Protein 2AAF (pdb70)

Solvent-accessible surface area: 59653 Å² total

InterPro domains:
  IPR003876 Arginine deiminase [MF_00242] (5-416)
  IPR003876 Arginine deiminase [PIRSF006356] (2-416)
  IPR003876 Arginine deiminase [PR01466] (6-26)
  IPR003876 Arginine deiminase [PR01466] (157-175)
  IPR003876 Arginine deiminase [PR01466] (185-200)
  IPR003876 Arginine deiminase [PR01466] (352-369)
  IPR003876 Arginine deiminase [PR01466] (372-386)
  IPR003876 Arginine deiminase [PR01466] (395-413)
  IPR003876 Arginine deiminase [TIGR01078] (10-416)

CATH classification: 3.75.10.10 (+1 more: 1.10.3930.10)

Foldseek 3Di:
DFKFAAAQFFAFAEWEFEAQALLLVPDDQVCCVVLPFLHRFDRVVSNVLVVVVVVVLVVVPHHYHYLLVLLLVLVVPVVLVCQLLVPQQDCVQLNPLPSVQVVVVLVPDHSSVSSRCLQRFAFLVRTDDDPRSVVLVVCCVPVVDGRTSTHHNRCVRQVLWQKAGAGFAMEGWDWDPPSNNSSSSSVVSSLCGGPVRVPYGGYHLYDDSVDHLPQAGATRLQWTNHHQQEIEGEDANTHHVSNVVSSQLSCVVVVRGFKYKYWAWDDVRRVDHCQQQWHDQALQEMEGAVVTQQPIWIKIWGADPPDPSGIDIDTDPDGPQCVVQVVSVHPGGDYQYACVPDHDRFGQWGHNHGQETETAPVRVPSVVVSVVVRHDYHYTHCRGVVSRVHIPVSIHRTHGDHDD/DFWFAQAQFAAFAEWEFEQQALQLVPFDQVCCVVLPFLHRFPRVVSRVLVVVVVCVLVVVNHHYHYLLVLQLQLCVPVVLVCLLLVVQQDCVQQNPVPSVQVVVVLVVDRSSVSSRCLARFDFLVNGDDDPSSVVLVVCCVPVVDDRTSGHHNSVLLQVQWQKAGAGQAMERWDWPPVSNNSSSSSVVSSLCGPPVRVPYGGDHQYDDSVDNCPPAGATRLQWTNRHLQEIEGEDARGHHPVNVLSSQLSCVVVSSGFKYKYWYWDHVCRVAHNLQAWHDQANFEIEGAVVGQQPIWIKIKGAAPVDPSRIDIDTDPPGPQCVVCVSSVHPGGHYQYAQDDPDPDHDRFGQWGHNRGQETEWAPPRVVSCVVSVVVRHHYHYTHCNGVVSRSHIPVSIHGTHGDHDDD/DWFAAAQFFAFAEWEFEFFAQQLVPDDQVCCVVLVFQHRFDRVVSRVLVVVVQVVLVVVVHHYHYLLVLLLVLVVPVVLVVQLLVLQQDCVLQNVVCSVQVVVVLVPDRSSVSSRCLQRFDFLVNGDDDPSSVVLVVCCVPVVDGGTSGHHNRCVNQVLWQKAGQGQAMERWDWPDNSCLSSSSSVVSSLCGPPVHPVDGGYHQYDDSPDDLDPAGATRLQWTNHHLQEIEGEDASGHHCSNVVSSVLSCVVVSSGFKYKYFDWDHVCRVPRNQQAWHDQAPFEIEGAVVGQQPTWIKIKGAACPDPSRIDIDTDPDGPQCVVQVSSVHHHGHYHYACCDPDHDRFGQWGHNHGQETEWAPPPVNSVVVSVVVRHDYHHTHCSGVVSSVHINVSIHGTDGDHDDD/DFWFAFAFFAAFAEWEFEFFALQLVPDDQVPCVQLQFLHRFDRVVRRVLVVVVVVVLVVVNHHYHYLLNLLLVLCVPVVLVCQLLVPCQDCVQQHDLCSVQVVVVLVVDHSSVSSRCLQNFDFLVVTDDDPSSVVLVVCCVPVVDGRTSTHHQRCVRLVLWQKAGAGQAMERWCWDHDSHNSSSSSVVSSQCGPPVRVPGDGDHQYYDSVDDCPPAGATRLQWTNRHLLEIEGEAARRHHPVNVVSSVLSCQVVVVHFKYKYFYWDDDNPDDGVQQAWHDQAPQEIEGAVVTQQRTWIKMWGADVVDPSGIDIDTDDDGPQCVVCVSSVHPGGDYQYALPPDHARFGQWGHNRGQETEWAPVRVPSVVVSVVVVHDYHHTHCSGVVSSPHINVSIHRTDGDHPVD

Nearest PDB structures (foldseek):
  2aaf-assembly2_C  TM=1.000E+00  e=3.277E-83  Pseudomonas aeruginosa
  2aci-assembly3_B  TM=9.999E-01  e=5.330E-83  Pseudomonas aeruginosa
  2aaf-assembly1_D  TM=9.947E-01  e=6.397E-83  Pseudomonas aeruginosa
  2a9g-assembly3_A  TM=9.928E-01  e=2.590E-82  Pseudomonas aeruginosa
  2aci-assembly2_D  TM=9.957E-01  e=2.329E-80  Pseudomonas aeruginosa

Sequence (1622 aa):
TKLGVHSEAGKLRKVMVCSPGLAHQRLTPSNCDELLFDDVIWVNQAKRDHFDFVTKMRERGIDVLEMHNLLTETIQNPEALKWILDRKITADSVGLGLTSELRSWLESLEPRKLAEYLIGGVAADDLPASEGANILKMYREYLGHSSFLLPPLPNTQFTRDTTCWIYGGVTLNPMYWPARRQETLLTTAIYKFHPEFANAEFEIWYGDPDKDHGSSTLEGGDVMPIGNGVVLIGMGERSSRQAIGQVAQSLFAKGAAERVIVAGLPKSRAAMALDTVFSFCDRDLVTVFPEVVKEIVPFSLRPDPSSPYGMNIRREEKTFLEVVAESLGLKKLRVVETGREQWDDGNNVVCLEPGVVVGYDRNTYTNTLLRKAGVEVITISASELGRGRGGGHMTCPIVRDPIDTKLGVHSEAGKLRKVMVCSPGLAHQRLTPSNCDELLFDDVIWVNQAKRDHFDFVTKMRERGIDVLEMHNLLTETIQNPEALKWILDRKITADSVGLGLTSELRSWLESLEPRKLAEYLIGGVAADDLPASEGANILKMYREYLGHSSFLLPPLPNTQFTRDTTCWIYGGVTLNPMYWPARRQETLLTTAIYKFHPEFANAEFEIWYGDPDKDHGSSTLEGGDVMPIGNGVVLIGMGERSSRQAIGQVAQSLFAKGAAERVIVAGLPKSRAAMALDTVFSFCDRDLVTVFPEVVKEIVPFSLRPDPSSPYGMNIRREEKTFLEVVAESLGLKKLRVVETGAAEREQWDDGNNVVCLEPGVVVGYDRNTYTNTLLRKAGVEVITISASELGRGRGGGHMTCPIVRDPIDYKLGVHSEAGKLRKVMVCSPGLAHQRLTPSNCDELLFDDVIWVNQAKRDHFDFVTKMRERGIDVLEMHNLLTETIQNPEALKWILDRKITADSVGLGLTSELRSWLESLEPRKLAEYLIGGVAADDLPASEGANILKMYREYLGHSSFLLPPLPNTQFTRDTTCWIYGGVTLNPMYWPARRQETLLTTAIYKFHPEFANAEFEIWYGDPDKDHGSSTLEGGDVMPIGNGVVLIGMGERSSRQAIGQVAQSLFAKGAAERVIVAGLPKSRAAMALDTVFSFCDRDLVTVFPEVVKEIVPFSLRPDPSSPYGMNIRREEKTFLEVVAESLGLKKLRVVETGEREQWDDGNNVVCLEPGVVVGYDRNTYTNTLLRKAGVEVITISASELGRGRGGGHMTCPIVRDPIDYTKLGVHSEAGKLRKVMVCSPGLAHQRLTPSNCDELLFDDVIWVNQAKRDHFDFVTKMRERGIDVLEMHNLLTETIQNPEALKWILDRKITADSVGLGLTSELRSWLESLEPRKLAEYLIGGVAADDLPASEGANILKMYREYLGHSSFLLPPLPNTQFTRDTTCWIYGGVTLNPMYWPARRQETLLTTAIYKFHPEFANAEFEIWYGDPDKDHGSSTLEGGDVMPIGNGVVLIGMGERSSRQAIGQVAQSLFAKGAAERVIVAGLPKSRAAMALDTVFSFCDRDLVTVFPEVVKEIVPFSLRPDPSSPYGMNIRREEKTFLEVVAESLGLKKLRVVETGREQWDDGNNVVCLEPGVVVGYDRNTYTNTLLRKAGVEVITISASELGRGRGGGHMTCPIVRDPIDY

Organism: Pseudomonas aeruginosa (strain ATCC 15692 / DSM 22644 / CIP 104116 / JCM 14847 / LMG 12228 / 1C / PRS 101 / PAO1) (NCBI:txid208964)

Secondary structure (DSSP, 8-state):
-B-EE--SSS-EEEEEE----HHHHT--TTTTTTTT-SS---HHHHHHHHHHHHHHHHTTT-EEEEHHHHHHHHTTSHHHHHHHHHHHSSTTTT-TTTHHHHHHHHHHS-HHHHHHHHHH-EEGGGS-S-HHHHHHHHHHHHH----EEE---GGGG-TTTTEEE-SSEEEE---SSSTTHHHHHHHHHHHHHSHHHHSSB-EEEE--TTS--TT----GGGEE--SSSEEEEEESSSS-HHHHHHHHHHHHHTTS-SEEEEEE--TTTTTS-HHHHEEEEETTEEEE-HHHHHH-EEEEEEE-TTSTTSEEEEE--S-HHHHHHHHTT-S--EEEE----S-------EEEETTEEEEETT-HHHHHHHHHTT-EEEEE--TTGGGGS------EEEEE----/-B-EE--SSSPEEEEEE----HHHHT--TTTTGGGT-SS---HHHHHHHHHHHHHHHHTTT-EEEEHHHHHHHHHTSHHHHHHHHHHHS-HHHH-TTTHHHHHHHHTTS-HHHHHHHHHH-EEGGGS-S-HHHHHHHHHHHHH----EEE---GGGG-HHHHEEEEBTEEEE---SSGGGHHHHHHHHHHHHHSHHHHSSB-EEEE--SSS--TT----GGGEEEEETTEEEEEESSSS-HHHHHHHHHHHHTTTS-SEEEEEEPPGGGTTS-HHHHEEEEETTEEEE-HHHHTT-EEEEEEE-TTSTTSEEEEE--S-HHHHHHHHTT-S--EEEE----S-SS-------EEEETTEEEEETT-HHHHHHHHHTT-EEEEE-TTTTGGGT------EEEEE-----/--EE--SSSPEEEEEE----HHHHT--TTTTTTTT-SS---HHHHHHHHHHHHHHHHTTT-EEEEHHHHHHHHTTSHHHHHHHHHHHSSHHHH-TTTHHHHHHHHHHS-HHHHHHHHHH-EETTTSPS-HHHHHHHHHHHHH----EEE---GGGG-TTTTEEE-BSEEEEPPPSSGGGHHHHHHHHHHHHHSHHHHTS--EEEE--TTS--TT----GGGEEEEETTEEEEEESSSS-HHHHHHHHHHHHHTTS-SEEEEEE--GGGTTS-GGGTEEEEETTEEEE-HHHHTT-EEEEEEE-SSSTTSEEEEE-SS-HHHHHHHHTT-SS-EEEE----SS-------EEEETTEEEEETT-HHHHHHHHHTT-EEEEE--TTTTTTT------EEEEE-----/--SEE--SSS-EEEEEE----HHHHS--TTTTTTTT-SS---HHHHHHHHHHHHHHHHTTT-EEEEHHHHHHHHHTSHHHHHHHHHHHS-TTTT-TTTHHHHHHHHTTS-HHHHHHHHHH--BSTTSPS-HHHHHHHHHHHHT----BSS---GGGG-TTTTEEEEBTEEEE---SSSTTHHHHHHHHHHHHHSHHHHTS--EEEEE-TTS--TT----GGGEEE-STTEEEEEESSSS-HHHHHHHHHHHHHTTS-SEEEEEEPPP-SS---GGGTEEEEETTEEEE-HHHHTT-EEEEEE--SSSTTS-EEEE-SS-HHHHHHHHTT-S--EEEE----S-------EEEETTEEEEETT-HHHHHHHHHTT-EEEEE--TTGGGGS------EEEEE--S--

GO terms:
  GO:0016990 arginine deiminase activity (F, IMP)

B-factor: mean 35.54, std 15.45, range [10.13, 89.8]

Radius of gyration: 34.73 Å; Cα contacts (8 Å, |Δi|>4): 3661; chains: 4; bounding box: 97×95×81 Å

Structure (mmCIF, N/CA/C/O backbone):
data_2AAF
#
_entry.id   2AAF
#
_cell.length_a   90.8
_cell.length_b   121.2
_cell.length_c   151.3
_cell.angle_alpha   90
_cell.angle_beta   90
_cell.angle_gamma   90
#
_symmetry.space_group_name_H-M   'P 21 21 21'
#
loop_
_entity.id
_entity.type
_entity.pdbx_description
1 polymer 'Arginine deiminase'
2 water water
#
loop_
_atom_site.group_PDB
_atom_site.id
_atom_site.type_symbol
_atom_site.label_atom_id
_atom_site.label_alt_id
_atom_site.label_comp_id
_atom_site.label_asym_id
_atom_site.label_entity_id
_atom_site.label_seq_id
_atom_site.pdbx_PDB_ins_code
_atom_site.Cartn_x
_atom_site.Cartn_y
_atom_site.Cartn_z
_atom_site.occupancy
_atom_site.B_iso_or_equiv
_atom_site.auth_seq_id
_atom_site.auth_comp_id
_atom_site.auth_asym_id
_atom_site.auth_atom_id
_atom_site.pdbx_PDB_model_num
ATOM 1 N N . THR A 1 6 ? 43.818 29.884 17.626 1.00 77.24 6 THR A N 1
ATOM 2 C CA . THR A 1 6 ? 43.597 28.413 17.622 1.00 75.12 6 THR A CA 1
ATOM 3 C C . THR A 1 6 ? 43.131 27.925 16.228 1.00 71.19 6 THR A C 1
ATOM 4 O O . THR A 1 6 ? 43.901 27.854 15.270 1.00 69.47 6 THR A O 1
ATOM 8 N N . LYS A 1 7 ? 41.855 27.548 16.186 1.00 67.71 7 LYS A N 1
ATOM 9 C CA . LYS A 1 7 ? 41.193 27.136 14.963 1.00 60.14 7 LYS A CA 1
ATOM 10 C C . LYS A 1 7 ? 40.045 28.124 14.845 1.00 52.31 7 LYS A C 1
ATOM 11 O O . LYS A 1 7 ? 39.184 28.231 15.717 1.00 45.13 7 LYS A O 1
ATOM 17 N N . LEU A 1 8 ? 40.090 28.866 13.765 1.00 44.97 8 LEU A N 1
ATOM 18 C CA . LEU A 1 8 ? 39.114 29.871 13.467 1.00 39.16 8 LEU A CA 1
ATOM 19 C C . LEU A 1 8 ? 38.041 29.292 12.532 1.00 35.98 8 LEU A C 1
ATOM 20 O O . LEU A 1 8 ? 38.251 28.255 11.906 1.00 40.16 8 LEU A O 1
ATOM 25 N N . GLY A 1 9 ? 36.879 29.924 12.441 1.00 24.29 9 GLY A N 1
ATOM 26 C CA . GLY A 1 9 ? 35.906 29.399 11.521 1.00 25.17 9 GLY A CA 1
ATOM 27 C C . GLY A 1 9 ? 34.495 29.786 11.857 1.00 25.52 9 GLY A C 1
ATOM 28 O O . GLY A 1 9 ? 34.106 29.855 13.021 1.00 26.65 9 GLY A O 1
ATOM 29 N N . VAL A 1 10 ? 33.712 30.027 10.831 1.00 21.08 10 VAL A N 1
ATOM 30 C CA . VAL A 1 10 ? 32.319 30.394 11.021 1.00 24.72 10 VAL A CA 1
ATOM 31 C C . VAL A 1 10 ? 31.516 29.208 10.550 1.00 16.06 10 VAL A C 1
ATOM 32 O O . VAL A 1 10 ? 31.660 28.764 9.413 1.00 19.79 10 VAL A O 1
ATOM 36 N N . HIS A 1 11 ? 30.631 28.728 11.438 1.00 16.87 11 HIS A N 1
ATOM 37 C CA . HIS A 1 11 ? 29.877 27.476 11.142 1.00 24.69 11 HIS A CA 1
ATOM 38 C C . HIS A 1 11 ? 28.359 27.552 11.037 1.00 25.17 11 HIS A C 1
ATOM 39 O O . HIS A 1 11 ? 27.713 26.511 10.923 1.00 21.39 11 HIS A O 1
ATOM 46 N N . SER A 1 12 ? 27.802 28.758 11.056 1.00 27.34 12 SER A N 1
ATOM 47 C CA . SER A 1 12 ? 26.358 29.020 10.968 1.00 25.05 12 SER A CA 1
ATOM 48 C C . SER A 1 12 ? 26.159 30.498 11.016 1.00 31.60 12 SER A C 1
ATOM 49 O O . SER A 1 12 ? 27.135 31.245 11.029 1.00 30.31 12 SER A O 1
ATOM 52 N N . GLU A 1 13 ? 24.894 30.934 11.067 1.00 33.60 13 GLU A N 1
ATOM 53 C CA . GLU A 1 13 ? 24.532 32.371 11.140 1.00 27.39 13 GLU A CA 1
ATOM 54 C C . GLU A 1 13 ? 23.881 32.661 12.518 1.00 24.62 13 GLU A C 1
ATOM 55 O O . GLU A 1 13 ? 23.885 33.805 12.969 1.00 26.72 13 GLU A O 1
ATOM 61 N N . ALA A 1 14 ? 23.344 31.640 13.192 1.00 22.32 14 ALA A N 1
ATOM 62 C CA . ALA A 1 14 ? 22.681 31.896 14.465 1.00 18.29 14 ALA A CA 1
ATOM 63 C C . ALA A 1 14 ? 23.386 31.349 15.706 1.00 20.38 14 ALA A C 1
ATOM 64 O O . ALA A 1 14 ? 23.012 31.680 16.831 1.00 21.23 14 ALA A O 1
ATOM 66 N N . GLY A 1 15 ? 24.414 30.516 15.494 1.00 21.20 15 GLY A N 1
ATOM 67 C CA . GLY A 1 15 ? 25.163 29.907 16.589 1.00 17.28 15 GLY A CA 1
ATOM 68 C C . GLY A 1 15 ? 25.948 30.872 17.466 1.00 23.77 15 GLY A C 1
ATOM 69 O O . GLY A 1 15 ? 26.320 31.965 17.040 1.00 35.06 15 GLY A O 1
ATOM 70 N N . LYS A 1 16 ? 26.196 30.482 18.702 1.00 17.20 16 LYS A N 1
ATOM 71 C CA . LYS A 1 16 ? 26.937 31.319 19.614 1.00 21.81 16 LYS A CA 1
ATOM 72 C C . LYS A 1 16 ? 28.121 31.968 18.903 1.00 23.08 16 LYS A C 1
ATOM 73 O O . LYS A 1 16 ? 28.894 31.288 18.228 1.00 22.58 16 LYS A O 1
ATOM 79 N N . LEU A 1 17 ? 28.271 33.283 19.074 1.00 19.96 17 LEU A N 1
ATOM 80 C CA . LEU A 1 17 ? 29.305 34.062 18.363 1.00 24.15 17 LEU A CA 1
ATOM 81 C C . LEU A 1 17 ? 30.395 34.257 19.397 1.00 25.45 17 LEU A C 1
ATOM 82 O O . LEU A 1 17 ? 30.115 34.734 20.495 1.00 28.05 17 LEU A O 1
ATOM 87 N N . ARG A 1 18 ? 31.634 33.937 19.040 1.00 21.88 18 ARG A N 1
ATOM 88 C CA . ARG A 1 18 ? 32.757 34.033 19.980 1.00 24.01 18 ARG A CA 1
ATOM 89 C C . ARG A 1 18 ? 33.790 35.074 19.580 1.00 24.67 18 ARG A C 1
ATOM 90 O O . ARG A 1 18 ? 34.372 35.720 20.449 1.00 19.88 18 ARG A O 1
ATOM 98 N N . LYS A 1 19 ? 34.020 35.208 18.263 1.00 25.44 19 LYS A N 1
ATOM 99 C CA . LYS A 1 19 ? 34.985 36.160 17.705 1.00 23.49 19 LYS A CA 1
ATOM 100 C C . LYS A 1 19 ? 34.468 36.875 16.460 1.00 18.96 19 LYS A C 1
ATOM 101 O O . LYS A 1 19 ? 34.165 36.215 15.468 1.00 25.12 19 LYS A O 1
ATOM 107 N N . VAL A 1 20 ? 34.345 38.218 16.509 1.00 14.19 20 VAL A N 1
ATOM 108 C CA . VAL A 1 20 ? 33.868 39.049 15.372 1.00 17.43 20 VAL A CA 1
ATOM 109 C C . VAL A 1 20 ? 34.808 40.168 15.150 1.00 16.46 20 VAL A C 1
ATOM 110 O O . VAL A 1 20 ? 35.341 40.689 16.126 1.00 10.40 20 VAL A O 1
ATOM 114 N N . MET A 1 21 ? 35.003 40.579 13.895 1.00 17.27 21 MET A N 1
ATOM 115 C CA . MET A 1 21 ? 35.864 41.730 13.645 1.00 20.27 21 MET A CA 1
ATOM 116 C C . MET A 1 21 ? 34.995 42.898 13.197 1.00 21.10 21 MET A C 1
ATOM 117 O O . MET A 1 21 ? 34.047 42.721 12.436 1.00 32.58 21 MET A O 1
ATOM 122 N N . VAL A 1 22 ? 35.286 44.090 13.707 1.00 23.23 22 VAL A N 1
ATOM 123 C CA . VAL A 1 22 ? 34.537 45.290 13.392 1.00 17.76 22 VAL A CA 1
ATOM 124 C C . VAL A 1 22 ? 35.516 46.380 13.114 1.00 22.03 22 VAL A C 1
ATOM 125 O O . VAL A 1 22 ? 36.720 46.236 13.319 1.00 26.27 22 VAL A O 1
ATOM 129 N N . CYS A 1 23 ? 35.006 47.506 12.651 1.00 29.42 23 CYS A N 1
ATOM 130 C CA . CYS A 1 23 ? 35.875 48.652 12.410 1.00 23.67 23 CYS A CA 1
ATOM 131 C C . CYS A 1 23 ? 35.104 49.884 12.828 1.00 27.43 23 CYS A C 1
ATOM 132 O O . CYS A 1 23 ? 33.941 50.057 12.466 1.00 26.89 23 CYS A O 1
ATOM 135 N N . SER A 1 24 ? 35.733 50.726 13.632 1.00 27.23 24 SER A N 1
ATOM 136 C CA . SER A 1 24 ? 35.099 51.958 14.069 1.00 30.97 24 SER A CA 1
ATOM 137 C C . SER A 1 24 ? 35.264 53.098 13.040 1.00 28.29 24 SER A C 1
ATOM 138 O O . SER A 1 24 ? 36.264 53.153 12.325 1.00 24.86 24 SER A O 1
ATOM 141 N N . PRO A 1 25 ? 34.265 53.996 12.923 1.00 23.13 25 PRO A N 1
ATOM 142 C CA . PRO A 1 25 ? 34.300 55.147 12.014 1.00 23.80 25 PRO A CA 1
ATOM 143 C C . PRO A 1 25 ? 35.549 55.873 12.489 1.00 21.57 25 PRO A C 1
ATOM 144 O O . PRO A 1 25 ? 35.825 55.850 13.686 1.00 18.16 25 PRO A O 1
ATOM 148 N N . GLY A 1 26 ? 36.311 56.518 11.603 1.00 20.06 26 GLY A N 1
ATOM 149 C CA . GLY A 1 26 ? 37.520 57.174 12.078 1.00 20.71 26 GLY A CA 1
ATOM 150 C C . GLY A 1 26 ? 37.925 58.325 11.194 1.00 27.22 26 GLY A C 1
ATOM 151 O O . GLY A 1 26 ? 37.050 59.031 10.695 1.00 26.88 26 GLY A O 1
ATOM 152 N N . LEU A 1 27 ? 39.229 58.525 11.001 1.00 16.06 27 LEU A N 1
ATOM 153 C CA . LEU A 1 27 ? 39.700 59.615 10.159 1.00 20.20 27 LEU A CA 1
ATOM 154 C C . LEU A 1 27 ? 39.092 59.511 8.750 1.00 22.91 27 LEU A C 1
ATOM 155 O O . LEU A 1 27 ? 38.892 60.524 8.084 1.00 24.05 27 LEU A O 1
ATOM 160 N N . ALA A 1 28 ? 38.748 58.307 8.306 1.00 23.84 28 ALA A N 1
ATOM 161 C CA . ALA A 1 28 ? 38.141 58.157 6.976 1.00 28.27 28 ALA A CA 1
ATOM 162 C C . ALA A 1 28 ? 36.928 59.050 6.818 1.00 25.28 28 ALA A C 1
ATOM 163 O O . ALA A 1 28 ? 36.786 59.766 5.827 1.00 29.42 28 ALA A O 1
ATOM 165 N N . HIS A 1 29 ? 36.061 58.994 7.811 1.00 24.94 29 HIS A N 1
ATOM 166 C CA . HIS A 1 29 ? 34.815 59.749 7.823 1.00 15.05 29 HIS A CA 1
ATOM 167 C C . HIS A 1 29 ? 34.997 61.214 8.157 1.00 17.67 29 HIS A C 1
ATOM 168 O O . HIS A 1 29 ? 34.109 62.031 7.912 1.00 20.00 29 HIS A O 1
ATOM 175 N N . GLN A 1 30 ? 36.157 61.549 8.713 1.00 24.40 30 GLN A N 1
ATOM 176 C CA . GLN A 1 30 ? 36.435 62.937 9.047 1.00 23.75 30 GLN A CA 1
ATOM 177 C C . GLN A 1 30 ? 36.651 63.680 7.756 1.00 27.19 30 GLN A C 1
ATOM 178 O O . GLN A 1 30 ? 36.511 64.901 7.701 1.00 37.57 30 GLN A O 1
ATOM 184 N N . ARG A 1 31 ? 36.981 62.921 6.716 1.00 25.24 31 ARG A N 1
ATOM 185 C CA . ARG A 1 31 ? 37.258 63.437 5.374 1.00 18.44 31 ARG A CA 1
ATOM 186 C C . ARG A 1 31 ? 36.024 63.486 4.436 1.00 23.99 31 ARG A C 1
ATOM 187 O O . ARG A 1 31 ? 36.119 63.893 3.280 1.00 29.76 31 ARG A O 1
ATOM 195 N N . LEU A 1 32 ? 34.865 63.064 4.908 1.00 23.28 32 LEU A N 1
ATOM 196 C CA . LEU A 1 32 ? 33.684 63.129 4.072 1.00 15.58 32 LEU A CA 1
ATOM 197 C C . LEU A 1 32 ? 33.135 64.555 3.890 1.00 19.82 32 LEU A C 1
ATOM 198 O O . LEU A 1 32 ? 32.925 65.289 4.854 1.00 21.29 32 LEU A O 1
ATOM 203 N N . THR A 1 33 ? 32.928 64.939 2.635 1.00 26.30 33 THR A N 1
ATOM 204 C CA . THR A 1 33 ? 32.371 66.226 2.280 1.00 28.73 33 THR A CA 1
ATOM 205 C C . THR A 1 33 ? 31.177 65.884 1.382 1.00 30.26 33 THR A C 1
ATOM 206 O O . THR A 1 33 ? 31.157 64.816 0.770 1.00 30.04 33 THR A O 1
ATOM 210 N N . PRO A 1 34 ? 30.152 66.763 1.313 1.00 22.99 34 PRO A N 1
ATOM 211 C CA . PRO A 1 34 ? 29.000 66.455 0.453 1.00 33.04 34 PRO A CA 1
ATOM 212 C C . PRO A 1 34 ? 29.413 66.383 -1.009 1.00 39.37 34 PRO A C 1
ATOM 213 O O . PRO A 1 34 ? 28.788 65.694 -1.814 1.00 43.04 34 PRO A O 1
ATOM 217 N N . SER A 1 35 ? 30.472 67.089 -1.376 1.00 39.57 35 SER A N 1
ATOM 218 C CA . SER A 1 35 ? 30.878 67.012 -2.773 1.00 44.92 35 SER A CA 1
ATOM 219 C C . SER A 1 35 ? 31.788 65.832 -3.107 1.00 42.71 35 SER A C 1
ATOM 220 O O . SER A 1 35 ? 32.216 65.704 -4.253 1.00 38.53 35 SER A O 1
ATOM 223 N N . ASN A 1 36 ? 32.059 64.958 -2.126 1.00 41.96 36 ASN A N 1
ATOM 224 C CA . ASN A 1 36 ? 32.905 63.776 -2.353 1.00 36.31 36 ASN A CA 1
ATOM 225 C C . ASN A 1 36 ? 32.397 62.490 -1.742 1.00 41.23 36 ASN A C 1
ATOM 226 O O . ASN A 1 36 ? 32.973 61.426 -1.962 1.00 42.30 36 ASN A O 1
ATOM 231 N N . CYS A 1 37 ? 31.323 62.549 -0.972 1.00 45.02 37 CYS A N 1
ATOM 232 C CA . CYS A 1 37 ? 30.948 61.322 -0.313 1.00 44.09 37 CYS A CA 1
ATOM 233 C C . CYS A 1 37 ? 30.202 60.403 -1.259 1.00 53.29 37 CYS A C 1
ATOM 234 O O . CYS A 1 37 ? 29.623 59.387 -0.835 1.00 60.10 37 CYS A O 1
ATOM 237 N N . ASP A 1 38 ? 30.206 60.736 -2.539 1.00 58.59 38 ASP A N 1
ATOM 238 C CA . ASP A 1 38 ? 29.562 59.857 -3.506 1.00 61.58 38 ASP A CA 1
ATOM 239 C C . ASP A 1 38 ? 30.682 59.227 -4.280 1.00 59.02 38 ASP A C 1
ATOM 240 O O . ASP A 1 38 ? 30.667 58.022 -4.528 1.00 55.89 38 ASP A O 1
ATOM 245 N N . GLU A 1 39 ? 31.673 60.043 -4.634 1.00 54.12 39 GLU A N 1
ATOM 246 C CA . GLU A 1 39 ? 32.822 59.535 -5.366 1.00 56.75 39 GLU A CA 1
ATOM 247 C C . GLU A 1 39 ? 33.707 58.749 -4.406 1.00 62.41 39 GLU A C 1
ATOM 248 O O . GLU A 1 39 ? 34.722 58.183 -4.808 1.00 66.68 39 GLU A O 1
ATOM 254 N N . LEU A 1 40 ? 33.307 58.706 -3.134 1.00 62.94 40 LEU A N 1
ATOM 255 C CA . LEU A 1 40 ? 34.060 57.988 -2.102 1.00 57.25 40 LEU A CA 1
ATOM 256 C C . LEU A 1 40 ? 33.177 56.862 -1.570 1.00 57.59 40 LEU A C 1
ATOM 257 O O . LEU A 1 40 ? 33.578 56.102 -0.690 1.00 58.11 40 LEU A O 1
ATOM 262 N N . LEU A 1 41 ? 31.982 56.777 -2.152 1.00 53.21 41 LEU A N 1
ATOM 263 C CA . LEU A 1 41 ? 30.925 55.820 -1.828 1.00 50.16 41 LEU A CA 1
ATOM 264 C C . LEU A 1 41 ? 30.494 55.795 -0.383 1.00 45.71 41 LEU A C 1
ATOM 265 O O . LEU A 1 41 ? 31.073 55.103 0.452 1.00 47.92 41 LEU A O 1
ATOM 270 N N . PHE A 1 42 ? 29.429 56.517 -0.094 1.00 50.08 42 PHE A N 1
ATOM 271 C CA . PHE A 1 42 ? 28.923 56.600 1.268 1.00 49.74 42 PHE A CA 1
ATOM 272 C C . PHE A 1 42 ? 27.655 57.451 1.199 1.00 45.73 42 PHE A C 1
ATOM 273 O O . PHE A 1 42 ? 27.687 58.583 0.719 1.00 41.53 42 PHE A O 1
ATOM 281 N N . ASP A 1 43 ? 26.542 56.903 1.673 1.00 47.33 43 ASP A N 1
ATOM 282 C CA . ASP A 1 43 ? 25.263 57.609 1.618 1.00 49.79 43 ASP A CA 1
ATOM 283 C C . ASP A 1 43 ? 25.317 59.114 1.913 1.00 55.22 43 ASP A C 1
ATOM 284 O O . ASP A 1 43 ? 24.708 59.910 1.200 1.00 59.03 43 ASP A O 1
ATOM 289 N N . ASP A 1 44 ? 26.037 59.517 2.959 1.00 54.32 44 ASP A N 1
ATOM 290 C CA . ASP A 1 44 ? 26.096 60.942 3.309 1.00 47.22 44 ASP A CA 1
ATOM 291 C C . ASP A 1 44 ? 27.164 61.253 4.367 1.00 35.52 44 ASP A C 1
ATOM 292 O O . ASP A 1 44 ? 27.813 60.364 4.915 1.00 41.39 44 ASP A O 1
ATOM 297 N N . VAL A 1 45 ? 27.383 62.530 4.609 1.00 33.87 45 VAL A N 1
ATOM 298 C CA . VAL A 1 45 ? 28.353 62.957 5.601 1.00 33.68 45 VAL A CA 1
ATOM 299 C C . VAL A 1 45 ? 27.726 62.668 6.949 1.00 26.32 45 VAL A C 1
ATOM 300 O O . VAL A 1 45 ? 26.564 63.006 7.166 1.00 26.97 45 VAL A O 1
ATOM 304 N N . ILE A 1 46 ? 28.470 62.034 7.856 1.00 25.44 46 ILE A N 1
ATOM 305 C CA . ILE A 1 46 ? 27.893 61.739 9.172 1.00 25.76 46 ILE A CA 1
ATOM 306 C C . ILE A 1 46 ? 28.572 62.524 10.279 1.00 25.95 46 ILE A C 1
ATOM 307 O O . ILE A 1 46 ? 29.596 63.169 10.064 1.00 22.29 46 ILE A O 1
ATOM 312 N N . TRP A 1 47 ? 27.963 62.505 11.456 1.00 28.13 47 TRP A N 1
ATOM 313 C CA . TRP A 1 47 ? 28.575 63.136 12.615 1.00 23.56 47 TRP A CA 1
ATOM 314 C C . TRP A 1 47 ? 29.629 62.092 13.136 1.00 21.32 47 TRP A C 1
ATOM 315 O O . TRP A 1 47 ? 29.274 61.109 13.783 1.00 14.37 47 TRP A O 1
ATOM 326 N N . VAL A 1 48 ? 30.915 62.299 12.822 1.00 21.46 48 VAL A N 1
ATOM 327 C CA . VAL A 1 48 ? 31.955 61.310 13.133 1.00 22.38 48 VAL A CA 1
ATOM 328 C C . VAL A 1 48 ? 32.045 60.941 14.603 1.00 30.20 48 VAL A C 1
ATOM 329 O O . VAL A 1 48 ? 31.928 59.767 14.955 1.00 32.60 48 VAL A O 1
ATOM 333 N N . ASN A 1 49 ? 32.239 61.932 15.470 1.00 27.62 49 ASN A N 1
ATOM 334 C CA . ASN A 1 49 ? 32.412 61.653 16.883 1.00 20.16 49 ASN A CA 1
ATOM 335 C C . ASN A 1 49 ? 31.211 60.962 17.531 1.00 25.58 49 ASN A C 1
ATOM 336 O O . ASN A 1 49 ? 31.352 60.173 18.465 1.00 21.33 49 ASN A O 1
ATOM 341 N N . GLN A 1 50 ? 30.027 61.251 17.006 1.00 21.86 50 GLN A N 1
ATOM 342 C CA . GLN A 1 50 ? 28.838 60.655 17.559 1.00 17.53 50 GLN A CA 1
ATOM 343 C C . GLN A 1 50 ? 28.679 59.259 17.020 1.00 16.47 50 GLN A C 1
ATOM 344 O O . GLN A 1 50 ? 28.047 58.418 17.656 1.00 25.55 50 GLN A O 1
ATOM 350 N N . ALA A 1 51 ? 29.252 58.998 15.846 1.00 21.44 51 ALA A N 1
ATOM 351 C CA . ALA A 1 51 ? 29.197 57.665 15.236 1.00 20.72 51 ALA A CA 1
ATOM 352 C C . ALA A 1 51 ? 30.215 56.818 15.954 1.00 19.98 51 ALA A C 1
ATOM 353 O O . ALA A 1 51 ? 30.062 55.602 16.034 1.00 29.98 51 ALA A O 1
ATOM 355 N N . LYS A 1 52 ? 31.272 57.435 16.476 1.00 18.56 52 LYS A N 1
ATOM 356 C CA . LYS A 1 52 ? 32.276 56.641 17.183 1.00 23.80 52 LYS A CA 1
ATOM 357 C C . LYS A 1 52 ? 31.682 56.136 18.482 1.00 21.86 52 LYS A C 1
ATOM 358 O O . LYS A 1 52 ? 31.885 54.984 18.867 1.00 22.47 52 LYS A O 1
ATOM 364 N N . ARG A 1 53 ? 30.920 57.012 19.142 1.00 18.25 53 ARG A N 1
ATOM 365 C CA . ARG A 1 53 ? 30.270 56.653 20.388 1.00 16.17 53 ARG A CA 1
ATOM 366 C C . ARG A 1 53 ? 29.202 55.546 20.180 1.00 22.73 53 ARG A C 1
ATOM 367 O O . ARG A 1 53 ? 29.113 54.621 20.987 1.00 21.81 53 ARG A O 1
ATOM 375 N N . ASP A 1 54 ? 28.396 55.658 19.103 1.00 22.46 54 ASP A N 1
ATOM 376 C CA . ASP A 1 54 ? 27.337 54.665 18.804 1.00 19.79 54 ASP A CA 1
ATOM 377 C C . ASP A 1 54 ? 27.910 53.329 18.389 1.00 21.06 54 ASP A C 1
ATOM 378 O O . ASP A 1 54 ? 27.251 52.294 18.478 1.00 23.29 54 ASP A O 1
ATOM 383 N N . HIS A 1 55 ? 29.150 53.361 17.928 1.00 25.02 55 HIS A N 1
ATOM 384 C CA . HIS A 1 55 ? 29.858 52.165 17.503 1.00 27.50 55 HIS A CA 1
ATOM 385 C C . HIS A 1 55 ? 30.504 51.552 18.712 1.00 23.82 55 HIS A C 1
ATOM 386 O O . HIS A 1 55 ? 30.617 50.334 18.840 1.00 19.66 55 HIS A O 1
ATOM 393 N N . PHE A 1 56 ? 30.949 52.413 19.613 1.00 26.85 56 PHE A N 1
ATOM 394 C CA . PHE A 1 56 ? 31.556 51.902 20.818 1.00 24.67 56 PHE A CA 1
ATOM 395 C C . PHE A 1 56 ? 30.415 51.292 21.638 1.00 23.18 56 PHE A C 1
ATOM 396 O O . PHE A 1 56 ? 30.560 50.226 22.237 1.00 17.41 56 PHE A O 1
ATOM 404 N N . ASP A 1 57 ? 29.259 51.954 21.630 1.00 15.89 57 ASP A N 1
ATOM 405 C CA . ASP A 1 57 ? 28.178 51.377 22.376 1.00 14.52 57 ASP A CA 1
ATOM 406 C C . ASP A 1 57 ? 27.928 49.988 21.772 1.00 13.07 57 ASP A C 1
ATOM 407 O O . ASP A 1 57 ? 27.661 49.022 22.483 1.00 21.71 57 ASP A O 1
ATOM 412 N N . PHE A 1 58 ? 28.060 49.880 20.467 1.00 22.25 58 PHE A N 1
ATOM 413 C CA . PHE A 1 58 ? 27.839 48.612 19.775 1.00 28.55 58 PHE A CA 1
ATOM 414 C C . PHE A 1 58 ? 28.872 47.581 20.282 1.00 28.47 58 PHE A C 1
ATOM 415 O O . PHE A 1 58 ? 28.514 46.514 20.777 1.00 31.31 58 PHE A O 1
ATOM 423 N N . VAL A 1 59 ? 30.151 47.912 20.203 1.00 26.39 59 VAL A N 1
ATOM 424 C CA . VAL A 1 59 ? 31.169 47.004 20.688 1.00 18.84 59 VAL A CA 1
ATOM 425 C C . VAL A 1 59 ? 30.864 46.577 22.109 1.00 26.17 59 VAL A C 1
ATOM 426 O O . VAL A 1 59 ? 30.999 45.411 22.477 1.00 26.83 59 VAL A O 1
ATOM 430 N N . THR A 1 60 ? 30.422 47.531 22.907 1.00 27.22 60 THR A N 1
ATOM 431 C CA . THR A 1 60 ? 30.165 47.240 24.302 1.00 27.71 60 THR A CA 1
ATOM 432 C C . THR A 1 60 ? 29.061 46.223 24.485 1.00 23.82 60 THR A C 1
ATOM 433 O O . THR A 1 60 ? 29.242 45.250 25.215 1.00 22.81 60 THR A O 1
ATOM 437 N N . LYS A 1 61 ? 27.928 46.422 23.822 1.00 22.96 61 LYS A N 1
ATOM 438 C CA . LYS A 1 61 ? 26.856 45.455 23.965 1.00 28.65 61 LYS A CA 1
ATOM 439 C C . LYS A 1 61 ? 27.229 44.046 23.545 1.00 32.16 61 LYS A C 1
ATOM 440 O O . LYS A 1 61 ? 26.557 43.087 23.923 1.00 33.22 61 LYS A O 1
ATOM 446 N N . MET A 1 62 ? 28.302 43.934 22.755 1.00 31.07 62 MET A N 1
ATOM 447 C CA . MET A 1 62 ? 28.786 42.650 22.286 1.00 22.47 62 MET A CA 1
ATOM 448 C C . MET A 1 62 ? 29.763 42.071 23.264 1.00 24.10 62 MET A C 1
ATOM 449 O O . MET A 1 62 ? 29.664 40.894 23.607 1.00 28.82 62 MET A O 1
ATOM 454 N N . ARG A 1 63 ? 30.704 42.884 23.725 1.00 16.39 63 ARG A N 1
ATOM 455 C CA . ARG A 1 63 ? 31.687 42.453 24.715 1.00 20.69 63 ARG A CA 1
ATOM 456 C C . ARG A 1 63 ? 31.107 41.947 26.042 1.00 36.60 63 ARG A C 1
ATOM 457 O O . ARG A 1 63 ? 31.548 40.935 26.589 1.00 35.20 63 ARG A O 1
ATOM 465 N N . GLU A 1 64 ? 30.117 42.681 26.550 1.00 29.85 64 GLU A N 1
ATOM 466 C CA . GLU A 1 64 ? 29.497 42.305 27.788 1.00 26.44 64 GLU A CA 1
ATOM 467 C C . GLU A 1 64 ? 28.750 40.978 27.726 1.00 25.80 64 GLU A C 1
ATOM 468 O O . GLU A 1 64 ? 28.496 40.386 28.774 1.00 30.81 64 GLU A O 1
ATOM 474 N N . ARG A 1 65 ? 28.380 40.509 26.536 1.00 22.65 65 ARG A N 1
ATOM 475 C CA . ARG A 1 65 ? 27.704 39.215 26.439 1.00 25.24 65 ARG A CA 1
ATOM 476 C C . ARG A 1 65 ? 28.797 38.161 26.348 1.00 25.62 65 ARG A C 1
ATOM 477 O O . ARG A 1 65 ? 28.521 36.976 26.170 1.00 29.79 65 ARG A O 1
ATOM 485 N N . GLY A 1 66 ? 30.046 38.606 26.457 1.00 26.08 66 GLY A N 1
ATOM 486 C CA . GLY A 1 66 ? 31.184 37.696 26.420 1.00 22.58 66 GLY A CA 1
ATOM 487 C C . GLY A 1 66 ? 31.894 37.448 25.095 1.00 29.12 66 GLY A C 1
ATOM 488 O O . GLY A 1 66 ? 32.823 36.646 25.013 1.00 27.67 66 GLY A O 1
ATOM 489 N N . ILE A 1 67 ? 31.475 38.154 24.048 1.00 31.51 67 ILE A N 1
ATOM 490 C CA . ILE A 1 67 ? 32.058 37.985 22.728 1.00 23.37 67 ILE A CA 1
ATOM 491 C C . ILE A 1 67 ? 33.394 38.707 22.606 1.00 28.48 67 ILE A C 1
ATOM 492 O O . ILE A 1 67 ? 33.563 39.793 23.157 1.00 35.44 67 ILE A O 1
ATOM 497 N N . ASP A 1 68 ? 34.359 38.094 21.921 1.00 26.01 68 ASP A N 1
ATOM 498 C CA . ASP A 1 68 ? 35.669 38.709 21.717 1.00 25.61 68 ASP A CA 1
ATOM 499 C C . ASP A 1 68 ? 35.544 39.550 20.431 1.00 29.37 68 ASP A C 1
ATOM 500 O O . ASP A 1 68 ? 35.484 39.020 19.323 1.00 30.84 68 ASP A O 1
ATOM 505 N N . VAL A 1 69 ? 35.490 40.859 20.610 1.00 25.30 69 VAL A N 1
ATOM 506 C CA . VAL A 1 69 ? 35.333 41.830 19.539 1.00 19.81 69 VAL A CA 1
ATOM 507 C C . VAL A 1 69 ? 36.710 42.419 19.178 1.00 21.50 69 VAL A C 1
ATOM 508 O O . VAL A 1 69 ? 37.338 43.078 20.003 1.00 20.04 69 VAL A O 1
ATOM 512 N N . LEU A 1 70 ? 37.186 42.157 17.961 1.00 29.95 70 LEU A N 1
ATOM 513 C CA . LEU A 1 70 ? 38.486 42.641 17.489 1.00 26.42 70 LEU A CA 1
ATOM 514 C C . LEU A 1 70 ? 38.130 43.859 16.677 1.00 27.20 70 LEU A C 1
ATOM 515 O O . LEU A 1 70 ? 37.092 43.847 16.018 1.00 22.18 70 LEU A O 1
ATOM 520 N N . GLU A 1 71 ? 38.987 44.885 16.733 1.00 20.43 71 GLU A N 1
ATOM 521 C CA . GLU A 1 71 ? 38.818 46.196 16.063 1.00 17.72 71 GLU A CA 1
ATOM 522 C C . GLU A 1 71 ? 39.883 46.395 14.998 1.00 19.93 71 GLU A C 1
ATOM 523 O O . GLU A 1 71 ? 41.080 46.311 15.276 1.00 13.66 71 GLU A O 1
ATOM 529 N N . MET A 1 72 ? 39.438 46.718 13.790 1.00 20.56 72 MET A N 1
ATOM 530 C CA . MET A 1 72 ? 40.412 46.852 12.705 1.00 21.90 72 MET A CA 1
ATOM 531 C C . MET A 1 72 ? 41.625 47.790 12.941 1.00 24.23 72 MET A C 1
ATOM 532 O O . MET A 1 72 ? 42.766 47.438 12.642 1.00 22.58 72 MET A O 1
ATOM 537 N N . HIS A 1 73 ? 41.374 48.991 13.454 1.00 20.04 73 HIS A N 1
ATOM 538 C CA . HIS A 1 73 ? 42.473 49.918 13.732 1.00 19.26 73 HIS A CA 1
ATOM 539 C C . HIS A 1 73 ? 43.427 49.294 14.744 1.00 23.44 73 HIS A C 1
ATOM 540 O O . HIS A 1 73 ? 44.640 49.327 14.549 1.00 25.94 73 HIS A O 1
ATOM 547 N N . ASN A 1 74 ? 42.886 48.743 15.840 1.00 29.40 74 ASN A N 1
ATOM 548 C CA . ASN A 1 74 ? 43.748 48.128 16.856 1.00 27.71 74 ASN A CA 1
ATOM 549 C C . ASN A 1 74 ? 44.528 47.010 16.229 1.00 26.59 74 ASN A C 1
ATOM 550 O O . ASN A 1 74 ? 45.754 46.984 16.336 1.00 23.76 74 ASN A O 1
ATOM 555 N N . LEU A 1 75 ? 43.797 46.095 15.580 1.00 28.24 75 LEU A N 1
ATOM 556 C CA . LEU A 1 75 ? 44.385 44.952 14.896 1.00 27.95 75 LEU A CA 1
ATOM 557 C C . LEU A 1 75 ? 45.427 45.443 13.875 1.00 27.98 75 LEU A C 1
ATOM 558 O O . LEU A 1 75 ? 46.544 44.933 13.820 1.00 32.43 75 LEU A O 1
ATOM 563 N N . LEU A 1 76 ? 45.083 46.430 13.061 1.00 23.23 76 LEU A N 1
ATOM 564 C CA . LEU A 1 76 ? 46.054 46.937 12.090 1.00 25.15 76 LEU A CA 1
ATOM 565 C C . LEU A 1 76 ? 47.326 47.457 12.781 1.00 22.59 76 LEU A C 1
ATOM 566 O O . LEU A 1 76 ? 48.443 47.226 12.322 1.00 25.09 76 LEU A O 1
ATOM 571 N N . THR A 1 77 ? 47.127 48.190 13.869 1.00 25.92 77 THR A N 1
ATOM 572 C CA . THR A 1 77 ? 48.188 48.777 14.657 1.00 26.28 77 THR A CA 1
ATOM 573 C C . THR A 1 77 ? 49.145 47.764 15.256 1.00 23.58 77 THR A C 1
ATOM 574 O O . THR A 1 77 ? 50.358 47.963 15.241 1.00 25.24 77 THR A O 1
ATOM 578 N N . GLU A 1 78 ? 48.622 46.653 15.744 1.00 24.69 78 GLU A N 1
ATOM 579 C CA . GLU A 1 78 ? 49.506 45.676 16.331 1.00 22.14 78 GLU A CA 1
ATOM 580 C C . GLU A 1 78 ? 50.287 45.076 15.190 1.00 25.02 78 GLU A C 1
ATOM 581 O O . GLU A 1 78 ? 51.485 44.813 15.290 1.00 28.34 78 GLU A O 1
ATOM 587 N N . THR A 1 79 ? 49.584 44.922 14.079 1.00 27.14 79 THR A N 1
ATOM 588 C CA . THR A 1 79 ? 50.148 44.341 12.890 1.00 20.08 79 THR A CA 1
ATOM 589 C C . THR A 1 79 ? 51.353 45.043 12.290 1.00 26.33 79 THR A C 1
ATOM 590 O O . THR A 1 79 ? 52.379 44.402 12.066 1.00 25.12 79 THR A O 1
ATOM 594 N N . ILE A 1 80 ? 51.223 46.342 11.998 1.00 31.27 80 ILE A N 1
ATOM 595 C CA . ILE A 1 80 ? 52.318 47.120 11.368 1.00 33.41 80 ILE A CA 1
ATOM 596 C C . ILE A 1 80 ? 53.494 47.417 12.267 1.00 31.62 80 ILE A C 1
ATOM 597 O O . ILE A 1 80 ? 54.405 48.150 11.885 1.00 25.84 80 ILE A O 1
ATOM 602 N N . GLN A 1 81 ? 53.449 46.871 13.472 1.00 32.29 81 GLN A N 1
ATOM 603 C CA . GLN A 1 81 ? 54.535 47.077 14.394 1.00 38.67 81 GLN A CA 1
ATOM 604 C C . GLN A 1 81 ? 55.569 46.097 13.947 1.00 39.73 81 GLN A C 1
ATOM 605 O O . GLN A 1 81 ? 56.747 46.234 14.275 1.00 41.35 81 GLN A O 1
ATOM 611 N N . ASN A 1 82 ? 55.099 45.101 13.192 1.00 32.70 82 ASN A N 1
ATOM 612 C CA . ASN A 1 82 ? 55.969 44.078 12.643 1.00 31.93 82 ASN A CA 1
ATOM 613 C C . ASN A 1 82 ? 56.394 44.687 11.314 1.00 32.86 82 ASN A C 1
ATOM 614 O O . ASN A 1 82 ? 55.604 44.776 10.376 1.00 32.05 82 ASN A O 1
ATOM 619 N N . PRO A 1 83 ? 57.661 45.119 11.222 1.00 30.13 83 PRO A N 1
ATOM 620 C CA . PRO A 1 83 ? 58.276 45.751 10.055 1.00 25.07 83 PRO A CA 1
ATOM 621 C C . PRO A 1 83 ? 58.056 44.986 8.779 1.00 26.18 83 PRO A C 1
ATOM 622 O O . PRO A 1 83 ? 57.967 45.575 7.703 1.00 28.95 83 PRO A O 1
ATOM 626 N N . GLU A 1 84 ? 58.015 43.664 8.907 1.00 27.75 84 GLU A N 1
ATOM 627 C CA . GLU A 1 84 ? 57.820 42.778 7.770 1.00 27.21 84 GLU A CA 1
ATOM 628 C C . GLU A 1 84 ? 56.395 43.049 7.276 1.00 30.07 84 GLU A C 1
ATOM 629 O O . GLU A 1 84 ? 56.189 43.415 6.120 1.00 31.02 84 GLU A O 1
ATOM 635 N N . ALA A 1 85 ? 55.415 42.875 8.165 1.00 29.88 85 ALA A N 1
ATOM 636 C CA . ALA A 1 85 ? 54.025 43.131 7.846 1.00 23.20 85 ALA A CA 1
ATOM 637 C C . ALA A 1 85 ? 53.927 44.513 7.213 1.00 25.15 85 ALA A C 1
ATOM 638 O O . ALA A 1 85 ? 53.370 44.657 6.127 1.00 34.24 85 ALA A O 1
ATOM 640 N N . LEU A 1 86 ? 54.458 45.547 7.857 1.00 24.95 86 LEU A N 1
ATOM 641 C CA . LEU A 1 86 ? 54.353 46.887 7.266 1.00 22.50 86 LEU A CA 1
ATOM 642 C C . LEU A 1 86 ? 55.036 47.004 5.900 1.00 24.56 86 LEU A C 1
ATOM 643 O O . LEU A 1 86 ? 54.528 47.667 4.997 1.00 27.28 86 LEU A O 1
ATOM 648 N N . LYS A 1 87 ? 56.196 46.375 5.724 1.00 21.61 87 LYS A N 1
ATOM 649 C CA . LYS A 1 87 ? 56.857 46.461 4.424 1.00 24.66 87 LYS A CA 1
ATOM 650 C C . LYS A 1 87 ? 56.015 45.764 3.342 1.00 24.46 87 LYS A C 1
ATOM 651 O O . LYS A 1 87 ? 56.044 46.154 2.177 1.00 34.26 87 LYS A O 1
ATOM 657 N N . TRP A 1 88 ? 55.273 44.727 3.716 1.00 21.76 88 TRP A N 1
ATOM 658 C CA . TRP A 1 88 ? 54.428 44.015 2.777 1.00 20.12 88 TRP A CA 1
ATOM 659 C C . TRP A 1 88 ? 53.273 44.959 2.342 1.00 16.93 88 TRP A C 1
ATOM 660 O O . TRP A 1 88 ? 53.058 45.154 1.149 1.00 22.60 88 TRP A O 1
ATOM 671 N N . ILE A 1 89 ? 52.533 45.541 3.273 1.00 22.80 89 ILE A N 1
ATOM 672 C CA . ILE A 1 89 ? 51.465 46.480 2.927 1.00 17.60 89 ILE A CA 1
ATOM 673 C C . ILE A 1 89 ? 52.056 47.625 2.098 1.00 15.65 89 ILE A C 1
ATOM 674 O O . ILE A 1 89 ? 51.646 47.869 0.966 1.00 24.56 89 ILE A O 1
ATOM 679 N N . LEU A 1 90 ? 53.031 48.353 2.628 1.00 19.38 90 LEU A N 1
ATOM 680 C CA . LEU A 1 90 ? 53.589 49.477 1.871 1.00 21.56 90 LEU A CA 1
ATOM 681 C C . LEU A 1 90 ? 54.088 49.203 0.448 1.00 21.75 90 LEU A C 1
ATOM 682 O O . LEU A 1 90 ? 53.791 49.950 -0.484 1.00 24.84 90 LEU A O 1
ATOM 687 N N . ASP A 1 91 ? 54.852 48.138 0.271 1.00 24.02 91 ASP A N 1
ATOM 688 C CA . ASP A 1 91 ? 55.381 47.762 -1.050 1.00 19.10 91 ASP A CA 1
ATOM 689 C C . ASP A 1 91 ? 54.249 47.712 -2.097 1.00 26.34 91 ASP A C 1
ATOM 690 O O . ASP A 1 91 ? 54.459 47.856 -3.302 1.00 28.23 91 ASP A O 1
ATOM 695 N N . ARG A 1 92 ? 53.042 47.471 -1.597 1.00 25.21 92 ARG A N 1
ATOM 696 C CA . ARG A 1 92 ? 51.875 47.322 -2.439 1.00 25.16 92 ARG A CA 1
ATOM 697 C C . ARG A 1 92 ? 50.957 48.534 -2.512 1.00 17.78 92 ARG A C 1
ATOM 698 O O . ARG A 1 92 ? 50.321 48.757 -3.540 1.00 19.92 92 ARG A O 1
ATOM 706 N N . LYS A 1 93 ? 50.895 49.325 -1.452 1.00 15.08 93 LYS A N 1
ATOM 707 C CA . LYS A 1 93 ? 50.038 50.526 -1.421 1.00 22.20 93 LYS A CA 1
ATOM 708 C C . LYS A 1 93 ? 50.723 51.815 -1.940 1.00 21.57 93 LYS A C 1
ATOM 709 O O . LYS A 1 93 ? 50.074 52.686 -2.515 1.00 24.61 93 LYS A O 1
ATOM 715 N N . ILE A 1 94 ? 52.033 51.936 -1.770 1.00 27.12 94 ILE A N 1
ATOM 716 C CA . ILE A 1 94 ? 52.771 53.128 -2.223 1.00 25.43 94 ILE A CA 1
ATOM 717 C C . ILE A 1 94 ? 53.714 52.857 -3.417 1.00 35.82 94 ILE A C 1
ATOM 718 O O . ILE A 1 94 ? 54.881 52.503 -3.254 1.00 42.50 94 ILE A O 1
ATOM 723 N N . THR A 1 95 ? 53.173 53.068 -4.617 1.00 37.19 95 THR A N 1
ATOM 724 C CA . THR A 1 95 ? 53.832 52.833 -5.890 1.00 30.06 95 THR A CA 1
ATOM 725 C C . THR A 1 95 ? 53.616 54.044 -6.783 1.00 35.63 95 THR A C 1
ATOM 726 O O . THR A 1 95 ? 52.836 54.940 -6.463 1.00 38.21 95 THR A O 1
ATOM 730 N N . ALA A 1 96 ? 54.290 54.061 -7.923 1.00 29.79 96 ALA A N 1
ATOM 731 C CA . ALA A 1 96 ? 54.133 55.201 -8.791 1.00 30.01 96 ALA A CA 1
ATOM 732 C C . ALA A 1 96 ? 52.785 55.197 -9.457 1.00 31.83 96 ALA A C 1
ATOM 733 O O . ALA A 1 96 ? 52.331 56.231 -9.942 1.00 30.57 96 ALA A O 1
ATOM 735 N N . ASP A 1 97 ? 52.125 54.050 -9.491 1.00 36.05 97 ASP A N 1
ATOM 736 C CA . ASP A 1 97 ? 50.804 54.001 -10.093 1.00 30.05 97 ASP A CA 1
ATOM 737 C C . ASP A 1 97 ? 49.708 54.413 -9.135 1.00 30.48 97 ASP A C 1
ATOM 738 O O . ASP A 1 97 ? 48.548 54.553 -9.520 1.00 37.30 97 ASP A O 1
ATOM 743 N N . SER A 1 98 ? 50.036 54.568 -7.864 1.00 37.03 98 SER A N 1
ATOM 744 C CA . SER A 1 98 ? 48.996 54.985 -6.932 1.00 38.16 98 SER A CA 1
ATOM 745 C C . SER A 1 98 ? 49.325 56.356 -6.315 1.00 42.33 98 SER A C 1
ATOM 746 O O . SER A 1 98 ? 48.524 57.290 -6.353 1.00 42.79 98 SER A O 1
ATOM 749 N N . VAL A 1 99 ? 50.526 56.481 -5.770 1.00 44.69 99 VAL A N 1
ATOM 750 C CA . VAL A 1 99 ? 50.925 57.735 -5.167 1.00 49.17 99 VAL A CA 1
ATOM 751 C C . VAL A 1 99 ? 51.468 58.671 -6.241 1.00 49.02 99 VAL A C 1
ATOM 752 O O . VAL A 1 99 ? 51.173 59.865 -6.242 1.00 47.98 99 VAL A O 1
ATOM 756 N N . GLY A 1 100 ? 52.248 58.102 -7.165 1.00 44.61 100 GLY A N 1
ATOM 757 C CA . GLY A 1 100 ? 52.849 58.884 -8.241 1.00 40.31 100 GLY A CA 1
ATOM 758 C C . GLY A 1 100 ? 54.346 58.948 -8.009 1.00 37.15 100 GLY A C 1
ATOM 759 O O . GLY A 1 100 ? 54.798 58.928 -6.865 1.00 40.29 100 GLY A O 1
ATOM 760 N N . LEU A 1 101 ? 55.126 59.032 -9.078 1.00 33.19 101 LEU A N 1
ATOM 761 C CA . LEU A 1 101 ? 56.571 59.039 -8.895 1.00 41.27 101 LEU A CA 1
ATOM 762 C C . LEU A 1 101 ? 57.156 60.273 -8.173 1.00 43.55 101 LEU A C 1
ATOM 763 O O . LEU A 1 101 ? 58.297 60.247 -7.711 1.00 44.91 101 LEU A O 1
ATOM 768 N N . GLY A 1 102 ? 56.353 61.335 -8.051 1.00 41.39 102 GLY A N 1
ATOM 769 C CA . GLY A 1 102 ? 56.828 62.519 -7.356 1.00 48.57 102 GLY A CA 1
ATOM 770 C C . GLY A 1 102 ? 56.604 62.497 -5.836 1.00 49.95 102 GLY A C 1
ATOM 771 O O . GLY A 1 102 ? 56.807 63.502 -5.155 1.00 47.23 102 GLY A O 1
ATOM 772 N N . LEU A 1 103 ? 56.244 61.340 -5.288 1.00 48.92 103 LEU A N 1
ATOM 773 C CA . LEU A 1 103 ? 55.920 61.265 -3.870 1.00 42.42 103 LEU A CA 1
ATOM 774 C C . LEU A 1 103 ? 56.229 59.970 -3.144 1.00 41.48 103 LEU A C 1
ATOM 775 O O . LEU A 1 103 ? 56.354 59.959 -1.921 1.00 45.14 103 LEU A O 1
ATOM 780 N N . THR A 1 104 ? 56.328 58.870 -3.883 1.00 40.01 104 THR A N 1
ATOM 781 C CA . THR A 1 104 ? 56.570 57.569 -3.273 1.00 38.49 104 THR A CA 1
ATOM 782 C C . THR A 1 104 ? 57.633 57.484 -2.179 1.00 42.40 104 THR A C 1
ATOM 783 O O . THR A 1 104 ? 57.436 56.822 -1.161 1.00 41.56 104 THR A O 1
ATOM 787 N N . SER A 1 105 ? 58.769 58.140 -2.350 1.00 43.60 105 SER A N 1
ATOM 788 C CA . SER A 1 105 ? 59.763 58.060 -1.294 1.00 37.17 105 SER A CA 1
ATOM 789 C C . SER A 1 105 ? 59.408 58.938 -0.088 1.00 41.93 105 SER A C 1
ATOM 790 O O . SER A 1 105 ? 59.706 58.567 1.046 1.00 49.07 105 SER A O 1
ATOM 793 N N . GLU A 1 106 ? 58.741 60.078 -0.291 1.00 37.74 106 GLU A N 1
ATOM 794 C CA . GLU A 1 106 ? 58.399 60.935 0.850 1.00 32.73 106 GLU A CA 1
ATOM 795 C C . GLU A 1 106 ? 57.217 60.348 1.636 1.00 33.98 106 GLU A C 1
ATOM 796 O O . GLU A 1 106 ? 57.314 60.026 2.819 1.00 37.27 106 GLU A O 1
ATOM 802 N N . LEU A 1 107 ? 56.105 60.210 0.951 1.00 32.14 107 LEU A N 1
ATOM 803 C CA . LEU A 1 107 ? 54.929 59.651 1.545 1.00 31.11 107 LEU A CA 1
ATOM 804 C C . LEU A 1 107 ? 55.344 58.382 2.292 1.00 35.84 107 LEU A C 1
ATOM 805 O O . LEU A 1 107 ? 54.908 58.166 3.422 1.00 44.68 107 LEU A O 1
ATOM 810 N N . ARG A 1 108 ? 56.189 57.533 1.709 1.00 37.16 108 ARG A N 1
ATOM 811 C CA . ARG A 1 108 ? 56.643 56.308 2.443 1.00 39.85 108 ARG A CA 1
ATOM 812 C C . ARG A 1 108 ? 57.535 56.666 3.662 1.00 35.67 108 ARG A C 1
ATOM 813 O O . ARG A 1 108 ? 57.199 56.352 4.804 1.00 35.14 108 ARG A O 1
ATOM 821 N N . SER A 1 109 ? 58.647 57.361 3.418 1.00 36.94 109 SER A N 1
ATOM 822 C CA . SER A 1 109 ? 59.574 57.735 4.500 1.00 36.86 109 SER A CA 1
ATOM 823 C C . SER A 1 109 ? 58.849 58.289 5.714 1.00 36.55 109 SER A C 1
ATOM 824 O O . SER A 1 109 ? 59.212 58.029 6.861 1.00 35.75 109 SER A O 1
ATOM 827 N N . TRP A 1 110 ? 57.823 59.071 5.426 1.00 34.90 110 TRP A N 1
ATOM 828 C CA . TRP A 1 110 ? 57.038 59.693 6.460 1.00 33.35 110 TRP A CA 1
ATOM 829 C C . TRP A 1 110 ? 56.171 58.740 7.266 1.00 33.98 110 TRP A C 1
ATOM 830 O O . TRP A 1 110 ? 56.254 58.682 8.491 1.00 34.50 110 TRP A O 1
ATOM 841 N N . LEU A 1 111 ? 55.311 58.017 6.571 1.00 30.81 111 LEU A N 1
ATOM 842 C CA . LEU A 1 111 ? 54.454 57.055 7.226 1.00 31.91 111 LEU A CA 1
ATOM 843 C C . LEU A 1 111 ? 55.276 56.167 8.154 1.00 35.07 111 LEU A C 1
ATOM 844 O O . LEU A 1 111 ? 54.855 55.830 9.260 1.00 34.92 111 LEU A O 1
ATOM 849 N N . GLU A 1 112 ? 56.459 55.807 7.686 1.00 36.76 112 GLU A N 1
ATOM 850 C CA . GLU A 1 112 ? 57.361 54.936 8.439 1.00 36.99 112 GLU A CA 1
ATOM 851 C C . GLU A 1 112 ? 57.893 55.556 9.743 1.00 38.89 112 GLU A C 1
ATOM 852 O O . GLU A 1 112 ? 58.239 54.831 10.676 1.00 39.05 112 GLU A O 1
ATOM 858 N N . SER A 1 113 ? 57.940 56.898 9.785 1.00 29.66 113 SER A N 1
ATOM 859 C CA . SER A 1 113 ? 58.450 57.653 10.933 1.00 23.34 113 SER A CA 1
ATOM 860 C C . SER A 1 113 ? 57.407 57.914 11.998 1.00 31.00 113 SER A C 1
ATOM 861 O O . SER A 1 113 ? 57.737 58.462 13.047 1.00 40.98 113 SER A O 1
ATOM 864 N N . LEU A 1 114 ? 56.152 57.547 11.737 1.00 25.62 114 LEU A N 1
ATOM 865 C CA . LEU A 1 114 ? 55.072 57.727 12.685 1.00 25.33 114 LEU A CA 1
ATOM 866 C C . LEU A 1 114 ? 54.924 56.515 13.634 1.00 29.13 114 LEU A C 1
ATOM 867 O O . LEU A 1 114 ? 55.462 55.433 13.401 1.00 32.23 114 LEU A O 1
ATOM 872 N N . GLU A 1 115 ? 54.182 56.721 14.709 1.00 26.37 115 GLU A N 1
ATOM 873 C CA . GLU A 1 115 ? 53.936 55.682 15.687 1.00 34.87 115 GLU A CA 1
ATOM 874 C C . GLU A 1 115 ? 52.821 54.854 15.078 1.00 38.12 115 GLU A C 1
ATOM 875 O O . GLU A 1 115 ? 51.915 55.391 14.439 1.00 35.94 115 GLU A O 1
ATOM 881 N N . PRO A 1 116 ? 52.872 53.526 15.293 1.00 36.97 116 PRO A N 1
ATOM 882 C CA . PRO A 1 116 ? 51.917 52.531 14.793 1.00 33.16 116 PRO A CA 1
ATOM 883 C C . PRO A 1 116 ? 50.443 52.924 14.784 1.00 35.25 116 PRO A C 1
ATOM 884 O O . PRO A 1 116 ? 49.774 52.778 13.763 1.00 40.38 116 PRO A O 1
ATOM 888 N N . ARG A 1 117 ? 49.936 53.413 15.914 1.00 31.46 117 ARG A N 1
ATOM 889 C CA . ARG A 1 117 ? 48.519 53.809 16.055 1.00 34.80 117 ARG A CA 1
ATOM 890 C C . ARG A 1 117 ? 48.104 54.937 15.122 1.00 36.91 117 ARG A C 1
ATOM 891 O O . ARG A 1 117 ? 46.934 55.050 14.758 1.00 39.16 117 ARG A O 1
ATOM 899 N N . LYS A 1 118 ? 49.066 55.785 14.759 1.00 34.68 118 LYS A N 1
ATOM 900 C CA . LYS A 1 118 ? 48.785 56.882 13.854 1.00 34.14 118 LYS A CA 1
ATOM 901 C C . LYS A 1 118 ? 48.959 56.431 12.406 1.00 34.50 118 LYS A C 1
ATOM 902 O O . LYS A 1 118 ? 48.145 56.745 11.539 1.00 29.36 118 LYS A O 1
ATOM 908 N N . LEU A 1 119 ? 50.033 55.704 12.145 1.00 34.63 119 LEU A N 1
ATOM 909 C CA . LEU A 1 119 ? 50.268 55.180 10.821 1.00 28.43 119 LEU A CA 1
ATOM 910 C C . LEU A 1 119 ? 48.965 54.441 10.430 1.00 30.59 119 LEU A C 1
ATOM 911 O O . LEU A 1 119 ? 48.395 54.683 9.368 1.00 39.43 119 LEU A O 1
ATOM 916 N N . ALA A 1 120 ? 48.471 53.566 11.298 1.00 21.45 120 ALA A N 1
ATOM 917 C CA . ALA A 1 120 ? 47.269 52.786 11.025 1.00 24.64 120 ALA A CA 1
ATOM 918 C C . ALA A 1 120 ? 45.996 53.614 10.714 1.00 31.00 120 ALA A C 1
ATOM 919 O O . ALA A 1 120 ? 45.138 53.195 9.940 1.00 30.97 120 ALA A O 1
ATOM 921 N N . GLU A 1 121 ? 45.885 54.780 11.325 1.00 30.80 121 GLU A N 1
ATOM 922 C CA . GLU A 1 121 ? 44.759 55.649 11.153 1.00 23.28 121 GLU A CA 1
ATOM 923 C C . GLU A 1 121 ? 44.859 56.265 9.778 1.00 27.30 121 GLU A C 1
ATOM 924 O O . GLU A 1 121 ? 43.843 56.516 9.132 1.00 26.78 121 GLU A O 1
ATOM 930 N N . TYR A 1 122 ? 46.088 56.523 9.328 1.00 29.66 122 TYR A N 1
ATOM 931 C CA . TYR A 1 122 ? 46.305 57.101 7.993 1.00 27.56 122 TYR A CA 1
ATOM 932 C C . TYR A 1 122 ? 46.080 56.042 6.940 1.00 21.82 122 TYR A C 1
ATOM 933 O O . TYR A 1 122 ? 45.586 56.337 5.853 1.00 18.52 122 TYR A O 1
ATOM 942 N N . LEU A 1 123 ? 46.433 54.792 7.232 1.00 22.25 123 LEU A N 1
ATOM 943 C CA . LEU A 1 123 ? 46.166 53.767 6.229 1.00 26.71 123 LEU A CA 1
ATOM 944 C C . LEU A 1 123 ? 44.641 53.636 6.079 1.00 19.47 123 LEU A C 1
ATOM 945 O O . LEU A 1 123 ? 44.128 53.549 4.966 1.00 18.19 123 LEU A O 1
ATOM 950 N N . ILE A 1 124 ? 43.878 53.594 7.159 1.00 19.47 124 ILE A N 1
ATOM 951 C CA . ILE A 1 124 ? 42.430 53.502 6.911 1.00 25.81 124 ILE A CA 1
ATOM 952 C C . ILE A 1 124 ? 41.853 54.882 6.509 1.00 28.93 124 ILE A C 1
ATOM 953 O O . ILE A 1 124 ? 41.002 54.974 5.627 1.00 33.58 124 ILE A O 1
ATOM 958 N N . GLY A 1 125 ? 42.383 55.957 7.093 1.00 30.29 125 GLY A N 1
ATOM 959 C CA . GLY A 1 125 ? 41.879 57.303 6.817 1.00 19.54 125 GLY A CA 1
ATOM 960 C C . GLY A 1 125 ? 42.328 58.019 5.557 1.00 17.24 125 GLY A C 1
ATOM 961 O O . GLY A 1 125 ? 41.741 59.023 5.163 1.00 20.73 125 GLY A O 1
ATOM 962 N N . GLY A 1 126 ? 43.331 57.513 4.870 1.00 18.59 126 GLY A N 1
ATOM 963 C CA . GLY A 1 126 ? 43.752 58.218 3.693 1.00 19.48 126 GLY A CA 1
ATOM 964 C C . GLY A 1 126 ? 44.751 59.241 4.181 1.00 23.80 126 GLY A C 1
ATOM 965 O O . GLY A 1 126 ? 44.879 59.446 5.385 1.00 22.03 126 GLY A O 1
ATOM 966 N N . VAL A 1 127 ? 45.455 59.872 3.260 1.00 30.00 127 VAL A N 1
ATOM 967 C CA . VAL A 1 127 ? 46.480 60.868 3.542 1.00 32.36 127 VAL A CA 1
ATOM 968 C C . VAL A 1 127 ? 46.382 61.996 2.519 1.00 36.46 127 VAL A C 1
ATOM 969 O O . VAL A 1 127 ? 46.444 61.734 1.319 1.00 36.39 127 VAL A O 1
ATOM 973 N N . ALA A 1 128 ? 46.268 63.244 2.977 1.00 41.85 128 ALA A N 1
ATOM 974 C CA . ALA A 1 128 ? 46.153 64.395 2.059 1.00 40.35 128 ALA A CA 1
ATOM 975 C C . ALA A 1 128 ? 47.473 65.071 1.888 1.00 39.25 128 ALA A C 1
ATOM 976 O O . ALA A 1 128 ? 48.398 64.831 2.664 1.00 37.07 128 ALA A O 1
ATOM 978 N N . ALA A 1 129 ? 47.539 65.951 0.883 1.00 38.08 129 ALA A N 1
ATOM 979 C CA . ALA A 1 129 ? 48.780 66.647 0.609 1.00 28.22 129 ALA A CA 1
ATOM 980 C C . ALA A 1 129 ? 49.211 67.493 1.792 1.00 30.27 129 ALA A C 1
ATOM 981 O O . ALA A 1 129 ? 50.406 67.574 2.069 1.00 34.80 129 ALA A O 1
ATOM 983 N N . ASP A 1 130 ? 48.273 68.091 2.527 1.00 32.44 130 ASP A N 1
ATOM 984 C CA . ASP A 1 130 ? 48.625 68.927 3.693 1.00 35.74 130 ASP A CA 1
ATOM 985 C C . ASP A 1 130 ? 49.296 68.125 4.784 1.00 38.82 130 ASP A C 1
ATOM 986 O O . ASP A 1 130 ? 50.116 68.633 5.548 1.00 42.12 130 ASP A O 1
ATOM 991 N N . ASP A 1 131 ? 48.922 66.860 4.871 1.00 41.05 131 ASP A N 1
ATOM 992 C CA . ASP A 1 131 ? 49.465 65.988 5.902 1.00 39.03 131 ASP A CA 1
ATOM 993 C C . ASP A 1 131 ? 50.923 65.727 5.740 1.00 30.73 131 ASP A C 1
ATOM 994 O O . ASP A 1 131 ? 51.634 65.501 6.718 1.00 32.80 131 ASP A O 1
ATOM 999 N N . LEU A 1 132 ? 51.372 65.706 4.498 1.00 33.14 132 LEU A N 1
ATOM 1000 C CA . LEU A 1 132 ? 52.767 65.377 4.258 1.00 36.34 132 LEU A CA 1
ATOM 1001 C C . LEU A 1 132 ? 53.669 66.535 4.629 1.00 43.95 132 LEU A C 1
ATOM 1002 O O . LEU A 1 132 ? 53.270 67.696 4.548 1.00 45.41 132 LEU A O 1
ATOM 1007 N N . PRO A 1 133 ? 54.883 66.225 5.099 1.00 46.05 133 PRO A N 1
ATOM 1008 C CA . PRO A 1 133 ? 55.867 67.233 5.482 1.00 56.14 133 PRO A CA 1
ATOM 1009 C C . PRO A 1 133 ? 56.151 68.119 4.276 1.00 57.35 133 PRO A C 1
ATOM 1010 O O . PRO A 1 133 ? 56.333 67.613 3.169 1.00 60.09 133 PRO A O 1
ATOM 1014 N N . ALA A 1 134 ? 56.173 69.435 4.488 1.00 56.22 134 ALA A N 1
ATOM 1015 C CA . ALA A 1 134 ? 56.429 70.394 3.411 1.00 57.02 134 ALA A CA 1
ATOM 1016 C C . ALA A 1 134 ? 57.443 69.884 2.389 1.00 57.32 134 ALA A C 1
ATOM 1017 O O . ALA A 1 134 ? 58.592 69.607 2.733 1.00 58.05 134 ALA A O 1
ATOM 1019 N N . SER A 1 135 ? 57.014 69.778 1.130 1.00 53.85 135 SER A N 1
ATOM 1020 C CA . SER A 1 135 ? 57.868 69.286 0.045 1.00 50.69 135 SER A CA 1
ATOM 1021 C C . SER A 1 135 ? 57.386 69.763 -1.325 1.00 48.17 135 SER A C 1
ATOM 1022 O O . SER A 1 135 ? 56.209 70.061 -1.525 1.00 44.43 135 SER A O 1
ATOM 1025 N N . GLU A 1 136 ? 58.306 69.818 -2.276 1.00 48.17 136 GLU A N 1
ATOM 1026 C CA . GLU A 1 136 ? 57.950 70.256 -3.611 1.00 51.46 136 GLU A CA 1
ATOM 1027 C C . GLU A 1 136 ? 56.876 69.352 -4.166 1.00 47.40 136 GLU A C 1
ATOM 1028 O O . GLU A 1 136 ? 56.071 69.784 -4.988 1.00 51.95 136 GLU A O 1
ATOM 1034 N N . GLY A 1 137 ? 56.847 68.099 -3.715 1.00 41.34 137 GLY A N 1
ATOM 1035 C CA . GLY A 1 137 ? 55.845 67.166 -4.197 1.00 42.76 137 GLY A CA 1
ATOM 1036 C C . GLY A 1 137 ? 54.411 67.408 -3.709 1.00 45.71 137 GLY A C 1
ATOM 1037 O O . GLY A 1 137 ? 53.477 67.577 -4.492 1.00 45.42 137 GLY A O 1
ATOM 1038 N N . ALA A 1 138 ? 54.240 67.413 -2.389 1.00 44.57 138 ALA A N 1
ATOM 1039 C CA . ALA A 1 138 ? 52.937 67.622 -1.796 1.00 39.10 138 ALA A CA 1
ATOM 1040 C C . ALA A 1 138 ? 52.430 68.971 -2.220 1.00 37.80 138 ALA A C 1
ATOM 1041 O O . ALA A 1 138 ? 51.230 69.157 -2.414 1.00 33.91 138 ALA A O 1
ATOM 1043 N N . ASN A 1 139 ? 53.331 69.932 -2.386 1.00 41.65 139 ASN A N 1
ATOM 1044 C CA . ASN A 1 139 ? 52.855 71.249 -2.798 1.00 44.27 139 ASN A CA 1
ATOM 1045 C C . ASN A 1 139 ? 52.260 71.353 -4.202 1.00 39.18 139 ASN A C 1
ATOM 1046 O O . ASN A 1 139 ? 51.219 71.982 -4.378 1.00 41.39 139 ASN A O 1
ATOM 1051 N N . ILE A 1 140 ? 52.857 70.734 -5.207 1.00 40.78 140 ILE A N 1
ATOM 1052 C CA . ILE A 1 140 ? 52.195 70.792 -6.506 1.00 43.30 140 ILE A CA 1
ATOM 1053 C C . ILE A 1 140 ? 50.822 70.112 -6.413 1.00 37.33 140 ILE A C 1
ATOM 1054 O O . ILE A 1 140 ? 49.926 70.407 -7.201 1.00 35.82 140 ILE A O 1
ATOM 1059 N N . LEU A 1 141 ? 50.632 69.206 -5.465 1.00 30.29 141 LEU A N 1
ATOM 1060 C CA . LEU A 1 141 ? 49.320 68.586 -5.357 1.00 38.85 141 LEU A CA 1
ATOM 1061 C C . LEU A 1 141 ? 48.335 69.566 -4.711 1.00 39.84 141 LEU A C 1
ATOM 1062 O O . LEU A 1 141 ? 47.172 69.632 -5.107 1.00 39.34 141 LEU A O 1
ATOM 1067 N N . LYS A 1 142 ? 48.805 70.305 -3.691 1.00 44.79 142 LYS A N 1
ATOM 1068 C CA . LYS A 1 142 ? 47.988 71.344 -3.062 1.00 45.19 142 LYS A CA 1
ATOM 1069 C C . LYS A 1 142 ? 47.592 72.259 -4.189 1.00 45.60 142 LYS A C 1
ATOM 1070 O O . LYS A 1 142 ? 46.467 72.750 -4.269 1.00 54.12 142 LYS A O 1
ATOM 1076 N N . MET A 1 143 ? 48.574 72.466 -5.071 1.00 46.91 143 MET A N 1
ATOM 1077 C CA . MET A 1 143 ? 48.440 73.311 -6.257 1.00 43.48 143 MET A CA 1
ATOM 1078 C C . MET A 1 143 ? 47.299 72.794 -7.124 1.00 43.84 143 MET A C 1
ATOM 1079 O O . MET A 1 143 ? 46.393 73.552 -7.466 1.00 47.17 143 MET A O 1
ATOM 1084 N N . TYR A 1 144 ? 47.325 71.506 -7.471 1.00 38.99 144 TYR A N 1
ATOM 1085 C CA . TYR A 1 144 ? 46.246 70.939 -8.293 1.00 40.61 144 TYR A CA 1
ATOM 1086 C C . TYR A 1 144 ? 44.861 71.038 -7.581 1.00 40.03 144 TYR A C 1
ATOM 1087 O O . TYR A 1 144 ? 43.843 71.131 -8.251 1.00 41.80 144 TYR A O 1
ATOM 1096 N N . ARG A 1 145 ? 44.862 71.029 -6.256 1.00 37.67 145 ARG A N 1
ATOM 1097 C CA . ARG A 1 145 ? 43.632 71.111 -5.500 1.00 38.95 145 ARG A CA 1
ATOM 1098 C C . ARG A 1 145 ? 43.119 72.529 -5.576 1.00 46.81 145 ARG A C 1
ATOM 1099 O O . ARG A 1 145 ? 41.962 72.765 -5.923 1.00 45.14 145 ARG A O 1
ATOM 1107 N N . GLU A 1 146 ? 43.993 73.481 -5.243 1.00 47.72 146 GLU A N 1
ATOM 1108 C CA . GLU A 1 146 ? 43.619 74.888 -5.281 1.00 53.89 146 GLU A CA 1
ATOM 1109 C C . GLU A 1 146 ? 43.155 75.402 -6.640 1.00 52.41 146 GLU A C 1
ATOM 1110 O O . GLU A 1 146 ? 42.087 76.002 -6.750 1.00 49.09 146 GLU A O 1
ATOM 1116 N N . TYR A 1 147 ? 43.958 75.162 -7.669 1.00 50.99 147 TYR A N 1
ATOM 1117 C CA . TYR A 1 147 ? 43.642 75.612 -9.006 1.00 52.27 147 TYR A CA 1
ATOM 1118 C C . TYR A 1 147 ? 42.707 74.712 -9.839 1.00 53.66 147 TYR A C 1
ATOM 1119 O O . TYR A 1 147 ? 41.882 75.220 -10.597 1.00 55.16 147 TYR A O 1
ATOM 1128 N N . LEU A 1 148 ? 42.815 73.388 -9.700 1.00 49.34 148 LEU A N 1
ATOM 1129 C CA . LEU A 1 148 ? 42.014 72.468 -10.535 1.00 48.89 148 LEU A CA 1
ATOM 1130 C C . LEU A 1 148 ? 40.829 71.788 -9.875 1.00 45.03 148 LEU A C 1
ATOM 1131 O O . LEU A 1 148 ? 39.999 71.177 -10.544 1.00 49.12 148 LEU A O 1
ATOM 1136 N N . GLY A 1 149 ? 40.748 71.901 -8.559 1.00 43.01 149 GLY A N 1
ATOM 1137 C CA . GLY A 1 149 ? 39.641 71.300 -7.855 1.00 42.90 149 GLY A CA 1
ATOM 1138 C C . GLY A 1 149 ? 39.846 69.821 -7.890 1.00 45.61 149 GLY A C 1
ATOM 1139 O O . GLY A 1 149 ? 38.893 69.046 -7.868 1.00 44.80 149 GLY A O 1
ATOM 1140 N N . HIS A 1 150 ? 41.108 69.415 -7.952 1.00 55.86 150 HIS A N 1
ATOM 1141 C CA . HIS A 1 150 ? 41.425 67.985 -7.999 1.00 57.05 150 HIS A CA 1
ATOM 1142 C C . HIS A 1 150 ? 41.600 67.387 -6.613 1.00 57.12 150 HIS A C 1
ATOM 1143 O O . HIS A 1 150 ? 41.949 68.071 -5.651 1.00 53.78 150 HIS A O 1
ATOM 1150 N N . SER A 1 151 ? 41.330 66.094 -6.524 1.00 57.48 151 SER A N 1
ATOM 1151 C CA . SER A 1 151 ? 41.522 65.377 -5.283 1.00 51.66 151 SER A CA 1
ATOM 1152 C C . SER A 1 151 ? 43.012 65.596 -4.925 1.00 50.49 151 SER A C 1
ATOM 1153 O O . SER A 1 151 ? 43.900 65.511 -5.773 1.00 43.41 151 SER A O 1
ATOM 1156 N N . SER A 1 152 ? 43.276 65.909 -3.669 1.00 46.07 152 SER A N 1
ATOM 1157 C CA . SER A 1 152 ? 44.652 66.140 -3.255 1.00 47.96 152 SER A CA 1
ATOM 1158 C C . SER A 1 152 ? 45.125 65.012 -2.292 1.00 48.24 152 SER A C 1
ATOM 1159 O O . SER A 1 152 ? 45.949 65.241 -1.405 1.00 36.62 152 SER A O 1
ATOM 1162 N N . PHE A 1 153 ? 44.570 63.805 -2.530 1.00 39.10 153 PHE A N 1
ATOM 1163 C CA . PHE A 1 153 ? 44.820 62.597 -1.743 1.00 35.99 153 PHE A CA 1
ATOM 1164 C C . PHE A 1 153 ? 45.910 61.655 -2.178 1.00 37.86 153 PHE A C 1
ATOM 1165 O O . PHE A 1 153 ? 45.730 60.912 -3.141 1.00 43.57 153 PHE A O 1
ATOM 1173 N N . LEU A 1 154 ? 47.034 61.657 -1.474 1.00 34.22 154 LEU A N 1
ATOM 1174 C CA . LEU A 1 154 ? 48.093 60.703 -1.773 1.00 32.06 154 LEU A CA 1
ATOM 1175 C C . LEU A 1 154 ? 47.428 59.307 -1.598 1.00 37.82 154 LEU A C 1
ATOM 1176 O O . LEU A 1 154 ? 47.398 58.507 -2.532 1.00 40.90 154 LEU A O 1
ATOM 1181 N N . LEU A 1 155 ? 46.901 59.016 -0.400 1.00 42.62 155 LEU A N 1
ATOM 1182 C CA . LEU A 1 155 ? 46.188 57.748 -0.118 1.00 35.35 155 LEU A CA 1
ATOM 1183 C C . LEU A 1 155 ? 44.717 58.133 0.082 1.00 32.34 155 LEU A C 1
ATOM 1184 O O . LEU A 1 155 ? 44.385 59.055 0.825 1.00 30.96 155 LEU A O 1
ATOM 1189 N N . PRO A 1 156 ? 43.794 57.212 -0.383 1.00 33.08 156 PRO A N 1
ATOM 1190 C CA . PRO A 1 156 ? 42.356 57.422 -0.189 1.00 29.89 156 PRO A CA 1
ATOM 1191 C C . PRO A 1 156 ? 41.964 57.331 1.282 1.00 34.02 156 PRO A C 1
ATOM 1192 O O . PRO A 1 156 ? 42.710 56.705 2.033 1.00 49.57 156 PRO A O 1
ATOM 1196 N N . PRO A 1 157 ? 40.735 57.911 1.476 1.00 34.43 157 PRO A N 1
ATOM 1197 C CA . PRO A 1 157 ? 39.881 57.666 2.639 1.00 32.45 157 PRO A CA 1
ATOM 1198 C C . PRO A 1 157 ? 39.263 56.301 2.406 1.00 27.58 157 PRO A C 1
ATOM 1199 O O . PRO A 1 157 ? 38.866 56.067 1.276 1.00 33.25 157 PRO A O 1
ATOM 1203 N N . LEU A 1 158 ? 39.140 55.387 3.334 1.00 22.38 158 LEU A N 1
ATOM 1204 C CA . LEU A 1 158 ? 38.266 54.224 3.015 1.00 24.88 158 LEU A CA 1
ATOM 1205 C C . LEU A 1 158 ? 37.105 54.106 4.048 1.00 24.18 158 LEU A C 1
ATOM 1206 O O . LEU A 1 158 ? 37.112 53.221 4.902 1.00 20.94 158 LEU A O 1
ATOM 1211 N N . PRO A 1 159 ? 36.090 54.992 3.953 1.00 17.66 159 PRO A N 1
ATOM 1212 C CA . PRO A 1 159 ? 34.953 54.987 4.894 1.00 16.23 159 PRO A CA 1
ATOM 1213 C C . PRO A 1 159 ? 34.189 53.698 5.078 1.00 10.20 159 PRO A C 1
ATOM 1214 O O . PRO A 1 159 ? 33.620 53.467 6.143 1.00 10.13 159 PRO A O 1
ATOM 1218 N N . ASN A 1 160 ? 34.208 52.835 4.075 1.00 18.76 160 ASN A N 1
ATOM 1219 C CA . ASN A 1 160 ? 33.476 51.562 4.150 1.00 23.86 160 ASN A CA 1
ATOM 1220 C C . ASN A 1 160 ? 34.115 50.472 4.951 1.00 19.40 160 ASN A C 1
ATOM 1221 O O . ASN A 1 160 ? 33.517 49.404 5.080 1.00 19.23 160 ASN A O 1
ATOM 1226 N N . THR A 1 161 ? 35.332 50.712 5.470 1.00 22.74 161 THR A N 1
ATOM 1227 C CA . THR A 1 161 ? 35.999 49.707 6.338 1.00 22.59 161 THR A CA 1
ATOM 1228 C C . THR A 1 161 ? 35.026 49.483 7.520 1.00 22.17 161 THR A C 1
ATOM 1229 O O . THR A 1 161 ? 34.997 48.434 8.162 1.00 25.30 161 THR A O 1
ATOM 1233 N N . GLN A 1 162 ? 34.222 50.492 7.810 1.00 22.51 162 GLN A N 1
ATOM 1234 C CA . GLN A 1 162 ? 33.228 50.364 8.850 1.00 21.97 162 GLN A CA 1
ATOM 1235 C C . GLN A 1 162 ? 32.385 49.088 8.631 1.00 10.13 162 GLN A C 1
ATOM 1236 O O . GLN A 1 162 ? 32.017 48.412 9.588 1.00 15.90 162 GLN A O 1
ATOM 1242 N N . PHE A 1 163 ? 32.061 48.764 7.383 1.00 10.13 163 PHE A N 1
ATOM 1243 C CA . PHE A 1 163 ? 31.268 47.583 7.113 1.00 13.80 163 PHE A CA 1
ATOM 1244 C C . PHE A 1 163 ? 32.233 46.409 6.839 1.00 13.58 163 PHE A C 1
ATOM 1245 O O . PHE A 1 163 ? 32.666 46.175 5.712 1.00 11.38 163 PHE A O 1
ATOM 1253 N N . THR A 1 164 ? 32.588 45.673 7.877 1.00 12.63 164 THR A N 1
ATOM 1254 C CA . THR A 1 164 ? 33.641 44.650 7.747 1.00 19.64 164 THR A CA 1
ATOM 1255 C C . THR A 1 164 ? 33.119 43.406 7.107 1.00 13.37 164 THR A C 1
ATOM 1256 O O . THR A 1 164 ? 33.883 42.539 6.688 1.00 11.67 164 THR A O 1
ATOM 1260 N N . ARG A 1 165 ? 31.809 43.304 7.048 1.00 19.53 165 ARG A N 1
ATOM 1261 C CA . ARG A 1 165 ? 31.140 42.117 6.483 1.00 27.57 165 ARG A CA 1
ATOM 1262 C C . ARG A 1 165 ? 31.501 41.886 5.003 1.00 25.76 165 ARG A C 1
ATOM 1263 O O . ARG A 1 165 ? 31.570 40.754 4.526 1.00 26.30 165 ARG A O 1
ATOM 1271 N N . ASP A 1 166 ? 31.786 43.006 4.337 1.00 25.11 166 ASP A N 1
ATOM 1272 C CA . ASP A 1 166 ? 32.085 43.146 2.921 1.00 21.22 166 ASP A CA 1
ATOM 1273 C C . ASP A 1 166 ? 33.352 42.568 2.304 1.00 20.23 166 ASP A C 1
ATOM 1274 O O . ASP A 1 166 ? 33.264 41.832 1.321 1.00 17.64 166 ASP A O 1
ATOM 1279 N N . THR A 1 167 ? 34.519 42.873 2.880 1.00 13.89 167 THR A N 1
ATOM 1280 C CA . THR A 1 167 ? 35.784 42.496 2.239 1.00 14.07 167 THR A CA 1
ATOM 1281 C C . THR A 1 167 ? 36.346 41.117 2.411 1.00 18.97 167 THR A C 1
ATOM 1282 O O . THR A 1 167 ? 37.218 40.716 1.642 1.00 19.56 167 THR A O 1
ATOM 1286 N N . THR A 1 168 ? 35.840 40.376 3.388 1.00 23.26 168 THR A N 1
ATOM 1287 C CA . THR A 1 168 ? 36.270 39.007 3.622 1.00 22.41 168 THR A CA 1
ATOM 1288 C C . THR A 1 168 ? 35.153 38.206 4.266 1.00 23.66 168 THR A C 1
ATOM 1289 O O . THR A 1 168 ? 34.447 38.713 5.136 1.00 22.80 168 THR A O 1
ATOM 1293 N N . CYS A 1 169 ? 35.103 36.939 3.880 1.00 20.60 169 CYS A N 1
ATOM 1294 C CA . CYS A 1 169 ? 34.099 36.013 4.367 1.00 21.60 169 CYS A CA 1
ATOM 1295 C C . CYS A 1 169 ? 34.665 34.754 5.043 1.00 26.13 169 CYS A C 1
ATOM 1296 O O . CYS A 1 169 ? 35.477 34.041 4.454 1.00 27.18 169 CYS A O 1
ATOM 1299 N N . TRP A 1 170 ? 34.217 34.479 6.269 1.00 22.98 170 TRP A N 1
ATOM 1300 C CA . TRP A 1 170 ? 34.686 33.264 6.941 1.00 21.78 170 TRP A CA 1
ATOM 1301 C C . TRP A 1 170 ? 33.651 32.211 6.676 1.00 26.83 170 TRP A C 1
ATOM 1302 O O . TRP A 1 170 ? 32.469 32.418 6.950 1.00 31.23 170 TRP A O 1
ATOM 1313 N N . ILE A 1 171 ? 34.105 31.095 6.094 1.00 32.19 171 ILE A N 1
ATOM 1314 C CA . ILE A 1 171 ? 33.224 29.952 5.769 1.00 33.03 171 ILE A CA 1
ATOM 1315 C C . ILE A 1 171 ? 33.831 28.636 6.229 1.00 29.97 171 ILE A C 1
ATOM 1316 O O . ILE A 1 171 ? 34.852 28.181 5.714 1.00 28.54 171 ILE A O 1
ATOM 1321 N N . TYR A 1 172 ? 33.190 28.016 7.200 1.00 27.22 172 TYR A N 1
ATOM 1322 C CA . TYR A 1 172 ? 33.702 26.755 7.661 1.00 32.89 172 TYR A CA 1
ATOM 1323 C C . TYR A 1 172 ? 35.201 26.629 7.683 1.00 41.07 172 TYR A C 1
ATOM 1324 O O . TYR A 1 172 ? 35.758 25.926 6.841 1.00 49.85 172 TYR A O 1
ATOM 1333 N N . GLY A 1 173 ? 35.928 27.282 8.594 1.00 40.42 173 GLY A N 1
ATOM 1334 C CA . GLY A 1 173 ? 37.390 27.075 8.725 1.00 35.47 173 GLY A CA 1
ATOM 1335 C C . GLY A 1 173 ? 38.327 27.515 7.572 1.00 35.44 173 GLY A C 1
ATOM 1336 O O . GLY A 1 173 ? 39.327 26.848 7.313 1.00 30.30 173 GLY A O 1
ATOM 1337 N N . GLY A 1 174 ? 37.980 28.609 6.910 1.00 31.44 174 GLY A N 1
ATOM 1338 C CA . GLY A 1 174 ? 38.803 29.212 5.886 1.00 25.18 174 GLY A CA 1
ATOM 1339 C C . GLY A 1 174 ? 38.133 30.535 5.596 1.00 26.86 174 GLY A C 1
ATOM 1340 O O . GLY A 1 174 ? 37.008 30.771 6.035 1.00 25.60 174 GLY A O 1
ATOM 1341 N N . VAL A 1 175 ? 38.795 31.378 4.819 1.00 25.66 175 VAL A N 1
ATOM 1342 C CA . VAL A 1 175 ? 38.255 32.700 4.527 1.00 24.83 175 VAL A CA 1
ATOM 1343 C C . VAL A 1 175 ? 38.353 33.076 3.057 1.00 17.32 175 VAL A C 1
ATOM 1344 O O . VAL A 1 175 ? 39.171 32.529 2.320 1.00 20.76 175 VAL A O 1
ATOM 1348 N N . THR A 1 176 ? 37.517 34.009 2.625 1.00 18.04 176 THR A N 1
ATOM 1349 C CA . THR A 1 176 ? 37.560 34.504 1.261 1.00 22.43 176 THR A CA 1
ATOM 1350 C C . THR A 1 176 ? 38.033 35.958 1.422 1.00 29.34 176 THR A C 1
ATOM 1351 O O . THR A 1 176 ? 37.587 36.674 2.317 1.00 31.46 176 THR A O 1
ATOM 1355 N N . LEU A 1 177 ? 39.010 36.310 0.613 1.00 31.76 177 LEU A N 1
ATOM 1356 C CA . LEU A 1 177 ? 39.567 37.624 0.584 1.00 25.66 177 LEU A CA 1
ATOM 1357 C C . LEU A 1 177 ? 38.919 38.210 -0.612 1.00 26.59 177 LEU A C 1
ATOM 1358 O O . LEU A 1 177 ? 39.346 37.952 -1.748 1.00 25.84 177 LEU A O 1
ATOM 1363 N N . ASN A 1 178 ? 37.916 39.021 -0.429 1.00 21.68 178 ASN A N 1
ATOM 1364 C CA . ASN A 1 178 ? 37.093 39.457 -1.585 1.00 18.65 178 ASN A CA 1
ATOM 1365 C C . ASN A 1 178 ? 37.627 40.421 -2.623 1.00 21.21 178 ASN A C 1
ATOM 1366 O O . ASN A 1 178 ? 38.173 41.472 -2.277 1.00 33.90 178 ASN A O 1
ATOM 1371 N N . PRO A 1 179 ? 37.434 39.926 -3.830 1.00 22.17 179 PRO A N 1
ATOM 1372 C CA . PRO A 1 179 ? 37.666 40.773 -5.040 1.00 10.13 179 PRO A CA 1
ATOM 1373 C C . PRO A 1 179 ? 36.631 41.857 -5.024 1.00 22.76 179 PRO A C 1
ATOM 1374 O O . PRO A 1 179 ? 35.489 41.521 -5.312 1.00 27.64 179 PRO A O 1
ATOM 1378 N N . MET A 1 180 ? 36.875 43.113 -4.725 1.00 15.25 180 MET A N 1
ATOM 1379 C CA . MET A 1 180 ? 35.721 44.023 -4.684 1.00 19.21 180 MET A CA 1
ATOM 1380 C C . MET A 1 180 ? 35.327 44.681 -5.988 1.00 21.58 180 MET A C 1
ATOM 1381 O O . MET A 1 180 ? 36.182 44.947 -6.851 1.00 25.11 180 MET A O 1
ATOM 1386 N N . TYR A 1 181 ? 34.030 44.933 -6.145 1.00 24.19 181 TYR A N 1
ATOM 1387 C CA . TYR A 1 181 ? 33.464 45.578 -7.336 1.00 21.18 181 TYR A CA 1
ATOM 1388 C C . TYR A 1 181 ? 34.191 46.900 -7.684 1.00 31.00 181 TYR A C 1
ATOM 1389 O O . TYR A 1 181 ? 34.862 47.023 -8.709 1.00 37.40 181 TYR A O 1
ATOM 1398 N N . TRP A 1 182 ? 34.041 47.901 -6.828 1.00 25.46 182 TRP A N 1
ATOM 1399 C CA . TRP A 1 182 ? 34.731 49.161 -7.108 1.00 30.82 182 TRP A CA 1
ATOM 1400 C C . TRP A 1 182 ? 36.221 48.981 -6.802 1.00 36.01 182 TRP A C 1
ATOM 1401 O O . TRP A 1 182 ? 36.585 48.633 -5.679 1.00 34.98 182 TRP A O 1
ATOM 1412 N N . PRO A 1 183 ? 37.110 49.221 -7.796 1.00 36.36 183 PRO A N 1
ATOM 1413 C CA . PRO A 1 183 ? 38.529 49.022 -7.447 1.00 38.28 183 PRO A CA 1
ATOM 1414 C C . PRO A 1 183 ? 38.955 49.854 -6.234 1.00 36.46 183 PRO A C 1
ATOM 1415 O O . PRO A 1 183 ? 39.788 49.427 -5.434 1.00 30.88 183 PRO A O 1
ATOM 1419 N N . ALA A 1 184 ? 38.336 51.025 -6.091 1.00 42.44 184 ALA A N 1
ATOM 1420 C CA . ALA A 1 184 ? 38.598 51.902 -4.958 1.00 41.47 184 ALA A CA 1
ATOM 1421 C C . ALA A 1 184 ? 37.989 51.344 -3.655 1.00 53.79 184 ALA A C 1
ATOM 1422 O O . ALA A 1 184 ? 37.368 52.085 -2.893 1.00 63.49 184 ALA A O 1
ATOM 1424 N N . ARG A 1 185 ? 38.142 50.030 -3.431 1.00 40.18 185 ARG A N 1
ATOM 1425 C CA . ARG A 1 185 ? 37.675 49.386 -2.207 1.00 30.48 185 ARG A CA 1
ATOM 1426 C C . ARG A 1 185 ? 38.497 48.158 -2.040 1.00 32.54 185 ARG A C 1
ATOM 1427 O O . ARG A 1 185 ? 38.415 47.461 -1.031 1.00 26.57 185 ARG A O 1
ATOM 1435 N N . ARG A 1 186 ? 39.353 47.909 -3.012 1.00 35.33 186 ARG A N 1
ATOM 1436 C CA . ARG A 1 186 ? 40.182 46.733 -2.914 1.00 37.98 186 ARG A CA 1
ATOM 1437 C C . ARG A 1 186 ? 41.337 47.086 -2.001 1.00 39.62 186 ARG A C 1
ATOM 1438 O O . ARG A 1 186 ? 42.084 46.214 -1.558 1.00 43.66 186 ARG A O 1
ATOM 1446 N N . GLN A 1 187 ? 41.459 48.387 -1.716 1.00 31.02 187 GLN A N 1
ATOM 1447 C CA . GLN A 1 187 ? 42.474 48.848 -0.818 1.00 26.13 187 GLN A CA 1
ATOM 1448 C C . GLN A 1 187 ? 42.072 48.271 0.528 1.00 27.73 187 GLN A C 1
ATOM 1449 O O . GLN A 1 187 ? 42.931 47.799 1.268 1.00 23.60 187 GLN A O 1
ATOM 1455 N N . GLU A 1 188 ? 40.769 48.256 0.850 1.00 30.81 188 GLU A N 1
ATOM 1456 C CA . GLU A 1 188 ? 40.321 47.673 2.129 1.00 31.43 188 GLU A CA 1
ATOM 1457 C C . GLU A 1 188 ? 40.822 46.219 2.229 1.00 34.96 188 GLU A C 1
ATOM 1458 O O . GLU A 1 188 ? 41.602 45.867 3.113 1.00 39.52 188 GLU A O 1
ATOM 1464 N N . THR A 1 189 ? 40.358 45.381 1.314 1.00 23.16 189 THR A N 1
ATOM 1465 C CA . THR A 1 189 ? 40.793 44.011 1.292 1.00 25.89 189 THR A CA 1
ATOM 1466 C C . THR A 1 189 ? 42.300 43.826 1.489 1.00 20.44 189 THR A C 1
ATOM 1467 O O . THR A 1 189 ? 42.695 42.841 2.109 1.00 21.86 189 THR A O 1
ATOM 1471 N N . LEU A 1 190 ? 43.145 44.733 0.990 1.00 20.93 190 LEU A N 1
ATOM 1472 C CA . LEU A 1 190 ? 44.597 44.590 1.187 1.00 21.13 190 LEU A CA 1
ATOM 1473 C C . LEU A 1 190 ? 44.849 44.562 2.712 1.00 29.50 190 LEU A C 1
ATOM 1474 O O . LEU A 1 190 ? 45.239 43.551 3.293 1.00 31.89 190 LEU A O 1
ATOM 1479 N N . LEU A 1 191 ? 44.615 45.687 3.357 1.00 22.36 191 LEU A N 1
ATOM 1480 C CA . LEU A 1 191 ? 44.770 45.782 4.782 1.00 17.09 191 LEU A CA 1
ATOM 1481 C C . LEU A 1 191 ? 44.280 44.586 5.616 1.00 15.41 191 LEU A C 1
ATOM 1482 O O . LEU A 1 191 ? 44.947 44.177 6.565 1.00 19.47 191 LEU A O 1
ATOM 1487 N N . THR A 1 192 ? 43.103 44.050 5.325 1.00 15.55 192 THR A N 1
ATOM 1488 C CA . THR A 1 192 ? 42.602 42.932 6.104 1.00 11.47 192 THR A CA 1
ATOM 1489 C C . THR A 1 192 ? 43.415 41.678 5.823 1.00 14.68 192 THR A C 1
ATOM 1490 O O . THR A 1 192 ? 43.642 40.871 6.720 1.00 21.71 192 THR A O 1
ATOM 1494 N N . THR A 1 193 ? 43.918 41.531 4.603 1.00 18.34 193 THR A N 1
ATOM 1495 C CA . THR A 1 193 ? 44.716 40.384 4.246 1.00 16.92 193 THR A CA 1
ATOM 1496 C C . THR A 1 193 ? 45.975 40.447 5.104 1.00 23.10 193 THR A C 1
ATOM 1497 O O . THR A 1 193 ? 46.399 39.434 5.655 1.00 19.63 193 THR A O 1
ATOM 1501 N N . ALA A 1 194 ? 46.548 41.644 5.256 1.00 25.82 194 ALA A N 1
ATOM 1502 C CA . ALA A 1 194 ? 47.771 41.847 6.031 1.00 26.75 194 ALA A CA 1
ATOM 1503 C C . ALA A 1 194 ? 47.574 41.367 7.444 1.00 31.49 194 ALA A C 1
ATOM 1504 O O . ALA A 1 194 ? 48.441 40.691 7.998 1.00 26.63 194 ALA A O 1
ATOM 1506 N N . ILE A 1 195 ? 46.426 41.757 8.014 1.00 26.40 195 ILE A N 1
ATOM 1507 C CA . ILE A 1 195 ? 46.053 41.385 9.375 1.00 24.39 195 ILE A CA 1
ATOM 1508 C C . ILE A 1 195 ? 45.983 39.868 9.527 1.00 21.77 195 ILE A C 1
ATOM 1509 O O . ILE A 1 195 ? 46.601 39.310 10.431 1.00 19.26 195 ILE A O 1
ATOM 1514 N N . TYR A 1 196 ? 45.234 39.204 8.639 1.00 23.21 196 TYR A N 1
ATOM 1515 C CA . TYR A 1 196 ? 45.068 37.749 8.677 1.00 14.87 196 TYR A CA 1
ATOM 1516 C C . TYR A 1 196 ? 46.381 37.040 8.404 1.00 19.56 196 TYR A C 1
ATOM 1517 O O . TYR A 1 196 ? 46.555 35.871 8.738 1.00 22.66 196 TYR A O 1
ATOM 1526 N N . LYS A 1 197 ? 47.321 37.751 7.807 1.00 25.35 197 LYS A N 1
ATOM 1527 C CA . LYS A 1 197 ? 48.602 37.177 7.471 1.00 25.33 197 LYS A CA 1
ATOM 1528 C C . LYS A 1 197 ? 49.662 37.274 8.546 1.00 31.39 197 LYS A C 1
ATOM 1529 O O . LYS A 1 197 ? 50.288 36.266 8.872 1.00 32.26 197 LYS A O 1
ATOM 1535 N N . PHE A 1 198 ? 49.875 38.493 9.064 1.00 31.44 198 PHE A N 1
ATOM 1536 C CA . PHE A 1 198 ? 50.883 38.793 10.105 1.00 27.36 198 PHE A CA 1
ATOM 1537 C C . PHE A 1 198 ? 50.423 38.935 11.586 1.00 31.72 198 PHE A C 1
ATOM 1538 O O . PHE A 1 198 ? 51.197 38.710 12.515 1.00 34.17 198 PHE A O 1
ATOM 1546 N N . HIS A 1 199 ? 49.176 39.296 11.839 1.00 31.96 199 HIS A N 1
ATOM 1547 C CA . HIS A 1 199 ? 48.786 39.485 13.229 1.00 34.90 199 HIS A CA 1
ATOM 1548 C C . HIS A 1 199 ? 48.950 38.163 13.952 1.00 43.49 199 HIS A C 1
ATOM 1549 O O . HIS A 1 199 ? 48.740 37.103 13.364 1.00 50.92 199 HIS A O 1
ATOM 1556 N N . PRO A 1 200 ? 49.348 38.202 15.234 1.00 41.80 200 PRO A N 1
ATOM 1557 C CA . PRO A 1 200 ? 49.535 36.982 16.037 1.00 41.46 200 PRO A CA 1
ATOM 1558 C C . PRO A 1 200 ? 48.287 36.071 16.135 1.00 45.28 200 PRO A C 1
ATOM 1559 O O . PRO A 1 200 ? 48.387 34.845 16.098 1.00 41.01 200 PRO A O 1
ATOM 1563 N N . GLU A 1 201 ? 47.107 36.682 16.254 1.00 42.78 201 GLU A N 1
ATOM 1564 C CA . GLU A 1 201 ? 45.878 35.903 16.335 1.00 43.26 201 GLU A CA 1
ATOM 1565 C C . GLU A 1 201 ? 45.490 35.174 15.049 1.00 44.27 201 GLU A C 1
ATOM 1566 O O . GLU A 1 201 ? 44.565 34.364 15.045 1.00 46.24 201 GLU A O 1
ATOM 1572 N N . PHE A 1 202 ? 46.192 35.453 13.957 1.00 40.92 202 PHE A N 1
ATOM 1573 C CA . PHE A 1 202 ? 45.872 34.814 12.706 1.00 31.27 202 PHE A CA 1
ATOM 1574 C C . PHE A 1 202 ? 47.031 34.042 12.128 1.00 29.16 202 PHE A C 1
ATOM 1575 O O . PHE A 1 202 ? 46.819 32.998 11.513 1.00 32.75 202 PHE A O 1
ATOM 1583 N N . ALA A 1 203 ? 48.245 34.553 12.344 1.00 27.38 203 ALA A N 1
ATOM 1584 C CA . ALA A 1 203 ? 49.478 33.969 11.816 1.00 25.21 203 ALA A CA 1
ATOM 1585 C C . ALA A 1 203 ? 49.567 32.513 12.081 1.00 30.19 203 ALA A C 1
ATOM 1586 O O . ALA A 1 203 ? 49.782 31.711 11.173 1.00 29.89 203 ALA A O 1
ATOM 1588 N N . ASN A 1 204 ? 49.382 32.193 13.346 1.00 29.59 204 ASN A N 1
ATOM 1589 C CA . ASN A 1 204 ? 49.498 30.840 13.835 1.00 42.39 204 ASN A CA 1
ATOM 1590 C C . ASN A 1 204 ? 48.237 29.967 13.841 1.00 41.96 204 ASN A C 1
ATOM 1591 O O . ASN A 1 204 ? 48.326 28.741 13.846 1.00 47.33 204 ASN A O 1
ATOM 1596 N N . ALA A 1 205 ? 47.068 30.582 13.815 1.00 39.21 205 ALA A N 1
ATOM 1597 C CA . ALA A 1 205 ? 45.837 29.817 13.819 1.00 37.84 205 ALA A CA 1
ATOM 1598 C C . ALA A 1 205 ? 45.702 28.978 12.566 1.00 41.62 205 ALA A C 1
ATOM 1599 O O . ALA A 1 205 ? 46.296 29.287 11.533 1.00 42.54 205 ALA A O 1
ATOM 1601 N N . GLU A 1 206 ? 44.892 27.919 12.673 1.00 46.23 206 GLU A N 1
ATOM 1602 C CA . GLU A 1 206 ? 44.637 27.024 11.553 1.00 43.07 206 GLU A CA 1
ATOM 1603 C C . GLU A 1 206 ? 43.417 27.400 10.717 1.00 44.27 206 GLU A C 1
ATOM 1604 O O . GLU A 1 206 ? 42.301 27.457 11.232 1.00 48.91 206 GLU A O 1
ATOM 1610 N N . PHE A 1 207 ? 43.625 27.668 9.425 1.00 35.38 207 PHE A N 1
ATOM 1611 C CA . PHE A 1 207 ? 42.496 28.013 8.556 1.00 35.91 207 PHE A CA 1
ATOM 1612 C C . PHE A 1 207 ? 42.852 28.155 7.096 1.00 34.06 207 PHE A C 1
ATOM 1613 O O . PHE A 1 207 ? 43.989 28.453 6.734 1.00 37.55 207 PHE A O 1
ATOM 1621 N N . GLU A 1 208 ? 41.872 28.004 6.237 1.00 27.95 208 GLU A N 1
ATOM 1622 C CA . GLU A 1 208 ? 42.195 28.076 4.833 1.00 25.96 208 GLU A CA 1
ATOM 1623 C C . GLU A 1 208 ? 41.826 29.338 4.081 1.00 27.42 208 GLU A C 1
ATOM 1624 O O . GLU A 1 208 ? 41.111 30.202 4.586 1.00 26.75 208 GLU A O 1
ATOM 1630 N N . ILE A 1 209 ? 42.322 29.438 2.855 1.00 28.91 209 ILE A N 1
ATOM 1631 C CA . ILE A 1 209 ? 42.013 30.581 2.044 1.00 26.99 209 ILE A CA 1
ATOM 1632 C C . ILE A 1 209 ? 41.341 30.157 0.763 1.00 27.49 209 ILE A C 1
ATOM 1633 O O . ILE A 1 209 ? 41.959 30.127 -0.300 1.00 34.54 209 ILE A O 1
ATOM 1638 N N . TRP A 1 210 ? 40.040 29.861 0.907 1.00 28.65 210 TRP A N 1
ATOM 1639 C CA . TRP A 1 210 ? 39.147 29.369 -0.141 1.00 29.46 210 TRP A CA 1
ATOM 1640 C C . TRP A 1 210 ? 39.265 30.023 -1.512 1.00 31.74 210 TRP A C 1
ATOM 1641 O O . TRP A 1 210 ? 39.200 29.358 -2.545 1.00 24.06 210 TRP A O 1
ATOM 1652 N N . TYR A 1 211 ? 39.429 31.343 -1.502 1.00 32.28 211 TYR A N 1
ATOM 1653 C CA . TYR A 1 211 ? 39.491 32.101 -2.745 1.00 31.33 211 TYR A CA 1
ATOM 1654 C C . TYR A 1 211 ? 40.041 33.500 -2.433 1.00 33.06 211 TYR A C 1
ATOM 1655 O O . TYR A 1 211 ? 40.005 33.954 -1.291 1.00 31.00 211 TYR A O 1
ATOM 1664 N N . GLY A 1 212 ? 40.590 34.170 -3.436 1.00 30.14 212 GLY A N 1
ATOM 1665 C CA . GLY A 1 212 ? 41.047 35.518 -3.200 1.00 29.08 212 GLY A CA 1
ATOM 1666 C C . GLY A 1 212 ? 42.529 35.721 -3.122 1.00 34.64 212 GLY A C 1
ATOM 1667 O O . GLY A 1 212 ? 43.274 34.843 -2.687 1.00 36.43 212 GLY A O 1
ATOM 1668 N N . ASP A 1 213 ? 42.958 36.892 -3.555 1.00 29.66 213 ASP A N 1
ATOM 1669 C CA . ASP A 1 213 ? 44.376 37.222 -3.513 1.00 32.16 213 ASP A CA 1
ATOM 1670 C C . ASP A 1 213 ? 44.556 38.670 -3.942 1.00 31.83 213 ASP A C 1
ATOM 1671 O O . ASP A 1 213 ? 44.204 39.055 -5.054 1.00 32.74 213 ASP A O 1
ATOM 1676 N N . PRO A 1 214 ? 45.140 39.489 -3.079 1.00 32.29 214 PRO A N 1
ATOM 1677 C CA . PRO A 1 214 ? 45.354 40.905 -3.370 1.00 33.05 214 PRO A CA 1
ATOM 1678 C C . PRO A 1 214 ? 46.389 41.248 -4.426 1.00 36.16 214 PRO A C 1
ATOM 1679 O O . PRO A 1 214 ? 46.473 42.392 -4.868 1.00 41.32 214 PRO A O 1
ATOM 1683 N N . ASP A 1 215 ? 47.197 40.270 -4.817 1.00 28.66 215 ASP A N 1
ATOM 1684 C CA . ASP A 1 215 ? 48.237 40.511 -5.817 1.00 38.62 215 ASP A CA 1
ATOM 1685 C C . ASP A 1 215 ? 47.755 40.295 -7.260 1.00 41.84 215 ASP A C 1
ATOM 1686 O O . ASP A 1 215 ? 48.428 40.662 -8.223 1.00 43.18 215 ASP A O 1
ATOM 1691 N N . LYS A 1 216 ? 46.581 39.707 -7.396 1.00 41.77 216 LYS A N 1
ATOM 1692 C CA . LYS A 1 216 ? 46.030 39.408 -8.694 1.00 37.44 216 LYS A CA 1
ATOM 1693 C C . LYS A 1 216 ? 44.946 40.420 -9.026 1.00 38.09 216 LYS A C 1
ATOM 1694 O O . LYS A 1 216 ? 44.418 41.072 -8.128 1.00 42.87 216 LYS A O 1
ATOM 1700 N N . ASP A 1 217 ? 44.646 40.550 -10.315 1.00 38.58 217 ASP A N 1
ATOM 1701 C CA . ASP A 1 217 ? 43.540 41.396 -10.788 1.00 36.44 217 ASP A CA 1
ATOM 1702 C C . ASP A 1 217 ? 42.519 40.346 -11.082 1.00 37.08 217 ASP A C 1
ATOM 1703 O O . ASP A 1 217 ? 42.832 39.388 -11.788 1.00 35.75 217 ASP A O 1
ATOM 1708 N N . HIS A 1 218 ? 41.304 40.478 -10.552 1.00 37.83 218 HIS A N 1
ATOM 1709 C CA . HIS A 1 218 ? 40.279 39.447 -10.733 1.00 37.90 218 HIS A CA 1
ATOM 1710 C C . HIS A 1 218 ? 39.283 39.629 -11.874 1.00 31.75 218 HIS A C 1
ATOM 1711 O O . HIS A 1 218 ? 38.313 38.884 -11.991 1.00 33.79 218 HIS A O 1
ATOM 1718 N N . GLY A 1 219 ? 39.563 40.599 -12.737 1.00 29.55 219 GLY A N 1
ATOM 1719 C CA . GLY A 1 219 ? 38.718 40.872 -13.873 1.00 29.29 219 GLY A CA 1
ATOM 1720 C C . GLY A 1 219 ? 37.241 41.055 -13.523 1.00 35.14 219 GLY A C 1
ATOM 1721 O O . GLY A 1 219 ? 36.880 41.988 -12.807 1.00 37.54 219 GLY A O 1
ATOM 1722 N N . SER A 1 220 ? 36.378 40.170 -14.022 1.00 24.63 220 SER A N 1
ATOM 1723 C CA . SER A 1 220 ? 34.960 40.317 -13.737 1.00 27.47 220 SER A CA 1
ATOM 1724 C C . SER A 1 220 ? 34.462 39.531 -12.528 1.00 31.57 220 SER A C 1
ATOM 1725 O O . SER A 1 220 ? 33.277 39.581 -12.201 1.00 30.38 220 SER A O 1
ATOM 1728 N N . SER A 1 221 ? 35.366 38.796 -11.881 1.00 28.17 221 SER A N 1
ATOM 1729 C CA . SER A 1 221 ? 35.007 38.025 -10.721 1.00 26.49 221 SER A CA 1
ATOM 1730 C C . SER A 1 221 ? 35.033 38.938 -9.509 1.00 31.09 221 SER A C 1
ATOM 1731 O O . SER A 1 221 ? 36.100 39.360 -9.066 1.00 27.51 221 SER A O 1
ATOM 1734 N N . THR A 1 222 ? 33.861 39.236 -8.969 1.00 27.52 222 THR A N 1
ATOM 1735 C CA . THR A 1 222 ? 33.789 40.056 -7.763 1.00 29.79 222 THR A CA 1
ATOM 1736 C C . THR A 1 222 ? 32.997 39.314 -6.718 1.00 32.70 222 THR A C 1
ATOM 1737 O O . THR A 1 222 ? 32.195 38.434 -7.023 1.00 33.24 222 THR A O 1
ATOM 1741 N N . LEU A 1 223 ? 33.203 39.683 -5.470 1.00 31.83 223 LEU A N 1
ATOM 1742 C CA . LEU A 1 223 ? 32.516 39.005 -4.390 1.00 32.11 223 LEU A CA 1
ATOM 1743 C C . LEU A 1 223 ? 32.296 39.952 -3.245 1.00 31.57 223 LEU A C 1
ATOM 1744 O O . LEU A 1 223 ? 33.215 40.656 -2.830 1.00 28.89 223 LEU A O 1
ATOM 1749 N N . GLU A 1 224 ? 31.090 39.956 -2.702 1.00 30.20 224 GLU A N 1
ATOM 1750 C CA . GLU A 1 224 ? 30.828 40.820 -1.568 1.00 32.67 224 GLU A CA 1
ATOM 1751 C C . GLU A 1 224 ? 30.270 40.010 -0.379 1.00 26.98 224 GLU A C 1
ATOM 1752 O O . GLU A 1 224 ? 29.349 39.209 -0.529 1.00 34.32 224 GLU A O 1
ATOM 1758 N N . GLY A 1 225 ? 30.852 40.196 0.799 1.00 22.03 225 GLY A N 1
ATOM 1759 C CA . GLY A 1 225 ? 30.423 39.467 1.998 1.00 13.84 225 GLY A CA 1
ATOM 1760 C C . GLY A 1 225 ? 28.955 39.423 2.440 1.00 24.22 225 GLY A C 1
ATOM 1761 O O . GLY A 1 225 ? 28.519 38.409 2.983 1.00 27.03 225 GLY A O 1
ATOM 1762 N N . GLY A 1 226 ? 28.188 40.496 2.265 1.00 22.56 226 GLY A N 1
ATOM 1763 C CA . GLY A 1 226 ? 26.798 40.442 2.670 1.00 26.68 226 GLY A CA 1
ATOM 1764 C C . GLY A 1 226 ? 26.034 39.442 1.820 1.00 27.68 226 GLY A C 1
ATOM 1765 O O . GLY A 1 226 ? 24.873 39.135 2.086 1.00 18.30 226 GLY A O 1
ATOM 1766 N N . ASP A 1 227 ? 26.710 38.917 0.796 1.00 30.27 227 ASP A N 1
ATOM 1767 C CA . ASP A 1 227 ? 26.109 37.945 -0.125 1.00 25.73 227 ASP A CA 1
ATOM 1768 C C . ASP A 1 227 ? 26.362 36.505 0.307 1.00 26.33 227 ASP A C 1
ATOM 1769 O O . ASP A 1 227 ? 25.671 35.595 -0.147 1.00 23.04 227 ASP A O 1
ATOM 1774 N N . VAL A 1 228 ? 27.339 36.320 1.203 1.00 28.88 228 VAL A N 1
ATOM 1775 C CA . VAL A 1 228 ? 27.823 35.015 1.695 1.00 17.77 228 VAL A CA 1
ATOM 1776 C C . VAL A 1 228 ? 27.398 34.720 3.088 1.00 16.00 228 VAL A C 1
ATOM 1777 O O . VAL A 1 228 ? 27.602 35.523 3.997 1.00 12.68 228 VAL A O 1
ATOM 1781 N N . MET A 1 229 ? 26.826 33.534 3.248 1.00 19.50 229 MET A N 1
ATOM 1782 C CA . MET A 1 229 ? 26.286 33.031 4.519 1.00 18.82 229 MET A CA 1
ATOM 1783 C C . MET A 1 229 ? 26.494 31.495 4.717 1.00 22.82 229 MET A C 1
ATOM 1784 O O . MET A 1 229 ? 25.913 30.670 4.015 1.00 21.36 229 MET A O 1
ATOM 1789 N N . PRO A 1 230 ? 27.403 31.092 5.678 1.00 24.19 230 PRO A N 1
ATOM 1790 C CA . PRO A 1 230 ? 27.525 29.636 6.081 1.00 23.41 230 PRO A CA 1
ATOM 1791 C C . PRO A 1 230 ? 26.281 29.104 6.754 1.00 25.80 230 PRO A C 1
ATOM 1792 O O . PRO A 1 230 ? 26.282 29.124 7.972 1.00 23.12 230 PRO A O 1
ATOM 1796 N N . ILE A 1 231 ? 25.241 28.597 6.171 1.00 32.01 231 ILE A N 1
ATOM 1797 C CA . ILE A 1 231 ? 24.201 28.332 7.156 1.00 35.37 231 ILE A CA 1
ATOM 1798 C C . ILE A 1 231 ? 24.290 27.021 7.934 1.00 41.56 231 ILE A C 1
ATOM 1799 O O . ILE A 1 231 ? 23.523 26.851 8.885 1.00 44.23 231 ILE A O 1
ATOM 1804 N N . GLY A 1 232 ? 25.193 26.082 7.606 1.00 42.41 232 GLY A N 1
ATOM 1805 C CA . GLY A 1 232 ? 25.195 24.866 8.402 1.00 46.12 232 GLY A CA 1
ATOM 1806 C C . GLY A 1 232 ? 25.776 23.553 7.911 1.00 48.77 232 GLY A C 1
ATOM 1807 O O . GLY A 1 232 ? 26.994 23.410 7.811 1.00 56.79 232 GLY A O 1
ATOM 1808 N N . ASN A 1 233 ? 24.933 22.565 7.648 1.00 41.91 233 ASN A N 1
ATOM 1809 C CA . ASN A 1 233 ? 25.484 21.300 7.195 1.00 41.07 233 ASN A CA 1
ATOM 1810 C C . ASN A 1 233 ? 25.988 21.364 5.773 1.00 36.82 233 ASN A C 1
ATOM 1811 O O . ASN A 1 233 ? 25.267 21.086 4.816 1.00 40.53 233 ASN A O 1
ATOM 1816 N N . GLY A 1 234 ? 27.248 21.734 5.636 1.00 34.25 234 GLY A N 1
ATOM 1817 C CA . GLY A 1 234 ? 27.845 21.803 4.326 1.00 36.50 234 GLY A CA 1
ATOM 1818 C C . GLY A 1 234 ? 27.173 22.695 3.310 1.00 31.44 234 GLY A C 1
ATOM 1819 O O . GLY A 1 234 ? 27.551 22.632 2.142 1.00 32.42 234 GLY A O 1
ATOM 1820 N N . VAL A 1 235 ? 26.190 23.498 3.721 1.00 36.64 235 VAL A N 1
ATOM 1821 C CA . VAL A 1 235 ? 25.485 24.421 2.810 1.00 37.85 235 VAL A CA 1
ATOM 1822 C C . VAL A 1 235 ? 26.038 25.843 2.930 1.00 36.44 235 VAL A C 1
ATOM 1823 O O . VAL A 1 235 ? 26.395 26.294 4.018 1.00 34.05 235 VAL A O 1
ATOM 1827 N N . VAL A 1 236 ? 26.141 26.536 1.802 1.00 37.79 236 VAL A N 1
ATOM 1828 C CA . VAL A 1 236 ? 26.556 27.946 1.793 1.00 29.68 236 VAL A CA 1
ATOM 1829 C C . VAL A 1 236 ? 25.573 28.709 0.873 1.00 22.04 236 VAL A C 1
ATOM 1830 O O . VAL A 1 236 ? 25.300 28.285 -0.248 1.00 24.92 236 VAL A O 1
ATOM 1834 N N . LEU A 1 237 ? 24.991 29.792 1.349 1.00 23.21 237 LEU A N 1
ATOM 1835 C CA . LEU A 1 237 ? 24.123 30.568 0.490 1.00 22.79 237 LEU A CA 1
ATOM 1836 C C . LEU A 1 237 ? 25.030 31.691 -0.037 1.00 24.90 237 LEU A C 1
ATOM 1837 O O . LEU A 1 237 ? 25.917 32.151 0.678 1.00 25.06 237 LEU A O 1
ATOM 1842 N N . ILE A 1 238 ? 24.842 32.101 -1.294 1.00 23.49 238 ILE A N 1
ATOM 1843 C CA . ILE A 1 238 ? 25.602 33.207 -1.864 1.00 24.26 238 ILE A CA 1
ATOM 1844 C C . ILE A 1 238 ? 24.709 33.962 -2.829 1.00 29.39 238 ILE A C 1
ATOM 1845 O O . ILE A 1 238 ? 24.169 33.370 -3.761 1.00 29.56 238 ILE A O 1
ATOM 1850 N N . GLY A 1 239 ? 24.576 35.268 -2.623 1.00 33.89 239 GLY A N 1
ATOM 1851 C CA . GLY A 1 239 ? 23.746 36.084 -3.494 1.00 25.10 239 GLY A CA 1
ATOM 1852 C C . GLY A 1 239 ? 24.461 36.401 -4.783 1.00 26.14 239 GLY A C 1
ATOM 1853 O O . GLY A 1 239 ? 25.682 36.556 -4.792 1.00 25.88 239 GLY A O 1
ATOM 1854 N N . MET A 1 240 ? 23.702 36.468 -5.846 1.00 28.53 240 MET A N 1
ATOM 1855 C CA . MET A 1 240 ? 24.225 36.793 -7.126 1.00 24.88 240 MET A CA 1
ATOM 1856 C C . MET A 1 240 ? 23.533 38.081 -7.617 1.00 29.34 240 MET A C 1
ATOM 1857 O O . MET A 1 240 ? 22.563 38.000 -8.371 1.00 32.21 240 MET A O 1
ATOM 1862 N N . GLY A 1 241 ? 24.033 39.247 -7.201 1.00 43.17 241 GLY A N 1
ATOM 1863 C CA . GLY A 1 241 ? 23.471 40.532 -7.625 1.00 44.45 241 GLY A CA 1
ATOM 1864 C C . GLY A 1 241 ? 24.275 41.202 -8.737 1.00 42.75 241 GLY A C 1
ATOM 1865 O O . GLY A 1 241 ? 24.395 40.679 -9.830 1.00 55.00 241 GLY A O 1
ATOM 1866 N N . GLU A 1 242 ? 24.828 42.366 -8.426 1.00 41.72 242 GLU A N 1
ATOM 1867 C CA . GLU A 1 242 ? 25.624 43.184 -9.303 1.00 37.98 242 GLU A CA 1
ATOM 1868 C C . GLU A 1 242 ? 27.020 43.292 -8.710 1.00 35.24 242 GLU A C 1
ATOM 1869 O O . GLU A 1 242 ? 27.965 43.737 -9.373 1.00 36.25 242 GLU A O 1
ATOM 1875 N N . ARG A 1 243 ? 27.113 42.878 -7.453 1.00 29.01 243 ARG A N 1
ATOM 1876 C CA . ARG A 1 243 ? 28.386 42.931 -6.779 1.00 24.82 243 ARG A CA 1
ATOM 1877 C C . ARG A 1 243 ? 29.018 41.544 -6.660 1.00 22.14 243 ARG A C 1
ATOM 1878 O O . ARG A 1 243 ? 30.242 41.428 -6.602 1.00 30.02 243 ARG A O 1
ATOM 1886 N N . SER A 1 244 ? 28.205 40.497 -6.640 1.00 26.37 244 SER A N 1
ATOM 1887 C CA . SER A 1 244 ? 28.745 39.123 -6.630 1.00 27.51 244 SER A CA 1
ATOM 1888 C C . SER A 1 244 ? 28.536 38.436 -8.003 1.00 23.70 244 SER A C 1
ATOM 1889 O O . SER A 1 244 ? 27.418 38.055 -8.348 1.00 26.50 244 SER A O 1
ATOM 1892 N N . SER A 1 245 ? 29.606 38.273 -8.785 1.00 24.69 245 SER A N 1
ATOM 1893 C CA . SER A 1 245 ? 29.485 37.680 -10.136 1.00 25.59 245 SER A CA 1
ATOM 1894 C C . SER A 1 245 ? 29.583 36.174 -10.161 1.00 26.07 245 SER A C 1
ATOM 1895 O O . SER A 1 245 ? 30.147 35.570 -9.250 1.00 34.57 245 SER A O 1
ATOM 1898 N N . ARG A 1 246 ? 29.073 35.567 -11.229 1.00 24.47 246 ARG A N 1
ATOM 1899 C CA . ARG A 1 246 ? 29.126 34.114 -11.328 1.00 20.60 246 ARG A CA 1
ATOM 1900 C C . ARG A 1 246 ? 30.571 33.720 -11.565 1.00 20.97 246 ARG A C 1
ATOM 1901 O O . ARG A 1 246 ? 31.021 32.675 -11.098 1.00 25.89 246 ARG A O 1
ATOM 1909 N N . GLN A 1 247 ? 31.346 34.542 -12.258 1.00 24.80 247 GLN A N 1
ATOM 1910 C CA . GLN A 1 247 ? 32.751 34.143 -12.432 1.00 26.84 247 GLN A CA 1
ATOM 1911 C C . GLN A 1 247 ? 33.456 33.964 -11.081 1.00 27.11 247 GLN A C 1
ATOM 1912 O O . GLN A 1 247 ? 34.391 33.175 -10.959 1.00 20.03 247 GLN A O 1
ATOM 1918 N N . ALA A 1 248 ? 32.994 34.676 -10.056 1.00 27.67 248 ALA A N 1
ATOM 1919 C CA . ALA A 1 248 ? 33.580 34.547 -8.727 1.00 29.94 248 ALA A CA 1
ATOM 1920 C C . ALA A 1 248 ? 32.843 33.450 -7.947 1.00 30.97 248 ALA A C 1
ATOM 1921 O O . ALA A 1 248 ? 33.473 32.610 -7.305 1.00 30.62 248 ALA A O 1
ATOM 1923 N N . ILE A 1 249 ? 31.504 33.450 -8.015 1.00 22.33 249 ILE A N 1
ATOM 1924 C CA . ILE A 1 249 ? 30.712 32.453 -7.297 1.00 19.52 249 ILE A CA 1
ATOM 1925 C C . ILE A 1 249 ? 31.076 31.044 -7.735 1.00 20.33 249 ILE A C 1
ATOM 1926 O O . ILE A 1 249 ? 31.092 30.123 -6.923 1.00 20.14 249 ILE A O 1
ATOM 1931 N N . GLY A 1 250 ? 31.421 30.872 -8.996 1.00 22.86 250 GLY A N 1
ATOM 1932 C CA . GLY A 1 250 ? 31.789 29.558 -9.468 1.00 21.68 250 GLY A CA 1
ATOM 1933 C C . GLY A 1 250 ? 33.133 29.082 -8.942 1.00 30.87 250 GLY A C 1
ATOM 1934 O O . GLY A 1 250 ? 33.276 27.896 -8.644 1.00 32.26 250 GLY A O 1
ATOM 1935 N N . GLN A 1 251 ? 34.107 29.988 -8.812 1.00 25.17 251 GLN A N 1
ATOM 1936 C CA . GLN A 1 251 ? 35.430 29.559 -8.369 1.00 26.88 251 GLN A CA 1
ATOM 1937 C C . GLN A 1 251 ? 35.431 29.322 -6.852 1.00 32.90 251 GLN A C 1
ATOM 1938 O O . GLN A 1 251 ? 36.209 28.518 -6.340 1.00 34.01 251 GLN A O 1
ATOM 1944 N N . VAL A 1 252 ? 34.526 29.989 -6.129 1.00 31.64 252 VAL A N 1
ATOM 1945 C CA . VAL A 1 252 ? 34.483 29.807 -4.674 1.00 28.31 252 VAL A CA 1
ATOM 1946 C C . VAL A 1 252 ? 33.848 28.448 -4.400 1.00 32.75 252 VAL A C 1
ATOM 1947 O O . VAL A 1 252 ? 34.306 27.689 -3.547 1.00 34.05 252 VAL A O 1
ATOM 1951 N N . ALA A 1 253 ? 32.795 28.153 -5.155 1.00 31.76 253 ALA A N 1
ATOM 1952 C CA . ALA A 1 253 ? 32.078 26.898 -5.053 1.00 34.46 253 ALA A CA 1
ATOM 1953 C C . ALA A 1 253 ? 32.998 25.689 -5.351 1.00 30.57 253 ALA A C 1
ATOM 1954 O O . ALA A 1 253 ? 32.988 24.691 -4.632 1.00 27.69 253 ALA A O 1
ATOM 1956 N N . GLN A 1 254 ? 33.788 25.807 -6.416 1.00 34.35 254 GLN A N 1
ATOM 1957 C CA . GLN A 1 254 ? 34.690 24.765 -6.857 1.00 35.05 254 GLN A CA 1
ATOM 1958 C C . GLN A 1 254 ? 35.758 24.491 -5.822 1.00 34.69 254 GLN A C 1
ATOM 1959 O O . GLN A 1 254 ? 36.046 23.342 -5.492 1.00 36.93 254 GLN A O 1
ATOM 1965 N N . SER A 1 255 ? 36.328 25.560 -5.293 1.00 34.51 255 SER A N 1
ATOM 1966 C CA . SER A 1 255 ? 37.367 25.462 -4.293 1.00 30.72 255 SER A CA 1
ATOM 1967 C C . SER A 1 255 ? 36.790 24.840 -3.040 1.00 35.78 255 SER A C 1
ATOM 1968 O O . SER A 1 255 ? 37.428 24.027 -2.374 1.00 32.16 255 SER A O 1
ATOM 1971 N N . LEU A 1 256 ? 35.579 25.245 -2.694 1.00 37.02 256 LEU A N 1
ATOM 1972 C CA . LEU A 1 256 ? 34.972 24.704 -1.496 1.00 38.83 256 LEU A CA 1
ATOM 1973 C C . LEU A 1 256 ? 34.752 23.207 -1.629 1.00 37.49 256 LEU A C 1
ATOM 1974 O O . LEU A 1 256 ? 35.097 22.433 -0.737 1.00 39.98 256 LEU A O 1
ATOM 1979 N N . PHE A 1 257 ? 34.176 22.805 -2.747 1.00 44.25 257 PHE A N 1
ATOM 1980 C CA . PHE A 1 257 ? 33.897 21.401 -2.987 1.00 38.68 257 PHE A CA 1
ATOM 1981 C C . PHE A 1 257 ? 35.233 20.655 -2.980 1.00 38.34 257 PHE A C 1
ATOM 1982 O O . PHE A 1 257 ? 35.435 19.720 -2.208 1.00 41.58 257 PHE A O 1
ATOM 1990 N N . ALA A 1 258 ? 36.156 21.079 -3.823 1.00 32.66 258 ALA A N 1
ATOM 1991 C CA . ALA A 1 258 ? 37.467 20.459 -3.912 1.00 35.51 258 ALA A CA 1
ATOM 1992 C C . ALA A 1 258 ? 38.136 20.109 -2.558 1.00 39.86 258 ALA A C 1
ATOM 1993 O O . ALA A 1 258 ? 38.765 19.062 -2.409 1.00 40.88 258 ALA A O 1
ATOM 1995 N N . LYS A 1 259 ? 37.966 20.996 -1.580 1.00 37.39 259 LYS A N 1
ATOM 1996 C CA . LYS A 1 259 ? 38.554 20.893 -0.251 1.00 28.77 259 LYS A CA 1
ATOM 1997 C C . LYS A 1 259 ? 37.702 20.249 0.838 1.00 36.37 259 LYS A C 1
ATOM 1998 O O . LYS A 1 259 ? 38.066 20.299 2.013 1.00 35.56 259 LYS A O 1
ATOM 2004 N N . GLY A 1 260 ? 36.562 19.675 0.464 1.00 37.52 260 GLY A N 1
ATOM 2005 C CA . GLY A 1 260 ? 35.678 19.027 1.434 1.00 37.27 260 GLY A CA 1
ATOM 2006 C C . GLY A 1 260 ? 34.885 20.032 2.250 1.00 35.51 260 GLY A C 1
ATOM 2007 O O . GLY A 1 260 ? 33.890 19.706 2.898 1.00 32.63 260 GLY A O 1
ATOM 2008 N N . ALA A 1 261 ? 35.344 21.275 2.164 1.00 31.69 261 ALA A N 1
ATOM 2009 C CA . ALA A 1 261 ? 34.790 22.402 2.883 1.00 33.67 261 ALA A CA 1
ATOM 2010 C C . ALA A 1 261 ? 33.282 22.579 2.814 1.00 33.23 261 ALA A C 1
ATOM 2011 O O . ALA A 1 261 ? 32.680 23.007 3.796 1.00 31.35 261 ALA A O 1
ATOM 2013 N N . ALA A 1 262 ? 32.650 22.252 1.686 1.00 37.81 262 ALA A N 1
ATOM 2014 C CA . ALA A 1 262 ? 31.185 22.409 1.577 1.00 40.18 262 ALA A CA 1
ATOM 2015 C C . ALA A 1 262 ? 30.546 21.357 0.664 1.00 38.62 262 ALA A C 1
ATOM 2016 O O . ALA A 1 262 ? 31.228 20.785 -0.184 1.00 36.36 262 ALA A O 1
ATOM 2018 N N . GLU A 1 263 ? 29.236 21.105 0.820 1.00 38.18 263 GLU A N 1
ATOM 2019 C CA . GLU A 1 263 ? 28.537 20.089 0.004 1.00 35.26 263 GLU A CA 1
ATOM 2020 C C . GLU A 1 263 ? 27.625 20.652 -1.067 1.00 34.02 263 GLU A C 1
ATOM 2021 O O . GLU A 1 263 ? 27.339 20.012 -2.078 1.00 33.01 263 GLU A O 1
ATOM 2027 N N . ARG A 1 264 ? 27.134 21.850 -0.819 1.00 34.95 264 ARG A N 1
ATOM 2028 C CA . ARG A 1 264 ? 26.277 22.514 -1.757 1.00 29.20 264 ARG A CA 1
ATOM 2029 C C . ARG A 1 264 ? 26.292 23.965 -1.485 1.00 24.93 264 ARG A C 1
ATOM 2030 O O . ARG A 1 264 ? 26.328 24.413 -0.340 1.00 26.19 264 ARG A O 1
ATOM 2038 N N . VAL A 1 265 ? 26.284 24.713 -2.563 1.00 29.68 265 VAL A N 1
ATOM 2039 C CA . VAL A 1 265 ? 26.232 26.142 -2.487 1.00 28.62 265 VAL A CA 1
ATOM 2040 C C . VAL A 1 265 ? 24.910 26.434 -3.158 1.00 29.31 265 VAL A C 1
ATOM 2041 O O . VAL A 1 265 ? 24.614 25.927 -4.239 1.00 34.61 265 VAL A O 1
ATOM 2045 N N . ILE A 1 266 ? 24.079 27.199 -2.475 1.00 28.09 266 ILE A N 1
ATOM 2046 C CA . ILE A 1 266 ? 22.781 27.574 -2.991 1.00 24.77 266 ILE A CA 1
ATOM 2047 C C . ILE A 1 266 ? 22.920 29.003 -3.510 1.00 27.24 266 ILE A C 1
ATOM 2048 O O . ILE A 1 266 ? 22.945 29.948 -2.722 1.00 32.51 266 ILE A O 1
ATOM 2053 N N . VAL A 1 267 ? 23.054 29.171 -4.827 1.00 20.20 267 VAL A N 1
ATOM 2054 C CA . VAL A 1 267 ? 23.155 30.511 -5.403 1.00 24.38 267 VAL A CA 1
ATOM 2055 C C . VAL A 1 267 ? 21.818 31.289 -5.293 1.00 22.85 267 VAL A C 1
ATOM 2056 O O . VAL A 1 267 ? 20.797 30.851 -5.819 1.00 23.12 267 VAL A O 1
ATOM 2060 N N . ALA A 1 268 ? 21.807 32.422 -4.592 1.00 24.67 268 ALA A N 1
ATOM 2061 C CA . ALA A 1 268 ? 20.592 33.245 -4.497 1.00 22.68 268 ALA A CA 1
ATOM 2062 C C . ALA A 1 268 ? 20.499 34.153 -5.711 1.00 28.88 268 ALA A C 1
ATOM 2063 O O . ALA A 1 268 ? 21.199 35.161 -5.811 1.00 31.27 268 ALA A O 1
ATOM 2065 N N . GLY A 1 269 ? 19.625 33.793 -6.642 1.00 31.15 269 GLY A N 1
ATOM 2066 C CA . GLY A 1 269 ? 19.470 34.626 -7.818 1.00 30.19 269 GLY A CA 1
ATOM 2067 C C . GLY A 1 269 ? 18.668 35.876 -7.508 1.00 29.92 269 GLY A C 1
ATOM 2068 O O . GLY A 1 269 ? 17.463 35.783 -7.278 1.00 24.28 269 GLY A O 1
ATOM 2069 N N . LEU A 1 270 ? 19.325 37.040 -7.489 1.00 24.84 270 LEU A N 1
ATOM 2070 C CA . LEU A 1 270 ? 18.603 38.291 -7.229 1.00 34.55 270 LEU A CA 1
ATOM 2071 C C . LEU A 1 270 ? 18.147 38.889 -8.541 1.00 38.79 270 LEU A C 1
ATOM 2072 O O . LEU A 1 270 ? 18.941 39.041 -9.467 1.00 41.98 270 LEU A O 1
ATOM 2077 N N . PRO A 1 271 ? 16.850 39.212 -8.649 1.00 41.10 271 PRO A N 1
ATOM 2078 C CA . PRO A 1 271 ? 16.239 39.796 -9.852 1.00 47.07 271 PRO A CA 1
ATOM 2079 C C . PRO A 1 271 ? 16.826 41.168 -10.246 1.00 48.23 271 PRO A C 1
ATOM 2080 O O . PRO A 1 271 ? 17.218 41.950 -9.381 1.00 46.22 271 PRO A O 1
ATOM 2084 N N . LYS A 1 272 ? 16.879 41.420 -11.557 1.00 49.30 272 LYS A N 1
ATOM 2085 C CA . LYS A 1 272 ? 17.392 42.640 -12.187 1.00 51.17 272 LYS A CA 1
ATOM 2086 C C . LYS A 1 272 ? 17.227 43.957 -11.403 1.00 51.52 272 LYS A C 1
ATOM 2087 O O . LYS A 1 272 ? 18.211 44.591 -11.027 1.00 56.80 272 LYS A O 1
ATOM 2093 N N . SER A 1 273 ? 15.993 44.394 -11.190 1.00 50.21 273 SER A N 1
ATOM 2094 C CA . SER A 1 273 ? 15.882 45.627 -10.322 1.00 53.64 273 SER A CA 1
ATOM 2095 C C . SER A 1 273 ? 16.583 45.548 -8.955 1.00 58.53 273 SER A C 1
ATOM 2096 O O . SER A 1 273 ? 17.293 46.466 -8.545 1.00 60.32 273 SER A O 1
ATOM 2099 N N . ARG A 1 274 ? 16.361 44.427 -8.269 1.00 59.09 274 ARG A N 1
ATOM 2100 C CA . ARG A 1 274 ? 16.903 44.168 -6.940 1.00 57.38 274 ARG A CA 1
ATOM 2101 C C . ARG A 1 274 ? 18.409 43.999 -6.902 1.00 55.16 274 ARG A C 1
ATOM 2102 O O . ARG A 1 274 ? 19.053 44.423 -5.946 1.00 57.58 274 ARG A O 1
ATOM 2110 N N . ALA A 1 275 ? 18.961 43.387 -7.940 1.00 55.01 275 ALA A N 1
ATOM 2111 C CA . ALA A 1 275 ? 20.415 43.145 -8.077 1.00 52.67 275 ALA A CA 1
ATOM 2112 C C . ALA A 1 275 ? 21.276 44.403 -7.889 1.00 53.88 275 ALA A C 1
ATOM 2113 O O . ALA A 1 275 ? 21.914 44.896 -8.827 1.00 65.61 275 ALA A O 1
ATOM 2115 N N . ALA A 1 276 ? 21.301 44.882 -6.635 1.00 45.96 276 ALA A N 1
ATOM 2116 C CA . ALA A 1 276 ? 22.025 46.064 -6.152 1.00 41.68 276 ALA A CA 1
ATOM 2117 C C . ALA A 1 276 ? 21.999 46.003 -4.627 1.00 39.60 276 ALA A C 1
ATOM 2118 O O . ALA A 1 276 ? 22.578 46.819 -3.928 1.00 39.71 276 ALA A O 1
ATOM 2120 N N . MET A 1 277 ? 21.271 44.997 -4.157 1.00 40.70 277 MET A N 1
ATOM 2121 C CA . MET A 1 277 ? 21.169 44.692 -2.759 1.00 38.10 277 MET A CA 1
ATOM 2122 C C . MET A 1 277 ? 21.932 43.388 -2.436 1.00 33.40 277 MET A C 1
ATOM 2123 O O . MET A 1 277 ? 21.821 42.399 -3.158 1.00 34.53 277 MET A O 1
ATOM 2128 N N . ALA A 1 278 ? 22.703 43.389 -1.357 1.00 29.17 278 ALA A N 1
ATOM 2129 C CA . ALA A 1 278 ? 23.391 42.183 -0.929 1.00 26.84 278 ALA A CA 1
ATOM 2130 C C . ALA A 1 278 ? 22.310 41.280 -0.309 1.00 31.53 278 ALA A C 1
ATOM 2131 O O . ALA A 1 278 ? 21.300 41.752 0.211 1.00 36.05 278 ALA A O 1
ATOM 2133 N N . LEU A 1 279 ? 22.543 39.980 -0.332 1.00 29.62 279 LEU A N 1
ATOM 2134 C CA . LEU A 1 279 ? 21.588 39.062 0.222 1.00 21.26 279 LEU A CA 1
ATOM 2135 C C . LEU A 1 279 ? 21.219 39.395 1.684 1.00 23.74 279 LEU A C 1
ATOM 2136 O O . LEU A 1 279 ? 20.048 39.516 2.036 1.00 26.83 279 LEU A O 1
ATOM 2141 N N . ASP A 1 280 ? 22.198 39.594 2.549 1.00 26.21 280 ASP A N 1
ATOM 2142 C CA . ASP A 1 280 ? 21.893 39.870 3.939 1.00 26.55 280 ASP A CA 1
ATOM 2143 C C . ASP A 1 280 ? 21.079 41.154 4.234 1.00 32.16 280 ASP A C 1
ATOM 2144 O O . ASP A 1 280 ? 20.729 41.440 5.378 1.00 30.22 280 ASP A O 1
ATOM 2149 N N . THR A 1 281 ? 20.770 41.908 3.185 1.00 36.75 281 THR A N 1
ATOM 2150 C CA . THR A 1 281 ? 20.020 43.165 3.256 1.00 31.67 281 THR A CA 1
ATOM 2151 C C . THR A 1 281 ? 18.503 42.884 3.092 1.00 31.86 281 THR A C 1
ATOM 2152 O O . THR A 1 281 ? 17.651 43.583 3.639 1.00 30.07 281 THR A O 1
ATOM 2156 N N . VAL A 1 282 ? 18.177 41.840 2.345 1.00 23.16 282 VAL A N 1
ATOM 2157 C CA . VAL A 1 282 ? 16.788 41.490 2.152 1.00 24.97 282 VAL A CA 1
ATOM 2158 C C . VAL A 1 282 ? 16.504 40.169 2.837 1.00 23.95 282 VAL A C 1
ATOM 2159 O O . VAL A 1 282 ? 15.407 39.623 2.735 1.00 23.41 282 VAL A O 1
ATOM 2163 N N . PHE A 1 283 ? 17.472 39.682 3.592 1.00 19.33 283 PHE A N 1
ATOM 2164 C CA . PHE A 1 283 ? 17.300 38.388 4.204 1.00 20.52 283 PHE A CA 1
ATOM 2165 C C . PHE A 1 283 ? 18.232 38.229 5.364 1.00 22.58 283 PHE A C 1
ATOM 2166 O O . PHE A 1 283 ? 19.440 38.402 5.212 1.00 29.18 283 PHE A O 1
ATOM 2174 N N . SER A 1 284 ? 17.678 37.897 6.529 1.00 23.25 284 SER A N 1
ATOM 2175 C CA . SER A 1 284 ? 18.691 37.620 7.626 1.00 24.53 284 SER A CA 1
ATOM 2176 C C . SER A 1 284 ? 18.074 36.618 8.583 1.00 24.20 284 SER A C 1
ATOM 2177 O O . SER A 1 284 ? 16.858 36.547 8.757 1.00 23.76 284 SER A O 1
ATOM 2180 N N . PHE A 1 285 ? 18.960 35.867 9.214 1.00 14.49 285 PHE A N 1
ATOM 2181 C CA . PHE A 1 285 ? 18.608 34.901 10.246 1.00 16.37 285 PHE A CA 1
ATOM 2182 C C . PHE A 1 285 ? 18.502 35.610 11.602 1.00 27.58 285 PHE A C 1
ATOM 2183 O O . PHE A 1 285 ? 19.176 36.609 11.846 1.00 33.24 285 PHE A O 1
ATOM 2191 N N . CYS A 1 286 ? 17.666 35.084 12.478 1.00 25.26 286 CYS A N 1
ATOM 2192 C CA . CYS A 1 286 ? 17.491 35.622 13.809 1.00 26.77 286 CYS A CA 1
ATOM 2193 C C . CYS A 1 286 ? 17.534 34.455 14.785 1.00 32.42 286 CYS A C 1
ATOM 2194 O O . CYS A 1 286 ? 17.874 34.641 15.952 1.00 35.74 286 CYS A O 1
ATOM 2197 N N . ASP A 1 287 ? 17.170 33.254 14.305 1.00 38.21 287 ASP A N 1
ATOM 2198 C CA . ASP A 1 287 ? 17.201 32.021 15.110 1.00 33.83 287 ASP A CA 1
ATOM 2199 C C . ASP A 1 287 ? 17.327 30.754 14.230 1.00 26.55 287 ASP A C 1
ATOM 2200 O O . ASP A 1 287 ? 17.375 30.818 13.002 1.00 24.30 287 ASP A O 1
ATOM 2205 N N . ARG A 1 288 ? 17.399 29.593 14.867 1.00 31.21 288 ARG A N 1
ATOM 2206 C CA . ARG A 1 288 ? 17.529 28.338 14.124 1.00 32.07 288 ARG A CA 1
ATOM 2207 C C . ARG A 1 288 ? 16.632 28.196 12.899 1.00 28.63 288 ARG A C 1
ATOM 2208 O O . ARG A 1 288 ? 17.067 27.640 11.892 1.00 29.61 288 ARG A O 1
ATOM 2216 N N . ASP A 1 289 ? 15.387 28.696 13.010 1.00 29.46 289 ASP A N 1
ATOM 2217 C CA . ASP A 1 289 ? 14.342 28.585 11.973 1.00 28.26 289 ASP A CA 1
ATOM 2218 C C . ASP A 1 289 ? 13.518 29.870 11.823 1.00 29.91 289 ASP A C 1
ATOM 2219 O O . ASP A 1 289 ? 12.321 29.838 11.535 1.00 31.27 289 ASP A O 1
ATOM 2224 N N . LEU A 1 290 ? 14.190 30.997 12.007 1.00 26.44 290 LEU A N 1
ATOM 2225 C CA . LEU A 1 290 ? 13.550 32.305 11.983 1.00 27.29 290 LEU A CA 1
ATOM 2226 C C . LEU A 1 290 ? 14.351 33.360 11.206 1.00 32.65 290 LEU A C 1
ATOM 2227 O O . LEU A 1 290 ? 15.482 33.680 11.568 1.00 38.24 290 LEU A O 1
ATOM 2232 N N . VAL A 1 291 ? 13.774 33.882 10.127 1.00 27.86 291 VAL A N 1
ATOM 2233 C CA . VAL A 1 291 ? 14.448 34.905 9.343 1.00 32.57 291 VAL A CA 1
ATOM 2234 C C . VAL A 1 291 ? 13.572 36.132 9.101 1.00 35.86 291 VAL A C 1
ATOM 2235 O O . VAL A 1 291 ? 12.352 36.059 9.241 1.00 41.13 291 VAL A O 1
ATOM 2239 N N . THR A 1 292 ? 14.199 37.262 8.769 1.00 34.07 292 THR A N 1
ATOM 2240 C CA . THR A 1 292 ? 13.453 38.479 8.395 1.00 30.58 292 THR A CA 1
ATOM 2241 C C . THR A 1 292 ? 13.647 38.607 6.890 1.00 23.73 292 THR A C 1
ATOM 2242 O O . THR A 1 292 ? 14.690 38.225 6.362 1.00 28.56 292 THR A O 1
ATOM 2246 N N . VAL A 1 293 ? 12.679 39.142 6.167 1.00 22.88 293 VAL A N 1
ATOM 2247 C CA . VAL A 1 293 ? 12.849 39.217 4.718 1.00 22.42 293 VAL A CA 1
ATOM 2248 C C . VAL A 1 293 ? 12.104 40.377 4.103 1.00 28.76 293 VAL A C 1
ATOM 2249 O O . VAL A 1 293 ? 11.076 40.817 4.614 1.00 27.73 293 VAL A O 1
ATOM 2253 N N . PHE A 1 294 ? 12.599 40.876 2.989 1.00 32.83 294 PHE A N 1
ATOM 2254 C CA . PHE A 1 294 ? 11.863 41.907 2.294 1.00 33.55 294 PHE A CA 1
ATOM 2255 C C . PHE A 1 294 ? 11.101 41.096 1.213 1.00 40.19 294 PHE A C 1
ATOM 2256 O O . PHE A 1 294 ? 11.671 40.796 0.164 1.00 39.17 294 PHE A O 1
ATOM 2264 N N . PRO A 1 295 ? 9.815 40.708 1.486 1.00 42.84 295 PRO A N 1
ATOM 2265 C CA . PRO A 1 295 ? 8.830 39.943 0.684 1.00 41.61 295 PRO A CA 1
ATOM 2266 C C . PRO A 1 295 ? 8.863 40.176 -0.841 1.00 41.60 295 PRO A C 1
ATOM 2267 O O . PRO A 1 295 ? 8.991 39.239 -1.628 1.00 43.61 295 PRO A O 1
ATOM 2271 N N . GLU A 1 296 ? 8.695 41.434 -1.238 1.00 38.65 296 GLU A N 1
ATOM 2272 C CA . GLU A 1 296 ? 8.774 41.792 -2.638 1.00 36.45 296 GLU A CA 1
ATOM 2273 C C . GLU A 1 296 ? 10.027 41.130 -3.223 1.00 35.40 296 GLU A C 1
ATOM 2274 O O . GLU A 1 296 ? 9.959 40.426 -4.228 1.00 41.53 296 GLU A O 1
ATOM 2280 N N . VAL A 1 297 ? 11.179 41.341 -2.603 1.00 33.49 297 VAL A N 1
ATOM 2281 C CA . VAL A 1 297 ? 12.400 40.762 -3.145 1.00 36.48 297 VAL A CA 1
ATOM 2282 C C . VAL A 1 297 ? 12.579 39.289 -2.965 1.00 34.41 297 VAL A C 1
ATOM 2283 O O . VAL A 1 297 ? 12.858 38.575 -3.926 1.00 40.59 297 VAL A O 1
ATOM 2287 N N . VAL A 1 298 ? 12.452 38.836 -1.727 1.00 34.70 298 VAL A N 1
ATOM 2288 C CA . VAL A 1 298 ? 12.665 37.428 -1.417 1.00 43.51 298 VAL A CA 1
ATOM 2289 C C . VAL A 1 298 ? 11.725 36.466 -2.122 1.00 45.88 298 VAL A C 1
ATOM 2290 O O . VAL A 1 298 ? 12.085 35.309 -2.336 1.00 44.21 298 VAL A O 1
ATOM 2294 N N . LYS A 1 299 ? 10.526 36.908 -2.497 1.00 43.05 299 LYS A N 1
ATOM 2295 C CA . LYS A 1 299 ? 9.653 35.963 -3.165 1.00 41.88 299 LYS A CA 1
ATOM 2296 C C . LYS A 1 299 ? 10.043 35.845 -4.618 1.00 39.75 299 LYS A C 1
ATOM 2297 O O . LYS A 1 299 ? 9.730 34.856 -5.278 1.00 42.10 299 LYS A O 1
ATOM 2303 N N . GLU A 1 300 ? 10.766 36.834 -5.119 1.00 40.57 300 GLU A N 1
ATOM 2304 C CA . GLU A 1 300 ? 11.164 36.800 -6.519 1.00 38.75 300 GLU A CA 1
ATOM 2305 C C . GLU A 1 300 ? 12.568 36.270 -6.787 1.00 33.58 300 GLU A C 1
ATOM 2306 O O . GLU A 1 300 ? 12.975 36.151 -7.942 1.00 36.68 300 GLU A O 1
ATOM 2312 N N . ILE A 1 301 ? 13.326 35.933 -5.748 1.00 31.40 301 ILE A N 1
ATOM 2313 C CA . ILE A 1 301 ? 14.666 35.428 -6.007 1.00 29.40 301 ILE A CA 1
ATOM 2314 C C . ILE A 1 301 ? 14.728 33.979 -6.512 1.00 23.46 301 ILE A C 1
ATOM 2315 O O . ILE A 1 301 ? 14.100 33.077 -5.961 1.00 36.16 301 ILE A O 1
ATOM 2320 N N . VAL A 1 302 ? 15.464 33.762 -7.596 1.00 24.64 302 VAL A N 1
ATOM 2321 C CA . VAL A 1 302 ? 15.601 32.426 -8.196 1.00 23.11 302 VAL A CA 1
ATOM 2322 C C . VAL A 1 302 ? 16.750 31.611 -7.593 1.00 26.11 302 VAL A C 1
ATOM 2323 O O . VAL A 1 302 ? 17.929 31.876 -7.834 1.00 28.77 302 VAL A O 1
ATOM 2327 N N . PRO A 1 303 ? 16.402 30.578 -6.801 1.00 22.89 303 PRO A N 1
ATOM 2328 C CA . PRO A 1 303 ? 17.426 29.733 -6.179 1.00 23.97 303 PRO A CA 1
ATOM 2329 C C . PRO A 1 303 ? 18.048 28.750 -7.186 1.00 25.57 303 PRO A C 1
ATOM 2330 O O . PRO A 1 303 ? 17.394 28.266 -8.109 1.00 17.88 303 PRO A O 1
ATOM 2334 N N . PHE A 1 304 ? 19.323 28.482 -7.016 1.00 26.78 304 PHE A N 1
ATOM 2335 C CA . PHE A 1 304 ? 20.026 27.571 -7.885 1.00 28.84 304 PHE A CA 1
ATOM 2336 C C . PHE A 1 304 ? 20.952 26.710 -7.005 1.00 31.47 304 PHE A C 1
ATOM 2337 O O . PHE A 1 304 ? 21.786 27.230 -6.266 1.00 31.48 304 PHE A O 1
ATOM 2345 N N . SER A 1 305 ? 20.838 25.395 -7.075 1.00 35.80 305 SER A N 1
ATOM 2346 C CA . SER A 1 305 ? 21.740 24.576 -6.293 1.00 33.97 305 SER A CA 1
ATOM 2347 C C . SER A 1 305 ? 22.943 24.205 -7.120 1.00 29.00 305 SER A C 1
ATOM 2348 O O . SER A 1 305 ? 22.801 23.685 -8.225 1.00 29.87 305 SER A O 1
ATOM 2351 N N . LEU A 1 306 ? 24.128 24.452 -6.593 1.00 26.04 306 LEU A N 1
ATOM 2352 C CA . LEU A 1 306 ? 25.386 24.133 -7.236 1.00 24.04 306 LEU A CA 1
ATOM 2353 C C . LEU A 1 306 ? 26.038 23.052 -6.384 1.00 23.53 306 LEU A C 1
ATOM 2354 O O . LEU A 1 306 ? 26.509 23.335 -5.282 1.00 31.02 306 LEU A O 1
ATOM 2359 N N . ARG A 1 307 ? 26.094 21.811 -6.896 1.00 32.98 307 ARG A N 1
ATOM 2360 C CA . ARG A 1 307 ? 26.693 20.695 -6.131 1.00 32.14 307 ARG A CA 1
ATOM 2361 C C . ARG A 1 307 ? 27.932 20.169 -6.817 1.00 35.29 307 ARG A C 1
ATOM 2362 O O . ARG A 1 307 ? 28.126 20.393 -8.010 1.00 38.13 307 ARG A O 1
ATOM 2370 N N . PRO A 1 308 ? 28.780 19.439 -6.076 1.00 33.53 308 PRO A N 1
ATOM 2371 C CA . PRO A 1 308 ? 29.985 18.877 -6.676 1.00 38.36 308 PRO A CA 1
ATOM 2372 C C . PRO A 1 308 ? 29.575 17.677 -7.556 1.00 42.32 308 PRO A C 1
ATOM 2373 O O . PRO A 1 308 ? 28.615 16.968 -7.256 1.00 39.39 308 PRO A O 1
ATOM 2377 N N . ASP A 1 309 ? 30.295 17.485 -8.657 1.00 46.48 309 ASP A N 1
ATOM 2378 C CA . ASP A 1 309 ? 29.993 16.395 -9.583 1.00 54.92 309 ASP A CA 1
ATOM 2379 C C . ASP A 1 309 ? 31.304 15.827 -10.099 1.00 57.14 309 ASP A C 1
ATOM 2380 O O . ASP A 1 309 ? 32.066 16.534 -10.755 1.00 61.70 309 ASP A O 1
ATOM 2385 N N . PRO A 1 310 ? 31.592 14.549 -9.804 1.00 53.22 310 PRO A N 1
ATOM 2386 C CA . PRO A 1 310 ? 32.849 13.980 -10.298 1.00 54.62 310 PRO A CA 1
ATOM 2387 C C . PRO A 1 310 ? 32.827 13.942 -11.832 1.00 60.13 310 PRO A C 1
ATOM 2388 O O . PRO A 1 310 ? 33.779 14.349 -12.496 1.00 61.43 310 PRO A O 1
ATOM 2392 N N . SER A 1 311 ? 31.705 13.493 -12.383 1.00 61.51 311 SER A N 1
ATOM 2393 C CA . SER A 1 311 ? 31.517 13.392 -13.826 1.00 66.22 311 SER A CA 1
ATOM 2394 C C . SER A 1 311 ? 31.371 14.733 -14.552 1.00 69.90 311 SER A C 1
ATOM 2395 O O . SER A 1 311 ? 31.033 14.775 -15.734 1.00 70.06 311 SER A O 1
ATOM 2398 N N . SER A 1 312 ? 31.592 15.835 -13.853 1.00 68.28 312 SER A N 1
ATOM 2399 C CA . SER A 1 312 ? 31.645 17.104 -14.555 1.00 69.14 312 SER A CA 1
ATOM 2400 C C . SER A 1 312 ? 33.061 17.539 -14.921 1.00 67.86 312 SER A C 1
ATOM 2401 O O . SER A 1 312 ? 33.999 17.344 -14.148 1.00 65.31 312 SER A O 1
ATOM 2404 N N . PRO A 1 313 ? 33.237 18.087 -16.136 1.00 64.79 313 PRO A N 1
ATOM 2405 C CA . PRO A 1 313 ? 34.566 18.530 -16.550 1.00 64.53 313 PRO A CA 1
ATOM 2406 C C . PRO A 1 313 ? 35.126 19.523 -15.525 1.00 68.45 313 PRO A C 1
ATOM 2407 O O . PRO A 1 313 ? 36.296 19.451 -15.151 1.00 66.49 313 PRO A O 1
ATOM 2411 N N . TYR A 1 314 ? 34.271 20.450 -15.074 1.00 69.92 314 TYR A N 1
ATOM 2412 C CA . TYR A 1 314 ? 34.679 21.443 -14.070 1.00 64.72 314 TYR A CA 1
ATOM 2413 C C . TYR A 1 314 ? 34.259 21.093 -12.625 1.00 59.16 314 TYR A C 1
ATOM 2414 O O . TYR A 1 314 ? 34.254 21.949 -11.741 1.00 56.99 314 TYR A O 1
ATOM 2423 N N . GLY A 1 315 ? 33.915 19.822 -12.407 1.00 55.61 315 GLY A N 1
ATOM 2424 C CA . GLY A 1 315 ? 33.554 19.303 -11.091 1.00 53.04 315 GLY A CA 1
ATOM 2425 C C . GLY A 1 315 ? 32.235 19.663 -10.420 1.00 47.67 315 GLY A C 1
ATOM 2426 O O . GLY A 1 315 ? 31.996 19.318 -9.263 1.00 38.30 315 GLY A O 1
ATOM 2427 N N . MET A 1 316 ? 31.366 20.324 -11.173 1.00 41.11 316 MET A N 1
ATOM 2428 C CA . MET A 1 316 ? 30.127 20.766 -10.591 1.00 40.51 316 MET A CA 1
ATOM 2429 C C . MET A 1 316 ? 28.890 20.561 -11.421 1.00 35.91 316 MET A C 1
ATOM 2430 O O . MET A 1 316 ? 28.959 20.330 -12.626 1.00 39.01 316 MET A O 1
ATOM 2435 N N . ASN A 1 317 ? 27.742 20.659 -10.771 1.00 40.23 317 ASN A N 1
ATOM 2436 C CA . ASN A 1 317 ? 26.459 20.533 -11.445 1.00 42.28 317 ASN A CA 1
ATOM 2437 C C . ASN A 1 317 ? 25.500 21.614 -10.905 1.00 45.48 317 ASN A C 1
ATOM 2438 O O . ASN A 1 317 ? 25.514 21.910 -9.712 1.00 45.24 317 ASN A O 1
ATOM 2443 N N . ILE A 1 318 ? 24.674 22.200 -11.781 1.00 47.48 318 ILE A N 1
ATOM 2444 C CA . ILE A 1 318 ? 23.724 23.268 -11.414 1.00 45.90 318 ILE A CA 1
ATOM 2445 C C . ILE A 1 318 ? 22.273 22.898 -11.792 1.00 47.69 318 ILE A C 1
ATOM 2446 O O . ILE A 1 318 ? 21.999 22.497 -12.922 1.00 48.66 318 ILE A O 1
ATOM 2451 N N . ARG A 1 319 ? 21.347 23.072 -10.851 1.00 42.65 319 ARG A N 1
ATOM 2452 C CA . ARG A 1 319 ? 19.922 22.792 -11.069 1.00 34.20 319 ARG A CA 1
ATOM 2453 C C . ARG A 1 319 ? 19.049 23.975 -10.567 1.00 31.86 319 ARG A C 1
ATOM 2454 O O . ARG A 1 319 ? 19.111 24.372 -9.403 1.00 35.56 319 ARG A O 1
ATOM 2462 N N . ARG A 1 320 ? 18.264 24.562 -11.451 1.00 21.64 320 ARG A N 1
ATOM 2463 C CA . ARG A 1 320 ? 17.433 25.660 -11.026 1.00 25.17 320 ARG A CA 1
ATOM 2464 C C . ARG A 1 320 ? 16.313 25.032 -10.204 1.00 38.17 320 ARG A C 1
ATOM 2465 O O . ARG A 1 320 ? 15.642 24.116 -10.677 1.00 45.57 320 ARG A O 1
ATOM 2473 N N . GLU A 1 321 ? 16.097 25.522 -8.983 1.00 38.60 321 GLU A N 1
ATOM 2474 C CA . GLU A 1 321 ? 15.081 24.948 -8.118 1.00 37.69 321 GLU A CA 1
ATOM 2475 C C . GLU A 1 321 ? 13.744 25.597 -8.388 1.00 38.16 321 GLU A C 1
ATOM 2476 O O . GLU A 1 321 ? 13.683 26.769 -8.753 1.00 39.57 321 GLU A O 1
ATOM 2482 N N . GLU A 1 322 ? 12.666 24.835 -8.222 1.00 40.50 322 GLU A N 1
ATOM 2483 C CA . GLU A 1 322 ? 11.329 25.378 -8.440 1.00 39.54 322 GLU A CA 1
ATOM 2484 C C . GLU A 1 322 ? 10.650 25.849 -7.168 1.00 38.11 322 GLU A C 1
ATOM 2485 O O . GLU A 1 322 ? 9.752 26.690 -7.221 1.00 40.25 322 GLU A O 1
ATOM 2491 N N . LYS A 1 323 ? 11.101 25.307 -6.027 1.00 34.05 323 LYS A N 1
ATOM 2492 C CA . LYS A 1 323 ? 10.635 25.727 -4.696 1.00 36.01 323 LYS A CA 1
ATOM 2493 C C . LYS A 1 323 ? 11.107 27.183 -4.465 1.00 36.86 323 LYS A C 1
ATOM 2494 O O . LYS A 1 323 ? 12.094 27.641 -5.041 1.00 41.09 323 LYS A O 1
ATOM 2500 N N . THR A 1 324 ? 10.393 27.915 -3.636 1.00 31.43 324 THR A N 1
ATOM 2501 C CA . THR A 1 324 ? 10.806 29.283 -3.424 1.00 32.73 324 THR A CA 1
ATOM 2502 C C . THR A 1 324 ? 12.074 29.229 -2.612 1.00 33.67 324 THR A C 1
ATOM 2503 O O . THR A 1 324 ? 12.440 28.165 -2.114 1.00 31.02 324 THR A O 1
ATOM 2507 N N . PHE A 1 325 ? 12.737 30.384 -2.534 1.00 31.18 325 PHE A N 1
ATOM 2508 C CA . PHE A 1 325 ? 14.087 30.557 -2.041 1.00 31.97 325 PHE A CA 1
ATOM 2509 C C . PHE A 1 325 ? 13.988 30.056 -0.640 1.00 34.11 325 PHE A C 1
ATOM 2510 O O . PHE A 1 325 ? 14.791 29.236 -0.198 1.00 36.19 325 PHE A O 1
ATOM 2518 N N . LEU A 1 326 ? 12.989 30.538 0.080 1.00 32.83 326 LEU A N 1
ATOM 2519 C CA . LEU A 1 326 ? 12.851 30.107 1.464 1.00 38.29 326 LEU A CA 1
ATOM 2520 C C . LEU A 1 326 ? 12.593 28.605 1.711 1.00 40.17 326 LEU A C 1
ATOM 2521 O O . LEU A 1 326 ? 13.111 28.064 2.687 1.00 33.17 326 LEU A O 1
ATOM 2526 N N . GLU A 1 327 ? 11.797 27.947 0.842 1.00 40.73 327 GLU A N 1
ATOM 2527 C CA . GLU A 1 327 ? 11.494 26.486 0.953 1.00 41.70 327 GLU A CA 1
ATOM 2528 C C . GLU A 1 327 ? 12.780 25.692 0.732 1.00 40.66 327 GLU A C 1
ATOM 2529 O O . GLU A 1 327 ? 13.059 24.718 1.430 1.00 38.71 327 GLU A O 1
ATOM 2535 N N . VAL A 1 328 ? 13.558 26.162 -0.246 1.00 39.53 328 VAL A N 1
ATOM 2536 C CA . VAL A 1 328 ? 14.860 25.613 -0.637 1.00 34.32 328 VAL A CA 1
ATOM 2537 C C . VAL A 1 328 ? 15.857 25.688 0.505 1.00 31.94 328 VAL A C 1
ATOM 2538 O O . VAL A 1 328 ? 16.505 24.693 0.825 1.00 32.59 328 VAL A O 1
ATOM 2542 N N . VAL A 1 329 ? 15.991 26.879 1.094 1.00 32.45 329 VAL A N 1
ATOM 2543 C CA . VAL A 1 329 ? 16.851 27.118 2.244 1.00 29.64 329 VAL A CA 1
ATOM 2544 C C . VAL A 1 329 ? 16.304 26.344 3.419 1.00 30.03 329 VAL A C 1
ATOM 2545 O O . VAL A 1 329 ? 17.059 25.882 4.274 1.00 27.92 329 VAL A O 1
ATOM 2549 N N . ALA A 1 330 ? 14.979 26.229 3.478 1.00 26.56 330 ALA A N 1
ATOM 2550 C CA . ALA A 1 330 ? 14.362 25.488 4.570 1.00 30.98 330 ALA A CA 1
ATOM 2551 C C . ALA A 1 330 ? 14.751 24.041 4.434 1.00 32.81 330 ALA A C 1
ATOM 2552 O O . ALA A 1 330 ? 15.263 23.426 5.367 1.00 39.56 330 ALA A O 1
ATOM 2554 N N . GLU A 1 331 ? 14.524 23.478 3.262 1.00 31.77 331 GLU A N 1
ATOM 2555 C CA . GLU A 1 331 ? 14.863 22.081 3.077 1.00 30.99 331 GLU A CA 1
ATOM 2556 C C . GLU A 1 331 ? 16.355 21.866 3.238 1.00 29.46 331 GLU A C 1
ATOM 2557 O O . GLU A 1 331 ? 16.789 20.799 3.666 1.00 32.18 331 GLU A O 1
ATOM 2563 N N . SER A 1 332 ? 17.159 22.871 2.936 1.00 31.87 332 SER A N 1
ATOM 2564 C CA . SER A 1 332 ? 18.593 22.652 2.978 1.00 35.53 332 SER A CA 1
ATOM 2565 C C . SER A 1 332 ? 19.081 22.435 4.369 1.00 34.28 332 SER A C 1
ATOM 2566 O O . SER A 1 332 ? 20.061 21.722 4.580 1.00 25.87 332 SER A O 1
ATOM 2569 N N . LEU A 1 333 ? 18.352 23.029 5.309 1.00 36.71 333 LEU A N 1
ATOM 2570 C CA . LEU A 1 333 ? 18.630 22.950 6.745 1.00 34.51 333 LEU A CA 1
ATOM 2571 C C . LEU A 1 333 ? 17.940 21.798 7.455 1.00 40.82 333 LEU A C 1
ATOM 2572 O O . LEU A 1 333 ? 18.001 21.718 8.682 1.00 41.13 333 LEU A O 1
ATOM 2577 N N . GLY A 1 334 ? 17.265 20.926 6.706 1.00 41.37 334 GLY A N 1
ATOM 2578 C CA . GLY A 1 334 ? 16.552 19.824 7.332 1.00 41.20 334 GLY A CA 1
ATOM 2579 C C . GLY A 1 334 ? 15.237 20.258 7.976 1.00 39.59 334 GLY A C 1
ATOM 2580 O O . GLY A 1 334 ? 14.639 19.484 8.719 1.00 40.48 334 GLY A O 1
ATOM 2581 N N . LEU A 1 335 ? 14.757 21.461 7.686 1.00 36.72 335 LEU A N 1
ATOM 2582 C CA . LEU A 1 335 ? 13.518 21.973 8.279 1.00 39.30 335 LEU A CA 1
ATOM 2583 C C . LEU A 1 335 ? 12.294 21.826 7.392 1.00 45.72 335 LEU A C 1
ATOM 2584 O O . LEU A 1 335 ? 12.400 21.759 6.167 1.00 40.80 335 LEU A O 1
ATOM 2589 N N . LYS A 1 336 ? 11.130 21.819 8.049 1.00 49.61 336 LYS A N 1
ATOM 2590 C CA . LYS A 1 336 ? 9.857 21.691 7.366 1.00 53.79 336 LYS A CA 1
ATOM 2591 C C . LYS A 1 336 ? 9.503 23.054 6.799 1.00 52.63 336 LYS A C 1
ATOM 2592 O O . LYS A 1 336 ? 9.114 23.164 5.638 1.00 59.39 336 LYS A O 1
ATOM 2598 N N . LYS A 1 337 ? 9.637 24.098 7.609 1.00 50.91 337 LYS A N 1
ATOM 2599 C CA . LYS A 1 337 ? 9.370 25.473 7.144 1.00 54.85 337 LYS A CA 1
ATOM 2600 C C . LYS A 1 337 ? 10.062 26.504 8.039 1.00 49.21 337 LYS A C 1
ATOM 2601 O O . LYS A 1 337 ? 10.083 26.317 9.263 1.00 50.88 337 LYS A O 1
ATOM 2607 N N . LEU A 1 338 ? 10.617 27.556 7.484 1.00 37.21 338 LEU A N 1
ATOM 2608 C CA . LEU A 1 338 ? 11.197 28.597 8.370 1.00 23.54 338 LEU A CA 1
ATOM 2609 C C . LEU A 1 338 ? 10.160 29.632 8.747 1.00 25.51 338 LEU A C 1
ATOM 2610 O O . LEU A 1 338 ? 9.328 29.984 7.898 1.00 36.95 338 LEU A O 1
ATOM 2615 N N . ARG A 1 339 ? 10.170 30.119 9.976 1.00 32.57 339 ARG A N 1
ATOM 2616 C CA . ARG A 1 339 ? 9.253 31.186 10.306 1.00 28.64 339 ARG A CA 1
ATOM 2617 C C . ARG A 1 339 ? 9.817 32.465 9.689 1.00 26.96 339 ARG A C 1
ATOM 2618 O O . ARG A 1 339 ? 11.012 32.590 9.428 1.00 19.69 339 ARG A O 1
ATOM 2626 N N . VAL A 1 340 ? 8.935 33.412 9.463 1.00 23.42 340 VAL A N 1
ATOM 2627 C CA . VAL A 1 340 ? 9.324 34.590 8.798 1.00 28.15 340 VAL A CA 1
ATOM 2628 C C . VAL A 1 340 ? 8.611 35.809 9.314 1.00 34.45 340 VAL A C 1
ATOM 2629 O O . VAL A 1 340 ? 7.397 35.800 9.514 1.00 40.30 340 VAL A O 1
ATOM 2633 N N . VAL A 1 341 ? 9.399 36.846 9.565 1.00 37.63 341 VAL A N 1
ATOM 2634 C CA . VAL A 1 341 ? 8.914 38.161 9.980 1.00 33.09 341 VAL A CA 1
ATOM 2635 C C . VAL A 1 341 ? 9.238 38.967 8.704 1.00 35.10 341 VAL A C 1
ATOM 2636 O O . VAL A 1 341 ? 10.398 39.117 8.326 1.00 38.14 341 VAL A O 1
ATOM 2640 N N . GLU A 1 342 ? 8.215 39.401 7.988 1.00 28.14 342 GLU A N 1
ATOM 2641 C CA . GLU A 1 342 ? 8.416 40.170 6.783 1.00 34.70 342 GLU A CA 1
ATOM 2642 C C . GLU A 1 342 ? 8.504 41.667 7.139 1.00 42.21 342 GLU A C 1
ATOM 2643 O O . GLU A 1 342 ? 7.605 42.199 7.789 1.00 43.89 342 GLU A O 1
ATOM 2649 N N . THR A 1 343 ? 9.568 42.350 6.686 1.00 43.90 343 THR A N 1
ATOM 2650 C CA . THR A 1 343 ? 9.779 43.776 6.980 1.00 46.81 343 THR A CA 1
ATOM 2651 C C . THR A 1 343 ? 10.345 44.525 5.805 1.00 47.27 343 THR A C 1
ATOM 2652 O O . THR A 1 343 ? 11.146 43.980 5.047 1.00 48.40 343 THR A O 1
ATOM 2656 N N . GLY A 1 344 ? 9.966 45.797 5.697 1.00 49.42 344 GLY A N 1
ATOM 2657 C CA . GLY A 1 344 ? 10.438 46.647 4.616 1.00 53.91 344 GLY A CA 1
ATOM 2658 C C . GLY A 1 344 ? 9.375 47.608 4.100 1.00 59.73 344 GLY A C 1
ATOM 2659 O O . GLY A 1 344 ? 8.463 48.024 4.814 1.00 57.72 344 GLY A O 1
ATOM 2660 N N . ARG A 1 352 ? 3.167 49.122 10.19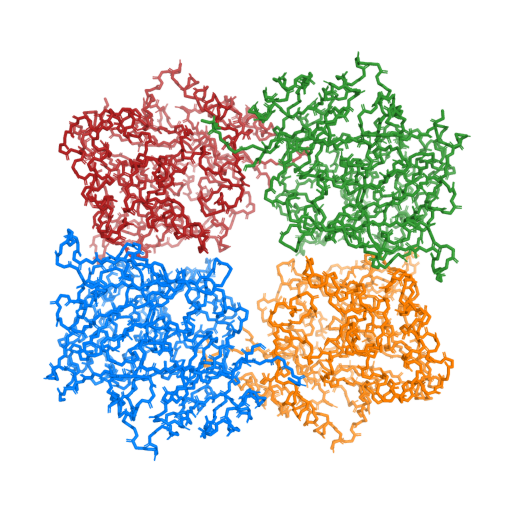2 1.00 53.50 352 ARG A N 1
ATOM 2661 C CA . ARG A 1 352 ? 1.882 49.410 10.842 1.00 62.49 352 ARG A CA 1
ATOM 2662 C C . ARG A 1 352 ? 1.835 50.877 11.238 1.00 63.25 352 ARG A C 1
ATOM 2663 O O . ARG A 1 352 ? 0.768 51.451 11.480 1.00 72.99 352 ARG A O 1
ATOM 2671 N N . GLU A 1 353 ? 3.007 51.474 11.309 1.00 57.44 353 GLU A N 1
ATOM 2672 C CA . GLU A 1 353 ? 3.203 52.861 11.695 1.00 58.93 353 GLU A CA 1
ATOM 2673 C C . GLU A 1 353 ? 3.781 53.646 10.549 1.00 54.13 353 GLU A C 1
ATOM 2674 O O . GLU A 1 353 ? 3.243 54.665 10.085 1.00 59.51 353 GLU A O 1
ATOM 2680 N N . GLN A 1 354 ? 4.905 53.118 10.113 1.00 44.37 354 GLN A N 1
ATOM 2681 C CA . GLN A 1 354 ? 5.642 53.670 9.025 1.00 42.28 354 GLN A CA 1
ATOM 2682 C C . GLN A 1 354 ? 6.497 52.617 8.355 1.00 43.78 354 GLN A C 1
ATOM 2683 O O . GLN A 1 354 ? 6.497 51.453 8.751 1.00 37.43 354 GLN A O 1
ATOM 2689 N N . TRP A 1 355 ? 7.208 53.042 7.330 1.00 42.65 355 TRP A N 1
ATOM 2690 C CA . TRP A 1 355 ? 8.101 52.117 6.676 1.00 45.90 355 TRP A CA 1
ATOM 2691 C C . TRP A 1 355 ? 9.290 51.842 7.576 1.00 44.90 355 TRP A C 1
ATOM 2692 O O . TRP A 1 355 ? 9.669 52.686 8.387 1.00 49.94 355 TRP A O 1
ATOM 2703 N N . ASP A 1 356 ? 9.848 50.641 7.472 1.00 46.31 356 ASP A N 1
ATOM 2704 C CA . ASP A 1 356 ? 11.048 50.306 8.227 1.00 48.88 356 ASP A CA 1
ATOM 2705 C C . ASP A 1 356 ? 11.706 49.068 7.679 1.00 47.33 356 ASP A C 1
ATOM 2706 O O . ASP A 1 356 ? 11.053 48.212 7.085 1.00 49.91 356 ASP A O 1
ATOM 2711 N N . ASP A 1 357 ? 13.018 49.005 7.843 1.00 42.00 357 ASP A N 1
ATOM 2712 C CA . ASP A 1 357 ? 13.764 47.907 7.275 1.00 46.09 357 ASP A CA 1
ATOM 2713 C C . ASP A 1 357 ? 14.592 47.267 8.401 1.00 44.78 357 ASP A C 1
ATOM 2714 O O . ASP A 1 357 ? 15.747 47.624 8.634 1.00 34.50 357 ASP A O 1
ATOM 2719 N N . GLY A 1 358 ? 13.935 46.302 9.074 1.00 41.39 358 GLY A N 1
ATOM 2720 C CA . GLY A 1 358 ? 14.488 45.557 10.203 1.00 32.96 358 GLY A CA 1
ATOM 2721 C C . GLY A 1 358 ? 15.459 44.452 9.851 1.00 20.03 358 GLY A C 1
ATOM 2722 O O . GLY A 1 358 ? 16.005 43.761 10.709 1.00 29.08 358 GLY A O 1
ATOM 2723 N N . ASN A 1 359 ? 15.648 44.229 8.577 1.00 14.22 359 ASN A N 1
ATOM 2724 C CA . ASN A 1 359 ? 16.617 43.257 8.156 1.00 18.50 359 ASN A CA 1
ATOM 2725 C C . ASN A 1 359 ? 18.016 43.759 8.490 1.00 28.68 359 ASN A C 1
ATOM 2726 O O . ASN A 1 359 ? 18.226 44.930 8.814 1.00 27.94 359 ASN A O 1
ATOM 2731 N N . ASN A 1 360 ? 18.971 42.849 8.361 1.00 22.42 360 ASN A N 1
ATOM 2732 C CA . ASN A 1 360 ? 20.363 43.158 8.643 1.00 15.10 360 ASN A CA 1
ATOM 2733 C C . ASN A 1 360 ? 20.768 43.141 10.119 1.00 10.13 360 ASN A C 1
ATOM 2734 O O . ASN A 1 360 ? 21.741 43.777 10.521 1.00 17.81 360 ASN A O 1
ATOM 2739 N N . VAL A 1 361 ? 20.041 42.408 10.941 1.00 14.17 361 VAL A N 1
ATOM 2740 C CA . VAL A 1 361 ? 20.438 42.263 12.328 1.00 13.55 361 VAL A CA 1
ATOM 2741 C C . VAL A 1 361 ? 21.483 41.111 12.317 1.00 18.05 361 VAL A C 1
ATOM 2742 O O . VAL A 1 361 ? 21.581 40.349 11.355 1.00 13.42 361 VAL A O 1
ATOM 2746 N N . VAL A 1 362 ? 22.313 41.045 13.352 1.00 15.74 362 VAL A N 1
ATOM 2747 C CA . VAL A 1 362 ? 23.362 40.040 13.505 1.00 17.24 362 VAL A CA 1
ATOM 2748 C C . VAL A 1 362 ? 22.980 39.320 14.772 1.00 24.11 362 VAL A C 1
ATOM 2749 O O . VAL A 1 362 ? 22.675 39.959 15.779 1.00 20.37 362 VAL A O 1
ATOM 2753 N N . CYS A 1 363 ? 22.950 37.981 14.673 1.00 23.97 363 CYS A N 1
ATOM 2754 C CA . CYS A 1 363 ? 22.656 37.076 15.778 1.00 18.36 363 CYS A CA 1
ATOM 2755 C C . CYS A 1 363 ? 23.845 37.085 16.668 1.00 22.82 363 CYS A C 1
ATOM 2756 O O . CYS A 1 363 ? 24.963 37.120 16.156 1.00 23.56 363 CYS A O 1
ATOM 2759 N N . LEU A 1 364 ? 23.651 37.119 17.992 1.00 20.00 364 LEU A N 1
ATOM 2760 C CA . LEU A 1 364 ? 24.811 37.005 18.856 1.00 24.17 364 LEU A CA 1
ATOM 2761 C C . LEU A 1 364 ? 24.904 35.502 19.208 1.00 26.85 364 LEU A C 1
ATOM 2762 O O . LEU A 1 364 ? 25.997 34.958 19.351 1.00 23.55 364 LEU A O 1
ATOM 2767 N N . GLU A 1 365 ? 23.731 34.862 19.312 1.00 21.91 365 GLU A N 1
ATOM 2768 C CA . GLU A 1 365 ? 23.533 33.452 19.633 1.00 20.65 365 GLU A CA 1
ATOM 2769 C C . GLU A 1 365 ? 22.075 33.166 19.293 1.00 23.43 365 GLU A C 1
ATOM 2770 O O . GLU A 1 365 ? 21.256 34.076 19.189 1.00 21.67 365 GLU A O 1
ATOM 2776 N N . PRO A 1 366 ? 21.703 31.906 19.137 1.00 26.65 366 PRO A N 1
ATOM 2777 C CA . PRO A 1 366 ? 20.282 31.640 18.802 1.00 24.21 366 PRO A CA 1
ATOM 2778 C C . PRO A 1 366 ? 19.243 32.454 19.605 1.00 25.27 366 PRO A C 1
ATOM 2779 O O . PRO A 1 366 ? 19.164 32.352 20.828 1.00 27.92 366 PRO A O 1
ATOM 2783 N N . GLY A 1 367 ? 18.444 33.274 18.935 1.00 29.20 367 GLY A N 1
ATOM 2784 C CA . GLY A 1 367 ? 17.438 34.019 19.683 1.00 30.60 367 GLY A CA 1
ATOM 2785 C C . GLY A 1 367 ? 17.792 35.388 20.226 1.00 31.47 367 GLY A C 1
ATOM 2786 O O . GLY A 1 367 ? 16.925 36.103 20.725 1.00 30.63 367 GLY A O 1
ATOM 2787 N N . VAL A 1 368 ? 19.066 35.741 20.156 1.00 27.13 368 VAL A N 1
ATOM 2788 C CA . VAL A 1 368 ? 19.516 37.047 20.587 1.00 19.15 368 VAL A CA 1
ATOM 2789 C C . VAL A 1 368 ? 20.135 37.686 19.341 1.00 18.52 368 VAL A C 1
ATOM 2790 O O . VAL A 1 368 ? 20.970 37.083 18.670 1.00 10.13 368 VAL A O 1
ATOM 2794 N N . VAL A 1 369 ? 19.706 38.905 19.030 1.00 20.46 369 VAL A N 1
ATOM 2795 C CA . VAL A 1 369 ? 20.178 39.598 17.852 1.00 19.80 369 VAL A CA 1
ATOM 2796 C C . VAL A 1 369 ? 20.354 41.095 18.184 1.00 18.89 369 VAL A C 1
ATOM 2797 O O . VAL A 1 369 ? 19.716 41.606 19.101 1.00 25.95 369 VAL A O 1
ATOM 2801 N N . VAL A 1 370 ? 21.220 41.798 17.469 1.00 22.12 370 VAL A N 1
ATOM 2802 C CA . VAL A 1 370 ? 21.485 43.221 17.705 1.00 18.34 370 VAL A CA 1
ATOM 2803 C C . VAL A 1 370 ? 20.983 43.905 16.450 1.00 23.80 370 VAL A C 1
ATOM 2804 O O . VAL A 1 370 ? 21.390 43.553 15.343 1.00 16.92 370 VAL A O 1
ATOM 2808 N N . GLY A 1 371 ? 20.099 44.879 16.653 1.00 20.29 371 GLY A N 1
ATOM 2809 C CA . GLY A 1 371 ? 19.513 45.643 15.576 1.00 20.59 371 GLY A CA 1
ATOM 2810 C C . GLY A 1 371 ? 19.456 47.144 15.843 1.00 23.92 371 GLY A C 1
ATOM 2811 O O . GLY A 1 371 ? 20.087 47.659 16.764 1.00 30.58 371 GLY A O 1
ATOM 2812 N N . TYR A 1 372 ? 18.706 47.862 15.028 1.00 23.82 372 TYR A N 1
ATOM 2813 C CA . TYR A 1 372 ? 18.587 49.310 15.193 1.00 19.24 372 TYR A CA 1
ATOM 2814 C C . TYR A 1 372 ? 17.350 49.737 15.947 1.00 21.47 372 TYR A C 1
ATOM 2815 O O . TYR A 1 372 ? 16.264 49.155 15.806 1.00 27.22 372 TYR A O 1
ATOM 2824 N N . ASP A 1 373 ? 17.509 50.758 16.726 1.00 29.48 373 ASP A N 1
ATOM 2825 C CA . ASP A 1 373 ? 16.408 51.239 17.535 1.00 28.20 373 ASP A CA 1
ATOM 2826 C C . ASP A 1 373 ? 15.235 51.792 16.741 1.00 32.03 373 ASP A C 1
ATOM 2827 O O . ASP A 1 373 ? 14.095 51.686 17.179 1.00 38.53 373 ASP A O 1
ATOM 2832 N N . ARG A 1 374 ? 15.477 52.385 15.571 1.00 37.10 374 ARG A N 1
ATOM 2833 C CA . ARG A 1 374 ? 14.384 52.990 14.789 1.00 35.09 374 ARG A CA 1
ATOM 2834 C C . ARG A 1 374 ? 13.305 52.034 14.297 1.00 35.83 374 ARG A C 1
ATOM 2835 O O . ARG A 1 374 ? 12.145 52.420 14.151 1.00 34.58 374 ARG A O 1
ATOM 2843 N N . ASN A 1 375 ? 13.699 50.786 14.057 1.00 27.61 375 ASN A N 1
ATOM 2844 C CA . ASN A 1 375 ? 12.797 49.787 13.522 1.00 24.90 375 ASN A CA 1
ATOM 2845 C C . ASN A 1 375 ? 11.849 49.144 14.553 1.00 28.59 375 ASN A C 1
ATOM 2846 O O . ASN A 1 375 ? 11.712 47.922 14.629 1.00 29.03 375 ASN A O 1
ATOM 2851 N N . THR A 1 376 ? 11.160 50.012 15.293 1.00 20.88 376 THR A N 1
ATOM 2852 C CA . THR A 1 376 ? 10.254 49.579 16.355 1.00 24.80 376 THR A CA 1
ATOM 2853 C C . THR A 1 376 ? 9.360 48.428 15.940 1.00 27.59 376 THR A C 1
ATOM 2854 O O . THR A 1 376 ? 9.460 47.335 16.494 1.00 30.62 376 THR A O 1
ATOM 2858 N N . TYR A 1 377 ? 8.511 48.673 14.948 1.00 25.46 377 TYR A N 1
ATOM 2859 C CA . TYR A 1 377 ? 7.597 47.682 14.432 1.00 25.31 377 TYR A CA 1
ATOM 2860 C C . TYR A 1 377 ? 8.288 46.321 14.328 1.00 30.95 377 TYR A C 1
ATOM 2861 O O . TYR A 1 377 ? 8.038 45.420 15.129 1.00 34.43 377 TYR A O 1
ATOM 2870 N N . THR A 1 378 ? 9.166 46.196 13.334 1.00 31.13 378 THR A N 1
ATOM 2871 C CA . THR A 1 378 ? 9.907 44.958 13.057 1.00 26.37 378 THR A CA 1
ATOM 2872 C C . THR A 1 378 ? 10.499 44.311 14.282 1.00 27.57 378 THR A C 1
ATOM 2873 O O . THR A 1 378 ? 10.515 43.086 14.380 1.00 34.81 378 THR A O 1
ATOM 2877 N N . ASN A 1 379 ? 10.995 45.099 15.227 1.00 29.28 379 ASN A N 1
ATOM 2878 C CA . ASN A 1 379 ? 11.588 44.504 16.423 1.00 24.43 379 ASN A CA 1
ATOM 2879 C C . ASN A 1 379 ? 10.502 44.021 17.354 1.00 27.81 379 ASN A C 1
ATOM 2880 O O . ASN A 1 379 ? 10.668 43.069 18.114 1.00 28.21 379 ASN A O 1
ATOM 2885 N N . THR A 1 380 ? 9.379 44.707 17.314 1.00 31.04 380 THR A N 1
ATOM 2886 C CA . THR A 1 380 ? 8.311 44.347 18.204 1.00 26.77 380 THR A CA 1
ATOM 2887 C C . THR A 1 380 ? 7.873 42.969 17.758 1.00 24.88 380 THR A C 1
ATOM 2888 O O . THR A 1 380 ? 7.682 42.088 18.592 1.00 24.03 380 THR A O 1
ATOM 2892 N N . LEU A 1 381 ? 7.776 42.773 16.444 1.00 22.98 381 LEU A N 1
ATOM 2893 C CA . LEU A 1 381 ? 7.365 41.497 15.894 1.00 27.62 381 LEU A CA 1
ATOM 2894 C C . LEU A 1 381 ? 8.367 40.409 16.209 1.00 33.79 381 LEU A C 1
ATOM 2895 O O . LEU A 1 381 ? 7.984 39.300 16.581 1.00 33.47 381 LEU A O 1
ATOM 2900 N N . LEU A 1 382 ? 9.653 40.745 16.048 1.00 34.39 382 LEU A N 1
ATOM 2901 C CA . LEU A 1 382 ? 10.788 39.852 16.299 1.00 34.13 382 LEU A CA 1
ATOM 2902 C C . LEU A 1 382 ? 10.785 39.384 17.769 1.00 38.71 382 LEU A C 1
ATOM 2903 O O . LEU A 1 382 ? 11.178 38.262 18.084 1.00 41.26 382 LEU A O 1
ATOM 2908 N N . ARG A 1 383 ? 10.367 40.246 18.679 1.00 38.96 383 ARG A N 1
ATOM 2909 C CA . ARG A 1 383 ? 10.330 39.856 20.075 1.00 35.18 383 ARG A CA 1
ATOM 2910 C C . ARG A 1 383 ? 9.124 38.943 20.273 1.00 39.63 383 ARG A C 1
ATOM 2911 O O . ARG A 1 383 ? 9.183 38.003 21.064 1.00 46.28 383 ARG A O 1
ATOM 2919 N N . LYS A 1 384 ? 8.030 39.183 19.557 1.00 30.78 384 LYS A N 1
ATOM 2920 C CA . LYS A 1 384 ? 6.863 38.315 19.729 1.00 33.92 384 LYS A CA 1
ATOM 2921 C C . LYS A 1 384 ? 7.178 36.927 19.220 1.00 34.46 384 LYS A C 1
ATOM 2922 O O . LYS A 1 384 ? 6.506 35.954 19.556 1.00 34.58 384 LYS A O 1
ATOM 2928 N N . ALA A 1 385 ? 8.216 36.856 18.400 1.00 34.15 385 ALA A N 1
ATOM 2929 C CA . ALA A 1 385 ? 8.643 35.627 17.778 1.00 35.26 385 ALA A CA 1
ATOM 2930 C C . ALA A 1 385 ? 9.687 34.877 18.606 1.00 32.69 385 ALA A C 1
ATOM 2931 O O . ALA A 1 385 ? 10.272 33.891 18.158 1.00 28.49 385 ALA A O 1
ATOM 2933 N N . GLY A 1 386 ? 9.920 35.380 19.814 1.00 35.26 386 GLY A N 1
ATOM 2934 C CA . GLY A 1 386 ? 10.853 34.759 20.739 1.00 36.10 386 GLY A CA 1
ATOM 2935 C C . GLY A 1 386 ? 12.260 35.301 20.742 1.00 38.27 386 GLY A C 1
ATOM 2936 O O . GLY A 1 386 ? 13.138 34.752 21.404 1.00 40.31 386 GLY A O 1
ATOM 2937 N N . VAL A 1 387 ? 12.492 36.374 20.004 1.00 33.26 387 VAL A N 1
ATOM 2938 C CA . VAL A 1 387 ? 13.823 36.940 19.944 1.00 34.80 387 VAL A CA 1
ATOM 2939 C C . VAL A 1 387 ? 14.053 38.138 20.824 1.00 35.75 387 VAL A C 1
ATOM 2940 O O . VAL A 1 387 ? 13.236 39.055 20.889 1.00 40.81 387 VAL A O 1
ATOM 2944 N N . GLU A 1 388 ? 15.179 38.125 21.508 1.00 31.89 388 GLU A N 1
ATOM 2945 C CA . GLU A 1 388 ? 15.531 39.259 22.332 1.00 28.74 388 GLU A CA 1
ATOM 2946 C C . GLU A 1 388 ? 16.347 40.132 21.396 1.00 27.61 388 GLU A C 1
ATOM 2947 O O . GLU A 1 388 ? 17.356 39.702 20.841 1.00 22.29 388 GLU A O 1
ATOM 2953 N N . VAL A 1 389 ? 15.882 41.360 21.219 1.00 30.85 389 VAL A N 1
ATOM 2954 C CA . VAL A 1 389 ? 16.515 42.303 20.333 1.00 26.98 389 VAL A CA 1
ATOM 2955 C C . VAL A 1 389 ? 17.246 43.397 21.071 1.00 21.16 389 VAL A C 1
ATOM 2956 O O . VAL A 1 389 ? 16.629 44.190 21.777 1.00 23.30 389 VAL A O 1
ATOM 2960 N N . ILE A 1 390 ? 18.571 43.396 20.974 1.00 25.46 390 ILE A N 1
ATOM 2961 C CA . ILE A 1 390 ? 19.411 44.450 21.575 1.00 26.43 390 ILE A CA 1
ATOM 2962 C C . ILE A 1 390 ? 19.538 45.474 20.440 1.00 28.37 390 ILE A C 1
ATOM 2963 O O . ILE A 1 390 ? 19.807 45.116 19.294 1.00 34.83 390 ILE A O 1
ATOM 2968 N N . THR A 1 391 ? 19.322 46.751 20.730 1.00 21.12 391 THR A N 1
ATOM 2969 C CA . THR A 1 391 ? 19.352 47.752 19.662 1.00 21.18 391 THR A CA 1
ATOM 2970 C C . THR A 1 391 ? 20.389 48.790 19.930 1.00 18.80 391 THR A C 1
ATOM 2971 O O . THR A 1 391 ? 20.742 49.026 21.085 1.00 19.78 391 THR A O 1
ATOM 2975 N N . ILE A 1 392 ? 20.851 49.410 18.839 1.00 20.57 392 ILE A N 1
ATOM 2976 C CA . ILE A 1 392 ? 21.807 50.520 18.876 1.00 23.54 392 ILE A CA 1
ATOM 2977 C C . ILE A 1 392 ? 21.270 51.575 17.948 1.00 22.99 392 ILE A C 1
ATOM 2978 O O . ILE A 1 392 ? 20.343 51.308 17.185 1.00 21.69 392 ILE A O 1
ATOM 2983 N N . SER A 1 393 ? 21.831 52.777 18.003 1.00 26.77 393 SER A N 1
ATOM 2984 C CA . SER A 1 393 ? 21.338 53.863 17.163 1.00 26.77 393 SER A CA 1
ATOM 2985 C C . SER A 1 393 ? 21.763 53.901 15.732 1.00 26.79 393 SER A C 1
ATOM 2986 O O . SER A 1 393 ? 22.942 53.856 15.386 1.00 25.37 393 SER A O 1
ATOM 2989 N N . ALA A 1 394 ? 20.766 54.040 14.897 1.00 29.53 394 ALA A N 1
ATOM 2990 C CA . ALA A 1 394 ? 21.005 54.101 13.485 1.00 36.82 394 ALA A CA 1
ATOM 2991 C C . ALA A 1 394 ? 21.249 55.550 12.981 1.00 43.94 394 ALA A C 1
ATOM 2992 O O . ALA A 1 394 ? 21.571 55.749 11.810 1.00 45.82 394 ALA A O 1
ATOM 2994 N N . SER A 1 395 ? 21.123 56.537 13.885 1.00 38.84 395 SER A N 1
ATOM 2995 C CA . SER A 1 395 ? 21.278 57.963 13.563 1.00 33.20 395 SER A CA 1
ATOM 2996 C C . SER A 1 395 ? 22.413 58.325 12.636 1.00 32.44 395 SER A C 1
ATOM 2997 O O . SER A 1 395 ? 22.187 59.021 11.648 1.00 37.75 395 SER A O 1
ATOM 3000 N N . GLU A 1 396 ? 23.634 57.882 12.963 1.00 26.75 396 GLU A N 1
ATOM 3001 C CA . GLU A 1 396 ? 24.808 58.181 12.147 1.00 26.27 396 GLU A CA 1
ATOM 3002 C C . GLU A 1 396 ? 25.368 56.921 11.529 1.00 27.17 396 GLU A C 1
ATOM 3003 O O . GLU A 1 396 ? 25.686 56.897 10.342 1.00 29.89 396 GLU A O 1
ATOM 3009 N N . LEU A 1 397 ? 25.522 55.855 12.303 1.00 27.22 397 LEU A N 1
ATOM 3010 C CA . LEU A 1 397 ? 26.083 54.658 11.675 1.00 24.74 397 LEU A CA 1
ATOM 3011 C C . LEU A 1 397 ? 25.169 54.151 10.600 1.00 24.50 397 LEU A C 1
ATOM 3012 O O . LEU A 1 397 ? 25.627 53.487 9.673 1.00 23.67 397 LEU A O 1
ATOM 3017 N N . GLY A 1 398 ? 23.870 54.445 10.735 1.00 31.06 398 GLY A N 1
ATOM 3018 C CA . GLY A 1 398 ? 22.856 54.026 9.761 1.00 34.90 398 GLY A CA 1
ATOM 3019 C C . GLY A 1 398 ? 22.836 54.781 8.430 1.00 38.98 398 GLY A C 1
ATOM 3020 O O . GLY A 1 398 ? 22.291 54.320 7.429 1.00 33.27 398 GLY A O 1
ATOM 3021 N N . ARG A 1 399 ? 23.412 55.977 8.419 1.00 45.58 399 ARG A N 1
ATOM 3022 C CA . ARG A 1 399 ? 23.502 56.772 7.199 1.00 47.94 399 ARG A CA 1
ATOM 3023 C C . ARG A 1 399 ? 24.482 56.044 6.281 1.00 52.35 399 ARG A C 1
ATOM 3024 O O . ARG A 1 399 ? 24.897 56.565 5.248 1.00 54.38 399 ARG A O 1
ATOM 3032 N N . GLY A 1 400 ? 24.866 54.836 6.678 1.00 56.59 400 GLY A N 1
ATOM 3033 C CA . GLY A 1 400 ? 25.806 54.065 5.888 1.00 54.73 400 GLY A CA 1
ATOM 3034 C C . GLY A 1 400 ? 25.112 53.032 5.021 1.00 52.21 400 GLY A C 1
ATOM 3035 O O . GLY A 1 400 ? 25.754 52.398 4.185 1.00 53.69 400 GLY A O 1
ATOM 3036 N N . ARG A 1 401 ? 23.811 52.846 5.203 1.00 45.67 401 ARG A N 1
ATOM 3037 C CA . ARG A 1 401 ? 23.103 51.897 4.368 1.00 43.31 401 ARG A CA 1
ATOM 3038 C C . ARG A 1 401 ? 23.301 50.457 4.862 1.00 42.94 401 ARG A C 1
ATOM 3039 O O . ARG A 1 401 ? 22.947 49.496 4.182 1.00 47.23 401 ARG A O 1
ATOM 3047 N N . GLY A 1 402 ? 23.871 50.303 6.044 1.00 42.02 402 GLY A N 1
ATOM 3048 C CA . GLY A 1 402 ? 24.069 48.971 6.562 1.00 40.95 402 GLY A CA 1
ATOM 3049 C C . GLY A 1 402 ? 23.876 48.915 8.062 1.00 40.46 402 GLY A C 1
ATOM 3050 O O . GLY A 1 402 ? 24.102 49.895 8.769 1.00 44.58 402 GLY A O 1
ATOM 3051 N N . GLY A 1 403 ? 23.471 47.747 8.542 1.00 35.34 403 GLY A N 1
ATOM 3052 C CA . GLY A 1 403 ? 23.224 47.536 9.963 1.00 29.74 403 GLY A CA 1
ATOM 3053 C C . GLY A 1 403 ? 24.205 46.612 10.654 1.00 28.36 403 GLY A C 1
ATOM 3054 O O . GLY A 1 403 ? 25.331 46.425 10.195 1.00 23.88 403 GLY A O 1
ATOM 3055 N N . GLY A 1 404 ? 23.754 46.022 11.754 1.00 27.51 404 GLY A N 1
ATOM 3056 C CA . GLY A 1 404 ? 24.623 45.171 12.560 1.00 26.89 404 GLY A CA 1
ATOM 3057 C C . GLY A 1 404 ? 25.357 44.064 11.826 1.00 30.08 404 GLY A C 1
ATOM 3058 O O . GLY A 1 404 ? 26.506 43.742 12.135 1.00 20.84 404 GLY A O 1
ATOM 3059 N N . HIS A 1 405 ? 24.646 43.483 10.854 1.00 28.35 405 HIS A N 1
ATOM 3060 C CA . HIS A 1 405 ? 25.173 42.398 10.060 1.00 21.24 405 HIS A CA 1
ATOM 3061 C C . HIS A 1 405 ? 26.220 42.917 9.081 1.00 20.47 405 HIS A C 1
ATOM 3062 O O . HIS A 1 405 ? 27.192 42.220 8.791 1.00 29.49 405 HIS A O 1
ATOM 3086 N N . MET A 1 407 ? 28.168 45.516 9.596 1.00 17.27 407 MET A N 1
ATOM 3087 C CA . MET A 1 407 ? 29.237 45.999 10.461 1.00 20.81 407 MET A CA 1
ATOM 3088 C C . MET A 1 407 ? 30.030 44.945 11.238 1.00 21.71 407 MET A C 1
ATOM 3089 O O . MET A 1 407 ? 30.912 45.274 12.028 1.00 24.62 407 MET A O 1
ATOM 3094 N N . THR A 1 408 ? 29.729 43.684 11.016 1.00 15.05 408 THR A N 1
ATOM 3095 C CA . THR A 1 408 ? 30.440 42.595 11.653 1.00 24.66 408 THR A CA 1
ATOM 3096 C C . THR A 1 408 ? 30.981 41.566 10.663 1.00 27.99 408 THR A C 1
ATOM 3097 O O . THR A 1 408 ? 30.355 41.281 9.644 1.00 25.97 408 THR A O 1
ATOM 3101 N N . CYS A 1 409 ? 32.154 41.030 11.001 1.00 27.41 409 CYS A N 1
ATOM 3102 C CA . CYS A 1 409 ? 32.823 39.952 10.256 1.00 25.15 409 CYS A CA 1
ATOM 3103 C C . CYS A 1 409 ? 33.036 38.854 11.299 1.00 20.48 409 CYS A C 1
ATOM 3104 O O . CYS A 1 409 ? 33.931 38.924 12.142 1.00 21.90 409 CYS A O 1
ATOM 3107 N N . PRO A 1 410 ? 32.152 37.853 11.295 1.00 20.91 410 PRO A N 1
ATOM 3108 C CA . PRO A 1 410 ? 32.220 36.719 12.215 1.00 18.29 410 PRO A CA 1
ATOM 3109 C C . PRO A 1 410 ? 33.527 36.015 11.951 1.00 19.08 410 PRO A C 1
ATOM 3110 O O . PRO A 1 410 ? 33.903 35.821 10.798 1.00 28.47 410 PRO A O 1
ATOM 3114 N N . ILE A 1 411 ? 34.267 35.651 12.975 1.00 19.75 411 ILE A N 1
ATOM 3115 C CA . ILE A 1 411 ? 35.515 34.914 12.730 1.00 24.52 411 ILE A CA 1
ATOM 3116 C C . ILE A 1 411 ? 35.465 33.511 13.338 1.00 20.92 411 ILE A C 1
ATOM 3117 O O . ILE A 1 411 ? 36.102 32.583 12.840 1.00 22.50 411 ILE A O 1
ATOM 3122 N N . VAL A 1 412 ? 34.693 33.400 14.417 1.00 18.32 412 VAL A N 1
ATOM 3123 C CA . VAL A 1 412 ? 34.498 32.182 15.175 1.00 15.00 412 VAL A CA 1
ATOM 3124 C C . VAL A 1 412 ? 32.987 32.125 15.543 1.00 21.56 412 VAL A C 1
ATOM 3125 O O . VAL A 1 412 ? 32.471 32.975 16.267 1.00 17.87 412 VAL A O 1
ATOM 3129 N N . ARG A 1 413 ? 32.263 31.143 15.023 1.00 22.84 413 ARG A N 1
ATOM 3130 C CA . ARG A 1 413 ? 30.854 31.018 15.381 1.00 27.11 413 ARG A CA 1
ATOM 3131 C C . ARG A 1 413 ? 30.461 29.562 15.296 1.00 26.71 413 ARG A C 1
ATOM 3132 O O . ARG A 1 413 ? 30.615 28.948 14.244 1.00 34.25 413 ARG A O 1
ATOM 3140 N N . ASP A 1 414 ? 29.994 29.006 16.404 1.00 29.99 414 ASP A N 1
ATOM 3141 C CA . ASP A 1 414 ? 29.560 27.604 16.532 1.00 33.38 414 ASP A CA 1
ATOM 3142 C C . ASP A 1 414 ? 28.384 27.203 15.642 1.00 29.10 414 ASP A C 1
ATOM 3143 O O . ASP A 1 414 ? 27.555 28.033 15.271 1.00 28.38 414 ASP A O 1
ATOM 3148 N N . PRO A 1 415 ? 28.260 25.889 15.350 1.00 30.33 415 PRO A N 1
ATOM 3149 C CA . PRO A 1 415 ? 27.369 25.255 14.405 1.00 36.24 415 PRO A CA 1
ATOM 3150 C C . PRO A 1 415 ? 26.050 25.312 15.106 1.00 36.54 415 PRO A C 1
ATOM 3151 O O . PRO A 1 415 ? 25.867 26.119 16.013 1.00 45.23 415 PRO A O 1
ATOM 3155 N N . ILE A 1 416 ? 25.113 24.464 14.729 1.00 44.88 416 ILE A N 1
ATOM 3156 C CA . ILE A 1 416 ? 23.863 24.473 15.458 1.00 51.66 416 ILE A CA 1
ATOM 3157 C C . ILE A 1 416 ? 23.331 23.062 15.672 1.00 59.11 416 ILE A C 1
ATOM 3158 O O . ILE A 1 416 ? 23.043 22.662 16.800 1.00 60.15 416 ILE A O 1
ATOM 3163 N N . ASP A 1 417 ? 23.232 22.287 14.602 1.00 57.80 417 ASP A N 1
ATOM 3164 C CA . ASP A 1 417 ? 22.741 20.936 14.776 1.00 66.43 417 ASP A CA 1
ATOM 3165 C C . ASP A 1 417 ? 23.738 20.143 15.627 1.00 73.28 417 ASP A C 1
ATOM 3166 O O . ASP A 1 417 ? 23.349 19.673 16.726 1.00 76.48 417 ASP A O 1
ATOM 3171 N N . THR B 1 6 ? -4.693 93.703 16.665 1.00 48.48 6 THR B N 1
ATOM 3172 C CA . THR B 1 6 ? -3.293 93.377 17.068 1.00 50.14 6 THR B CA 1
ATOM 3173 C C . THR B 1 6 ? -2.257 93.486 15.937 1.00 50.33 6 THR B C 1
ATOM 3174 O O . THR B 1 6 ? -2.490 93.025 14.820 1.00 56.99 6 THR B O 1
ATOM 3178 N N . LYS B 1 7 ? -1.111 94.090 16.246 1.00 46.22 7 LYS B N 1
ATOM 3179 C CA . LYS B 1 7 ? -0.025 94.232 15.273 1.00 43.95 7 LYS B CA 1
ATOM 3180 C C . LYS B 1 7 ? 0.863 92.957 15.149 1.00 40.69 7 LYS B C 1
ATOM 3181 O O . LYS B 1 7 ? 1.547 92.569 16.095 1.00 33.84 7 LYS B O 1
ATOM 3187 N N . LEU B 1 8 ? 0.829 92.324 13.971 1.00 34.82 8 LEU B N 1
ATOM 3188 C CA . LEU B 1 8 ? 1.645 91.147 13.659 1.00 31.21 8 LEU B CA 1
ATOM 3189 C C . LEU B 1 8 ? 2.634 91.698 12.646 1.00 26.31 8 LEU B C 1
ATOM 3190 O O . LEU B 1 8 ? 2.264 92.535 11.826 1.00 34.02 8 LEU B O 1
ATOM 3195 N N . GLY B 1 9 ? 3.877 91.245 12.684 1.00 17.91 9 GLY B N 1
ATOM 3196 C CA . GLY B 1 9 ? 4.842 91.723 11.726 1.00 12.55 9 GLY B CA 1
ATOM 3197 C C . GLY B 1 9 ? 6.178 91.305 12.219 1.00 15.02 9 GLY B C 1
ATOM 3198 O O . GLY B 1 9 ? 6.295 91.013 13.408 1.00 20.06 9 GLY B O 1
ATOM 3199 N N . VAL B 1 10 ? 7.172 91.268 11.336 1.00 15.28 10 VAL B N 1
ATOM 3200 C CA . VAL B 1 10 ? 8.530 90.855 11.691 1.00 15.38 10 VAL B CA 1
ATOM 3201 C C . VAL B 1 10 ? 9.404 91.995 11.197 1.00 16.20 10 VAL B C 1
ATOM 3202 O O . VAL B 1 10 ? 9.346 92.384 10.032 1.00 22.35 10 VAL B O 1
ATOM 3206 N N . HIS B 1 11 ? 10.219 92.547 12.073 1.00 18.62 11 HIS B N 1
ATOM 3207 C CA . HIS B 1 11 ? 10.972 93.714 11.674 1.00 21.37 11 HIS B CA 1
ATOM 3208 C C . HIS B 1 11 ? 12.497 93.551 11.726 1.00 22.65 11 HIS B C 1
ATOM 3209 O O . HIS B 1 11 ? 13.244 94.528 11.746 1.00 20.07 11 HIS B O 1
ATOM 3216 N N . SER B 1 12 ? 12.947 92.302 11.732 1.00 19.82 12 SER B N 1
ATOM 3217 C CA . SER B 1 12 ? 14.371 91.991 11.737 1.00 19.59 12 SER B CA 1
ATOM 3218 C C . SER B 1 12 ? 14.591 90.493 11.617 1.00 19.96 12 SER B C 1
ATOM 3219 O O . SER B 1 12 ? 13.639 89.725 11.488 1.00 10.13 12 SER B O 1
ATOM 3222 N N . GLU B 1 13 ? 15.870 90.119 11.731 1.00 21.03 13 GLU B N 1
ATOM 3223 C CA . GLU B 1 13 ? 16.304 88.731 11.692 1.00 19.30 13 GLU B CA 1
ATOM 3224 C C . GLU B 1 13 ? 16.780 88.297 13.077 1.00 18.99 13 GLU B C 1
ATOM 3225 O O . GLU B 1 13 ? 16.593 87.143 13.459 1.00 22.85 13 GLU B O 1
ATOM 3231 N N . ALA B 1 14 ? 17.360 89.236 13.839 1.00 24.18 14 ALA B N 1
ATOM 3232 C CA . ALA B 1 14 ? 17.933 88.974 15.175 1.00 20.06 14 ALA B CA 1
ATOM 3233 C C . ALA B 1 14 ? 17.089 89.373 16.379 1.00 23.15 14 ALA B C 1
ATOM 3234 O O . ALA B 1 14 ? 17.189 88.762 17.442 1.00 28.10 14 ALA B O 1
ATOM 3236 N N . GLY B 1 15 ? 16.245 90.384 16.212 1.00 19.47 15 GLY B N 1
ATOM 3237 C CA . GLY B 1 15 ? 15.405 90.863 17.295 1.00 15.31 15 GLY B CA 1
ATOM 3238 C C . GLY B 1 15 ? 14.561 89.890 18.088 1.00 17.78 15 GLY B C 1
ATOM 3239 O O . GLY B 1 15 ? 14.300 88.773 17.646 1.00 22.32 15 GLY B O 1
ATOM 3240 N N . LYS B 1 16 ? 14.127 90.302 19.268 1.00 23.28 16 LYS B N 1
ATOM 3241 C CA . LYS B 1 16 ? 13.325 89.435 20.119 1.00 28.15 16 LYS B CA 1
ATOM 3242 C C . LYS B 1 16 ? 12.123 88.860 19.373 1.00 26.04 16 LYS B C 1
ATOM 3243 O O . LYS B 1 16 ? 11.344 89.601 18.777 1.00 16.32 16 LYS B O 1
ATOM 3249 N N . LEU B 1 17 ? 11.997 87.534 19.419 1.00 26.58 17 LEU B N 1
ATOM 3250 C CA . LEU B 1 17 ? 10.942 86.773 18.736 1.00 27.26 17 LEU B CA 1
ATOM 3251 C C . LEU B 1 17 ? 9.810 86.567 19.725 1.00 29.51 17 LEU B C 1
ATOM 3252 O O . LEU B 1 17 ? 10.037 86.078 20.831 1.00 27.09 17 LEU B O 1
ATOM 3257 N N . ARG B 1 18 ? 8.590 86.926 19.315 1.00 29.69 18 ARG B N 1
ATOM 3258 C CA . ARG B 1 18 ? 7.425 86.830 20.192 1.00 32.21 18 ARG B CA 1
ATOM 3259 C C . ARG B 1 18 ? 6.351 85.824 19.732 1.00 33.92 18 ARG B C 1
ATOM 3260 O O . ARG B 1 18 ? 5.654 85.237 20.559 1.00 27.25 18 ARG B O 1
ATOM 3268 N N . LYS B 1 19 ? 6.234 85.604 18.423 1.00 31.20 19 LYS B N 1
ATOM 3269 C CA . LYS B 1 19 ? 5.259 84.656 17.891 1.00 26.16 19 LYS B CA 1
ATOM 3270 C C . LYS B 1 19 ? 5.898 84.019 16.647 1.00 26.14 19 LYS B C 1
ATOM 3271 O O . LYS B 1 19 ? 6.394 84.722 15.768 1.00 32.43 19 LYS B O 1
ATOM 3277 N N . VAL B 1 20 ? 5.905 82.695 16.602 1.00 20.39 20 VAL B N 1
ATOM 3278 C CA . VAL B 1 20 ? 6.481 81.903 15.508 1.00 25.97 20 VAL B CA 1
ATOM 3279 C C . VAL B 1 20 ? 5.556 80.770 15.250 1.00 27.08 20 VAL B C 1
ATOM 3280 O O . VAL B 1 20 ? 5.068 80.150 16.193 1.00 18.54 20 VAL B O 1
ATOM 3284 N N . MET B 1 21 ? 5.364 80.460 14.008 1.00 23.21 21 MET B N 1
ATOM 3285 C CA . MET B 1 21 ? 4.553 79.340 13.669 1.00 19.69 21 MET B CA 1
ATOM 3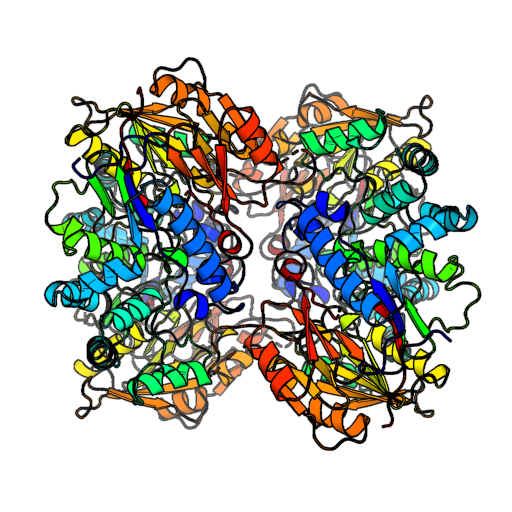286 C C . MET B 1 21 ? 5.475 78.172 13.193 1.00 19.98 21 MET B C 1
ATOM 3287 O O . MET B 1 21 ? 6.412 78.392 12.409 1.00 18.40 21 MET B O 1
ATOM 3292 N N . VAL B 1 22 ? 5.235 76.933 13.653 1.00 19.27 22 VAL B N 1
ATOM 3293 C CA . VAL B 1 22 ? 5.997 75.700 13.266 1.00 16.21 22 VAL B CA 1
ATOM 3294 C C . VAL B 1 22 ? 5.042 74.538 12.879 1.00 16.99 22 VAL B C 1
ATOM 3295 O O . VAL B 1 22 ? 3.834 74.635 13.083 1.00 17.39 22 VAL B O 1
ATOM 3299 N N . CYS B 1 23 ? 5.570 73.452 12.307 1.00 10.18 23 CYS B N 1
ATOM 3300 C CA . CYS B 1 23 ? 4.732 72.282 11.946 1.00 12.77 23 CYS B CA 1
ATOM 3301 C C . CYS B 1 23 ? 5.475 71.019 12.316 1.00 13.91 23 CYS B C 1
ATOM 3302 O O . CYS B 1 23 ? 6.586 70.773 11.852 1.00 20.67 23 CYS B O 1
ATOM 3305 N N . SER B 1 24 ? 4.894 70.178 13.146 1.00 15.17 24 SER B N 1
ATOM 3306 C CA . SER B 1 24 ? 5.627 68.989 13.511 1.00 24.95 24 SER B CA 1
ATOM 3307 C C . SER B 1 24 ? 5.447 67.898 12.485 1.00 24.72 24 SER B C 1
ATOM 3308 O O . SER B 1 24 ? 4.389 67.798 11.869 1.00 28.49 24 SER B O 1
ATOM 3311 N N . PRO B 1 25 ? 6.476 67.076 12.262 1.00 23.39 25 PRO B N 1
ATOM 3312 C CA . PRO B 1 25 ? 6.364 65.974 11.307 1.00 22.87 25 PRO B CA 1
ATOM 3313 C C . PRO B 1 25 ? 5.135 65.139 11.753 1.00 15.85 25 PRO B C 1
ATOM 3314 O O . PRO B 1 25 ? 4.847 65.053 12.945 1.00 16.96 25 PRO B O 1
ATOM 3318 N N . GLY B 1 26 ? 4.434 64.522 10.807 1.00 19.65 26 GLY B N 1
ATOM 3319 C CA . GLY B 1 26 ? 3.249 63.765 11.148 1.00 15.89 26 GLY B CA 1
ATOM 3320 C C . GLY B 1 26 ? 2.876 62.698 10.141 1.00 16.60 26 GLY B C 1
ATOM 3321 O O . GLY B 1 26 ? 3.767 62.090 9.550 1.00 17.34 26 GLY B O 1
ATOM 3322 N N . LEU B 1 27 ? 1.579 62.477 9.951 1.00 19.35 27 LEU B N 1
ATOM 3323 C CA . LEU B 1 27 ? 1.064 61.464 9.021 1.00 16.99 27 LEU B CA 1
ATOM 3324 C C . LEU B 1 27 ? 1.784 61.527 7.686 1.00 18.54 27 LEU B C 1
ATOM 3325 O O . LEU B 1 27 ? 2.055 60.502 7.062 1.00 16.73 27 LEU B O 1
ATOM 3330 N N . ALA B 1 28 ? 2.079 62.741 7.252 1.00 19.50 28 ALA B N 1
ATOM 3331 C CA . ALA B 1 28 ? 2.751 62.942 5.994 1.00 18.23 28 ALA B CA 1
ATOM 3332 C C . ALA B 1 28 ? 4.029 62.066 5.889 1.00 24.22 28 ALA B C 1
ATOM 3333 O O . ALA B 1 28 ? 4.254 61.335 4.924 1.00 22.63 28 ALA B O 1
ATOM 3335 N N . HIS B 1 29 ? 4.852 62.179 6.924 1.00 27.47 29 HIS B N 1
ATOM 3336 C CA . HIS B 1 29 ? 6.115 61.504 7.025 1.00 20.28 29 HIS B CA 1
ATOM 3337 C C . HIS B 1 29 ? 5.996 60.040 7.254 1.00 24.24 29 HIS B C 1
ATOM 3338 O O . HIS B 1 29 ? 6.913 59.272 6.971 1.00 26.50 29 HIS B O 1
ATOM 3345 N N . GLN B 1 30 ? 4.846 59.661 7.774 1.00 24.64 30 GLN B N 1
ATOM 3346 C CA . GLN B 1 30 ? 4.553 58.272 8.006 1.00 29.25 30 GLN B CA 1
ATOM 3347 C C . GLN B 1 30 ? 4.360 57.541 6.680 1.00 33.45 30 GLN B C 1
ATOM 3348 O O . GLN B 1 30 ? 4.461 56.317 6.623 1.00 32.29 30 GLN B O 1
ATOM 3354 N N . ARG B 1 31 ? 4.098 58.286 5.606 1.00 27.73 31 ARG B N 1
ATOM 3355 C CA . ARG B 1 31 ? 3.857 57.657 4.311 1.00 26.73 31 ARG B CA 1
ATOM 3356 C C . ARG B 1 31 ? 5.093 57.623 3.422 1.00 20.63 31 ARG B C 1
ATOM 3357 O O . ARG B 1 31 ? 5.073 57.084 2.316 1.00 26.60 31 ARG B O 1
ATOM 3365 N N . LEU B 1 32 ? 6.188 58.185 3.924 1.00 20.57 32 LEU B N 1
ATOM 3366 C CA . LEU B 1 32 ? 7.454 58.199 3.171 1.00 23.91 32 LEU B CA 1
ATOM 3367 C C . LEU B 1 32 ? 8.048 56.780 3.087 1.00 25.87 32 LEU B C 1
ATOM 3368 O O . LEU B 1 32 ? 8.209 56.094 4.094 1.00 29.46 32 LEU B O 1
ATOM 3373 N N . THR B 1 33 ? 8.337 56.330 1.877 1.00 33.88 33 THR B N 1
ATOM 3374 C CA . THR B 1 33 ? 8.951 55.019 1.634 1.00 29.67 33 THR B CA 1
ATOM 3375 C C . THR B 1 33 ? 10.177 55.420 0.842 1.00 29.40 33 THR B C 1
ATOM 3376 O O . THR B 1 33 ? 10.225 56.514 0.284 1.00 29.64 33 THR B O 1
ATOM 3380 N N . PRO B 1 34 ? 11.164 54.545 0.755 1.00 27.47 34 PRO B N 1
ATOM 3381 C CA . PRO B 1 34 ? 12.354 54.890 0.003 1.00 33.50 34 PRO B CA 1
ATOM 3382 C C . PRO B 1 34 ? 12.160 55.201 -1.454 1.00 40.12 34 PRO B C 1
ATOM 3383 O O . PRO B 1 34 ? 12.986 55.894 -2.045 1.00 45.31 34 PRO B O 1
ATOM 3387 N N . SER B 1 35 ? 11.084 54.719 -2.063 1.00 39.06 35 SER B N 1
ATOM 3388 C CA . SER B 1 35 ? 10.901 55.009 -3.493 1.00 41.38 35 SER B CA 1
ATOM 3389 C C . SER B 1 35 ? 10.144 56.297 -3.729 1.00 42.03 35 SER B C 1
ATOM 3390 O O . SER B 1 35 ? 10.415 57.037 -4.673 1.00 46.47 35 SER B O 1
ATOM 3393 N N . ASN B 1 36 ? 9.193 56.575 -2.857 1.00 39.13 36 ASN B N 1
ATOM 3394 C CA . ASN B 1 36 ? 8.390 57.755 -3.054 1.00 29.94 36 ASN B CA 1
ATOM 3395 C C . ASN B 1 36 ? 8.895 58.983 -2.352 1.00 29.96 36 ASN B C 1
ATOM 3396 O O . ASN B 1 36 ? 8.244 60.024 -2.409 1.00 24.21 36 ASN B O 1
ATOM 3401 N N . CYS B 1 37 ? 10.057 58.930 -1.719 1.00 27.67 37 CYS B N 1
ATOM 3402 C CA . CYS B 1 37 ? 10.403 60.161 -1.045 1.00 38.38 37 CYS B CA 1
ATOM 3403 C C . CYS B 1 37 ? 10.956 61.182 -2.032 1.00 46.55 37 CYS B C 1
ATOM 3404 O O . CYS B 1 37 ? 10.943 62.379 -1.732 1.00 54.13 37 CYS B O 1
ATOM 3407 N N . ASP B 1 38 ? 11.433 60.738 -3.186 1.00 55.63 38 ASP B N 1
ATOM 3408 C CA . ASP B 1 38 ? 11.975 61.693 -4.151 1.00 59.38 38 ASP B CA 1
ATOM 3409 C C . ASP B 1 38 ? 10.859 62.503 -4.840 1.00 55.87 38 ASP B C 1
ATOM 3410 O O . ASP B 1 38 ? 10.965 63.721 -4.983 1.00 51.94 38 ASP B O 1
ATOM 3415 N N . GLU B 1 39 ? 9.779 61.823 -5.224 1.00 52.51 39 GLU B N 1
ATOM 3416 C CA . GLU B 1 39 ? 8.645 62.489 -5.872 1.00 52.84 39 GLU B CA 1
ATOM 3417 C C . GLU B 1 39 ? 7.578 62.999 -4.894 1.00 55.96 39 GLU B C 1
ATOM 3418 O O . GLU B 1 39 ? 6.427 63.226 -5.267 1.00 58.84 39 GLU B O 1
ATOM 3424 N N . LEU B 1 40 ? 7.973 63.157 -3.636 1.00 57.26 40 LEU B N 1
ATOM 3425 C CA . LEU B 1 40 ? 7.115 63.719 -2.581 1.00 46.83 40 LEU B CA 1
ATOM 3426 C C . LEU B 1 40 ? 7.973 64.798 -1.983 1.00 41.02 40 LEU B C 1
ATOM 3427 O O . LEU B 1 40 ? 7.807 65.163 -0.822 1.00 44.18 40 LEU B O 1
ATOM 3432 N N . LEU B 1 41 ? 8.938 65.231 -2.790 1.00 39.86 41 LEU B N 1
ATOM 3433 C CA . LEU B 1 41 ? 9.894 66.286 -2.484 1.00 41.02 41 LEU B CA 1
ATOM 3434 C C . LEU B 1 41 ? 10.595 66.254 -1.102 1.00 39.97 41 LEU B C 1
ATOM 3435 O O . LEU B 1 41 ? 10.814 67.297 -0.487 1.00 41.25 41 LEU B O 1
ATOM 3440 N N . PHE B 1 42 ? 10.991 65.065 -0.639 1.00 44.81 42 PHE B N 1
ATOM 3441 C CA . PHE B 1 42 ? 11.649 64.919 0.676 1.00 51.14 42 PHE B CA 1
ATOM 3442 C C . PHE B 1 42 ? 12.949 64.041 0.659 1.00 50.77 42 PHE B C 1
ATOM 3443 O O . PHE B 1 42 ? 12.957 62.930 0.130 1.00 47.31 42 PHE B O 1
ATOM 3451 N N . ASP B 1 43 ? 14.024 64.586 1.256 1.00 51.36 43 ASP B N 1
ATOM 3452 C CA . ASP B 1 43 ? 15.388 64.001 1.336 1.00 51.88 43 ASP B CA 1
ATOM 3453 C C . ASP B 1 43 ? 15.454 62.500 1.562 1.00 54.26 43 ASP B C 1
ATOM 3454 O O . ASP B 1 43 ? 15.933 61.773 0.693 1.00 53.92 43 ASP B O 1
ATOM 3459 N N . ASP B 1 44 ? 14.998 62.055 2.745 1.00 55.65 44 ASP B N 1
ATOM 3460 C CA . ASP B 1 44 ? 14.955 60.626 3.112 1.00 48.33 44 ASP B CA 1
ATOM 3461 C C . ASP B 1 44 ? 13.715 60.233 3.976 1.00 37.95 44 ASP B C 1
ATOM 3462 O O . ASP B 1 44 ? 12.765 60.996 4.157 1.00 28.41 44 ASP B O 1
ATOM 3467 N N . VAL B 1 45 ? 13.724 58.983 4.425 1.00 27.50 45 VAL B N 1
ATOM 3468 C CA . VAL B 1 45 ? 12.661 58.455 5.259 1.00 29.94 45 VAL B CA 1
ATOM 3469 C C . VAL B 1 45 ? 13.136 58.736 6.669 1.00 28.42 45 VAL B C 1
ATOM 3470 O O . VAL B 1 45 ? 14.309 58.530 6.979 1.00 31.41 45 VAL B O 1
ATOM 3474 N N . ILE B 1 46 ? 12.261 59.230 7.536 1.00 25.70 46 ILE B N 1
ATOM 3475 C CA . ILE B 1 46 ? 12.737 59.504 8.888 1.00 24.51 46 ILE B CA 1
ATOM 3476 C C . ILE B 1 46 ? 12.020 58.657 9.918 1.00 15.79 46 ILE B C 1
ATOM 3477 O O . ILE B 1 46 ? 11.055 57.966 9.600 1.00 16.66 46 ILE B O 1
ATOM 3482 N N . TRP B 1 47 ? 12.570 58.588 11.120 1.00 14.96 47 TRP B N 1
ATOM 3483 C CA . TRP B 1 47 ? 11.918 57.892 12.216 1.00 16.10 47 TRP B CA 1
ATOM 3484 C C . TRP B 1 47 ? 10.906 58.920 12.805 1.00 17.94 47 TRP B C 1
ATOM 3485 O O . TRP B 1 47 ? 11.234 59.692 13.708 1.00 12.84 47 TRP B O 1
ATOM 3496 N N . VAL B 1 48 ? 9.678 58.878 12.273 1.00 15.46 48 VAL B N 1
ATOM 3497 C CA . VAL B 1 48 ? 8.559 59.814 12.630 1.00 19.49 48 VAL B CA 1
ATOM 3498 C C . VAL B 1 48 ? 8.318 59.994 14.098 1.00 20.05 48 VAL B C 1
ATOM 3499 O O . VAL B 1 48 ? 8.317 61.122 14.588 1.00 23.76 48 VAL B O 1
ATOM 3503 N N . ASN B 1 49 ? 8.141 58.913 14.844 1.00 21.34 49 ASN B N 1
ATOM 3504 C CA . ASN B 1 49 ? 7.932 59.129 16.269 1.00 19.88 49 ASN B CA 1
ATOM 3505 C C . ASN B 1 49 ? 9.107 59.799 16.967 1.00 21.78 49 ASN B C 1
ATOM 3506 O O . ASN B 1 49 ? 8.894 60.603 17.873 1.00 22.23 49 ASN B O 1
ATOM 3511 N N . GLN B 1 50 ? 10.348 59.508 16.562 1.00 16.02 50 GLN B N 1
ATOM 3512 C CA . GLN B 1 50 ? 11.482 60.176 17.208 1.00 21.48 50 GLN B CA 1
ATOM 3513 C C . GLN B 1 50 ? 11.604 61.634 16.688 1.00 27.78 50 GLN B C 1
ATOM 3514 O O . GLN B 1 50 ? 12.023 62.539 17.408 1.00 22.67 50 GLN B O 1
ATOM 3520 N N . ALA B 1 51 ? 11.205 61.847 15.438 1.00 24.38 51 ALA B N 1
ATOM 3521 C CA . ALA B 1 51 ? 11.307 63.161 14.860 1.00 15.43 51 ALA B CA 1
ATOM 3522 C C . ALA B 1 51 ? 10.341 64.069 15.546 1.00 22.64 51 ALA B C 1
ATOM 3523 O O . ALA B 1 51 ? 10.617 65.261 15.674 1.00 27.02 51 ALA B O 1
ATOM 3525 N N . LYS B 1 52 ? 9.211 63.529 16.011 1.00 19.87 52 LYS B N 1
ATOM 3526 C CA . LYS B 1 52 ? 8.214 64.347 16.700 1.00 18.18 52 LYS B CA 1
ATOM 3527 C C . LYS B 1 52 ? 8.747 64.724 18.067 1.00 19.68 52 LYS B C 1
ATOM 3528 O O . LYS B 1 52 ? 8.645 65.874 18.496 1.00 23.85 52 LYS B O 1
ATOM 3534 N N . ARG B 1 53 ? 9.322 63.732 18.743 1.00 13.92 53 ARG B N 1
ATOM 3535 C CA . ARG B 1 53 ? 9.903 63.969 20.061 1.00 17.06 53 ARG B CA 1
ATOM 3536 C C . ARG B 1 53 ? 10.955 65.061 19.979 1.00 22.27 53 ARG B C 1
ATOM 3537 O O . ARG B 1 53 ? 10.992 65.929 20.847 1.00 25.41 53 ARG B O 1
ATOM 3545 N N . ASP B 1 54 ? 11.842 65.052 18.979 1.00 22.05 54 ASP B N 1
ATOM 3546 C CA . ASP B 1 54 ? 12.858 66.136 18.946 1.00 25.09 54 ASP B CA 1
ATOM 3547 C C . ASP B 1 54 ? 12.294 67.489 18.530 1.00 20.55 54 ASP B C 1
ATOM 3548 O O . ASP B 1 54 ? 12.882 68.534 18.806 1.00 20.92 54 ASP B O 1
ATOM 3553 N N . HIS B 1 55 ? 11.179 67.455 17.813 1.00 18.13 55 HIS B N 1
ATOM 3554 C CA . HIS B 1 55 ? 10.594 68.681 17.354 1.00 20.98 55 HIS B CA 1
ATOM 3555 C C . HIS B 1 55 ? 9.942 69.255 18.590 1.00 20.18 55 HIS B C 1
ATOM 3556 O O . HIS B 1 55 ? 10.002 70.458 18.835 1.00 26.00 55 HIS B O 1
ATOM 3563 N N . PHE B 1 56 ? 9.328 68.400 19.381 1.00 18.87 56 PHE B N 1
ATOM 3564 C CA . PHE B 1 56 ? 8.668 68.888 20.573 1.00 20.24 56 PHE B CA 1
ATOM 3565 C C . PHE B 1 56 ? 9.686 69.459 21.551 1.00 20.37 56 PHE B C 1
ATOM 3566 O O . PHE B 1 56 ? 9.376 70.372 22.314 1.00 17.53 56 PHE B O 1
ATOM 3574 N N . ASP B 1 57 ? 10.904 68.906 21.514 1.00 16.40 57 ASP B N 1
ATOM 3575 C CA . ASP B 1 57 ? 11.988 69.408 22.332 1.00 18.48 57 ASP B CA 1
ATOM 3576 C C . ASP B 1 57 ? 12.323 70.817 21.817 1.00 16.00 57 ASP B C 1
ATOM 3577 O O . ASP B 1 57 ? 12.659 71.720 22.582 1.00 28.21 57 ASP B O 1
ATOM 3582 N N . PHE B 1 58 ? 12.241 71.001 20.502 1.00 18.78 58 PHE B N 1
ATOM 3583 C CA . PHE B 1 58 ? 12.565 72.280 19.867 1.00 19.49 58 PHE B CA 1
ATOM 3584 C C . PHE B 1 58 ? 11.512 73.278 20.224 1.00 16.58 58 PHE B C 1
ATOM 3585 O O . PHE B 1 58 ? 11.816 74.424 20.545 1.00 11.69 58 PHE B O 1
ATOM 3593 N N . VAL B 1 59 ? 10.259 72.853 20.149 1.00 20.50 59 VAL B N 1
ATOM 3594 C CA . VAL B 1 59 ? 9.156 73.716 20.466 1.00 17.05 59 VAL B CA 1
ATOM 3595 C C . VAL B 1 59 ? 9.201 74.170 21.931 1.00 30.49 59 VAL B C 1
ATOM 3596 O O . VAL B 1 59 ? 8.927 75.326 22.249 1.00 35.51 59 VAL B O 1
ATOM 3600 N N . THR B 1 60 ? 9.581 73.261 22.825 1.00 29.60 60 THR B N 1
ATOM 3601 C CA . THR B 1 60 ? 9.640 73.583 24.236 1.00 28.27 60 THR B CA 1
ATOM 3602 C C . THR B 1 60 ? 10.827 74.478 24.634 1.00 28.56 60 THR B C 1
ATOM 3603 O O . THR B 1 60 ? 10.669 75.310 25.526 1.00 34.26 60 THR B O 1
ATOM 3607 N N . LYS B 1 61 ? 11.995 74.339 23.997 1.00 18.86 61 LYS B N 1
ATOM 3608 C CA . LYS B 1 61 ? 13.140 75.198 24.337 1.00 19.46 61 LYS B CA 1
ATOM 3609 C C . LYS B 1 61 ? 12.854 76.637 23.905 1.00 28.81 61 LYS B C 1
ATOM 3610 O O . LYS B 1 61 ? 13.517 77.572 24.351 1.00 32.24 61 LYS B O 1
ATOM 3616 N N . MET B 1 62 ? 11.866 76.809 23.036 1.00 26.15 62 MET B N 1
ATOM 3617 C CA . MET B 1 62 ? 11.503 78.126 22.580 1.00 20.07 62 MET B CA 1
ATOM 3618 C C . MET B 1 62 ? 10.428 78.712 23.481 1.00 25.55 62 MET B C 1
ATOM 3619 O O . MET B 1 62 ? 10.487 79.884 23.848 1.00 22.44 62 MET B O 1
ATOM 3624 N N . ARG B 1 63 ? 9.448 77.880 23.828 1.00 25.01 63 ARG B N 1
ATOM 3625 C CA . ARG B 1 63 ? 8.340 78.279 24.685 1.00 28.36 63 ARG B CA 1
ATOM 3626 C C . ARG B 1 63 ? 8.802 78.598 26.113 1.00 28.55 63 ARG B C 1
ATOM 3627 O O . ARG B 1 63 ? 8.352 79.551 26.748 1.00 25.60 63 ARG B O 1
ATOM 3635 N N . GLU B 1 64 ? 9.696 77.768 26.606 1.00 28.23 64 GLU B N 1
ATOM 3636 C CA . GLU B 1 64 ? 10.262 77.925 27.932 1.00 24.49 64 GLU B CA 1
ATOM 3637 C C . GLU B 1 64 ? 10.831 79.353 28.009 1.00 20.66 64 GLU B C 1
ATOM 3638 O O . GLU B 1 64 ? 10.934 79.931 29.088 1.00 26.03 64 GLU B O 1
ATOM 3644 N N . ARG B 1 65 ? 11.153 79.970 26.880 1.00 25.81 65 ARG B N 1
ATOM 3645 C CA . ARG B 1 65 ? 11.690 81.320 26.954 1.00 24.93 65 ARG B CA 1
ATOM 3646 C C . ARG B 1 65 ? 10.702 82.439 26.733 1.00 26.61 65 ARG B C 1
ATOM 3647 O O . ARG B 1 65 ? 11.081 83.584 26.487 1.00 23.73 65 ARG B O 1
ATOM 3655 N N . GLY B 1 66 ? 9.422 82.103 26.846 1.00 27.41 66 GLY B N 1
ATOM 3656 C CA . GLY B 1 66 ? 8.391 83.120 26.684 1.00 33.07 66 GLY B CA 1
ATOM 3657 C C . GLY B 1 66 ? 7.837 83.297 25.278 1.00 33.56 66 GLY B C 1
ATOM 3658 O O . GLY B 1 66 ? 6.747 83.843 25.113 1.00 35.62 66 GLY B O 1
ATOM 3659 N N . ILE B 1 67 ? 8.577 82.834 24.271 1.00 29.25 67 ILE B N 1
ATOM 3660 C CA . ILE B 1 67 ? 8.133 82.926 22.882 1.00 27.38 67 ILE B CA 1
ATOM 3661 C C . ILE B 1 67 ? 6.804 82.192 22.712 1.00 21.77 67 ILE B C 1
ATOM 3662 O O . ILE B 1 67 ? 6.607 81.129 23.296 1.00 30.13 67 ILE B O 1
ATOM 3667 N N . ASP B 1 68 ? 5.877 82.754 21.943 1.00 26.18 68 ASP B N 1
ATOM 3668 C CA . ASP B 1 68 ? 4.592 82.098 21.664 1.00 22.40 68 ASP B CA 1
ATOM 3669 C C . ASP B 1 68 ? 4.911 81.240 20.401 1.00 24.43 68 ASP B C 1
ATOM 3670 O O . ASP B 1 68 ? 5.438 81.731 19.403 1.00 20.41 68 ASP B O 1
ATOM 3675 N N . VAL B 1 69 ? 4.644 79.949 20.505 1.00 24.36 69 VAL B N 1
ATOM 3676 C CA . VAL B 1 69 ? 4.916 78.991 19.447 1.00 16.02 69 VAL B CA 1
ATOM 3677 C C . VAL B 1 69 ? 3.574 78.350 19.048 1.00 17.87 69 VAL B C 1
ATOM 3678 O O . VAL B 1 69 ? 2.904 77.779 19.909 1.00 15.45 69 VAL B O 1
ATOM 3682 N N . LEU B 1 70 ? 3.242 78.412 17.748 1.00 18.73 70 LEU B N 1
ATOM 3683 C CA . LEU B 1 70 ? 2.001 77.915 17.160 1.00 22.29 70 LEU B CA 1
ATOM 3684 C C . LEU B 1 70 ? 2.298 76.776 16.243 1.00 23.14 70 LEU B C 1
ATOM 3685 O O . LEU B 1 70 ? 3.041 76.954 15.281 1.00 26.13 70 LEU B O 1
ATOM 3690 N N . GLU B 1 71 ? 1.678 75.621 16.497 1.00 23.07 71 GLU B N 1
ATOM 3691 C CA . GLU B 1 71 ? 1.910 74.439 15.689 1.00 10.96 71 GLU B CA 1
ATOM 3692 C C . GLU B 1 71 ? 0.872 74.421 14.651 1.00 10.13 71 GLU B C 1
ATOM 3693 O O . GLU B 1 71 ? -0.319 74.511 14.949 1.00 17.99 71 GLU B O 1
ATOM 3699 N N . MET B 1 72 ? 1.307 74.247 13.409 1.00 13.43 72 MET B N 1
ATOM 3700 C CA . MET B 1 72 ? 0.357 74.256 12.257 1.00 23.73 72 MET B CA 1
ATOM 3701 C C . MET B 1 72 ? -0.848 73.290 12.461 1.00 24.41 72 MET B C 1
ATOM 3702 O O . MET B 1 72 ? -1.977 73.656 12.168 1.00 24.24 72 MET B O 1
ATOM 3707 N N . HIS B 1 73 ? -0.611 72.062 12.960 1.00 23.91 73 HIS B N 1
ATOM 3708 C CA . HIS B 1 73 ? -1.718 71.100 13.142 1.00 18.29 73 HIS B CA 1
ATOM 3709 C C . HIS B 1 73 ? -2.773 71.664 14.135 1.00 21.15 73 HIS B C 1
ATOM 3710 O O . HIS B 1 73 ? -3.970 71.445 13.955 1.00 19.58 73 HIS B O 1
ATOM 3717 N N . ASN B 1 74 ? -2.348 72.394 15.168 1.00 26.98 74 ASN B N 1
ATOM 3718 C CA . ASN B 1 74 ? -3.323 72.949 16.128 1.00 29.01 74 ASN B CA 1
ATOM 3719 C C . ASN B 1 74 ? -4.155 74.022 15.451 1.00 27.43 74 ASN B C 1
ATOM 3720 O O . ASN B 1 74 ? -5.378 74.029 15.564 1.00 29.42 74 ASN B O 1
ATOM 3725 N N . LEU B 1 75 ? -3.481 74.952 14.775 1.00 23.39 75 LEU B N 1
ATOM 3726 C CA . LEU B 1 75 ? -4.158 76.011 14.056 1.00 24.71 75 LEU B CA 1
ATOM 3727 C C . LEU B 1 75 ? -5.088 75.443 13.007 1.00 31.58 75 LEU B C 1
ATOM 3728 O O . LEU B 1 75 ? -6.233 75.868 12.860 1.00 29.31 75 LEU B O 1
ATOM 3733 N N . LEU B 1 76 ? -4.589 74.473 12.268 1.00 28.70 76 LEU B N 1
ATOM 3734 C CA . LEU B 1 76 ? -5.441 73.931 11.255 1.00 20.66 76 LEU B CA 1
ATOM 3735 C C . LEU B 1 76 ? -6.653 73.288 11.937 1.00 22.07 76 LEU B C 1
ATOM 3736 O O . LEU B 1 76 ? -7.792 73.564 11.565 1.00 22.35 76 LEU B O 1
ATOM 3741 N N . THR B 1 77 ? -6.426 72.459 12.958 1.00 20.08 77 THR B N 1
ATOM 3742 C CA . THR B 1 77 ? -7.546 71.843 13.669 1.00 22.82 77 THR B CA 1
ATOM 3743 C C . THR B 1 77 ? -8.589 72.881 14.080 1.00 26.74 77 THR B C 1
ATOM 3744 O O . THR B 1 77 ? -9.780 72.728 13.814 1.00 27.53 77 THR B O 1
ATOM 3748 N N . GLU B 1 78 ? -8.134 73.953 14.714 1.00 34.72 78 GLU B N 1
ATOM 3749 C CA . GLU B 1 78 ? -9.017 75.033 15.143 1.00 29.35 78 GLU B CA 1
ATOM 3750 C C . GLU B 1 78 ? -9.725 75.726 14.000 1.00 24.33 78 GLU B C 1
ATOM 3751 O O . GLU B 1 78 ? -10.916 76.021 14.082 1.00 24.75 78 GLU B O 1
ATOM 3757 N N . THR B 1 79 ? -8.997 75.984 12.932 1.00 18.15 79 THR B N 1
ATOM 3758 C CA . THR B 1 79 ? -9.567 76.635 11.787 1.00 15.94 79 THR B CA 1
ATOM 3759 C C . THR B 1 79 ? -10.706 75.814 11.145 1.00 22.24 79 THR B C 1
ATOM 3760 O O . THR B 1 79 ? -11.757 76.348 10.795 1.00 24.47 79 THR B O 1
ATOM 3764 N N . ILE B 1 80 ? -10.487 74.510 11.005 1.00 24.73 80 ILE B N 1
ATOM 3765 C CA . ILE B 1 80 ? -11.434 73.556 10.396 1.00 26.90 80 ILE B CA 1
ATOM 3766 C C . ILE B 1 80 ? -12.829 73.449 11.077 1.00 23.78 80 ILE B C 1
ATOM 3767 O O . ILE B 1 80 ? -13.785 72.922 10.510 1.00 22.03 80 ILE B O 1
ATOM 3772 N N . GLN B 1 81 ? -12.936 73.923 12.299 1.00 22.64 81 GLN B N 1
ATOM 3773 C CA . GLN B 1 81 ? -14.197 73.807 13.012 1.00 33.02 81 GLN B CA 1
ATOM 3774 C C . GLN B 1 81 ? -15.198 74.834 12.559 1.00 33.86 81 GLN B C 1
ATOM 3775 O O . GLN B 1 81 ? -16.403 74.670 12.733 1.00 38.85 81 GLN B O 1
ATOM 3781 N N . ASN B 1 82 ? -14.685 75.896 11.968 1.00 34.78 82 ASN B N 1
ATOM 3782 C CA . ASN B 1 82 ? -15.509 76.955 11.431 1.00 31.61 82 ASN B CA 1
ATOM 3783 C C . ASN B 1 82 ? -15.894 76.428 10.068 1.00 31.39 82 ASN B C 1
ATOM 3784 O O . ASN B 1 82 ? -15.060 76.353 9.167 1.00 39.09 82 ASN B O 1
ATOM 3789 N N . PRO B 1 83 ? -17.153 76.029 9.904 1.00 30.25 83 PRO B N 1
ATOM 3790 C CA . PRO B 1 83 ? -17.674 75.493 8.651 1.00 28.30 83 PRO B CA 1
ATOM 3791 C C . PRO B 1 83 ? -17.190 76.284 7.441 1.00 32.30 83 PRO B C 1
ATOM 3792 O O . PRO B 1 83 ? -16.651 75.729 6.484 1.00 33.41 83 PRO B O 1
ATOM 3796 N N . GLU B 1 84 ? -17.373 77.592 7.468 1.00 23.53 84 GLU B N 1
ATOM 3797 C CA . GLU B 1 84 ? -16.936 78.343 6.329 1.00 21.24 84 GLU B CA 1
ATOM 3798 C C . GLU B 1 84 ? -15.478 78.025 5.934 1.00 19.78 84 GLU B C 1
ATOM 3799 O O . GLU B 1 84 ? -15.190 77.792 4.761 1.00 27.23 84 GLU B O 1
ATOM 3805 N N . ALA B 1 85 ? -14.573 77.979 6.904 1.00 18.67 85 ALA B N 1
ATOM 3806 C CA . ALA B 1 85 ? -13.139 77.709 6.674 1.00 23.68 85 ALA B CA 1
ATOM 3807 C C . ALA B 1 85 ? -12.911 76.358 5.997 1.00 28.06 85 ALA B C 1
ATOM 3808 O O . ALA B 1 85 ? -12.195 76.277 5.000 1.00 29.64 85 ALA B O 1
ATOM 3810 N N . LEU B 1 86 ? -13.509 75.303 6.545 1.00 24.60 86 LEU B N 1
ATOM 3811 C CA . LEU B 1 86 ? -13.351 73.966 5.984 1.00 21.11 86 LEU B CA 1
ATOM 3812 C C . LEU B 1 86 ? -13.832 73.934 4.516 1.00 24.09 86 LEU B C 1
ATOM 3813 O O . LEU B 1 86 ? -13.181 73.360 3.643 1.00 28.85 86 LEU B O 1
ATOM 3818 N N . LYS B 1 87 ? -14.977 74.560 4.255 1.00 20.53 87 LYS B N 1
ATOM 3819 C CA . LYS B 1 87 ? -15.558 74.605 2.907 1.00 22.09 87 LYS B CA 1
ATOM 3820 C C . LYS B 1 87 ? -14.648 75.345 1.923 1.00 24.65 87 LYS B C 1
ATOM 3821 O O . LYS B 1 87 ? -14.530 74.975 0.756 1.00 33.06 87 LYS B O 1
ATOM 3827 N N . TRP B 1 88 ? -14.015 76.397 2.401 1.00 21.61 88 TRP B N 1
ATOM 3828 C CA . TRP B 1 88 ? -13.098 77.194 1.564 1.00 31.62 88 TRP B CA 1
ATOM 3829 C C . TRP B 1 88 ? -11.895 76.362 1.098 1.00 26.94 88 TRP B C 1
ATOM 3830 O O . TRP B 1 88 ? -11.397 76.549 -0.010 1.00 32.11 88 TRP B O 1
ATOM 3841 N N . ILE B 1 89 ? -11.441 75.455 1.961 1.00 24.08 89 ILE B N 1
ATOM 3842 C CA . ILE B 1 89 ? -10.315 74.572 1.688 1.00 24.41 89 ILE B CA 1
ATOM 3843 C C . ILE B 1 89 ? -10.800 73.402 0.830 1.00 20.99 89 ILE B C 1
ATOM 3844 O O . ILE B 1 89 ? -10.227 73.103 -0.216 1.00 25.41 89 ILE B O 1
ATOM 3849 N N . LEU B 1 90 ? -11.874 72.742 1.234 1.00 27.67 90 LEU B N 1
ATOM 3850 C CA . LEU B 1 90 ? -12.325 71.612 0.436 1.00 29.63 90 LEU B CA 1
ATOM 3851 C C . LEU B 1 90 ? -12.759 72.002 -0.992 1.00 29.04 90 LEU B C 1
ATOM 3852 O O . LEU B 1 90 ? -12.530 71.246 -1.935 1.00 25.58 90 LEU B O 1
ATOM 3857 N N . ASP B 1 91 ? -13.308 73.207 -1.177 1.00 26.24 91 ASP B N 1
ATOM 3858 C CA . ASP B 1 91 ? -13.740 73.627 -2.510 1.00 17.31 91 ASP B CA 1
ATOM 3859 C C . ASP B 1 91 ? -12.559 73.755 -3.438 1.00 24.91 91 ASP B C 1
ATOM 3860 O O . ASP B 1 91 ? -12.696 73.611 -4.651 1.00 23.79 91 ASP B O 1
ATOM 3865 N N . ARG B 1 92 ? -11.396 74.066 -2.886 1.00 24.82 92 ARG B N 1
ATOM 3866 C CA . ARG B 1 92 ? -10.230 74.268 -3.727 1.00 20.64 92 ARG B CA 1
ATOM 3867 C C . ARG B 1 92 ? -9.305 73.061 -3.740 1.00 23.88 92 ARG B C 1
ATOM 3868 O O . ARG B 1 92 ? -8.501 72.918 -4.660 1.00 24.23 92 ARG B O 1
ATOM 3876 N N . LYS B 1 93 ? -9.420 72.202 -2.723 1.00 25.50 93 LYS B N 1
ATOM 3877 C CA . LYS B 1 93 ? -8.596 70.971 -2.589 1.00 30.06 93 LYS B CA 1
ATOM 3878 C C . LYS B 1 93 ? -9.216 69.671 -3.202 1.00 22.76 93 LYS B C 1
ATOM 3879 O O . LYS B 1 93 ? -8.505 68.756 -3.611 1.00 22.51 93 LYS B O 1
ATOM 3885 N N . ILE B 1 94 ? -10.541 69.587 -3.221 1.00 19.57 94 ILE B N 1
ATOM 3886 C CA . ILE B 1 94 ? -11.278 68.457 -3.766 1.00 10.62 94 ILE B CA 1
ATOM 3887 C C . ILE B 1 94 ? -12.120 68.900 -4.965 1.00 17.83 94 ILE B C 1
ATOM 3888 O O . ILE B 1 94 ? -13.191 69.489 -4.817 1.00 16.95 94 ILE B O 1
ATOM 3893 N N . THR B 1 95 ? -11.598 68.601 -6.155 1.00 17.49 95 THR B N 1
ATOM 3894 C CA . THR B 1 95 ? -12.182 68.992 -7.433 1.00 16.58 95 THR B CA 1
ATOM 3895 C C . THR B 1 95 ? -12.011 67.824 -8.399 1.00 24.90 95 THR B C 1
ATOM 3896 O O . THR B 1 95 ? -11.158 66.959 -8.207 1.00 30.09 95 THR B O 1
ATOM 3900 N N . ALA B 1 96 ? -12.805 67.809 -9.464 1.00 22.72 96 ALA B N 1
ATOM 3901 C CA . ALA B 1 96 ? -12.674 66.753 -10.474 1.00 21.82 96 ALA B CA 1
ATOM 3902 C C . ALA B 1 96 ? -11.226 66.712 -10.891 1.00 21.20 96 ALA B C 1
ATOM 3903 O O . ALA B 1 96 ? -10.597 65.656 -10.878 1.00 20.06 96 ALA B O 1
ATOM 3905 N N . ASP B 1 97 ? -10.705 67.891 -11.227 1.00 27.77 97 ASP B N 1
ATOM 3906 C CA . ASP B 1 97 ? -9.330 68.047 -11.701 1.00 29.39 97 ASP B CA 1
ATOM 3907 C C . ASP B 1 97 ? -8.326 67.610 -10.708 1.00 25.65 97 ASP B C 1
ATOM 3908 O O . ASP B 1 97 ? -7.192 67.307 -11.075 1.00 36.69 97 ASP B O 1
ATOM 3913 N N . SER B 1 98 ? -8.706 67.581 -9.427 1.00 28.02 98 SER B N 1
ATOM 3914 C CA . SER B 1 98 ? -7.693 67.221 -8.437 1.00 27.18 98 SER B CA 1
ATOM 3915 C C . SER B 1 98 ? -7.639 65.766 -8.040 1.00 25.21 98 SER B C 1
ATOM 3916 O O . SER B 1 98 ? -6.554 65.192 -7.960 1.00 21.33 98 SER B O 1
ATOM 3919 N N . VAL B 1 99 ? -8.816 65.164 -7.858 1.00 22.95 99 VAL B N 1
ATOM 3920 C CA . VAL B 1 99 ? -8.941 63.782 -7.434 1.00 24.40 99 VAL B CA 1
ATOM 3921 C C . VAL B 1 99 ? -9.630 62.853 -8.416 1.00 25.76 99 VAL B C 1
ATOM 3922 O O . VAL B 1 99 ? -9.551 61.636 -8.263 1.00 30.09 99 VAL B O 1
ATOM 3926 N N . GLY B 1 100 ? -10.315 63.389 -9.425 1.00 26.60 100 GLY B N 1
ATOM 3927 C CA . GLY B 1 100 ? -11.028 62.527 -10.368 1.00 20.34 100 GLY B CA 1
ATOM 3928 C C . GLY B 1 100 ? -12.518 62.652 -10.076 1.00 26.66 100 GLY B C 1
ATOM 3929 O O . GLY B 1 100 ? -12.955 62.697 -8.924 1.00 20.00 100 GLY B O 1
ATOM 3930 N N . LEU B 1 101 ? -13.311 62.727 -11.137 1.00 29.99 101 LEU B N 1
ATOM 3931 C CA . LEU B 1 101 ? -14.751 62.891 -10.960 1.00 37.03 101 LEU B CA 1
ATOM 3932 C C . LEU B 1 101 ? -15.482 61.716 -10.269 1.00 38.60 101 LEU B C 1
ATOM 3933 O O . LEU B 1 101 ? -16.625 61.850 -9.838 1.00 34.57 101 LEU B O 1
ATOM 3938 N N . GLY B 1 102 ? -14.830 60.567 -10.145 1.00 36.89 102 GLY B N 1
ATOM 3939 C CA . GLY B 1 102 ? -15.518 59.467 -9.492 1.00 44.01 102 GLY B CA 1
ATOM 3940 C C . GLY B 1 102 ? -15.208 59.372 -8.011 1.00 45.02 102 GLY B C 1
ATOM 3941 O O . GLY B 1 102 ? -15.606 58.431 -7.326 1.00 46.61 102 GLY B O 1
ATOM 3942 N N . LEU B 1 103 ? -14.527 60.385 -7.503 1.00 48.76 103 LEU B N 1
ATOM 3943 C CA . LEU B 1 103 ? -14.101 60.392 -6.120 1.00 40.06 103 LEU B CA 1
ATOM 3944 C C . LEU B 1 103 ? -14.398 61.636 -5.338 1.00 34.21 103 LEU B C 1
ATOM 3945 O O . LEU B 1 103 ? -14.484 61.582 -4.114 1.00 37.68 103 LEU B O 1
ATOM 3950 N N . THR B 1 104 ? -14.555 62.769 -5.998 1.00 34.79 104 THR B N 1
ATOM 3951 C CA . THR B 1 104 ? -14.836 63.988 -5.253 1.00 31.62 104 THR B CA 1
ATOM 3952 C C . THR B 1 104 ? -15.952 63.799 -4.231 1.00 33.57 104 THR B C 1
ATOM 3953 O O . THR B 1 104 ? -15.760 64.068 -3.046 1.00 34.93 104 THR B O 1
ATOM 3957 N N . SER B 1 105 ? -17.126 63.356 -4.682 1.00 29.84 105 SER B N 1
ATOM 3958 C CA . SER B 1 105 ? -18.284 63.175 -3.789 1.00 27.76 105 SER B CA 1
ATOM 3959 C C . SER B 1 105 ? -17.969 62.356 -2.517 1.00 24.16 105 SER B C 1
ATOM 3960 O O . SER B 1 105 ? -18.137 62.793 -1.380 1.00 30.73 105 SER B O 1
ATOM 3963 N N . GLU B 1 106 ? -17.485 61.161 -2.729 1.00 24.95 106 GLU B N 1
ATOM 3964 C CA . GLU B 1 106 ? -17.152 60.256 -1.667 1.00 28.80 106 GLU B CA 1
ATOM 3965 C C . GLU B 1 106 ? -16.063 60.774 -0.728 1.00 30.87 106 GLU B C 1
ATOM 3966 O O . GLU B 1 106 ? -16.216 60.727 0.493 1.00 33.02 106 GLU B O 1
ATOM 3972 N N . LEU B 1 107 ? -14.975 61.267 -1.334 1.00 26.04 107 LEU B N 1
ATOM 3973 C CA . LEU B 1 107 ? -13.811 61.795 -0.630 1.00 27.05 107 LEU B CA 1
ATOM 3974 C C . LEU B 1 107 ? -14.223 62.888 0.296 1.00 29.17 107 LEU B C 1
ATOM 3975 O O . LEU B 1 107 ? -13.847 62.886 1.466 1.00 32.37 107 LEU B O 1
ATOM 3980 N N . ARG B 1 108 ? -15.025 63.815 -0.221 1.00 28.24 108 ARG B N 1
ATOM 3981 C CA . ARG B 1 108 ? -15.487 64.956 0.568 1.00 27.92 108 ARG B CA 1
ATOM 3982 C C . ARG B 1 108 ? -16.414 64.623 1.690 1.00 25.18 108 ARG B C 1
ATOM 3983 O O . ARG B 1 108 ? -16.288 65.157 2.790 1.00 33.26 108 ARG B O 1
ATOM 3991 N N . SER B 1 109 ? -17.360 63.741 1.445 1.00 32.11 109 SER B N 1
ATOM 3992 C CA . SER B 1 109 ? -18.278 63.423 2.511 1.00 24.86 109 SER B CA 1
ATOM 3993 C C . SER B 1 109 ? -17.559 62.755 3.685 1.00 22.98 109 SER B C 1
ATOM 3994 O O . SER B 1 109 ? -17.888 62.991 4.845 1.00 28.71 109 SER B O 1
ATOM 3997 N N . TRP B 1 110 ? -16.579 61.915 3.393 1.00 24.30 110 TRP B N 1
ATOM 3998 C CA . TRP B 1 110 ? -15.869 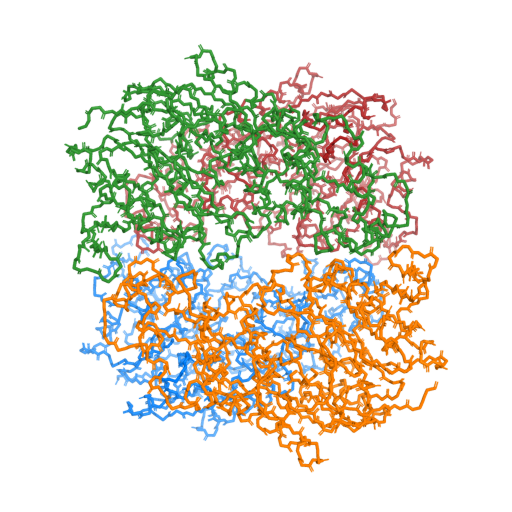61.213 4.459 1.00 26.58 110 TRP B CA 1
ATOM 3999 C C . TRP B 1 110 ? -14.969 62.156 5.263 1.00 29.23 110 TRP B C 1
ATOM 4000 O O . TRP B 1 110 ? -14.919 62.090 6.489 1.00 40.46 110 TRP B O 1
ATOM 4011 N N . LEU B 1 111 ? -14.251 63.042 4.603 1.00 30.40 111 LEU B N 1
ATOM 4012 C CA . LEU B 1 111 ? -13.393 63.948 5.350 1.00 29.90 111 LEU B CA 1
ATOM 4013 C C . LEU B 1 111 ? -14.267 64.790 6.263 1.00 29.02 111 LEU B C 1
ATOM 4014 O O . LEU B 1 111 ? -13.897 65.077 7.402 1.00 27.92 111 LEU B O 1
ATOM 4019 N N . GLU B 1 112 ? -15.445 65.159 5.764 1.00 30.41 112 GLU B N 1
ATOM 4020 C CA . GLU B 1 112 ? -16.397 65.977 6.534 1.00 29.23 112 GLU B CA 1
ATOM 4021 C C . GLU B 1 112 ? -17.022 65.145 7.652 1.00 30.64 112 GLU B C 1
ATOM 4022 O O . GLU B 1 112 ? -17.652 65.680 8.562 1.00 29.42 112 GLU B O 1
ATOM 4028 N N . SER B 1 113 ? -16.821 63.836 7.598 1.00 31.89 113 SER B N 1
ATOM 4029 C CA . SER B 1 113 ? -17.406 62.967 8.612 1.00 28.74 113 SER B CA 1
ATOM 4030 C C . SER B 1 113 ? -16.457 62.739 9.770 1.00 31.23 113 SER B C 1
ATOM 4031 O O . SER B 1 113 ? -16.802 62.063 10.737 1.00 35.40 113 SER B O 1
ATOM 4034 N N . LEU B 1 114 ? -15.273 63.326 9.692 1.00 30.68 114 LEU B N 1
ATOM 4035 C CA . LEU B 1 114 ? -14.249 63.149 10.699 1.00 22.16 114 LEU B CA 1
ATOM 4036 C C . LEU B 1 114 ? -14.115 64.232 11.756 1.00 29.37 114 LEU B C 1
ATOM 4037 O O . LEU B 1 114 ? -14.521 65.373 11.543 1.00 34.79 114 LEU B O 1
ATOM 4042 N N . GLU B 1 115 ? -13.520 63.864 12.899 1.00 32.56 115 GLU B N 1
ATOM 4043 C CA . GLU B 1 115 ? -13.270 64.778 14.027 1.00 29.90 115 GLU B CA 1
ATOM 4044 C C . GLU B 1 115 ? -12.188 65.812 13.619 1.00 35.85 115 GLU B C 1
ATOM 4045 O O . GLU B 1 115 ? -11.119 65.446 13.132 1.00 32.36 115 GLU B O 1
ATOM 4051 N N . PRO B 1 116 ? -12.439 67.119 13.847 1.00 40.93 116 PRO B N 1
ATOM 4052 C CA . PRO B 1 116 ? -11.490 68.194 13.484 1.00 38.18 116 PRO B CA 1
ATOM 4053 C C . PRO B 1 116 ? -9.997 67.827 13.381 1.00 37.00 116 PRO B C 1
ATOM 4054 O O . PRO B 1 116 ? -9.414 67.869 12.299 1.00 40.83 116 PRO B O 1
ATOM 4058 N N . ARG B 1 117 ? -9.396 67.515 14.529 1.00 31.18 117 ARG B N 1
ATOM 4059 C CA . ARG B 1 117 ? -7.991 67.142 14.656 1.00 31.32 117 ARG B CA 1
ATOM 4060 C C . ARG B 1 117 ? -7.627 66.125 13.600 1.00 37.51 117 ARG B C 1
ATOM 4061 O O . ARG B 1 117 ? -6.737 66.354 12.782 1.00 41.52 117 ARG B O 1
ATOM 4069 N N . LYS B 1 118 ? -8.336 65.000 13.622 1.00 34.39 118 LYS B N 1
ATOM 4070 C CA . LYS B 1 118 ? -8.111 63.920 12.681 1.00 25.06 118 LYS B CA 1
ATOM 4071 C C . LYS B 1 118 ? -8.114 64.441 11.258 1.00 28.18 118 LYS B C 1
ATOM 4072 O O . LYS B 1 118 ? -7.315 64.004 10.433 1.00 37.18 118 LYS B O 1
ATOM 4078 N N . LEU B 1 119 ? -9.012 65.369 10.950 1.00 17.81 119 LEU B N 1
ATOM 4079 C CA . LEU B 1 119 ? -9.073 65.940 9.613 1.00 18.61 119 LEU B CA 1
ATOM 4080 C C . LEU B 1 119 ? -7.796 66.734 9.269 1.00 27.64 119 LEU B C 1
ATOM 4081 O O . LEU B 1 119 ? -7.198 66.553 8.208 1.00 27.65 119 LEU B O 1
ATOM 4086 N N . ALA B 1 120 ? -7.376 67.610 10.170 1.00 29.34 120 ALA B N 1
ATOM 4087 C CA . ALA B 1 120 ? -6.137 68.356 9.972 1.00 27.08 120 ALA B CA 1
ATOM 4088 C C . ALA B 1 120 ? -4.994 67.411 9.599 1.00 27.87 120 ALA B C 1
ATOM 4089 O O . ALA B 1 120 ? -4.224 67.669 8.677 1.00 30.44 120 ALA B O 1
ATOM 4091 N N . GLU B 1 121 ? -4.859 66.326 10.350 1.00 31.62 121 GLU B N 1
ATOM 4092 C CA . GLU B 1 121 ? -3.829 65.358 10.076 1.00 24.89 121 GLU B CA 1
ATOM 4093 C C . GLU B 1 121 ? -3.923 64.898 8.662 1.00 23.08 121 GLU B C 1
ATOM 4094 O O . GLU B 1 121 ? -2.895 64.686 8.023 1.00 26.11 121 GLU B O 1
ATOM 4100 N N . TYR B 1 122 ? -5.139 64.734 8.142 1.00 23.95 122 TYR B N 1
ATOM 4101 C CA . TYR B 1 122 ? -5.271 64.248 6.761 1.00 26.05 122 TYR B CA 1
ATOM 4102 C C . TYR B 1 122 ? -5.054 65.324 5.732 1.00 29.22 122 TYR B C 1
ATOM 4103 O O . TYR B 1 122 ? -4.519 65.094 4.648 1.00 36.12 122 TYR B O 1
ATOM 4112 N N . LEU B 1 123 ? -5.471 66.523 6.065 1.00 28.86 123 LEU B N 1
ATOM 4113 C CA . LEU B 1 123 ? -5.270 67.592 5.118 1.00 22.36 123 LEU B CA 1
ATOM 4114 C C . LEU B 1 123 ? -3.784 67.806 5.011 1.00 26.85 123 LEU B C 1
ATOM 4115 O O . LEU B 1 123 ? -3.303 68.264 3.976 1.00 24.86 123 LEU B O 1
ATOM 4120 N N . ILE B 1 124 ? -3.025 67.445 6.052 1.00 26.62 124 ILE B N 1
ATOM 4121 C CA . ILE B 1 124 ? -1.586 67.678 5.954 1.00 29.14 124 ILE B CA 1
ATOM 4122 C C . ILE B 1 124 ? -0.792 66.479 5.500 1.00 22.04 124 ILE B C 1
ATOM 4123 O O . ILE B 1 124 ? 0.180 66.624 4.761 1.00 29.37 124 ILE B O 1
ATOM 4128 N N . GLY B 1 125 ? -1.214 65.294 5.915 1.00 22.87 125 GLY B N 1
ATOM 4129 C CA . GLY B 1 125 ? -0.481 64.084 5.560 1.00 26.86 125 GLY B CA 1
ATOM 4130 C C . GLY B 1 125 ? -1.023 63.257 4.395 1.00 21.09 125 GLY B C 1
ATOM 4131 O O . GLY B 1 125 ? -0.647 62.104 4.192 1.00 16.06 125 GLY B O 1
ATOM 4132 N N . GLY B 1 126 ? -1.905 63.844 3.613 1.00 17.46 126 GLY B N 1
ATOM 4133 C CA . GLY B 1 126 ? -2.428 63.102 2.494 1.00 20.95 126 GLY B CA 1
ATOM 4134 C C . GLY B 1 126 ? -3.391 62.052 2.971 1.00 23.01 126 GLY B C 1
ATOM 4135 O O . GLY B 1 126 ? -3.379 61.696 4.148 1.00 18.01 126 GLY B O 1
ATOM 4136 N N . VAL B 1 127 ? -4.186 61.571 2.014 1.00 24.52 127 VAL B N 1
ATOM 4137 C CA . VAL B 1 127 ? -5.256 60.589 2.169 1.00 25.47 127 VAL B CA 1
ATOM 4138 C C . VAL B 1 127 ? -5.110 59.492 1.117 1.00 25.17 127 VAL B C 1
ATOM 4139 O O . VAL B 1 127 ? -5.133 59.803 -0.071 1.00 25.85 127 VAL B O 1
ATOM 4143 N N . ALA B 1 128 ? -4.977 58.223 1.526 1.00 31.80 128 ALA B N 1
ATOM 4144 C CA . ALA B 1 128 ? -4.817 57.084 0.596 1.00 30.88 128 ALA B CA 1
ATOM 4145 C C . ALA B 1 128 ? -6.108 56.349 0.250 1.00 32.49 128 ALA B C 1
ATOM 4146 O O . ALA B 1 128 ? -7.112 56.438 0.955 1.00 37.90 128 ALA B O 1
ATOM 4148 N N . ALA B 1 129 ? -6.073 55.604 -0.845 1.00 39.16 129 ALA B N 1
ATOM 4149 C CA . ALA B 1 129 ? -7.241 54.879 -1.340 1.00 32.65 129 ALA B CA 1
ATOM 4150 C C . ALA B 1 129 ? -7.824 54.060 -0.235 1.00 35.70 129 ALA B C 1
ATOM 4151 O O . ALA B 1 129 ? -9.039 54.017 -0.051 1.00 28.54 129 ALA B O 1
ATOM 4153 N N . ASP B 1 130 ? -6.920 53.428 0.506 1.00 34.29 130 ASP B N 1
ATOM 4154 C CA . ASP B 1 130 ? -7.271 52.577 1.627 1.00 27.56 130 ASP B CA 1
ATOM 4155 C C . ASP B 1 130 ? -7.915 53.268 2.808 1.00 27.66 130 ASP B C 1
ATOM 4156 O O . ASP B 1 130 ? -8.593 52.612 3.594 1.00 27.33 130 ASP B O 1
ATOM 4161 N N . ASP B 1 131 ? -7.697 54.568 2.973 1.00 24.56 131 ASP B N 1
ATOM 4162 C CA . ASP B 1 131 ? -8.277 55.273 4.090 1.00 29.96 131 ASP B CA 1
ATOM 4163 C C . ASP B 1 131 ? -9.784 55.486 3.916 1.00 38.01 131 ASP B C 1
ATOM 4164 O O . ASP B 1 131 ? -10.499 55.796 4.868 1.00 40.52 131 ASP B O 1
ATOM 4169 N N . LEU B 1 132 ? -10.269 55.336 2.695 1.00 38.90 132 LEU B N 1
ATOM 4170 C CA . LEU B 1 132 ? -11.690 55.526 2.449 1.00 46.29 132 LEU B CA 1
ATOM 4171 C C . LEU B 1 132 ? -12.489 54.267 2.797 1.00 50.67 132 LEU B C 1
ATOM 4172 O O . LEU B 1 132 ? -11.934 53.184 2.980 1.00 51.28 132 LEU B O 1
ATOM 4177 N N . PRO B 1 133 ? -13.806 54.414 2.964 1.00 53.13 133 PRO B N 1
ATOM 4178 C CA . PRO B 1 133 ? -14.557 53.205 3.275 1.00 48.52 133 PRO B CA 1
ATOM 4179 C C . PRO B 1 133 ? -14.724 52.566 1.911 1.00 52.05 133 PRO B C 1
ATOM 4180 O O . PRO B 1 133 ? -14.586 53.227 0.883 1.00 54.78 133 PRO B O 1
ATOM 4184 N N . ALA B 1 134 ? -14.989 51.267 1.915 1.00 55.11 134 ALA B N 1
ATOM 4185 C CA . ALA B 1 134 ? -15.158 50.488 0.699 1.00 41.59 134 ALA B CA 1
ATOM 4186 C C . ALA B 1 134 ? -16.055 51.214 -0.292 1.00 45.38 134 ALA B C 1
ATOM 4187 O O . ALA B 1 134 ? -17.057 51.821 0.087 1.00 33.82 134 ALA B O 1
ATOM 4189 N N . SER B 1 135 ? -15.645 51.155 -1.562 1.00 49.95 135 SER B N 1
ATOM 4190 C CA . SER B 1 135 ? -16.380 51.751 -2.692 1.00 47.92 135 SER B CA 1
ATOM 4191 C C . SER B 1 135 ? -15.835 51.334 -4.064 1.00 49.19 135 SER B C 1
ATOM 4192 O O . SER B 1 135 ? -14.838 50.622 -4.181 1.00 49.48 135 SER B O 1
ATOM 4195 N N . GLU B 1 136 ? -16.524 51.798 -5.099 1.00 48.74 136 GLU B N 1
ATOM 4196 C CA . GLU B 1 136 ? -16.140 51.514 -6.471 1.00 51.02 136 GLU B CA 1
ATOM 4197 C C . GLU B 1 136 ? -15.025 52.511 -6.772 1.00 41.81 136 GLU B C 1
ATOM 4198 O O . GLU B 1 136 ? -14.004 52.141 -7.348 1.00 40.27 136 GLU B O 1
ATOM 4204 N N . GLY B 1 137 ? -15.242 53.766 -6.348 1.00 38.85 137 GLY B N 1
ATOM 4205 C CA . GLY B 1 137 ? -14.284 54.850 -6.550 1.00 38.21 137 GLY B CA 1
ATOM 4206 C C . GLY B 1 137 ? -12.908 54.412 -6.072 1.00 44.80 137 GLY B C 1
ATOM 4207 O O . GLY B 1 137 ? -11.933 54.386 -6.822 1.00 43.93 137 GLY B O 1
ATOM 4208 N N . ALA B 1 138 ? -12.866 54.049 -4.796 1.00 44.07 138 ALA B N 1
ATOM 4209 C CA . ALA B 1 138 ? -11.683 53.569 -4.118 1.00 39.80 138 ALA B CA 1
ATOM 4210 C C . ALA B 1 138 ? -11.108 52.307 -4.811 1.00 42.90 138 ALA B C 1
ATOM 4211 O O . ALA B 1 138 ? -9.929 52.257 -5.158 1.00 44.71 138 ALA B O 1
ATOM 4213 N N . ASN B 1 139 ? -11.935 51.286 -5.002 1.00 39.65 139 ASN B N 1
ATOM 4214 C CA . ASN B 1 139 ? -11.492 50.061 -5.665 1.00 32.28 139 ASN B CA 1
ATOM 4215 C C . ASN B 1 139 ? -10.870 50.315 -7.023 1.00 28.34 139 ASN B C 1
ATOM 4216 O O . ASN B 1 139 ? -9.893 49.664 -7.392 1.00 27.54 139 ASN B O 1
ATOM 4221 N N . ILE B 1 140 ? -11.444 51.241 -7.801 1.00 28.14 140 ILE B N 1
ATOM 4222 C CA . ILE B 1 140 ? -10.833 51.519 -9.103 1.00 37.40 140 ILE B CA 1
ATOM 4223 C C . ILE B 1 140 ? -9.385 51.985 -8.910 1.00 40.65 140 ILE B C 1
ATOM 4224 O O . ILE B 1 140 ? -8.495 51.626 -9.677 1.00 44.42 140 ILE B O 1
ATOM 4229 N N . LEU B 1 141 ? -9.156 52.816 -7.899 1.00 37.74 141 LEU B N 1
ATOM 4230 C CA . LEU B 1 141 ? -7.816 53.273 -7.639 1.00 38.01 141 LEU B CA 1
ATOM 4231 C C . LEU B 1 141 ? -6.912 52.171 -7.134 1.00 37.84 141 LEU B C 1
ATOM 4232 O O . LEU B 1 141 ? -5.718 52.140 -7.432 1.00 28.11 141 LEU B O 1
ATOM 4237 N N . LYS B 1 142 ? -7.514 51.287 -6.375 1.00 40.29 142 LYS B N 1
ATOM 4238 C CA . LYS B 1 142 ? -6.786 50.168 -5.811 1.00 38.19 142 LYS B CA 1
ATOM 4239 C C . LYS B 1 142 ? -6.247 49.316 -6.936 1.00 40.85 142 LYS B C 1
ATOM 4240 O O . LYS B 1 142 ? -5.153 48.769 -6.815 1.00 41.65 142 LYS B O 1
ATOM 4246 N N . MET B 1 143 ? -6.970 49.223 -8.054 1.00 37.14 143 MET B N 1
ATOM 4247 C CA . MET B 1 143 ? -6.454 48.365 -9.102 1.00 36.23 143 MET B CA 1
ATOM 4248 C C . MET B 1 143 ? -5.470 49.048 -9.982 1.00 34.35 143 MET B C 1
ATOM 4249 O O . MET B 1 143 ? -4.665 48.376 -10.625 1.00 38.16 143 MET B O 1
ATOM 4254 N N . TYR B 1 144 ? -5.508 50.370 -10.046 1.00 34.39 144 TYR B N 1
ATOM 4255 C CA . TYR B 1 144 ? -4.540 51.091 -10.867 1.00 26.98 144 TYR B CA 1
ATOM 4256 C C . TYR B 1 144 ? -3.145 50.936 -10.212 1.00 27.61 144 TYR B C 1
ATOM 4257 O O . TYR B 1 144 ? -2.105 51.005 -10.862 1.00 30.32 144 TYR B O 1
ATOM 4266 N N . ARG B 1 145 ? -3.135 50.699 -8.916 1.00 30.90 145 ARG B N 1
ATOM 4267 C CA . ARG B 1 145 ? -1.913 50.543 -8.150 1.00 32.66 145 ARG B CA 1
ATOM 4268 C C . ARG B 1 145 ? -1.550 49.083 -8.289 1.00 34.30 145 ARG B C 1
ATOM 4269 O O . ARG B 1 145 ? -0.414 48.718 -8.591 1.00 30.40 145 ARG B O 1
ATOM 4277 N N . GLU B 1 146 ? -2.545 48.242 -8.081 1.00 32.16 146 GLU B N 1
ATOM 4278 C CA . GLU B 1 146 ? -2.322 46.831 -8.184 1.00 34.87 146 GLU B CA 1
ATOM 4279 C C . GLU B 1 146 ? -1.697 46.568 -9.557 1.00 42.67 146 GLU B C 1
ATOM 4280 O O . GLU B 1 146 ? -0.504 46.289 -9.651 1.00 45.94 146 GLU B O 1
ATOM 4286 N N . TYR B 1 147 ? -2.497 46.746 -10.620 1.00 47.41 147 TYR B N 1
ATOM 4287 C CA . TYR B 1 147 ? -2.132 46.346 -12.019 1.00 41.37 147 TYR B CA 1
ATOM 4288 C C . TYR B 1 147 ? -1.219 47.314 -12.838 1.00 42.87 147 TYR B C 1
ATOM 4289 O O . TYR B 1 147 ? -0.630 46.873 -13.822 1.00 46.84 147 TYR B O 1
ATOM 4298 N N . LEU B 1 148 ? -1.086 48.593 -12.490 1.00 43.85 148 LEU B N 1
ATOM 4299 C CA . LEU B 1 148 ? -0.228 49.497 -13.282 1.00 40.18 148 LEU B CA 1
ATOM 4300 C C . LEU B 1 148 ? 0.909 50.155 -12.499 1.00 41.96 148 LEU B C 1
ATOM 4301 O O . LEU B 1 148 ? 1.721 50.886 -13.066 1.00 39.85 148 LEU B O 1
ATOM 4306 N N . GLY B 1 149 ? 0.954 49.942 -11.191 1.00 38.37 149 GLY B N 1
ATOM 4307 C CA . GLY B 1 149 ? 1.980 50.533 -10.375 1.00 33.65 149 GLY B CA 1
ATOM 4308 C C . GLY B 1 149 ? 1.677 51.956 -9.920 1.00 36.83 149 GLY B C 1
ATOM 4309 O O . GLY B 1 149 ? 2.521 52.607 -9.319 1.00 38.31 149 GLY B O 1
ATOM 4310 N N . HIS B 1 150 ? 0.465 52.459 -10.186 1.00 37.17 150 HIS B N 1
ATOM 4311 C CA . HIS B 1 150 ? 0.019 53.829 -9.823 1.00 41.74 150 HIS B CA 1
ATOM 4312 C C . HIS B 1 150 ? -0.021 54.180 -8.324 1.00 39.35 150 HIS B C 1
ATOM 4313 O O . HIS B 1 150 ? -0.063 53.300 -7.466 1.00 35.59 150 HIS B O 1
ATOM 4320 N N . SER B 1 151 ? 0.107 55.512 -8.054 1.00 42.55 151 SER B N 1
ATOM 4321 C CA . SER B 1 151 ? 0.133 56.045 -6.698 1.00 41.94 151 SER B CA 1
ATOM 4322 C C . SER B 1 151 ? -1.212 55.752 -6.084 1.00 44.94 151 SER B C 1
ATOM 4323 O O . SER B 1 151 ? -2.222 55.730 -6.786 1.00 45.32 151 SER B O 1
ATOM 4326 N N . SER B 1 152 ? -1.241 55.533 -4.780 1.00 45.80 152 SER B N 1
ATOM 4327 C CA . SER B 1 152 ? -2.518 55.261 -4.148 1.00 48.56 152 SER B CA 1
ATOM 4328 C C . SER B 1 152 ? -2.993 56.426 -3.285 1.00 44.84 152 SER B C 1
ATOM 4329 O O . SER B 1 152 ? -3.843 56.251 -2.413 1.00 43.56 152 SER B O 1
ATOM 4332 N N . PHE B 1 153 ? -2.438 57.615 -3.549 1.00 42.53 153 PHE B N 1
ATOM 4333 C CA . PHE B 1 153 ? -2.795 58.822 -2.813 1.00 35.22 153 PHE B CA 1
ATOM 4334 C C . PHE B 1 153 ? -3.799 59.621 -3.626 1.00 35.72 153 PHE B C 1
ATOM 4335 O O . PHE B 1 153 ? -3.563 59.904 -4.799 1.00 35.26 153 PHE B O 1
ATOM 4343 N N . LEU B 1 154 ? -4.936 59.944 -3.023 1.00 37.42 154 LEU B N 1
ATOM 4344 C CA . LEU B 1 154 ? -5.931 60.765 -3.682 1.00 33.94 154 LEU B CA 1
ATOM 4345 C C . LEU B 1 154 ? -5.412 62.166 -3.388 1.00 33.88 154 LEU B C 1
ATOM 4346 O O . LEU B 1 154 ? -5.301 63.017 -4.269 1.00 46.11 154 LEU B O 1
ATOM 4351 N N . LEU B 1 155 ? -5.096 62.387 -2.123 1.00 34.87 155 LEU B N 1
ATOM 4352 C CA . LEU B 1 155 ? -4.583 63.657 -1.620 1.00 31.21 155 LEU B CA 1
ATOM 4353 C C . LEU B 1 155 ? -3.147 63.382 -1.146 1.00 27.45 155 LEU B C 1
ATOM 4354 O O . LEU B 1 155 ? -2.917 62.782 -0.098 1.00 22.92 155 LEU B O 1
ATOM 4359 N N . PRO B 1 156 ? -2.162 63.847 -1.895 1.00 28.86 156 PRO B N 1
ATOM 4360 C CA . PRO B 1 156 ? -0.780 63.613 -1.512 1.00 24.34 156 PRO B CA 1
ATOM 4361 C C . PRO B 1 156 ? -0.313 64.192 -0.200 1.00 22.65 156 PRO B C 1
ATOM 4362 O O . PRO B 1 156 ? -0.777 65.240 0.247 1.00 22.44 156 PRO B O 1
ATOM 4366 N N . PRO B 1 157 ? 0.604 63.492 0.461 1.00 24.37 157 PRO B N 1
ATOM 4367 C CA . PRO B 1 157 ? 1.141 63.997 1.727 1.00 26.79 157 PRO B CA 1
ATOM 4368 C C . PRO B 1 157 ? 1.936 65.265 1.448 1.00 23.01 157 PRO B C 1
ATOM 4369 O O . PRO B 1 157 ? 2.270 65.554 0.300 1.00 25.91 157 PRO B O 1
ATOM 4373 N N . LEU B 1 158 ? 2.244 66.012 2.504 1.00 20.07 158 LEU B N 1
ATOM 4374 C CA . LEU B 1 158 ? 2.994 67.246 2.405 1.00 20.63 158 LEU B CA 1
ATOM 4375 C C . LEU B 1 158 ? 4.012 67.274 3.554 1.00 25.19 158 LEU B C 1
ATOM 4376 O O . LEU B 1 158 ? 3.956 68.136 4.427 1.00 26.61 158 LEU B O 1
ATOM 4381 N N . PRO B 1 159 ? 4.965 66.353 3.573 1.00 26.45 159 PRO B N 1
ATOM 4382 C CA . PRO B 1 159 ? 5.977 66.316 4.645 1.00 16.70 159 PRO B CA 1
ATOM 4383 C C . PRO B 1 159 ? 6.754 67.627 4.800 1.00 11.19 159 PRO B C 1
ATOM 4384 O O . PRO B 1 159 ? 7.323 67.901 5.853 1.00 11.01 159 PRO B O 1
ATOM 4388 N N . ASN B 1 160 ? 6.801 68.417 3.752 1.00 10.13 160 ASN B N 1
ATOM 4389 C CA . ASN B 1 160 ? 7.524 69.681 3.818 1.00 10.81 160 ASN B CA 1
ATOM 4390 C C . ASN B 1 160 ? 6.822 70.756 4.598 1.00 15.48 160 ASN B C 1
ATOM 4391 O O . ASN B 1 160 ? 7.345 71.861 4.727 1.00 23.39 160 ASN B O 1
ATOM 4396 N N . THR B 1 161 ? 5.641 70.445 5.136 1.00 19.61 161 THR B N 1
ATOM 4397 C CA . THR B 1 161 ? 4.929 71.412 5.952 1.00 22.58 161 THR B CA 1
ATOM 4398 C C . THR B 1 161 ? 5.882 71.728 7.101 1.00 22.49 161 THR B C 1
ATOM 4399 O O . THR B 1 161 ? 5.961 72.847 7.607 1.00 14.82 161 THR B O 1
ATOM 4403 N N . GLN B 1 162 ? 6.655 70.721 7.461 1.00 18.65 162 GLN B N 1
ATOM 4404 C CA . GLN B 1 162 ? 7.644 70.866 8.518 1.00 25.00 162 GLN B CA 1
ATOM 4405 C C . GLN B 1 162 ? 8.457 72.178 8.406 1.00 25.82 162 GLN B C 1
ATOM 4406 O O . GLN B 1 162 ? 8.847 72.787 9.404 1.00 30.17 162 GLN B O 1
ATOM 4412 N N . PHE B 1 163 ? 8.727 72.615 7.186 1.00 20.46 163 PHE B N 1
ATOM 4413 C CA . PHE B 1 163 ? 9.505 73.837 7.048 1.00 17.06 163 PHE B CA 1
ATOM 4414 C C . PHE B 1 163 ? 8.558 74.981 6.779 1.00 20.03 163 PHE B C 1
ATOM 4415 O O . PHE B 1 163 ? 8.387 75.436 5.652 1.00 21.68 163 PHE B O 1
ATOM 4423 N N . THR B 1 164 ? 7.929 75.443 7.832 1.00 23.78 164 THR B N 1
ATOM 4424 C CA . THR B 1 164 ? 6.983 76.532 7.767 1.00 25.43 164 THR B CA 1
ATOM 4425 C C . THR B 1 164 ? 7.641 77.774 7.160 1.00 25.44 164 THR B C 1
ATOM 4426 O O . THR B 1 164 ? 6.976 78.705 6.704 1.00 17.87 164 THR B O 1
ATOM 4430 N N . ARG B 1 165 ? 8.961 77.790 7.143 1.00 17.04 165 ARG B N 1
ATOM 4431 C CA . ARG B 1 165 ? 9.603 78.965 6.566 1.00 14.85 165 ARG B CA 1
ATOM 4432 C C . ARG B 1 165 ? 9.362 79.144 5.082 1.00 20.63 165 ARG B C 1
ATOM 4433 O O . ARG B 1 165 ? 9.342 80.267 4.583 1.00 18.94 165 ARG B O 1
ATOM 4441 N N . ASP B 1 166 ? 9.190 78.046 4.353 1.00 21.25 166 ASP B N 1
ATOM 4442 C CA . ASP B 1 166 ? 9.033 78.092 2.904 1.00 16.19 166 ASP B CA 1
ATOM 4443 C C . ASP B 1 166 ? 7.805 78.779 2.338 1.00 20.28 166 ASP B C 1
ATOM 4444 O O . ASP B 1 166 ? 7.884 79.661 1.482 1.00 18.15 166 ASP B O 1
ATOM 4449 N N . THR B 1 167 ? 6.666 78.283 2.801 1.00 17.26 167 THR B N 1
ATOM 4450 C CA . THR B 1 167 ? 5.348 78.676 2.352 1.00 16.49 167 THR B CA 1
ATOM 4451 C C . THR B 1 167 ? 4.911 80.134 2.423 1.00 13.19 167 THR B C 1
ATOM 4452 O O . THR B 1 167 ? 4.304 80.619 1.472 1.00 14.92 167 THR B O 1
ATOM 4456 N N . THR B 1 168 ? 5.202 80.827 3.528 1.00 19.77 168 THR B N 1
ATOM 4457 C CA . THR B 1 168 ? 4.816 82.232 3.740 1.00 19.70 168 THR B CA 1
ATOM 4458 C C . THR B 1 168 ? 5.913 83.103 4.378 1.00 23.98 168 THR B C 1
ATOM 4459 O O . THR B 1 168 ? 6.869 82.596 4.961 1.00 22.94 168 THR B O 1
ATOM 4463 N N . CYS B 1 169 ? 5.785 84.416 4.322 1.00 21.58 169 CYS B N 1
ATOM 4464 C CA . CYS B 1 169 ? 6.863 85.228 4.888 1.00 21.27 169 CYS B CA 1
ATOM 4465 C C . CYS B 1 169 ? 6.325 86.489 5.455 1.00 25.81 169 CYS B C 1
ATOM 4466 O O . CYS B 1 169 ? 5.662 87.232 4.731 1.00 28.00 169 CYS B O 1
ATOM 4469 N N . TRP B 1 170 ? 6.627 86.776 6.718 1.00 21.33 170 TRP B N 1
ATOM 4470 C CA . TRP B 1 170 ? 6.152 88.054 7.255 1.00 23.30 170 TRP B CA 1
ATOM 4471 C C . TRP B 1 170 ? 7.274 89.073 7.001 1.00 22.27 170 TRP B C 1
ATOM 4472 O O . TRP B 1 170 ? 8.413 88.858 7.413 1.00 20.09 170 TRP B O 1
ATOM 4483 N N . ILE B 1 171 ? 6.946 90.141 6.263 1.00 19.90 171 ILE B N 1
ATOM 4484 C CA . ILE B 1 171 ? 7.905 91.186 5.983 1.00 20.13 171 ILE B CA 1
ATOM 4485 C C . ILE B 1 171 ? 7.305 92.444 6.547 1.00 25.09 171 ILE B C 1
ATOM 4486 O O . ILE B 1 171 ? 6.439 93.056 5.925 1.00 26.55 171 ILE B O 1
ATOM 4491 N N . TYR B 1 172 ? 7.779 92.827 7.725 1.00 25.66 172 TYR B N 1
ATOM 4492 C CA . TYR B 1 172 ? 7.226 93.969 8.441 1.00 25.12 172 TYR B CA 1
ATOM 4493 C C . TYR B 1 172 ? 5.715 93.791 8.650 1.00 33.40 172 TYR B C 1
ATOM 4494 O O . TYR B 1 172 ? 5.252 92.691 8.930 1.00 28.63 172 TYR B O 1
ATOM 4503 N N . GLY B 1 173 ? 4.960 94.871 8.527 1.00 25.58 173 GLY B N 1
ATOM 4504 C CA . GLY B 1 173 ? 3.528 94.753 8.663 1.00 27.66 173 GLY B CA 1
ATOM 4505 C C . GLY B 1 173 ? 2.676 93.859 7.782 1.00 28.55 173 GLY B C 1
ATOM 4506 O O . GLY B 1 173 ? 1.456 94.016 7.775 1.00 36.54 173 GLY B O 1
ATOM 4507 N N . GLY B 1 174 ? 3.278 92.925 7.053 1.00 25.84 174 GLY B N 1
ATOM 4508 C CA . GLY B 1 174 ? 2.496 92.059 6.188 1.00 23.54 174 GLY B CA 1
ATOM 4509 C C . GLY B 1 174 ? 3.092 90.684 5.907 1.00 24.07 174 GLY B C 1
ATOM 4510 O O . GLY B 1 174 ? 4.138 90.323 6.444 1.00 23.76 174 GLY B O 1
ATOM 4511 N N . VAL B 1 175 ? 2.460 89.925 5.030 1.00 21.85 175 VAL B N 1
ATOM 4512 C CA . VAL B 1 175 ? 2.920 88.579 4.781 1.00 17.78 175 VAL B CA 1
ATOM 4513 C C . VAL B 1 175 ? 2.799 88.290 3.323 1.00 14.21 175 VAL B C 1
ATOM 4514 O O . VAL B 1 175 ? 2.016 88.938 2.632 1.00 19.50 175 VAL B O 1
ATOM 4518 N N . THR B 1 176 ? 3.607 87.372 2.805 1.00 18.62 176 THR B N 1
ATOM 4519 C CA . THR B 1 176 ? 3.433 86.976 1.401 1.00 13.76 176 THR B CA 1
ATOM 4520 C C . THR B 1 176 ? 2.824 85.580 1.478 1.00 22.88 176 THR B C 1
ATOM 4521 O O . THR B 1 176 ? 3.038 84.850 2.446 1.00 21.55 176 THR B O 1
ATOM 4525 N N . LEU B 1 177 ? 2.000 85.289 0.496 1.00 22.63 177 LEU B N 1
ATOM 4526 C CA . LEU B 1 177 ? 1.358 84.002 0.380 1.00 20.72 177 LEU B CA 1
ATOM 4527 C C . LEU B 1 177 ? 2.130 83.406 -0.784 1.00 25.10 177 LEU B C 1
ATOM 4528 O O . LEU B 1 177 ? 1.708 83.535 -1.923 1.00 26.37 177 LEU B O 1
ATOM 4533 N N . ASN B 1 178 ? 3.261 82.757 -0.533 1.00 26.02 178 ASN B N 1
ATOM 4534 C CA . ASN B 1 178 ? 4.149 82.315 -1.613 1.00 19.57 178 ASN B CA 1
ATOM 4535 C C . ASN B 1 178 ? 3.712 81.316 -2.666 1.00 18.17 178 ASN B C 1
ATOM 4536 O O . ASN B 1 178 ? 3.194 80.240 -2.374 1.00 21.69 178 ASN B O 1
ATOM 4541 N N . PRO B 1 179 ? 3.918 81.677 -3.921 1.00 18.15 179 PRO B N 1
ATOM 4542 C CA . PRO B 1 179 ? 3.563 80.816 -5.048 1.00 22.09 179 PRO B CA 1
ATOM 4543 C C . PRO B 1 179 ? 4.702 79.767 -5.086 1.00 28.80 179 PRO B C 1
ATOM 4544 O O . PRO B 1 179 ? 5.835 80.084 -5.442 1.00 19.78 179 PRO B O 1
ATOM 4548 N N . MET B 1 180 ? 4.439 78.521 -4.725 1.00 30.88 180 MET B N 1
ATOM 4549 C CA . MET B 1 180 ? 5.548 77.584 -4.709 1.00 28.10 180 MET B CA 1
ATOM 4550 C C . MET B 1 180 ? 6.049 77.034 -6.064 1.00 27.96 180 MET B C 1
ATOM 4551 O O . MET B 1 180 ? 5.263 76.683 -6.943 1.00 24.27 180 MET B O 1
ATOM 4556 N N . TYR B 1 181 ? 7.385 77.004 -6.220 1.00 21.39 181 TYR B N 1
ATOM 4557 C CA . TYR B 1 181 ? 8.071 76.484 -7.407 1.00 26.41 181 TYR B CA 1
ATOM 4558 C C . TYR B 1 181 ? 7.528 75.112 -7.846 1.00 31.68 181 TYR B C 1
ATOM 4559 O O . TYR B 1 181 ? 7.059 74.959 -8.972 1.00 33.41 181 TYR B O 1
ATOM 4568 N N . TRP B 1 182 ? 7.638 74.080 -7.005 1.00 29.14 182 TRP B N 1
ATOM 4569 C CA . TRP B 1 182 ? 7.095 72.757 -7.354 1.00 38.72 182 TRP B CA 1
ATOM 4570 C C . TRP B 1 182 ? 5.570 72.800 -7.100 1.00 42.76 182 TRP B C 1
ATOM 4571 O O . TRP B 1 182 ? 5.148 72.897 -5.952 1.00 49.57 182 TRP B O 1
ATOM 4582 N N . PRO B 1 183 ? 4.745 72.723 -8.142 1.00 47.39 183 PRO B N 1
ATOM 4583 C CA . PRO B 1 183 ? 3.265 72.770 -8.012 1.00 50.58 183 PRO B CA 1
ATOM 4584 C C . PRO B 1 183 ? 2.598 72.002 -6.901 1.00 47.40 183 PRO B C 1
ATOM 4585 O O . PRO B 1 183 ? 1.574 72.444 -6.384 1.00 44.81 183 PRO B O 1
ATOM 4589 N N . ALA B 1 184 ? 3.137 70.840 -6.545 1.00 39.84 184 ALA B N 1
ATOM 4590 C CA . ALA B 1 184 ? 2.513 70.048 -5.496 1.00 38.77 184 ALA B CA 1
ATOM 4591 C C . ALA B 1 184 ? 2.638 70.727 -4.141 1.00 42.16 184 ALA B C 1
ATOM 4592 O O . ALA B 1 184 ? 1.901 70.397 -3.214 1.00 47.21 184 ALA B O 1
ATOM 4594 N N . ARG B 1 185 ? 3.581 71.660 -4.004 1.00 35.81 185 ARG B N 1
ATOM 4595 C CA . ARG B 1 185 ? 3.755 72.325 -2.726 1.00 26.73 185 ARG B CA 1
ATOM 4596 C C . ARG B 1 185 ? 2.836 73.504 -2.560 1.00 28.45 185 ARG B C 1
ATOM 4597 O O . ARG B 1 185 ? 2.804 74.129 -1.502 1.00 24.86 185 ARG B O 1
ATOM 4605 N N . ARG B 1 186 ? 2.053 73.824 -3.581 1.00 33.69 186 ARG B N 1
ATOM 4606 C CA . ARG B 1 186 ? 1.145 74.939 -3.437 1.00 37.39 186 ARG B CA 1
ATOM 4607 C C . ARG B 1 186 ? 0.008 74.488 -2.552 1.00 37.80 186 ARG B C 1
ATOM 4608 O O . ARG B 1 186 ? -0.789 75.309 -2.098 1.00 39.61 186 ARG B O 1
ATOM 4616 N N . GLN B 1 187 ? -0.058 73.185 -2.261 1.00 31.85 187 GLN B N 1
ATOM 4617 C CA . GLN B 1 187 ? -1.150 72.742 -1.389 1.00 30.15 187 GLN B CA 1
ATOM 4618 C C . GLN B 1 187 ? -0.870 73.215 0.059 1.00 28.59 187 GLN B C 1
ATOM 4619 O O . GLN B 1 187 ? -1.796 73.472 0.829 1.00 34.25 187 GLN B O 1
ATOM 4625 N N . GLU B 1 188 ? 0.415 73.332 0.409 1.00 15.69 188 GLU B N 1
ATOM 4626 C CA . GLU B 1 188 ? 0.803 73.809 1.725 1.00 22.43 188 GLU B CA 1
ATOM 4627 C C . GLU B 1 188 ? 0.346 75.282 1.875 1.00 22.58 188 GLU B C 1
ATOM 4628 O O . GLU B 1 188 ? -0.272 75.644 2.874 1.00 30.32 188 GLU B O 1
ATOM 4634 N N . THR B 1 189 ? 0.663 76.126 0.900 1.00 21.71 189 THR B N 1
ATOM 4635 C CA . THR B 1 189 ? 0.210 77.510 0.932 1.00 18.62 189 THR B CA 1
ATOM 4636 C C . THR B 1 189 ? -1.324 77.577 1.048 1.00 24.71 189 THR B C 1
ATOM 4637 O O . THR B 1 189 ? -1.857 78.452 1.729 1.00 26.37 189 THR B O 1
ATOM 4641 N N . LEU B 1 190 ? -2.032 76.646 0.393 1.00 22.93 190 LEU B N 1
ATOM 4642 C CA . LEU B 1 190 ? -3.489 76.638 0.486 1.00 18.38 190 LEU B CA 1
ATOM 4643 C C . LEU B 1 190 ? -3.850 76.637 1.957 1.00 21.38 190 LEU B C 1
ATOM 4644 O O . LEU B 1 190 ? -4.524 77.547 2.438 1.00 29.39 190 LEU B O 1
ATOM 4649 N N . LEU B 1 191 ? -3.346 75.662 2.699 1.00 11.08 191 LEU B N 1
ATOM 4650 C CA . LEU B 1 191 ? -3.615 75.586 4.144 1.00 10.13 191 LEU B CA 1
ATOM 4651 C C . LEU B 1 191 ? -3.097 76.721 5.042 1.00 11.80 191 LEU B C 1
ATOM 4652 O O . LEU B 1 191 ? -3.797 77.169 5.947 1.00 12.42 191 LEU B O 1
ATOM 4657 N N . THR B 1 192 ? -1.873 77.185 4.875 1.00 12.88 192 THR B N 1
ATOM 4658 C CA . THR B 1 192 ? -1.459 78.270 5.741 1.00 10.13 192 THR B CA 1
ATOM 4659 C C . THR B 1 192 ? -2.292 79.523 5.392 1.00 10.78 192 THR B C 1
ATOM 4660 O O . THR B 1 192 ? -2.483 80.406 6.224 1.00 11.94 192 THR B O 1
ATOM 4664 N N . THR B 1 193 ? -2.783 79.616 4.171 1.00 11.82 193 THR B N 1
ATOM 4665 C CA . THR B 1 193 ? -3.581 80.776 3.816 1.00 12.04 193 THR B CA 1
ATOM 4666 C C . THR B 1 193 ? -4.937 80.647 4.533 1.00 22.55 193 THR B C 1
ATOM 4667 O O . THR B 1 193 ? -5.501 81.643 4.983 1.00 23.30 193 THR B O 1
ATOM 4671 N N . ALA B 1 194 ? -5.453 79.416 4.646 1.00 22.11 194 ALA B N 1
ATOM 4672 C CA . ALA B 1 194 ? -6.743 79.179 5.293 1.00 19.53 194 ALA B CA 1
ATOM 4673 C C . ALA B 1 194 ? -6.697 79.642 6.741 1.00 26.10 194 ALA B C 1
ATOM 4674 O O . ALA B 1 194 ? -7.628 80.267 7.248 1.00 30.59 194 ALA B O 1
ATOM 4676 N N . ILE B 1 195 ? -5.588 79.333 7.385 1.00 14.24 195 ILE B N 1
ATOM 4677 C CA . ILE B 1 195 ? -5.342 79.689 8.754 1.00 18.79 195 ILE B CA 1
ATOM 4678 C C . ILE B 1 195 ? -5.313 81.194 8.952 1.00 26.48 195 ILE B C 1
ATOM 4679 O O . ILE B 1 195 ? -5.996 81.735 9.820 1.00 34.34 195 ILE B O 1
ATOM 4684 N N . TYR B 1 196 ? -4.495 81.854 8.149 1.00 26.68 196 TYR B N 1
ATOM 4685 C CA . TYR B 1 196 ? -4.326 83.299 8.194 1.00 27.50 196 TYR B CA 1
ATOM 4686 C C . TYR B 1 196 ? -5.629 84.013 7.812 1.00 28.19 196 TYR B C 1
ATOM 4687 O O . TYR B 1 196 ? -5.863 85.164 8.179 1.00 29.01 196 TYR B O 1
ATOM 4696 N N . LYS B 1 197 ? -6.466 83.344 7.037 1.00 25.54 197 LYS B N 1
ATOM 4697 C CA . LYS B 1 197 ? -7.680 83.994 6.619 1.00 29.61 197 LYS B CA 1
ATOM 4698 C C . LYS B 1 197 ? -8.832 83.781 7.572 1.00 26.15 197 LYS B C 1
ATOM 4699 O O . LYS B 1 197 ? -9.640 84.684 7.780 1.00 18.49 197 LYS B O 1
ATOM 4705 N N . PHE B 1 198 ? -8.865 82.614 8.195 1.00 21.20 198 PHE B N 1
ATOM 4706 C CA . PHE B 1 198 ? -9.957 82.257 9.085 1.00 19.65 198 PHE B CA 1
ATOM 4707 C C . PHE B 1 198 ? -9.725 82.158 10.572 1.00 27.02 198 PHE B C 1
ATOM 4708 O O . PHE B 1 198 ? -10.611 82.474 11.365 1.00 35.44 198 PHE B O 1
ATOM 4716 N N . HIS B 1 199 ? -8.547 81.697 10.960 1.00 26.52 199 HIS B N 1
ATOM 4717 C CA . HIS B 1 199 ? -8.298 81.517 12.373 1.00 23.79 199 HIS B CA 1
ATOM 4718 C C . HIS B 1 199 ? -8.371 82.833 13.103 1.00 25.19 199 HIS B C 1
ATOM 4719 O O . HIS B 1 199 ? -7.926 83.857 12.588 1.00 30.46 199 HIS B O 1
ATOM 4726 N N . PRO B 1 200 ? -8.954 82.824 14.314 1.00 30.77 200 PRO B N 1
ATOM 4727 C CA . PRO B 1 200 ? -9.155 83.978 15.198 1.00 33.61 200 PRO B CA 1
ATOM 4728 C C . PRO B 1 200 ? -7.908 84.802 15.517 1.00 40.75 200 PRO B C 1
ATOM 4729 O O . PRO B 1 200 ? -7.943 86.025 15.654 1.00 36.49 200 PRO B O 1
ATOM 4733 N N . GLU B 1 201 ? -6.787 84.125 15.606 1.00 39.61 201 GLU B N 1
ATOM 4734 C CA . GLU B 1 201 ? -5.593 84.839 15.893 1.00 39.53 201 GLU B CA 1
ATOM 4735 C C . GLU B 1 201 ? -5.143 85.711 14.734 1.00 40.00 201 GLU B C 1
ATOM 4736 O O . GLU B 1 201 ? -4.302 86.590 14.917 1.00 45.54 201 GLU B O 1
ATOM 4742 N N . PHE B 1 202 ? -5.675 85.471 13.539 1.00 28.93 202 PHE B N 1
ATOM 4743 C CA . PHE B 1 202 ? -5.310 86.263 12.362 1.00 27.72 202 PHE B CA 1
ATOM 4744 C C . PHE B 1 202 ? -6.504 87.060 11.812 1.00 24.82 202 PHE B C 1
ATOM 4745 O O . PHE B 1 202 ? -6.401 88.264 11.579 1.00 24.22 202 PHE B O 1
ATOM 4753 N N . ALA B 1 203 ? -7.632 86.380 11.624 1.00 23.79 203 ALA B N 1
ATOM 4754 C CA . ALA B 1 203 ? -8.857 86.984 11.117 1.00 32.90 203 ALA B CA 1
ATOM 4755 C C . ALA B 1 203 ? -9.150 88.364 11.697 1.00 41.95 203 ALA B C 1
ATOM 4756 O O . ALA B 1 203 ? -9.633 89.240 10.983 1.00 44.01 203 ALA B O 1
ATOM 4758 N N . ASN B 1 204 ? -8.867 88.556 12.985 1.00 44.17 204 ASN B N 1
ATOM 4759 C CA . ASN B 1 204 ? -8.985 89.953 13.520 1.00 53.44 204 ASN B CA 1
ATOM 4760 C C . ASN B 1 204 ? -7.732 90.825 13.478 1.00 56.63 204 ASN B C 1
ATOM 4761 O O . ASN B 1 204 ? -7.811 92.021 13.200 1.00 60.50 204 ASN B O 1
ATOM 4766 N N . ALA B 1 205 ? -6.585 90.223 13.767 1.00 53.46 205 ALA B N 1
ATOM 4767 C CA . ALA B 1 205 ? -5.291 90.914 13.764 1.00 46.80 205 ALA B CA 1
ATOM 4768 C C . ALA B 1 205 ? -5.129 91.864 12.595 1.00 44.00 205 ALA B C 1
ATOM 4769 O O . ALA B 1 205 ? -5.812 91.729 11.582 1.00 42.90 205 ALA B O 1
ATOM 4771 N N . GLU B 1 206 ? -4.224 92.832 12.702 1.00 46.39 206 GLU B N 1
ATOM 4772 C CA . GLU B 1 206 ? -4.002 93.729 11.563 1.00 40.31 206 GLU B CA 1
ATOM 4773 C C . GLU B 1 206 ? -2.672 93.461 10.854 1.00 31.26 206 GLU B C 1
ATOM 4774 O O . GLU B 1 206 ? -1.628 93.336 11.491 1.00 39.07 206 GLU B O 1
ATOM 4780 N N . PHE B 1 207 ? -2.709 93.352 9.535 1.00 27.37 207 PHE B N 1
ATOM 4781 C CA . PHE B 1 207 ? -1.491 93.082 8.774 1.00 26.55 207 PHE B CA 1
ATOM 4782 C C . PHE B 1 207 ? -1.812 93.122 7.312 1.00 20.55 207 PHE B C 1
ATOM 4783 O O . PHE B 1 207 ? -2.946 92.885 6.898 1.00 26.08 207 PHE B O 1
ATOM 4791 N N . GLU B 1 208 ? -0.802 93.370 6.513 1.00 23.54 208 GLU B N 1
ATOM 4792 C CA . GLU B 1 208 ? -1.040 93.516 5.089 1.00 22.83 208 GLU B CA 1
ATOM 4793 C C . GLU B 1 208 ? -0.712 92.282 4.314 1.00 30.01 208 GLU B C 1
ATOM 4794 O O . GLU B 1 208 ? 0.144 91.496 4.718 1.00 41.23 208 GLU B O 1
ATOM 4800 N N . ILE B 1 209 ? -1.381 92.091 3.188 1.00 32.25 209 ILE B N 1
ATOM 4801 C CA . ILE B 1 209 ? -1.046 90.967 2.331 1.00 33.10 209 ILE B CA 1
ATOM 4802 C C . ILE B 1 209 ? -0.321 91.540 1.127 1.00 27.02 209 ILE B C 1
ATOM 4803 O O . ILE B 1 209 ? -0.939 92.078 0.211 1.00 34.49 209 ILE B O 1
ATOM 4808 N N . TRP B 1 210 ? 1.006 91.422 1.147 1.00 28.01 210 TRP B N 1
ATOM 4809 C CA . TRP B 1 210 ? 1.886 92.038 0.149 1.00 28.11 210 TRP B CA 1
ATOM 4810 C C . TRP B 1 210 ? 1.912 91.357 -1.208 1.00 31.20 210 TRP B C 1
ATOM 4811 O O . TRP B 1 210 ? 2.123 92.016 -2.225 1.00 32.94 210 TRP B O 1
ATOM 4822 N N . TYR B 1 211 ? 1.764 90.037 -1.235 1.00 26.94 211 TYR B N 1
ATOM 4823 C CA . TYR B 1 211 ? 1.832 89.309 -2.493 1.00 19.09 211 TYR B CA 1
ATOM 4824 C C . TYR B 1 211 ? 1.339 87.884 -2.277 1.00 22.59 211 TYR B C 1
ATOM 4825 O O . TYR B 1 211 ? 1.383 87.346 -1.170 1.00 20.09 211 TYR B O 1
ATOM 4834 N N . GLY B 1 212 ? 0.800 87.312 -3.350 1.00 27.12 212 GLY B N 1
ATOM 4835 C CA . GLY B 1 212 ? 0.202 85.996 -3.282 1.00 25.38 212 GLY B CA 1
ATOM 4836 C C . GLY B 1 212 ? -1.294 85.828 -3.273 1.00 23.30 212 GLY B C 1
ATOM 4837 O O . GLY B 1 212 ? -2.029 86.690 -2.797 1.00 20.11 212 GLY B O 1
ATOM 4838 N N . ASP B 1 213 ? -1.760 84.702 -3.782 1.00 23.07 213 ASP B N 1
ATOM 4839 C CA . ASP B 1 213 ? -3.197 84.437 -3.821 1.00 29.60 213 ASP B CA 1
ATOM 4840 C C . ASP B 1 213 ? -3.340 82.983 -4.226 1.00 22.32 213 ASP B C 1
ATOM 4841 O O . ASP B 1 213 ? -3.059 82.623 -5.366 1.00 20.21 213 ASP B O 1
ATOM 4846 N N . PRO B 1 214 ? -3.736 82.118 -3.299 1.00 23.96 214 PRO B N 1
ATOM 4847 C CA . PRO B 1 214 ? -3.868 80.721 -3.704 1.00 32.31 214 PRO B CA 1
ATOM 4848 C C . PRO B 1 214 ? -4.941 80.463 -4.799 1.00 32.65 214 PRO B C 1
ATOM 4849 O O . PRO B 1 214 ? -5.137 79.333 -5.243 1.00 36.15 214 PRO B O 1
ATOM 4853 N N . ASP B 1 215 ? -5.612 81.520 -5.249 1.00 35.45 215 ASP B N 1
ATOM 4854 C CA . ASP B 1 215 ? -6.580 81.393 -6.344 1.00 39.54 215 ASP B CA 1
ATOM 4855 C C . ASP B 1 215 ? -5.960 81.579 -7.765 1.00 41.39 215 ASP B C 1
ATOM 4856 O O . ASP B 1 215 ? -6.235 80.801 -8.678 1.00 40.85 215 ASP B O 1
ATOM 4861 N N . LYS B 1 216 ? -5.125 82.607 -7.930 1.00 41.07 216 LYS B N 1
ATOM 4862 C CA . LYS B 1 216 ? -4.449 82.926 -9.194 1.00 39.19 216 LYS B CA 1
ATOM 4863 C C . LYS B 1 216 ? -3.490 81.758 -9.581 1.00 38.04 216 LYS B C 1
ATOM 4864 O O . LYS B 1 216 ? -3.368 80.786 -8.838 1.00 32.35 216 LYS B O 1
ATOM 4870 N N . ASP B 1 217 ? -2.822 81.842 -10.735 1.00 42.00 217 ASP B N 1
ATOM 4871 C CA . ASP B 1 217 ? -1.860 80.807 -11.148 1.00 44.72 217 ASP B CA 1
ATOM 4872 C C . ASP B 1 217 ? -0.378 81.275 -10.985 1.00 47.00 217 ASP B C 1
ATOM 4873 O O . ASP B 1 217 ? 0.501 80.487 -10.633 1.00 54.30 217 ASP B O 1
ATOM 4878 N N . HIS B 1 218 ? -0.093 82.547 -11.249 1.00 31.22 218 HIS B N 1
ATOM 4879 C CA . HIS B 1 218 ? 1.277 83.071 -11.037 1.00 24.69 218 HIS B CA 1
ATOM 4880 C C . HIS B 1 218 ? 2.372 82.687 -12.074 1.00 24.35 218 HIS B C 1
ATOM 4881 O O . HIS B 1 218 ? 3.405 83.344 -12.207 1.00 20.69 218 HIS B O 1
ATOM 4888 N N . GLY B 1 219 ? 2.136 81.610 -12.797 1.00 19.99 219 GLY B N 1
ATOM 4889 C CA . GLY B 1 219 ? 3.081 81.219 -13.803 1.00 21.05 219 GLY B CA 1
ATOM 4890 C C . GLY B 1 219 ? 4.506 81.092 -13.355 1.00 21.46 219 GLY B C 1
ATOM 4891 O O . GLY B 1 219 ? 4.781 80.263 -12.491 1.00 24.64 219 GLY B O 1
ATOM 4892 N N . SER B 1 220 ? 5.408 81.877 -13.942 1.00 21.22 220 SER B N 1
ATOM 4893 C CA . SER B 1 220 ? 6.850 81.815 -13.606 1.00 19.52 220 SER B CA 1
ATOM 4894 C C . SER B 1 220 ? 7.190 82.653 -12.370 1.00 24.51 220 SER B C 1
ATOM 4895 O O . SER B 1 220 ? 8.363 82.856 -12.063 1.00 20.48 220 SER B O 1
ATOM 4898 N N . SER B 1 221 ? 6.179 83.188 -11.701 1.00 22.20 221 SER B N 1
ATOM 4899 C CA . SER B 1 221 ? 6.425 83.947 -10.485 1.00 21.43 221 SER B CA 1
ATOM 4900 C C . SER B 1 221 ? 6.399 82.970 -9.352 1.00 18.72 221 SER B C 1
ATOM 4901 O O . SER B 1 221 ? 5.348 82.448 -8.983 1.00 25.79 221 SER B O 1
ATOM 4904 N N . THR B 1 222 ? 7.572 82.669 -8.829 1.00 22.38 222 THR B N 1
ATOM 4905 C CA . THR B 1 222 ? 7.661 81.764 -7.715 1.00 23.57 222 THR B CA 1
ATOM 4906 C C . THR B 1 222 ? 8.470 82.475 -6.675 1.00 25.11 222 THR B C 1
ATOM 4907 O O . THR B 1 222 ? 9.250 83.368 -6.997 1.00 22.71 222 THR B O 1
ATOM 4911 N N . LEU B 1 223 ? 8.269 82.117 -5.418 1.00 26.21 223 LEU B N 1
ATOM 4912 C CA . LEU B 1 223 ? 8.963 82.751 -4.330 1.00 25.27 223 LEU B CA 1
ATOM 4913 C C . LEU B 1 223 ? 9.014 81.765 -3.173 1.00 27.75 223 LEU B C 1
ATOM 4914 O O . LEU B 1 223 ? 8.024 81.080 -2.923 1.00 21.68 223 LEU B O 1
ATOM 4919 N N . GLU B 1 224 ? 10.166 81.644 -2.488 1.00 24.01 224 GLU B N 1
ATOM 4920 C CA . GLU B 1 224 ? 10.251 80.730 -1.355 1.00 28.87 224 GLU B CA 1
ATOM 4921 C C . GLU B 1 224 ? 10.782 81.454 -0.156 1.00 27.12 224 GLU B C 1
ATOM 4922 O O . GLU B 1 224 ? 11.696 82.266 -0.281 1.00 25.92 224 GLU B O 1
ATOM 4928 N N . GLY B 1 225 ? 10.174 81.167 0.998 1.00 21.82 225 GLY B N 1
ATOM 4929 C CA . GLY B 1 225 ? 10.524 81.775 2.276 1.00 13.31 225 GLY B CA 1
ATOM 4930 C C . GLY B 1 225 ? 11.986 81.884 2.657 1.00 16.72 225 GLY B C 1
ATOM 4931 O O . GLY B 1 225 ? 12.445 82.951 3.067 1.00 21.23 225 GLY B O 1
ATOM 4932 N N . GLY B 1 226 ? 12.690 80.760 2.572 1.00 14.88 226 GLY B N 1
ATOM 4933 C CA . GLY B 1 226 ? 14.095 80.712 2.889 1.00 15.58 226 GLY B CA 1
ATOM 4934 C C . GLY B 1 226 ? 14.874 81.818 2.188 1.00 19.36 226 GLY B C 1
ATOM 4935 O O . GLY B 1 226 ? 15.972 82.160 2.624 1.00 18.92 226 GLY B O 1
ATOM 4936 N N . ASP B 1 227 ? 14.325 82.369 1.106 1.00 21.47 227 ASP B N 1
ATOM 4937 C CA . ASP B 1 227 ? 14.997 83.464 0.395 1.00 27.00 227 ASP B CA 1
ATOM 4938 C C . ASP B 1 227 ? 14.772 84.880 0.936 1.00 24.69 227 ASP B C 1
ATOM 4939 O O . ASP B 1 227 ? 15.609 85.755 0.720 1.00 22.70 227 ASP B O 1
ATOM 4944 N N . VAL B 1 228 ? 13.672 85.090 1.656 1.00 24.32 228 VAL B N 1
ATOM 4945 C CA . VAL B 1 228 ? 13.290 86.396 2.198 1.00 24.66 228 VAL B CA 1
ATOM 4946 C C . VAL B 1 228 ? 13.755 86.711 3.602 1.00 28.72 228 VAL B C 1
ATOM 4947 O O . VAL B 1 228 ? 13.699 85.867 4.495 1.00 28.16 228 VAL B O 1
ATOM 4951 N N . MET B 1 229 ? 14.223 87.933 3.806 1.00 27.39 229 MET B N 1
ATOM 4952 C CA . MET B 1 229 ? 14.634 88.329 5.147 1.00 23.92 229 MET B CA 1
ATOM 4953 C C . MET B 1 229 ? 14.410 89.818 5.458 1.00 25.19 229 MET B C 1
ATOM 4954 O O . MET B 1 229 ? 14.969 90.704 4.815 1.00 31.51 229 MET B O 1
ATOM 4959 N N . PRO B 1 230 ? 13.622 90.152 6.518 1.00 23.86 230 PRO B N 1
ATOM 4960 C CA . PRO B 1 230 ? 13.511 91.534 7.056 1.00 16.07 230 PRO B CA 1
ATOM 4961 C C . PRO B 1 230 ? 14.741 91.870 7.815 1.00 15.28 230 PRO B C 1
ATOM 4962 O O . PRO B 1 230 ? 14.710 91.619 9.030 1.00 15.53 230 PRO B O 1
ATOM 4966 N N . ILE B 1 231 ? 15.817 92.384 7.320 1.00 22.97 231 ILE B N 1
ATOM 4967 C CA . ILE B 1 231 ? 16.847 92.652 8.336 1.00 25.11 231 ILE B CA 1
ATOM 4968 C C . ILE B 1 231 ? 16.599 93.946 9.144 1.00 29.55 231 ILE B C 1
ATOM 4969 O O . ILE B 1 231 ? 17.383 94.253 10.045 1.00 35.54 231 ILE B O 1
ATOM 4974 N N . GLY B 1 232 ? 15.534 94.717 8.877 1.00 30.77 232 GLY B N 1
ATOM 4975 C CA . GLY B 1 232 ? 15.312 96.001 9.573 1.00 24.48 232 GLY B CA 1
ATOM 4976 C C . GLY B 1 232 ? 15.896 97.171 8.770 1.00 24.66 232 GLY B C 1
ATOM 4977 O O . GLY B 1 232 ? 16.404 96.958 7.671 1.00 25.86 232 GLY B O 1
ATOM 4978 N N . ASN B 1 233 ? 15.816 98.399 9.278 1.00 29.51 233 ASN B N 1
ATOM 4979 C CA . ASN B 1 233 ? 16.393 99.567 8.589 1.00 22.01 233 ASN B CA 1
ATOM 4980 C C . ASN B 1 233 ? 15.764 99.698 7.176 1.00 24.75 233 ASN B C 1
ATOM 4981 O O . ASN B 1 233 ? 16.403 100.066 6.191 1.00 27.13 233 ASN B O 1
ATOM 4986 N N . GLY B 1 234 ? 14.472 99.417 7.112 1.00 25.78 234 GLY B N 1
ATOM 4987 C CA . GLY B 1 234 ? 13.780 99.495 5.849 1.00 27.94 234 GLY B CA 1
ATOM 4988 C C . GLY B 1 234 ? 14.193 98.474 4.790 1.00 35.38 234 GLY B C 1
ATOM 4989 O O . GLY B 1 234 ? 13.523 98.406 3.761 1.00 39.65 234 GLY B O 1
ATOM 4990 N N . VAL B 1 235 ? 15.231 97.663 5.052 1.00 28.85 235 VAL B N 1
ATOM 4991 C CA . VAL B 1 235 ? 15.765 96.676 4.095 1.00 28.45 235 VAL B CA 1
ATOM 4992 C C . VAL B 1 235 ? 15.178 95.252 4.174 1.00 28.14 235 VAL B C 1
ATOM 4993 O O . VAL B 1 235 ? 14.769 94.785 5.236 1.00 22.54 235 VAL B O 1
ATOM 4997 N N . VAL B 1 236 ? 15.146 94.588 3.016 1.00 24.31 236 VAL B N 1
ATOM 4998 C CA . VAL B 1 236 ? 14.670 93.226 2.867 1.00 21.60 236 VAL B CA 1
ATOM 4999 C C . VAL B 1 236 ? 15.636 92.495 1.934 1.00 24.00 236 VAL B C 1
ATOM 5000 O O . VAL B 1 236 ? 15.996 93.004 0.875 1.00 27.36 236 VAL B O 1
ATOM 5004 N N . LEU B 1 237 ? 16.129 91.336 2.346 1.00 20.90 237 LEU B N 1
ATOM 5005 C CA . LEU B 1 237 ? 17.065 90.626 1.502 1.00 14.46 237 LEU B CA 1
ATOM 5006 C C . LEU B 1 237 ? 16.294 89.544 0.858 1.00 11.80 237 LEU B C 1
ATOM 5007 O O . LEU B 1 237 ? 15.731 88.707 1.563 1.00 13.10 237 LEU B O 1
ATOM 5012 N N . ILE B 1 238 ? 16.250 89.536 -0.472 1.00 10.91 238 ILE B N 1
ATOM 5013 C CA . ILE B 1 238 ? 15.590 88.445 -1.161 1.00 15.88 238 ILE B CA 1
ATOM 5014 C C . ILE B 1 238 ? 16.521 87.669 -2.109 1.00 21.79 238 ILE B C 1
ATOM 5015 O O . ILE B 1 238 ? 16.988 88.196 -3.118 1.00 22.25 238 ILE B O 1
ATOM 5020 N N . GLY B 1 239 ? 16.814 86.415 -1.778 1.00 12.90 239 GLY B N 1
ATOM 5021 C CA . GLY B 1 239 ? 17.673 85.636 -2.657 1.00 12.34 239 GLY B CA 1
ATOM 5022 C C . GLY B 1 239 ? 16.955 85.231 -3.935 1.00 13.35 239 GLY B C 1
ATOM 5023 O O . GLY B 1 239 ? 15.817 84.766 -3.895 1.00 23.84 239 GLY B O 1
ATOM 5024 N N . MET B 1 240 ? 17.620 85.416 -5.069 1.00 14.97 240 MET B N 1
ATOM 5025 C CA . MET B 1 240 ? 17.086 85.091 -6.388 1.00 20.29 240 MET B CA 1
ATOM 5026 C C . MET B 1 240 ? 17.939 83.971 -7.027 1.00 27.17 240 MET B C 1
ATOM 5027 O O . MET B 1 240 ? 19.068 84.201 -7.462 1.00 24.67 240 MET B O 1
ATOM 5032 N N . GLY B 1 241 ? 17.391 82.749 -7.024 1.00 25.32 241 GLY B N 1
ATOM 5033 C CA . GLY B 1 241 ? 18.066 81.593 -7.602 1.00 27.22 241 GLY B CA 1
ATOM 5034 C C . GLY B 1 241 ? 17.013 80.692 -8.212 1.00 27.66 241 GLY B C 1
ATOM 5035 O O . GLY B 1 241 ? 16.115 81.223 -8.860 1.00 29.02 241 GLY B O 1
ATOM 5036 N N . GLU B 1 242 ? 17.061 79.377 -7.986 1.00 26.48 242 GLU B N 1
ATOM 5037 C CA . GLU B 1 242 ? 16.076 78.447 -8.565 1.00 18.42 242 GLU B CA 1
ATOM 5038 C C . GLU B 1 242 ? 14.631 78.628 -8.138 1.00 24.50 242 GLU B C 1
ATOM 5039 O O . GLU B 1 242 ? 13.733 78.636 -8.980 1.00 29.69 242 GLU B O 1
ATOM 5045 N N . ARG B 1 243 ? 14.380 78.791 -6.844 1.00 26.75 243 ARG B N 1
ATOM 5046 C CA . ARG B 1 243 ? 12.988 78.910 -6.390 1.00 25.82 243 ARG B CA 1
ATOM 5047 C C . ARG B 1 243 ? 12.377 80.316 -6.343 1.00 20.84 243 ARG B C 1
ATOM 5048 O O . ARG B 1 243 ? 11.161 80.480 -6.425 1.00 27.16 243 ARG B O 1
ATOM 5056 N N . SER B 1 244 ? 13.178 81.352 -6.206 1.00 22.39 244 SER B N 1
ATOM 5057 C CA . SER B 1 244 ? 12.560 82.673 -6.205 1.00 14.34 244 SER B CA 1
ATOM 5058 C C . SER B 1 244 ? 12.910 83.370 -7.492 1.00 20.55 244 SER B C 1
ATOM 5059 O O . SER B 1 244 ? 14.048 83.790 -7.709 1.00 27.58 244 SER B O 1
ATOM 5062 N N . SER B 1 245 ? 11.919 83.439 -8.365 1.00 14.69 245 SER B N 1
ATOM 5063 C CA . SER B 1 245 ? 12.067 84.095 -9.648 1.00 16.41 245 SER B CA 1
ATOM 5064 C C . SER B 1 245 ? 12.071 85.625 -9.505 1.00 27.35 245 SER B C 1
ATOM 5065 O O . SER B 1 245 ? 11.632 86.198 -8.507 1.00 22.41 245 SER B O 1
ATOM 5068 N N . ARG B 1 246 ? 12.542 86.280 -10.559 1.00 25.74 246 ARG B N 1
ATOM 5069 C CA . ARG B 1 246 ? 12.600 87.702 -10.549 1.00 21.00 246 ARG B CA 1
ATOM 5070 C C . ARG B 1 246 ? 11.224 88.327 -10.769 1.00 26.44 246 ARG B C 1
ATOM 5071 O O . ARG B 1 246 ? 10.985 89.441 -10.305 1.00 33.45 246 ARG B O 1
ATOM 5079 N N . GLN B 1 247 ? 10.306 87.630 -11.449 1.00 22.54 247 GLN B N 1
ATOM 5080 C CA . GLN B 1 247 ? 9.024 88.262 -11.675 1.00 26.47 247 GLN B CA 1
ATOM 5081 C C . GLN B 1 247 ? 8.236 88.342 -10.429 1.00 27.14 247 GLN B C 1
ATOM 5082 O O . GLN B 1 247 ? 7.277 89.105 -10.341 1.00 34.42 247 GLN B O 1
ATOM 5088 N N . ALA B 1 248 ? 8.635 87.557 -9.447 1.00 26.52 248 ALA B N 1
ATOM 5089 C CA . ALA B 1 248 ? 7.961 87.594 -8.179 1.00 22.75 248 ALA B CA 1
ATOM 5090 C C . ALA B 1 248 ? 8.661 88.693 -7.383 1.00 28.26 248 ALA B C 1
ATOM 5091 O O . ALA B 1 248 ? 8.049 89.678 -6.966 1.00 25.22 248 ALA B O 1
ATOM 5093 N N . ILE B 1 249 ? 9.965 88.494 -7.194 1.00 27.60 249 ILE B N 1
ATOM 5094 C CA . ILE B 1 249 ? 10.745 89.418 -6.417 1.00 24.74 249 ILE B CA 1
ATOM 5095 C C . ILE B 1 249 ? 10.391 90.850 -6.843 1.00 29.85 249 ILE B C 1
ATOM 5096 O O . ILE B 1 249 ? 10.298 91.746 -6.007 1.00 25.48 249 ILE B O 1
ATOM 5101 N N . GLY B 1 250 ? 10.147 91.049 -8.131 1.00 25.94 250 GLY B N 1
ATOM 5102 C CA . GLY B 1 250 ? 9.822 92.370 -8.621 1.00 23.92 250 GLY B CA 1
ATOM 5103 C C . GLY B 1 250 ? 8.508 92.925 -8.109 1.00 26.26 250 GLY B C 1
ATOM 5104 O O . GLY B 1 250 ? 8.421 94.108 -7.780 1.00 21.91 250 GLY B O 1
ATOM 5105 N N . GLN B 1 251 ? 7.502 92.070 -8.024 1.00 20.57 251 GLN B N 1
ATOM 5106 C CA . GLN B 1 251 ? 6.181 92.464 -7.555 1.00 19.69 251 GLN B CA 1
ATOM 5107 C C . GLN B 1 251 ? 6.104 92.696 -6.040 1.00 24.51 251 GLN B C 1
ATOM 5108 O O . GLN B 1 251 ? 5.377 93.560 -5.551 1.00 32.54 251 GLN B O 1
ATOM 5114 N N . VAL B 1 252 ? 6.852 91.894 -5.316 1.00 21.75 252 VAL B N 1
ATOM 5115 C CA . VAL B 1 252 ? 6.925 91.983 -3.873 1.00 21.54 252 VAL B CA 1
ATOM 5116 C C . VAL B 1 252 ? 7.518 93.337 -3.541 1.00 23.91 252 VAL B C 1
ATOM 5117 O O . VAL B 1 252 ? 7.114 93.968 -2.568 1.00 21.81 252 VAL B O 1
ATOM 5121 N N . ALA B 1 253 ? 8.498 93.772 -4.328 1.00 19.15 253 ALA B N 1
ATOM 5122 C CA . ALA B 1 253 ? 9.158 95.058 -4.104 1.00 21.24 253 ALA B CA 1
ATOM 5123 C C . ALA B 1 253 ? 8.200 96.225 -4.349 1.00 28.85 253 ALA B C 1
ATOM 5124 O O . ALA B 1 253 ? 8.042 97.108 -3.507 1.00 34.39 253 ALA B O 1
ATOM 5126 N N . GLN B 1 254 ? 7.560 96.223 -5.515 1.00 34.07 254 GLN B N 1
ATOM 5127 C CA . GLN B 1 254 ? 6.619 97.268 -5.879 1.00 28.88 254 GLN B CA 1
ATOM 5128 C C . GLN B 1 254 ? 5.538 97.332 -4.833 1.00 25.69 254 GLN B C 1
ATOM 5129 O O . GLN B 1 254 ? 5.199 98.397 -4.323 1.00 31.48 254 GLN B O 1
ATOM 5135 N N . SER B 1 255 ? 5.007 96.185 -4.483 1.00 25.78 255 SER B N 1
ATOM 5136 C CA . SER B 1 255 ? 3.953 96.172 -3.529 1.00 21.83 255 SER B CA 1
ATOM 5137 C C . SER B 1 255 ? 4.366 96.774 -2.216 1.00 29.20 255 SER B C 1
ATOM 5138 O O . SER B 1 255 ? 3.559 97.422 -1.549 1.00 33.37 255 SER B O 1
ATOM 5141 N N . LEU B 1 256 ? 5.628 96.551 -1.839 1.00 30.92 256 LEU B N 1
ATOM 5142 C CA . LEU B 1 256 ? 6.123 97.013 -0.541 1.00 27.71 256 LEU B CA 1
ATOM 5143 C C . LEU B 1 256 ? 6.443 98.472 -0.585 1.00 31.91 256 LEU B C 1
ATOM 5144 O O . LEU B 1 256 ? 6.146 99.210 0.352 1.00 35.55 256 LEU B O 1
ATOM 5149 N N . PHE B 1 257 ? 7.100 98.885 -1.653 1.00 29.10 257 PHE B N 1
ATOM 5150 C CA . PHE B 1 257 ? 7.432 100.279 -1.817 1.00 30.02 257 PHE B CA 1
ATOM 5151 C C . PHE B 1 257 ? 6.135 101.104 -1.814 1.00 37.90 257 PHE B C 1
ATOM 5152 O O . PHE B 1 257 ? 6.053 102.166 -1.199 1.00 44.16 257 PHE B O 1
ATOM 5160 N N . ALA B 1 258 ? 5.121 100.576 -2.492 1.00 36.47 258 ALA B N 1
ATOM 5161 C CA . ALA B 1 258 ? 3.822 101.220 -2.621 1.00 32.11 258 ALA B CA 1
ATOM 5162 C C . ALA B 1 258 ? 3.119 101.539 -1.305 1.00 37.07 258 ALA B C 1
ATOM 5163 O O . ALA B 1 258 ? 2.297 102.453 -1.249 1.00 42.40 258 ALA B O 1
ATOM 5165 N N . LYS B 1 259 ? 3.410 100.787 -0.249 1.00 30.53 259 LYS B N 1
ATOM 5166 C CA . LYS B 1 259 ? 2.798 101.057 1.046 1.00 29.74 259 LYS B CA 1
ATOM 5167 C C . LYS B 1 259 ? 3.844 101.512 2.042 1.00 32.64 259 LYS B C 1
ATOM 5168 O O . LYS B 1 259 ? 3.601 101.474 3.247 1.00 32.92 259 LYS B O 1
ATOM 5174 N N . GLY B 1 260 ? 5.012 101.921 1.526 1.00 35.68 260 GLY B N 1
ATOM 5175 C CA . GLY B 1 260 ? 6.137 102.366 2.349 1.00 24.62 260 GLY B CA 1
ATOM 5176 C C . GLY B 1 260 ? 6.635 101.322 3.339 1.00 26.20 260 GLY B C 1
ATOM 5177 O O . GLY B 1 260 ? 7.178 101.687 4.380 1.00 19.25 260 GLY B O 1
ATOM 5178 N N . ALA B 1 261 ? 6.462 100.027 3.052 1.00 23.84 261 ALA B N 1
ATOM 5179 C CA . ALA B 1 261 ? 6.919 98.983 3.988 1.00 19.40 261 ALA B CA 1
ATOM 5180 C C . ALA B 1 261 ? 8.426 98.947 4.078 1.00 22.63 261 ALA B C 1
ATOM 5181 O O . ALA B 1 261 ? 8.999 98.668 5.130 1.00 30.47 261 ALA B O 1
ATOM 5183 N N . ALA B 1 262 ? 9.056 99.242 2.949 1.00 20.07 262 ALA B N 1
ATOM 5184 C CA . ALA B 1 262 ? 10.498 99.193 2.839 1.00 27.81 262 ALA B CA 1
ATOM 5185 C C . ALA B 1 262 ? 11.099 100.252 1.916 1.00 30.95 262 ALA B C 1
ATOM 5186 O O . ALA B 1 262 ? 10.449 100.756 1.002 1.00 35.66 262 ALA B O 1
ATOM 5188 N N . GLU B 1 263 ? 12.355 100.575 2.153 1.00 24.68 263 GLU B N 1
ATOM 5189 C CA . GLU B 1 263 ? 13.003 101.573 1.339 1.00 29.82 263 GLU B CA 1
ATOM 5190 C C . GLU B 1 263 ? 13.946 100.889 0.368 1.00 26.71 263 GLU B C 1
ATOM 5191 O O . GLU B 1 263 ? 14.385 101.507 -0.600 1.00 25.00 263 GLU B O 1
ATOM 5197 N N . ARG B 1 264 ? 14.283 99.626 0.605 1.00 24.17 264 ARG B N 1
ATOM 5198 C CA . ARG B 1 264 ? 15.172 98.985 -0.326 1.00 23.66 264 ARG B CA 1
ATOM 5199 C C . ARG B 1 264 ? 15.093 97.498 -0.318 1.00 29.20 264 ARG B C 1
ATOM 5200 O O . ARG B 1 264 ? 15.093 96.892 0.750 1.00 33.33 264 ARG B O 1
ATOM 5208 N N . VAL B 1 265 ? 15.016 96.890 -1.495 1.00 32.07 265 VAL B N 1
ATOM 5209 C CA . VAL B 1 265 ? 15.023 95.432 -1.559 1.00 29.97 265 VAL B CA 1
ATOM 5210 C C . VAL B 1 265 ? 16.382 95.069 -2.118 1.00 30.97 265 VAL B C 1
ATOM 5211 O O . VAL B 1 265 ? 16.784 95.536 -3.183 1.00 35.37 265 VAL B O 1
ATOM 5215 N N . ILE B 1 266 ? 17.126 94.271 -1.373 1.00 24.36 266 ILE B N 1
ATOM 5216 C CA . ILE B 1 266 ? 18.419 93.860 -1.866 1.00 25.63 266 ILE B CA 1
ATOM 5217 C C . ILE B 1 266 ? 18.291 92.437 -2.384 1.00 33.40 266 ILE B C 1
ATOM 5218 O O . ILE B 1 266 ? 18.179 91.494 -1.602 1.00 28.11 266 ILE B O 1
ATOM 5223 N N . VAL B 1 267 ? 18.295 92.322 -3.717 1.00 39.21 267 VAL B N 1
ATOM 5224 C CA . VAL B 1 267 ? 18.208 91.063 -4.453 1.00 30.14 267 VAL B CA 1
ATOM 5225 C C . VAL B 1 267 ? 19.600 90.408 -4.437 1.00 28.67 267 VAL B C 1
ATOM 5226 O O . VAL B 1 267 ? 20.578 90.998 -4.889 1.00 28.62 267 VAL B O 1
ATOM 5230 N N . ALA B 1 268 ? 19.679 89.211 -3.877 1.00 24.58 268 ALA B N 1
ATOM 5231 C CA . ALA B 1 268 ? 20.920 88.469 -3.762 1.00 28.77 268 ALA B CA 1
ATOM 5232 C C . ALA B 1 268 ? 20.901 87.375 -4.832 1.00 31.61 268 ALA B C 1
ATOM 5233 O O . ALA B 1 268 ? 20.266 86.334 -4.665 1.00 30.77 268 ALA B O 1
ATOM 5235 N N . GLY B 1 269 ? 21.600 87.628 -5.939 1.00 32.22 269 GLY B N 1
ATOM 5236 C CA . GLY B 1 269 ? 21.603 86.696 -7.049 1.00 20.86 269 GLY B CA 1
ATOM 5237 C C . GLY B 1 269 ? 22.570 85.575 -6.880 1.00 16.39 269 GLY B C 1
ATOM 5238 O O . GLY B 1 269 ? 23.770 85.825 -6.793 1.00 20.21 269 GLY B O 1
ATOM 5239 N N . LEU B 1 270 ? 22.080 84.344 -6.809 1.00 27.15 270 LEU B N 1
ATOM 5240 C CA . LEU B 1 270 ? 22.957 83.182 -6.679 1.00 20.62 270 LEU B CA 1
ATOM 5241 C C . LEU B 1 270 ? 23.272 82.709 -8.076 1.00 26.15 270 LEU B C 1
ATOM 5242 O O . LEU B 1 270 ? 22.404 82.651 -8.946 1.00 24.83 270 LEU B O 1
ATOM 5247 N N . PRO B 1 271 ? 24.553 82.394 -8.307 1.00 30.22 271 PRO B N 1
ATOM 5248 C CA . PRO B 1 271 ? 25.068 81.906 -9.589 1.00 32.68 271 PRO B CA 1
ATOM 5249 C C . PRO B 1 271 ? 24.397 80.571 -9.892 1.00 33.96 271 PRO B C 1
ATOM 5250 O O . PRO B 1 271 ? 24.154 79.778 -8.985 1.00 34.97 271 PRO B O 1
ATOM 5254 N N . LYS B 1 272 ? 24.088 80.340 -11.159 1.00 35.80 272 LYS B N 1
ATOM 5255 C CA . LYS B 1 272 ? 23.428 79.118 -11.601 1.00 38.15 272 LYS B CA 1
ATOM 5256 C C . LYS B 1 272 ? 23.801 77.869 -10.782 1.00 39.06 272 LYS B C 1
ATOM 5257 O O . LYS B 1 272 ? 22.947 77.151 -10.263 1.00 40.82 272 LYS B O 1
ATOM 5263 N N . SER B 1 273 ? 25.099 77.629 -10.709 1.00 40.93 273 SER B N 1
ATOM 5264 C CA . SER B 1 273 ? 25.699 76.527 -9.979 1.00 42.53 273 SER B CA 1
ATOM 5265 C C . SER B 1 273 ? 25.106 76.303 -8.570 1.00 51.33 273 SER B C 1
ATOM 5266 O O . SER B 1 273 ? 24.649 75.211 -8.237 1.00 52.42 273 SER B O 1
ATOM 5269 N N . ARG B 1 274 ? 25.124 77.354 -7.745 1.00 57.79 274 ARG B N 1
ATOM 5270 C CA . ARG B 1 274 ? 24.636 77.290 -6.361 1.00 54.71 274 ARG B CA 1
ATOM 5271 C C . ARG B 1 274 ? 23.202 77.787 -6.187 1.00 48.60 274 ARG B C 1
ATOM 5272 O O . ARG B 1 274 ? 22.755 77.998 -5.062 1.00 46.59 274 ARG B O 1
ATOM 5280 N N . ALA B 1 275 ? 22.484 77.937 -7.294 1.00 42.30 275 ALA B N 1
ATOM 5281 C CA . ALA B 1 275 ? 21.128 78.457 -7.306 1.00 38.19 275 ALA B CA 1
ATOM 5282 C C . ALA B 1 275 ? 19.970 77.623 -6.755 1.00 38.34 275 ALA B C 1
ATOM 5283 O O . ALA B 1 275 ? 18.842 78.115 -6.715 1.00 40.12 275 ALA B O 1
ATOM 5285 N N . ALA B 1 276 ? 20.230 76.371 -6.348 1.00 36.94 276 ALA B N 1
ATOM 5286 C CA . ALA B 1 276 ? 19.180 75.470 -5.805 1.00 33.56 276 ALA B CA 1
ATOM 5287 C C . ALA B 1 276 ? 19.123 75.590 -4.288 1.00 36.59 276 ALA B C 1
ATOM 5288 O O . ALA B 1 276 ? 18.224 75.069 -3.627 1.00 42.28 276 ALA B O 1
ATOM 5290 N N . MET B 1 277 ? 20.106 76.318 -3.771 1.00 33.99 277 MET B N 1
ATOM 5291 C CA . MET B 1 277 ? 20.234 76.634 -2.356 1.00 31.26 277 MET B CA 1
ATOM 5292 C C . MET B 1 277 ? 19.451 77.943 -2.035 1.00 27.51 277 MET B C 1
ATOM 5293 O O . MET B 1 277 ? 19.569 78.940 -2.745 1.00 23.92 277 MET B O 1
ATOM 5298 N N . ALA B 1 278 ? 18.630 77.915 -0.983 1.00 24.75 278 ALA B N 1
ATOM 5299 C CA . ALA B 1 278 ? 17.864 79.087 -0.545 1.00 25.36 278 ALA B CA 1
ATOM 5300 C C . ALA B 1 278 ? 18.862 79.956 0.177 1.00 23.45 278 ALA B C 1
ATOM 5301 O O . ALA B 1 278 ? 19.809 79.449 0.776 1.00 21.16 278 ALA B O 1
ATOM 5303 N N . LEU B 1 279 ? 18.642 81.255 0.154 1.00 20.71 279 LEU B N 1
ATOM 5304 C CA . LEU B 1 279 ? 19.548 82.185 0.823 1.00 10.20 279 LEU B CA 1
ATOM 5305 C C . LEU B 1 279 ? 19.824 81.887 2.289 1.00 10.54 279 LEU B C 1
ATOM 5306 O O . LEU B 1 279 ? 20.978 81.941 2.708 1.00 17.68 279 LEU B O 1
ATOM 5311 N N . ASP B 1 280 ? 18.809 81.551 3.094 1.00 14.48 280 ASP B N 1
ATOM 5312 C CA . ASP B 1 280 ? 19.070 81.238 4.506 1.00 10.13 280 ASP B CA 1
ATOM 5313 C C . ASP B 1 280 ? 19.793 79.932 4.716 1.00 13.11 280 ASP B C 1
ATOM 5314 O O . ASP B 1 280 ? 20.050 79.525 5.847 1.00 18.53 280 ASP B O 1
ATOM 5319 N N . THR B 1 281 ? 20.128 79.258 3.639 1.00 17.04 281 THR B N 1
ATOM 5320 C CA . THR B 1 281 ? 20.907 78.022 3.683 1.00 20.28 281 THR B CA 1
ATOM 5321 C C . THR B 1 281 ? 22.433 78.335 3.599 1.00 18.96 281 THR B C 1
ATOM 5322 O O . THR B 1 281 ? 23.281 77.561 4.039 1.00 23.72 281 THR B O 1
ATOM 5326 N N . VAL B 1 282 ? 22.794 79.481 3.053 1.00 18.99 282 VAL B N 1
ATOM 5327 C CA . VAL B 1 282 ? 24.198 79.853 2.932 1.00 24.23 282 VAL B CA 1
ATOM 5328 C C . VAL B 1 282 ? 24.548 81.129 3.698 1.00 25.78 282 VAL B C 1
ATOM 5329 O O . VAL B 1 282 ? 25.723 81.476 3.808 1.00 29.34 282 VAL B O 1
ATOM 5333 N N . PHE B 1 283 ? 23.529 81.814 4.230 1.00 24.53 283 PHE B N 1
ATOM 5334 C CA . PHE B 1 283 ? 23.692 83.076 4.956 1.00 22.89 283 PHE B CA 1
ATOM 5335 C C . PHE B 1 283 ? 22.708 83.310 6.089 1.00 25.54 283 PHE B C 1
ATOM 5336 O O . PHE B 1 283 ? 21.522 83.520 5.841 1.00 29.50 283 PHE B O 1
ATOM 5344 N N . SER B 1 284 ? 23.191 83.384 7.322 1.00 25.77 284 SER B N 1
ATOM 5345 C CA . SER B 1 284 ? 22.277 83.568 8.445 1.00 28.08 284 SER B CA 1
ATOM 5346 C C . SER B 1 284 ? 22.725 84.557 9.489 1.00 32.54 284 SER B C 1
ATOM 5347 O O . SER B 1 284 ? 23.917 84.712 9.746 1.00 40.71 284 SER B O 1
ATOM 5350 N N . PHE B 1 285 ? 21.776 85.221 10.129 1.00 29.27 285 PHE B N 1
ATOM 5351 C CA . PHE B 1 285 ? 22.157 86.171 11.161 1.00 26.42 285 PHE B CA 1
ATOM 5352 C C . PHE B 1 285 ? 22.156 85.455 12.483 1.00 27.65 285 PHE B C 1
ATOM 5353 O O . PHE B 1 285 ? 21.421 84.487 12.672 1.00 24.81 285 PHE B O 1
ATOM 5361 N N . CYS B 1 286 ? 22.979 85.952 13.399 1.00 25.32 286 CYS B N 1
ATOM 5362 C CA . CYS B 1 286 ? 23.080 85.423 14.749 1.00 23.70 286 CYS B CA 1
ATOM 5363 C C . CYS B 1 286 ? 22.967 86.553 15.785 1.00 26.50 286 CYS B C 1
ATOM 5364 O O . CYS B 1 286 ? 22.547 86.316 16.916 1.00 28.95 286 CYS B O 1
ATOM 5367 N N . ASP B 1 287 ? 23.347 87.773 15.385 1.00 27.45 287 ASP B N 1
ATOM 5368 C CA . ASP B 1 287 ? 23.316 88.993 16.217 1.00 29.76 287 ASP B CA 1
ATOM 5369 C C . ASP B 1 287 ? 23.292 90.276 15.334 1.00 32.75 287 ASP B C 1
ATOM 5370 O O . ASP B 1 287 ? 23.514 90.233 14.125 1.00 32.77 287 ASP B O 1
ATOM 5375 N N . ARG B 1 288 ? 23.015 91.415 15.952 1.00 37.03 288 ARG B N 1
ATOM 5376 C CA . ARG B 1 288 ? 22.929 92.683 15.239 1.00 34.14 288 ARG B CA 1
ATOM 5377 C C . ARG B 1 288 ? 23.896 92.765 14.090 1.00 39.69 288 ARG B C 1
ATOM 5378 O O . ARG B 1 288 ? 23.526 93.220 13.008 1.00 44.47 288 ARG B O 1
ATOM 5386 N N . ASP B 1 289 ? 25.128 92.302 14.301 1.00 38.12 289 ASP B N 1
ATOM 5387 C CA . ASP B 1 289 ? 26.153 92.393 13.257 1.00 31.54 289 ASP B CA 1
ATOM 5388 C C . ASP B 1 289 ? 26.954 91.127 13.019 1.00 26.12 289 ASP B C 1
ATOM 5389 O O . ASP B 1 289 ? 28.110 91.196 12.605 1.00 35.39 289 ASP B O 1
ATOM 5394 N N . LEU B 1 290 ? 26.381 89.967 13.283 1.00 24.42 290 LEU B N 1
ATOM 5395 C CA . LEU B 1 290 ? 27.140 88.732 13.135 1.00 21.97 290 LEU B CA 1
ATOM 5396 C C . LEU B 1 290 ? 26.383 87.759 12.275 1.00 23.22 290 LEU B C 1
ATOM 5397 O O . LEU B 1 290 ? 25.189 87.552 12.486 1.00 23.48 290 LEU B O 1
ATOM 5402 N N . VAL B 1 291 ? 27.080 87.175 11.295 1.00 24.57 291 VAL B N 1
ATOM 5403 C CA . VAL B 1 291 ? 26.508 86.190 10.370 1.00 25.13 291 VAL B CA 1
ATOM 5404 C C . VAL B 1 291 ? 27.390 84.934 10.134 1.00 30.68 291 VAL B C 1
ATOM 5405 O O . VAL B 1 291 ? 28.611 84.959 10.299 1.00 29.40 291 VAL B O 1
ATOM 5409 N N . THR B 1 292 ? 26.720 83.836 9.780 1.00 24.86 292 THR B N 1
ATOM 5410 C CA . THR B 1 292 ? 27.376 82.589 9.414 1.00 18.29 292 THR B CA 1
ATOM 5411 C C . THR B 1 292 ? 27.210 82.582 7.883 1.00 22.03 292 THR B C 1
ATOM 5412 O O . THR B 1 292 ? 26.225 83.063 7.323 1.00 17.00 292 THR B O 1
ATOM 5416 N N . VAL B 1 293 ? 28.167 81.976 7.217 1.00 23.37 293 VAL B N 1
ATOM 5417 C CA . VAL B 1 293 ? 28.230 82.066 5.780 1.00 21.58 293 VAL B CA 1
ATOM 5418 C C . VAL B 1 293 ? 28.872 80.841 5.127 1.00 24.85 293 VAL B C 1
ATOM 5419 O O . VAL B 1 293 ? 29.784 80.252 5.704 1.00 30.64 293 VAL B O 1
ATOM 5423 N N . PHE B 1 294 ? 28.413 80.445 3.963 1.00 26.20 294 PHE B N 1
ATOM 5424 C CA . PHE B 1 294 ? 29.128 79.370 3.243 1.00 26.27 294 PHE B CA 1
ATOM 5425 C C . PHE B 1 294 ? 30.028 80.196 2.330 1.00 30.68 294 PHE B C 1
ATOM 5426 O O . PHE B 1 294 ? 29.585 80.642 1.273 1.00 34.51 294 PHE B O 1
ATOM 5434 N N . PRO B 1 295 ? 31.286 80.388 2.715 1.00 36.26 295 PRO B N 1
ATOM 5435 C CA . PRO B 1 295 ? 32.213 81.201 1.926 1.00 38.15 295 PRO B CA 1
ATOM 5436 C C . PRO B 1 295 ? 32.171 81.118 0.409 1.00 39.86 295 PRO B C 1
ATOM 5437 O O . PRO B 1 295 ? 31.859 82.098 -0.266 1.00 44.19 295 PRO B O 1
ATOM 5441 N N . GLU B 1 296 ? 32.491 79.943 -0.116 1.00 45.44 296 GLU B N 1
ATOM 5442 C CA . GLU B 1 296 ? 32.543 79.660 -1.550 1.00 38.60 296 GLU B CA 1
ATOM 5443 C C . GLU B 1 296 ? 31.334 80.144 -2.320 1.00 35.19 296 GLU B C 1
ATOM 5444 O O . GLU B 1 296 ? 31.424 80.475 -3.500 1.00 36.16 296 GLU B O 1
ATOM 5450 N N . VAL B 1 297 ? 30.185 80.160 -1.663 1.00 32.69 297 VAL B N 1
ATOM 5451 C CA . VAL B 1 297 ? 28.971 80.615 -2.317 1.00 29.18 297 VAL B CA 1
ATOM 5452 C C . VAL B 1 297 ? 28.735 82.085 -2.081 1.00 30.48 297 VAL B C 1
ATOM 5453 O O . VAL B 1 297 ? 28.462 82.838 -3.012 1.00 28.98 297 VAL B O 1
ATOM 5457 N N . VAL B 1 298 ? 28.811 82.504 -0.829 1.00 31.24 298 VAL B N 1
ATOM 5458 C CA . VAL B 1 298 ? 28.486 83.869 -0.501 1.00 25.94 298 VAL B CA 1
ATOM 5459 C C . VAL B 1 298 ? 29.404 84.846 -1.201 1.00 27.74 298 VAL B C 1
ATOM 5460 O O . VAL B 1 298 ? 28.946 85.927 -1.566 1.00 28.12 298 VAL B O 1
ATOM 5464 N N . LYS B 1 299 ? 30.662 84.480 -1.458 1.00 22.87 299 LYS B N 1
ATOM 5465 C CA . LYS B 1 299 ? 31.568 85.401 -2.153 1.00 28.13 299 LYS B CA 1
ATOM 5466 C C . LYS B 1 299 ? 31.242 85.570 -3.634 1.00 31.99 299 LYS B C 1
ATOM 5467 O O . LYS B 1 299 ? 31.742 86.503 -4.259 1.00 35.68 299 LYS B O 1
ATOM 5473 N N . GLU B 1 300 ? 30.400 84.677 -4.179 1.00 37.23 300 GLU B N 1
ATOM 5474 C CA . GLU B 1 300 ? 29.950 84.678 -5.593 1.00 32.80 300 GLU B CA 1
ATOM 5475 C C . GLU B 1 300 ? 28.532 85.252 -5.811 1.00 26.80 300 GLU B C 1
ATOM 5476 O O . GLU B 1 300 ? 27.990 85.211 -6.914 1.00 28.85 300 GLU B O 1
ATOM 5482 N N . ILE B 1 301 ? 27.913 85.764 -4.770 1.00 21.08 301 ILE B N 1
ATOM 5483 C CA . ILE B 1 301 ? 26.597 86.326 -4.951 1.00 31.27 301 ILE B CA 1
ATOM 5484 C C . ILE B 1 301 ? 26.692 87.738 -5.572 1.00 35.73 301 ILE B C 1
ATOM 5485 O O . ILE B 1 301 ? 27.529 88.550 -5.178 1.00 35.53 301 ILE B O 1
ATOM 5490 N N . VAL B 1 302 ? 25.846 88.010 -6.561 1.00 27.42 302 VAL B N 1
ATOM 5491 C CA . VAL B 1 302 ? 25.820 89.327 -7.163 1.00 29.43 302 VAL B CA 1
ATOM 5492 C C . VAL B 1 302 ? 24.643 90.080 -6.534 1.00 29.66 302 VAL B C 1
ATOM 5493 O O . VAL B 1 302 ? 23.485 89.725 -6.746 1.00 29.95 302 VAL B O 1
ATOM 5497 N N . PRO B 1 303 ? 24.938 91.133 -5.738 1.00 25.85 303 PRO B N 1
ATOM 5498 C CA . PRO B 1 303 ? 23.910 91.934 -5.072 1.00 25.42 303 PRO B CA 1
ATOM 5499 C C . PRO B 1 303 ? 23.360 92.989 -5.986 1.00 28.26 303 PRO B C 1
ATOM 5500 O O . PRO B 1 303 ? 24.108 93.607 -6.742 1.00 24.80 303 PRO B O 1
ATOM 5504 N N . PHE B 1 304 ? 22.049 93.192 -5.928 1.00 30.56 304 PHE B N 1
ATOM 5505 C CA . PHE B 1 304 ? 21.386 94.221 -6.732 1.00 25.28 304 PHE B CA 1
ATOM 5506 C C . PHE B 1 304 ? 20.397 95.015 -5.857 1.00 30.26 304 PHE B C 1
ATOM 5507 O O . PHE B 1 304 ? 19.484 94.443 -5.262 1.00 32.06 304 PHE B O 1
ATOM 5515 N N . SER B 1 305 ? 20.577 96.338 -5.800 1.00 31.64 305 SER B N 1
ATOM 5516 C CA . SER B 1 305 ? 19.715 97.182 -4.999 1.00 25.12 305 SER B CA 1
ATOM 5517 C C . SER B 1 305 ? 18.522 97.611 -5.767 1.00 23.32 305 SER B C 1
ATOM 5518 O O . SER B 1 305 ? 18.642 98.240 -6.817 1.00 26.42 305 SER B O 1
ATOM 5521 N N . LEU B 1 306 ? 17.350 97.302 -5.248 1.00 28.62 306 LEU B N 1
ATOM 5522 C CA . LEU B 1 306 ? 16.117 97.713 -5.916 1.00 28.79 306 LEU B CA 1
ATOM 5523 C C . LEU B 1 306 ? 15.403 98.662 -4.943 1.00 29.95 306 LEU B C 1
ATOM 5524 O O . LEU B 1 306 ? 15.147 98.309 -3.792 1.00 29.95 306 LEU B O 1
ATOM 5529 N N . ARG B 1 307 ? 15.148 99.893 -5.402 1.00 33.82 307 ARG B N 1
ATOM 5530 C CA . ARG B 1 307 ? 14.518 100.944 -4.588 1.00 28.62 307 ARG B CA 1
ATOM 5531 C C . ARG B 1 307 ? 13.494 101.740 -5.397 1.00 29.55 307 ARG B C 1
ATOM 5532 O O . ARG B 1 307 ? 13.591 101.774 -6.623 1.00 26.68 307 ARG B O 1
ATOM 5540 N N . PRO B 1 308 ? 12.564 102.422 -4.648 1.00 32.47 308 PRO B N 1
ATOM 5541 C CA . PRO B 1 308 ? 11.488 103.310 -5.179 1.00 40.19 308 PRO B CA 1
ATOM 5542 C C . PRO B 1 308 ? 11.927 104.366 -6.178 1.00 45.87 308 PRO B C 1
ATOM 5543 O O . PRO B 1 308 ? 13.002 104.946 -6.016 1.00 51.07 308 PRO B O 1
ATOM 5547 N N . ASP B 1 309 ? 11.133 104.632 -7.208 1.00 48.09 309 ASP B N 1
ATOM 5548 C CA . ASP B 1 309 ? 11.555 105.638 -8.178 1.00 51.44 309 ASP B CA 1
ATOM 5549 C C . ASP B 1 309 ? 10.365 106.134 -8.980 1.00 55.16 309 ASP B C 1
ATOM 5550 O O . ASP B 1 309 ? 9.769 105.378 -9.744 1.00 55.73 309 ASP B O 1
ATOM 5555 N N . PRO B 1 310 ? 9.989 107.408 -8.809 1.00 58.41 310 PRO B N 1
ATOM 5556 C CA . PRO B 1 310 ? 8.830 107.890 -9.584 1.00 61.06 310 PRO B CA 1
ATOM 5557 C C . PRO B 1 310 ? 9.163 108.299 -11.018 1.00 58.34 310 PRO B C 1
ATOM 5558 O O . PRO B 1 310 ? 8.280 108.484 -11.854 1.00 61.18 310 PRO B O 1
ATOM 5562 N N . SER B 1 311 ? 10.442 108.424 -11.312 1.00 55.27 311 SER B N 1
ATOM 5563 C CA . SER B 1 311 ? 10.859 108.785 -12.654 1.00 50.98 311 SER B CA 1
ATOM 5564 C C . SER B 1 311 ? 10.745 107.579 -13.596 1.00 45.58 311 SER B C 1
ATOM 5565 O O . SER B 1 311 ? 11.021 107.664 -14.791 1.00 40.36 311 SER B O 1
ATOM 5568 N N . SER B 1 312 ? 10.344 106.441 -13.058 1.00 52.54 312 SER B N 1
ATOM 5569 C CA . SER B 1 312 ? 10.164 105.244 -13.870 1.00 50.33 312 SER B CA 1
ATOM 5570 C C . SER B 1 312 ? 8.681 104.910 -13.949 1.00 52.23 312 SER B C 1
ATOM 5571 O O . SER B 1 312 ? 7.933 105.142 -12.999 1.00 51.52 312 SER B O 1
ATOM 5574 N N . PRO B 1 313 ? 8.242 104.329 -15.079 1.00 52.57 313 PRO B N 1
ATOM 5575 C CA . PRO B 1 313 ? 6.822 103.973 -15.217 1.00 48.22 313 PRO B CA 1
ATOM 5576 C C . PRO B 1 313 ? 6.523 102.929 -14.183 1.00 53.43 313 PRO B C 1
ATOM 5577 O O . PRO B 1 313 ? 5.561 103.069 -13.429 1.00 53.73 313 PRO B O 1
ATOM 5581 N N . TYR B 1 314 ? 7.362 101.882 -14.137 1.00 54.20 314 TYR B N 1
ATOM 5582 C CA . TYR B 1 314 ? 7.176 100.810 -13.149 1.00 51.96 314 TYR B CA 1
ATOM 5583 C C . TYR B 1 314 ? 7.739 101.154 -11.769 1.00 48.38 314 TYR B C 1
ATOM 5584 O O . TYR B 1 314 ? 7.966 100.283 -10.932 1.00 49.65 314 TYR B O 1
ATOM 5593 N N . GLY B 1 315 ? 7.943 102.453 -11.546 1.00 52.24 315 GLY B N 1
ATOM 5594 C CA . GLY B 1 315 ? 8.136 103.055 -10.230 1.00 46.47 315 GLY B CA 1
ATOM 5595 C C . GLY B 1 315 ? 9.310 102.448 -9.493 1.00 42.18 315 GLY B C 1
ATOM 5596 O O . GLY B 1 315 ? 9.300 102.500 -8.264 1.00 42.14 315 GLY B O 1
ATOM 5597 N N . MET B 1 316 ? 10.318 101.915 -10.198 1.00 33.31 316 MET B N 1
ATOM 5598 C CA . MET B 1 316 ? 11.480 101.303 -9.528 1.00 30.38 316 MET B CA 1
ATOM 5599 C C . MET B 1 316 ? 12.819 101.420 -10.229 1.00 23.84 316 MET B C 1
ATOM 5600 O O . MET B 1 316 ? 12.927 101.461 -11.455 1.00 17.20 316 MET B O 1
ATOM 5605 N N . ASN B 1 317 ? 13.853 101.383 -9.413 1.00 26.38 317 ASN B N 1
ATOM 5606 C CA . ASN B 1 317 ? 15.211 101.459 -9.926 1.00 27.13 317 ASN B CA 1
ATOM 5607 C C . ASN B 1 317 ? 16.063 100.311 -9.369 1.00 25.38 317 ASN B C 1
ATOM 5608 O O . ASN B 1 317 ? 16.029 100.021 -8.174 1.00 27.26 317 ASN B O 1
ATOM 5613 N N . ILE B 1 318 ? 16.857 99.676 -10.224 1.00 29.89 318 ILE B N 1
ATOM 5614 C CA . ILE B 1 318 ? 17.723 98.576 -9.793 1.00 28.84 318 ILE B CA 1
ATOM 5615 C C . ILE B 1 318 ? 19.112 98.794 -10.396 1.00 34.72 318 ILE B C 1
ATOM 5616 O O . ILE B 1 318 ? 19.231 99.009 -11.600 1.00 44.91 318 ILE B O 1
ATOM 5621 N N . ARG B 1 319 ? 20.150 98.748 -9.566 1.00 33.75 319 ARG B N 1
ATOM 5622 C CA . ARG B 1 319 ? 21.531 98.957 -9.970 1.00 26.05 319 ARG B CA 1
ATOM 5623 C C . ARG B 1 319 ? 22.349 97.765 -9.508 1.00 29.14 319 ARG B C 1
ATOM 5624 O O . ARG B 1 319 ? 22.236 97.346 -8.357 1.00 27.47 319 ARG B O 1
ATOM 5632 N N . ARG B 1 320 ? 23.167 97.210 -10.389 1.00 24.92 320 ARG B N 1
ATOM 5633 C CA . ARG B 1 320 ? 24.047 96.126 -9.986 1.00 26.31 320 ARG B CA 1
ATOM 5634 C C . ARG B 1 320 ? 25.017 96.698 -8.963 1.00 27.49 320 ARG B C 1
ATOM 5635 O O . ARG B 1 320 ? 25.293 97.896 -8.987 1.00 33.47 320 ARG B O 1
ATOM 5643 N N . GLU B 1 321 ? 25.531 95.866 -8.062 1.00 27.81 321 GLU B N 1
ATOM 5644 C CA . GLU B 1 321 ? 26.471 96.312 -7.037 1.00 29.05 321 GLU B CA 1
ATOM 5645 C C . GLU B 1 321 ? 27.795 95.607 -7.206 1.00 30.98 321 GLU B C 1
ATOM 5646 O O . GLU B 1 321 ? 27.815 94.382 -7.307 1.00 31.57 321 GLU B O 1
ATOM 5652 N N . GLU B 1 322 ? 28.904 96.364 -7.220 1.00 26.09 322 GLU B N 1
ATOM 5653 C CA . GLU B 1 322 ? 30.242 95.763 -7.332 1.00 23.14 322 GLU B CA 1
ATOM 5654 C C . GLU B 1 322 ? 30.832 95.430 -5.951 1.00 27.77 322 GLU B C 1
ATOM 5655 O O . GLU B 1 322 ? 31.739 94.607 -5.838 1.00 38.85 322 GLU B O 1
ATOM 5661 N N . LYS B 1 323 ? 30.385 96.103 -4.896 1.00 25.60 323 LYS B N 1
ATOM 5662 C CA . LYS B 1 323 ? 30.862 95.735 -3.565 1.00 27.32 323 LYS B CA 1
ATOM 5663 C C . LYS B 1 323 ? 30.319 94.308 -3.315 1.00 29.46 323 LYS B C 1
ATOM 5664 O O . LYS B 1 323 ? 29.285 93.942 -3.870 1.00 31.49 323 LYS B O 1
ATOM 5670 N N . THR B 1 324 ? 30.975 93.524 -2.457 1.00 22.94 324 THR B N 1
ATOM 5671 C CA . THR B 1 324 ? 30.514 92.140 -2.157 1.00 21.68 324 THR B CA 1
ATOM 5672 C C . THR B 1 324 ? 29.218 92.123 -1.414 1.00 17.85 324 THR B C 1
ATOM 5673 O O . THR B 1 324 ? 28.844 93.109 -0.783 1.00 24.74 324 THR B O 1
ATOM 5677 N N . PHE B 1 325 ? 28.543 90.987 -1.452 1.00 19.16 325 PHE B N 1
ATOM 5678 C CA . PHE B 1 325 ? 27.253 90.881 -0.781 1.00 24.42 325 PHE B CA 1
ATOM 5679 C C . PHE B 1 325 ? 27.267 91.233 0.719 1.00 26.44 325 PHE B C 1
ATOM 5680 O O . PHE B 1 325 ? 26.365 91.897 1.229 1.00 28.16 325 PHE B O 1
ATOM 5688 N N . LEU B 1 326 ? 28.298 90.806 1.426 1.00 30.45 326 LEU B N 1
ATOM 5689 C CA . LEU B 1 326 ? 28.368 91.101 2.849 1.00 25.42 326 LEU B CA 1
ATOM 5690 C C . LEU B 1 326 ? 28.634 92.562 3.057 1.00 20.27 326 LEU B C 1
ATOM 5691 O O . LEU B 1 326 ? 28.328 93.117 4.113 1.00 22.98 326 LEU B O 1
ATOM 5696 N N . GLU B 1 327 ? 29.224 93.194 2.048 1.00 22.82 327 GLU B N 1
ATOM 5697 C CA . GLU B 1 327 ? 29.525 94.627 2.195 1.00 23.96 327 GLU B CA 1
ATOM 5698 C C . GLU B 1 327 ? 28.280 95.419 1.995 1.00 22.54 327 GLU B C 1
ATOM 5699 O O . GLU B 1 327 ? 28.044 96.410 2.684 1.00 28.78 327 GLU B O 1
ATOM 5705 N N . VAL B 1 328 ? 27.486 94.995 1.029 1.00 24.14 328 VAL B N 1
ATOM 5706 C CA . VAL B 1 328 ? 26.225 95.645 0.765 1.00 17.62 328 VAL B CA 1
ATOM 5707 C C . VAL B 1 328 ? 25.337 95.433 1.960 1.00 19.48 328 VAL B C 1
ATOM 5708 O O . VAL B 1 328 ? 24.640 96.354 2.378 1.00 32.45 328 VAL B O 1
ATOM 5712 N N . VAL B 1 329 ? 25.354 94.224 2.530 1.00 21.39 329 VAL B N 1
ATOM 5713 C CA . VAL B 1 329 ? 24.485 93.951 3.662 1.00 25.76 329 VAL B CA 1
ATOM 5714 C C . VAL B 1 329 ? 24.922 94.840 4.778 1.00 26.76 329 VAL B C 1
ATOM 5715 O O . VAL B 1 329 ? 24.125 95.619 5.296 1.00 26.76 329 VAL B O 1
ATOM 5719 N N . ALA B 1 330 ? 26.208 94.764 5.107 1.00 26.57 330 ALA B N 1
ATOM 5720 C CA . ALA B 1 330 ? 26.779 95.626 6.129 1.00 23.15 330 ALA B CA 1
ATOM 5721 C C . ALA B 1 330 ? 26.333 97.091 5.977 1.00 21.65 330 ALA B C 1
ATOM 5722 O O . ALA B 1 330 ? 25.757 97.666 6.899 1.00 22.17 330 ALA B O 1
ATOM 5724 N N . GLU B 1 331 ? 26.574 97.687 4.812 1.00 18.36 331 GLU B N 1
ATOM 5725 C CA . GLU B 1 331 ? 26.249 99.094 4.614 1.00 23.40 331 GLU B CA 1
ATOM 5726 C C . GLU B 1 331 ? 24.795 99.410 4.664 1.00 31.64 331 GLU B C 1
ATOM 5727 O O . GLU B 1 331 ? 24.428 100.524 5.031 1.00 38.40 331 GLU B O 1
ATOM 5733 N N . SER B 1 332 ? 23.948 98.457 4.301 1.00 31.73 332 SER B N 1
ATOM 5734 C CA . SER B 1 332 ? 22.517 98.710 4.360 1.00 34.29 332 SER B CA 1
ATOM 5735 C C . SER B 1 332 ? 22.053 98.686 5.822 1.00 35.71 332 SER B C 1
ATOM 5736 O O . SER B 1 332 ? 20.899 98.993 6.118 1.00 39.43 332 SER B O 1
ATOM 5739 N N . LEU B 1 333 ? 22.924 98.310 6.751 1.00 29.03 333 LEU B N 1
ATOM 5740 C CA . LEU B 1 333 ? 22.520 98.346 8.155 1.00 29.21 333 LEU B CA 1
ATOM 5741 C C . LEU B 1 333 ? 23.250 99.427 8.911 1.00 32.92 333 LEU B C 1
ATOM 5742 O O . LEU B 1 333 ? 23.167 99.490 10.137 1.00 28.67 333 LEU B O 1
ATOM 5747 N N . GLY B 1 334 ? 24.009 100.249 8.188 1.00 33.24 334 GLY B N 1
ATOM 5748 C CA . GLY B 1 334 ? 24.746 101.318 8.837 1.00 37.12 334 GLY B CA 1
ATOM 5749 C C . GLY B 1 334 ? 26.059 100.938 9.488 1.00 42.72 334 GLY B C 1
ATOM 5750 O O . GLY B 1 334 ? 26.775 101.799 9.996 1.00 37.31 334 GLY B O 1
ATOM 5751 N N . LEU B 1 335 ? 26.386 99.646 9.458 1.00 46.81 335 LEU B N 1
ATOM 5752 C CA . LEU B 1 335 ? 27.615 99.121 10.056 1.00 38.34 335 LEU B CA 1
ATOM 5753 C C . LEU B 1 335 ? 28.799 99.222 9.146 1.00 32.71 335 LEU B C 1
ATOM 5754 O O . LEU B 1 335 ? 28.681 99.120 7.926 1.00 31.44 335 LEU B O 1
ATOM 5759 N N . LYS B 1 336 ? 29.964 99.364 9.758 1.00 36.99 336 LYS B N 1
ATOM 5760 C CA . LYS B 1 336 ? 31.215 99.442 9.030 1.00 40.76 336 LYS B CA 1
ATOM 5761 C C . LYS B 1 336 ? 31.439 98.106 8.276 1.00 42.45 336 LYS B C 1
ATOM 5762 O O . LYS B 1 336 ? 31.940 98.079 7.152 1.00 36.72 336 LYS B O 1
ATOM 5768 N N . LYS B 1 337 ? 31.069 97.003 8.926 1.00 41.40 337 LYS B N 1
ATOM 5769 C CA . LYS B 1 337 ? 31.168 95.663 8.352 1.00 39.20 337 LYS B CA 1
ATOM 5770 C C . LYS B 1 337 ? 30.592 94.669 9.355 1.00 39.45 337 LYS B C 1
ATOM 5771 O O . LYS B 1 337 ? 30.421 95.007 10.524 1.00 45.10 337 LYS B O 1
ATOM 5777 N N . LEU B 1 338 ? 30.258 93.462 8.903 1.00 39.02 338 LEU B N 1
ATOM 5778 C CA . LEU B 1 338 ? 29.668 92.436 9.777 1.00 33.99 338 LEU B CA 1
ATOM 5779 C C . LEU B 1 338 ? 30.753 91.460 10.148 1.00 30.81 338 LEU B C 1
ATOM 5780 O O . LEU B 1 338 ? 31.690 91.238 9.383 1.00 34.55 338 LEU B O 1
ATOM 5785 N N . ARG B 1 339 ? 30.638 90.863 11.320 1.00 30.49 339 ARG B N 1
ATOM 5786 C CA . ARG B 1 339 ? 31.608 89.851 11.694 1.00 32.96 339 ARG B CA 1
ATOM 5787 C C . ARG B 1 339 ? 31.140 88.539 11.065 1.00 31.17 339 ARG B C 1
ATOM 5788 O O . ARG B 1 339 ? 29.947 88.261 10.952 1.00 29.02 339 ARG B O 1
ATOM 5796 N N . VAL B 1 340 ? 32.078 87.703 10.681 1.00 33.64 340 VAL B N 1
ATOM 5797 C CA . VAL B 1 340 ? 31.693 86.486 10.020 1.00 29.58 340 VAL B CA 1
ATOM 5798 C C . VAL B 1 340 ? 32.289 85.189 10.518 1.00 34.83 340 VAL B C 1
ATOM 5799 O O . VAL B 1 340 ? 33.481 85.074 10.800 1.00 35.99 340 VAL B O 1
ATOM 5803 N N . VAL B 1 341 ? 31.417 84.207 10.604 1.00 35.66 341 VAL B N 1
ATOM 5804 C CA . VAL B 1 341 ? 31.791 82.879 10.987 1.00 33.83 341 VAL B CA 1
ATOM 5805 C C . VAL B 1 341 ? 31.573 82.092 9.696 1.00 35.10 341 VAL B C 1
ATOM 5806 O O . VAL B 1 341 ? 30.520 82.194 9.070 1.00 38.20 341 VAL B O 1
ATOM 5810 N N . GLU B 1 342 ? 32.573 81.326 9.287 1.00 36.72 342 GLU B N 1
ATOM 5811 C CA . GLU B 1 342 ? 32.508 80.553 8.057 1.00 36.98 342 GLU B CA 1
ATOM 5812 C C . GLU B 1 342 ? 32.243 79.077 8.336 1.00 39.95 342 GLU B C 1
ATOM 5813 O O . GLU B 1 342 ? 32.929 78.476 9.159 1.00 44.94 342 GLU B O 1
ATOM 5819 N N . THR B 1 343 ? 31.274 78.475 7.649 1.00 46.31 343 THR B N 1
ATOM 5820 C CA . THR B 1 343 ? 30.938 77.059 7.861 1.00 51.27 343 THR B CA 1
ATOM 5821 C C . THR B 1 343 ? 31.564 76.155 6.787 1.00 57.50 343 THR B C 1
ATOM 5822 O O . THR B 1 343 ? 32.785 76.013 6.725 1.00 66.12 343 THR B O 1
ATOM 5826 N N . GLY B 1 344 ? 30.723 75.536 5.947 1.00 55.63 344 GLY B N 1
ATOM 5827 C CA . GLY B 1 344 ? 31.162 74.618 4.899 1.00 54.67 344 GLY B CA 1
ATOM 5828 C C . GLY B 1 344 ? 32.593 74.876 4.401 1.00 57.32 344 GLY B C 1
ATOM 5829 O O . GLY B 1 344 ? 33.047 74.256 3.447 1.00 56.86 344 GLY B O 1
ATOM 5830 N N . ALA B 1 349 ? 39.207 72.780 7.436 1.00 79.03 349 ALA B N 1
ATOM 5831 C CA . ALA B 1 349 ? 40.426 72.845 6.637 1.00 77.54 349 ALA B CA 1
ATOM 5832 C C . ALA B 1 349 ? 41.587 73.520 7.351 1.00 77.97 349 ALA B C 1
ATOM 5833 O O . ALA B 1 349 ? 42.714 73.498 6.863 1.00 79.03 349 ALA B O 1
ATOM 5835 N N . ALA B 1 350 ? 41.357 74.127 8.501 1.00 77.39 350 ALA B N 1
ATOM 5836 C CA . ALA B 1 350 ? 42.462 74.729 9.238 1.00 77.71 350 ALA B CA 1
ATOM 5837 C C . ALA B 1 350 ? 42.661 73.735 10.353 1.00 73.75 350 ALA B C 1
ATOM 5838 O O . ALA B 1 350 ? 43.585 72.923 10.333 1.00 75.08 350 ALA B O 1
ATOM 5840 N N . GLU B 1 351 ? 41.749 73.822 11.319 1.00 67.78 351 GLU B N 1
ATOM 5841 C CA . GLU B 1 351 ? 41.695 72.921 12.458 1.00 66.66 351 GLU B CA 1
ATOM 5842 C C . GLU B 1 351 ? 40.275 72.402 12.602 1.00 70.77 351 GLU B C 1
ATOM 5843 O O . GLU B 1 351 ? 39.830 72.077 13.703 1.00 73.04 351 GLU B O 1
ATOM 5849 N N . ARG B 1 352 ? 39.545 72.360 11.481 1.00 68.72 352 ARG B N 1
ATOM 5850 C CA . ARG B 1 352 ? 38.196 71.801 11.502 1.00 64.08 352 ARG B CA 1
ATOM 5851 C C . ARG B 1 352 ? 38.478 70.314 11.700 1.00 58.99 352 ARG B C 1
ATOM 5852 O O . ARG B 1 352 ? 39.404 69.772 11.099 1.00 58.63 352 ARG B O 1
ATOM 5860 N N . GLU B 1 353 ? 37.713 69.642 12.546 1.00 55.38 353 GLU B N 1
ATOM 5861 C CA . GLU B 1 353 ? 37.952 68.215 12.719 1.00 49.77 353 GLU B CA 1
ATOM 5862 C C . GLU B 1 353 ? 37.192 67.478 11.622 1.00 42.75 353 GLU B C 1
ATOM 5863 O O . GLU B 1 353 ? 37.548 66.365 11.243 1.00 44.47 353 GLU B O 1
ATOM 5869 N N . GLN B 1 354 ? 36.154 68.096 11.086 1.00 38.54 354 GLN B N 1
ATOM 5870 C CA . GLN B 1 354 ? 35.386 67.464 10.041 1.00 40.67 354 GLN B CA 1
ATOM 5871 C C . GLN B 1 354 ? 34.452 68.515 9.476 1.00 40.12 354 GLN B C 1
ATOM 5872 O O . GLN B 1 354 ? 34.222 69.555 10.089 1.00 44.12 354 GLN B O 1
ATOM 5878 N N . TRP B 1 355 ? 33.892 68.218 8.310 1.00 34.09 355 TRP B N 1
ATOM 5879 C CA . TRP B 1 355 ? 32.910 69.100 7.677 1.00 33.41 355 TRP B CA 1
ATOM 5880 C C . TRP B 1 355 ? 31.533 69.221 8.387 1.00 36.96 355 TRP B C 1
ATOM 5881 O O . TRP B 1 355 ? 30.878 68.229 8.706 1.00 37.71 355 TRP B O 1
ATOM 5892 N N . ASP B 1 356 ? 31.130 70.462 8.665 1.00 38.52 356 ASP B N 1
ATOM 5893 C CA . ASP B 1 356 ? 29.806 70.708 9.231 1.00 32.54 356 ASP B CA 1
ATOM 5894 C C . ASP B 1 356 ? 29.254 71.915 8.550 1.00 29.88 356 ASP B C 1
ATOM 5895 O O . ASP B 1 356 ? 30.005 72.695 7.967 1.00 31.72 356 ASP B O 1
ATOM 5900 N N . ASP B 1 357 ? 27.930 72.027 8.558 1.00 30.27 357 ASP B N 1
ATOM 5901 C CA . ASP B 1 357 ? 27.244 73.163 7.955 1.00 39.23 357 ASP B CA 1
ATOM 5902 C C . ASP B 1 357 ? 26.254 73.761 8.949 1.00 44.99 357 ASP B C 1
ATOM 5903 O O . ASP B 1 357 ? 25.091 73.362 9.007 1.00 43.00 357 ASP B O 1
ATOM 5908 N N . GLY B 1 358 ? 26.769 74.746 9.702 1.00 40.87 358 GLY B N 1
ATOM 5909 C CA . GLY B 1 358 ? 26.029 75.364 10.791 1.00 30.46 358 GLY B CA 1
ATOM 5910 C C . GLY B 1 358 ? 25.307 76.637 10.409 1.00 22.65 358 GLY B C 1
ATOM 5911 O O . GLY B 1 358 ? 25.121 77.498 11.267 1.00 25.18 358 GLY B O 1
ATOM 5912 N N . ASN B 1 359 ? 24.930 76.774 9.137 1.00 18.79 359 ASN B N 1
ATOM 5913 C CA . ASN B 1 359 ? 24.148 77.914 8.699 1.00 26.51 359 ASN B CA 1
ATOM 5914 C C . ASN B 1 359 ? 22.739 77.421 9.003 1.00 30.29 359 ASN B C 1
ATOM 5915 O O . ASN B 1 359 ? 22.529 76.229 9.218 1.00 35.18 359 ASN B O 1
ATOM 5920 N N . ASN B 1 360 ? 21.790 78.343 9.017 1.00 22.94 360 ASN B N 1
ATOM 5921 C CA . ASN B 1 360 ? 20.406 78.026 9.282 1.00 22.51 360 ASN B CA 1
ATOM 5922 C C . ASN B 1 360 ? 19.949 77.940 10.727 1.00 19.37 360 ASN B C 1
ATOM 5923 O O . ASN B 1 360 ? 18.988 77.232 11.025 1.00 21.66 360 ASN B O 1
ATOM 5928 N N . VAL B 1 361 ? 20.633 78.656 11.623 1.00 24.01 361 VAL B N 1
ATOM 5929 C CA . VAL B 1 361 ? 20.244 78.726 13.053 1.00 21.97 361 VAL B CA 1
ATOM 5930 C C . VAL B 1 361 ? 19.136 79.816 13.065 1.00 21.19 361 VAL B C 1
ATOM 5931 O O . VAL B 1 361 ? 19.053 80.624 12.143 1.00 21.07 361 VAL B O 1
ATOM 5935 N N . VAL B 1 362 ? 18.235 79.804 14.028 1.00 18.46 362 VAL B N 1
ATOM 5936 C CA . VAL B 1 362 ? 17.225 80.845 14.084 1.00 16.94 362 VAL B CA 1
ATOM 5937 C C . VAL B 1 362 ? 17.569 81.650 15.364 1.00 19.19 362 VAL B C 1
ATOM 5938 O O . VAL B 1 362 ? 17.984 81.074 16.369 1.00 17.93 362 VAL B O 1
ATOM 5942 N N . CYS B 1 363 ? 17.479 82.981 15.309 1.00 12.50 363 CYS B N 1
ATOM 5943 C CA . CYS B 1 363 ? 17.748 83.841 16.459 1.00 10.13 363 CYS B CA 1
ATOM 5944 C C . CYS B 1 363 ? 16.486 83.877 17.280 1.00 13.28 363 CYS B C 1
ATOM 5945 O O . CYS B 1 363 ? 15.392 83.920 16.718 1.00 20.80 363 CYS B O 1
ATOM 5948 N N . LEU B 1 364 ? 16.617 83.812 18.613 1.00 21.08 364 LEU B N 1
ATOM 5949 C CA . LEU B 1 364 ? 15.438 83.918 19.479 1.00 22.29 364 LEU B CA 1
ATOM 5950 C C . LEU B 1 364 ? 15.321 85.377 19.937 1.00 19.19 364 LEU B C 1
ATOM 5951 O O . LEU B 1 364 ? 14.243 85.836 20.308 1.00 25.23 364 LEU B O 1
ATOM 5956 N N . GLU B 1 365 ? 16.462 86.067 19.900 1.00 17.67 365 GLU B N 1
ATOM 5957 C CA . GLU B 1 365 ? 16.662 87.451 20.301 1.00 21.36 365 GLU B CA 1
ATOM 5958 C C . GLU B 1 365 ? 18.165 87.729 19.986 1.00 16.49 365 GLU B C 1
ATOM 5959 O O . GLU B 1 365 ? 18.909 86.801 19.675 1.00 20.03 365 GLU B O 1
ATOM 5965 N N . PRO B 1 366 ? 18.634 88.994 20.043 1.00 24.44 366 PRO B N 1
ATOM 5966 C CA . PRO B 1 366 ? 20.048 89.210 19.736 1.00 25.34 366 PRO B CA 1
ATOM 5967 C C . PRO B 1 366 ? 20.983 88.389 20.573 1.00 29.92 366 PRO B C 1
ATOM 5968 O O . PRO B 1 366 ? 20.969 88.476 21.801 1.00 34.22 366 PRO B O 1
ATOM 5972 N N . GLY B 1 367 ? 21.815 87.600 19.907 1.00 31.96 367 GLY B N 1
ATOM 5973 C CA . GLY B 1 367 ? 22.794 86.788 20.614 1.00 25.15 367 GLY B CA 1
ATOM 5974 C C . GLY B 1 367 ? 22.355 85.452 21.177 1.00 27.24 367 GLY B C 1
ATOM 5975 O O . GLY B 1 367 ? 23.135 84.819 21.886 1.00 31.90 367 GLY B O 1
ATOM 5976 N N . VAL B 1 368 ? 21.133 85.007 20.891 1.00 22.67 368 VAL B N 1
ATOM 5977 C CA . VAL B 1 368 ? 20.641 83.702 21.383 1.00 20.85 368 VAL B CA 1
ATOM 5978 C C . VAL B 1 368 ? 20.136 82.970 20.125 1.00 29.08 368 VAL B C 1
ATOM 5979 O O . VAL B 1 368 ? 19.359 83.489 19.322 1.00 25.24 368 VAL B O 1
ATOM 5983 N N . VAL B 1 369 ? 20.562 81.733 20.001 1.00 25.09 369 VAL B N 1
ATOM 5984 C CA . VAL B 1 369 ? 20.272 81.042 18.794 1.00 25.00 369 VAL B CA 1
ATOM 5985 C C . VAL B 1 369 ? 20.014 79.590 19.039 1.00 23.55 369 VAL B C 1
ATOM 5986 O O . VAL B 1 369 ? 20.458 79.027 20.037 1.00 25.53 369 VAL B O 1
ATOM 5990 N N . VAL B 1 370 ? 19.274 78.996 18.122 1.00 21.65 370 VAL B N 1
ATOM 5991 C CA . VAL B 1 370 ? 18.969 77.590 18.191 1.00 20.04 370 VAL B CA 1
ATOM 5992 C C . VAL B 1 370 ? 19.582 76.981 16.953 1.00 17.21 370 VAL B C 1
ATOM 5993 O O . VAL B 1 370 ? 19.375 77.472 15.845 1.00 18.92 370 VAL B O 1
ATOM 5997 N N . GLY B 1 371 ? 20.412 75.967 17.169 1.00 17.55 371 GLY B N 1
ATOM 5998 C CA . GLY B 1 371 ? 21.044 75.238 16.075 1.00 13.12 371 GLY B CA 1
ATOM 5999 C C . GLY B 1 371 ? 21.102 73.711 16.308 1.00 12.01 371 GLY B C 1
ATOM 6000 O O . GLY B 1 371 ? 20.555 73.187 17.278 1.00 16.92 371 GLY B O 1
ATOM 6001 N N . TYR B 1 372 ? 21.797 72.995 15.441 1.00 10.13 372 TYR B N 1
ATOM 6002 C CA . TYR B 1 372 ? 21.864 71.533 15.579 1.00 14.16 372 TYR B CA 1
ATOM 6003 C C . TYR B 1 372 ? 23.044 71.056 16.429 1.00 19.12 372 TYR B C 1
ATOM 6004 O O . TYR B 1 372 ? 24.141 71.610 16.344 1.00 18.52 372 TYR B O 1
ATOM 6013 N N . ASP B 1 373 ? 22.815 70.005 17.221 1.00 24.13 373 ASP B N 1
ATOM 6014 C CA . ASP B 1 373 ? 23.868 69.409 18.065 1.00 32.97 373 ASP B CA 1
ATOM 6015 C C . ASP B 1 373 ? 25.140 69.037 17.277 1.00 28.30 373 ASP B C 1
ATOM 6016 O O . ASP B 1 373 ? 26.252 69.310 17.725 1.00 25.21 373 ASP B O 1
ATOM 6021 N N . ARG B 1 374 ? 24.954 68.456 16.089 1.00 22.50 374 ARG B N 1
ATOM 6022 C CA . ARG B 1 374 ? 26.071 68.003 15.240 1.00 25.93 374 ARG B CA 1
ATOM 6023 C C . ARG B 1 374 ? 27.057 68.999 14.715 1.00 26.79 374 ARG B C 1
ATOM 6024 O O . ARG B 1 374 ? 28.125 68.608 14.248 1.00 26.34 374 ARG B O 1
ATOM 6032 N N . ASN B 1 375 ? 26.715 70.281 14.753 1.00 24.53 375 ASN B N 1
ATOM 6033 C CA . ASN B 1 375 ? 27.624 71.261 14.196 1.00 14.15 375 ASN B CA 1
ATOM 6034 C C . ASN B 1 375 ? 28.413 71.862 15.324 1.00 15.83 375 ASN B C 1
ATOM 6035 O O . ASN B 1 375 ? 28.406 73.067 15.570 1.00 22.77 375 ASN B O 1
ATOM 6040 N N . THR B 1 376 ? 29.088 70.957 16.016 1.00 22.00 376 THR B N 1
ATOM 6041 C CA . THR B 1 376 ? 29.920 71.291 17.145 1.00 23.04 376 THR B CA 1
ATOM 6042 C C . THR B 1 376 ? 30.969 72.341 16.784 1.00 18.08 376 THR B C 1
ATOM 6043 O O . THR B 1 376 ? 30.979 73.420 17.372 1.00 18.35 376 THR B O 1
ATOM 6047 N N . TYR B 1 377 ? 31.816 72.064 15.795 1.00 22.92 377 TYR B N 1
ATOM 6048 C CA . TYR B 1 377 ? 32.833 73.036 15.417 1.00 25.14 377 TYR B CA 1
ATOM 6049 C C . TYR B 1 377 ? 32.299 74.461 15.120 1.00 28.14 377 TYR B C 1
ATOM 6050 O O . TYR B 1 377 ? 32.823 75.444 15.642 1.00 32.37 377 TYR B O 1
ATOM 6059 N N . THR B 1 378 ? 31.289 74.582 14.260 1.00 28.09 378 THR B N 1
ATOM 6060 C CA . THR B 1 378 ? 30.664 75.899 13.961 1.00 32.12 378 THR B CA 1
ATOM 6061 C C . THR B 1 378 ? 30.032 76.496 15.256 1.00 32.33 378 THR B C 1
ATOM 6062 O O . THR B 1 378 ? 30.248 77.655 15.605 1.00 34.86 378 THR B O 1
ATOM 6066 N N . ASN B 1 379 ? 29.246 75.703 15.966 1.00 33.83 379 ASN B N 1
ATOM 6067 C CA . ASN B 1 379 ? 28.633 76.149 17.202 1.00 27.41 379 ASN B CA 1
ATOM 6068 C C . ASN B 1 379 ? 29.639 76.722 18.178 1.00 27.48 379 ASN B C 1
ATOM 6069 O O . ASN B 1 379 ? 29.338 77.692 18.870 1.00 30.26 379 ASN B O 1
ATOM 6074 N N . THR B 1 380 ? 30.837 76.137 18.226 1.00 32.57 380 THR B N 1
ATOM 6075 C CA . THR B 1 380 ? 31.929 76.612 19.090 1.00 35.81 380 THR B CA 1
ATOM 6076 C C . THR B 1 380 ? 32.392 78.019 18.665 1.00 36.40 380 THR B C 1
ATOM 6077 O O . THR B 1 380 ? 32.702 78.869 19.498 1.00 33.31 380 THR B O 1
ATOM 6081 N N . LEU B 1 381 ? 32.464 78.238 17.357 1.00 29.59 381 LEU B N 1
ATOM 6082 C CA . LEU B 1 381 ? 32.837 79.540 16.858 1.00 32.54 381 LEU B CA 1
ATOM 6083 C C . LEU B 1 381 ? 31.748 80.589 17.159 1.00 35.75 381 LEU B C 1
ATOM 6084 O O . LEU B 1 381 ? 32.057 81.770 17.307 1.00 40.32 381 LEU B O 1
ATOM 6089 N N . LEU B 1 382 ? 30.470 80.188 17.235 1.00 29.93 382 LEU B N 1
ATOM 6090 C CA . LEU B 1 382 ? 29.430 81.172 17.572 1.00 32.87 382 LEU B CA 1
ATOM 6091 C C . LEU B 1 382 ? 29.545 81.629 19.042 1.00 31.18 382 LEU B C 1
ATOM 6092 O O . LEU B 1 382 ? 29.280 82.780 19.389 1.00 27.56 382 LEU B O 1
ATOM 6097 N N . ARG B 1 383 ? 29.955 80.709 19.899 1.00 29.08 383 ARG B N 1
ATOM 6098 C CA . ARG B 1 383 ? 30.063 81.050 21.285 1.00 28.50 383 ARG B CA 1
ATOM 6099 C C . ARG B 1 383 ? 31.288 81.884 21.606 1.00 29.91 383 ARG B C 1
ATOM 6100 O O . ARG B 1 383 ? 31.231 82.730 22.496 1.00 29.13 383 ARG B O 1
ATOM 6108 N N . LYS B 1 384 ? 32.387 81.665 20.888 1.00 24.16 384 LYS B N 1
ATOM 6109 C CA . LYS B 1 384 ? 33.590 82.436 21.150 1.00 28.49 384 LYS B CA 1
ATOM 6110 C C . LYS B 1 384 ? 33.294 83.878 20.677 1.00 38.38 384 LYS B C 1
ATOM 6111 O O . LYS B 1 384 ? 33.787 84.864 21.225 1.00 38.71 384 LYS B O 1
ATOM 6117 N N . ALA B 1 385 ? 32.453 83.986 19.655 1.00 42.79 385 ALA B N 1
ATOM 6118 C CA . ALA B 1 385 ? 32.073 85.294 19.146 1.00 38.34 385 ALA B CA 1
ATOM 6119 C C . ALA B 1 385 ? 30.859 85.857 19.904 1.00 33.05 385 ALA B C 1
ATOM 6120 O O . ALA B 1 385 ? 30.226 86.808 19.446 1.00 32.25 385 ALA B O 1
ATOM 6122 N N . GLY B 1 386 ? 30.534 85.250 21.053 1.00 21.33 386 GLY B N 1
ATOM 6123 C CA . GLY B 1 386 ? 29.459 85.799 21.874 1.00 16.12 386 GLY B CA 1
ATOM 6124 C C . GLY B 1 386 ? 28.025 85.335 21.788 1.00 26.52 386 GLY B C 1
ATOM 6125 O O . GLY B 1 386 ? 27.173 85.905 22.466 1.00 34.64 386 GLY B O 1
ATOM 6126 N N . VAL B 1 387 ? 27.720 84.308 21.015 1.00 28.74 387 VAL B N 1
ATOM 6127 C CA . VAL B 1 387 ? 26.328 83.834 20.898 1.00 25.82 387 VAL B CA 1
ATOM 6128 C C . VAL B 1 387 ? 26.058 82.631 21.841 1.00 31.91 387 VAL B C 1
ATOM 6129 O O . VAL B 1 387 ? 26.891 81.737 21.990 1.00 25.56 387 VAL B O 1
ATOM 6133 N N . GLU B 1 388 ? 24.895 82.622 22.485 1.00 31.20 388 GLU B N 1
ATOM 6134 C CA . GLU B 1 388 ? 24.490 81.477 23.316 1.00 29.43 388 GLU B CA 1
ATOM 6135 C C . GLU B 1 388 ? 23.897 80.535 22.250 1.00 24.36 388 GLU B C 1
ATOM 6136 O O . GLU B 1 388 ? 23.048 80.940 21.458 1.00 27.58 388 GLU B O 1
ATOM 6142 N N . VAL B 1 389 ? 24.350 79.291 22.177 1.00 25.93 389 VAL B N 1
ATOM 6143 C CA . VAL B 1 389 ? 23.805 78.412 21.166 1.00 19.37 389 VAL B CA 1
ATOM 6144 C C . VAL B 1 389 ? 23.010 77.332 21.848 1.00 19.48 389 VAL B C 1
ATOM 6145 O O . VAL B 1 389 ? 23.581 76.502 22.554 1.00 20.00 389 VAL B O 1
ATOM 6149 N N . ILE B 1 390 ? 21.677 77.397 21.726 1.00 21.81 390 ILE B N 1
ATOM 6150 C CA . ILE B 1 390 ? 20.784 76.342 22.255 1.00 24.21 390 ILE B CA 1
ATOM 6151 C C . ILE B 1 390 ? 20.688 75.301 21.124 1.00 23.95 390 ILE B C 1
ATOM 6152 O O . ILE B 1 390 ? 20.362 75.655 19.992 1.00 21.89 390 ILE B O 1
ATOM 6157 N N . THR B 1 391 ? 20.925 74.018 21.401 1.00 24.92 391 THR B N 1
ATOM 6158 C CA . THR B 1 391 ? 20.905 73.024 20.301 1.00 22.28 391 THR B CA 1
ATOM 6159 C C . THR B 1 391 ? 19.762 72.028 20.348 1.00 19.64 391 THR B C 1
ATOM 6160 O O . THR B 1 391 ? 19.231 71.754 21.423 1.00 14.71 391 THR B O 1
ATOM 6164 N N . ILE B 1 392 ? 19.406 71.456 19.189 1.00 14.99 392 ILE B N 1
ATOM 6165 C CA . ILE B 1 392 ? 18.364 70.409 19.165 1.00 20.67 392 ILE B CA 1
ATOM 6166 C C . ILE B 1 392 ? 18.930 69.234 18.369 1.00 16.15 392 ILE B C 1
ATOM 6167 O O . ILE B 1 392 ? 19.928 69.394 17.673 1.00 20.42 392 ILE B O 1
ATOM 6172 N N . SER B 1 393 ? 18.358 68.051 18.425 1.00 12.94 393 SER B N 1
ATOM 6173 C CA . SER B 1 393 ? 18.916 66.967 17.599 1.00 20.31 393 SER B CA 1
ATOM 6174 C C . SER B 1 393 ? 18.566 66.987 16.109 1.00 18.28 393 SER B C 1
ATOM 6175 O O . SER B 1 393 ? 17.392 66.970 15.740 1.00 15.00 393 SER B O 1
ATOM 6178 N N . ALA B 1 394 ? 19.604 66.959 15.264 1.00 20.50 394 ALA B N 1
ATOM 6179 C CA . ALA B 1 394 ? 19.499 66.926 13.774 1.00 18.17 394 ALA B CA 1
ATOM 6180 C C . ALA B 1 394 ? 19.275 65.494 13.245 1.00 22.44 394 ALA B C 1
ATOM 6181 O O . ALA B 1 394 ? 18.946 65.296 12.076 1.00 22.19 394 ALA B O 1
ATOM 6183 N N . SER B 1 395 ? 19.456 64.500 14.111 1.00 23.59 395 SER B N 1
ATOM 6184 C CA . SER B 1 395 ? 19.261 63.106 13.735 1.00 26.36 395 SER B CA 1
ATOM 6185 C C . SER B 1 395 ? 18.103 62.857 12.740 1.00 26.29 395 SER B C 1
ATOM 6186 O O . SER B 1 395 ? 18.325 62.273 11.680 1.00 27.44 395 SER B O 1
ATOM 6189 N N . GLU B 1 396 ? 16.872 63.288 13.064 1.00 20.52 396 GLU B N 1
ATOM 6190 C CA . GLU B 1 396 ? 15.728 63.066 12.162 1.00 22.65 396 GLU B CA 1
ATOM 6191 C C . GLU B 1 396 ? 15.249 64.344 11.451 1.00 29.04 396 GLU B C 1
ATOM 6192 O O . GLU B 1 396 ? 14.957 64.323 10.257 1.00 31.43 396 GLU B O 1
ATOM 6198 N N . LEU B 1 397 ? 15.128 65.441 12.190 1.00 31.91 397 LEU B N 1
ATOM 6199 C CA . LEU B 1 397 ? 14.743 66.705 11.584 1.00 22.87 397 LEU B CA 1
ATOM 6200 C C . LEU B 1 397 ? 15.811 67.003 10.519 1.00 23.13 397 LEU B C 1
ATOM 6201 O O . LEU B 1 397 ? 15.475 67.280 9.372 1.00 21.22 397 LEU B O 1
ATOM 6206 N N . GLY B 1 398 ? 17.096 66.899 10.864 1.00 31.53 398 GLY B N 1
ATOM 6207 C CA . GLY B 1 398 ? 18.181 67.173 9.919 1.00 32.44 398 GLY B CA 1
ATOM 6208 C C . GLY B 1 398 ? 18.109 66.510 8.553 1.00 39.83 398 GLY B C 1
ATOM 6209 O O . GLY B 1 398 ? 18.370 67.142 7.529 1.00 45.00 398 GLY B O 1
ATOM 6210 N N . ARG B 1 399 ? 17.781 65.223 8.520 1.00 42.82 399 ARG B N 1
ATOM 6211 C CA . ARG B 1 399 ? 17.650 64.493 7.252 1.00 48.85 399 ARG B CA 1
ATOM 6212 C C . ARG B 1 399 ? 16.650 65.193 6.324 1.00 51.74 399 ARG B C 1
ATOM 6213 O O . ARG B 1 399 ? 16.275 64.651 5.286 1.00 49.03 399 ARG B O 1
ATOM 6221 N N . GLY B 1 400 ? 16.195 66.378 6.716 1.00 59.20 400 GLY B N 1
ATOM 6222 C CA . GLY B 1 400 ? 15.229 67.105 5.914 1.00 57.91 400 GLY B CA 1
ATOM 6223 C C . GLY B 1 400 ? 15.836 68.192 5.057 1.00 59.94 400 GLY B C 1
ATOM 6224 O O . GLY B 1 400 ? 15.131 68.818 4.267 1.00 63.92 400 GLY B O 1
ATOM 6225 N N . ARG B 1 401 ? 17.148 68.390 5.185 1.00 58.89 401 ARG B N 1
ATOM 6226 C CA . ARG B 1 401 ? 17.852 69.424 4.426 1.00 52.28 401 ARG B CA 1
ATOM 6227 C C . ARG B 1 401 ? 17.419 70.779 4.995 1.00 46.31 401 ARG B C 1
ATOM 6228 O O . ARG B 1 401 ? 17.443 71.792 4.300 1.00 51.99 401 ARG B O 1
ATOM 6236 N N . GLY B 1 402 ? 17.028 70.793 6.263 1.00 39.96 402 GLY B N 1
ATOM 6237 C CA . GLY B 1 402 ? 16.606 72.041 6.863 1.00 38.38 402 GLY B CA 1
ATOM 6238 C C . GLY B 1 402 ? 16.927 72.173 8.341 1.00 34.57 402 GLY B C 1
ATOM 6239 O O . GLY B 1 402 ? 16.812 71.208 9.095 1.00 39.17 402 GLY B O 1
ATOM 6240 N N . GLY B 1 403 ? 17.301 73.378 8.754 1.00 33.70 403 GLY B N 1
ATOM 6241 C CA . GLY B 1 403 ? 17.656 73.638 10.134 1.00 18.05 403 GLY B CA 1
ATOM 6242 C C . GLY B 1 403 ? 16.650 74.433 10.924 1.00 16.67 403 GLY B C 1
ATOM 6243 O O . GLY B 1 403 ? 15.483 74.537 10.554 1.00 19.98 403 GLY B O 1
ATOM 6244 N N . GLY B 1 404 ? 17.086 74.990 12.039 1.00 13.82 404 GLY B N 1
ATOM 6245 C CA . GLY B 1 404 ? 16.195 75.768 12.847 1.00 16.80 404 GLY B CA 1
ATOM 6246 C C . GLY B 1 404 ? 15.524 76.860 12.036 1.00 26.07 404 GLY B C 1
ATOM 6247 O O . GLY B 1 404 ? 14.301 76.987 12.084 1.00 18.16 404 GLY B O 1
ATOM 6248 N N . HIS B 1 405 ? 16.309 77.645 11.288 1.00 19.44 405 HIS B N 1
ATOM 6249 C CA . HIS B 1 405 ? 15.732 78.722 10.514 1.00 17.61 405 HIS B CA 1
ATOM 6250 C C . HIS B 1 405 ? 14.656 78.213 9.577 1.00 27.41 405 HIS B C 1
ATOM 6251 O O . HIS B 1 405 ? 13.581 78.806 9.499 1.00 24.04 405 HIS B O 1
ATOM 6275 N N . MET B 1 407 ? 12.777 75.696 9.803 1.00 18.30 407 MET B N 1
ATOM 6276 C CA . MET B 1 407 ? 11.666 75.091 10.529 1.00 23.67 407 MET B CA 1
ATOM 6277 C C . MET B 1 407 ? 10.781 76.050 11.307 1.00 23.31 407 MET B C 1
ATOM 6278 O O . MET B 1 407 ? 9.799 75.629 11.916 1.00 24.26 407 MET B O 1
ATOM 6283 N N . THR B 1 408 ? 11.136 77.334 11.278 1.00 18.91 408 THR B N 1
ATOM 6284 C CA . THR B 1 408 ? 10.384 78.391 11.928 1.00 16.72 408 THR B CA 1
ATOM 6285 C C . THR B 1 408 ? 9.839 79.444 10.945 1.00 20.01 408 THR B C 1
ATOM 6286 O O . THR B 1 408 ? 10.451 79.762 9.926 1.00 27.79 408 THR B O 1
ATOM 6290 N N . CYS B 1 409 ? 8.671 79.982 11.249 1.00 20.62 409 CYS B N 1
ATOM 6291 C CA . CYS B 1 409 ? 8.038 81.043 10.436 1.00 17.55 409 CYS B CA 1
ATOM 6292 C C . CYS B 1 409 ? 7.654 82.138 11.409 1.00 18.82 409 CYS B C 1
ATOM 6293 O O . CYS B 1 409 ? 6.636 82.058 12.093 1.00 23.28 409 CYS B O 1
ATOM 6296 N N . PRO B 1 410 ? 8.507 83.155 11.540 1.00 13.44 410 PRO B N 1
ATOM 6297 C CA . PRO B 1 410 ? 8.266 84.287 12.441 1.00 16.70 410 PRO B CA 1
ATOM 6298 C C . PRO B 1 410 ? 7.043 85.026 12.035 1.00 17.53 410 PRO B C 1
ATOM 6299 O O . PRO B 1 410 ? 6.866 85.308 10.852 1.00 18.72 410 PRO B O 1
ATOM 6303 N N . ILE B 1 411 ? 6.182 85.312 12.997 1.00 17.41 411 ILE B N 1
ATOM 6304 C CA . ILE B 1 411 ? 4.980 86.098 12.766 1.00 21.39 411 ILE B CA 1
ATOM 6305 C C . ILE B 1 411 ? 5.095 87.443 13.534 1.00 26.29 411 ILE B C 1
ATOM 6306 O O . ILE B 1 411 ? 4.680 88.494 13.047 1.00 19.35 411 ILE B O 1
ATOM 6311 N N . VAL B 1 412 ? 5.642 87.385 14.747 1.00 19.91 412 VAL B N 1
ATOM 6312 C CA . VAL B 1 412 ? 5.881 88.575 15.513 1.00 14.33 412 VAL B CA 1
ATOM 6313 C C . VAL B 1 412 ? 7.293 88.599 16.031 1.00 18.89 412 VAL B C 1
ATOM 6314 O O . VAL B 1 412 ? 7.683 87.791 16.871 1.00 17.54 412 VAL B O 1
ATOM 6318 N N . ARG B 1 413 ? 8.044 89.576 15.548 1.00 26.19 413 ARG B N 1
ATOM 6319 C CA . ARG B 1 413 ? 9.437 89.799 15.930 1.00 25.59 413 ARG B CA 1
ATOM 6320 C C . ARG B 1 413 ? 9.732 91.303 15.972 1.00 26.11 413 ARG B C 1
ATOM 6321 O O . ARG B 1 413 ? 9.398 92.042 15.047 1.00 30.12 413 ARG B O 1
ATOM 6329 N N . ASP B 1 414 ? 10.401 91.739 17.034 1.00 25.67 414 ASP B N 1
ATOM 6330 C CA . ASP B 1 414 ? 10.748 93.139 17.188 1.00 26.90 414 ASP B CA 1
ATOM 6331 C C . ASP B 1 414 ? 12.014 93.437 16.417 1.00 30.03 414 ASP B C 1
ATOM 6332 O O . ASP B 1 414 ? 12.735 92.528 16.011 1.00 33.72 414 ASP B O 1
ATOM 6337 N N . PRO B 1 415 ? 12.310 94.724 16.211 1.00 31.51 415 PRO B N 1
ATOM 6338 C CA . PRO B 1 415 ? 13.477 95.222 15.488 1.00 30.55 415 PRO B CA 1
ATOM 6339 C C . PRO B 1 415 ? 14.561 95.621 16.423 1.00 29.02 415 PRO B C 1
ATOM 6340 O O . PRO B 1 415 ? 14.436 95.470 17.636 1.00 32.16 415 PRO B O 1
ATOM 6344 N N . ILE B 1 416 ? 15.624 96.161 15.844 1.00 37.95 416 ILE B N 1
ATOM 6345 C CA . ILE B 1 416 ? 16.749 96.685 16.596 1.00 50.16 416 ILE B CA 1
ATOM 6346 C C . ILE B 1 416 ? 17.213 98.031 15.997 1.00 60.67 416 ILE B C 1
ATOM 6347 O O . ILE B 1 416 ? 16.934 98.357 14.843 1.00 63.67 416 ILE B O 1
ATOM 6352 N N . ASP B 1 417 ? 17.906 98.815 16.816 1.00 66.66 417 ASP B N 1
ATOM 6353 C CA . ASP B 1 417 ? 18.408 100.136 16.437 1.00 68.60 417 ASP B CA 1
ATOM 6354 C C . ASP B 1 417 ? 19.627 100.045 15.499 1.00 72.71 417 ASP B C 1
ATOM 6355 O O . ASP B 1 417 ? 20.645 99.457 15.865 1.00 74.28 417 ASP B O 1
ATOM 6360 N N . TYR B 1 418 ? 19.522 100.619 14.289 1.00 76.09 418 TYR B N 1
ATOM 6361 C CA . TYR B 1 418 ? 20.641 100.604 13.308 1.00 76.60 418 TYR B CA 1
ATOM 6362 C C . TYR B 1 418 ? 21.185 102.010 12.969 1.00 77.71 418 TYR B C 1
ATOM 6363 O O . TYR B 1 418 ? 21.437 102.309 11.770 1.00 78.53 418 TYR B O 1
ATOM 6373 N N . LYS C 1 7 ? -16.431 68.889 -43.484 1.00 39.09 7 LYS C N 1
ATOM 6374 C CA . LYS C 1 7 ? -16.553 69.110 -41.995 1.00 46.08 7 LYS C CA 1
ATOM 6375 C C . LYS C 1 7 ? -15.290 68.628 -41.284 1.00 45.29 7 LYS C C 1
ATOM 6376 O O . LYS C 1 7 ? -14.798 67.539 -41.579 1.00 46.91 7 LYS C O 1
ATOM 6382 N N . LEU C 1 8 ? -14.767 69.422 -40.343 1.00 40.15 8 LEU C N 1
ATOM 6383 C CA . LEU C 1 8 ? -13.522 69.045 -39.630 1.00 28.99 8 LEU C CA 1
ATOM 6384 C C . LEU C 1 8 ? -13.795 67.836 -38.794 1.00 23.60 8 LEU C C 1
ATOM 6385 O O . LEU C 1 8 ? -14.868 67.731 -38.201 1.00 19.97 8 LEU C O 1
ATOM 6390 N N . GLY C 1 9 ? -12.824 66.919 -38.719 1.00 19.84 9 GLY C N 1
ATOM 6391 C CA . GLY C 1 9 ? -13.044 65.710 -37.929 1.00 30.57 9 GLY C CA 1
ATOM 6392 C C . GLY C 1 9 ? -12.177 64.548 -38.342 1.00 30.35 9 GLY C C 1
ATOM 6393 O O . GLY C 1 9 ? -11.986 64.329 -39.536 1.00 35.16 9 GLY C O 1
ATOM 6394 N N . VAL C 1 10 ? -11.652 63.812 -37.369 1.00 30.83 10 VAL C N 1
ATOM 6395 C CA . VAL C 1 10 ? -10.774 62.690 -37.620 1.00 25.73 10 VAL C CA 1
ATOM 6396 C C . VAL C 1 10 ? -11.525 61.442 -37.196 1.00 31.03 10 VAL C C 1
ATOM 6397 O O . VAL C 1 10 ? -11.679 61.161 -36.009 1.00 27.39 10 VAL C O 1
ATOM 6401 N N . HIS C 1 11 ? -11.932 60.655 -38.180 1.00 27.21 11 HIS C N 1
ATOM 6402 C CA . HIS C 1 11 ? -12.761 59.523 -37.923 1.00 20.83 11 HIS C CA 1
ATOM 6403 C C . HIS C 1 11 ? -12.183 58.124 -37.901 1.00 22.67 11 HIS C C 1
ATOM 6404 O O . HIS C 1 11 ? -12.931 57.148 -37.863 1.00 18.65 11 HIS C O 1
ATOM 6411 N N . SER C 1 12 ? -10.860 58.038 -37.879 1.00 23.47 12 SER C N 1
ATOM 6412 C CA . SER C 1 12 ? -10.101 56.777 -37.828 1.00 21.76 12 SER C CA 1
ATOM 6413 C C . SER C 1 12 ? -8.606 57.144 -37.735 1.00 21.52 12 SER C C 1
ATOM 6414 O O . SER C 1 12 ? -8.236 58.316 -37.666 1.00 16.25 12 SER C O 1
ATOM 6417 N N . GLU C 1 13 ? -7.746 56.135 -37.758 1.00 21.43 13 GLU C N 1
ATOM 6418 C CA . GLU C 1 13 ? -6.303 56.336 -37.776 1.00 25.10 13 GLU C CA 1
ATOM 6419 C C . GLU C 1 13 ? -5.764 56.048 -39.200 1.00 32.11 13 GLU C C 1
ATOM 6420 O O . GLU C 1 13 ? -4.829 56.700 -39.664 1.00 34.59 13 GLU C O 1
ATOM 6426 N N . ALA C 1 14 ? -6.381 55.083 -39.886 1.00 35.37 14 ALA C N 1
ATOM 6427 C CA . ALA C 1 14 ? -5.973 54.653 -41.218 1.00 34.59 14 ALA C CA 1
ATOM 6428 C C . ALA C 1 14 ? -6.703 55.339 -42.329 1.00 37.33 14 ALA C C 1
ATOM 6429 O O . ALA C 1 14 ? -6.241 55.333 -43.469 1.00 42.68 14 ALA C O 1
ATOM 6431 N N . GLY C 1 15 ? -7.846 55.942 -42.028 1.00 42.06 15 GLY C N 1
ATOM 6432 C CA . GLY C 1 15 ? -8.595 56.614 -43.076 1.00 36.21 15 GLY C CA 1
ATOM 6433 C C . GLY C 1 15 ? -7.814 57.625 -43.906 1.00 37.18 15 GLY C C 1
ATOM 6434 O O . GLY C 1 15 ? -6.776 58.144 -43.498 1.00 39.21 15 GLY C O 1
ATOM 6435 N N . LYS C 1 16 ? -8.334 57.914 -45.089 1.00 27.18 16 LYS C N 1
ATOM 6436 C CA . LYS C 1 16 ? -7.719 58.863 -45.978 1.00 22.82 16 LYS C CA 1
ATOM 6437 C C . LYS C 1 16 ? -7.662 60.205 -45.276 1.00 28.33 16 LYS C C 1
ATOM 6438 O O . LYS C 1 16 ? -8.693 60.737 -44.872 1.00 26.22 16 LYS C O 1
ATOM 6444 N N . LEU C 1 17 ? -6.453 60.730 -45.134 1.00 29.54 17 LEU C N 1
ATOM 6445 C CA . LEU C 1 17 ? -6.150 62.022 -44.525 1.00 26.07 17 LEU C CA 1
ATOM 6446 C C . LEU C 1 17 ? -6.234 63.149 -45.579 1.00 29.89 17 LEU C C 1
ATOM 6447 O O . LEU C 1 17 ? -5.658 63.047 -46.661 1.00 32.77 17 LEU C O 1
ATOM 6452 N N . ARG C 1 18 ? -6.921 64.237 -45.242 1.00 31.09 18 ARG C N 1
ATOM 6453 C CA . ARG C 1 18 ? -7.125 65.340 -46.172 1.00 31.28 18 ARG C CA 1
ATOM 6454 C C . ARG C 1 18 ? -6.555 66.676 -45.690 1.00 28.24 18 ARG C C 1
ATOM 6455 O O . ARG C 1 18 ? -6.244 67.552 -46.496 1.00 32.63 18 ARG C O 1
ATOM 6463 N N . LYS C 1 19 ? -6.454 66.852 -44.374 1.00 28.98 19 LYS C N 1
ATOM 6464 C CA . LYS C 1 19 ? -6.028 68.088 -43.757 1.00 24.45 19 LYS C CA 1
ATOM 6465 C C . LYS C 1 19 ? -5.214 67.741 -42.503 1.00 22.32 19 LYS C C 1
ATOM 6466 O O . LYS C 1 19 ? -5.702 67.004 -41.649 1.00 16.54 19 LYS C O 1
ATOM 6472 N N . VAL C 1 20 ? -3.977 68.257 -42.399 1.00 20.60 20 VAL C N 1
ATOM 6473 C CA . VAL C 1 20 ? -3.124 68.012 -41.216 1.00 20.15 20 VAL C CA 1
ATOM 6474 C C . VAL C 1 20 ? -2.294 69.209 -40.926 1.00 22.83 20 VAL C C 1
ATOM 6475 O O . VAL C 1 20 ? -1.872 69.886 -41.861 1.00 23.37 20 VAL C O 1
ATOM 6479 N N . MET C 1 21 ? -2.010 69.438 -39.635 1.00 24.41 21 MET C N 1
ATOM 6480 C CA . MET C 1 21 ? -1.205 70.568 -39.181 1.00 24.76 21 MET C CA 1
ATOM 6481 C C . MET C 1 21 ? 0.161 70.124 -38.729 1.00 28.64 21 MET C C 1
ATOM 6482 O O . MET C 1 21 ? 0.293 69.181 -37.952 1.00 31.39 21 MET C O 1
ATOM 6487 N N . VAL C 1 22 ? 1.199 70.786 -39.202 1.00 29.71 22 VAL C N 1
ATOM 6488 C CA . VAL C 1 22 ? 2.516 70.388 -38.805 1.00 25.70 22 VAL C CA 1
ATOM 6489 C C . VAL C 1 22 ? 3.193 71.666 -38.420 1.00 29.35 22 VAL C C 1
ATOM 6490 O O . VAL C 1 22 ? 2.584 72.731 -38.513 1.00 28.48 22 VAL C O 1
ATOM 6494 N N . CYS C 1 23 ? 4.434 71.569 -37.956 1.00 29.93 23 CYS C N 1
ATOM 6495 C CA . CYS C 1 23 ? 5.206 72.744 -37.553 1.00 32.99 23 CYS C CA 1
ATOM 6496 C C . CYS C 1 23 ? 6.679 72.449 -37.731 1.00 36.68 23 CYS C C 1
ATOM 6497 O O . CYS C 1 23 ? 7.225 71.521 -37.137 1.00 35.00 23 CYS C O 1
ATOM 6500 N N . SER C 1 24 ? 7.324 73.248 -38.558 1.00 38.17 24 SER C N 1
ATOM 6501 C CA . SER C 1 24 ? 8.706 72.997 -38.844 1.00 31.71 24 SER C CA 1
ATOM 6502 C C . SER C 1 24 ? 9.600 73.517 -37.798 1.00 30.17 24 SER C C 1
ATOM 6503 O O . SER C 1 24 ? 9.217 74.337 -36.964 1.00 33.97 24 SER C O 1
ATOM 6506 N N . PRO C 1 25 ? 10.787 72.962 -37.752 1.00 27.27 25 PRO C N 1
ATOM 6507 C CA . PRO C 1 25 ? 11.644 73.545 -36.738 1.00 28.21 25 PRO C CA 1
ATOM 6508 C C . PRO C 1 25 ? 11.906 75.003 -37.172 1.00 21.40 25 PRO C C 1
ATOM 6509 O O . PRO C 1 25 ? 11.641 75.393 -38.308 1.00 17.18 25 PRO C O 1
ATOM 6513 N N . GLY C 1 26 ? 12.391 75.824 -36.267 1.00 22.30 26 GLY C N 1
ATOM 6514 C CA . GLY C 1 26 ? 12.650 77.191 -36.638 1.00 17.41 26 GLY C CA 1
ATOM 6515 C C . GLY C 1 26 ? 13.529 77.746 -35.553 1.00 26.74 26 GLY C C 1
ATOM 6516 O O . GLY C 1 26 ? 14.384 77.053 -35.006 1.00 24.97 26 GLY C O 1
ATOM 6517 N N . LEU C 1 27 ? 13.297 79.012 -35.249 1.00 28.51 27 LEU C N 1
ATOM 6518 C CA . LEU C 1 27 ? 14.010 79.763 -34.242 1.00 27.75 27 LEU C CA 1
ATOM 6519 C C . LEU C 1 27 ? 14.127 79.097 -32.871 1.00 31.03 27 LEU C C 1
ATOM 6520 O O . LEU C 1 27 ? 15.172 79.128 -32.221 1.00 29.03 27 LEU C O 1
ATOM 6525 N N . ALA C 1 28 ? 13.041 78.488 -32.435 1.00 31.61 28 ALA C N 1
ATOM 6526 C CA . ALA C 1 28 ? 13.073 77.860 -31.143 1.00 29.82 28 ALA C CA 1
ATOM 6527 C C . ALA C 1 28 ? 14.253 76.886 -31.125 1.00 27.22 28 ALA C C 1
ATOM 6528 O O . ALA C 1 28 ? 15.010 76.809 -30.158 1.00 30.01 28 ALA C O 1
ATOM 6530 N N . HIS C 1 29 ? 14.424 76.156 -32.214 1.00 24.63 29 HIS C N 1
ATOM 6531 C CA . HIS C 1 29 ? 15.512 75.207 -32.262 1.00 28.28 29 HIS C CA 1
ATOM 6532 C C . HIS C 1 29 ? 16.869 75.868 -32.497 1.00 29.01 29 HIS C C 1
ATOM 6533 O O . HIS C 1 29 ? 17.905 75.255 -32.280 1.00 30.24 29 HIS C O 1
ATOM 6540 N N . GLN C 1 30 ? 16.884 77.117 -32.943 1.00 32.39 30 GLN C N 1
ATOM 6541 C CA . GLN C 1 30 ? 18.157 77.802 -33.143 1.00 30.88 30 GLN C CA 1
ATOM 6542 C C . GLN C 1 30 ? 18.716 78.196 -31.791 1.00 31.58 30 GLN C C 1
ATOM 6543 O O . GLN C 1 30 ? 19.923 78.364 -31.622 1.00 29.79 30 GLN C O 1
ATOM 6549 N N . ARG C 1 31 ? 17.798 78.350 -30.839 1.00 31.70 31 ARG C N 1
ATOM 6550 C CA . ARG C 1 31 ? 18.137 78.725 -29.486 1.00 34.06 31 ARG C CA 1
ATOM 6551 C C . ARG C 1 31 ? 18.539 77.536 -28.588 1.00 34.72 31 ARG C C 1
ATOM 6552 O O . ARG C 1 31 ? 18.807 77.717 -27.401 1.00 37.66 31 ARG C O 1
ATOM 6560 N N . LEU C 1 32 ? 18.602 76.320 -29.133 1.00 29.46 32 LEU C N 1
ATOM 6561 C CA . LEU C 1 32 ? 18.995 75.176 -28.307 1.00 29.34 32 LEU C CA 1
ATOM 6562 C C . LEU C 1 32 ? 20.494 75.152 -28.009 1.00 28.37 32 LEU C C 1
ATOM 6563 O O . LEU C 1 32 ? 21.328 75.464 -28.858 1.00 28.81 32 LEU C O 1
ATOM 6568 N N . THR C 1 33 ? 20.817 74.787 -26.776 1.00 27.46 33 THR C N 1
ATOM 6569 C CA . THR C 1 33 ? 22.187 74.705 -26.329 1.00 23.37 33 THR C CA 1
ATOM 6570 C C . THR C 1 33 ? 22.366 73.386 -25.661 1.00 24.36 33 THR C C 1
ATOM 6571 O O . THR C 1 33 ? 21.394 72.771 -25.224 1.00 32.55 33 THR C O 1
ATOM 6575 N N . PRO C 1 34 ? 23.598 72.896 -25.579 1.00 27.95 34 PRO C N 1
ATOM 6576 C CA . PRO C 1 34 ? 23.621 71.605 -24.891 1.00 32.52 34 PRO C CA 1
ATOM 6577 C C . PRO C 1 34 ? 23.391 71.833 -23.374 1.00 32.48 34 PRO C C 1
ATOM 6578 O O . PRO C 1 34 ? 23.085 70.907 -22.625 1.00 39.11 34 PRO C O 1
ATOM 6582 N N . SER C 1 35 ? 23.514 73.075 -22.921 1.00 36.96 35 SER C N 1
ATOM 6583 C CA . SER C 1 35 ? 23.281 73.372 -21.510 1.00 41.77 35 SER C CA 1
ATOM 6584 C C . SER C 1 35 ? 21.795 73.557 -21.258 1.00 42.96 35 SER C C 1
ATOM 6585 O O . SER C 1 35 ? 21.324 73.285 -20.156 1.00 49.56 35 SER C O 1
ATOM 6588 N N . ASN C 1 36 ? 21.043 74.025 -22.255 1.00 33.22 36 ASN C N 1
ATOM 6589 C CA . ASN C 1 36 ? 19.621 74.216 -22.003 1.00 33.06 36 ASN C CA 1
ATOM 6590 C C . ASN C 1 36 ? 18.710 73.197 -22.602 1.00 33.37 36 ASN C C 1
ATOM 6591 O O . ASN C 1 36 ? 17.495 73.381 -22.591 1.00 31.34 36 ASN C O 1
ATOM 6596 N N . CYS C 1 37 ? 19.249 72.138 -23.163 1.00 31.15 37 CYS C N 1
ATOM 6597 C CA . CYS C 1 37 ? 18.360 71.132 -23.706 1.00 39.07 37 CYS C CA 1
ATOM 6598 C C . CYS C 1 37 ? 17.234 70.754 -22.760 1.00 43.05 37 CYS C C 1
ATOM 6599 O O . CYS C 1 37 ? 16.054 70.905 -23.078 1.00 40.44 37 CYS C O 1
ATOM 6602 N N . ASP C 1 38 ? 17.624 70.247 -21.590 1.00 45.53 38 ASP C N 1
ATOM 6603 C CA . ASP C 1 38 ? 16.678 69.780 -20.577 1.00 45.49 38 ASP C CA 1
ATOM 6604 C C . ASP C 1 38 ? 15.757 70.888 -19.985 1.00 43.93 38 ASP C C 1
ATOM 6605 O O . ASP C 1 38 ? 14.576 70.671 -19.716 1.00 46.28 38 ASP C O 1
ATOM 6610 N N . GLU C 1 39 ? 16.289 72.088 -19.829 1.00 39.85 39 GLU C N 1
ATOM 6611 C CA . GLU C 1 39 ? 15.487 73.177 -19.294 1.00 49.07 39 GLU C CA 1
ATOM 6612 C C . GLU C 1 39 ? 14.289 73.439 -20.220 1.00 53.22 39 GLU C C 1
ATOM 6613 O O . GLU C 1 39 ? 13.184 73.732 -19.764 1.00 54.87 39 GLU C O 1
ATOM 6619 N N . LEU C 1 40 ? 14.555 73.297 -21.526 1.00 50.81 40 LEU C N 1
ATOM 6620 C CA . LEU C 1 40 ? 13.610 73.497 -22.635 1.00 43.87 40 LEU C CA 1
ATOM 6621 C C . LEU C 1 40 ? 12.932 72.195 -23.034 1.00 43.86 40 LEU C C 1
ATOM 6622 O O . LEU C 1 40 ? 12.091 72.164 -23.931 1.00 41.73 40 LEU C O 1
ATOM 6627 N N . LEU C 1 41 ? 13.320 71.111 -22.375 1.00 38.73 41 LEU C N 1
ATOM 6628 C CA . LEU C 1 41 ? 12.710 69.822 -22.659 1.00 40.79 41 LEU C CA 1
ATOM 6629 C C . LEU C 1 41 ? 12.886 69.395 -24.133 1.00 39.81 41 LEU C C 1
ATOM 6630 O O . LEU C 1 41 ? 11.933 69.130 -24.863 1.00 42.15 41 LEU C O 1
ATOM 6635 N N . PHE C 1 42 ? 14.125 69.353 -24.573 1.00 40.47 42 PHE C N 1
ATOM 6636 C CA . PHE C 1 42 ? 14.423 68.895 -25.912 1.00 41.87 42 PHE C CA 1
ATOM 6637 C C . PHE C 1 42 ? 15.701 67.987 -25.830 1.00 42.47 42 PHE C C 1
ATOM 6638 O O . PHE C 1 42 ? 16.758 68.428 -25.380 1.00 46.49 42 PHE C O 1
ATOM 6646 N N . ASP C 1 43 ? 15.591 66.721 -26.279 1.00 41.99 43 ASP C N 1
ATOM 6647 C CA . ASP C 1 43 ? 16.709 65.758 -26.164 1.00 42.90 43 ASP C CA 1
ATOM 6648 C C . ASP C 1 43 ? 18.065 66.361 -26.443 1.00 38.64 43 ASP C C 1
ATOM 6649 O O . ASP C 1 43 ? 18.899 66.509 -25.546 1.00 46.67 43 ASP C O 1
ATOM 6654 N N . ASP C 1 44 ? 18.318 66.704 -27.680 1.00 44.15 44 ASP C N 1
ATOM 6655 C CA . ASP C 1 44 ? 19.635 67.179 -28.109 1.00 44.76 44 ASP C CA 1
ATOM 6656 C C . ASP C 1 44 ? 19.531 68.429 -29.053 1.00 42.66 44 ASP C C 1
ATOM 6657 O O . ASP C 1 44 ? 18.438 68.823 -29.460 1.00 39.57 44 ASP C O 1
ATOM 6662 N N . VAL C 1 45 ? 20.673 69.035 -29.395 1.00 40.61 45 VAL C N 1
ATOM 6663 C CA . VAL C 1 45 ? 20.702 70.195 -30.292 1.00 33.73 45 VAL C CA 1
ATOM 6664 C C . VAL C 1 45 ? 20.792 69.669 -31.713 1.00 33.13 45 VAL C C 1
ATOM 6665 O O . VAL C 1 45 ? 21.779 69.042 -32.094 1.00 34.87 45 VAL C O 1
ATOM 6669 N N . ILE C 1 46 ? 19.767 69.939 -32.509 1.00 23.59 46 ILE C N 1
ATOM 6670 C CA . ILE C 1 46 ? 19.707 69.433 -33.889 1.00 26.22 46 ILE C CA 1
ATOM 6671 C C . ILE C 1 46 ? 20.440 70.343 -34.845 1.00 20.14 46 ILE C C 1
ATOM 6672 O O . ILE C 1 46 ? 20.988 71.360 -34.431 1.00 30.98 46 ILE C O 1
ATOM 6677 N N . TRP C 1 47 ? 20.474 70.003 -36.120 1.00 22.97 47 TRP C N 1
ATOM 6678 C CA . TRP C 1 47 ? 21.016 70.926 -37.118 1.00 25.93 47 TRP C CA 1
ATOM 6679 C C . TRP C 1 47 ? 19.820 71.689 -37.757 1.00 26.28 47 TRP C C 1
ATOM 6680 O O . TRP C 1 47 ? 19.128 71.151 -38.620 1.00 26.47 47 TRP C O 1
ATOM 6691 N N . VAL C 1 48 ? 19.567 72.936 -37.349 1.00 25.96 48 VAL C N 1
ATOM 6692 C CA . VAL C 1 48 ? 18.316 73.594 -37.790 1.00 23.28 48 VAL C CA 1
ATOM 6693 C C . VAL C 1 48 ? 18.034 73.732 -39.288 1.00 27.39 48 VAL C C 1
ATOM 6694 O O . VAL C 1 48 ? 17.016 73.240 -39.772 1.00 25.36 48 VAL C O 1
ATOM 6698 N N . ASN C 1 49 ? 18.913 74.400 -40.029 1.00 27.42 49 ASN C N 1
ATOM 6699 C CA . ASN C 1 49 ? 18.721 74.524 -41.476 1.00 22.37 49 ASN C CA 1
ATOM 6700 C C . ASN C 1 49 ? 18.489 73.164 -42.099 1.00 22.88 49 ASN C C 1
ATOM 6701 O O . ASN C 1 49 ? 17.617 73.012 -42.951 1.00 32.39 49 ASN C O 1
ATOM 6706 N N . GLN C 1 50 ? 19.246 72.158 -41.695 1.00 18.59 50 GLN C N 1
ATOM 6707 C CA . GLN C 1 50 ? 19.036 70.820 -42.271 1.00 20.35 50 GLN C CA 1
ATOM 6708 C C . GLN C 1 50 ? 17.712 70.175 -41.815 1.00 25.57 50 GLN C C 1
ATOM 6709 O O . GLN C 1 50 ? 17.107 69.384 -42.537 1.00 24.86 50 GLN C O 1
ATOM 6715 N N . ALA C 1 51 ? 17.292 70.512 -40.591 1.00 28.10 51 ALA C N 1
ATOM 6716 C CA . ALA C 1 51 ? 16.042 70.016 -40.014 1.00 25.45 51 ALA C CA 1
ATOM 6717 C C . ALA C 1 51 ? 14.880 70.623 -40.782 1.00 22.82 51 ALA C C 1
ATOM 6718 O O . ALA C 1 51 ? 13.880 69.954 -41.034 1.00 18.62 51 ALA C O 1
ATOM 6720 N N . LYS C 1 52 ? 14.999 71.893 -41.151 1.00 21.61 52 LYS C N 1
ATOM 6721 C CA . LYS C 1 52 ? 13.942 72.571 -41.894 1.00 22.85 52 LYS C CA 1
ATOM 6722 C C . LYS C 1 52 ? 13.783 72.005 -43.304 1.00 27.95 52 LYS C C 1
ATOM 6723 O O . LYS C 1 52 ? 12.678 71.958 -43.843 1.00 24.55 52 LYS C O 1
ATOM 6729 N N . ARG C 1 53 ? 14.894 71.580 -43.910 1.00 29.12 53 ARG C N 1
ATOM 6730 C CA . ARG C 1 53 ? 14.816 71.001 -45.243 1.00 33.05 53 ARG C CA 1
ATOM 6731 C C . ARG C 1 53 ? 14.125 69.618 -45.155 1.00 33.74 53 ARG C C 1
ATOM 6732 O O . ARG C 1 53 ? 13.211 69.319 -45.923 1.00 33.43 53 ARG C O 1
ATOM 6740 N N . ASP C 1 54 ? 14.572 68.788 -44.213 1.00 36.22 54 ASP C N 1
ATOM 6741 C CA . ASP C 1 54 ? 14.017 67.442 -44.024 1.00 34.81 54 ASP C CA 1
ATOM 6742 C C . ASP C 1 54 ? 12.535 67.554 -43.703 1.00 33.90 54 ASP C C 1
ATOM 6743 O O . ASP C 1 54 ? 11.728 66.712 -44.095 1.00 29.59 54 ASP C O 1
ATOM 6748 N N . HIS C 1 55 ? 12.185 68.623 -42.999 1.00 26.22 55 HIS C N 1
ATOM 6749 C CA . HIS C 1 55 ? 10.818 68.774 -42.585 1.00 28.02 55 HIS C CA 1
ATOM 6750 C C . HIS C 1 55 ? 10.015 69.129 -43.805 1.00 27.68 55 HIS C C 1
ATOM 6751 O O . HIS C 1 55 ? 8.933 68.588 -44.027 1.00 27.63 55 HIS C O 1
ATOM 6758 N N . PHE C 1 56 ? 10.559 70.051 -44.587 1.00 30.74 56 PHE C N 1
ATOM 6759 C CA . PHE C 1 56 ? 9.911 70.507 -45.800 1.00 29.05 56 PHE C CA 1
ATOM 6760 C C . PHE C 1 56 ? 9.697 69.391 -46.783 1.00 27.31 56 PHE C C 1
ATOM 6761 O O . PHE C 1 56 ? 8.721 69.411 -47.530 1.00 29.72 56 PHE C O 1
ATOM 6769 N N . ASP C 1 57 ? 10.615 68.420 -46.782 1.00 23.76 57 ASP C N 1
ATOM 6770 C CA . ASP C 1 57 ? 10.537 67.272 -47.674 1.00 18.25 57 ASP C CA 1
ATOM 6771 C C . ASP C 1 57 ? 9.332 66.405 -47.223 1.00 18.81 57 ASP C C 1
ATOM 6772 O O . ASP C 1 57 ? 8.509 65.964 -48.025 1.00 17.75 57 ASP C O 1
ATOM 6777 N N . PHE C 1 58 ? 9.249 66.175 -45.921 1.00 18.29 58 PHE C N 1
ATOM 6778 C CA . PHE C 1 58 ? 8.141 65.427 -45.311 1.00 22.83 58 PHE C CA 1
ATOM 6779 C C . PHE C 1 58 ? 6.824 66.116 -45.742 1.00 32.64 58 PHE C C 1
ATOM 6780 O O . PHE C 1 58 ? 5.902 65.475 -46.246 1.00 21.03 58 PHE C O 1
ATOM 6788 N N . VAL C 1 59 ? 6.780 67.445 -45.552 1.00 31.90 59 VAL C N 1
ATOM 6789 C CA . VAL C 1 59 ? 5.618 68.258 -45.891 1.00 31.72 59 VAL C CA 1
ATOM 6790 C C . VAL C 1 59 ? 5.224 68.111 -47.346 1.00 33.93 59 VAL C C 1
ATOM 6791 O O . VAL C 1 59 ? 4.060 67.854 -47.644 1.00 38.67 59 VAL C O 1
ATOM 6795 N N . THR C 1 60 ? 6.202 68.266 -48.239 1.00 30.57 60 THR C N 1
ATOM 6796 C CA . THR C 1 60 ? 6.023 68.157 -49.688 1.00 27.45 60 THR C CA 1
ATOM 6797 C C . THR C 1 60 ? 5.510 66.787 -50.155 1.00 25.58 60 THR C C 1
ATOM 6798 O O . THR C 1 60 ? 4.702 66.713 -51.078 1.00 26.59 60 THR C O 1
ATOM 6802 N N . LYS C 1 61 ? 6.006 65.707 -49.551 1.00 25.04 61 LYS C N 1
ATOM 6803 C CA . LYS C 1 61 ? 5.570 64.372 -49.885 1.00 27.34 61 LYS C CA 1
ATOM 6804 C C . LYS C 1 61 ? 4.097 64.199 -49.557 1.00 30.18 61 LYS C C 1
ATOM 6805 O O . LYS C 1 61 ? 3.392 63.463 -50.244 1.00 38.03 61 LYS C O 1
ATOM 6811 N N . MET C 1 62 ? 3.588 64.869 -48.529 1.00 34.43 62 MET C N 1
ATOM 6812 C CA . MET C 1 62 ? 2.165 64.709 -48.222 1.00 37.98 62 MET C CA 1
ATOM 6813 C C . MET C 1 62 ? 1.320 65.523 -49.190 1.00 36.87 62 MET C C 1
ATOM 6814 O O . MET C 1 62 ? 0.309 65.055 -49.708 1.00 38.56 62 MET C O 1
ATOM 6819 N N . ARG C 1 63 ? 1.732 66.747 -49.436 1.00 27.70 63 ARG C N 1
ATOM 6820 C CA . ARG C 1 63 ? 1.046 67.589 -50.374 1.00 33.88 63 ARG C CA 1
ATOM 6821 C C . ARG C 1 63 ? 0.935 66.966 -51.783 1.00 41.63 63 ARG C C 1
ATOM 6822 O O . ARG C 1 63 ? -0.032 67.188 -52.513 1.00 35.44 63 ARG C O 1
ATOM 6830 N N . GLU C 1 64 ? 1.946 66.185 -52.159 1.00 40.66 64 GLU C N 1
ATOM 6831 C CA . GLU C 1 64 ? 1.945 65.573 -53.471 1.00 33.62 64 GLU C CA 1
ATOM 6832 C C . GLU C 1 64 ? 0.913 64.489 -53.574 1.00 31.62 64 GLU C C 1
ATOM 6833 O O . GLU C 1 64 ? 0.590 64.050 -54.676 1.00 35.04 64 GLU C O 1
ATOM 6839 N N . ARG C 1 65 ? 0.387 64.061 -52.435 1.00 23.06 65 ARG C N 1
ATOM 6840 C CA . ARG C 1 65 ? -0.616 63.005 -52.400 1.00 28.89 65 ARG C CA 1
ATOM 6841 C C . ARG C 1 65 ? -1.936 63.739 -52.279 1.00 27.98 65 ARG C C 1
ATOM 6842 O O . ARG C 1 65 ? -2.985 63.153 -52.020 1.00 28.87 65 ARG C O 1
ATOM 6850 N N . GLY C 1 66 ? -1.850 65.054 -52.427 1.00 27.82 66 GLY C N 1
ATOM 6851 C CA . GLY C 1 66 ? -3.025 65.896 -52.392 1.00 31.25 66 GLY C CA 1
ATOM 6852 C C . GLY C 1 66 ? -3.604 66.224 -51.042 1.00 33.20 66 GLY C C 1
ATOM 6853 O O . GLY C 1 66 ? -4.729 66.713 -50.944 1.00 26.94 66 GLY C O 1
ATOM 6854 N N . ILE C 1 67 ? -2.835 65.940 -50.002 1.00 37.33 67 ILE C N 1
ATOM 6855 C CA . ILE C 1 67 ? -3.245 66.201 -48.627 1.00 34.83 67 ILE C CA 1
ATOM 6856 C C . ILE C 1 67 ? -3.093 67.719 -48.462 1.00 29.94 67 ILE C C 1
ATOM 6857 O O . ILE C 1 67 ? -2.199 68.317 -49.060 1.00 29.14 67 ILE C O 1
ATOM 6862 N N . ASP C 1 68 ? -3.976 68.362 -47.698 1.00 24.02 68 ASP C N 1
ATOM 6863 C CA . ASP C 1 68 ? -3.866 69.830 -47.510 1.00 28.77 68 ASP C CA 1
ATOM 6864 C C . ASP C 1 68 ? -3.080 70.102 -46.224 1.00 33.02 68 ASP C C 1
ATOM 6865 O O . ASP C 1 68 ? -3.650 70.165 -45.136 1.00 40.42 68 ASP C O 1
ATOM 6870 N N . VAL C 1 69 ? -1.767 70.231 -46.366 1.00 29.05 69 VAL C N 1
ATOM 6871 C CA . VAL C 1 69 ? -0.829 70.352 -45.260 1.00 27.04 69 VAL C CA 1
ATOM 6872 C C . VAL C 1 69 ? -0.733 71.818 -44.790 1.00 28.60 69 VAL C C 1
ATOM 6873 O O . VAL C 1 69 ? -0.349 72.696 -45.560 1.00 34.23 69 VAL C O 1
ATOM 6877 N N . LEU C 1 70 ? -1.070 72.071 -43.517 1.00 27.77 70 LEU C N 1
ATOM 6878 C CA . LEU C 1 70 ? -1.002 73.397 -42.903 1.00 27.31 70 LEU C CA 1
ATOM 6879 C C . LEU C 1 70 ? 0.151 73.514 -41.878 1.00 31.46 70 LEU C C 1
ATOM 6880 O O . LEU C 1 70 ? 0.220 72.798 -40.881 1.00 32.44 70 LEU C O 1
ATOM 6885 N N . GLU C 1 71 ? 1.050 74.434 -42.162 1.00 36.17 71 GLU C N 1
ATOM 6886 C CA . GLU C 1 71 ? 2.181 74.748 -41.325 1.00 31.39 71 GLU C CA 1
ATOM 6887 C C . GLU C 1 71 ? 1.728 75.740 -40.203 1.00 31.62 71 GLU C C 1
ATOM 6888 O O . GLU C 1 71 ? 1.208 76.824 -40.472 1.00 19.04 71 GLU C O 1
ATOM 6894 N N . MET C 1 72 ? 1.984 75.341 -38.949 1.00 28.62 72 MET C N 1
ATOM 6895 C CA . MET C 1 72 ? 1.641 76.147 -37.788 1.00 25.95 72 MET C CA 1
ATOM 6896 C C . MET C 1 72 ? 2.082 77.625 -37.881 1.00 22.91 72 MET C C 1
ATOM 6897 O O . MET C 1 72 ? 1.377 78.522 -37.422 1.00 21.20 72 MET C O 1
ATOM 6902 N N . HIS C 1 73 ? 3.255 77.884 -38.455 1.00 17.60 73 HIS C N 1
ATOM 6903 C CA . HIS C 1 73 ? 3.718 79.275 -38.583 1.00 20.54 73 HIS C CA 1
ATOM 6904 C C . HIS C 1 73 ? 2.899 80.134 -39.533 1.00 36.32 73 HIS C C 1
ATOM 6905 O O . HIS C 1 73 ? 2.774 81.341 -39.327 1.00 40.63 73 HIS C O 1
ATOM 6912 N N . ASN C 1 74 ? 2.407 79.501 -40.611 1.00 36.59 74 ASN C N 1
ATOM 6913 C CA . ASN C 1 74 ? 1.591 80.155 -41.647 1.00 29.91 74 ASN C CA 1
ATOM 6914 C C . ASN C 1 74 ? 0.279 80.561 -40.982 1.00 33.80 74 ASN C C 1
ATOM 6915 O O . ASN C 1 74 ? -0.144 81.714 -41.070 1.00 30.28 74 ASN C O 1
ATOM 6920 N N . LEU C 1 75 ? -0.360 79.570 -40.354 1.00 28.41 75 LEU C N 1
ATOM 6921 C CA . LEU C 1 75 ? -1.605 79.728 -39.619 1.00 28.92 75 LEU C CA 1
ATOM 6922 C C . LEU C 1 75 ? -1.584 80.822 -38.592 1.00 34.89 75 LEU C C 1
ATOM 6923 O O . LEU C 1 75 ? -2.533 81.601 -38.514 1.00 36.16 75 LEU C O 1
ATOM 6928 N N . LEU C 1 76 ? -0.544 80.859 -37.782 1.00 32.50 76 LEU C N 1
ATOM 6929 C CA . LEU C 1 76 ? -0.332 81.868 -36.720 1.00 26.21 76 LEU C CA 1
ATOM 6930 C C . LEU C 1 76 ? -0.164 83.258 -37.343 1.00 22.99 76 LEU C C 1
ATOM 6931 O O . LEU C 1 76 ? -0.831 84.210 -36.940 1.00 22.85 76 LEU C O 1
ATOM 6936 N N . THR C 1 77 ? 0.741 83.353 -38.325 1.00 23.68 77 THR C N 1
ATOM 6937 C CA . THR C 1 77 ? 1.045 84.594 -39.064 1.00 26.32 77 THR C CA 1
ATOM 6938 C C . THR C 1 77 ? -0.254 85.211 -39.593 1.00 24.07 77 THR C C 1
ATOM 6939 O O . THR C 1 77 ? -0.483 86.410 -39.454 1.00 28.47 77 THR C O 1
ATOM 6943 N N . GLU C 1 78 ? -1.111 84.381 -40.169 1.00 29.95 78 GLU C N 1
ATOM 6944 C CA . GLU C 1 78 ? -2.384 84.831 -40.727 1.00 29.13 78 GLU C CA 1
ATOM 6945 C C . GLU C 1 78 ? -3.371 85.167 -39.608 1.00 34.20 78 GLU C C 1
ATOM 6946 O O . GLU C 1 78 ? -4.136 86.125 -39.702 1.00 34.87 78 GLU C O 1
ATOM 6952 N N . THR C 1 79 ? -3.328 84.411 -38.517 1.00 36.79 79 THR C N 1
ATOM 6953 C CA . THR C 1 79 ? -4.220 84.691 -37.398 1.00 31.35 79 THR C CA 1
ATOM 6954 C C . THR C 1 79 ? -3.924 86.064 -36.758 1.00 30.72 79 THR C C 1
ATOM 6955 O O . THR C 1 79 ? -4.833 86.872 -36.562 1.00 20.97 79 THR C O 1
ATOM 6959 N N . ILE C 1 80 ? -2.635 86.313 -36.462 1.00 25.14 80 ILE C N 1
ATOM 6960 C CA . ILE C 1 80 ? -2.241 87.574 -35.868 1.00 29.51 80 ILE C CA 1
ATOM 6961 C C . ILE C 1 80 ? -2.354 88.810 -36.740 1.00 34.62 80 ILE C C 1
ATOM 6962 O O . ILE C 1 80 ? -1.951 89.893 -36.322 1.00 40.27 80 ILE C O 1
ATOM 6967 N N . GLN C 1 81 ? -2.870 88.685 -37.951 1.00 38.49 81 GLN C N 1
ATOM 6968 C CA . GLN C 1 81 ? -3.062 89.885 -38.756 1.00 39.29 81 GLN C CA 1
ATOM 6969 C C . GLN C 1 81 ? -4.383 90.459 -38.269 1.00 40.08 81 GLN C C 1
ATOM 6970 O O . GLN C 1 81 ? -4.699 91.623 -38.511 1.00 48.14 81 GLN C O 1
ATOM 6976 N N . ASN C 1 82 ? -5.159 89.626 -37.576 1.00 37.24 82 ASN C N 1
ATOM 6977 C CA . ASN C 1 82 ? -6.436 90.055 -37.015 1.00 35.66 82 ASN C CA 1
ATOM 6978 C C . ASN C 1 82 ? -6.120 90.645 -35.655 1.00 32.84 82 ASN C C 1
ATOM 6979 O O . ASN C 1 82 ? -5.852 89.921 -34.698 1.00 33.66 82 ASN C O 1
ATOM 6984 N N . PRO C 1 83 ? -6.178 91.980 -35.553 1.00 31.31 83 PRO C N 1
ATOM 6985 C CA . PRO C 1 83 ? -5.887 92.685 -34.306 1.00 26.11 83 PRO C CA 1
ATOM 6986 C C . PRO C 1 83 ? -6.497 92.009 -33.106 1.00 25.31 83 PRO C C 1
ATOM 6987 O O . PRO C 1 83 ? -5.801 91.730 -32.131 1.00 22.72 83 PRO C O 1
ATOM 6991 N N . GLU C 1 84 ? -7.790 91.719 -33.194 1.00 26.16 84 GLU C N 1
ATOM 6992 C CA . GLU C 1 84 ? -8.481 91.002 -32.132 1.00 29.93 84 GLU C CA 1
ATOM 6993 C C . GLU C 1 84 ? -7.719 89.692 -31.806 1.00 31.34 84 GLU C C 1
ATOM 6994 O O . GLU C 1 84 ? -7.471 89.378 -30.643 1.00 33.99 84 GLU C O 1
ATOM 7000 N N . ALA C 1 85 ? -7.337 88.930 -32.827 1.00 32.01 85 ALA C N 1
ATOM 7001 C CA . ALA C 1 85 ? -6.627 87.665 -32.585 1.00 30.58 85 ALA C CA 1
ATOM 7002 C C . ALA C 1 85 ? -5.421 87.928 -31.736 1.00 32.37 85 ALA C C 1
ATOM 7003 O O . ALA C 1 85 ? -5.227 87.252 -30.728 1.00 38.93 85 ALA C O 1
ATOM 7005 N N . LEU C 1 86 ? -4.631 88.933 -32.113 1.00 30.72 86 LEU C N 1
ATOM 7006 C CA . LEU C 1 86 ? -3.395 89.282 -31.401 1.00 35.88 86 LEU C CA 1
ATOM 7007 C C . LEU C 1 86 ? -3.608 89.796 -29.966 1.00 37.11 86 LEU C C 1
ATOM 7008 O O . LEU C 1 86 ? -2.832 89.511 -29.055 1.00 39.23 86 LEU C O 1
ATOM 7013 N N . LYS C 1 87 ? -4.651 90.572 -29.751 1.00 35.29 87 LYS C N 1
ATOM 7014 C CA . LYS C 1 87 ? -4.854 91.074 -28.411 1.00 31.15 87 LYS C CA 1
ATOM 7015 C C . LYS C 1 87 ? -5.114 89.870 -27.485 1.00 29.56 87 LYS C C 1
ATOM 7016 O O . LYS C 1 87 ? -4.584 89.801 -26.379 1.00 38.48 87 LYS C O 1
ATOM 7022 N N . TRP C 1 88 ? -5.894 88.899 -27.942 1.00 35.21 88 TRP C N 1
ATOM 7023 C CA . TRP C 1 88 ? -6.233 87.699 -27.169 1.00 25.81 88 TRP C CA 1
ATOM 7024 C C . TRP C 1 88 ? -5.028 86.952 -26.646 1.00 27.90 88 TRP C C 1
ATOM 7025 O O . TRP C 1 88 ? -5.025 86.500 -25.502 1.00 33.06 88 TRP C O 1
ATOM 7036 N N . ILE C 1 89 ? -4.027 86.804 -27.522 1.00 28.49 89 ILE C N 1
ATOM 7037 C CA . ILE C 1 89 ? -2.758 86.133 -27.239 1.00 23.74 89 ILE C CA 1
ATOM 7038 C C . ILE C 1 89 ? -1.786 86.883 -26.305 1.00 24.43 89 ILE C C 1
ATOM 7039 O O . ILE C 1 89 ? -1.331 86.334 -25.304 1.00 27.54 89 ILE C O 1
ATOM 7044 N N . LEU C 1 90 ? -1.420 88.117 -26.655 1.00 29.45 90 LEU C N 1
ATOM 7045 C CA . LEU C 1 90 ? -0.491 88.906 -25.839 1.00 30.66 90 LEU C CA 1
ATOM 7046 C C . LEU C 1 90 ? -1.038 89.197 -24.441 1.00 33.71 90 LEU C C 1
ATOM 7047 O O . LEU C 1 90 ? -0.278 89.298 -23.478 1.00 31.93 90 LEU C O 1
ATOM 7052 N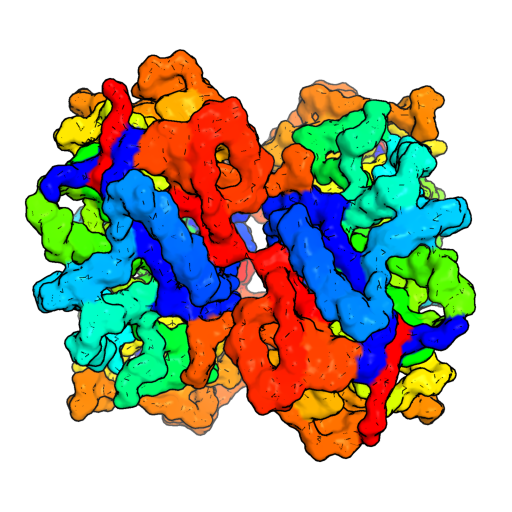 N . ASP C 1 91 ? -2.364 89.330 -24.341 1.00 30.20 91 ASP C N 1
ATOM 7053 C CA . ASP C 1 91 ? -3.012 89.558 -23.042 1.00 24.36 91 ASP C CA 1
ATOM 7054 C C . ASP C 1 91 ? -2.796 88.387 -22.102 1.00 24.73 91 ASP C C 1
ATOM 7055 O O . ASP C 1 91 ? -2.893 88.542 -20.886 1.00 37.47 91 ASP C O 1
ATOM 7060 N N . ARG C 1 92 ? -2.546 87.206 -22.667 1.00 27.55 92 ARG C N 1
ATOM 7061 C CA . ARG C 1 92 ? -2.316 85.991 -21.894 1.00 30.24 92 ARG C CA 1
ATOM 7062 C C . ARG C 1 92 ? -0.842 85.615 -21.826 1.00 26.61 92 ARG C C 1
ATOM 7063 O O . ARG C 1 92 ? -0.389 85.035 -20.841 1.00 31.92 92 ARG C O 1
ATOM 7071 N N . LYS C 1 93 ? -0.089 85.991 -22.847 1.00 23.76 93 LYS C N 1
ATOM 7072 C CA . LYS C 1 93 ? 1.335 85.665 -22.912 1.00 28.94 93 LYS C CA 1
ATOM 7073 C C . LYS C 1 93 ? 2.276 86.693 -22.323 1.00 26.52 93 LYS C C 1
ATOM 7074 O O . LYS C 1 93 ? 3.384 86.353 -21.913 1.00 36.39 93 LYS C O 1
ATOM 7080 N N . ILE C 1 94 ? 1.864 87.950 -22.292 1.00 26.80 94 ILE C N 1
ATOM 7081 C CA . ILE C 1 94 ? 2.728 88.996 -21.763 1.00 28.40 94 ILE C CA 1
ATOM 7082 C C . ILE C 1 94 ? 2.200 89.675 -20.530 1.00 31.24 94 ILE C C 1
ATOM 7083 O O . ILE C 1 94 ? 1.609 90.749 -20.619 1.00 38.96 94 ILE C O 1
ATOM 7088 N N . THR C 1 95 ? 2.463 89.085 -19.376 1.00 31.33 95 THR C N 1
ATOM 7089 C CA . THR C 1 95 ? 1.984 89.628 -18.130 1.00 25.48 95 THR C CA 1
ATOM 7090 C C . THR C 1 95 ? 3.138 89.866 -17.177 1.00 33.18 95 THR C C 1
ATOM 7091 O O . THR C 1 95 ? 4.288 89.526 -17.456 1.00 29.81 95 THR C O 1
ATOM 7095 N N . ALA C 1 96 ? 2.805 90.438 -16.028 1.00 35.27 96 ALA C N 1
ATOM 7096 C CA . ALA C 1 96 ? 3.825 90.723 -15.033 1.00 40.27 96 ALA C CA 1
ATOM 7097 C C . ALA C 1 96 ? 4.414 89.417 -14.623 1.00 39.42 96 ALA C C 1
ATOM 7098 O O . ALA C 1 96 ? 5.626 89.312 -14.437 1.00 42.65 96 ALA C O 1
ATOM 7100 N N . ASP C 1 97 ? 3.548 88.414 -14.513 1.00 43.53 97 ASP C N 1
ATOM 7101 C CA . ASP C 1 97 ? 3.955 87.073 -14.104 1.00 39.68 97 ASP C CA 1
ATOM 7102 C C . ASP C 1 97 ? 4.861 86.308 -15.061 1.00 34.99 97 ASP C C 1
ATOM 7103 O O . ASP C 1 97 ? 5.695 85.529 -14.604 1.00 43.58 97 ASP C O 1
ATOM 7108 N N . SER C 1 98 ? 4.730 86.514 -16.373 1.00 31.47 98 SER C N 1
ATOM 7109 C CA . SER C 1 98 ? 5.572 85.776 -17.336 1.00 35.56 98 SER C CA 1
ATOM 7110 C C . SER C 1 98 ? 6.845 86.521 -17.802 1.00 39.71 98 SER C C 1
ATOM 7111 O O . SER C 1 98 ? 7.880 85.907 -18.056 1.00 35.36 98 SER C O 1
ATOM 7114 N N . VAL C 1 99 ? 6.738 87.846 -17.898 1.00 40.48 99 VAL C N 1
ATOM 7115 C CA . VAL C 1 99 ? 7.834 88.686 -18.361 1.00 33.20 99 VAL C CA 1
ATOM 7116 C C . VAL C 1 99 ? 8.445 89.552 -17.278 1.00 28.80 99 VAL C C 1
ATOM 7117 O O . VAL C 1 99 ? 9.592 89.981 -17.387 1.00 33.48 99 VAL C O 1
ATOM 7121 N N . GLY C 1 100 ? 7.717 89.794 -16.201 1.00 29.38 100 GLY C N 1
ATOM 7122 C CA . GLY C 1 100 ? 8.271 90.635 -15.155 1.00 30.03 100 GLY C CA 1
ATOM 7123 C C . GLY C 1 100 ? 7.724 92.010 -15.436 1.00 26.42 100 GLY C C 1
ATOM 7124 O O . GLY C 1 100 ? 7.690 92.431 -16.590 1.00 27.41 100 GLY C O 1
ATOM 7125 N N . LEU C 1 101 ? 7.284 92.716 -14.409 1.00 29.06 101 LEU C N 1
ATOM 7126 C CA . LEU C 1 101 ? 6.673 94.019 -14.622 1.00 43.80 101 LEU C CA 1
ATOM 7127 C C . LEU C 1 101 ? 7.529 95.081 -15.325 1.00 48.48 101 LEU C C 1
ATOM 7128 O O . LEU C 1 101 ? 7.011 96.042 -15.895 1.00 48.25 101 LEU C O 1
ATOM 7133 N N . GLY C 1 102 ? 8.838 94.876 -15.345 1.00 49.68 102 GLY C N 1
ATOM 7134 C CA . GLY C 1 102 ? 9.675 95.857 -16.010 1.00 47.01 102 GLY C CA 1
ATOM 7135 C C . GLY C 1 102 ? 9.768 95.810 -17.530 1.00 44.07 102 GLY C C 1
ATOM 7136 O O . GLY C 1 102 ? 10.341 96.715 -18.135 1.00 46.49 102 GLY C O 1
ATOM 7137 N N . LEU C 1 103 ? 9.208 94.788 -18.164 1.00 40.81 103 LEU C N 1
ATOM 7138 C CA . LEU C 1 103 ? 9.340 94.700 -19.598 1.00 35.22 103 LEU C CA 1
ATOM 7139 C C . LEU C 1 103 ? 8.079 94.414 -20.371 1.00 34.39 103 LEU C C 1
ATOM 7140 O O . LEU C 1 103 ? 8.128 94.201 -21.581 1.00 32.44 103 LEU C O 1
ATOM 7145 N N . THR C 1 104 ? 6.939 94.431 -19.695 1.00 39.05 104 THR C N 1
ATOM 7146 C CA . THR C 1 104 ? 5.667 94.181 -20.357 1.00 37.73 104 THR C CA 1
ATOM 7147 C C . THR C 1 104 ? 5.403 95.173 -21.493 1.00 34.28 104 THR C C 1
ATOM 7148 O O . THR C 1 104 ? 5.120 94.762 -22.616 1.00 39.00 104 THR C O 1
ATOM 7152 N N . SER C 1 105 ? 5.522 96.464 -21.231 1.00 31.76 105 SER C N 1
ATOM 7153 C CA . SER C 1 105 ? 5.317 97.480 -22.274 1.00 33.51 105 SER C CA 1
ATOM 7154 C C . SER C 1 105 ? 6.345 97.395 -23.406 1.00 35.64 105 SER C C 1
ATOM 7155 O O . SER C 1 105 ? 5.994 97.409 -24.585 1.00 35.62 105 SER C O 1
ATOM 7158 N N . GLU C 1 106 ? 7.628 97.339 -23.070 1.00 31.82 106 GLU C N 1
ATOM 7159 C CA . GLU C 1 106 ? 8.606 97.252 -24.136 1.00 39.13 106 GLU C CA 1
ATOM 7160 C C . GLU C 1 106 ? 8.618 95.978 -24.969 1.00 45.47 106 GLU C C 1
ATOM 7161 O O . GLU C 1 106 ? 9.005 96.026 -26.135 1.00 54.51 106 GLU C O 1
ATOM 7167 N N . LEU C 1 107 ? 8.214 94.839 -24.405 1.00 39.36 107 LEU C N 1
ATOM 7168 C CA . LEU C 1 107 ? 8.183 93.598 -25.178 1.00 29.12 107 LEU C CA 1
ATOM 7169 C C . LEU C 1 107 ? 6.954 93.711 -26.079 1.00 27.74 107 LEU C C 1
ATOM 7170 O O . LEU C 1 107 ? 7.057 93.606 -27.301 1.00 19.29 107 LEU C O 1
ATOM 7175 N N . ARG C 1 108 ? 5.799 94.030 -25.473 1.00 30.80 108 ARG C N 1
ATOM 7176 C CA . ARG C 1 108 ? 4.535 94.099 -26.215 1.00 28.19 108 ARG C CA 1
ATOM 7177 C C . ARG C 1 108 ? 4.563 94.975 -27.433 1.00 32.52 108 ARG C C 1
ATOM 7178 O O . ARG C 1 108 ? 4.372 94.502 -28.554 1.00 32.50 108 ARG C O 1
ATOM 7186 N N . SER C 1 109 ? 4.801 96.258 -27.186 1.00 34.64 109 SER C N 1
ATOM 7187 C CA . SER C 1 109 ? 4.861 97.259 -28.239 1.00 34.69 109 SER C CA 1
ATOM 7188 C C . SER C 1 109 ? 5.850 96.754 -29.294 1.00 35.22 109 SER C C 1
ATOM 7189 O O . SER C 1 109 ? 5.461 96.533 -30.440 1.00 38.02 109 SER C O 1
ATOM 7192 N N . TRP C 1 110 ? 7.115 96.552 -28.923 1.00 34.44 110 TRP C N 1
ATOM 7193 C CA . TRP C 1 110 ? 8.095 96.004 -29.875 1.00 38.63 110 TRP C CA 1
ATOM 7194 C C . TRP C 1 110 ? 7.537 94.844 -30.698 1.00 43.58 110 TRP C C 1
ATOM 7195 O O . TRP C 1 110 ? 7.728 94.782 -31.911 1.00 48.14 110 TRP C O 1
ATOM 7206 N N . LEU C 1 111 ? 6.880 93.894 -30.051 1.00 42.51 111 LEU C N 1
ATOM 7207 C CA . LEU C 1 111 ? 6.315 92.804 -30.837 1.00 44.95 111 LEU C CA 1
ATOM 7208 C C . LEU C 1 111 ? 5.256 93.371 -31.780 1.00 41.86 111 LEU C C 1
ATOM 7209 O O . LEU C 1 111 ? 5.217 93.040 -32.965 1.00 38.76 111 LEU C O 1
ATOM 7214 N N . GLU C 1 112 ? 4.404 94.245 -31.248 1.00 37.29 112 GLU C N 1
ATOM 7215 C CA . GLU C 1 112 ? 3.342 94.814 -32.073 1.00 40.49 112 GLU C CA 1
ATOM 7216 C C . GLU C 1 112 ? 3.869 95.587 -33.309 1.00 44.65 112 GLU C C 1
ATOM 7217 O O . GLU C 1 112 ? 3.167 95.707 -34.313 1.00 47.11 112 GLU C O 1
ATOM 7223 N N . SER C 1 113 ? 5.131 96.025 -33.254 1.00 36.95 113 SER C N 1
ATOM 7224 C CA . SER C 1 113 ? 5.767 96.767 -34.329 1.00 36.12 113 SER C CA 1
ATOM 7225 C C . SER C 1 113 ? 6.333 95.930 -35.484 1.00 36.11 113 SER C C 1
ATOM 7226 O O . SER C 1 113 ? 6.609 96.451 -36.563 1.00 42.06 113 SER C O 1
ATOM 7229 N N . LEU C 1 114 ? 6.548 94.646 -35.256 1.00 32.97 114 LEU C N 1
ATOM 7230 C CA . LEU C 1 114 ? 7.094 93.776 -36.295 1.00 28.26 114 LEU C CA 1
ATOM 7231 C C . LEU C 1 114 ? 6.131 93.342 -37.399 1.00 29.06 114 LEU C C 1
ATOM 7232 O O . LEU C 1 114 ? 4.910 93.446 -37.285 1.00 34.24 114 LEU C O 1
ATOM 7237 N N . GLU C 1 115 ? 6.699 92.819 -38.464 1.00 32.11 115 GLU C N 1
ATOM 7238 C CA . GLU C 1 115 ? 5.937 92.350 -39.591 1.00 33.05 115 GLU C CA 1
ATOM 7239 C C . GLU C 1 115 ? 5.447 90.984 -39.161 1.00 39.02 115 GLU C C 1
ATOM 7240 O O . GLU C 1 115 ? 6.242 90.151 -38.726 1.00 44.55 115 GLU C O 1
ATOM 7246 N N . PRO C 1 116 ? 4.140 90.723 -39.306 1.00 28.71 116 PRO C N 1
ATOM 7247 C CA . PRO C 1 116 ? 3.406 89.492 -38.966 1.00 30.61 116 PRO C CA 1
ATOM 7248 C C . PRO C 1 116 ? 4.155 88.153 -38.970 1.00 29.41 116 PRO C C 1
ATOM 7249 O O . PRO C 1 116 ? 4.136 87.403 -37.996 1.00 35.53 116 PRO C O 1
ATOM 7253 N N . ARG C 1 117 ? 4.791 87.820 -40.072 1.00 40.13 117 ARG C N 1
ATOM 7254 C CA . ARG C 1 117 ? 5.517 86.555 -40.122 1.00 43.49 117 ARG C CA 1
ATOM 7255 C C . ARG C 1 117 ? 6.615 86.537 -39.051 1.00 36.89 117 ARG C C 1
ATOM 7256 O O . ARG C 1 117 ? 6.769 85.533 -38.359 1.00 41.52 117 ARG C O 1
ATOM 7264 N N . LYS C 1 118 ? 7.347 87.644 -38.889 1.00 31.68 118 LYS C N 1
ATOM 7265 C CA . LYS C 1 118 ? 8.425 87.698 -37.900 1.00 37.03 118 LYS C CA 1
ATOM 7266 C C . LYS C 1 118 ? 7.870 87.570 -36.504 1.00 36.07 118 LYS C C 1
ATOM 7267 O O . LYS C 1 118 ? 8.526 87.053 -35.603 1.00 39.90 118 LYS C O 1
ATOM 7273 N N . LEU C 1 119 ? 6.647 88.041 -36.329 1.00 33.15 119 LEU C N 1
ATOM 7274 C CA . LEU C 1 119 ? 5.975 87.980 -35.052 1.00 32.55 119 LEU C CA 1
ATOM 7275 C C . LEU C 1 119 ? 5.688 86.507 -34.673 1.00 29.51 119 LEU C C 1
ATOM 7276 O O . LEU C 1 119 ? 5.991 86.062 -33.567 1.00 28.80 119 LEU C O 1
ATOM 7281 N N . ALA C 1 120 ? 5.124 85.747 -35.596 1.00 28.67 120 ALA C N 1
ATOM 7282 C CA . ALA C 1 120 ? 4.835 84.341 -35.350 1.00 33.21 120 ALA C CA 1
ATOM 7283 C C . ALA C 1 120 ? 6.110 83.511 -35.105 1.00 37.37 120 ALA C C 1
ATOM 7284 O O . ALA C 1 120 ? 6.074 82.490 -34.421 1.00 37.45 120 ALA C O 1
ATOM 7286 N N . GLU C 1 121 ? 7.224 83.925 -35.703 1.00 34.47 121 GLU C N 1
ATOM 7287 C CA . GLU C 1 121 ? 8.481 83.223 -35.525 1.00 37.12 121 GLU C CA 1
ATOM 7288 C C . GLU C 1 121 ? 8.964 83.425 -34.084 1.00 32.55 121 GLU C C 1
ATOM 7289 O O . GLU C 1 121 ? 9.529 82.527 -33.461 1.00 31.27 121 GLU C O 1
ATOM 7295 N N . TYR C 1 122 ? 8.762 84.632 -33.586 1.00 27.17 122 TYR C N 1
ATOM 7296 C CA . TYR C 1 122 ? 9.158 84.961 -32.242 1.00 28.43 122 TYR C CA 1
ATOM 7297 C C . TYR C 1 122 ? 8.232 84.308 -31.205 1.00 29.20 122 TYR C C 1
ATOM 7298 O O . TYR C 1 122 ? 8.710 83.739 -30.224 1.00 26.81 122 TYR C O 1
ATOM 7307 N N . LEU C 1 123 ? 6.911 84.379 -31.422 1.00 25.14 123 LEU C N 1
ATOM 7308 C CA . LEU C 1 123 ? 5.972 83.762 -30.477 1.00 29.44 123 LEU C CA 1
ATOM 7309 C C . LEU C 1 123 ? 6.319 82.278 -30.263 1.00 24.48 123 LEU C C 1
ATOM 7310 O O . LEU C 1 123 ? 6.298 81.786 -29.136 1.00 27.76 123 LEU C O 1
ATOM 7315 N N . ILE C 1 124 ? 6.660 81.571 -31.337 1.00 25.30 124 ILE C N 1
ATOM 7316 C CA . ILE C 1 124 ? 7.016 80.154 -31.254 1.00 24.34 124 ILE C CA 1
ATOM 7317 C C . ILE C 1 124 ? 8.488 79.945 -30.869 1.00 26.29 124 ILE C C 1
ATOM 7318 O O . ILE C 1 124 ? 8.841 78.976 -30.219 1.00 30.32 124 ILE C O 1
ATOM 7323 N N . GLY C 1 125 ? 9.351 80.892 -31.288 1.00 21.95 125 GLY C N 1
ATOM 7324 C CA . GLY C 1 125 ? 10.769 80.702 -31.000 1.00 19.85 125 GLY C CA 1
ATOM 7325 C C . GLY C 1 125 ? 11.352 81.401 -29.798 1.00 26.34 125 GLY C C 1
ATOM 7326 O O . GLY C 1 125 ? 12.550 81.319 -29.532 1.00 27.07 125 GLY C O 1
ATOM 7327 N N . GLY C 1 126 ? 10.524 82.095 -29.039 1.00 29.86 126 GLY C N 1
ATOM 7328 C CA . GLY C 1 126 ? 11.100 82.789 -27.899 1.00 29.75 126 GLY C CA 1
ATOM 7329 C C . GLY C 1 126 ? 11.732 84.092 -28.360 1.00 25.72 126 GLY C C 1
ATOM 7330 O O . GLY C 1 126 ? 11.917 84.331 -29.551 1.00 20.98 126 GLY C O 1
ATOM 7331 N N . VAL C 1 127 ? 12.068 84.934 -27.405 1.00 31.09 127 VAL C N 1
ATOM 7332 C CA . VAL C 1 127 ? 12.650 86.250 -27.630 1.00 29.90 127 VAL C CA 1
ATOM 7333 C C . VAL C 1 127 ? 13.640 86.406 -26.509 1.00 27.31 127 VAL C C 1
ATOM 7334 O O . VAL C 1 127 ? 13.293 86.220 -25.344 1.00 23.95 127 VAL C O 1
ATOM 7338 N N . ALA C 1 128 ? 14.875 86.732 -26.842 1.00 27.48 128 ALA C N 1
ATOM 7339 C CA . ALA C 1 128 ? 15.860 86.928 -25.788 1.00 31.81 128 ALA C CA 1
ATOM 7340 C C . ALA C 1 128 ? 16.037 88.412 -25.557 1.00 35.54 128 ALA C C 1
ATOM 7341 O O . ALA C 1 128 ? 15.467 89.237 -26.271 1.00 33.45 128 ALA C O 1
ATOM 7343 N N . ALA C 1 129 ? 16.880 88.721 -24.572 1.00 40.21 129 ALA C N 1
ATOM 7344 C CA . ALA C 1 129 ? 17.233 90.079 -24.159 1.00 37.72 129 ALA C CA 1
ATOM 7345 C C . ALA C 1 129 ? 17.869 90.893 -25.278 1.00 40.94 129 ALA C C 1
ATOM 7346 O O . ALA C 1 129 ? 17.644 92.098 -25.395 1.00 43.90 129 ALA C O 1
ATOM 7348 N N . ASP C 1 130 ? 18.678 90.216 -26.088 1.00 38.78 130 ASP C N 1
ATOM 7349 C CA . ASP C 1 130 ? 19.352 90.867 -27.190 1.00 39.95 130 ASP C CA 1
ATOM 7350 C C . ASP C 1 130 ? 18.475 91.189 -28.383 1.00 41.59 130 ASP C C 1
ATOM 7351 O O . ASP C 1 130 ? 18.768 92.121 -29.128 1.00 51.79 130 ASP C O 1
ATOM 7356 N N . ASP C 1 131 ? 17.399 90.447 -28.595 1.00 46.66 131 ASP C N 1
ATOM 7357 C CA . ASP C 1 131 ? 16.498 90.766 -29.715 1.00 47.32 131 ASP C CA 1
ATOM 7358 C C . ASP C 1 131 ? 15.869 92.154 -29.544 1.00 42.08 131 ASP C C 1
ATOM 7359 O O . ASP C 1 131 ? 15.653 92.864 -30.523 1.00 44.09 131 ASP C O 1
ATOM 7364 N N . LEU C 1 132 ? 15.558 92.519 -28.304 1.00 50.61 132 LEU C N 1
ATOM 7365 C CA . LEU C 1 132 ? 14.966 93.821 -27.941 1.00 56.81 132 LEU C CA 1
ATOM 7366 C C . LEU C 1 132 ? 15.931 95.022 -28.019 1.00 59.86 132 LEU C C 1
ATOM 7367 O O . LEU C 1 132 ? 17.129 94.889 -27.770 1.00 61.12 132 LEU C O 1
ATOM 7372 N N . PRO C 1 133 ? 15.401 96.218 -28.356 1.00 59.89 133 PRO C N 1
ATOM 7373 C CA . PRO C 1 133 ? 16.205 97.445 -28.443 1.00 54.86 133 PRO C CA 1
ATOM 7374 C C . PRO C 1 133 ? 16.821 97.685 -27.071 1.00 52.44 133 PRO C C 1
ATOM 7375 O O . PRO C 1 133 ? 16.268 97.263 -26.057 1.00 48.68 133 PRO C O 1
ATOM 7379 N N . ALA C 1 134 ? 17.955 98.371 -27.031 1.00 55.96 134 ALA C N 1
ATOM 7380 C CA . ALA C 1 134 ? 18.641 98.623 -25.765 1.00 55.94 134 ALA C CA 1
ATOM 7381 C C . ALA C 1 134 ? 17.816 99.402 -24.751 1.00 57.01 134 ALA C C 1
ATOM 7382 O O . ALA C 1 134 ? 17.296 100.477 -25.048 1.00 61.48 134 ALA C O 1
ATOM 7384 N N . SER C 1 135 ? 17.704 98.850 -23.542 1.00 55.71 135 SER C N 1
ATOM 7385 C CA . SER C 1 135 ? 16.954 99.515 -22.470 1.00 52.96 135 SER C CA 1
ATOM 7386 C C . SER C 1 135 ? 17.399 99.029 -21.113 1.00 53.50 135 SER C C 1
ATOM 7387 O O . SER C 1 135 ? 18.199 98.101 -20.998 1.00 52.37 135 SER C O 1
ATOM 7390 N N . GLU C 1 136 ? 16.843 99.674 -20.089 1.00 56.07 136 GLU C N 1
ATOM 7391 C CA . GLU C 1 136 ? 17.106 99.331 -18.697 1.00 59.05 136 GLU C CA 1
ATOM 7392 C C . GLU C 1 136 ? 16.763 97.860 -18.494 1.00 59.02 136 GLU C C 1
ATOM 7393 O O . GLU C 1 136 ? 17.625 97.051 -18.154 1.00 61.79 136 GLU C O 1
ATOM 7399 N N . GLY C 1 137 ? 15.489 97.531 -18.700 1.00 55.51 137 GLY C N 1
ATOM 7400 C CA . GLY C 1 137 ? 15.040 96.149 -18.571 1.00 58.68 137 GLY C CA 1
ATOM 7401 C C . GLY C 1 137 ? 15.932 95.149 -19.305 1.00 56.38 137 GLY C C 1
ATOM 7402 O O . GLY C 1 137 ? 16.537 94.280 -18.677 1.00 54.94 137 GLY C O 1
ATOM 7403 N N . ALA C 1 138 ? 15.998 95.290 -20.636 1.00 51.12 138 ALA C N 1
ATOM 7404 C CA . ALA C 1 138 ? 16.821 94.442 -21.481 1.00 43.36 138 ALA C CA 1
ATOM 7405 C C . ALA C 1 138 ? 18.152 94.230 -20.803 1.00 40.22 138 ALA C C 1
ATOM 7406 O O . ALA C 1 138 ? 18.576 93.098 -20.576 1.00 34.60 138 ALA C O 1
ATOM 7408 N N . ASN C 1 139 ? 18.811 95.339 -20.476 1.00 45.07 139 ASN C N 1
ATOM 7409 C CA . ASN C 1 139 ? 20.123 95.306 -19.845 1.00 43.86 139 ASN C CA 1
ATOM 7410 C C . ASN C 1 139 ? 20.291 94.552 -18.537 1.00 44.49 139 ASN C C 1
ATOM 7411 O O . ASN C 1 139 ? 21.334 93.942 -18.303 1.00 42.39 139 ASN C O 1
ATOM 7416 N N . ILE C 1 140 ? 19.295 94.617 -17.666 1.00 42.25 140 ILE C N 1
ATOM 7417 C CA . ILE C 1 140 ? 19.393 93.887 -16.421 1.00 45.59 140 ILE C CA 1
ATOM 7418 C C . ILE C 1 140 ? 19.191 92.397 -16.682 1.00 45.69 140 ILE C C 1
ATOM 7419 O O . ILE C 1 140 ? 19.820 91.558 -16.038 1.00 42.09 140 ILE C O 1
ATOM 7424 N N . LEU C 1 141 ? 18.291 92.075 -17.626 1.00 47.11 141 LEU C N 1
ATOM 7425 C CA . LEU C 1 141 ? 18.018 90.676 -18.010 1.00 41.04 141 LEU C CA 1
ATOM 7426 C C . LEU C 1 141 ? 19.292 90.065 -18.547 1.00 39.97 141 LEU C C 1
ATOM 7427 O O . LEU C 1 141 ? 19.554 88.876 -18.367 1.00 33.47 141 LEU C O 1
ATOM 7432 N N . LYS C 1 142 ? 20.068 90.914 -19.225 1.00 36.69 142 LYS C N 1
ATOM 7433 C CA . LYS C 1 142 ? 21.340 90.523 -19.798 1.00 38.48 142 LYS C CA 1
ATOM 7434 C C . LYS C 1 142 ? 22.356 90.351 -18.674 1.00 38.58 142 LYS C C 1
ATOM 7435 O O . LYS C 1 142 ? 23.142 89.405 -18.663 1.00 39.53 142 LYS C O 1
ATOM 7441 N N . MET C 1 143 ? 22.311 91.282 -17.730 1.00 36.45 143 MET C N 1
ATOM 7442 C CA . MET C 1 143 ? 23.194 91.320 -16.560 1.00 36.21 143 MET C CA 1
ATOM 7443 C C . MET C 1 143 ? 23.056 90.052 -15.720 1.00 36.43 143 MET C C 1
ATOM 7444 O O . MET C 1 143 ? 24.009 89.581 -15.099 1.00 30.79 143 MET C O 1
ATOM 7449 N N . TYR C 1 144 ? 21.830 89.535 -15.710 1.00 32.94 144 TYR C N 1
ATOM 7450 C CA . TYR C 1 144 ? 21.497 88.355 -14.975 1.00 24.60 144 TYR C CA 1
ATOM 7451 C C . TYR C 1 144 ? 22.094 87.208 -15.714 1.00 26.89 144 TYR C C 1
ATOM 7452 O O . TYR C 1 144 ? 22.541 86.242 -15.099 1.00 31.95 144 TYR C O 1
ATOM 7461 N N . ARG C 1 145 ? 22.101 87.291 -17.042 1.00 21.65 145 ARG C N 1
ATOM 7462 C CA . ARG C 1 145 ? 22.689 86.195 -17.803 1.00 29.46 145 ARG C CA 1
ATOM 7463 C C . ARG C 1 145 ? 24.229 86.139 -17.673 1.00 28.16 145 ARG C C 1
ATOM 7464 O O . ARG C 1 145 ? 24.840 85.092 -17.462 1.00 23.04 145 ARG C O 1
ATOM 7472 N N . GLU C 1 146 ? 24.830 87.301 -17.831 1.00 30.89 146 GLU C N 1
ATOM 7473 C CA . GLU C 1 146 ? 26.254 87.418 -17.774 1.00 34.47 146 GLU C CA 1
ATOM 7474 C C . GLU C 1 146 ? 26.809 86.902 -16.476 1.00 32.23 146 GLU C C 1
ATOM 7475 O O . GLU C 1 146 ? 27.618 85.977 -16.458 1.00 36.35 146 GLU C O 1
ATOM 7481 N N . TYR C 1 147 ? 26.325 87.486 -15.385 1.00 38.97 147 TYR C N 1
ATOM 7482 C CA . TYR C 1 147 ? 26.862 87.223 -14.037 1.00 33.72 147 TYR C CA 1
ATOM 7483 C C . TYR C 1 147 ? 26.291 86.095 -13.174 1.00 33.63 147 TYR C C 1
ATOM 7484 O O . TYR C 1 147 ? 26.997 85.578 -12.291 1.00 33.48 147 TYR C O 1
ATOM 7493 N N . LEU C 1 148 ? 25.041 85.699 -13.390 1.00 31.90 148 LEU C N 1
ATOM 7494 C CA . LEU C 1 148 ? 24.424 84.625 -12.606 1.00 28.00 148 LEU C CA 1
ATOM 7495 C C . LEU C 1 148 ? 24.149 83.406 -13.449 1.00 34.03 148 LEU C C 1
ATOM 7496 O O . LEU C 1 148 ? 23.658 82.393 -12.953 1.00 36.91 148 LEU C O 1
ATOM 7501 N N . GLY C 1 149 ? 24.460 83.528 -14.736 1.00 37.16 149 GLY C N 1
ATOM 7502 C CA . GLY C 1 149 ? 24.242 82.459 -15.680 1.00 33.08 149 GLY C CA 1
ATOM 7503 C C . GLY C 1 149 ? 22.766 82.257 -15.934 1.00 36.58 149 GLY C C 1
ATOM 7504 O O . GLY C 1 149 ? 22.387 81.308 -16.617 1.00 40.92 149 GLY C O 1
ATOM 7505 N N . HIS C 1 150 ? 21.923 83.138 -15.415 1.00 35.22 150 HIS C N 1
ATOM 7506 C CA . HIS C 1 150 ? 20.475 83.001 -15.589 1.00 40.02 150 HIS C CA 1
ATOM 7507 C C . HIS C 1 150 ? 19.949 82.950 -17.009 1.00 42.17 150 HIS C C 1
ATOM 7508 O O . HIS C 1 150 ? 20.527 83.531 -17.926 1.00 38.28 150 HIS C O 1
ATOM 7515 N N . SER C 1 151 ? 18.832 82.276 -17.215 1.00 48.65 151 SER C N 1
ATOM 7516 C CA . SER C 1 151 ? 18.314 82.272 -18.580 1.00 60.58 151 SER C CA 1
ATOM 7517 C C . SER C 1 151 ? 17.950 83.753 -18.881 1.00 65.47 151 SER C C 1
ATOM 7518 O O . SER C 1 151 ? 17.675 84.521 -17.960 1.00 73.20 151 SER C O 1
ATOM 7521 N N . SER C 1 152 ? 17.985 84.181 -20.144 1.00 61.19 152 SER C N 1
ATOM 7522 C CA . SER C 1 152 ? 17.626 85.575 -20.429 1.00 58.31 152 SER C CA 1
ATOM 7523 C C . SER C 1 152 ? 16.444 85.720 -21.419 1.00 56.30 152 SER C C 1
ATOM 7524 O O . SER C 1 152 ? 16.328 86.722 -22.123 1.00 51.65 152 SER C O 1
ATOM 7527 N N . PHE C 1 153 ? 15.562 84.713 -21.458 1.00 52.66 153 PHE C N 1
ATOM 7528 C CA . PHE C 1 153 ? 14.405 84.741 -22.350 1.00 47.31 153 PHE C CA 1
ATOM 7529 C C . PHE C 1 153 ? 13.248 85.494 -21.720 1.00 41.49 153 PHE C C 1
ATOM 7530 O O . PHE C 1 153 ? 12.777 85.121 -20.647 1.00 38.62 153 PHE C O 1
ATOM 7538 N N . LEU C 1 154 ? 12.793 86.560 -22.365 1.00 36.14 154 LEU C N 1
ATOM 7539 C CA . LEU C 1 154 ? 11.654 87.265 -21.833 1.00 42.32 154 LEU C CA 1
ATOM 7540 C C . LEU C 1 154 ? 10.535 86.308 -22.162 1.00 42.07 154 LEU C C 1
ATOM 7541 O O . LEU C 1 154 ? 9.646 86.051 -21.352 1.00 47.42 154 LEU C O 1
ATOM 7546 N N . LEU C 1 155 ? 10.631 85.762 -23.368 1.00 45.30 155 LEU C N 1
ATOM 7547 C CA . LEU C 1 155 ? 9.664 84.816 -23.935 1.00 41.21 155 LEU C CA 1
ATOM 7548 C C . LEU C 1 155 ? 10.448 83.560 -24.327 1.00 35.00 155 LEU C C 1
ATOM 7549 O O . LEU C 1 155 ? 11.245 83.568 -25.262 1.00 35.64 155 LEU C O 1
ATOM 7554 N N . PRO C 1 156 ? 10.218 82.448 -23.640 1.00 42.76 156 PRO C N 1
ATOM 7555 C CA . PRO C 1 156 ? 10.936 81.207 -23.924 1.00 36.06 156 PRO C CA 1
ATOM 7556 C C . PRO C 1 156 ? 10.504 80.474 -25.176 1.00 31.42 156 PRO C C 1
ATOM 7557 O O . PRO C 1 156 ? 9.331 80.475 -25.547 1.00 32.75 156 PRO C O 1
ATOM 7561 N N . PRO C 1 157 ? 11.458 79.818 -25.831 1.00 26.43 157 PRO C N 1
ATOM 7562 C CA . PRO C 1 157 ? 11.224 79.058 -27.051 1.00 22.74 157 PRO C CA 1
ATOM 7563 C C . PRO C 1 157 ? 10.440 77.790 -26.796 1.00 28.32 157 PRO C C 1
ATOM 7564 O O . PRO C 1 157 ? 10.483 77.225 -25.705 1.00 30.36 157 PRO C O 1
ATOM 7568 N N . LEU C 1 158 ? 9.727 77.348 -27.816 1.00 26.11 158 LEU C N 1
ATOM 7569 C CA . LEU C 1 158 ? 8.881 76.185 -27.745 1.00 23.35 158 LEU C CA 1
ATOM 7570 C C . LEU C 1 158 ? 9.357 75.265 -28.892 1.00 26.87 158 LEU C C 1
ATOM 7571 O O . LEU C 1 158 ? 8.721 75.168 -29.940 1.00 26.53 158 LEU C O 1
ATOM 7576 N N . PRO C 1 159 ? 10.494 74.578 -28.709 1.00 27.40 159 PRO C N 1
ATOM 7577 C CA . PRO C 1 159 ? 10.896 73.731 -29.835 1.00 32.78 159 PRO C CA 1
ATOM 7578 C C . PRO C 1 159 ? 9.988 72.528 -30.027 1.00 31.89 159 PRO C C 1
ATOM 7579 O O . PRO C 1 159 ? 10.000 71.894 -31.081 1.00 37.19 159 PRO C O 1
ATOM 7583 N N . ASN C 1 160 ? 9.188 72.198 -29.024 1.00 26.81 160 ASN C N 1
ATOM 7584 C CA . ASN C 1 160 ? 8.316 71.047 -29.166 1.00 26.83 160 ASN C CA 1
ATOM 7585 C C . ASN C 1 160 ? 7.074 71.276 -30.035 1.00 27.13 160 ASN C C 1
ATOM 7586 O O . ASN C 1 160 ? 6.327 70.334 -30.301 1.00 26.70 160 ASN C O 1
ATOM 7591 N N . THR C 1 161 ? 6.859 72.525 -30.476 1.00 19.83 161 THR C N 1
ATOM 7592 C CA . THR C 1 161 ? 5.730 72.849 -31.367 1.00 22.37 161 THR C CA 1
ATOM 7593 C C . THR C 1 161 ? 5.892 72.004 -32.607 1.00 21.86 161 THR C C 1
ATOM 7594 O O . THR C 1 161 ? 4.944 71.703 -33.331 1.00 22.35 161 THR C O 1
ATOM 7598 N N . GLN C 1 162 ? 7.130 71.645 -32.873 1.00 15.89 162 GLN C N 1
ATOM 7599 C CA . GLN C 1 162 ? 7.407 70.780 -33.994 1.00 19.64 162 GLN C CA 1
ATOM 7600 C C . GLN C 1 162 ? 6.539 69.500 -33.879 1.00 15.23 162 GLN C C 1
ATOM 7601 O O . GLN C 1 162 ? 6.226 68.859 -34.880 1.00 14.96 162 GLN C O 1
ATOM 7607 N N . PHE C 1 163 ? 6.152 69.112 -32.674 1.00 17.92 163 PHE C N 1
ATOM 7608 C CA . PHE C 1 163 ? 5.332 67.919 -32.540 1.00 28.90 163 PHE C CA 1
ATOM 7609 C C . PHE C 1 163 ? 3.868 68.286 -32.341 1.00 21.09 163 PHE C C 1
ATOM 7610 O O . PHE C 1 163 ? 3.321 68.221 -31.244 1.00 23.40 163 PHE C O 1
ATOM 7618 N N . THR C 1 164 ? 3.225 68.668 -33.415 1.00 21.78 164 THR C N 1
ATOM 7619 C CA . THR C 1 164 ? 1.842 69.079 -33.369 1.00 21.75 164 THR C CA 1
ATOM 7620 C C . THR C 1 164 ? 0.868 68.048 -32.803 1.00 20.22 164 THR C C 1
ATOM 7621 O O . THR C 1 164 ? -0.213 68.420 -32.350 1.00 18.83 164 THR C O 1
ATOM 7625 N N . ARG C 1 165 ? 1.230 66.768 -32.761 1.00 14.08 165 ARG C N 1
ATOM 7626 C CA . ARG C 1 165 ? 0.293 65.733 -32.213 1.00 11.64 165 ARG C CA 1
ATOM 7627 C C . ARG C 1 165 ? 0.003 65.856 -30.712 1.00 18.90 165 ARG C C 1
ATOM 7628 O O . ARG C 1 165 ? -1.046 65.423 -30.239 1.00 30.25 165 ARG C O 1
ATOM 7636 N N . ASP C 1 166 ? 0.947 66.442 -29.980 1.00 18.84 166 ASP C N 1
ATOM 7637 C CA . ASP C 1 166 ? 0.900 66.639 -28.529 1.00 19.83 166 ASP C CA 1
ATOM 7638 C C . ASP C 1 166 ? -0.168 67.481 -27.865 1.00 18.38 166 ASP C C 1
ATOM 7639 O O . ASP C 1 166 ? -0.842 67.028 -26.944 1.00 24.69 166 ASP C O 1
ATOM 7644 N N . THR C 1 167 ? -0.285 68.716 -28.292 1.00 17.11 167 THR C N 1
ATOM 7645 C CA . THR C 1 167 ? -1.144 69.720 -27.675 1.00 16.15 167 THR C CA 1
ATOM 7646 C C . THR C 1 167 ? -2.663 69.767 -28.020 1.00 19.04 167 THR C C 1
ATOM 7647 O O . THR C 1 167 ? -3.471 70.363 -27.309 1.00 21.38 167 THR C O 1
ATOM 7651 N N . THR C 1 168 ? -3.068 69.166 -29.126 1.00 23.59 168 THR C N 1
ATOM 7652 C CA . THR C 1 168 ? -4.483 69.142 -29.471 1.00 23.59 168 THR C CA 1
ATOM 7653 C C . THR C 1 168 ? -4.807 67.854 -30.196 1.00 25.80 168 THR C C 1
ATOM 7654 O O . THR C 1 168 ? -3.974 67.278 -30.896 1.00 21.42 168 THR C O 1
ATOM 7658 N N . CYS C 1 169 ? -6.045 67.414 -30.034 1.00 27.95 169 CYS C N 1
ATOM 7659 C CA . CYS C 1 169 ? -6.492 66.174 -30.658 1.00 29.88 169 CYS C CA 1
ATOM 7660 C C . CYS C 1 169 ? -7.825 66.326 -31.356 1.00 28.02 169 CYS C C 1
ATOM 7661 O O . CYS C 1 169 ? -8.795 66.820 -30.782 1.00 31.18 169 CYS C O 1
ATOM 7664 N N . TRP C 1 170 ? -7.885 65.878 -32.594 1.00 31.85 170 TRP C N 1
ATOM 7665 C CA . TRP C 1 170 ? -9.154 65.897 -33.290 1.00 26.75 170 TRP C CA 1
ATOM 7666 C C . TRP C 1 170 ? -9.726 64.476 -33.058 1.00 25.01 170 TRP C C 1
ATOM 7667 O O . TRP C 1 170 ? -9.091 63.454 -33.317 1.00 20.29 170 TRP C O 1
ATOM 7678 N N . ILE C 1 171 ? -10.905 64.475 -32.450 1.00 27.28 171 ILE C N 1
ATOM 7679 C CA . ILE C 1 171 ? -11.608 63.247 -32.107 1.00 28.46 171 ILE C CA 1
ATOM 7680 C C . ILE C 1 171 ? -13.005 63.313 -32.696 1.00 33.23 171 ILE C C 1
ATOM 7681 O O . ILE C 1 171 ? -13.925 63.862 -32.093 1.00 37.80 171 ILE C O 1
ATOM 7686 N N . TYR C 1 172 ? -13.169 62.755 -33.885 1.00 34.33 172 TYR C N 1
ATOM 7687 C CA . TYR C 1 172 ? -14.462 62.776 -34.552 1.00 30.71 172 TYR C CA 1
ATOM 7688 C C . TYR C 1 172 ? -14.860 64.241 -34.756 1.00 30.47 172 TYR C C 1
ATOM 7689 O O . TYR C 1 172 ? -14.013 65.081 -35.059 1.00 31.37 172 TYR C O 1
ATOM 7698 N N . GLY C 1 173 ? -16.129 64.573 -34.619 1.00 21.73 173 GLY C N 1
ATOM 7699 C CA . GLY C 1 173 ? -16.433 65.983 -34.907 1.00 22.09 173 GLY C CA 1
ATOM 7700 C C . GLY C 1 173 ? -15.989 66.956 -33.844 1.00 26.72 173 GLY C C 1
ATOM 7701 O O . GLY C 1 173 ? -16.723 67.886 -33.514 1.00 27.29 173 GLY C O 1
ATOM 7702 N N . GLY C 1 174 ? -14.788 66.765 -33.313 1.00 25.03 174 GLY C N 1
ATOM 7703 C CA . GLY C 1 174 ? -14.310 67.658 -32.272 1.00 31.31 174 GLY C CA 1
ATOM 7704 C C . GLY C 1 174 ? -12.826 67.618 -31.983 1.00 29.68 174 GLY C C 1
ATOM 7705 O O . GLY C 1 174 ? -12.104 66.790 -32.536 1.00 26.12 174 GLY C O 1
ATOM 7706 N N . VAL C 1 175 ? -12.389 68.498 -31.073 1.00 34.25 175 VAL C N 1
ATOM 7707 C CA . VAL C 1 175 ? -10.969 68.648 -30.700 1.00 27.56 175 VAL C CA 1
ATOM 7708 C C . VAL C 1 175 ? -10.708 68.934 -29.231 1.00 26.84 175 VAL C C 1
ATOM 7709 O O . VAL C 1 175 ? -11.443 69.696 -28.607 1.00 24.27 175 VAL C O 1
ATOM 7713 N N . THR C 1 176 ? -9.668 68.309 -28.675 1.00 19.55 176 THR C N 1
ATOM 7714 C CA . THR C 1 176 ? -9.288 68.578 -27.301 1.00 14.49 176 THR C CA 1
ATOM 7715 C C . THR C 1 176 ? -8.180 69.638 -27.295 1.00 18.07 176 THR C C 1
ATOM 7716 O O . THR C 1 176 ? -7.356 69.715 -28.206 1.00 12.62 176 THR C O 1
ATOM 7720 N N . LEU C 1 177 ? -8.223 70.480 -26.272 1.00 22.88 177 LEU C N 1
ATOM 7721 C CA . LEU C 1 177 ? -7.244 71.546 -26.053 1.00 22.90 177 LEU C CA 1
ATOM 7722 C C . LEU C 1 177 ? -6.524 71.037 -24.819 1.00 24.84 177 LEU C C 1
ATOM 7723 O O . LEU C 1 177 ? -6.862 71.392 -23.691 1.00 27.51 177 LEU C O 1
ATOM 7728 N N . ASN C 1 178 ? -5.512 70.213 -25.071 1.00 31.16 178 ASN C N 1
ATOM 7729 C CA . ASN C 1 178 ? -4.758 69.459 -24.059 1.00 26.17 178 ASN C CA 1
ATOM 7730 C C . ASN C 1 178 ? -3.971 70.187 -22.972 1.00 25.94 178 ASN C C 1
ATOM 7731 O O . ASN C 1 178 ? -3.063 70.956 -23.293 1.00 25.28 178 ASN C O 1
ATOM 7736 N N . PRO C 1 179 ? -4.280 69.949 -21.665 1.00 23.16 179 PRO C N 1
ATOM 7737 C CA . PRO C 1 179 ? -3.550 70.581 -20.558 1.00 17.24 179 PRO C CA 1
ATOM 7738 C C . PRO C 1 179 ? -2.252 69.738 -20.483 1.00 20.63 179 PRO C C 1
ATOM 7739 O O . PRO C 1 179 ? -2.319 68.541 -20.216 1.00 10.13 179 PRO C O 1
ATOM 7743 N N . MET C 1 180 ? -1.086 70.357 -20.726 1.00 25.16 180 MET C N 1
ATOM 7744 C CA . MET C 1 180 ? 0.209 69.656 -20.802 1.00 22.97 180 MET C CA 1
ATOM 7745 C C . MET C 1 180 ? 0.834 69.316 -19.448 1.00 27.22 180 MET C C 1
ATOM 7746 O O . MET C 1 180 ? 0.721 70.088 -18.495 1.00 33.21 180 MET C O 1
ATOM 7751 N N . TYR C 1 181 ? 1.495 68.168 -19.379 1.00 32.29 181 TYR C N 1
ATOM 7752 C CA . TYR C 1 181 ? 2.122 67.748 -18.121 1.00 33.21 181 TYR C CA 1
ATOM 7753 C C . TYR C 1 181 ? 3.065 68.851 -17.641 1.00 26.24 181 TYR C C 1
ATOM 7754 O O . TYR C 1 181 ? 2.965 69.329 -16.514 1.00 25.97 181 TYR C O 1
ATOM 7763 N N . TRP C 1 182 ? 3.992 69.253 -18.498 1.00 28.63 182 TRP C N 1
ATOM 7764 C CA . TRP C 1 182 ? 4.928 70.335 -18.187 1.00 34.86 182 TRP C CA 1
ATOM 7765 C C . TRP C 1 182 ? 4.264 71.705 -18.304 1.00 34.05 182 TRP C C 1
ATOM 7766 O O . TRP C 1 182 ? 3.658 72.049 -19.317 1.00 31.12 182 TRP C O 1
ATOM 7777 N N . PRO C 1 183 ? 4.352 72.526 -17.259 1.00 43.04 183 PRO C N 1
ATOM 7778 C CA . PRO C 1 183 ? 3.715 73.843 -17.393 1.00 41.56 183 PRO C CA 1
ATOM 7779 C C . PRO C 1 183 ? 4.247 74.640 -18.575 1.00 39.51 183 PRO C C 1
ATOM 7780 O O . PRO C 1 183 ? 3.493 75.335 -19.252 1.00 43.20 183 PRO C O 1
ATOM 7784 N N . ALA C 1 184 ? 5.551 74.524 -18.825 1.00 38.21 184 ALA C N 1
ATOM 7785 C CA . ALA C 1 184 ? 6.232 75.225 -19.915 1.00 31.28 184 ALA C CA 1
ATOM 7786 C C . ALA C 1 184 ? 5.520 75.097 -21.273 1.00 36.43 184 ALA C C 1
ATOM 7787 O O . ALA C 1 184 ? 5.335 76.070 -22.001 1.00 33.38 184 ALA C O 1
ATOM 7789 N N . ARG C 1 185 ? 5.106 73.882 -21.592 1.00 39.02 185 ARG C N 1
ATOM 7790 C CA . ARG C 1 185 ? 4.459 73.584 -22.829 1.00 26.23 185 ARG C CA 1
ATOM 7791 C C . ARG C 1 185 ? 3.003 73.975 -22.933 1.00 29.44 185 ARG C C 1
ATOM 7792 O O . ARG C 1 185 ? 2.375 73.754 -23.966 1.00 28.36 185 ARG C O 1
ATOM 7800 N N . ARG C 1 186 ? 2.426 74.557 -21.896 1.00 33.52 186 ARG C N 1
ATOM 7801 C CA . ARG C 1 186 ? 1.021 74.944 -22.003 1.00 30.10 186 ARG C CA 1
ATOM 7802 C C . ARG C 1 186 ? 1.008 76.209 -22.852 1.00 33.14 186 ARG C C 1
ATOM 7803 O O . ARG C 1 186 ? -0.044 76.674 -23.289 1.00 30.48 186 ARG C O 1
ATOM 7811 N N . GLN C 1 187 ? 2.210 76.761 -23.058 1.00 27.57 187 GLN C N 1
ATOM 7812 C CA . GLN C 1 187 ? 2.390 77.947 -23.866 1.00 26.88 187 GLN C CA 1
ATOM 7813 C C . GLN C 1 187 ? 2.098 77.630 -25.351 1.00 27.57 187 GLN C C 1
ATOM 7814 O O . GLN C 1 187 ? 1.660 78.490 -26.113 1.00 27.00 187 GLN C O 1
ATOM 7820 N N . GLU C 1 188 ? 2.341 76.385 -25.751 1.00 31.11 188 GLU C N 1
ATOM 7821 C CA . GLU C 1 188 ? 2.079 75.924 -27.110 1.00 22.04 188 GLU C CA 1
ATOM 7822 C C . GLU C 1 188 ? 0.566 75.790 -27.287 1.00 18.61 188 GLU C C 1
ATOM 7823 O O . GLU C 1 188 ? 0.011 76.148 -28.325 1.00 27.79 188 GLU C O 1
ATOM 7829 N N . THR C 1 189 ? -0.107 75.230 -26.298 1.00 18.89 189 THR C N 1
ATOM 7830 C CA . THR C 1 189 ? -1.569 75.060 -26.385 1.00 21.15 189 THR C CA 1
ATOM 7831 C C . THR C 1 189 ? -2.225 76.423 -26.605 1.00 20.94 189 THR C C 1
ATOM 7832 O O . THR C 1 189 ? -3.197 76.542 -27.349 1.00 15.88 189 THR C O 1
ATOM 7836 N N . LEU C 1 190 ? -1.674 77.460 -25.960 1.00 22.17 190 LEU C N 1
ATOM 7837 C CA . LEU C 1 190 ? -2.210 78.826 -26.085 1.00 22.20 190 LEU C CA 1
ATOM 7838 C C . LEU C 1 190 ? -2.176 79.332 -27.521 1.00 21.67 190 LEU C C 1
ATOM 7839 O O . LEU C 1 190 ? -3.079 80.052 -27.939 1.00 20.42 190 LEU C O 1
ATOM 7844 N N . LEU C 1 191 ? -1.144 78.965 -28.281 1.00 22.41 191 LEU C N 1
ATOM 7845 C CA . LEU C 1 191 ? -0.982 79.380 -29.667 1.00 19.66 191 LEU C CA 1
ATOM 7846 C C . LEU C 1 191 ? -1.930 78.642 -30.622 1.00 23.84 191 LEU C C 1
ATOM 7847 O O . LEU C 1 191 ? -2.544 79.232 -31.508 1.00 26.01 191 LEU C O 1
ATOM 7852 N N . THR C 1 192 ? -2.067 77.354 -30.445 1.00 21.89 192 THR C N 1
ATOM 7853 C CA . THR C 1 192 ? -2.921 76.589 -31.318 1.00 20.42 192 THR C CA 1
ATOM 7854 C C . THR C 1 192 ? -4.381 76.941 -31.038 1.00 19.22 192 THR C C 1
ATOM 7855 O O . THR C 1 192 ? -5.258 76.805 -31.889 1.00 24.35 192 THR C O 1
ATOM 7859 N N . THR C 1 193 ? -4.653 77.329 -29.806 1.00 23.02 193 THR C N 1
ATOM 7860 C CA . THR C 1 193 ? -6.000 77.669 -29.426 1.00 20.61 193 THR C CA 1
ATOM 7861 C C . THR C 1 193 ? -6.375 78.956 -30.165 1.00 26.93 193 THR C C 1
ATOM 7862 O O . THR C 1 193 ? -7.473 79.077 -30.708 1.00 17.57 193 THR C O 1
ATOM 7866 N N . ALA C 1 194 ? -5.431 79.906 -30.195 1.00 22.71 194 ALA C N 1
ATOM 7867 C CA . ALA C 1 194 ? -5.692 81.191 -30.842 1.00 26.45 194 ALA C CA 1
ATOM 7868 C C . ALA C 1 194 ? -6.021 80.910 -32.288 1.00 25.70 194 ALA C C 1
ATOM 7869 O O . ALA C 1 194 ? -6.962 81.471 -32.846 1.00 27.15 194 ALA C O 1
ATOM 7871 N N . ILE C 1 195 ? -5.243 80.022 -32.886 1.00 20.14 195 ILE C N 1
ATOM 7872 C CA . ILE C 1 195 ? -5.437 79.637 -34.259 1.00 21.74 195 ILE C CA 1
ATOM 7873 C C . ILE C 1 195 ? -6.844 79.024 -34.466 1.00 24.99 195 ILE C C 1
ATOM 7874 O O . ILE C 1 195 ? -7.599 79.486 -35.319 1.00 30.40 195 ILE C O 1
ATOM 7879 N N . TYR C 1 196 ? -7.216 77.990 -33.726 1.00 22.64 196 TYR C N 1
ATOM 7880 C CA . TYR C 1 196 ? -8.555 77.412 -33.911 1.00 30.32 196 TYR C CA 1
ATOM 7881 C C . TYR C 1 196 ? -9.651 78.403 -33.574 1.00 36.78 196 TYR C C 1
ATOM 7882 O O . TYR C 1 196 ? -10.794 78.232 -33.995 1.00 42.82 196 TYR C O 1
ATOM 7891 N N . LYS C 1 197 ? -9.334 79.417 -32.781 1.00 30.32 197 LYS C N 1
ATOM 7892 C CA . LYS C 1 197 ? -10.364 80.385 -32.409 1.00 40.72 197 LYS C CA 1
ATOM 7893 C C . LYS C 1 197 ? -10.703 81.413 -33.500 1.00 43.45 197 LYS C C 1
ATOM 7894 O O . LYS C 1 197 ? -11.855 81.569 -33.905 1.00 40.49 197 LYS C O 1
ATOM 7900 N N . PHE C 1 198 ? -9.647 82.076 -33.959 1.00 43.66 198 PHE C N 1
ATOM 7901 C CA . PHE C 1 198 ? -9.683 83.151 -34.934 1.00 41.91 198 PHE C CA 1
ATOM 7902 C C . PHE C 1 198 ? -9.484 82.833 -36.398 1.00 40.16 198 PHE C C 1
ATOM 7903 O O . PHE C 1 198 ? -10.195 83.352 -37.257 1.00 41.93 198 PHE C O 1
ATOM 7911 N N . HIS C 1 199 ? -8.495 82.011 -36.704 1.00 39.67 199 HIS C N 1
ATOM 7912 C CA . HIS C 1 199 ? -8.271 81.690 -38.094 1.00 37.36 199 HIS C CA 1
ATOM 7913 C C . HIS C 1 199 ? -9.589 81.279 -38.791 1.00 39.85 199 HIS C C 1
ATOM 7914 O O . HIS C 1 199 ? -10.426 80.591 -38.207 1.00 36.81 199 HIS C O 1
ATOM 7921 N N . PRO C 1 200 ? -9.776 81.736 -40.050 1.00 42.02 200 PRO C N 1
ATOM 7922 C CA . PRO C 1 200 ? -10.934 81.444 -40.904 1.00 38.39 200 PRO C CA 1
ATOM 7923 C C . PRO C 1 200 ? -11.116 79.945 -41.099 1.00 33.42 200 PRO C C 1
ATOM 7924 O O . PRO C 1 200 ? -12.230 79.422 -41.071 1.00 30.82 200 PRO C O 1
ATOM 7928 N N . GLU C 1 201 ? -9.995 79.258 -41.292 1.00 34.99 201 GLU C N 1
ATOM 7929 C CA . GLU C 1 201 ? -10.042 77.805 -41.481 1.00 39.09 201 GLU C CA 1
ATOM 7930 C C . GLU C 1 201 ? -10.824 77.129 -40.348 1.00 36.73 201 GLU C C 1
ATOM 7931 O O . GLU C 1 201 ? -11.401 76.059 -40.534 1.00 35.65 201 GLU C O 1
ATOM 7937 N N . PHE C 1 202 ? -10.884 77.794 -39.192 1.00 37.41 202 PHE C N 1
ATOM 7938 C CA . PHE C 1 202 ? -11.574 77.253 -38.024 1.00 33.02 202 PHE C CA 1
ATOM 7939 C C . PHE C 1 202 ? -12.772 78.034 -37.523 1.00 31.42 202 PHE C C 1
ATOM 7940 O O . PHE C 1 202 ? -13.816 77.452 -37.236 1.00 29.79 202 PHE C O 1
ATOM 7948 N N . ALA C 1 203 ? -12.628 79.348 -37.401 1.00 34.84 203 ALA C N 1
ATOM 7949 C CA . ALA C 1 203 ? -13.712 80.168 -36.885 1.00 38.71 203 ALA C CA 1
ATOM 7950 C C . ALA C 1 203 ? -15.097 79.774 -37.397 1.00 39.46 203 ALA C C 1
ATOM 7951 O O . ALA C 1 203 ? -15.968 79.395 -36.615 1.00 44.77 203 ALA C O 1
ATOM 7953 N N . ASN C 1 204 ? -15.301 79.831 -38.706 1.00 43.67 204 ASN C N 1
ATOM 7954 C CA . ASN C 1 204 ? -16.611 79.522 -39.296 1.00 51.92 204 ASN C CA 1
ATOM 7955 C C . ASN C 1 204 ? -16.997 78.049 -39.247 1.00 55.80 204 ASN C C 1
ATOM 7956 O O . ASN C 1 204 ? -18.172 77.707 -39.119 1.00 56.52 204 ASN C O 1
ATOM 7961 N N . ALA C 1 205 ? -15.983 77.197 -39.371 1.00 52.87 205 ALA C N 1
ATOM 7962 C CA . ALA C 1 205 ? -16.135 75.755 -39.360 1.00 47.80 205 ALA C CA 1
ATOM 7963 C C . ALA C 1 205 ? -16.906 75.253 -38.150 1.00 45.71 205 ALA C C 1
ATOM 7964 O O . ALA C 1 205 ? -16.853 75.853 -37.078 1.00 50.48 205 ALA C O 1
ATOM 7966 N N . GLU C 1 206 ? -17.616 74.144 -38.339 1.00 41.16 206 GLU C N 1
ATOM 7967 C CA . GLU C 1 206 ? -18.317 73.456 -37.258 1.00 39.70 206 GLU C CA 1
ATOM 7968 C C . GLU C 1 206 ? -17.523 72.333 -36.675 1.00 36.67 206 GLU C C 1
ATOM 7969 O O . GLU C 1 206 ? -17.070 71.442 -37.393 1.00 33.94 206 GLU C O 1
ATOM 7975 N N . PHE C 1 207 ? -17.363 72.382 -35.365 1.00 36.66 207 PHE C N 1
ATOM 7976 C CA . PHE C 1 207 ? -16.655 71.340 -34.638 1.00 34.18 207 PHE C CA 1
ATOM 7977 C C . PHE C 1 207 ? -16.844 71.609 -33.159 1.00 29.70 207 PHE C C 1
ATOM 7978 O O . PHE C 1 207 ? -16.953 72.752 -32.718 1.00 32.84 207 PHE C O 1
ATOM 7986 N N . GLU C 1 208 ? -16.908 70.546 -32.397 1.00 23.03 208 GLU C N 1
ATOM 7987 C CA . GLU C 1 208 ? -17.071 70.655 -30.964 1.00 27.06 208 GLU C CA 1
ATOM 7988 C C . GLU C 1 208 ? -15.685 70.821 -30.283 1.00 27.83 208 GLU C C 1
ATOM 7989 O O . GLU C 1 208 ? -14.656 70.441 -30.840 1.00 27.82 208 GLU C O 1
ATOM 7995 N N . ILE C 1 209 ? -15.650 71.431 -29.105 1.00 30.11 209 ILE C N 1
ATOM 7996 C CA . ILE C 1 209 ? -14.404 71.508 -28.314 1.00 33.97 209 ILE C CA 1
ATOM 7997 C C . ILE C 1 209 ? -14.726 70.551 -27.170 1.00 28.15 209 ILE C C 1
ATOM 7998 O O . ILE C 1 209 ? -15.510 70.877 -26.280 1.00 35.53 209 ILE C O 1
ATOM 8003 N N . TRP C 1 210 ? -14.154 69.357 -27.187 1.00 26.06 210 TRP C N 1
ATOM 8004 C CA . TRP C 1 210 ? -14.481 68.359 -26.183 1.00 27.28 210 TRP C CA 1
ATOM 8005 C C . TRP C 1 210 ? -14.008 68.593 -24.733 1.00 31.49 210 TRP C C 1
ATOM 8006 O O . TRP C 1 210 ? -14.773 68.375 -23.793 1.00 23.44 210 TRP C O 1
ATOM 8017 N N . TYR C 1 211 ? -12.742 69.035 -24.585 1.00 20.77 211 TYR C N 1
ATOM 8018 C CA . TYR C 1 211 ? -12.118 69.280 -23.277 1.00 19.86 211 TYR C CA 1
ATOM 8019 C C . TYR C 1 211 ? -10.874 70.211 -23.378 1.00 24.70 211 TYR C C 1
ATOM 8020 O O . TYR C 1 211 ? -10.232 70.293 -24.425 1.00 22.97 211 TYR C O 1
ATOM 8029 N N . GLY C 1 212 ? -10.566 70.910 -22.282 1.00 25.85 212 GLY C N 1
ATOM 8030 C CA . GLY C 1 212 ? -9.415 71.812 -22.215 1.00 21.56 212 GLY C CA 1
ATOM 8031 C C . GLY C 1 212 ? -9.783 73.277 -22.358 1.00 27.92 212 GLY C C 1
ATOM 8032 O O . GLY C 1 212 ? -10.855 73.601 -22.867 1.00 37.10 212 GLY C O 1
ATOM 8033 N N . ASP C 1 213 ? -8.902 74.169 -21.920 1.00 23.86 213 ASP C N 1
ATOM 8034 C CA . ASP C 1 213 ? -9.141 75.613 -21.987 1.00 21.15 213 ASP C CA 1
ATOM 8035 C C . ASP C 1 213 ? -7.859 76.235 -21.519 1.00 25.23 213 ASP C C 1
ATOM 8036 O O . ASP C 1 213 ? -7.498 76.094 -20.352 1.00 28.90 213 ASP C O 1
ATOM 8041 N N . PRO C 1 214 ? -7.159 76.957 -22.398 1.00 34.31 214 PRO C N 1
ATOM 8042 C CA . PRO C 1 214 ? -5.886 77.611 -22.070 1.00 42.45 214 PRO C CA 1
ATOM 8043 C C . PRO C 1 214 ? -5.901 78.648 -20.920 1.00 44.75 214 PRO C C 1
ATOM 8044 O O . PRO C 1 214 ? -4.840 79.038 -20.434 1.00 48.78 214 PRO C O 1
ATOM 8048 N N . ASP C 1 215 ? -7.114 79.063 -20.507 1.00 39.97 215 ASP C N 1
ATOM 8049 C CA . ASP C 1 215 ? -7.370 80.055 -19.451 1.00 28.47 215 ASP C CA 1
ATOM 8050 C C . ASP C 1 215 ? -7.571 79.511 -18.026 1.00 29.45 215 ASP C C 1
ATOM 8051 O O . ASP C 1 215 ? -7.583 80.260 -17.050 1.00 24.47 215 ASP C O 1
ATOM 8056 N N . LYS C 1 216 ? -7.740 78.201 -17.922 1.00 35.78 216 LYS C N 1
ATOM 8057 C CA . LYS C 1 216 ? -7.977 77.546 -16.650 1.00 33.61 216 LYS C CA 1
ATOM 8058 C C . LYS C 1 216 ? -6.762 76.760 -16.115 1.00 38.03 216 LYS C C 1
ATOM 8059 O O . LYS C 1 216 ? -5.824 76.483 -16.863 1.00 36.42 216 LYS C O 1
ATOM 8065 N N . ASP C 1 217 ? -6.779 76.454 -14.806 1.00 38.97 217 ASP C N 1
ATOM 8066 C CA . ASP C 1 217 ? -5.737 75.629 -14.178 1.00 39.10 217 ASP C CA 1
ATOM 8067 C C . ASP C 1 217 ? -6.436 74.295 -13.979 1.00 41.33 217 ASP C C 1
ATOM 8068 O O . ASP C 1 217 ? -7.417 74.213 -13.241 1.00 44.42 217 ASP C O 1
ATOM 8073 N N . HIS C 1 218 ? -5.938 73.258 -14.653 1.00 39.61 218 HIS C N 1
ATOM 8074 C CA . HIS C 1 218 ? -6.548 71.934 -14.622 1.00 24.48 218 HIS C CA 1
ATOM 8075 C C . HIS C 1 218 ? -5.905 71.079 -13.546 1.00 29.14 218 HIS C C 1
ATOM 8076 O O . HIS C 1 218 ? -6.263 69.925 -13.308 1.00 24.48 218 HIS C O 1
ATOM 8083 N N . GLY C 1 219 ? -4.960 71.693 -12.863 1.00 29.28 219 GLY C N 1
ATOM 8084 C CA . GLY C 1 219 ? -4.292 70.992 -11.798 1.00 22.37 219 GLY C CA 1
ATOM 8085 C C . GLY C 1 219 ? -3.686 69.760 -12.386 1.00 22.50 219 GLY C C 1
ATOM 8086 O O . GLY C 1 219 ? -3.009 69.841 -13.410 1.00 22.67 219 GLY C O 1
ATOM 8087 N N . SER C 1 220 ? -4.013 68.636 -11.749 1.00 23.18 220 SER C N 1
ATOM 8088 C CA . SER C 1 220 ? -3.543 67.292 -12.074 1.00 22.60 220 SER C CA 1
ATOM 8089 C C . SER C 1 220 ? -4.098 66.644 -13.315 1.00 29.01 220 SER C C 1
ATOM 8090 O O . SER C 1 220 ? -3.706 65.517 -13.616 1.00 24.70 220 SER C O 1
ATOM 8093 N N . SER C 1 221 ? -5.052 67.314 -13.994 1.00 26.67 221 SER C N 1
ATOM 8094 C CA . SER C 1 221 ? -5.577 66.781 -15.264 1.00 27.80 221 SER C CA 1
ATOM 8095 C C . SER C 1 221 ? -4.503 67.079 -16.359 1.00 29.33 221 SER C C 1
ATOM 8096 O O . SER C 1 221 ? -4.072 68.213 -16.563 1.00 25.43 221 SER C O 1
ATOM 8099 N N . THR C 1 222 ? -4.021 66.065 -17.040 1.00 27.83 222 THR C N 1
ATOM 8100 C CA . THR C 1 222 ? -3.061 66.329 -18.101 1.00 24.88 222 THR C CA 1
ATOM 8101 C C . THR C 1 222 ? -3.283 65.302 -19.169 1.00 22.98 222 THR C C 1
ATOM 8102 O O . THR C 1 222 ? -3.708 64.179 -18.897 1.00 20.03 222 THR C O 1
ATOM 8106 N N . LEU C 1 223 ? -2.942 65.709 -20.386 1.00 20.02 223 LEU C N 1
ATOM 8107 C CA . LEU C 1 223 ? -3.210 64.930 -21.580 1.00 25.91 223 LEU C CA 1
ATOM 8108 C C . LEU C 1 223 ? -2.205 65.228 -22.647 1.00 23.69 223 LEU C C 1
ATOM 8109 O O . LEU C 1 223 ? -1.879 66.391 -22.871 1.00 32.73 223 LEU C O 1
ATOM 8114 N N . GLU C 1 224 ? -1.744 64.204 -23.341 1.00 26.87 224 GLU C N 1
ATOM 8115 C CA . GLU C 1 224 ? -0.811 64.408 -24.420 1.00 30.46 224 GLU C CA 1
ATOM 8116 C C . GLU C 1 224 ? -1.327 63.693 -25.648 1.00 32.46 224 GLU C C 1
ATOM 8117 O O . GLU C 1 224 ? -1.719 62.530 -25.569 1.00 33.25 224 GLU C O 1
ATOM 8123 N N . GLY C 1 225 ? -1.284 64.393 -26.788 1.00 32.17 225 GLY C N 1
ATOM 8124 C CA . GLY C 1 225 ? -1.773 63.860 -28.047 1.00 35.27 225 GLY C CA 1
ATOM 8125 C C . GLY C 1 225 ? -1.422 62.438 -28.443 1.00 35.27 225 GLY C C 1
ATOM 8126 O O . GLY C 1 225 ? -2.274 61.702 -28.939 1.00 31.01 225 GLY C O 1
ATOM 8127 N N . GLY C 1 226 ? -0.170 62.057 -28.231 1.00 34.94 226 GLY C N 1
ATOM 8128 C CA . GLY C 1 226 ? 0.247 60.730 -28.599 1.00 26.73 226 GLY C CA 1
ATOM 8129 C C . GLY C 1 226 ? -0.625 59.691 -27.961 1.00 24.69 226 GLY C C 1
ATOM 8130 O O . GLY C 1 226 ? -0.775 58.599 -28.505 1.00 31.02 226 GLY C O 1
ATOM 8131 N N . ASP C 1 227 ? -1.230 59.991 -26.828 1.00 27.55 227 ASP C N 1
ATOM 8132 C CA . ASP C 1 227 ? -2.041 58.969 -26.179 1.00 32.35 227 ASP C CA 1
ATOM 8133 C C . ASP C 1 227 ? -3.421 58.757 -26.793 1.00 33.83 227 ASP C C 1
ATOM 8134 O O . ASP C 1 227 ? -4.037 57.711 -26.594 1.00 31.60 227 ASP C O 1
ATOM 8139 N N . VAL C 1 228 ? -3.902 59.735 -27.554 1.00 29.74 228 VAL C N 1
ATOM 8140 C CA . VAL C 1 228 ? -5.248 59.659 -28.130 1.00 25.87 228 VAL C CA 1
ATOM 8141 C C . VAL C 1 228 ? -5.309 59.146 -29.560 1.00 26.08 228 VAL C C 1
ATOM 8142 O O . VAL C 1 228 ? -4.468 59.498 -30.385 1.00 29.75 228 VAL C O 1
ATOM 8146 N N . MET C 1 229 ? -6.298 58.314 -29.859 1.00 27.48 229 MET C N 1
ATOM 8147 C CA . MET C 1 229 ? -6.481 57.765 -31.206 1.00 20.82 229 MET C CA 1
ATOM 8148 C C . MET C 1 229 ? -7.963 57.472 -31.530 1.00 21.78 229 MET C C 1
ATOM 8149 O O . MET C 1 229 ? -8.541 56.510 -31.030 1.00 23.36 229 MET C O 1
ATOM 8154 N N . PRO C 1 230 ? -8.610 58.319 -32.332 1.00 27.01 230 PRO C N 1
ATOM 8155 C CA . PRO C 1 230 ? -10.005 57.988 -32.627 1.00 24.26 230 PRO C CA 1
ATOM 8156 C C . PRO C 1 230 ? -9.875 56.932 -33.754 1.00 27.15 230 PRO C C 1
ATOM 8157 O O . PRO C 1 230 ? -9.680 57.284 -34.915 1.00 29.89 230 PRO C O 1
ATOM 8161 N N . ILE C 1 231 ? -9.965 55.647 -33.445 1.00 29.64 231 ILE C N 1
ATOM 8162 C CA . ILE C 1 231 ? -9.778 54.613 -34.467 1.00 32.84 231 ILE C CA 1
ATOM 8163 C C . ILE C 1 231 ? -11.012 54.199 -35.279 1.00 38.54 231 ILE C C 1
ATOM 8164 O O . ILE C 1 231 ? -10.908 53.398 -36.206 1.00 39.91 231 ILE C O 1
ATOM 8169 N N . GLY C 1 232 ? -12.179 54.704 -34.903 1.00 42.12 232 GLY C N 1
ATOM 8170 C CA . GLY C 1 232 ? -13.419 54.388 -35.607 1.00 42.03 232 GLY C CA 1
ATOM 8171 C C . GLY C 1 232 ? -14.330 53.456 -34.821 1.00 45.93 232 GLY C C 1
ATOM 8172 O O . GLY C 1 232 ? -13.889 52.880 -33.829 1.00 46.61 232 GLY C O 1
ATOM 8173 N N . ASN C 1 233 ? -15.590 53.329 -35.257 1.00 43.42 233 ASN C N 1
ATOM 8174 C CA . ASN C 1 233 ? -16.581 52.449 -34.621 1.00 40.63 233 ASN C CA 1
ATOM 8175 C C . ASN C 1 233 ? -16.977 53.018 -33.245 1.00 42.10 233 ASN C C 1
ATOM 8176 O O . ASN C 1 233 ? -17.328 52.279 -32.326 1.00 45.68 233 ASN C O 1
ATOM 8181 N N . GLY C 1 234 ? -16.950 54.348 -33.116 1.00 36.38 234 GLY C N 1
ATOM 8182 C CA . GLY C 1 234 ? -17.381 55.080 -31.956 1.00 34.43 234 GLY C CA 1
ATOM 8183 C C . GLY C 1 234 ? -16.425 54.814 -30.769 1.00 31.78 234 GLY C C 1
ATOM 8184 O O . GLY C 1 234 ? -16.784 54.978 -29.604 1.00 28.69 234 GLY C O 1
ATOM 8185 N N . VAL C 1 235 ? -15.193 54.421 -31.074 1.00 31.55 235 VAL C N 1
ATOM 8186 C CA . VAL C 1 235 ? -14.201 54.080 -30.060 1.00 34.06 235 VAL C CA 1
ATOM 8187 C C . VAL C 1 235 ? -12.985 55.007 -30.027 1.00 29.93 235 VAL C C 1
ATOM 8188 O O . VAL C 1 235 ? -12.489 55.465 -31.055 1.00 34.44 235 VAL C O 1
ATOM 8192 N N . VAL C 1 236 ? -12.507 55.281 -28.831 1.00 25.33 236 VAL C N 1
ATOM 8193 C CA . VAL C 1 236 ? -11.341 56.123 -28.691 1.00 31.62 236 VAL C CA 1
ATOM 8194 C C . VAL C 1 236 ? -10.330 55.464 -27.771 1.00 30.80 236 VAL C C 1
ATOM 8195 O O . VAL C 1 236 ? -10.652 55.068 -26.651 1.00 31.69 236 VAL C O 1
ATOM 8199 N N . LEU C 1 237 ? -9.107 55.305 -28.249 1.00 32.36 237 LEU C N 1
ATOM 8200 C CA . LEU C 1 237 ? -8.094 54.715 -27.382 1.00 32.44 237 LEU C CA 1
ATOM 8201 C C . LEU C 1 237 ? -7.370 55.872 -26.732 1.00 27.72 237 LEU C C 1
ATOM 8202 O O . LEU C 1 237 ? -7.110 56.905 -27.346 1.00 32.18 237 LEU C O 1
ATOM 8207 N N . ILE C 1 238 ? -7.059 55.723 -25.467 1.00 30.74 238 ILE C N 1
ATOM 8208 C CA . ILE C 1 238 ? -6.330 56.762 -24.803 1.00 27.85 238 ILE C CA 1
ATOM 8209 C C . ILE C 1 238 ? -5.301 56.085 -23.908 1.00 29.31 238 ILE C C 1
ATOM 8210 O O . ILE C 1 238 ? -5.654 55.297 -23.032 1.00 25.47 238 ILE C O 1
ATOM 8215 N N . GLY C 1 239 ? -4.025 56.353 -24.191 1.00 30.03 239 GLY C N 1
ATOM 8216 C CA . GLY C 1 239 ? -2.966 55.799 -23.387 1.00 22.69 239 GLY C CA 1
ATOM 8217 C C . GLY C 1 239 ? -2.963 56.534 -22.045 1.00 26.38 239 GLY C C 1
ATOM 8218 O O . GLY C 1 239 ? -3.146 57.750 -22.014 1.00 21.70 239 GLY C O 1
ATOM 8219 N N . MET C 1 240 ? -2.753 55.806 -20.946 1.00 21.06 240 MET C N 1
ATOM 8220 C CA . MET C 1 240 ? -2.741 56.407 -19.624 1.00 28.56 240 MET C CA 1
ATOM 8221 C C . MET C 1 240 ? -1.386 56.115 -18.999 1.00 31.38 240 MET C C 1
ATOM 8222 O O . MET C 1 240 ? -1.071 54.960 -18.723 1.00 32.83 240 MET C O 1
ATOM 8227 N N . GLY C 1 241 ? -0.570 57.147 -18.786 1.00 34.84 241 GLY C N 1
ATOM 8228 C CA . GLY C 1 241 ? 0.734 56.932 -18.182 1.00 27.84 241 GLY C CA 1
ATOM 8229 C C . GLY C 1 241 ? 1.147 58.133 -17.360 1.00 26.73 241 GLY C C 1
ATOM 8230 O O . GLY C 1 241 ? 0.334 58.717 -16.644 1.00 27.69 241 GLY C O 1
ATOM 8231 N N . GLU C 1 242 ? 2.407 58.516 -17.509 1.00 27.59 242 GLU C N 1
ATOM 8232 C CA . GLU C 1 242 ? 3.012 59.663 -16.841 1.00 33.90 242 GLU C CA 1
ATOM 8233 C C . GLU C 1 242 ? 2.355 61.022 -17.264 1.00 31.13 242 GLU C C 1
ATOM 8234 O O . GLU C 1 242 ? 2.132 61.892 -16.424 1.00 29.86 242 GLU C O 1
ATOM 8240 N N . ARG C 1 243 ? 2.022 61.196 -18.548 1.00 29.95 243 ARG C N 1
ATOM 8241 C CA . ARG C 1 243 ? 1.458 62.479 -19.011 1.00 35.12 243 ARG C CA 1
ATOM 8242 C C . ARG C 1 243 ? -0.051 62.634 -19.273 1.00 31.10 243 ARG C C 1
ATOM 8243 O O . ARG C 1 243 ? -0.520 63.738 -19.542 1.00 26.11 243 ARG C O 1
ATOM 8251 N N . SER C 1 244 ? -0.801 61.543 -19.235 1.00 32.16 244 SER C N 1
ATOM 8252 C CA . SER C 1 244 ? -2.256 61.566 -19.416 1.00 24.98 244 SER C CA 1
ATOM 8253 C C . SER C 1 244 ? -2.807 60.882 -18.142 1.00 25.45 244 SER C C 1
ATOM 8254 O O . SER C 1 244 ? -2.674 59.673 -17.963 1.00 26.58 244 SER C O 1
ATOM 8257 N N . SER C 1 245 ? -3.380 61.678 -17.250 1.00 22.44 245 SER C N 1
ATOM 8258 C CA . SER C 1 245 ? -3.921 61.186 -15.979 1.00 24.39 245 SER C CA 1
ATOM 8259 C C . SER C 1 245 ? -5.382 60.715 -16.079 1.00 20.52 245 SER C C 1
ATOM 8260 O O . SER C 1 245 ? -6.055 60.986 -17.073 1.00 19.06 245 SER C O 1
ATOM 8263 N N . ARG C 1 246 ? -5.854 59.998 -15.057 1.00 26.00 246 ARG C N 1
ATOM 8264 C CA . ARG C 1 246 ? -7.259 59.532 -15.019 1.00 33.26 246 ARG C CA 1
ATOM 8265 C C . ARG C 1 246 ? -8.175 60.723 -14.713 1.00 32.36 246 ARG C C 1
ATOM 8266 O O . ARG C 1 246 ? -9.360 60.702 -15.045 1.00 32.54 246 ARG C O 1
ATOM 8274 N N . GLN C 1 247 ? -7.605 61.749 -14.060 1.00 32.86 247 GLN C N 1
ATOM 8275 C CA . GLN C 1 247 ? -8.336 62.975 -13.740 1.00 30.30 247 GLN C CA 1
ATOM 8276 C C . GLN C 1 247 ? -8.729 63.617 -15.058 1.00 31.28 247 GLN C C 1
ATOM 8277 O O . GLN C 1 247 ? -9.843 64.116 -15.209 1.00 35.65 247 GLN C O 1
ATOM 8283 N N . ALA C 1 248 ? -7.832 63.531 -16.033 1.00 24.99 248 ALA C N 1
ATOM 8284 C CA . ALA C 1 248 ? -8.018 64.087 -17.354 1.00 22.77 248 ALA C CA 1
ATOM 8285 C C . ALA C 1 248 ? -8.803 63.207 -18.277 1.00 24.10 248 ALA C C 1
ATOM 8286 O O . ALA C 1 248 ? -9.669 63.694 -19.001 1.00 24.51 248 ALA C O 1
ATOM 8288 N N . ILE C 1 249 ? -8.454 61.922 -18.280 1.00 21.25 249 ILE C N 1
ATOM 8289 C CA . ILE C 1 249 ? -9.036 60.923 -19.163 1.00 16.59 249 ILE C CA 1
ATOM 8290 C C . ILE C 1 249 ? -10.456 60.685 -18.793 1.00 19.37 249 ILE C C 1
ATOM 8291 O O . ILE C 1 249 ? -11.347 60.653 -19.640 1.00 19.30 249 ILE C O 1
ATOM 8296 N N . GLY C 1 250 ? -10.691 60.535 -17.512 1.00 26.01 250 GLY C N 1
ATOM 8297 C CA . GLY C 1 250 ? -12.065 60.357 -17.092 1.00 25.68 250 GLY C CA 1
ATOM 8298 C C . GLY C 1 250 ? -12.889 61.479 -17.680 1.00 30.04 250 GLY C C 1
ATOM 8299 O O . GLY C 1 250 ? -13.931 61.236 -18.285 1.00 29.99 250 GLY C O 1
ATOM 8300 N N . GLN C 1 251 ? -12.406 62.719 -17.568 1.00 31.01 251 GLN C N 1
ATOM 8301 C CA . GLN C 1 251 ? -13.218 63.838 -18.055 1.00 31.72 251 GLN C CA 1
ATOM 8302 C C . GLN C 1 251 ? -13.397 63.878 -19.542 1.00 33.54 251 GLN C C 1
ATOM 8303 O O . GLN C 1 251 ? -14.429 64.323 -20.041 1.00 34.81 251 GLN C O 1
ATOM 8309 N N . VAL C 1 252 ? -12.403 63.410 -20.276 1.00 36.46 252 VAL C N 1
ATOM 8310 C CA . VAL C 1 252 ? -12.561 63.434 -21.707 1.00 34.80 252 VAL C CA 1
ATOM 8311 C C . VAL C 1 252 ? -13.691 62.489 -22.097 1.00 30.18 252 VAL C C 1
ATOM 8312 O O . VAL C 1 252 ? -14.569 62.845 -22.879 1.00 25.83 252 VAL C O 1
ATOM 8316 N N . ALA C 1 253 ? -13.669 61.302 -21.508 1.00 34.46 253 ALA C N 1
ATOM 8317 C CA . ALA C 1 253 ? -14.661 60.286 -21.768 1.00 28.20 253 ALA C CA 1
ATOM 8318 C C . ALA C 1 253 ? -16.032 60.857 -21.503 1.00 25.00 253 ALA C C 1
ATOM 8319 O O . ALA C 1 253 ? -16.853 60.904 -22.415 1.00 35.63 253 ALA C O 1
ATOM 8321 N N . GLN C 1 254 ? -16.296 61.319 -20.292 1.00 21.71 254 GLN C N 1
ATOM 8322 C CA . GLN C 1 254 ? -17.612 61.882 -19.951 1.00 31.91 254 GLN C CA 1
ATOM 8323 C C . GLN C 1 254 ? -18.203 62.883 -20.980 1.00 34.81 254 GLN C C 1
ATOM 8324 O O . GLN C 1 254 ? -19.382 62.815 -21.328 1.00 30.31 254 GLN C O 1
ATOM 8330 N N . SER C 1 255 ? -17.372 63.812 -21.439 1.00 32.38 255 SER C N 1
ATOM 8331 C CA . SER C 1 255 ? -17.768 64.790 -22.449 1.00 30.25 255 SER C CA 1
ATOM 8332 C C . SER C 1 255 ? -18.048 64.053 -23.792 1.00 32.10 255 SER C C 1
ATOM 8333 O O . SER C 1 255 ? -19.113 64.175 -24.395 1.00 32.39 255 SER C O 1
ATOM 8336 N N . LEU C 1 256 ? -17.078 63.299 -24.273 1.00 30.63 256 LEU C N 1
ATOM 8337 C CA . LEU C 1 256 ? -17.303 62.570 -25.506 1.00 27.14 256 LEU C CA 1
ATOM 8338 C C . LEU C 1 256 ? -18.657 61.865 -25.381 1.00 22.88 256 LEU C C 1
ATOM 8339 O O . LEU C 1 256 ? -19.556 62.100 -26.186 1.00 27.49 256 LEU C O 1
ATOM 8344 N N . PHE C 1 257 ? -18.849 61.037 -24.368 1.00 25.81 257 PHE C N 1
ATOM 8345 C CA . PHE C 1 257 ? -20.135 60.360 -24.223 1.00 23.04 257 PHE C CA 1
ATOM 8346 C C . PHE C 1 257 ? -21.328 61.306 -24.097 1.00 29.25 257 PHE C C 1
ATOM 8347 O O . PHE C 1 257 ? -22.453 60.899 -24.380 1.00 24.43 257 PHE C O 1
ATOM 8355 N N . ALA C 1 258 ? -21.125 62.555 -23.659 1.00 34.04 258 ALA C N 1
ATOM 8356 C CA . ALA C 1 258 ? -22.265 63.466 -23.497 1.00 30.28 258 ALA C CA 1
ATOM 8357 C C . ALA C 1 258 ? -22.806 64.086 -24.761 1.00 33.13 258 ALA C C 1
ATOM 8358 O O . ALA C 1 258 ? -23.821 64.778 -24.729 1.00 35.94 258 ALA C O 1
ATOM 8360 N N . LYS C 1 259 ? -22.112 63.861 -25.874 1.00 39.55 259 LYS C N 1
ATOM 8361 C CA . LYS C 1 259 ? -22.539 64.329 -27.195 1.00 35.23 259 LYS C CA 1
ATOM 8362 C C . LYS C 1 259 ? -22.628 63.143 -28.176 1.00 33.94 259 LYS C C 1
ATOM 8363 O O . LYS C 1 259 ? -22.636 63.305 -29.394 1.00 41.08 259 LYS C O 1
ATOM 8369 N N . GLY C 1 260 ? -22.712 61.931 -27.656 1.00 34.97 260 GLY C N 1
ATOM 8370 C CA . GLY C 1 260 ? -22.812 60.806 -28.560 1.00 37.64 260 GLY C CA 1
ATOM 8371 C C . GLY C 1 260 ? -21.634 60.719 -29.516 1.00 43.29 260 GLY C C 1
ATOM 8372 O O . GLY C 1 260 ? -21.650 59.873 -30.409 1.00 43.05 260 GLY C O 1
ATOM 8373 N N . ALA C 1 261 ? -20.630 61.588 -29.325 1.00 40.01 261 ALA C N 1
ATOM 8374 C CA . ALA C 1 261 ? -19.397 61.579 -30.124 1.00 30.93 261 ALA C CA 1
ATOM 8375 C C . ALA C 1 261 ? -18.642 60.250 -29.997 1.00 29.76 261 ALA C C 1
ATOM 8376 O O . ALA C 1 261 ? -17.733 59.971 -30.776 1.00 31.06 261 ALA C O 1
ATOM 8378 N N . ALA C 1 262 ? -18.986 59.429 -29.009 1.00 28.71 262 ALA C N 1
ATOM 8379 C CA . ALA C 1 262 ? -18.330 58.139 -28.859 1.00 27.90 262 ALA C CA 1
ATOM 8380 C C . ALA C 1 262 ? -19.134 57.145 -28.007 1.00 29.05 262 ALA C C 1
ATOM 8381 O O . ALA C 1 262 ? -19.896 57.529 -27.122 1.00 32.09 262 ALA C O 1
ATOM 8383 N N . GLU C 1 263 ? -18.974 55.856 -28.266 1.00 34.72 263 GLU C N 1
ATOM 8384 C CA . GLU C 1 263 ? -19.726 54.841 -27.528 1.00 32.51 263 GLU C CA 1
ATOM 8385 C C . GLU C 1 263 ? -18.898 54.255 -26.423 1.00 30.76 263 GLU C C 1
ATOM 8386 O O . GLU C 1 263 ? -19.432 53.857 -25.390 1.00 32.08 263 GLU C O 1
ATOM 8392 N N . ARG C 1 264 ? -17.587 54.211 -26.640 1.00 29.47 264 ARG C N 1
ATOM 8393 C CA . ARG C 1 264 ? -16.674 53.661 -25.659 1.00 28.66 264 ARG C CA 1
ATOM 8394 C C . ARG C 1 264 ? -15.191 54.068 -25.785 1.00 22.78 264 ARG C C 1
ATOM 8395 O O . ARG C 1 264 ? -14.636 54.105 -26.881 1.00 22.52 264 ARG C O 1
ATOM 8403 N N . VAL C 1 265 ? -14.550 54.367 -24.662 1.00 23.55 265 VAL C N 1
ATOM 8404 C CA . VAL C 1 265 ? -13.145 54.754 -24.664 1.00 25.88 265 VAL C CA 1
ATOM 8405 C C . VAL C 1 265 ? -12.391 53.595 -24.035 1.00 24.06 265 VAL C C 1
ATOM 8406 O O . VAL C 1 265 ? -12.801 53.082 -22.997 1.00 25.15 265 VAL C O 1
ATOM 8410 N N . ILE C 1 266 ? -11.321 53.137 -24.652 1.00 23.46 266 ILE C N 1
ATOM 8411 C CA . ILE C 1 266 ? -10.573 52.047 -24.041 1.00 29.03 266 ILE C CA 1
ATOM 8412 C C . ILE C 1 266 ? -9.309 52.669 -23.460 1.00 32.41 266 ILE C C 1
ATOM 8413 O O . ILE C 1 266 ? -8.475 53.216 -24.179 1.00 25.95 266 ILE C O 1
ATOM 8418 N N . VAL C 1 267 ? -9.192 52.602 -22.142 1.00 30.67 267 VAL C N 1
ATOM 8419 C CA . VAL C 1 267 ? -8.065 53.185 -21.434 1.00 24.71 267 VAL C CA 1
ATOM 8420 C C . VAL C 1 267 ? -6.887 52.205 -21.483 1.00 26.18 267 VAL C C 1
ATOM 8421 O O . VAL C 1 267 ? -6.951 51.102 -20.943 1.00 24.22 267 VAL C O 1
ATOM 8425 N N . ALA C 1 268 ? -5.838 52.589 -22.185 1.00 23.55 268 ALA C N 1
ATOM 8426 C CA . ALA C 1 268 ? -4.668 51.739 -22.292 1.00 22.93 268 ALA C CA 1
ATOM 8427 C C . ALA C 1 268 ? -3.783 51.934 -21.068 1.00 25.94 268 ALA C C 1
ATOM 8428 O O . ALA C 1 268 ? -2.950 52.839 -21.046 1.00 36.42 268 ALA C O 1
ATOM 8430 N N . GLY C 1 269 ? -3.949 51.123 -20.035 1.00 23.30 269 GLY C N 1
ATOM 8431 C CA . GLY C 1 269 ? -3.072 51.280 -18.876 1.00 23.98 269 GLY C CA 1
ATOM 8432 C C . GLY C 1 269 ? -1.586 50.945 -19.105 1.00 25.01 269 GLY C C 1
ATOM 8433 O O . GLY C 1 269 ? -1.218 49.774 -19.186 1.00 29.91 269 GLY C O 1
ATOM 8434 N N . LEU C 1 270 ? -0.712 51.939 -19.229 1.00 27.13 270 LEU C N 1
ATOM 8435 C CA . LEU C 1 270 ? 0.717 51.662 -19.409 1.00 25.84 270 LEU C CA 1
ATOM 8436 C C . LEU C 1 270 ? 1.315 51.343 -18.035 1.00 35.05 270 LEU C C 1
ATOM 8437 O O . LEU C 1 270 ? 1.018 52.014 -17.046 1.00 33.84 270 LEU C O 1
ATOM 8442 N N . PRO C 1 271 ? 2.155 50.288 -17.959 1.00 37.21 271 PRO C N 1
ATOM 8443 C CA . PRO C 1 271 ? 2.829 49.835 -16.732 1.00 37.76 271 PRO C CA 1
ATOM 8444 C C . PRO C 1 271 ? 3.821 50.895 -16.290 1.00 34.81 271 PRO C C 1
ATOM 8445 O O . PRO C 1 271 ? 4.354 51.625 -17.123 1.00 31.61 271 PRO C O 1
ATOM 8449 N N . LYS C 1 272 ? 4.096 50.975 -15.001 1.00 41.85 272 LYS C N 1
ATOM 8450 C CA . LYS C 1 272 ? 5.017 51.997 -14.490 1.00 47.92 272 LYS C CA 1
ATOM 8451 C C . LYS C 1 272 ? 6.400 52.103 -15.148 1.00 46.33 272 LYS C C 1
ATOM 8452 O O . LYS C 1 272 ? 6.967 53.191 -15.238 1.00 51.03 272 LYS C O 1
ATOM 8458 N N . SER C 1 273 ? 6.944 50.988 -15.608 1.00 45.42 273 SER C N 1
ATOM 8459 C CA . SER C 1 273 ? 8.253 50.991 -16.236 1.00 53.70 273 SER C CA 1
ATOM 8460 C C . SER C 1 273 ? 8.172 51.771 -17.544 1.00 59.97 273 SER C C 1
ATOM 8461 O O . SER C 1 273 ? 9.118 52.440 -17.956 1.00 63.10 273 SER C O 1
ATOM 8464 N N . ARG C 1 274 ? 7.027 51.670 -18.202 1.00 61.63 274 ARG C N 1
ATOM 8465 C CA . ARG C 1 274 ? 6.837 52.333 -19.480 1.00 63.79 274 ARG C CA 1
ATOM 8466 C C . ARG C 1 274 ? 5.875 53.525 -19.508 1.00 62.21 274 ARG C C 1
ATOM 8467 O O . ARG C 1 274 ? 5.457 53.949 -20.584 1.00 62.63 274 ARG C O 1
ATOM 8475 N N . ALA C 1 275 ? 5.544 54.081 -18.342 1.00 61.65 275 ALA C N 1
ATOM 8476 C CA . ALA C 1 275 ? 4.605 55.205 -18.240 1.00 58.56 275 ALA C CA 1
ATOM 8477 C C . ALA C 1 275 ? 5.078 56.497 -18.898 1.00 56.59 275 ALA C C 1
ATOM 8478 O O . ALA C 1 275 ? 4.281 57.396 -19.161 1.00 56.82 275 ALA C O 1
ATOM 8480 N N . ALA C 1 276 ? 6.384 56.572 -19.155 1.00 55.02 276 ALA C N 1
ATOM 8481 C CA . ALA C 1 276 ? 7.035 57.728 -19.781 1.00 42.03 276 ALA C CA 1
ATOM 8482 C C . ALA C 1 276 ? 6.823 57.732 -21.297 1.00 38.62 276 ALA C C 1
ATOM 8483 O O . ALA C 1 276 ? 7.033 58.742 -21.967 1.00 40.88 276 ALA C O 1
ATOM 8485 N N . MET C 1 277 ? 6.411 56.579 -21.819 1.00 34.36 277 MET C N 1
ATOM 8486 C CA . MET C 1 277 ? 6.141 56.344 -23.235 1.00 32.87 277 MET C CA 1
ATOM 8487 C C . MET C 1 277 ? 4.706 56.685 -23.634 1.00 36.96 277 MET C C 1
ATOM 8488 O O . MET C 1 277 ? 3.757 56.296 -22.941 1.00 41.64 277 MET C O 1
ATOM 8493 N N . ALA C 1 278 ? 4.549 57.416 -24.736 1.00 39.00 278 ALA C N 1
ATOM 8494 C CA . ALA C 1 278 ? 3.227 57.776 -25.249 1.00 34.76 278 ALA C CA 1
ATOM 8495 C C . ALA C 1 278 ? 2.716 56.590 -26.082 1.00 27.78 278 ALA C C 1
ATOM 8496 O O . ALA C 1 278 ? 3.505 55.933 -26.757 1.00 23.05 278 ALA C O 1
ATOM 8498 N N . LEU C 1 279 ? 1.427 56.276 -26.002 1.00 27.08 279 LEU C N 1
ATOM 8499 C CA . LEU C 1 279 ? 0.797 55.178 -26.774 1.00 33.54 279 LEU C CA 1
ATOM 8500 C C . LEU C 1 279 ? 1.282 55.127 -28.216 1.00 37.11 279 LEU C C 1
ATOM 8501 O O . LEU C 1 279 ? 1.688 54.076 -28.711 1.00 43.28 279 LEU C O 1
ATOM 8506 N N . ASP C 1 280 ? 1.231 56.264 -28.904 1.00 30.80 280 ASP C N 1
ATOM 8507 C CA . ASP C 1 280 ? 1.659 56.274 -30.290 1.00 31.52 280 ASP C CA 1
ATOM 8508 C C . ASP C 1 280 ? 3.127 55.962 -30.482 1.00 36.80 280 ASP C C 1
ATOM 8509 O O . ASP C 1 280 ? 3.575 55.817 -31.618 1.00 41.48 280 ASP C O 1
ATOM 8514 N N . THR C 1 281 ? 3.885 55.835 -29.389 1.00 33.08 281 THR C N 1
ATOM 8515 C CA . THR C 1 281 ? 5.287 55.470 -29.554 1.00 36.98 281 THR C CA 1
ATOM 8516 C C . THR C 1 281 ? 5.627 54.004 -29.296 1.00 34.92 281 THR C C 1
ATOM 8517 O O . THR C 1 281 ? 6.794 53.620 -29.331 1.00 35.15 281 THR C O 1
ATOM 8521 N N . VAL C 1 282 ? 4.614 53.182 -29.045 1.00 38.43 282 VAL C N 1
ATOM 8522 C CA . VAL C 1 282 ? 4.808 51.747 -28.812 1.00 34.22 282 VAL C CA 1
ATOM 8523 C C . VAL C 1 282 ? 3.763 50.962 -29.582 1.00 32.32 282 VAL C C 1
ATOM 8524 O O . VAL C 1 282 ? 3.881 49.747 -29.729 1.00 32.86 282 VAL C O 1
ATOM 8528 N N . PHE C 1 283 ? 2.744 51.667 -30.078 1.00 35.43 283 PHE C N 1
ATOM 8529 C CA . PHE C 1 283 ? 1.620 51.080 -30.823 1.00 40.28 283 PHE C CA 1
ATOM 8530 C C . PHE C 1 283 ? 1.161 52.024 -31.957 1.00 35.88 283 PHE C C 1
ATOM 8531 O O . PHE C 1 283 ? 0.718 53.140 -31.694 1.00 40.51 283 PHE C O 1
ATOM 8539 N N . SER C 1 284 ? 1.242 51.594 -33.210 1.00 33.34 284 SER C N 1
ATOM 8540 C CA . SER C 1 284 ? 0.809 52.440 -34.329 1.00 32.71 284 SER C CA 1
ATOM 8541 C C . SER C 1 284 ? 0.156 51.698 -35.486 1.00 38.17 284 SER C C 1
ATOM 8542 O O . SER C 1 284 ? 0.710 50.715 -35.974 1.00 44.44 284 SER C O 1
ATOM 8545 N N . PHE C 1 285 ? -1.002 52.178 -35.947 1.00 35.59 285 PHE C N 1
ATOM 8546 C CA . PHE C 1 285 ? -1.714 51.595 -37.104 1.00 33.43 285 PHE C CA 1
ATOM 8547 C C . PHE C 1 285 ? -1.026 51.966 -38.432 1.00 33.80 285 PHE C C 1
ATOM 8548 O O . PHE C 1 285 ? -0.527 53.081 -38.578 1.00 37.21 285 PHE C O 1
ATOM 8556 N N . CYS C 1 286 ? -1.053 51.052 -39.406 1.00 30.33 286 CYS C N 1
ATOM 8557 C CA . CYS C 1 286 ? -0.482 51.248 -40.740 1.00 22.14 286 CYS C CA 1
ATOM 8558 C C . CYS C 1 286 ? -1.531 50.935 -41.820 1.00 28.94 286 CYS C C 1
ATOM 8559 O O . CYS C 1 286 ? -1.463 51.432 -42.943 1.00 26.89 286 CYS C O 1
ATOM 8562 N N . ASP C 1 287 ? -2.482 50.075 -41.477 1.00 33.27 287 ASP C N 1
ATOM 8563 C CA . ASP C 1 287 ? -3.564 49.674 -42.371 1.00 29.47 287 ASP C CA 1
ATOM 8564 C C . ASP C 1 287 ? -4.799 49.305 -41.581 1.00 28.99 287 ASP C C 1
ATOM 8565 O O . ASP C 1 287 ? -4.774 49.192 -40.357 1.00 32.54 287 ASP C O 1
ATOM 8570 N N . ARG C 1 288 ? -5.885 49.110 -42.298 1.00 35.46 288 ARG C N 1
ATOM 8571 C CA . ARG C 1 288 ? -7.164 48.700 -41.748 1.00 34.80 288 ARG C CA 1
ATOM 8572 C C . ARG C 1 288 ? -7.044 47.625 -40.656 1.00 32.60 288 ARG C C 1
ATOM 8573 O O . ARG C 1 288 ? -7.800 47.630 -39.687 1.00 37.30 288 ARG C O 1
ATOM 8581 N N . ASP C 1 289 ? -6.030 46.815 -40.675 1.00 32.92 289 ASP C N 1
ATOM 8582 C CA . ASP C 1 289 ? -5.871 45.864 -39.562 1.00 37.76 289 ASP C CA 1
ATOM 8583 C C . ASP C 1 289 ? -4.389 45.607 -39.270 1.00 40.80 289 ASP C C 1
ATOM 8584 O O . ASP C 1 289 ? -4.043 44.497 -38.871 1.00 42.71 289 ASP C O 1
ATOM 8589 N N . LEU C 1 290 ? -3.504 46.579 -39.431 1.00 40.40 290 LEU C N 1
ATOM 8590 C CA . LEU C 1 290 ? -2.086 46.283 -39.287 1.00 39.15 290 LEU C CA 1
ATOM 8591 C C . LEU C 1 290 ? -1.459 47.243 -38.314 1.00 38.88 290 LEU C C 1
ATOM 8592 O O . LEU C 1 290 ? -1.618 48.453 -38.453 1.00 38.33 290 LEU C O 1
ATOM 8597 N N . VAL C 1 291 ? -0.733 46.744 -37.326 1.00 35.18 291 VAL C N 1
ATOM 8598 C CA . VAL C 1 291 ? -0.105 47.663 -36.387 1.00 33.38 291 VAL C CA 1
ATOM 8599 C C . VAL C 1 291 ? 1.330 47.275 -36.073 1.00 36.85 291 VAL C C 1
ATOM 8600 O O . VAL C 1 291 ? 1.620 46.100 -35.853 1.00 45.43 291 VAL C O 1
ATOM 8604 N N . THR C 1 292 ? 2.242 48.252 -36.106 1.00 36.09 292 THR C N 1
ATOM 8605 C CA . THR C 1 292 ? 3.644 48.016 -35.744 1.00 33.99 292 THR C CA 1
ATOM 8606 C C . THR C 1 292 ? 3.506 47.969 -34.230 1.00 36.29 292 THR C C 1
ATOM 8607 O O . THR C 1 292 ? 2.552 48.511 -33.674 1.00 36.54 292 THR C O 1
ATOM 8611 N N . VAL C 1 293 ? 4.471 47.378 -33.548 1.00 31.89 293 VAL C N 1
ATOM 8612 C CA . VAL C 1 293 ? 4.354 47.275 -32.120 1.00 29.92 293 VAL C CA 1
ATOM 8613 C C . VAL C 1 293 ? 5.683 47.132 -31.391 1.00 34.31 293 VAL C C 1
ATOM 8614 O O . VAL C 1 293 ? 6.689 46.738 -31.980 1.00 36.84 293 VAL C O 1
ATOM 8618 N N . PHE C 1 294 ? 5.674 47.472 -30.102 1.00 38.85 294 PHE C N 1
ATOM 8619 C CA . PHE C 1 294 ? 6.840 47.350 -29.213 1.00 36.94 294 PHE C CA 1
ATOM 8620 C C . PHE C 1 294 ? 6.373 46.278 -28.224 1.00 34.38 294 PHE C C 1
ATOM 8621 O O . PHE C 1 294 ? 5.890 46.587 -27.136 1.00 35.17 294 PHE C O 1
ATOM 8629 N N . PRO C 1 295 ? 6.479 44.997 -28.620 1.00 37.70 295 PRO C N 1
ATOM 8630 C CA . PRO C 1 295 ? 6.109 43.792 -27.882 1.00 39.08 295 PRO C CA 1
ATOM 8631 C C . PRO C 1 295 ? 6.182 43.921 -26.368 1.00 38.01 295 PRO C C 1
ATOM 8632 O O . PRO C 1 295 ? 5.176 43.855 -25.664 1.00 38.22 295 PRO C O 1
ATOM 8636 N N . GLU C 1 296 ? 7.398 44.098 -25.887 1.00 41.80 296 GLU C N 1
ATOM 8637 C CA . GLU C 1 296 ? 7.644 44.249 -24.474 1.00 47.23 296 GLU C CA 1
ATOM 8638 C C . GLU C 1 296 ? 6.552 45.078 -23.835 1.00 43.00 296 GLU C C 1
ATOM 8639 O O . GLU C 1 296 ? 5.782 44.583 -23.014 1.00 35.10 296 GLU C O 1
ATOM 8645 N N . VAL C 1 297 ? 6.458 46.339 -24.239 1.00 41.20 297 VAL C N 1
ATOM 8646 C CA . VAL C 1 297 ? 5.450 47.211 -23.635 1.00 41.34 297 VAL C CA 1
ATOM 8647 C C . VAL C 1 297 ? 3.981 46.870 -23.935 1.00 40.06 297 VAL C C 1
ATOM 8648 O O . VAL C 1 297 ? 3.142 46.819 -23.038 1.00 36.69 297 VAL C O 1
ATOM 8652 N N . VAL C 1 298 ? 3.671 46.623 -25.197 1.00 38.43 298 VAL C N 1
ATOM 8653 C CA . VAL C 1 298 ? 2.299 46.370 -25.594 1.00 38.50 298 VAL C CA 1
ATOM 8654 C C . VAL C 1 298 ? 1.642 45.161 -24.949 1.00 43.26 298 VAL C C 1
ATOM 8655 O O . VAL C 1 298 ? 0.423 45.109 -24.792 1.00 47.95 298 VAL C O 1
ATOM 8659 N N . LYS C 1 299 ? 2.440 44.171 -24.576 1.00 44.88 299 LYS C N 1
ATOM 8660 C CA . LYS C 1 299 ? 1.854 42.979 -23.999 1.00 41.30 299 LYS C CA 1
ATOM 8661 C C . LYS C 1 299 ? 1.517 43.214 -22.524 1.00 43.12 299 LYS C C 1
ATOM 8662 O O . LYS C 1 299 ? 0.774 42.443 -21.917 1.00 43.48 299 LYS C O 1
ATOM 8668 N N . GLU C 1 300 ? 2.055 44.300 -21.961 1.00 37.79 300 GLU C N 1
ATOM 8669 C CA . GLU C 1 300 ? 1.817 44.623 -20.566 1.00 30.90 300 GLU C CA 1
ATOM 8670 C C . GLU C 1 300 ? 0.765 45.703 -20.360 1.00 30.89 300 GLU C C 1
ATOM 8671 O O . GLU C 1 300 ? 0.455 46.071 -19.229 1.00 33.80 300 GLU C O 1
ATOM 8677 N N . ILE C 1 301 ? 0.215 46.234 -21.436 1.00 29.88 301 ILE C N 1
ATOM 8678 C CA . ILE C 1 301 ? -0.790 47.262 -21.283 1.00 34.78 301 ILE C CA 1
ATOM 8679 C C . ILE C 1 301 ? -2.016 46.623 -20.628 1.00 37.35 301 ILE C C 1
ATOM 8680 O O . ILE C 1 301 ? -2.420 45.525 -21.005 1.00 44.59 301 ILE C O 1
ATOM 8685 N N . VAL C 1 302 ? -2.590 47.280 -19.625 1.00 30.08 302 VAL C N 1
ATOM 8686 C CA . VAL C 1 302 ? -3.786 46.745 -18.985 1.00 28.63 302 VAL C CA 1
ATOM 8687 C C . VAL C 1 302 ? -4.937 47.498 -19.615 1.00 33.82 302 VAL C C 1
ATOM 8688 O O . VAL C 1 302 ? -5.056 48.713 -19.462 1.00 31.63 302 VAL C O 1
ATOM 8692 N N . PRO C 1 303 ? -5.805 46.792 -20.346 1.00 35.60 303 PRO C N 1
ATOM 8693 C CA . PRO C 1 303 ? -6.897 47.580 -20.947 1.00 33.47 303 PRO C CA 1
ATOM 8694 C C . PRO C 1 303 ? -8.159 47.810 -20.102 1.00 33.38 303 PRO C C 1
ATOM 8695 O O . PRO C 1 303 ? -8.588 46.921 -19.368 1.00 34.22 303 PRO C O 1
ATOM 8699 N N . PHE C 1 304 ? -8.740 49.009 -20.192 1.00 30.37 304 PHE C N 1
ATOM 8700 C CA . PHE C 1 304 ? -9.954 49.318 -19.433 1.00 29.93 304 PHE C CA 1
ATOM 8701 C C . PHE C 1 304 ? -11.051 49.831 -20.338 1.00 34.45 304 PHE C C 1
ATOM 8702 O O . PHE C 1 304 ? -10.844 50.824 -21.033 1.00 45.12 304 PHE C O 1
ATOM 8710 N N . SER C 1 305 ? -12.216 49.179 -20.343 1.00 29.23 305 SER C N 1
ATOM 8711 C CA . SER C 1 305 ? -13.325 49.609 -21.175 1.00 28.08 305 SER C CA 1
ATOM 8712 C C . SER C 1 305 ? -14.170 50.586 -20.449 1.00 32.55 305 SER C C 1
ATOM 8713 O O . SER C 1 305 ? -14.631 50.297 -19.345 1.00 41.60 305 SER C O 1
ATOM 8716 N N . LEU C 1 306 ? -14.394 51.742 -21.078 1.00 26.03 306 LEU C N 1
ATOM 8717 C CA . LEU C 1 306 ? -15.229 52.797 -20.509 1.00 25.19 306 LEU C CA 1
ATOM 8718 C C . LEU C 1 306 ? -16.497 52.941 -21.339 1.00 31.77 306 LEU C C 1
ATOM 8719 O O . LEU C 1 306 ? -16.445 53.112 -22.555 1.00 40.48 306 LEU C O 1
ATOM 8724 N N . ARG C 1 307 ? -17.646 52.874 -20.701 1.00 32.83 307 ARG C N 1
ATOM 8725 C CA . ARG C 1 307 ? -18.899 52.976 -21.427 1.00 38.00 307 ARG C CA 1
ATOM 8726 C C . ARG C 1 307 ? -19.943 53.868 -20.771 1.00 38.48 307 ARG C C 1
ATOM 8727 O O . ARG C 1 307 ? -19.851 54.192 -19.589 1.00 40.83 307 ARG C O 1
ATOM 8735 N N . PRO C 1 308 ? -20.922 54.345 -21.543 1.00 44.64 308 PRO C N 1
ATOM 8736 C CA . PRO C 1 308 ? -21.923 55.175 -20.856 1.00 43.60 308 PRO C CA 1
ATOM 8737 C C . PRO C 1 308 ? -22.850 54.258 -20.029 1.00 38.01 308 PRO C C 1
ATOM 8738 O O . PRO C 1 308 ? -23.194 53.156 -20.453 1.00 43.80 308 PRO C O 1
ATOM 8742 N N . ASP C 1 309 ? -23.253 54.718 -18.853 1.00 33.96 309 ASP C N 1
ATOM 8743 C CA . ASP C 1 309 ? -24.130 53.943 -17.972 1.00 38.27 309 ASP C CA 1
ATOM 8744 C C . ASP C 1 309 ? -24.990 54.918 -17.168 1.00 36.94 309 ASP C C 1
ATOM 8745 O O . ASP C 1 309 ? -24.494 55.650 -16.313 1.00 38.99 309 ASP C O 1
ATOM 8750 N N . PRO C 1 310 ? -26.290 54.951 -17.437 1.00 35.53 310 PRO C N 1
ATOM 8751 C CA . PRO C 1 310 ? -27.213 55.867 -16.759 1.00 38.49 310 PRO C CA 1
ATOM 8752 C C . PRO C 1 310 ? -27.387 55.552 -15.269 1.00 45.56 310 PRO C C 1
ATOM 8753 O O . PRO C 1 310 ? -27.970 56.342 -14.529 1.00 42.65 310 PRO C O 1
ATOM 8757 N N . SER C 1 311 ? -26.901 54.388 -14.832 1.00 53.17 311 SER C N 1
ATOM 8758 C CA . SER C 1 311 ? -26.938 54.010 -13.416 1.00 57.62 311 SER C CA 1
ATOM 8759 C C . SER C 1 311 ? -25.513 54.234 -12.828 1.00 64.11 311 SER C C 1
ATOM 8760 O O . SER C 1 311 ? -24.923 53.355 -12.201 1.00 63.74 311 SER C O 1
ATOM 8763 N N . SER C 1 312 ? -24.964 55.421 -13.093 1.00 67.17 312 SER C N 1
ATOM 8764 C CA . SER C 1 312 ? -23.645 55.820 -12.603 1.00 66.19 312 SER C CA 1
ATOM 8765 C C . SER C 1 312 ? -23.781 57.283 -12.228 1.00 67.33 312 SER C C 1
ATOM 8766 O O . SER C 1 312 ? -24.368 58.072 -12.967 1.00 63.43 312 SER C O 1
ATOM 8769 N N . PRO C 1 313 ? -23.256 57.660 -11.056 1.00 73.35 313 PRO C N 1
ATOM 8770 C CA . PRO C 1 313 ? -23.368 59.070 -10.641 1.00 76.48 313 PRO C CA 1
ATOM 8771 C C . PRO C 1 313 ? -22.627 59.981 -11.630 1.00 76.48 313 PRO C C 1
ATOM 8772 O O . PRO C 1 313 ? -22.937 61.164 -11.770 1.00 79.03 313 PRO C O 1
ATOM 8776 N N . TYR C 1 314 ? -21.640 59.400 -12.307 1.00 69.25 314 TYR C N 1
ATOM 8777 C CA . TYR C 1 314 ? -20.877 60.128 -13.299 1.00 62.19 314 TYR C CA 1
ATOM 8778 C C . TYR C 1 314 ? -21.253 59.608 -14.689 1.00 59.96 314 TYR C C 1
ATOM 8779 O O . TYR C 1 314 ? -20.533 59.824 -15.663 1.00 57.89 314 TYR C O 1
ATOM 8788 N N . GLY C 1 315 ? -22.407 58.932 -14.742 1.00 52.76 315 GLY C N 1
ATOM 8789 C CA . GLY C 1 315 ? -22.964 58.383 -15.976 1.00 43.56 315 GLY C CA 1
ATOM 8790 C C . GLY C 1 315 ? -22.074 57.480 -16.804 1.00 44.03 315 GLY C C 1
ATOM 8791 O O . GLY C 1 315 ? -22.312 57.336 -18.003 1.00 40.36 315 GLY C O 1
ATOM 8792 N N . MET C 1 316 ? -21.063 56.885 -16.149 1.00 48.88 316 MET C N 1
ATOM 8793 C CA . MET C 1 316 ? -20.071 55.987 -16.770 1.00 42.22 316 MET C CA 1
ATOM 8794 C C . MET C 1 316 ? -19.867 54.679 -16.004 1.00 38.41 316 MET C C 1
ATOM 8795 O O . MET C 1 316 ? -20.183 54.571 -14.813 1.00 40.59 316 MET C O 1
ATOM 8800 N N . ASN C 1 317 ? -19.343 53.705 -16.723 1.00 37.40 317 ASN C N 1
ATOM 8801 C CA . ASN C 1 317 ? -19.065 52.373 -16.218 1.00 40.42 317 ASN C CA 1
ATOM 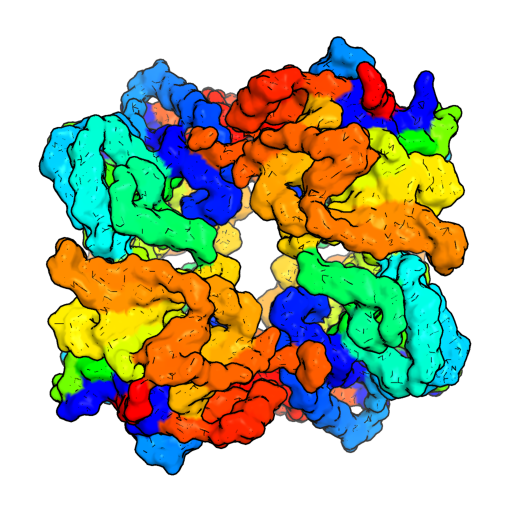8802 C C . ASN C 1 317 ? -17.614 51.979 -16.588 1.00 43.03 317 ASN C C 1
ATOM 8803 O O . ASN C 1 317 ? -17.098 52.398 -17.623 1.00 41.24 317 ASN C O 1
ATOM 8808 N N . ILE C 1 318 ? -16.940 51.174 -15.771 1.00 44.24 318 ILE C N 1
ATOM 8809 C CA . ILE C 1 318 ? -15.580 50.763 -16.126 1.00 47.21 318 ILE C CA 1
ATOM 8810 C C . ILE C 1 318 ? -15.256 49.291 -15.791 1.00 45.49 318 ILE C C 1
ATOM 8811 O O . ILE C 1 318 ? -15.567 48.802 -14.706 1.00 46.67 318 ILE C O 1
ATOM 8816 N N . ARG C 1 319 ? -14.651 48.582 -16.740 1.00 40.69 319 ARG C N 1
ATOM 8817 C CA . ARG C 1 319 ? -14.285 47.179 -16.535 1.00 34.30 319 ARG C CA 1
ATOM 8818 C C . ARG C 1 319 ? -12.864 46.937 -17.016 1.00 34.25 319 ARG C C 1
ATOM 8819 O O . ARG C 1 319 ? -12.458 47.538 -18.009 1.00 36.61 319 ARG C O 1
ATOM 8827 N N . ARG C 1 320 ? -12.094 46.099 -16.311 1.00 33.16 320 ARG C N 1
ATOM 8828 C CA . ARG C 1 320 ? -10.728 45.771 -16.717 1.00 37.38 320 ARG C CA 1
ATOM 8829 C C . ARG C 1 320 ? -10.821 44.588 -17.660 1.00 45.73 320 ARG C C 1
ATOM 8830 O O . ARG C 1 320 ? -11.384 43.556 -17.300 1.00 43.35 320 ARG C O 1
ATOM 8838 N N . GLU C 1 321 ? -10.270 44.730 -18.861 1.00 53.75 321 GLU C N 1
ATOM 8839 C CA . GLU C 1 321 ? -10.337 43.679 -19.864 1.00 52.13 321 GLU C CA 1
ATOM 8840 C C . GLU C 1 321 ? -9.314 42.612 -19.574 1.00 54.99 321 GLU C C 1
ATOM 8841 O O . GLU C 1 321 ? -8.118 42.888 -19.484 1.00 54.56 321 GLU C O 1
ATOM 8847 N N . GLU C 1 322 ? -9.804 41.384 -19.421 1.00 58.20 322 GLU C N 1
ATOM 8848 C CA . GLU C 1 322 ? -8.955 40.246 -19.116 1.00 52.28 322 GLU C CA 1
ATOM 8849 C C . GLU C 1 322 ? -8.095 39.921 -20.332 1.00 50.92 322 GLU C C 1
ATOM 8850 O O . GLU C 1 322 ? -7.018 39.340 -20.204 1.00 59.37 322 GLU C O 1
ATOM 8856 N N . LYS C 1 323 ? -8.567 40.309 -21.510 1.00 39.63 323 LYS C N 1
ATOM 8857 C CA . LYS C 1 323 ? -7.849 40.020 -22.733 1.00 42.79 323 LYS C CA 1
ATOM 8858 C C . LYS C 1 323 ? -6.631 40.934 -22.927 1.00 46.56 323 LYS C C 1
ATOM 8859 O O . LYS C 1 323 ? -6.367 41.801 -22.095 1.00 45.10 323 LYS C O 1
ATOM 8865 N N . THR C 1 324 ? -5.870 40.739 -24.007 1.00 42.69 324 THR C N 1
ATOM 8866 C CA . THR C 1 324 ? -4.716 41.610 -24.190 1.00 43.18 324 THR C CA 1
ATOM 8867 C C . THR C 1 324 ? -5.139 42.883 -24.852 1.00 43.72 324 THR C C 1
ATOM 8868 O O . THR C 1 324 ? -6.236 42.987 -25.402 1.00 41.27 324 THR C O 1
ATOM 8872 N N . PHE C 1 325 ? -4.240 43.853 -24.826 1.00 39.25 325 PHE C N 1
ATOM 8873 C CA . PHE C 1 325 ? -4.594 45.112 -25.424 1.00 39.56 325 PHE C CA 1
ATOM 8874 C C . PHE C 1 325 ? -4.980 44.929 -26.884 1.00 46.69 325 PHE C C 1
ATOM 8875 O O . PHE C 1 325 ? -5.977 45.492 -27.334 1.00 52.42 325 PHE C O 1
ATOM 8883 N N . LEU C 1 326 ? -4.194 44.127 -27.612 1.00 47.70 326 LEU C N 1
ATOM 8884 C CA . LEU C 1 326 ? -4.410 43.866 -29.043 1.00 41.59 326 LEU C CA 1
ATOM 8885 C C . LEU C 1 326 ? -5.691 43.100 -29.391 1.00 37.60 326 LEU C C 1
ATOM 8886 O O . LEU C 1 326 ? -6.283 43.313 -30.449 1.00 27.95 326 LEU C O 1
ATOM 8891 N N . GLU C 1 327 ? -6.112 42.202 -28.510 1.00 31.68 327 GLU C N 1
ATOM 8892 C CA . GLU C 1 327 ? -7.348 41.482 -28.785 1.00 34.14 327 GLU C CA 1
ATOM 8893 C C . GLU C 1 327 ? -8.501 42.460 -28.533 1.00 34.06 327 GLU C C 1
ATOM 8894 O O . GLU C 1 327 ? -9.470 42.489 -29.290 1.00 35.47 327 GLU C O 1
ATOM 8900 N N . VAL C 1 328 ? -8.390 43.276 -27.480 1.00 29.16 328 VAL C N 1
ATOM 8901 C CA . VAL C 1 328 ? -9.452 44.233 -27.201 1.00 32.89 328 VAL C CA 1
ATOM 8902 C C . VAL C 1 328 ? -9.616 45.239 -28.320 1.00 40.32 328 VAL C C 1
ATOM 8903 O O . VAL C 1 328 ? -10.733 45.564 -28.720 1.00 48.94 328 VAL C O 1
ATOM 8907 N N . VAL C 1 329 ? -8.508 45.761 -28.817 1.00 36.40 329 VAL C N 1
ATOM 8908 C CA . VAL C 1 329 ? -8.583 46.685 -29.930 1.00 39.59 329 VAL C CA 1
ATOM 8909 C C . VAL C 1 329 ? -9.190 45.904 -31.119 1.00 40.32 329 VAL C C 1
ATOM 8910 O O . VAL C 1 329 ? -10.123 46.364 -31.776 1.00 37.73 329 VAL C O 1
ATOM 8914 N N . ALA C 1 330 ? -8.659 44.712 -31.372 1.00 35.70 330 ALA C N 1
ATOM 8915 C CA . ALA C 1 330 ? -9.142 43.904 -32.464 1.00 33.74 330 ALA C CA 1
ATOM 8916 C C . ALA C 1 330 ? -10.663 43.823 -32.454 1.00 37.11 330 ALA C C 1
ATOM 8917 O O . ALA C 1 330 ? -11.333 44.260 -33.389 1.00 38.30 330 ALA C O 1
ATOM 8919 N N . GLU C 1 331 ? -11.222 43.298 -31.378 1.00 41.03 331 GLU C N 1
ATOM 8920 C CA . GLU C 1 331 ? -12.667 43.141 -31.318 1.00 44.31 331 GLU C CA 1
ATOM 8921 C C . GLU C 1 331 ? -13.437 44.443 -31.349 1.00 47.26 331 GLU C C 1
ATOM 8922 O O . GLU C 1 331 ? -14.604 44.461 -31.737 1.00 50.46 331 GLU C O 1
ATOM 8928 N N . SER C 1 332 ? -12.811 45.542 -30.934 1.00 45.52 332 SER C N 1
ATOM 8929 C CA . SER C 1 332 ? -13.527 46.817 -30.930 1.00 40.24 332 SER C CA 1
ATOM 8930 C C . SER C 1 332 ? -13.785 47.253 -32.361 1.00 42.56 332 SER C C 1
ATOM 8931 O O . SER C 1 332 ? -14.738 47.974 -32.652 1.00 46.24 332 SER C O 1
ATOM 8934 N N . LEU C 1 333 ? -12.947 46.800 -33.275 1.00 39.86 333 LEU C N 1
ATOM 8935 C CA . LEU C 1 333 ? -13.157 47.189 -34.643 1.00 39.51 333 LEU C CA 1
ATOM 8936 C C . LEU C 1 333 ? -13.833 46.061 -35.437 1.00 42.38 333 LEU C C 1
ATOM 8937 O O . LEU C 1 333 ? -13.855 46.056 -36.667 1.00 40.33 333 LEU C O 1
ATOM 8942 N N . GLY C 1 334 ? -14.426 45.122 -34.718 1.00 46.84 334 GLY C N 1
ATOM 8943 C CA . GLY C 1 334 ? -15.095 44.010 -35.378 1.00 47.18 334 GLY C CA 1
ATOM 8944 C C . GLY C 1 334 ? -14.154 42.960 -35.952 1.00 42.96 334 GLY C C 1
ATOM 8945 O O . GLY C 1 334 ? -14.600 41.965 -36.523 1.00 48.62 334 GLY C O 1
ATOM 8946 N N . LEU C 1 335 ? -12.852 43.159 -35.780 1.00 37.70 335 LEU C N 1
ATOM 8947 C CA . LEU C 1 335 ? -11.890 42.215 -36.310 1.00 40.77 335 LEU C CA 1
ATOM 8948 C C . LEU C 1 335 ? -11.679 40.990 -35.436 1.00 44.21 335 LEU C C 1
ATOM 8949 O O . LEU C 1 335 ? -12.173 40.898 -34.312 1.00 42.24 335 LEU C O 1
ATOM 8954 N N . LYS C 1 336 ? -10.929 40.043 -35.972 1.00 48.95 336 LYS C N 1
ATOM 8955 C CA . LYS C 1 336 ? -10.626 38.828 -35.244 1.00 55.82 336 LYS C CA 1
ATOM 8956 C C . LYS C 1 336 ? -9.215 38.955 -34.669 1.00 57.42 336 LYS C C 1
ATOM 8957 O O . LYS C 1 336 ? -9.007 39.093 -33.464 1.00 56.72 336 LYS C O 1
ATOM 8963 N N . LYS C 1 337 ? -8.254 38.931 -35.574 1.00 57.37 337 LYS C N 1
ATOM 8964 C CA . LYS C 1 337 ? -6.854 39.030 -35.239 1.00 55.53 337 LYS C CA 1
ATOM 8965 C C . LYS C 1 337 ? -6.437 40.451 -35.606 1.00 56.56 337 LYS C C 1
ATOM 8966 O O . LYS C 1 337 ? -7.232 41.233 -36.127 1.00 47.81 337 LYS C O 1
ATOM 8972 N N . LEU C 1 338 ? -5.192 40.785 -35.293 1.00 54.95 338 LEU C N 1
ATOM 8973 C CA . LEU C 1 338 ? -4.647 42.063 -35.700 1.00 51.93 338 LEU C CA 1
ATOM 8974 C C . LEU C 1 338 ? -3.284 41.736 -36.319 1.00 49.07 338 LEU C C 1
ATOM 8975 O O . LEU C 1 338 ? -2.422 41.110 -35.705 1.00 45.78 338 LEU C O 1
ATOM 8980 N N . ARG C 1 339 ? -3.120 42.103 -37.578 1.00 46.58 339 ARG C N 1
ATOM 8981 C CA . ARG C 1 339 ? -1.852 41.880 -38.208 1.00 44.16 339 ARG C CA 1
ATOM 8982 C C . ARG C 1 339 ? -0.886 42.804 -37.455 1.00 47.52 339 ARG C C 1
ATOM 8983 O O . ARG C 1 339 ? -1.133 43.998 -37.283 1.00 48.00 339 ARG C O 1
ATOM 8991 N N . VAL C 1 340 ? 0.209 42.204 -37.004 1.00 47.85 340 VAL C N 1
ATOM 8992 C CA . VAL C 1 340 ? 1.229 42.893 -36.227 1.00 50.77 340 VAL C CA 1
ATOM 8993 C C . VAL C 1 340 ? 2.684 42.795 -36.683 1.00 51.46 340 VAL C C 1
ATOM 8994 O O . VAL C 1 340 ? 3.206 41.693 -36.847 1.00 53.08 340 VAL C O 1
ATOM 8998 N N . VAL C 1 341 ? 3.359 43.928 -36.854 1.00 53.43 341 VAL C N 1
ATOM 8999 C CA . VAL C 1 341 ? 4.784 43.889 -37.193 1.00 49.79 341 VAL C CA 1
ATOM 9000 C C . VAL C 1 341 ? 5.462 44.346 -35.898 1.00 48.87 341 VAL C C 1
ATOM 9001 O O . VAL C 1 341 ? 5.032 45.315 -35.275 1.00 45.81 341 VAL C O 1
ATOM 9005 N N . GLU C 1 342 ? 6.502 43.641 -35.475 1.00 47.27 342 GLU C N 1
ATOM 9006 C CA . GLU C 1 342 ? 7.163 43.963 -34.221 1.00 44.65 342 GLU C CA 1
ATOM 9007 C C . GLU C 1 342 ? 8.477 44.666 -34.387 1.00 53.97 342 GLU C C 1
ATOM 9008 O O . GLU C 1 342 ? 9.242 44.382 -35.307 1.00 57.43 342 GLU C O 1
ATOM 9014 N N . THR C 1 343 ? 8.757 45.558 -33.449 1.00 56.72 343 THR C N 1
ATOM 9015 C CA . THR C 1 343 ? 9.985 46.323 -33.478 1.00 58.60 343 THR C CA 1
ATOM 9016 C C . THR C 1 343 ? 10.683 46.141 -32.154 1.00 58.97 343 THR C C 1
ATOM 9017 O O . THR C 1 343 ? 10.178 45.431 -31.286 1.00 60.54 343 THR C O 1
ATOM 9021 N N . GLY C 1 344 ? 11.850 46.766 -32.006 1.00 59.58 344 GLY C N 1
ATOM 9022 C CA . GLY C 1 344 ? 12.566 46.727 -30.737 1.00 60.72 344 GLY C CA 1
ATOM 9023 C C . GLY C 1 344 ? 13.399 45.461 -30.607 1.00 60.22 344 GLY C C 1
ATOM 9024 O O . GLY C 1 344 ? 13.185 44.649 -29.708 1.00 55.46 344 GLY C O 1
ATOM 9025 N N . GLU C 1 351 ? 18.349 37.020 -38.758 1.00 73.50 351 GLU C N 1
ATOM 9026 C CA . GLU C 1 351 ? 17.168 37.829 -38.450 1.00 74.80 351 GLU C CA 1
ATOM 9027 C C . GLU C 1 351 ? 17.354 39.332 -38.702 1.00 74.59 351 GLU C C 1
ATOM 9028 O O . GLU C 1 351 ? 17.536 39.765 -39.839 1.00 72.18 351 GLU C O 1
ATOM 9034 N N . ARG C 1 352 ? 17.298 40.108 -37.613 1.00 75.97 352 ARG C N 1
ATOM 9035 C CA . ARG C 1 352 ? 17.428 41.565 -37.644 1.00 68.38 352 ARG C CA 1
ATOM 9036 C C . ARG C 1 352 ? 18.881 41.975 -37.647 1.00 64.52 352 ARG C C 1
ATOM 9037 O O . ARG C 1 352 ? 19.693 41.428 -36.902 1.00 64.22 352 ARG C O 1
ATOM 9045 N N . GLU C 1 353 ? 19.183 42.964 -38.485 1.00 61.49 353 GLU C N 1
ATOM 9046 C CA . GLU C 1 353 ? 20.530 43.512 -38.631 1.00 55.52 353 GLU C CA 1
ATOM 9047 C C . GLU C 1 353 ? 20.868 44.243 -37.306 1.00 51.68 353 GLU C C 1
ATOM 9048 O O . GLU C 1 353 ? 21.835 43.904 -36.626 1.00 53.57 353 GLU C O 1
ATOM 9054 N N . GLN C 1 354 ? 20.065 45.231 -36.928 1.00 42.27 354 GLN C N 1
ATOM 9055 C CA . GLN C 1 354 ? 20.286 45.937 -35.660 1.00 35.09 354 GLN C CA 1
ATOM 9056 C C . GLN C 1 354 ? 18.987 46.226 -34.897 1.00 34.84 354 GLN C C 1
ATOM 9057 O O . GLN C 1 354 ? 17.969 45.554 -35.057 1.00 36.16 354 GLN C O 1
ATOM 9063 N N . TRP C 1 355 ? 19.035 47.219 -34.033 1.00 32.77 355 TRP C N 1
ATOM 9064 C CA . TRP C 1 355 ? 17.846 47.578 -33.294 1.00 40.31 355 TRP C CA 1
ATOM 9065 C C . TRP C 1 355 ? 17.214 48.761 -34.039 1.00 41.14 355 TRP C C 1
ATOM 9066 O O . TRP C 1 355 ? 17.921 49.629 -34.548 1.00 45.87 355 TRP C O 1
ATOM 9077 N N . ASP C 1 356 ? 15.897 48.788 -34.164 1.00 43.08 356 ASP C N 1
ATOM 9078 C CA . ASP C 1 356 ? 15.272 49.934 -34.804 1.00 45.30 356 ASP C CA 1
ATOM 9079 C C . ASP C 1 356 ? 13.855 50.076 -34.308 1.00 51.05 356 ASP C C 1
ATOM 9080 O O . ASP C 1 356 ? 13.143 49.088 -34.133 1.00 57.82 356 ASP C O 1
ATOM 9085 N N . ASP C 1 357 ? 13.431 51.302 -34.052 1.00 51.85 357 ASP C N 1
ATOM 9086 C CA . ASP C 1 357 ? 12.075 51.461 -33.607 1.00 50.27 357 ASP C CA 1
ATOM 9087 C C . ASP C 1 357 ? 11.221 52.065 -34.695 1.00 47.58 357 ASP C C 1
ATOM 9088 O O . ASP C 1 357 ? 11.229 53.272 -34.928 1.00 47.07 357 ASP C O 1
ATOM 9093 N N . GLY C 1 358 ? 10.467 51.191 -35.355 1.00 48.97 358 GLY C N 1
ATOM 9094 C CA . GLY C 1 358 ? 9.588 51.603 -36.441 1.00 45.77 358 GLY C CA 1
ATOM 9095 C C . GLY C 1 358 ? 8.167 51.982 -36.056 1.00 36.84 358 GLY C C 1
ATOM 9096 O O . GLY C 1 358 ? 7.291 52.050 -36.914 1.00 33.61 358 GLY C O 1
ATOM 9097 N N . ASN C 1 359 ? 7.921 52.203 -34.779 1.00 31.13 359 ASN C N 1
ATOM 9098 C CA . ASN C 1 359 ? 6.619 52.633 -34.346 1.00 33.05 359 ASN C CA 1
ATOM 9099 C C . ASN C 1 359 ? 6.559 54.127 -34.700 1.00 27.33 359 ASN C C 1
ATOM 9100 O O . ASN C 1 359 ? 7.585 54.740 -34.990 1.00 27.45 359 ASN C O 1
ATOM 9105 N N . ASN C 1 360 ? 5.376 54.697 -34.681 1.00 26.49 360 ASN C N 1
ATOM 9106 C CA . ASN C 1 360 ? 5.115 56.115 -34.887 1.00 28.06 360 ASN C CA 1
ATOM 9107 C C . ASN C 1 360 ? 5.019 56.634 -36.311 1.00 25.95 360 ASN C C 1
ATOM 9108 O O . ASN C 1 360 ? 5.171 57.841 -36.554 1.00 31.90 360 ASN C O 1
ATOM 9113 N N . VAL C 1 361 ? 4.805 55.729 -37.277 1.00 26.59 361 VAL C N 1
ATOM 9114 C CA . VAL C 1 361 ? 4.580 56.208 -38.649 1.00 26.81 361 VAL C CA 1
ATOM 9115 C C . VAL C 1 361 ? 3.197 56.833 -38.707 1.00 35.66 361 VAL C C 1
ATOM 9116 O O . VAL C 1 361 ? 2.361 56.587 -37.831 1.00 39.14 361 VAL C O 1
ATOM 9120 N N . VAL C 1 362 ? 2.945 57.634 -39.734 1.00 31.19 362 VAL C N 1
ATOM 9121 C CA . VAL C 1 362 ? 1.652 58.270 -39.907 1.00 25.59 362 VAL C CA 1
ATOM 9122 C C . VAL C 1 362 ? 1.060 57.818 -41.257 1.00 30.14 362 VAL C C 1
ATOM 9123 O O . VAL C 1 362 ? 1.760 57.832 -42.268 1.00 31.83 362 VAL C O 1
ATOM 9127 N N . CYS C 1 363 ? -0.213 57.388 -41.261 1.00 30.22 363 CYS C N 1
ATOM 9128 C CA . CYS C 1 363 ? -0.916 56.967 -42.491 1.00 25.04 363 CYS C CA 1
ATOM 9129 C C . CYS C 1 363 ? -1.430 58.176 -43.235 1.00 27.95 363 CYS C C 1
ATOM 9130 O O . CYS C 1 363 ? -1.851 59.146 -42.606 1.00 27.93 363 CYS C O 1
ATOM 9133 N N . LEU C 1 364 ? -1.416 58.119 -44.569 1.00 27.82 364 LEU C N 1
ATOM 9134 C CA . LEU C 1 364 ? -1.969 59.182 -45.391 1.00 23.51 364 LEU C CA 1
ATOM 9135 C C . LEU C 1 364 ? -3.272 58.660 -45.966 1.00 27.00 364 LEU C C 1
ATOM 9136 O O . LEU C 1 364 ? -4.078 59.417 -46.505 1.00 30.54 364 LEU C O 1
ATOM 9141 N N . GLU C 1 365 ? -3.459 57.353 -45.818 1.00 25.21 365 GLU C N 1
ATOM 9142 C CA . GLU C 1 365 ? -4.613 56.604 -46.300 1.00 26.28 365 GLU C CA 1
ATOM 9143 C C . GLU C 1 365 ? -4.313 55.094 -46.084 1.00 29.32 365 GLU C C 1
ATOM 9144 O O . GLU C 1 365 ? -3.174 54.704 -45.830 1.00 32.49 365 GLU C O 1
ATOM 9150 N N . PRO C 1 366 ? -5.320 54.221 -46.211 1.00 26.76 366 PRO C N 1
ATOM 9151 C CA . PRO C 1 366 ? -5.076 52.777 -46.009 1.00 32.74 366 PRO C CA 1
ATOM 9152 C C . PRO C 1 366 ? -3.964 52.241 -46.869 1.00 36.73 366 PRO C C 1
ATOM 9153 O O . PRO C 1 366 ? -3.954 52.442 -48.083 1.00 38.10 366 PRO C O 1
ATOM 9157 N N . GLY C 1 367 ? -3.019 51.564 -46.220 1.00 44.07 367 GLY C N 1
ATOM 9158 C CA . GLY C 1 367 ? -1.885 50.975 -46.921 1.00 37.84 367 GLY C CA 1
ATOM 9159 C C . GLY C 1 367 ? -0.720 51.896 -47.220 1.00 38.64 367 GLY C C 1
ATOM 9160 O O . GLY C 1 367 ? 0.328 51.415 -47.647 1.00 47.58 367 GLY C O 1
ATOM 9161 N N . VAL C 1 368 ? -0.884 53.201 -46.995 1.00 41.30 368 VAL C N 1
ATOM 9162 C CA . VAL C 1 368 ? 0.157 54.203 -47.254 1.00 40.13 368 VAL C CA 1
ATOM 9163 C C . VAL C 1 368 ? 0.554 54.932 -45.981 1.00 41.06 368 VAL C C 1
ATOM 9164 O O . VAL C 1 368 ? -0.249 55.608 -45.341 1.00 43.54 368 VAL C O 1
ATOM 9168 N N . VAL C 1 369 ? 1.820 54.796 -45.633 1.00 38.37 369 VAL C N 1
ATOM 9169 C CA . VAL C 1 369 ? 2.338 55.326 -44.399 1.00 36.70 369 VAL C CA 1
ATOM 9170 C C . VAL C 1 369 ? 3.614 56.119 -44.671 1.00 36.42 369 VAL C C 1
ATOM 9171 O O . VAL C 1 369 ? 4.219 55.955 -45.728 1.00 33.84 369 VAL C O 1
ATOM 9175 N N . VAL C 1 370 ? 4.027 56.974 -43.736 1.00 36.65 370 VAL C N 1
ATOM 9176 C CA . VAL C 1 370 ? 5.265 57.746 -43.886 1.00 33.55 370 VAL C CA 1
ATOM 9177 C C . VAL C 1 370 ? 6.101 57.341 -42.691 1.00 34.06 370 VAL C C 1
ATOM 9178 O O . VAL C 1 370 ? 5.629 57.386 -41.558 1.00 31.60 370 VAL C O 1
ATOM 9182 N N . GLY C 1 371 ? 7.332 56.917 -42.921 1.00 30.00 371 GLY C N 1
ATOM 9183 C CA . GLY C 1 371 ? 8.165 56.488 -41.813 1.00 30.68 371 GLY C CA 1
ATOM 9184 C C . GLY C 1 371 ? 9.581 56.957 -42.012 1.00 26.40 371 GLY C C 1
ATOM 9185 O O . GLY C 1 371 ? 9.868 57.640 -42.993 1.00 30.65 371 GLY C O 1
ATOM 9186 N N . TYR C 1 372 ? 10.479 56.614 -41.103 1.00 29.48 372 TYR C N 1
ATOM 9187 C CA . TYR C 1 372 ? 11.879 57.077 -41.272 1.00 25.25 372 TYR C CA 1
ATOM 9188 C C . TYR C 1 372 ? 12.709 56.120 -42.119 1.00 23.41 372 TYR C C 1
ATOM 9189 O O . TYR C 1 372 ? 12.496 54.907 -42.139 1.00 25.43 372 TYR C O 1
ATOM 9198 N N . ASP C 1 373 ? 13.671 56.740 -42.785 1.00 18.28 373 ASP C N 1
ATOM 9199 C CA . ASP C 1 373 ? 14.633 56.119 -43.653 1.00 14.20 373 ASP C CA 1
ATOM 9200 C C . ASP C 1 373 ? 15.465 55.130 -42.896 1.00 25.77 373 ASP C C 1
ATOM 9201 O O . ASP C 1 373 ? 15.854 54.102 -43.445 1.00 37.95 373 ASP C O 1
ATOM 9206 N N . ARG C 1 374 ? 15.712 55.399 -41.615 1.00 33.14 374 ARG C N 1
ATOM 9207 C CA . ARG C 1 374 ? 16.587 54.535 -40.809 1.00 36.81 374 ARG C CA 1
ATOM 9208 C C . ARG C 1 374 ? 16.132 53.181 -40.324 1.00 32.46 374 ARG C C 1
ATOM 9209 O O . ARG C 1 374 ? 16.972 52.321 -40.072 1.00 24.46 374 ARG C O 1
ATOM 9217 N N . ASN C 1 375 ? 14.835 52.973 -40.161 1.00 38.67 375 ASN C N 1
ATOM 9218 C CA . ASN C 1 375 ? 14.293 51.696 -39.674 1.00 37.83 375 ASN C CA 1
ATOM 9219 C C . ASN C 1 375 ? 14.052 50.810 -40.871 1.00 38.89 375 ASN C C 1
ATOM 9220 O O . ASN C 1 375 ? 12.918 50.645 -41.319 1.00 42.38 375 ASN C O 1
ATOM 9225 N N . THR C 1 376 ? 15.116 50.242 -41.414 1.00 30.37 376 THR C N 1
ATOM 9226 C CA . THR C 1 376 ? 14.961 49.453 -42.627 1.00 27.27 376 THR C CA 1
ATOM 9227 C C . THR C 1 376 ? 14.176 48.166 -42.493 1.00 23.04 376 THR C C 1
ATOM 9228 O O . THR C 1 376 ? 13.266 47.897 -43.274 1.00 26.49 376 THR C O 1
ATOM 9232 N N . TYR C 1 377 ? 14.531 47.365 -41.504 1.00 30.04 377 TYR C N 1
ATOM 9233 C CA . TYR C 1 377 ? 13.862 46.107 -41.253 1.00 26.85 377 TYR C CA 1
ATOM 9234 C C . TYR C 1 377 ? 12.363 46.281 -41.062 1.00 30.51 377 TYR C C 1
ATOM 9235 O O . TYR C 1 377 ? 11.561 45.644 -41.741 1.00 36.56 377 TYR C O 1
ATOM 9244 N N . THR C 1 378 ? 11.969 47.106 -40.101 1.00 31.80 378 THR C N 1
ATOM 9245 C CA . THR C 1 378 ? 10.555 47.346 -39.884 1.00 36.04 378 THR C CA 1
ATOM 9246 C C . THR C 1 378 ? 9.950 47.908 -41.185 1.00 33.53 378 THR C C 1
ATOM 9247 O O . THR C 1 378 ? 8.814 47.619 -41.560 1.00 30.50 378 THR C O 1
ATOM 9251 N N . ASN C 1 379 ? 10.740 48.714 -41.880 1.00 28.75 379 ASN C N 1
ATOM 9252 C CA . ASN C 1 379 ? 10.266 49.279 -43.101 1.00 26.63 379 ASN C CA 1
ATOM 9253 C C . ASN C 1 379 ? 10.040 48.186 -44.136 1.00 38.93 379 ASN C C 1
ATOM 9254 O O . ASN C 1 379 ? 9.093 48.245 -44.919 1.00 42.31 379 ASN C O 1
ATOM 9259 N N . THR C 1 380 ? 10.876 47.160 -44.167 1.00 41.56 380 THR C N 1
ATOM 9260 C CA . THR C 1 380 ? 10.606 46.185 -45.199 1.00 37.93 380 THR C CA 1
ATOM 9261 C C . THR C 1 380 ? 9.556 45.182 -44.812 1.00 33.99 380 THR C C 1
ATOM 9262 O O . THR C 1 380 ? 8.991 44.522 -45.682 1.00 39.72 380 THR C O 1
ATOM 9266 N N . LEU C 1 381 ? 9.266 45.053 -43.524 1.00 35.94 381 LEU C N 1
ATOM 9267 C CA . LEU C 1 381 ? 8.247 44.098 -43.106 1.00 36.28 381 LEU C CA 1
ATOM 9268 C C . LEU C 1 381 ? 6.909 44.752 -43.392 1.00 38.12 381 LEU C C 1
ATOM 9269 O O . LEU C 1 381 ? 5.912 44.079 -43.648 1.00 42.32 381 LEU C O 1
ATOM 9274 N N . LEU C 1 382 ? 6.885 46.076 -43.372 1.00 33.39 382 LEU C N 1
ATOM 9275 C CA . LEU C 1 382 ? 5.643 46.759 -43.663 1.00 40.34 382 LEU C CA 1
ATOM 9276 C C . LEU C 1 382 ? 5.334 46.729 -45.155 1.00 39.60 382 LEU C C 1
ATOM 9277 O O . LEU C 1 382 ? 4.168 46.762 -45.543 1.00 38.57 382 LEU C O 1
ATOM 9282 N N . ARG C 1 383 ? 6.367 46.667 -45.998 1.00 37.18 383 ARG C N 1
ATOM 9283 C CA . ARG C 1 383 ? 6.141 46.588 -47.438 1.00 33.76 383 ARG C CA 1
ATOM 9284 C C . ARG C 1 383 ? 5.780 45.131 -47.736 1.00 37.39 383 ARG C C 1
ATOM 9285 O O . ARG C 1 383 ? 4.939 44.843 -48.587 1.00 37.39 383 ARG C O 1
ATOM 9293 N N . LYS C 1 384 ? 6.413 44.202 -47.026 1.00 37.86 384 LYS C N 1
ATOM 9294 C CA . LYS C 1 384 ? 6.114 42.788 -47.222 1.00 39.77 384 LYS C CA 1
ATOM 9295 C C . LYS C 1 384 ? 4.663 42.481 -46.811 1.00 42.80 384 LYS C C 1
ATOM 9296 O O . LYS C 1 384 ? 3.991 41.650 -47.420 1.00 43.11 384 LYS C O 1
ATOM 9302 N N . ALA C 1 385 ? 4.190 43.162 -45.769 1.00 38.84 385 ALA C N 1
ATOM 9303 C CA . ALA C 1 385 ? 2.831 42.965 -45.285 1.00 31.12 385 ALA C CA 1
ATOM 9304 C C . ALA C 1 385 ? 1.838 43.794 -46.076 1.00 29.95 385 ALA C C 1
ATOM 9305 O O . ALA C 1 385 ? 0.681 43.912 -45.675 1.00 41.43 385 ALA C O 1
ATOM 9307 N N . GLY C 1 386 ? 2.296 44.396 -47.176 1.00 28.72 386 GLY C N 1
ATOM 9308 C CA . GLY C 1 386 ? 1.434 45.197 -48.034 1.00 24.96 386 GLY C CA 1
ATOM 9309 C C . GLY C 1 386 ? 1.382 46.711 -47.911 1.00 31.02 386 GLY C C 1
ATOM 9310 O O . GLY C 1 386 ? 0.461 47.333 -48.438 1.00 35.22 386 GLY C O 1
ATOM 9311 N N . VAL C 1 387 ? 2.348 47.346 -47.258 1.00 34.36 387 VAL C N 1
ATOM 9312 C CA . VAL C 1 387 ? 2.272 48.807 -47.113 1.00 35.47 387 VAL C CA 1
ATOM 9313 C C . VAL C 1 387 ? 3.314 49.673 -47.849 1.00 29.86 387 VAL C C 1
ATOM 9314 O O . VAL C 1 387 ? 4.521 49.443 -47.784 1.00 28.29 387 VAL C O 1
ATOM 9318 N N . GLU C 1 388 ? 2.839 50.689 -48.548 1.00 39.31 388 GLU C N 1
ATOM 9319 C CA . GLU C 1 388 ? 3.771 51.591 -49.209 1.00 39.22 388 GLU C CA 1
ATOM 9320 C C . GLU C 1 388 ? 4.329 52.453 -48.073 1.00 38.04 388 GLU C C 1
ATOM 9321 O O . GLU C 1 388 ? 3.578 53.085 -47.331 1.00 30.22 388 GLU C O 1
ATOM 9327 N N . VAL C 1 389 ? 5.653 52.440 -47.928 1.00 39.86 389 VAL C N 1
ATOM 9328 C CA . VAL C 1 389 ? 6.314 53.195 -46.893 1.00 23.75 389 VAL C CA 1
ATOM 9329 C C . VAL C 1 389 ? 7.187 54.287 -47.490 1.00 29.12 389 VAL C C 1
ATOM 9330 O O . VAL C 1 389 ? 8.264 54.027 -48.028 1.00 28.47 389 VAL C O 1
ATOM 9334 N N . ILE C 1 390 ? 6.641 55.488 -47.488 1.00 24.93 390 ILE C N 1
ATOM 9335 C CA . ILE C 1 390 ? 7.328 56.656 -47.936 1.00 24.20 390 ILE C CA 1
ATOM 9336 C C . ILE C 1 390 ? 8.316 56.842 -46.827 1.00 28.79 390 ILE C C 1
ATOM 9337 O O . ILE C 1 390 ? 7.975 56.567 -45.686 1.00 31.63 390 ILE C O 1
ATOM 9342 N N . THR C 1 391 ? 9.533 57.300 -47.091 1.00 23.80 391 THR C N 1
ATOM 9343 C CA . THR C 1 391 ? 10.492 57.473 -46.009 1.00 27.51 391 THR C CA 1
ATOM 9344 C C . THR C 1 391 ? 11.012 58.924 -45.941 1.00 32.95 391 THR C C 1
ATOM 9345 O O . THR C 1 391 ? 11.227 59.575 -46.962 1.00 30.49 391 THR C O 1
ATOM 9349 N N . ILE C 1 392 ? 11.197 59.439 -44.735 1.00 31.26 392 ILE C N 1
ATOM 9350 C CA . ILE C 1 392 ? 11.747 60.766 -44.590 1.00 31.10 392 ILE C CA 1
ATOM 9351 C C . ILE C 1 392 ? 13.024 60.608 -43.764 1.00 30.56 392 ILE C C 1
ATOM 9352 O O . ILE C 1 392 ? 13.255 59.557 -43.167 1.00 23.14 392 ILE C O 1
ATOM 9357 N N . SER C 1 393 ? 13.879 61.623 -43.798 1.00 26.37 393 SER C N 1
ATOM 9358 C CA . SER C 1 393 ? 15.144 61.578 -43.077 1.00 30.38 393 SER C CA 1
ATOM 9359 C C . SER C 1 393 ? 14.971 61.793 -41.555 1.00 35.59 393 SER C C 1
ATOM 9360 O O . SER C 1 393 ? 14.256 62.695 -41.116 1.00 27.27 393 SER C O 1
ATOM 9363 N N . ALA C 1 394 ? 15.648 60.953 -40.764 1.00 37.23 394 ALA C N 1
ATOM 9364 C CA . ALA C 1 394 ? 15.567 61.015 -39.295 1.00 34.56 394 ALA C CA 1
ATOM 9365 C C . ALA C 1 394 ? 16.707 61.774 -38.614 1.00 30.28 394 ALA C C 1
ATOM 9366 O O . ALA C 1 394 ? 16.586 62.222 -37.479 1.00 28.00 394 ALA C O 1
ATOM 9368 N N . SER C 1 395 ? 17.816 61.907 -39.327 1.00 28.77 395 SER C N 1
ATOM 9369 C CA . SER C 1 395 ? 19.043 62.556 -38.781 1.00 32.31 395 SER C CA 1
ATOM 9370 C C . SER C 1 395 ? 18.820 63.830 -37.921 1.00 35.61 395 SER C C 1
ATOM 9371 O O . SER C 1 395 ? 19.598 64.069 -36.988 1.00 42.67 395 SER C O 1
ATOM 9374 N N . GLU C 1 396 ? 17.763 64.584 -38.107 1.00 30.23 396 GLU C N 1
ATOM 9375 C CA . GLU C 1 396 ? 17.563 65.699 -37.225 1.00 32.93 396 GLU C CA 1
ATOM 9376 C C . GLU C 1 396 ? 16.203 65.664 -36.518 1.00 34.90 396 GLU C C 1
ATOM 9377 O O . GLU C 1 396 ? 16.112 65.797 -35.306 1.00 42.15 396 GLU C O 1
ATOM 9383 N N . LEU C 1 397 ? 15.165 65.474 -37.313 1.00 33.74 397 LEU C N 1
ATOM 9384 C CA . LEU C 1 397 ? 13.819 65.414 -36.750 1.00 37.98 397 LEU C CA 1
ATOM 9385 C C . LEU C 1 397 ? 13.708 64.248 -35.768 1.00 37.48 397 LEU C C 1
ATOM 9386 O O . LEU C 1 397 ? 12.982 64.328 -34.779 1.00 36.52 397 LEU C O 1
ATOM 9391 N N . GLY C 1 398 ? 14.463 63.181 -36.033 1.00 40.50 398 GLY C N 1
ATOM 9392 C CA . GLY C 1 398 ? 14.430 61.968 -35.209 1.00 49.71 398 GLY C CA 1
ATOM 9393 C C . GLY C 1 398 ? 15.236 61.904 -33.922 1.00 47.89 398 GLY C C 1
ATOM 9394 O O . GLY C 1 398 ? 15.083 60.984 -33.120 1.00 45.09 398 GLY C O 1
ATOM 9395 N N . ARG C 1 399 ? 16.113 62.883 -33.759 1.00 47.98 399 ARG C N 1
ATOM 9396 C CA . ARG C 1 399 ? 16.923 63.011 -32.570 1.00 47.99 399 ARG C CA 1
ATOM 9397 C C . ARG C 1 399 ? 15.929 63.493 -31.519 1.00 51.90 399 ARG C C 1
ATOM 9398 O O . ARG C 1 399 ? 16.030 63.160 -30.339 1.00 50.67 399 ARG C O 1
ATOM 9406 N N . GLY C 1 400 ? 14.975 64.298 -31.995 1.00 59.55 400 GLY C N 1
ATOM 9407 C CA . GLY C 1 400 ? 13.911 64.871 -31.184 1.00 57.66 400 GLY C CA 1
ATOM 9408 C C . GLY C 1 400 ? 12.938 63.831 -30.642 1.00 59.28 400 GLY C C 1
ATOM 9409 O O . GLY C 1 400 ? 11.887 64.185 -30.109 1.00 58.05 400 GLY C O 1
ATOM 9410 N N . ARG C 1 401 ? 13.279 62.551 -30.807 1.00 61.73 401 ARG C N 1
ATOM 9411 C CA . ARG C 1 401 ? 12.474 61.459 -30.278 1.00 56.92 401 ARG C CA 1
ATOM 9412 C C . ARG C 1 401 ? 11.188 61.112 -31.064 1.00 49.50 401 ARG C C 1
ATOM 9413 O O . ARG C 1 401 ? 10.669 60.001 -30.975 1.00 50.68 401 ARG C O 1
ATOM 9421 N N . GLY C 1 402 ? 10.684 62.035 -31.859 1.00 45.29 402 GLY C N 1
ATOM 9422 C CA . GLY C 1 402 ? 9.359 61.924 -32.420 1.00 39.12 402 GLY C CA 1
ATOM 9423 C C . GLY C 1 402 ? 9.449 61.467 -33.874 1.00 38.55 402 GLY C C 1
ATOM 9424 O O . GLY C 1 402 ? 10.436 61.711 -34.568 1.00 31.54 402 GLY C O 1
ATOM 9425 N N . GLY C 1 403 ? 8.383 60.798 -34.325 1.00 38.09 403 GLY C N 1
ATOM 9426 C CA . GLY C 1 403 ? 8.295 60.306 -35.688 1.00 31.01 403 GLY C CA 1
ATOM 9427 C C . GLY C 1 403 ? 7.236 61.002 -36.523 1.00 27.65 403 GLY C C 1
ATOM 9428 O O . GLY C 1 403 ? 6.804 62.119 -36.240 1.00 30.61 403 GLY C O 1
ATOM 9429 N N . GLY C 1 404 ? 6.820 60.325 -37.584 1.00 27.74 404 GLY C N 1
ATOM 9430 C CA . GLY C 1 404 ? 5.826 60.893 -38.456 1.00 24.04 404 GLY C CA 1
ATOM 9431 C C . GLY C 1 404 ? 4.548 61.208 -37.724 1.00 31.28 404 GLY C C 1
ATOM 9432 O O . GLY C 1 404 ? 3.950 62.267 -37.916 1.00 34.83 404 GLY C O 1
ATOM 9433 N N . HIS C 1 405 ? 4.143 60.294 -36.851 1.00 27.21 405 HIS C N 1
ATOM 9434 C CA . HIS C 1 405 ? 2.896 60.461 -36.099 1.00 25.62 405 HIS C CA 1
ATOM 9435 C C . HIS C 1 405 ? 2.950 61.632 -35.125 1.00 22.24 405 HIS C C 1
ATOM 9436 O O . HIS C 1 405 ? 1.997 62.405 -35.055 1.00 13.82 405 HIS C O 1
ATOM 9460 N N . MET C 1 407 ? 4.665 64.236 -35.484 1.00 18.67 407 MET C N 1
ATOM 9461 C CA . MET C 1 407 ? 4.809 65.460 -36.249 1.00 20.94 407 MET C CA 1
ATOM 9462 C C . MET C 1 407 ? 3.591 65.868 -37.051 1.00 19.94 407 MET C C 1
ATOM 9463 O O . MET C 1 407 ? 3.666 66.763 -37.890 1.00 24.24 407 MET C O 1
ATOM 9468 N N . THR C 1 408 ? 2.455 65.264 -36.793 1.00 23.37 408 THR C N 1
ATOM 9469 C CA . THR C 1 408 ? 1.259 65.627 -37.531 1.00 21.40 408 THR C CA 1
ATOM 9470 C C . THR C 1 408 ? 0.049 65.691 -36.632 1.00 24.40 408 THR C C 1
ATOM 9471 O O . THR C 1 408 ? -0.148 64.812 -35.795 1.00 30.86 408 THR C O 1
ATOM 9475 N N . CYS C 1 409 ? -0.772 66.720 -36.811 1.00 10.13 409 CYS C N 1
ATOM 9476 C CA . CYS C 1 409 ? -2.019 66.829 -36.049 1.00 10.30 409 CYS C CA 1
ATOM 9477 C C . CYS C 1 409 ? -3.231 66.742 -37.020 1.00 18.78 409 CYS C C 1
ATOM 9478 O O . CYS C 1 409 ? -3.726 67.754 -37.519 1.00 24.81 409 CYS C O 1
ATOM 9481 N N . PRO C 1 410 ? -3.696 65.508 -37.296 1.00 14.26 410 PRO C N 1
ATOM 9482 C CA . PRO C 1 410 ? -4.849 65.230 -38.184 1.00 11.15 410 PRO C CA 1
ATOM 9483 C C . PRO C 1 410 ? -6.081 66.112 -37.945 1.00 16.47 410 PRO C C 1
ATOM 9484 O O . PRO C 1 410 ? -6.633 66.117 -36.848 1.00 17.11 410 PRO C O 1
ATOM 9488 N N . ILE C 1 411 ? -6.548 66.836 -38.954 1.00 21.26 411 ILE C N 1
ATOM 9489 C CA . ILE C 1 411 ? -7.742 67.679 -38.793 1.00 26.82 411 ILE C CA 1
ATOM 9490 C C . ILE C 1 411 ? -8.987 67.107 -39.486 1.00 27.92 411 ILE C C 1
ATOM 9491 O O . ILE C 1 411 ? -10.089 67.128 -38.939 1.00 24.75 411 ILE C O 1
ATOM 9496 N N . VAL C 1 412 ? -8.782 66.617 -40.704 1.00 24.35 412 VAL C N 1
ATOM 9497 C CA . VAL C 1 412 ? -9.803 65.938 -41.486 1.00 23.04 412 VAL C CA 1
ATOM 9498 C C . VAL C 1 412 ? -9.209 64.608 -41.979 1.00 24.72 412 VAL C C 1
ATOM 9499 O O . VAL C 1 412 ? -8.184 64.614 -42.660 1.00 23.87 412 VAL C O 1
ATOM 9503 N N . ARG C 1 413 ? -9.841 63.480 -41.628 1.00 16.55 413 ARG C N 1
ATOM 9504 C CA . ARG C 1 413 ? -9.426 62.122 -42.062 1.00 20.14 413 ARG C CA 1
ATOM 9505 C C . ARG C 1 413 ? -10.692 61.264 -42.213 1.00 26.55 413 ARG C C 1
ATOM 9506 O O . ARG C 1 413 ? -11.528 61.257 -41.313 1.00 32.22 413 ARG C O 1
ATOM 9514 N N . ASP C 1 414 ? -10.850 60.522 -43.308 1.00 33.99 414 ASP C N 1
ATOM 9515 C CA . ASP C 1 414 ? -12.083 59.748 -43.525 1.00 36.68 414 ASP C CA 1
ATOM 9516 C C . ASP C 1 414 ? -12.205 58.522 -42.656 1.00 39.93 414 ASP C C 1
ATOM 9517 O O . ASP C 1 414 ? -11.205 58.003 -42.164 1.00 45.41 414 ASP C O 1
ATOM 9522 N N . PRO C 1 415 ? -13.445 58.025 -42.483 1.00 36.67 415 PRO C N 1
ATOM 9523 C CA . PRO C 1 415 ? -13.772 56.843 -41.689 1.00 32.23 415 PRO C CA 1
ATOM 9524 C C . PRO C 1 415 ? -13.395 55.549 -42.398 1.00 38.48 415 PRO C C 1
ATOM 9525 O O . PRO C 1 415 ? -12.929 55.549 -43.536 1.00 38.81 415 PRO C O 1
ATOM 9529 N N . ILE C 1 416 ? -13.608 54.434 -41.719 1.00 43.88 416 ILE C N 1
ATOM 9530 C CA . ILE C 1 416 ? -13.321 53.137 -42.309 1.00 52.69 416 ILE C CA 1
ATOM 9531 C C . ILE C 1 416 ? -14.470 52.135 -42.071 1.00 58.61 416 ILE C C 1
ATOM 9532 O O . ILE C 1 416 ? -15.010 52.039 -40.970 1.00 62.00 416 ILE C O 1
ATOM 9537 N N . ASP C 1 417 ? -14.852 51.396 -43.110 1.00 59.42 417 ASP C N 1
ATOM 9538 C CA . ASP C 1 417 ? -15.925 50.417 -42.962 1.00 61.14 417 ASP C CA 1
ATOM 9539 C C . ASP C 1 417 ? -15.644 49.211 -42.036 1.00 60.58 417 ASP C C 1
ATOM 9540 O O . ASP C 1 417 ? -15.229 48.138 -42.474 1.00 55.24 417 ASP C O 1
ATOM 9545 N N . TYR C 1 418 ? -15.893 49.437 -40.747 1.00 59.37 418 TYR C N 1
ATOM 9546 C CA . TYR C 1 418 ? -15.747 48.440 -39.702 1.00 56.11 418 TYR C CA 1
ATOM 9547 C C . TYR C 1 418 ? -17.167 48.054 -39.287 1.00 55.71 418 TYR C C 1
ATOM 9548 O O . TYR C 1 418 ? -17.997 48.985 -39.193 1.00 55.97 418 TYR C O 1
ATOM 9558 N N . THR D 1 6 ? 60.539 56.995 -44.629 1.00 66.16 6 THR D N 1
ATOM 9559 C CA . THR D 1 6 ? 60.007 57.375 -43.284 1.00 63.41 6 THR D CA 1
ATOM 9560 C C . THR D 1 6 ? 59.762 56.186 -42.325 1.00 60.18 6 THR D C 1
ATOM 9561 O O . THR D 1 6 ? 59.117 55.206 -42.695 1.00 57.39 6 THR D O 1
ATOM 9565 N N . LYS D 1 7 ? 60.272 56.299 -41.090 1.00 55.76 7 LYS D N 1
ATOM 9566 C CA . LYS D 1 7 ? 60.082 55.299 -40.034 1.00 48.55 7 LYS D CA 1
ATOM 9567 C C . LYS D 1 7 ? 58.795 55.736 -39.320 1.00 39.29 7 LYS D C 1
ATOM 9568 O O . LYS D 1 7 ? 58.293 56.830 -39.566 1.00 43.24 7 LYS D O 1
ATOM 9574 N N . LEU D 1 8 ? 58.232 54.930 -38.426 1.00 38.15 8 LEU D N 1
ATOM 9575 C CA . LEU D 1 8 ? 56.970 55.353 -37.785 1.00 30.00 8 LEU D CA 1
ATOM 9576 C C . LEU D 1 8 ? 57.165 56.456 -36.752 1.00 31.07 8 LEU D C 1
ATOM 9577 O O . LEU D 1 8 ? 58.178 56.483 -36.055 1.00 33.65 8 LEU D O 1
ATOM 9582 N N . GLY D 1 9 ? 56.216 57.373 -36.643 1.00 27.11 9 GLY D N 1
ATOM 9583 C CA . GLY D 1 9 ? 56.359 58.406 -35.640 1.00 25.24 9 GLY D CA 1
ATOM 9584 C C . GLY D 1 9 ? 55.536 59.609 -35.996 1.00 28.05 9 GLY D C 1
ATOM 9585 O O . GLY D 1 9 ? 55.550 60.015 -37.157 1.00 37.44 9 GLY D O 1
ATOM 9586 N N . VAL D 1 10 ? 54.800 60.167 -35.037 1.00 20.14 10 VAL D N 1
ATOM 9587 C CA . VAL D 1 10 ? 54.020 61.357 -35.319 1.00 15.84 10 VAL D CA 1
ATOM 9588 C C . VAL D 1 10 ? 54.748 62.559 -34.706 1.00 21.80 10 VAL D C 1
ATOM 9589 O O . VAL D 1 10 ? 54.970 62.580 -33.497 1.00 27.21 10 VAL D O 1
ATOM 9593 N N . HIS D 1 11 ? 55.084 63.566 -35.525 1.00 18.68 11 HIS D N 1
ATOM 9594 C CA . HIS D 1 11 ? 55.860 64.724 -35.095 1.00 20.38 11 HIS D CA 1
ATOM 9595 C C . HIS D 1 11 ? 55.263 66.091 -35.051 1.00 31.28 11 HIS D C 1
ATOM 9596 O O . HIS D 1 11 ? 55.985 67.081 -34.941 1.00 28.81 11 HIS D O 1
ATOM 9603 N N . SER D 1 12 ? 53.947 66.146 -35.141 1.00 31.65 12 SER D N 1
ATOM 9604 C CA . SER D 1 12 ? 53.250 67.411 -35.108 1.00 25.75 12 SER D CA 1
ATOM 9605 C C . SER D 1 12 ? 51.735 67.102 -35.167 1.00 24.56 12 SER D C 1
ATOM 9606 O O . SER D 1 12 ? 51.357 65.938 -35.296 1.00 25.64 12 SER D O 1
ATOM 9609 N N . GLU D 1 13 ? 50.886 68.137 -35.025 1.00 23.22 13 GLU D N 1
ATOM 9610 C CA . GLU D 1 13 ? 49.412 67.971 -35.138 1.00 28.84 13 GLU D CA 1
ATOM 9611 C C . GLU D 1 13 ? 48.890 68.424 -36.532 1.00 29.80 13 GLU D C 1
ATOM 9612 O O . GLU D 1 13 ? 47.962 67.837 -37.085 1.00 33.98 13 GLU D O 1
ATOM 9618 N N . ALA D 1 14 ? 49.547 69.440 -37.097 1.00 38.63 14 ALA D N 1
ATOM 9619 C CA . ALA D 1 14 ? 49.182 70.064 -38.366 1.00 35.17 14 ALA D CA 1
ATOM 9620 C C . ALA D 1 14 ? 49.953 69.641 -39.626 1.00 39.37 14 ALA D C 1
ATOM 9621 O O . ALA D 1 14 ? 49.450 69.829 -40.732 1.00 34.56 14 ALA D O 1
ATOM 9623 N N . GLY D 1 15 ? 51.158 69.082 -39.490 1.00 46.61 15 GLY D N 1
ATOM 9624 C CA . GLY D 1 15 ? 51.937 68.672 -40.662 1.00 40.18 15 GLY D CA 1
ATOM 9625 C C . GLY D 1 15 ? 51.294 67.615 -41.559 1.00 42.55 15 GLY D C 1
ATOM 9626 O O . GLY D 1 15 ? 50.194 67.135 -41.290 1.00 46.70 15 GLY D O 1
ATOM 9627 N N . LYS D 1 16 ? 51.984 67.251 -42.633 1.00 42.25 16 LYS D N 1
ATOM 9628 C CA . LYS D 1 16 ? 51.516 66.268 -43.614 1.00 39.98 16 LYS D CA 1
ATOM 9629 C C . LYS D 1 16 ? 51.236 64.924 -42.993 1.00 39.51 16 LYS D C 1
ATOM 9630 O O . LYS D 1 16 ? 52.085 64.374 -42.295 1.00 42.88 16 LYS D O 1
ATOM 9636 N N . LEU D 1 17 ? 50.066 64.367 -43.290 1.00 33.65 17 LEU D N 1
ATOM 9637 C CA . LEU D 1 17 ? 49.666 63.077 -42.744 1.00 31.00 17 LEU D CA 1
ATOM 9638 C C . LEU D 1 17 ? 50.039 61.939 -43.678 1.00 27.19 17 LEU D C 1
ATOM 9639 O O . LEU D 1 17 ? 49.596 61.876 -44.825 1.00 30.43 17 LEU D O 1
ATOM 9644 N N . ARG D 1 18 ? 50.862 61.025 -43.199 1.00 25.55 18 ARG D N 1
ATOM 9645 C CA . ARG D 1 18 ? 51.242 59.945 -44.091 1.00 29.03 18 ARG D CA 1
ATOM 9646 C C . ARG D 1 18 ? 50.611 58.564 -43.857 1.00 23.29 18 ARG D C 1
ATOM 9647 O O . ARG D 1 18 ? 50.341 57.835 -44.812 1.00 20.48 18 ARG D O 1
ATOM 9655 N N . LYS D 1 19 ? 50.361 58.206 -42.592 1.00 19.36 19 LYS D N 1
ATOM 9656 C CA . LYS D 1 19 ? 49.727 56.899 -42.280 1.00 20.81 19 LYS D CA 1
ATOM 9657 C C . LYS D 1 19 ? 48.757 56.973 -41.062 1.00 25.05 19 LYS D C 1
ATOM 9658 O O . LYS D 1 19 ? 49.136 57.474 -40.006 1.00 40.12 19 LYS D O 1
ATOM 9664 N N . VAL D 1 20 ? 47.505 56.541 -41.180 1.00 13.41 20 VAL D N 1
ATOM 9665 C CA . VAL D 1 20 ? 46.610 56.574 -40.021 1.00 15.51 20 VAL D CA 1
ATOM 9666 C C . VAL D 1 20 ? 45.815 55.308 -39.852 1.00 20.56 20 VAL D C 1
ATOM 9667 O O . VAL D 1 20 ? 45.568 54.568 -40.802 1.00 22.51 20 VAL D O 1
ATOM 9671 N N . MET D 1 21 ? 45.368 55.080 -38.628 1.00 22.17 21 MET D N 1
ATOM 9672 C CA . MET D 1 21 ? 44.559 53.922 -38.348 1.00 21.07 21 MET D CA 1
ATOM 9673 C C . MET D 1 21 ? 43.195 54.463 -37.894 1.00 21.17 21 MET D C 1
ATOM 9674 O O . MET D 1 21 ? 43.118 55.452 -37.168 1.00 22.43 21 MET D O 1
ATOM 9679 N N . VAL D 1 22 ? 42.121 53.863 -38.395 1.00 24.18 22 VAL D N 1
ATOM 9680 C CA . VAL D 1 22 ? 40.759 54.197 -38.025 1.00 16.01 22 VAL D CA 1
ATOM 9681 C C . VAL D 1 22 ? 40.033 52.847 -37.808 1.00 24.71 22 VAL D C 1
ATOM 9682 O O . VAL D 1 22 ? 40.606 51.778 -38.011 1.00 18.65 22 VAL D O 1
ATOM 9686 N N . CYS D 1 23 ? 38.770 52.894 -37.376 1.00 29.48 23 CYS D N 1
ATOM 9687 C CA . CYS D 1 23 ? 37.988 51.685 -37.129 1.00 22.29 23 CYS D CA 1
ATOM 9688 C C . CYS D 1 23 ? 36.575 52.027 -37.442 1.00 24.18 23 CYS D C 1
ATOM 9689 O O . CYS D 1 23 ? 36.025 52.951 -36.846 1.00 18.26 23 CYS D O 1
ATOM 9692 N N . SER D 1 24 ? 35.946 51.270 -38.333 1.00 24.66 24 SER D N 1
ATOM 9693 C CA . SER D 1 24 ? 34.570 51.600 -38.666 1.00 29.29 24 SER D CA 1
ATOM 9694 C C . SER D 1 24 ? 33.585 50.880 -37.790 1.00 29.99 24 SER D C 1
ATOM 9695 O O . SER D 1 24 ? 33.917 49.879 -37.154 1.00 32.60 24 SER D O 1
ATOM 9698 N N . PRO D 1 25 ? 32.352 51.414 -37.739 1.00 23.81 25 PRO D N 1
ATOM 9699 C CA . PRO D 1 25 ? 31.249 50.851 -36.979 1.00 27.30 25 PRO D CA 1
ATOM 9700 C C . PRO D 1 25 ? 31.129 49.388 -37.436 1.00 30.66 25 PRO D C 1
ATOM 9701 O O . PRO D 1 25 ? 31.641 49.006 -38.488 1.00 31.60 25 PRO D O 1
ATOM 9705 N N . GLY D 1 26 ? 30.462 48.565 -36.647 1.00 27.44 26 GLY D N 1
ATOM 9706 C CA . GLY D 1 26 ? 30.332 47.179 -37.016 1.00 21.22 26 GLY D CA 1
ATOM 9707 C C . GLY D 1 26 ? 29.438 46.447 -36.049 1.00 25.64 26 GLY D C 1
ATOM 9708 O O . GLY D 1 26 ? 28.539 47.020 -35.438 1.00 19.65 26 GLY D O 1
ATOM 9709 N N . LEU D 1 27 ? 29.722 45.169 -35.887 1.00 20.46 27 LEU D N 1
ATOM 9710 C CA . LEU D 1 27 ? 28.939 44.305 -35.051 1.00 13.82 27 LEU D CA 1
ATOM 9711 C C . LEU D 1 27 ? 28.710 44.817 -33.672 1.00 22.49 27 LEU D C 1
ATOM 9712 O O . LEU D 1 27 ? 27.723 44.448 -33.040 1.00 25.50 27 LEU D O 1
ATOM 9717 N N . ALA D 1 28 ? 29.610 45.652 -33.181 1.00 23.20 28 ALA D N 1
ATOM 9718 C CA . ALA D 1 28 ? 29.462 46.156 -31.838 1.00 24.35 28 ALA D CA 1
ATOM 9719 C C . ALA D 1 28 ? 28.374 47.174 -31.816 1.00 28.19 28 ALA D C 1
ATOM 9720 O O . ALA D 1 28 ? 27.652 47.302 -30.828 1.00 30.14 28 ALA D O 1
ATOM 9722 N N . HIS D 1 29 ? 28.259 47.943 -32.893 1.00 20.23 29 HIS D N 1
ATOM 9723 C CA . HIS D 1 29 ? 27.221 48.937 -32.890 1.00 23.85 29 HIS D CA 1
ATOM 9724 C C . HIS D 1 29 ? 25.911 48.329 -33.242 1.00 27.54 29 HIS D C 1
ATOM 9725 O O . HIS D 1 29 ? 24.864 48.916 -32.981 1.00 33.14 29 HIS D O 1
ATOM 9732 N N . GLN D 1 30 ? 25.947 47.146 -33.835 1.00 35.44 30 GLN D N 1
ATOM 9733 C CA . GLN D 1 30 ? 24.705 46.452 -34.142 1.00 33.76 30 GLN D CA 1
ATOM 9734 C C . GLN D 1 30 ? 24.080 45.919 -32.827 1.00 35.13 30 GLN D C 1
ATOM 9735 O O . GLN D 1 30 ? 22.864 45.739 -32.751 1.00 24.64 30 GLN D O 1
ATOM 9741 N N . ARG D 1 31 ? 24.935 45.681 -31.808 1.00 33.36 31 ARG D N 1
ATOM 9742 C CA . ARG D 1 31 ? 24.524 45.183 -30.472 1.00 30.00 31 ARG D CA 1
ATOM 9743 C C . ARG D 1 31 ? 23.952 46.249 -29.534 1.00 31.31 31 ARG D C 1
ATOM 9744 O O . ARG D 1 31 ? 23.356 45.916 -28.512 1.00 32.74 31 ARG D O 1
ATOM 9752 N N . LEU D 1 32 ? 24.146 47.521 -29.893 1.00 33.36 32 LEU D N 1
ATOM 9753 C CA . LEU D 1 32 ? 23.631 48.620 -29.084 1.00 32.01 32 LEU D CA 1
ATOM 9754 C C . LEU D 1 32 ? 22.102 48.645 -29.080 1.00 35.83 32 LEU D C 1
ATOM 9755 O O . LEU D 1 32 ? 21.461 48.499 -30.112 1.00 37.40 32 LEU D O 1
ATOM 9760 N N . THR D 1 33 ? 21.500 48.834 -27.898 1.00 31.45 33 THR D N 1
ATOM 9761 C CA . THR D 1 33 ? 20.044 48.927 -27.746 1.00 29.43 33 THR D CA 1
ATOM 9762 C C . THR D 1 33 ? 19.883 50.062 -26.769 1.00 27.78 33 THR D C 1
ATOM 9763 O O . THR D 1 33 ? 20.743 50.256 -25.911 1.00 36.75 33 THR D O 1
ATOM 9767 N N . PRO D 1 34 ? 18.810 50.849 -26.871 1.00 26.15 34 PRO D N 1
ATOM 9768 C CA . PRO D 1 34 ? 18.593 51.969 -25.948 1.00 32.89 34 PRO D CA 1
ATOM 9769 C C . PRO D 1 34 ? 18.832 51.622 -24.473 1.00 37.81 34 PRO D C 1
ATOM 9770 O O . PRO D 1 34 ? 19.219 52.475 -23.676 1.00 31.44 34 PRO D O 1
ATOM 9774 N N . SER D 1 35 ? 18.592 50.369 -24.109 1.00 45.71 35 SER D N 1
ATOM 9775 C CA . SER D 1 35 ? 18.768 49.944 -22.732 1.00 47.01 35 SER D CA 1
ATOM 9776 C C . SER D 1 35 ? 20.243 49.766 -22.304 1.00 52.57 35 SER D C 1
ATOM 9777 O O . SER D 1 35 ? 20.534 49.669 -21.113 1.00 50.84 35 SER D O 1
ATOM 9780 N N . ASN D 1 36 ? 21.176 49.725 -23.261 1.00 51.47 36 ASN D N 1
ATOM 9781 C CA . ASN D 1 36 ? 22.589 49.596 -22.889 1.00 46.76 36 ASN D CA 1
ATOM 9782 C C . ASN D 1 36 ? 23.561 50.620 -23.484 1.00 47.09 36 ASN D C 1
ATOM 9783 O O . ASN D 1 36 ? 24.656 50.831 -22.966 1.00 50.84 36 ASN D O 1
ATOM 9788 N N . CYS D 1 37 ? 23.177 51.316 -24.529 1.00 52.91 37 CYS D N 1
ATOM 9789 C CA . CYS D 1 37 ? 24.113 52.286 -25.070 1.00 58.80 37 CYS D CA 1
ATOM 9790 C C . CYS D 1 37 ? 24.652 53.248 -24.012 1.00 63.50 37 CYS D C 1
ATOM 9791 O O . CYS D 1 37 ? 25.483 54.099 -24.324 1.00 69.84 37 CYS D O 1
ATOM 9794 N N . ASP D 1 38 ? 24.191 53.136 -22.767 1.00 67.98 38 ASP D N 1
ATOM 9795 C CA . ASP D 1 38 ? 24.641 54.057 -21.706 1.00 67.48 38 ASP D CA 1
ATOM 9796 C C . ASP D 1 38 ? 25.964 53.634 -21.141 1.00 63.32 38 ASP D C 1
ATOM 9797 O O . ASP D 1 38 ? 26.854 54.458 -20.934 1.00 61.64 38 ASP D O 1
ATOM 9802 N N . GLU D 1 39 ? 26.073 52.338 -20.869 1.00 58.52 39 GLU D N 1
ATOM 9803 C CA . GLU D 1 39 ? 27.304 51.770 -20.347 1.00 58.86 39 GLU D CA 1
ATOM 9804 C C . GLU D 1 39 ? 28.373 51.945 -21.434 1.00 61.63 39 GLU D C 1
ATOM 9805 O O . GLU D 1 39 ? 29.356 52.670 -21.283 1.00 63.25 39 GLU D O 1
ATOM 9811 N N . LEU D 1 40 ? 28.138 51.294 -22.560 1.00 58.92 40 LEU D N 1
ATOM 9812 C CA . LEU D 1 40 ? 29.076 51.334 -23.659 1.00 59.27 40 LEU D CA 1
ATOM 9813 C C . LEU D 1 40 ? 29.317 52.769 -24.166 1.00 56.78 40 LEU D C 1
ATOM 9814 O O . LEU D 1 40 ? 29.779 52.997 -25.282 1.00 63.80 40 LEU D O 1
ATOM 9819 N N . LEU D 1 41 ? 28.984 53.750 -23.369 1.00 52.33 41 LEU D N 1
ATOM 9820 C CA . LEU D 1 41 ? 29.249 55.106 -23.795 1.00 59.83 41 LEU D CA 1
ATOM 9821 C C . LEU D 1 41 ? 28.746 55.575 -25.148 1.00 60.90 41 LEU D C 1
ATOM 9822 O O . LEU D 1 41 ? 29.558 55.981 -25.980 1.00 65.78 41 LEU D O 1
ATOM 9827 N N . PHE D 1 42 ? 27.425 55.568 -25.369 1.00 57.25 42 PHE D N 1
ATOM 9828 C CA . PHE D 1 42 ? 26.861 56.058 -26.655 1.00 54.68 42 PHE D CA 1
ATOM 9829 C C . PHE D 1 42 ? 25.547 56.840 -26.532 1.00 48.01 42 PHE D C 1
ATOM 9830 O O . PHE D 1 42 ? 24.527 56.283 -26.130 1.00 51.56 42 PHE D O 1
ATOM 9838 N N . ASP D 1 43 ? 25.570 58.123 -26.925 1.00 48.39 43 ASP D N 1
ATOM 9839 C CA . ASP D 1 43 ? 24.400 59.031 -26.851 1.00 52.90 43 ASP D CA 1
ATOM 9840 C C . ASP D 1 43 ? 23.037 58.498 -27.315 1.00 58.54 43 ASP D C 1
ATOM 9841 O O . ASP D 1 43 ? 21.997 59.016 -26.925 1.00 59.13 43 ASP D O 1
ATOM 9846 N N . ASP D 1 44 ? 23.071 57.450 -28.139 1.00 55.04 44 ASP D N 1
ATOM 9847 C CA . ASP D 1 44 ? 21.860 56.777 -28.608 1.00 53.54 44 ASP D CA 1
ATOM 9848 C C . ASP D 1 44 ? 22.401 55.687 -29.554 1.00 50.10 44 ASP D C 1
ATOM 9849 O O . ASP D 1 44 ? 23.599 55.638 -29.830 1.00 41.52 44 ASP D O 1
ATOM 9854 N N . VAL D 1 45 ? 21.513 54.805 -30.014 1.00 46.47 45 VAL D N 1
ATOM 9855 C CA . VAL D 1 45 ? 21.876 53.758 -30.965 1.00 43.84 45 VAL D CA 1
ATOM 9856 C C . VAL D 1 45 ? 21.992 54.509 -32.286 1.00 39.08 45 VAL D C 1
ATOM 9857 O O . VAL D 1 45 ? 21.314 55.515 -32.489 1.00 36.39 45 VAL D O 1
ATOM 9861 N N . ILE D 1 46 ? 22.857 54.048 -33.181 1.00 39.59 46 ILE D N 1
ATOM 9862 C CA . ILE D 1 46 ? 23.001 54.699 -34.492 1.00 33.64 46 ILE D CA 1
ATOM 9863 C C . ILE D 1 46 ? 22.596 53.729 -35.589 1.00 35.07 46 ILE D C 1
ATOM 9864 O O . ILE D 1 46 ? 22.531 52.518 -35.373 1.00 33.33 46 ILE D O 1
ATOM 9869 N N . TRP D 1 47 ? 22.300 54.286 -36.762 1.00 32.76 47 TRP D N 1
ATOM 9870 C CA . TRP D 1 47 ? 21.962 53.490 -37.954 1.00 28.11 47 TRP D CA 1
ATOM 9871 C C . TRP D 1 47 ? 23.345 52.892 -38.441 1.00 20.61 47 TRP D C 1
ATOM 9872 O O . TRP D 1 47 ? 24.161 53.581 -39.053 1.00 17.43 47 TRP D O 1
ATOM 9883 N N . VAL D 1 48 ? 23.608 51.617 -38.130 1.00 21.34 48 VAL D N 1
ATOM 9884 C CA . VAL D 1 48 ? 24.904 51.018 -38.460 1.00 20.74 48 VAL D CA 1
ATOM 9885 C C . VAL D 1 48 ? 25.305 51.075 -39.946 1.00 24.72 48 VAL D C 1
ATOM 9886 O O . VAL D 1 48 ? 26.400 51.534 -40.269 1.00 22.00 48 VAL D O 1
ATOM 9890 N N . ASN D 1 49 ? 24.454 50.612 -40.865 1.00 27.27 49 ASN D N 1
ATOM 9891 C CA . ASN D 1 49 ? 24.849 50.672 -42.275 1.00 25.17 49 ASN D CA 1
ATOM 9892 C C . ASN D 1 49 ? 25.031 52.116 -42.795 1.00 23.35 49 ASN D C 1
ATOM 9893 O O . ASN D 1 49 ? 25.942 52.392 -43.574 1.00 24.15 49 ASN D O 1
ATOM 9898 N N . GLN D 1 50 ? 24.213 53.075 -42.390 1.00 21.34 50 GLN D N 1
ATOM 9899 C CA . GLN D 1 50 ? 24.521 54.407 -42.895 1.00 23.19 50 GLN D CA 1
ATOM 9900 C C . GLN D 1 50 ? 25.823 54.871 -42.254 1.00 24.80 50 GLN D C 1
ATOM 9901 O O . GLN D 1 50 ? 26.599 55.591 -42.877 1.00 17.29 50 GLN D O 1
ATOM 9907 N N . ALA D 1 51 ? 26.063 54.485 -41.002 1.00 24.85 51 ALA D N 1
ATOM 9908 C CA . ALA D 1 51 ? 27.290 54.857 -40.305 1.00 23.89 51 ALA D CA 1
ATOM 9909 C C . ALA D 1 51 ? 28.528 54.346 -41.035 1.00 28.63 51 ALA D C 1
ATOM 9910 O O . ALA D 1 51 ? 29.505 55.083 -41.176 1.00 25.62 51 ALA D O 1
ATOM 9912 N N . LYS D 1 52 ? 28.455 53.081 -41.480 1.00 24.52 52 LYS D N 1
ATOM 9913 C CA . LYS D 1 52 ? 29.513 52.435 -42.246 1.00 19.71 52 LYS D CA 1
ATOM 9914 C C . LYS D 1 52 ? 29.727 53.189 -43.553 1.00 22.96 52 LYS D C 1
ATOM 9915 O O . LYS D 1 52 ? 30.855 53.301 -44.032 1.00 27.82 52 LYS D O 1
ATOM 9921 N N . ARG D 1 53 ? 28.666 53.731 -44.145 1.00 18.50 53 ARG D N 1
ATOM 9922 C CA . ARG D 1 53 ? 28.914 54.459 -45.371 1.00 19.50 53 ARG D CA 1
ATOM 9923 C C . ARG D 1 53 ? 29.550 55.814 -45.054 1.00 27.08 53 ARG D C 1
ATOM 9924 O O . ARG D 1 53 ? 30.395 56.294 -45.806 1.00 35.58 53 ARG D O 1
ATOM 9932 N N . ASP D 1 54 ? 29.155 56.442 -43.958 1.00 26.35 54 ASP D N 1
ATOM 9933 C CA . ASP D 1 54 ? 29.768 57.710 -43.564 1.00 26.54 54 ASP D CA 1
ATOM 9934 C C . ASP D 1 54 ? 31.246 57.472 -43.146 1.00 21.20 54 ASP D C 1
ATOM 9935 O O . ASP D 1 54 ? 32.119 58.307 -43.372 1.00 16.62 54 ASP D O 1
ATOM 9940 N N . HIS D 1 55 ? 31.541 56.341 -42.531 1.00 25.85 55 HIS D N 1
ATOM 9941 C CA . HIS D 1 55 ? 32.917 56.121 -42.111 1.00 26.45 55 HIS D CA 1
ATOM 9942 C C . HIS D 1 55 ? 33.791 56.032 -43.353 1.00 25.29 55 HIS D C 1
ATOM 9943 O O . HIS D 1 55 ? 34.649 56.888 -43.566 1.00 28.91 55 HIS D O 1
ATOM 9950 N N . PHE D 1 56 ? 33.508 55.046 -44.200 1.00 26.12 56 PHE D N 1
ATOM 9951 C CA . PHE D 1 56 ? 34.216 54.810 -45.463 1.00 28.95 56 PHE D CA 1
ATOM 9952 C C . PHE D 1 56 ? 34.456 56.060 -46.309 1.00 31.78 56 PHE D C 1
ATOM 9953 O O . PHE D 1 56 ? 35.549 56.299 -46.821 1.00 28.10 56 PHE D O 1
ATOM 9961 N N . ASP D 1 57 ? 33.391 56.831 -46.474 1.00 29.85 57 ASP D N 1
ATOM 9962 C CA . ASP D 1 57 ? 33.421 58.059 -47.242 1.00 20.10 57 ASP D CA 1
ATOM 9963 C C . ASP D 1 57 ? 34.579 58.878 -46.717 1.00 20.49 57 ASP D C 1
ATOM 9964 O O . ASP D 1 57 ? 35.380 59.421 -47.476 1.00 25.53 57 ASP D O 1
ATOM 9969 N N . PHE D 1 58 ? 34.682 58.922 -45.400 1.00 15.42 58 PHE D N 1
ATOM 9970 C CA . PHE D 1 58 ? 35.713 59.686 -44.713 1.00 23.37 58 PHE D CA 1
ATOM 9971 C C . PHE D 1 58 ? 37.087 59.053 -44.998 1.00 24.00 58 PHE D C 1
ATOM 9972 O O . PHE D 1 58 ? 38.089 59.745 -45.167 1.00 25.92 58 PHE D O 1
ATOM 9980 N N . VAL D 1 59 ? 37.123 57.728 -45.007 1.00 22.85 59 VAL D N 1
ATOM 9981 C CA . VAL D 1 59 ? 38.338 56.999 -45.274 1.00 23.54 59 VAL D CA 1
ATOM 9982 C C . VAL D 1 59 ? 38.814 57.335 -46.678 1.00 25.67 59 VAL D C 1
ATOM 9983 O O . VAL D 1 59 ? 40.005 57.564 -46.884 1.00 30.32 59 VAL D O 1
ATOM 9987 N N . THR D 1 60 ? 37.854 57.344 -47.615 1.00 23.65 60 THR D N 1
ATOM 9988 C CA . THR D 1 60 ? 38.010 57.668 -49.036 1.00 26.00 60 THR D CA 1
ATOM 9989 C C . THR D 1 60 ? 38.508 59.129 -49.239 1.00 25.60 60 THR D C 1
ATOM 9990 O O . THR D 1 60 ? 39.298 59.417 -50.138 1.00 18.47 60 THR D O 1
ATOM 9994 N N . LYS D 1 61 ? 38.034 60.062 -48.420 1.00 24.22 61 LYS D N 1
ATOM 9995 C CA . LYS D 1 61 ? 38.499 61.436 -48.588 1.00 27.25 61 LYS D CA 1
ATOM 9996 C C . LYS D 1 61 ? 39.961 61.593 -48.137 1.00 26.04 61 LYS D C 1
ATOM 9997 O O . LYS D 1 61 ? 40.620 62.569 -48.488 1.00 25.65 61 LYS D O 1
ATOM 10003 N N . MET D 1 62 ? 40.487 60.674 -47.348 1.00 22.25 62 MET D N 1
ATOM 10004 C CA . MET D 1 62 ? 41.875 60.764 -46.971 1.00 21.10 62 MET D CA 1
ATOM 10005 C C . MET D 1 62 ? 42.662 59.932 -47.932 1.00 20.47 62 MET D C 1
ATOM 10006 O O . MET D 1 62 ? 43.758 60.302 -48.345 1.00 19.48 62 MET D O 1
ATOM 10011 N N . ARG D 1 63 ? 42.100 58.783 -48.285 1.00 23.80 63 ARG D N 1
ATOM 10012 C CA . ARG D 1 63 ? 42.746 57.842 -49.196 1.00 26.03 63 ARG D CA 1
ATOM 10013 C C . ARG D 1 63 ? 43.030 58.487 -50.550 1.00 34.94 63 ARG D C 1
ATOM 10014 O O . ARG D 1 63 ? 44.091 58.278 -51.135 1.00 31.02 63 ARG D O 1
ATOM 10022 N N . GLU D 1 64 ? 42.094 59.283 -51.052 1.00 32.90 64 GLU D N 1
ATOM 10023 C CA . GLU D 1 64 ? 42.293 59.922 -52.337 1.00 25.66 64 GLU D CA 1
ATOM 10024 C C . GLU D 1 64 ? 43.308 61.056 -52.283 1.00 28.65 64 GLU D C 1
ATOM 10025 O O . GLU D 1 64 ? 43.774 61.534 -53.316 1.00 33.10 64 GLU D O 1
ATOM 10031 N N . ARG D 1 65 ? 43.664 61.493 -51.087 1.00 29.46 65 ARG D N 1
ATOM 10032 C CA . ARG D 1 65 ? 44.623 62.588 -50.934 1.00 23.77 65 ARG D CA 1
ATOM 10033 C C . ARG D 1 65 ? 45.994 62.033 -50.657 1.00 28.86 65 ARG D C 1
ATOM 10034 O O . ARG D 1 65 ? 46.899 62.755 -50.243 1.00 33.38 65 ARG D O 1
ATOM 10042 N N . GLY D 1 66 ? 46.131 60.725 -50.870 1.00 24.17 66 GLY D N 1
ATOM 10043 C CA . GLY D 1 66 ? 47.406 60.082 -50.665 1.00 28.58 66 GLY D CA 1
ATOM 10044 C C . GLY D 1 66 ? 47.645 59.351 -49.368 1.00 38.70 66 GLY D C 1
ATOM 10045 O O . GLY D 1 66 ? 48.531 58.500 -49.324 1.00 49.21 66 GLY D O 1
ATOM 10046 N N . ILE D 1 67 ? 46.866 59.639 -48.326 1.00 37.78 67 ILE D N 1
ATOM 10047 C CA . ILE D 1 67 ? 47.071 58.998 -47.025 1.00 34.33 67 ILE D CA 1
ATOM 10048 C C . ILE D 1 67 ? 46.847 57.497 -47.010 1.00 33.25 67 ILE D C 1
ATOM 10049 O O . ILE D 1 67 ? 45.854 57.008 -47.549 1.00 35.95 67 ILE D O 1
ATOM 10054 N N . ASP D 1 68 ? 47.795 56.766 -46.419 1.00 32.20 68 ASP D N 1
ATOM 10055 C CA . ASP D 1 68 ? 47.683 55.299 -46.286 1.00 31.57 68 ASP D CA 1
ATOM 10056 C C . ASP D 1 68 ? 46.804 55.049 -45.039 1.00 30.10 68 ASP D C 1
ATOM 10057 O O . ASP D 1 68 ? 47.271 55.188 -43.910 1.00 34.14 68 ASP D O 1
ATOM 10062 N N . VAL D 1 69 ? 45.541 54.690 -45.243 1.00 29.72 69 VAL D N 1
ATOM 10063 C CA . VAL D 1 69 ? 44.606 54.483 -44.139 1.00 24.26 69 VAL D CA 1
ATOM 10064 C C . VAL D 1 69 ? 44.387 53.027 -43.780 1.00 34.91 69 VAL D C 1
ATOM 10065 O O . VAL D 1 69 ? 43.821 52.271 -44.570 1.00 37.08 69 VAL D O 1
ATOM 10069 N N . LEU D 1 70 ? 44.835 52.666 -42.568 1.00 30.34 70 LEU D N 1
ATOM 10070 C CA . LEU D 1 70 ? 44.715 51.331 -41.997 1.00 24.95 70 LEU D CA 1
ATOM 10071 C C . LEU D 1 70 ? 43.343 51.143 -41.268 1.00 25.95 70 LEU D C 1
ATOM 10072 O O . LEU D 1 70 ? 42.877 52.034 -40.561 1.00 24.70 70 LEU D O 1
ATOM 10077 N N . GLU D 1 71 ? 42.680 50.007 -41.429 1.00 23.32 71 GLU D N 1
ATOM 10078 C CA . GLU D 1 71 ? 41.400 49.856 -40.762 1.00 25.01 71 GLU D CA 1
ATOM 10079 C C . GLU D 1 71 ? 41.596 48.741 -39.770 1.00 33.12 71 GLU D C 1
ATOM 10080 O O . GLU D 1 71 ? 42.100 47.675 -40.122 1.00 32.30 71 GLU D O 1
ATOM 10086 N N . MET D 1 72 ? 41.181 49.009 -38.529 1.00 30.34 72 MET D N 1
ATOM 10087 C CA . MET D 1 72 ? 41.363 48.069 -37.427 1.00 31.75 72 MET D CA 1
ATOM 10088 C C . MET D 1 72 ? 40.803 46.670 -37.631 1.00 33.73 72 MET D C 1
ATOM 10089 O O . MET D 1 72 ? 41.445 45.691 -37.251 1.00 43.66 72 MET D O 1
ATOM 10094 N N . HIS D 1 73 ? 39.605 46.532 -38.179 1.00 26.48 73 HIS D N 1
ATOM 10095 C CA . HIS D 1 73 ? 39.110 45.166 -38.368 1.00 24.54 73 HIS D CA 1
ATOM 10096 C C . HIS D 1 73 ? 40.092 44.442 -39.306 1.00 25.14 73 HIS D C 1
ATOM 10097 O O . HIS D 1 73 ? 40.412 43.269 -39.114 1.00 30.76 73 HIS D O 1
ATOM 10104 N N . ASN D 1 74 ? 40.531 45.184 -40.324 1.00 19.63 74 ASN D N 1
ATOM 10105 C CA . ASN D 1 74 ? 41.427 44.712 -41.369 1.00 19.15 74 ASN D CA 1
ATOM 10106 C C . ASN D 1 74 ? 42.749 44.284 -40.761 1.00 24.83 74 ASN D C 1
ATOM 10107 O O . ASN D 1 74 ? 43.202 43.177 -41.042 1.00 31.13 74 ASN D O 1
ATOM 10112 N N . LEU D 1 75 ? 43.375 45.143 -39.946 1.00 23.54 75 LEU D N 1
ATOM 10113 C CA . LEU D 1 75 ? 44.648 44.816 -39.288 1.00 22.25 75 LEU D CA 1
ATOM 10114 C C . LEU D 1 75 ? 44.489 43.642 -38.294 1.00 30.73 75 LEU D C 1
ATOM 10115 O O . LEU D 1 75 ? 45.272 42.694 -38.296 1.00 30.77 75 LEU D O 1
ATOM 10120 N N . LEU D 1 76 ? 43.473 43.696 -37.437 1.00 34.45 76 LEU D N 1
ATOM 10121 C CA . LEU D 1 76 ? 43.270 42.608 -36.484 1.00 36.62 76 LEU D CA 1
ATOM 10122 C C . LEU D 1 76 ? 43.171 41.324 -37.288 1.00 35.79 76 LEU D C 1
ATOM 10123 O O . LEU D 1 76 ? 43.888 40.358 -37.030 1.00 28.66 76 LEU D O 1
ATOM 10128 N N . THR D 1 77 ? 42.276 41.344 -38.277 1.00 38.24 77 THR D N 1
ATOM 10129 C CA . THR D 1 77 ? 42.047 40.194 -39.137 1.00 41.00 77 THR D CA 1
ATOM 10130 C C . THR D 1 77 ? 43.324 39.592 -39.700 1.00 35.11 77 THR D C 1
ATOM 10131 O O . THR D 1 77 ? 43.539 38.386 -39.600 1.00 32.86 77 THR D O 1
ATOM 10135 N N . GLU D 1 78 ? 44.192 40.425 -40.256 1.00 32.59 78 GLU D N 1
ATOM 10136 C CA . GLU D 1 78 ? 45.427 39.910 -40.794 1.00 35.77 78 GLU D CA 1
ATOM 10137 C C . GLU D 1 78 ? 46.288 39.351 -39.672 1.00 38.60 78 GLU D C 1
ATOM 10138 O O . GLU D 1 78 ? 46.909 38.297 -39.805 1.00 41.49 78 GLU D O 1
ATOM 10144 N N . THR D 1 79 ? 46.298 40.087 -38.566 1.00 38.71 79 THR D N 1
ATOM 10145 C CA . THR D 1 79 ? 47.076 39.758 -37.381 1.00 29.07 79 THR D CA 1
ATOM 10146 C C . THR D 1 79 ? 46.711 38.434 -36.816 1.00 24.99 79 THR D C 1
ATOM 10147 O O . THR D 1 79 ? 47.596 37.672 -36.434 1.00 24.18 79 THR D O 1
ATOM 10151 N N . ILE D 1 80 ? 45.401 38.160 -36.769 1.00 30.13 80 ILE D N 1
ATOM 10152 C CA . ILE D 1 80 ? 44.833 36.898 -36.256 1.00 33.67 80 ILE D CA 1
ATOM 10153 C C . ILE D 1 80 ? 45.399 35.666 -36.943 1.00 33.58 80 ILE D C 1
ATOM 10154 O O . ILE D 1 80 ? 45.518 34.604 -36.332 1.00 32.19 80 ILE D O 1
ATOM 10159 N N . GLN D 1 81 ? 45.671 35.794 -38.241 1.00 37.30 81 GLN D N 1
ATOM 10160 C CA . GLN D 1 81 ? 46.172 34.669 -39.031 1.00 37.80 81 GLN D CA 1
ATOM 10161 C C . GLN D 1 81 ? 47.495 34.073 -38.578 1.00 39.05 81 GLN D C 1
ATOM 10162 O O . GLN D 1 81 ? 47.839 32.962 -38.976 1.00 42.80 81 GLN D O 1
ATOM 10168 N N . ASN D 1 82 ? 48.241 34.807 -37.755 1.00 41.61 82 ASN D N 1
ATOM 10169 C CA . ASN D 1 82 ? 49.480 34.308 -37.152 1.00 39.02 82 ASN D CA 1
ATOM 10170 C C . ASN D 1 82 ? 49.027 33.628 -35.837 1.00 36.75 82 ASN D C 1
ATOM 10171 O O . ASN D 1 82 ? 48.731 34.309 -34.856 1.00 38.62 82 ASN D O 1
ATOM 10176 N N . PRO D 1 83 ? 48.971 32.285 -35.799 1.00 35.57 83 PRO D N 1
ATOM 10177 C CA . PRO D 1 83 ? 48.538 31.538 -34.609 1.00 38.05 83 PRO D CA 1
ATOM 10178 C C . PRO D 1 83 ? 49.016 32.105 -33.274 1.00 38.87 83 PRO D C 1
ATOM 10179 O O . PRO D 1 83 ? 48.219 32.350 -32.369 1.00 35.27 83 PRO D O 1
ATOM 10183 N N . GLU D 1 84 ? 50.322 32.310 -33.156 1.00 42.15 84 GLU D N 1
ATOM 10184 C CA . GLU D 1 84 ? 50.894 32.833 -31.921 1.00 45.52 84 GLU D CA 1
ATOM 10185 C C . GLU D 1 84 ? 50.150 34.063 -31.444 1.00 46.67 84 GLU D C 1
ATOM 10186 O O . GLU D 1 84 ? 49.818 34.181 -30.265 1.00 47.41 84 GLU D O 1
ATOM 10192 N N . ALA D 1 85 ? 49.885 34.984 -32.364 1.00 48.36 85 ALA D N 1
ATOM 10193 C CA . ALA D 1 85 ? 49.132 36.190 -32.023 1.00 46.11 85 ALA D CA 1
ATOM 10194 C C . ALA D 1 85 ? 47.689 35.812 -31.593 1.00 43.02 85 ALA D C 1
ATOM 10195 O O . ALA D 1 85 ? 47.096 36.461 -30.733 1.00 40.92 85 ALA D O 1
ATOM 10197 N N . LEU D 1 86 ? 47.115 34.755 -32.157 1.00 41.50 86 LEU D N 1
ATOM 10198 C CA . LEU D 1 86 ? 45.756 34.396 -31.777 1.00 35.57 86 LEU D CA 1
ATOM 10199 C C . LEU D 1 86 ? 45.795 33.830 -30.408 1.00 35.61 86 LEU D C 1
ATOM 10200 O O . LEU D 1 86 ? 44.819 33.914 -29.665 1.00 42.10 86 LEU D O 1
ATOM 10205 N N . LYS D 1 87 ? 46.915 33.224 -30.058 1.00 37.01 87 LYS D N 1
ATOM 10206 C CA . LYS D 1 87 ? 47.004 32.615 -28.732 1.00 41.19 87 LYS D CA 1
ATOM 10207 C C . LYS D 1 87 ? 47.112 33.707 -27.691 1.00 36.81 87 LYS D C 1
ATOM 10208 O O . LYS D 1 87 ? 46.391 33.698 -26.695 1.00 42.45 87 LYS D O 1
ATOM 10214 N N . TRP D 1 88 ? 48.013 34.655 -27.949 1.00 31.76 88 TRP D N 1
ATOM 10215 C CA . TRP D 1 88 ? 48.290 35.784 -27.055 1.00 36.41 88 TRP D CA 1
ATOM 10216 C C . TRP D 1 88 ? 46.978 36.438 -26.592 1.00 36.82 88 TRP D C 1
ATOM 10217 O O . TRP D 1 88 ? 46.700 36.540 -25.397 1.00 36.77 88 TRP D O 1
ATOM 10228 N N . ILE D 1 89 ? 46.176 36.863 -27.559 1.00 32.13 89 ILE D N 1
ATOM 10229 C CA . ILE D 1 89 ? 44.891 37.456 -27.284 1.00 26.19 89 ILE D CA 1
ATOM 10230 C C . ILE D 1 89 ? 44.033 36.492 -26.491 1.00 21.35 89 ILE D C 1
ATOM 10231 O O . ILE D 1 89 ? 43.769 36.702 -25.310 1.00 26.69 89 ILE D O 1
ATOM 10236 N N . LEU D 1 90 ? 43.602 35.422 -27.130 1.00 24.39 90 LEU D N 1
ATOM 10237 C CA . LEU D 1 90 ? 42.719 34.471 -26.456 1.00 27.55 90 LEU D CA 1
ATOM 10238 C C . LEU D 1 90 ? 43.111 34.138 -25.003 1.00 27.43 90 LEU D C 1
ATOM 10239 O O . LEU D 1 90 ? 42.258 34.111 -24.116 1.00 27.10 90 LEU D O 1
ATOM 10244 N N . ASP D 1 91 ? 44.405 33.888 -24.795 1.00 26.21 91 ASP D N 1
ATOM 10245 C CA . ASP D 1 91 ? 44.979 33.585 -23.477 1.00 28.82 91 ASP D CA 1
ATOM 10246 C C . ASP D 1 91 ? 44.708 34.717 -22.441 1.00 29.23 91 ASP D C 1
ATOM 10247 O O . ASP D 1 91 ? 44.820 34.531 -21.230 1.00 31.36 91 ASP D O 1
ATOM 10252 N N . ARG D 1 92 ? 44.345 35.892 -22.919 1.00 27.99 92 ARG D N 1
ATOM 10253 C CA . ARG D 1 92 ? 44.114 36.969 -21.992 1.00 32.91 92 ARG D CA 1
ATOM 10254 C C . ARG D 1 92 ? 42.664 37.430 -22.010 1.00 33.46 92 ARG D C 1
ATOM 10255 O O . ARG D 1 92 ? 42.163 38.001 -21.044 1.00 39.30 92 ARG D O 1
ATOM 10263 N N . LYS D 1 93 ? 41.984 37.163 -23.103 1.00 28.42 93 LYS D N 1
ATOM 10264 C CA . LYS D 1 93 ? 40.632 37.612 -23.236 1.00 28.08 93 LYS D CA 1
ATOM 10265 C C . LYS D 1 93 ? 39.724 36.532 -22.724 1.00 29.38 93 LYS D C 1
ATOM 10266 O O . LYS D 1 93 ? 38.576 36.793 -22.372 1.00 30.96 93 LYS D O 1
ATOM 10272 N N . ILE D 1 94 ? 40.239 35.316 -22.663 1.00 29.57 94 ILE D N 1
ATOM 10273 C CA . ILE D 1 94 ? 39.420 34.201 -22.241 1.00 31.60 94 ILE D CA 1
ATOM 10274 C C . ILE D 1 94 ? 40.002 33.508 -21.018 1.00 30.63 94 ILE D C 1
ATOM 10275 O O . ILE D 1 94 ? 40.843 32.619 -21.133 1.00 41.72 94 ILE D O 1
ATOM 10280 N N . THR D 1 95 ? 39.582 33.954 -19.837 1.00 34.55 95 THR D N 1
ATOM 10281 C CA . THR D 1 95 ? 40.085 33.423 -18.574 1.00 29.57 95 THR D CA 1
ATOM 10282 C C . THR D 1 95 ? 38.873 32.941 -17.816 1.00 22.46 95 THR D C 1
ATOM 10283 O O . THR D 1 95 ? 37.747 33.046 -18.297 1.00 32.03 95 THR D O 1
ATOM 10287 N N . ALA D 1 96 ? 39.094 32.382 -16.640 1.00 23.06 96 ALA D N 1
ATOM 10288 C CA . ALA D 1 96 ? 37.972 31.969 -15.803 1.00 25.14 96 ALA D CA 1
ATOM 10289 C C . ALA D 1 96 ? 37.388 33.225 -15.145 1.00 27.94 96 ALA D C 1
ATOM 10290 O O . ALA D 1 96 ? 36.199 33.303 -14.842 1.00 25.04 96 ALA D O 1
ATOM 10292 N N . ASP D 1 97 ? 38.244 34.224 -14.946 1.00 26.30 97 ASP D N 1
ATOM 10293 C CA . ASP D 1 97 ? 37.816 35.483 -14.361 1.00 27.50 97 ASP D CA 1
ATOM 10294 C C . ASP D 1 97 ? 36.932 36.283 -15.347 1.00 31.80 97 ASP D C 1
ATOM 10295 O O . ASP D 1 97 ? 35.917 36.844 -14.937 1.00 30.08 97 ASP D O 1
ATOM 10300 N N . SER D 1 98 ? 37.268 36.318 -16.646 1.00 31.32 98 SER D N 1
ATOM 10301 C CA . SER D 1 98 ? 36.437 37.093 -17.596 1.00 33.49 98 SER D CA 1
ATOM 10302 C C . SER D 1 98 ? 35.115 36.435 -18.056 1.00 27.15 98 SER D C 1
ATOM 10303 O O . SER D 1 98 ? 34.044 37.035 -17.961 1.00 20.80 98 SER D O 1
ATOM 10306 N N . VAL D 1 99 ? 35.214 35.178 -18.478 1.00 23.15 99 VAL D N 1
ATOM 10307 C CA . VAL D 1 99 ? 34.095 34.419 -19.021 1.00 25.71 99 VAL D CA 1
ATOM 10308 C C . VAL D 1 99 ? 33.470 33.458 -18.043 1.00 25.22 99 VAL D C 1
ATOM 10309 O O . VAL D 1 99 ? 32.258 33.258 -18.054 1.00 25.41 99 VAL D O 1
ATOM 10313 N N . GLY D 1 100 ? 34.286 32.846 -17.197 1.00 32.78 100 GLY D N 1
ATOM 10314 C CA . GLY D 1 100 ? 33.743 31.902 -16.237 1.00 33.40 100 GLY D CA 1
ATOM 10315 C C . GLY D 1 100 ? 34.146 30.458 -16.481 1.00 35.13 100 GLY D C 1
ATOM 10316 O O . GLY D 1 100 ? 34.360 30.021 -17.610 1.00 30.92 100 GLY D O 1
ATOM 10317 N N . LEU D 1 101 ? 34.239 29.716 -15.386 1.00 40.16 101 LEU D N 1
ATOM 10318 C CA . LEU D 1 101 ? 34.608 28.305 -15.399 1.00 40.37 101 LEU D CA 1
ATOM 10319 C C . LEU D 1 101 ? 33.964 27.402 -16.446 1.00 41.33 101 LEU D C 1
ATOM 10320 O O . LEU D 1 101 ? 34.660 26.660 -17.137 1.00 45.10 101 LEU D O 1
ATOM 10325 N N . GLY D 1 102 ? 32.641 27.440 -16.571 1.00 37.52 102 GLY D N 1
ATOM 10326 C CA . GLY D 1 102 ? 32.014 26.545 -17.540 1.00 35.15 102 GLY D CA 1
ATOM 10327 C C . GLY D 1 102 ? 31.806 27.082 -18.938 1.00 34.18 102 GLY D C 1
ATOM 10328 O O . GLY D 1 102 ? 30.819 26.744 -19.589 1.00 39.68 102 GLY D O 1
ATOM 10329 N N . LEU D 1 103 ? 32.730 27.913 -19.411 1.00 40.82 103 LEU D N 1
ATOM 10330 C CA . LEU D 1 103 ? 32.604 28.521 -20.724 1.00 36.08 103 LEU D CA 1
ATOM 10331 C C . LEU D 1 103 ? 33.953 28.740 -21.415 1.00 32.29 103 LEU D C 1
ATOM 10332 O O . LEU D 1 103 ? 34.044 28.900 -22.632 1.00 31.39 103 LEU D O 1
ATOM 10337 N N . THR D 1 104 ? 35.008 28.741 -20.628 1.00 30.37 104 THR D N 1
ATOM 10338 C CA . THR D 1 104 ? 36.318 28.882 -21.203 1.00 34.82 104 THR D CA 1
ATOM 10339 C C . THR D 1 104 ? 36.569 27.956 -22.408 1.00 35.01 104 THR D C 1
ATOM 10340 O O . THR D 1 104 ? 36.912 28.434 -23.489 1.00 39.62 104 THR D O 1
ATOM 10344 N N . SER D 1 105 ? 36.414 26.641 -22.263 1.00 33.75 105 SER D N 1
ATOM 10345 C CA . SER D 1 105 ? 36.675 25.775 -23.432 1.00 40.25 105 SER D CA 1
ATOM 10346 C C . SER D 1 105 ? 35.743 26.032 -24.627 1.00 37.19 105 SER D C 1
ATOM 10347 O O . SER D 1 105 ? 36.196 26.074 -25.770 1.00 39.03 105 SER D O 1
ATOM 10350 N N . GLU D 1 106 ? 34.447 26.182 -24.363 1.00 38.21 106 GLU D N 1
ATOM 10351 C CA . GLU D 1 106 ? 33.443 26.420 -25.417 1.00 42.92 106 GLU D CA 1
ATOM 10352 C C . GLU D 1 106 ? 33.651 27.626 -26.297 1.00 41.90 106 GLU D C 1
ATOM 10353 O O . GLU D 1 106 ? 33.641 27.534 -27.523 1.00 38.35 106 GLU D O 1
ATOM 10359 N N . LEU D 1 107 ? 33.774 28.775 -25.652 1.00 48.59 107 LEU D N 1
ATOM 10360 C CA . LEU D 1 107 ? 33.971 30.033 -26.344 1.00 43.58 107 LEU D CA 1
ATOM 10361 C C . LEU D 1 107 ? 35.247 29.974 -27.205 1.00 40.57 107 LEU D C 1
ATOM 10362 O O . LEU D 1 107 ? 35.236 30.373 -28.368 1.00 41.80 107 LEU D O 1
ATOM 10367 N N . ARG D 1 108 ? 36.342 29.447 -26.654 1.00 41.13 108 ARG D N 1
ATOM 10368 C CA . ARG D 1 108 ? 37.592 29.365 -27.408 1.00 39.97 108 ARG D CA 1
ATOM 10369 C C . ARG D 1 108 ? 37.481 28.351 -28.529 1.00 42.52 108 ARG D C 1
ATOM 10370 O O . ARG D 1 108 ? 37.617 28.710 -29.698 1.00 49.42 108 ARG D O 1
ATOM 10378 N N . SER D 1 109 ? 37.237 27.086 -28.199 1.00 33.67 109 SER D N 1
ATOM 10379 C CA . SER D 1 109 ? 37.070 26.098 -29.281 1.00 41.90 109 SER D CA 1
ATOM 10380 C C . SER D 1 109 ? 36.261 26.678 -30.465 1.00 41.33 109 SER D C 1
ATOM 10381 O O . SER D 1 109 ? 36.629 26.477 -31.622 1.00 45.97 109 SER D O 1
ATOM 10384 N N . TRP D 1 110 ? 35.159 27.380 -30.158 1.00 32.89 110 TRP D N 1
ATOM 10385 C CA . TRP D 1 110 ? 34.295 27.992 -31.166 1.00 32.39 110 TRP D CA 1
ATOM 10386 C C . TRP D 1 110 ? 35.012 29.150 -31.852 1.00 36.31 110 TRP D C 1
ATOM 10387 O O . TRP D 1 110 ? 35.224 29.140 -33.063 1.0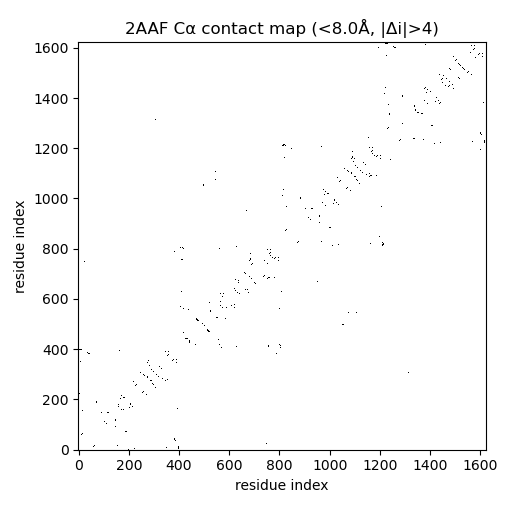0 40.94 110 TRP D O 1
ATOM 10398 N N . LEU D 1 111 ? 35.401 30.154 -31.083 1.00 39.15 111 LEU D N 1
ATOM 10399 C CA . LEU D 1 111 ? 36.081 31.298 -31.687 1.00 40.64 111 LEU D CA 1
ATOM 10400 C C . LEU D 1 111 ? 37.147 30.824 -32.692 1.00 37.99 111 LEU D C 1
ATOM 10401 O O . LEU D 1 111 ? 37.232 31.322 -33.813 1.00 37.81 111 LEU D O 1
ATOM 10406 N N . GLU D 1 112 ? 37.953 29.853 -32.277 1.00 39.34 112 GLU D N 1
ATOM 10407 C CA . GLU D 1 112 ? 38.990 29.321 -33.128 1.00 38.88 112 GLU D CA 1
ATOM 10408 C C . GLU D 1 112 ? 38.399 28.548 -34.343 1.00 46.51 112 GLU D C 1
ATOM 10409 O O . GLU D 1 112 ? 39.152 28.140 -35.225 1.00 52.14 112 GLU D O 1
ATOM 10415 N N . SER D 1 113 ? 37.074 28.347 -34.417 1.00 41.20 113 SER D N 1
ATOM 10416 C CA . SER D 1 113 ? 36.476 27.659 -35.579 1.00 38.54 113 SER D CA 1
ATOM 10417 C C . SER D 1 113 ? 36.219 28.660 -36.691 1.00 41.91 113 SER D C 1
ATOM 10418 O O . SER D 1 113 ? 36.112 28.306 -37.864 1.00 41.29 113 SER D O 1
ATOM 10421 N N . LEU D 1 114 ? 36.093 29.925 -36.300 1.00 38.41 114 LEU D N 1
ATOM 10422 C CA . LEU D 1 114 ? 35.818 30.976 -37.260 1.00 44.23 114 LEU D CA 1
ATOM 10423 C C . LEU D 1 114 ? 36.999 31.282 -38.133 1.00 45.93 114 LEU D C 1
ATOM 10424 O O . LEU D 1 114 ? 38.138 30.973 -37.786 1.00 46.89 114 LEU D O 1
ATOM 10429 N N . GLU D 1 115 ? 36.685 31.919 -39.267 1.00 43.15 115 GLU D N 1
ATOM 10430 C CA . GLU D 1 115 ? 37.618 32.375 -40.294 1.00 40.06 115 GLU D CA 1
ATOM 10431 C C . GLU D 1 115 ? 38.097 33.744 -39.850 1.00 40.95 115 GLU D C 1
ATOM 10432 O O . GLU D 1 115 ? 37.343 34.510 -39.255 1.00 41.30 115 GLU D O 1
ATOM 10438 N N . PRO D 1 116 ? 39.343 34.104 -40.174 1.00 40.65 116 PRO D N 1
ATOM 10439 C CA . PRO D 1 116 ? 39.875 35.410 -39.751 1.00 43.55 116 PRO D CA 1
ATOM 10440 C C . PRO D 1 116 ? 38.956 36.653 -39.753 1.00 42.11 116 PRO D C 1
ATOM 10441 O O . PRO D 1 116 ? 38.880 37.358 -38.748 1.00 34.65 116 PRO D O 1
ATOM 10445 N N . ARG D 1 117 ? 38.259 36.911 -40.847 1.00 45.82 117 ARG D N 1
ATOM 10446 C CA . ARG D 1 117 ? 37.445 38.117 -40.895 1.00 46.44 117 ARG D CA 1
ATOM 10447 C C . ARG D 1 117 ? 36.270 37.964 -39.982 1.00 41.49 117 ARG D C 1
ATOM 10448 O O . ARG D 1 117 ? 35.688 38.951 -39.535 1.00 48.62 117 ARG D O 1
ATOM 10456 N N . LYS D 1 118 ? 35.944 36.728 -39.672 1.00 37.92 118 LYS D N 1
ATOM 10457 C CA . LYS D 1 118 ? 34.830 36.435 -38.789 1.00 38.32 118 LYS D CA 1
ATOM 10458 C C . LYS D 1 118 ? 35.310 36.604 -37.341 1.00 41.59 118 LYS D C 1
ATOM 10459 O O . LYS D 1 118 ? 34.707 37.310 -36.534 1.00 46.49 118 LYS D O 1
ATOM 10465 N N . LEU D 1 119 ? 36.401 35.945 -37.006 1.00 36.55 119 LEU D N 1
ATOM 10466 C CA . LEU D 1 119 ? 36.907 36.074 -35.673 1.00 37.68 119 LEU D CA 1
ATOM 10467 C C . LEU D 1 119 ? 37.117 37.554 -35.275 1.00 37.70 119 LEU D C 1
ATOM 10468 O O . LEU D 1 119 ? 36.676 37.984 -34.210 1.00 39.92 119 LEU D O 1
ATOM 10473 N N . ALA D 1 120 ? 37.796 38.330 -36.111 1.00 32.17 120 ALA D N 1
ATOM 10474 C CA . ALA D 1 120 ? 38.001 39.728 -35.781 1.00 28.95 120 ALA D CA 1
ATOM 10475 C C . ALA D 1 120 ? 36.649 40.390 -35.533 1.00 29.38 120 ALA D C 1
ATOM 10476 O O . ALA D 1 120 ? 36.514 41.160 -34.586 1.00 30.77 120 ALA D O 1
ATOM 10478 N N . GLU D 1 121 ? 35.639 40.095 -36.345 1.00 27.23 121 GLU D N 1
ATOM 10479 C CA . GLU D 1 121 ? 34.329 40.734 -36.176 1.00 32.36 121 GLU D CA 1
ATOM 10480 C C . GLU D 1 121 ? 33.816 40.628 -34.784 1.00 26.35 121 GLU D C 1
ATOM 10481 O O . GLU D 1 121 ? 33.359 41.617 -34.212 1.00 27.73 121 GLU D O 1
ATOM 10487 N N . TYR D 1 122 ? 33.880 39.397 -34.273 1.00 21.04 122 TYR D N 1
ATOM 10488 C CA . TYR D 1 122 ? 33.401 39.014 -32.944 1.00 21.40 122 TYR D CA 1
ATOM 10489 C C . TYR D 1 122 ? 34.252 39.516 -31.794 1.00 28.00 122 TYR D C 1
ATOM 10490 O O . TYR D 1 122 ? 33.733 39.837 -30.726 1.00 26.10 122 TYR D O 1
ATOM 10499 N N . LEU D 1 123 ? 35.567 39.572 -32.022 1.00 24.79 123 LEU D N 1
ATOM 10500 C CA . LEU D 1 123 ? 36.491 40.050 -31.018 1.00 20.23 123 LEU D CA 1
ATOM 10501 C C . LEU D 1 123 ? 36.130 41.515 -30.584 1.00 28.29 123 LEU D C 1
ATOM 10502 O O . LEU D 1 123 ? 36.184 41.869 -29.407 1.00 27.05 123 LEU D O 1
ATOM 10507 N N . ILE D 1 124 ? 35.741 42.332 -31.561 1.00 28.20 124 ILE D N 1
ATOM 10508 C CA . ILE D 1 124 ? 35.414 43.742 -31.372 1.00 25.02 124 ILE D CA 1
ATOM 10509 C C . ILE D 1 124 ? 33.950 43.922 -31.088 1.00 23.05 124 ILE D C 1
ATOM 10510 O O . ILE D 1 124 ? 33.557 44.743 -30.263 1.00 28.87 124 ILE D O 1
ATOM 10515 N N . GLY D 1 125 ? 33.131 43.162 -31.780 1.00 27.27 125 GLY D N 1
ATOM 10516 C CA . GLY D 1 125 ? 31.709 43.299 -31.623 1.00 25.01 125 GLY D CA 1
ATOM 10517 C C . GLY D 1 125 ? 31.195 42.505 -30.469 1.00 22.39 125 GLY D C 1
ATOM 10518 O O . GLY D 1 125 ? 29.999 42.540 -30.195 1.00 26.71 125 GLY D O 1
ATOM 10519 N N . GLY D 1 126 ? 32.059 41.776 -29.789 1.00 24.18 126 GLY D N 1
ATOM 10520 C CA . GLY D 1 126 ? 31.593 40.992 -28.658 1.00 23.90 126 GLY D CA 1
ATOM 10521 C C . GLY D 1 126 ? 30.803 39.745 -29.004 1.00 23.81 126 GLY D C 1
ATOM 10522 O O . GLY D 1 126 ? 30.105 39.681 -30.014 1.00 31.92 126 GLY D O 1
ATOM 10523 N N . VAL D 1 127 ? 30.901 38.740 -28.154 1.00 27.61 127 VAL D N 1
ATOM 10524 C CA . VAL D 1 127 ? 30.178 37.495 -28.361 1.00 30.09 127 VAL D CA 1
ATOM 10525 C C . VAL D 1 127 ? 29.042 37.365 -27.378 1.00 33.88 127 VAL D C 1
ATOM 10526 O O . VAL D 1 127 ? 29.200 37.677 -26.199 1.00 34.61 127 VAL D O 1
ATOM 10530 N N . ALA D 1 128 ? 27.897 36.893 -27.864 1.00 40.04 128 ALA D N 1
ATOM 10531 C CA . ALA D 1 128 ? 26.717 36.695 -27.036 1.00 40.02 128 ALA D CA 1
ATOM 10532 C C . ALA D 1 128 ? 26.535 35.227 -26.786 1.00 42.75 128 ALA D C 1
ATOM 10533 O O . ALA D 1 128 ? 27.251 34.393 -27.338 1.00 47.42 128 ALA D O 1
ATOM 10535 N N . ALA D 1 129 ? 25.543 34.922 -25.965 1.00 45.03 129 ALA D N 1
ATOM 10536 C CA . ALA D 1 129 ? 25.227 33.551 -25.601 1.00 42.36 129 ALA D CA 1
ATOM 10537 C C . ALA D 1 129 ? 24.636 32.833 -26.806 1.00 41.22 129 ALA D C 1
ATOM 10538 O O . ALA D 1 129 ? 25.005 31.704 -27.125 1.00 40.77 129 ALA D O 1
ATOM 10540 N N . ASP D 1 130 ? 23.720 33.500 -27.486 1.00 40.86 130 ASP D N 1
ATOM 10541 C CA . ASP D 1 130 ? 23.104 32.936 -28.671 1.00 43.87 130 ASP D CA 1
ATOM 10542 C C . ASP D 1 130 ? 24.075 32.548 -29.781 1.00 44.56 130 ASP D C 1
ATOM 10543 O O . ASP D 1 130 ? 23.764 31.647 -30.557 1.00 51.17 130 ASP D O 1
ATOM 10548 N N . ASP D 1 131 ? 25.242 33.202 -29.873 1.00 37.59 131 ASP D N 1
ATOM 10549 C CA . ASP D 1 131 ? 26.222 32.906 -30.941 1.00 32.52 131 ASP D CA 1
ATOM 10550 C C . ASP D 1 131 ? 26.920 31.560 -30.785 1.00 31.49 131 ASP D C 1
ATOM 10551 O O . ASP D 1 131 ? 27.506 31.018 -31.720 1.00 33.63 131 ASP D O 1
ATOM 10556 N N . LEU D 1 132 ? 26.852 31.018 -29.597 1.00 29.91 132 LEU D N 1
ATOM 10557 C CA . LEU D 1 132 ? 27.499 29.760 -29.337 1.00 35.09 132 LEU D CA 1
ATOM 10558 C C . LEU D 1 132 ? 26.677 28.561 -29.766 1.00 33.74 132 LEU D C 1
ATOM 10559 O O . LEU D 1 132 ? 25.471 28.640 -29.994 1.00 35.83 132 LEU D O 1
ATOM 10564 N N . PRO D 1 133 ? 27.355 27.440 -29.939 1.00 36.26 133 PRO D N 1
ATOM 10565 C CA . PRO D 1 133 ? 26.666 26.223 -30.326 1.00 38.95 133 PRO D CA 1
ATOM 10566 C C . PRO D 1 133 ? 25.828 25.866 -29.118 1.00 41.56 133 PRO D C 1
ATOM 10567 O O . PRO D 1 133 ? 26.231 26.125 -27.986 1.00 41.29 133 PRO D O 1
ATOM 10571 N N . ALA D 1 134 ? 24.646 25.313 -29.354 1.00 49.62 134 ALA D N 1
ATOM 10572 C CA . ALA D 1 134 ? 23.755 24.870 -28.280 1.00 48.40 134 ALA D CA 1
ATOM 10573 C C . ALA D 1 134 ? 24.587 24.019 -27.305 1.00 45.97 134 ALA D C 1
ATOM 10574 O O . ALA D 1 134 ? 25.354 23.151 -27.720 1.00 39.97 134 ALA D O 1
ATOM 10576 N N . SER D 1 135 ? 24.453 24.312 -26.011 1.00 51.18 135 SER D N 1
ATOM 10577 C CA . SER D 1 135 ? 25.193 23.607 -24.957 1.00 55.48 135 SER D CA 1
ATOM 10578 C C . SER D 1 135 ? 24.643 23.986 -23.592 1.00 55.69 135 SER D C 1
ATOM 10579 O O . SER D 1 135 ? 23.991 25.019 -23.442 1.00 55.04 135 SER D O 1
ATOM 10582 N N . GLU D 1 136 ? 24.929 23.149 -22.600 1.00 57.92 136 GLU D N 1
ATOM 10583 C CA . GLU D 1 136 ? 24.566 23.497 -21.208 1.00 55.97 136 GLU D CA 1
ATOM 10584 C C . GLU D 1 136 ? 25.227 24.759 -20.715 1.00 53.62 136 GLU D C 1
ATOM 10585 O O . GLU D 1 136 ? 24.588 25.596 -20.078 1.00 52.54 136 GLU D O 1
ATOM 10591 N N . GLY D 1 137 ? 26.517 24.881 -21.016 1.00 48.90 137 GLY D N 1
ATOM 10592 C CA . GLY D 1 137 ? 27.266 26.062 -20.624 1.00 45.17 137 GLY D CA 1
ATOM 10593 C C . GLY D 1 137 ? 26.656 27.348 -21.180 1.00 43.34 137 GLY D C 1
ATOM 10594 O O . GLY D 1 137 ? 26.576 28.353 -20.477 1.00 46.90 137 GLY D O 1
ATOM 10595 N N . ALA D 1 138 ? 26.250 27.373 -22.445 1.00 38.38 138 ALA D N 1
ATOM 10596 C CA . ALA D 1 138 ? 25.628 28.595 -22.945 1.00 33.37 138 ALA D CA 1
ATOM 10597 C C . ALA D 1 138 ? 24.190 28.673 -22.404 1.00 36.73 138 ALA D C 1
ATOM 10598 O O . ALA D 1 138 ? 23.644 29.764 -22.252 1.00 44.31 138 ALA D O 1
ATOM 10600 N N . ASN D 1 139 ? 23.581 27.533 -22.069 1.00 32.64 139 ASN D N 1
ATOM 10601 C CA . ASN D 1 139 ? 22.210 27.546 -21.553 1.00 32.81 139 ASN D CA 1
ATOM 10602 C C . ASN D 1 139 ? 22.102 28.008 -20.095 1.00 31.15 139 ASN D C 1
ATOM 10603 O O . ASN D 1 139 ? 21.123 28.652 -19.718 1.00 28.63 139 ASN D O 1
ATOM 10608 N N . ILE D 1 140 ? 23.072 27.667 -19.254 1.00 27.45 140 ILE D N 1
ATOM 10609 C CA . ILE D 1 140 ? 22.950 28.115 -17.894 1.00 30.89 140 ILE D CA 1
ATOM 10610 C C . ILE D 1 140 ? 23.099 29.618 -17.981 1.00 41.34 140 ILE D C 1
ATOM 10611 O O . ILE D 1 140 ? 22.567 30.361 -17.159 1.00 48.91 140 ILE D O 1
ATOM 10616 N N . LEU D 1 141 ? 23.779 30.070 -19.026 1.00 42.26 141 LEU D N 1
ATOM 10617 C CA . LEU D 1 141 ? 24.013 31.480 -19.235 1.00 32.67 141 LEU D CA 1
ATOM 10618 C C . LEU D 1 141 ? 22.820 32.193 -19.843 1.00 34.78 141 LEU D C 1
ATOM 10619 O O . LEU D 1 141 ? 22.662 33.400 -19.667 1.00 35.00 141 LEU D O 1
ATOM 10624 N N . LYS D 1 142 ? 22.008 31.439 -20.588 1.00 40.52 142 LYS D N 1
ATOM 10625 C CA . LYS D 1 142 ? 20.774 31.928 -21.220 1.00 37.88 142 LYS D CA 1
ATOM 10626 C C . LYS D 1 142 ? 19.595 31.859 -20.239 1.00 43.63 142 LYS D C 1
ATOM 10627 O O . LYS D 1 142 ? 18.548 32.461 -20.472 1.00 48.55 142 LYS D O 1
ATOM 10633 N N . MET D 1 143 ? 19.781 31.093 -19.156 1.00 43.68 143 MET D N 1
ATOM 10634 C CA . MET D 1 143 ? 18.803 30.901 -18.080 1.00 40.39 143 MET D CA 1
ATOM 10635 C C . MET D 1 143 ? 18.855 32.111 -17.138 1.00 40.98 143 MET D C 1
ATOM 10636 O O . MET D 1 143 ? 17.836 32.619 -16.673 1.00 36.13 143 MET D O 1
ATOM 10641 N N . TYR D 1 144 ? 20.069 32.550 -16.856 1.00 40.50 144 TYR D N 1
ATOM 10642 C CA . TYR D 1 144 ? 20.249 33.693 -15.993 1.00 38.96 144 TYR D CA 1
ATOM 10643 C C . TYR D 1 144 ? 19.618 34.884 -16.692 1.00 33.46 144 TYR D C 1
ATOM 10644 O O . TYR D 1 144 ? 19.017 35.755 -16.065 1.00 32.22 144 TYR D O 1
ATOM 10653 N N . ARG D 1 145 ? 19.739 34.921 -18.003 1.00 35.43 145 ARG D N 1
ATOM 10654 C CA . ARG D 1 145 ? 19.189 36.045 -18.742 1.00 39.44 145 ARG D CA 1
ATOM 10655 C C . ARG D 1 145 ? 17.683 35.947 -18.712 1.00 42.34 145 ARG D C 1
ATOM 10656 O O . ARG D 1 145 ? 16.974 36.925 -18.486 1.00 38.57 145 ARG D O 1
ATOM 10664 N N . GLU D 1 146 ? 17.205 34.736 -18.927 1.00 47.57 146 GLU D N 1
ATOM 10665 C CA . GLU D 1 146 ? 15.783 34.476 -18.952 1.00 50.28 146 GLU D CA 1
ATOM 10666 C C . GLU D 1 146 ? 15.082 34.762 -17.621 1.00 48.20 146 GLU D C 1
ATOM 10667 O O . GLU D 1 146 ? 14.064 35.451 -17.603 1.00 49.98 146 GLU D O 1
ATOM 10673 N N . TYR D 1 147 ? 15.637 34.260 -16.513 1.00 47.03 147 TYR D N 1
ATOM 10674 C CA . TYR D 1 147 ? 15.044 34.423 -15.183 1.00 43.97 147 TYR D CA 1
ATOM 10675 C C . TYR D 1 147 ? 15.472 35.581 -14.304 1.00 45.28 147 TYR D C 1
ATOM 10676 O O . TYR D 1 147 ? 14.672 36.056 -13.501 1.00 47.37 147 TYR D O 1
ATOM 10685 N N . LEU D 1 148 ? 16.728 36.012 -14.402 1.00 48.49 148 LEU D N 1
ATOM 10686 C CA . LEU D 1 148 ? 17.238 37.101 -13.555 1.00 49.39 148 LEU D CA 1
ATOM 10687 C C . LEU D 1 148 ? 17.364 38.389 -14.315 1.00 48.65 148 LEU D C 1
ATOM 10688 O O . LEU D 1 148 ? 17.420 39.468 -13.729 1.00 52.85 148 LEU D O 1
ATOM 10693 N N . GLY D 1 149 ? 17.442 38.290 -15.625 1.00 47.35 149 GLY D N 1
ATOM 10694 C CA . GLY D 1 149 ? 17.558 39.492 -16.421 1.00 43.52 149 GLY D CA 1
ATOM 10695 C C . GLY D 1 149 ? 18.983 39.904 -16.688 1.00 38.70 149 GLY D C 1
ATOM 10696 O O . GLY D 1 149 ? 19.226 41.023 -17.135 1.00 42.43 149 GLY D O 1
ATOM 10697 N N . HIS D 1 150 ? 19.923 39.010 -16.409 1.00 41.94 150 HIS D N 1
ATOM 10698 C CA . HIS D 1 150 ? 21.349 39.248 -16.644 1.00 46.35 150 HIS D CA 1
ATOM 10699 C C . HIS D 1 150 ? 21.603 39.596 -18.098 1.00 47.49 150 HIS D C 1
ATOM 10700 O O . HIS D 1 150 ? 20.704 39.526 -18.933 1.00 47.42 150 HIS D O 1
ATOM 10707 N N . SER D 1 151 ? 22.845 39.971 -18.383 1.00 50.14 151 SER D N 1
ATOM 10708 C CA . SER D 1 151 ? 23.282 40.296 -19.732 1.00 54.27 151 SER D CA 1
ATOM 10709 C C . SER D 1 151 ? 23.491 38.991 -20.538 1.00 57.46 151 SER D C 1
ATOM 10710 O O . SER D 1 151 ? 23.631 37.906 -19.976 1.00 56.70 151 SER D O 1
ATOM 10713 N N . SER D 1 152 ? 23.524 39.085 -21.858 1.00 60.75 152 SER D N 1
ATOM 10714 C CA . SER D 1 152 ? 23.713 37.883 -22.669 1.00 61.98 152 SER D CA 1
ATOM 10715 C C . SER D 1 152 ? 25.166 37.803 -23.164 1.00 59.11 152 SER D C 1
ATOM 10716 O O . SER D 1 152 ? 25.602 36.793 -23.716 1.00 54.00 152 SER D O 1
ATOM 10719 N N . PHE D 1 153 ? 25.914 38.880 -22.926 1.00 56.30 153 PHE D N 1
ATOM 10720 C CA . PHE D 1 153 ? 27.293 38.977 -23.390 1.00 49.66 153 PHE D CA 1
ATOM 10721 C C . PHE D 1 153 ? 28.364 38.222 -22.633 1.00 46.47 153 PHE D C 1
ATOM 10722 O O . PHE D 1 153 ? 28.600 38.466 -21.452 1.00 50.83 153 PHE D O 1
ATOM 10730 N N . LEU D 1 154 ? 29.009 37.301 -23.331 1.00 41.13 154 LEU D N 1
ATOM 10731 C CA . LEU D 1 154 ? 30.123 36.537 -22.804 1.00 34.25 154 LEU D CA 1
ATOM 10732 C C . LEU D 1 154 ? 31.251 37.540 -22.939 1.00 31.95 154 LEU D C 1
ATOM 10733 O O . LEU D 1 154 ? 31.974 37.831 -21.987 1.00 28.28 154 LEU D O 1
ATOM 10738 N N . LEU D 1 155 ? 31.411 38.032 -24.160 1.00 28.50 155 LEU D N 1
ATOM 10739 C CA . LEU D 1 155 ? 32.424 39.018 -24.458 1.00 29.49 155 LEU D CA 1
ATOM 10740 C C . LEU D 1 155 ? 31.588 40.264 -24.684 1.00 32.82 155 LEU D C 1
ATOM 10741 O O . LEU D 1 155 ? 30.476 40.218 -25.210 1.00 29.71 155 LEU D O 1
ATOM 10746 N N . PRO D 1 156 ? 32.092 41.398 -24.234 1.00 34.10 156 PRO D N 1
ATOM 10747 C CA . PRO D 1 156 ? 31.264 42.575 -24.451 1.00 33.07 156 PRO D CA 1
ATOM 10748 C C . PRO D 1 156 ? 31.622 43.366 -25.663 1.00 29.65 156 PRO D C 1
ATOM 10749 O O . PRO D 1 156 ? 32.794 43.484 -26.016 1.00 31.98 156 PRO D O 1
ATOM 10753 N N . PRO D 1 157 ? 30.621 43.956 -26.308 1.00 33.23 157 PRO D N 1
ATOM 10754 C CA . PRO D 1 157 ? 30.861 44.769 -27.501 1.00 35.11 157 PRO D CA 1
ATOM 10755 C C . PRO D 1 157 ? 31.820 45.937 -27.190 1.00 30.90 157 PRO D C 1
ATOM 10756 O O . PRO D 1 157 ? 31.790 46.468 -26.081 1.00 35.50 157 PRO D O 1
ATOM 10760 N N . LEU D 1 158 ? 32.645 46.321 -28.177 1.00 27.48 158 LEU D N 1
ATOM 10761 C CA . LEU D 1 158 ? 33.655 47.406 -28.076 1.00 25.56 158 LEU D CA 1
ATOM 10762 C C . LEU D 1 158 ? 33.432 48.531 -29.121 1.00 27.16 158 LEU D C 1
ATOM 10763 O O . LEU D 1 158 ? 34.308 48.879 -29.912 1.00 29.55 158 LEU D O 1
ATOM 10768 N N . PRO D 1 159 ? 32.244 49.108 -29.126 1.00 23.04 159 PRO D N 1
ATOM 10769 C CA . PRO D 1 159 ? 31.929 50.178 -30.065 1.00 21.09 159 PRO D CA 1
ATOM 10770 C C . PRO D 1 159 ? 32.862 51.389 -30.012 1.00 25.11 159 PRO D C 1
ATOM 10771 O O . PRO D 1 159 ? 32.980 52.132 -30.983 1.00 26.03 159 PRO D O 1
ATOM 10775 N N . ASN D 1 160 ? 33.542 51.618 -28.908 1.00 25.40 160 ASN D N 1
ATOM 10776 C CA . ASN D 1 160 ? 34.390 52.787 -28.894 1.00 26.02 160 ASN D CA 1
ATOM 10777 C C . ASN D 1 160 ? 35.648 52.614 -29.740 1.00 32.83 160 ASN D C 1
ATOM 10778 O O . ASN D 1 160 ? 36.366 53.582 -29.988 1.00 38.56 160 ASN D O 1
ATOM 10783 N N . THR D 1 161 ? 35.927 51.380 -30.172 1.00 27.42 161 THR D N 1
ATOM 10784 C CA . THR D 1 161 ? 37.083 51.116 -31.030 1.00 19.79 161 THR D CA 1
ATOM 10785 C C . THR D 1 161 ? 37.064 52.157 -32.130 1.00 13.20 161 THR D C 1
ATOM 10786 O O . THR D 1 161 ? 38.095 52.723 -32.483 1.00 17.60 161 THR D O 1
ATOM 10790 N N . GLN D 1 162 ? 35.878 52.459 -32.642 1.00 20.99 162 GLN D N 1
ATOM 10791 C CA . GLN D 1 162 ? 35.709 53.455 -33.715 1.00 17.68 162 GLN D CA 1
ATOM 10792 C C . GLN D 1 162 ? 36.478 54.723 -33.439 1.00 22.37 162 GLN D C 1
ATOM 10793 O O . GLN D 1 162 ? 36.815 55.462 -34.364 1.00 24.41 162 GLN D O 1
ATOM 10799 N N . PHE D 1 163 ? 36.730 55.005 -32.161 1.00 19.39 163 PHE D N 1
ATOM 10800 C CA . PHE D 1 163 ? 37.491 56.195 -31.787 1.00 22.92 163 PHE D CA 1
ATOM 10801 C C . PHE D 1 163 ? 38.899 55.768 -31.465 1.00 25.23 163 PHE D C 1
ATOM 10802 O O . PHE D 1 163 ? 39.280 55.667 -30.301 1.00 25.56 163 PHE D O 1
ATOM 10810 N N . THR D 1 164 ? 39.669 55.513 -32.508 1.00 26.39 164 THR D N 1
ATOM 10811 C CA . THR D 1 164 ? 41.031 55.050 -32.366 1.00 24.19 164 THR D CA 1
ATOM 10812 C C . THR D 1 164 ? 42.024 56.043 -31.762 1.00 17.02 164 THR D C 1
ATOM 10813 O O . THR D 1 164 ? 43.172 55.692 -31.497 1.00 19.76 164 THR D O 1
ATOM 10817 N N . ARG D 1 165 ? 41.588 57.276 -31.536 1.00 17.10 165 ARG D N 1
ATOM 10818 C CA . ARG D 1 165 ? 42.448 58.318 -30.943 1.00 23.88 165 ARG D CA 1
ATOM 10819 C C . ARG D 1 165 ? 42.781 57.930 -29.515 1.00 31.50 165 ARG D C 1
ATOM 10820 O O . ARG D 1 165 ? 43.893 58.152 -29.038 1.00 28.25 165 ARG D O 1
ATOM 10828 N N . ASP D 1 166 ? 41.826 57.257 -28.897 1.00 29.98 166 ASP D N 1
ATOM 10829 C CA . ASP D 1 166 ? 41.854 56.960 -27.443 1.00 28.21 166 ASP D CA 1
ATOM 10830 C C . ASP D 1 166 ? 42.797 55.911 -26.901 1.00 32.21 166 ASP D C 1
ATOM 10831 O O . ASP D 1 166 ? 43.548 56.213 -25.982 1.00 28.99 166 ASP D O 1
ATOM 10836 N N . THR D 1 167 ? 42.777 54.696 -27.434 1.00 32.10 167 THR D N 1
ATOM 10837 C CA . THR D 1 167 ? 43.582 53.619 -26.878 1.00 25.72 167 THR D CA 1
ATOM 10838 C C . THR D 1 167 ? 45.102 53.611 -27.108 1.00 28.83 167 THR D C 1
ATOM 10839 O O . THR D 1 167 ? 45.810 52.943 -26.357 1.00 31.85 167 THR D O 1
ATOM 10843 N N . THR D 1 168 ? 45.616 54.327 -28.125 1.00 23.96 168 THR D N 1
ATOM 10844 C CA . THR D 1 168 ? 47.074 54.410 -28.366 1.00 19.81 168 THR D CA 1
ATOM 10845 C C . THR D 1 168 ? 47.484 55.730 -29.019 1.00 21.36 168 THR D C 1
ATOM 10846 O O . THR D 1 168 ? 46.692 56.347 -29.727 1.00 22.68 168 THR D O 1
ATOM 10850 N N . CYS D 1 169 ? 48.694 56.212 -28.728 1.00 19.96 169 CYS D N 1
ATOM 10851 C CA . CYS D 1 169 ? 49.172 57.482 -29.300 1.00 31.57 169 CYS D CA 1
ATOM 10852 C C . CYS D 1 169 ? 50.606 57.376 -29.743 1.00 28.08 169 CYS D C 1
ATOM 10853 O O . CYS D 1 169 ? 51.437 56.828 -29.024 1.00 29.99 169 CYS D O 1
ATOM 10856 N N . TRP D 1 170 ? 50.907 57.941 -30.900 1.00 28.32 170 TRP D N 1
ATOM 10857 C CA . TRP D 1 170 ? 52.266 57.979 -31.409 1.00 28.14 170 TRP D CA 1
ATOM 10858 C C . TRP D 1 170 ? 52.646 59.403 -31.044 1.00 31.30 170 TRP D C 1
ATOM 10859 O O . TRP D 1 170 ? 51.911 60.362 -31.282 1.00 23.91 170 TRP D O 1
ATOM 10870 N N . ILE D 1 171 ? 53.764 59.465 -30.400 1.00 31.88 171 ILE D N 1
ATOM 10871 C CA . ILE D 1 171 ? 54.362 60.683 -29.927 1.00 25.24 171 ILE D CA 1
ATOM 10872 C C . ILE D 1 171 ? 55.764 60.593 -30.486 1.00 27.53 171 ILE D C 1
ATOM 10873 O O . ILE D 1 171 ? 56.569 59.804 -29.997 1.00 35.43 171 ILE D O 1
ATOM 10878 N N . TYR D 1 172 ? 56.100 61.364 -31.498 1.00 30.24 172 TYR D N 1
ATOM 10879 C CA . TYR D 1 172 ? 57.448 61.247 -32.067 1.00 28.13 172 TYR D CA 1
ATOM 10880 C C . TYR D 1 172 ? 57.791 59.782 -32.442 1.00 26.77 172 TYR D C 1
ATOM 10881 O O . TYR D 1 172 ? 56.928 59.037 -32.905 1.00 21.72 172 TYR D O 1
ATOM 10890 N N . GLY D 1 173 ? 59.037 59.358 -32.234 1.00 22.57 173 GLY D N 1
ATOM 10891 C CA . GLY D 1 173 ? 59.432 58.020 -32.518 1.00 16.41 173 GLY D CA 1
ATOM 10892 C C . GLY D 1 173 ? 58.926 56.825 -31.712 1.00 21.33 173 GLY D C 1
ATOM 10893 O O . GLY D 1 173 ? 59.659 55.859 -31.504 1.00 17.85 173 GLY D O 1
ATOM 10894 N N . GLY D 1 174 ? 57.673 56.837 -31.285 1.00 23.40 174 GLY D N 1
ATOM 10895 C CA . GLY D 1 174 ? 57.161 55.727 -30.488 1.00 22.45 174 GLY D CA 1
ATOM 10896 C C . GLY D 1 174 ? 55.690 55.828 -30.076 1.00 21.03 174 GLY D C 1
ATOM 10897 O O . GLY D 1 174 ? 54.974 56.783 -30.370 1.00 21.64 174 GLY D O 1
ATOM 10898 N N . VAL D 1 175 ? 55.227 54.857 -29.329 1.00 24.51 175 VAL D N 1
ATOM 10899 C CA . VAL D 1 175 ? 53.839 54.884 -28.974 1.00 23.25 175 VAL D CA 1
ATOM 10900 C C . VAL D 1 175 ? 53.502 54.548 -27.515 1.00 23.15 175 VAL D C 1
ATOM 10901 O O . VAL D 1 175 ? 54.301 53.941 -26.804 1.00 26.56 175 VAL D O 1
ATOM 10905 N N . THR D 1 176 ? 52.302 54.941 -27.074 1.00 23.32 176 THR D N 1
ATOM 10906 C CA . THR D 1 176 ? 51.830 54.549 -25.752 1.00 27.48 176 THR D CA 1
ATOM 10907 C C . THR D 1 176 ? 50.604 53.562 -25.867 1.00 25.38 176 THR D C 1
ATOM 10908 O O . THR D 1 176 ? 49.759 53.688 -26.753 1.00 22.33 176 THR D O 1
ATOM 10912 N N . LEU D 1 177 ? 50.570 52.539 -25.012 1.00 26.03 177 LEU D N 1
ATOM 10913 C CA . LEU D 1 177 ? 49.454 51.567 -24.951 1.00 26.71 177 LEU D CA 1
ATOM 10914 C C . LEU D 1 177 ? 48.650 52.015 -23.735 1.00 28.00 177 LEU D C 1
ATOM 10915 O O . LEU D 1 177 ? 48.942 51.673 -22.590 1.00 31.02 177 LEU D O 1
ATOM 10920 N N . ASN D 1 178 ? 47.608 52.769 -23.993 1.00 27.34 178 ASN D N 1
ATOM 10921 C CA . ASN D 1 178 ? 46.857 53.431 -22.920 1.00 23.42 178 ASN D CA 1
ATOM 10922 C C . ASN D 1 178 ? 45.922 52.642 -21.988 1.00 19.48 178 ASN D C 1
ATOM 10923 O O . ASN D 1 178 ? 45.010 51.972 -22.451 1.00 24.86 178 ASN D O 1
ATOM 10928 N N . PRO D 1 179 ? 46.192 52.733 -20.671 1.00 16.74 179 PRO D N 1
ATOM 10929 C CA . PRO D 1 179 ? 45.361 52.069 -19.647 1.00 25.00 179 PRO D CA 1
ATOM 10930 C C . PRO D 1 179 ? 44.076 52.957 -19.512 1.00 31.63 179 PRO D C 1
ATOM 10931 O O . PRO D 1 179 ? 44.071 53.960 -18.800 1.00 36.02 179 PRO D O 1
ATOM 10935 N N . MET D 1 180 ? 43.014 52.590 -20.219 1.00 29.60 180 MET D N 1
ATOM 10936 C CA . MET D 1 180 ? 41.766 53.342 -20.236 1.00 21.10 180 MET D CA 1
ATOM 10937 C C . MET D 1 180 ? 41.090 53.553 -18.899 1.00 29.14 180 MET D C 1
ATOM 10938 O O . MET D 1 180 ? 41.172 52.709 -18.009 1.00 31.33 180 MET D O 1
ATOM 10943 N N . TYR D 1 181 ? 40.377 54.669 -18.771 1.00 36.24 181 TYR D N 1
ATOM 10944 C CA . TYR D 1 181 ? 39.667 54.978 -17.533 1.00 38.37 181 TYR D CA 1
ATOM 10945 C C . TYR D 1 181 ? 38.624 53.901 -17.192 1.00 42.22 181 TYR D C 1
ATOM 10946 O O . TYR D 1 181 ? 38.856 53.043 -16.342 1.00 38.13 181 TYR D O 1
ATOM 10955 N N . TRP D 1 182 ? 37.485 53.971 -17.881 1.00 46.63 182 TRP D N 1
ATOM 10956 C CA . TRP D 1 182 ? 36.334 53.065 -17.749 1.00 47.37 182 TRP D CA 1
ATOM 10957 C C . TRP D 1 182 ? 36.638 51.573 -17.887 1.00 54.25 182 TRP D C 1
ATOM 10958 O O . TRP D 1 182 ? 37.794 51.175 -18.021 1.00 49.20 182 TRP D O 1
ATOM 10969 N N . PRO D 1 183 ? 35.574 50.726 -17.834 1.00 63.06 183 PRO D N 1
ATOM 10970 C CA . PRO D 1 183 ? 35.619 49.248 -17.951 1.00 60.49 183 PRO D CA 1
ATOM 10971 C C . PRO D 1 183 ? 35.347 48.731 -19.381 1.00 58.34 183 PRO D C 1
ATOM 10972 O O . PRO D 1 183 ? 36.043 47.855 -19.893 1.00 42.88 183 PRO D O 1
ATOM 10976 N N . ALA D 1 184 ? 34.300 49.285 -19.992 1.00 62.13 184 ALA D N 1
ATOM 10977 C CA . ALA D 1 184 ? 33.914 48.923 -21.348 1.00 67.25 184 ALA D CA 1
ATOM 10978 C C . ALA D 1 184 ? 34.874 49.582 -22.356 1.00 69.39 184 ALA D C 1
ATOM 10979 O O . ALA D 1 184 ? 34.441 50.080 -23.395 1.00 73.75 184 ALA D O 1
ATOM 10981 N N . ARG D 1 185 ? 36.171 49.594 -22.021 1.00 56.83 185 ARG D N 1
ATOM 10982 C CA . ARG D 1 185 ? 37.181 50.153 -22.892 1.00 42.21 185 ARG D CA 1
ATOM 10983 C C . ARG D 1 185 ? 38.558 49.568 -22.605 1.00 42.41 185 ARG D C 1
ATOM 10984 O O . ARG D 1 185 ? 39.494 49.714 -23.390 1.00 43.72 185 ARG D O 1
ATOM 10992 N N . ARG D 1 186 ? 38.705 48.887 -21.494 1.00 41.53 186 ARG D N 1
ATOM 10993 C CA . ARG D 1 186 ? 39.999 48.311 -21.161 1.00 43.12 186 ARG D CA 1
ATOM 10994 C C . ARG D 1 186 ? 40.404 47.284 -22.239 1.00 43.99 186 ARG D C 1
ATOM 10995 O O . ARG D 1 186 ? 41.536 47.262 -22.721 1.00 47.66 186 ARG D O 1
ATOM 11003 N N . GLN D 1 187 ? 39.450 46.435 -22.602 1.00 38.31 187 GLN D N 1
ATOM 11004 C CA . GLN D 1 187 ? 39.619 45.375 -23.601 1.00 36.78 187 GLN D CA 1
ATOM 11005 C C . GLN D 1 187 ? 40.098 45.765 -25.033 1.00 34.92 187 GLN D C 1
ATOM 11006 O O . GLN D 1 187 ? 40.604 44.931 -25.783 1.00 38.08 187 GLN D O 1
ATOM 11012 N N . GLU D 1 188 ? 39.909 47.027 -25.394 1.00 22.63 188 GLU D N 1
ATOM 11013 C CA . GLU D 1 188 ? 40.301 47.549 -26.683 1.00 18.90 188 GLU D CA 1
ATOM 11014 C C . GLU D 1 188 ? 41.822 47.564 -26.801 1.00 22.93 188 GLU D C 1
ATOM 11015 O O . GLU D 1 188 ? 42.389 47.067 -27.773 1.00 29.35 188 GLU D O 1
ATOM 11021 N N . THR D 1 189 ? 42.490 48.140 -25.810 1.00 21.32 189 THR D N 1
ATOM 11022 C CA . THR D 1 189 ? 43.947 48.278 -25.867 1.00 23.80 189 THR D CA 1
ATOM 11023 C C . THR D 1 189 ? 44.682 46.987 -26.141 1.00 27.65 189 THR D C 1
ATOM 11024 O O . THR D 1 189 ? 45.762 46.997 -26.732 1.00 25.75 189 THR D O 1
ATOM 11028 N N . LEU D 1 190 ? 44.083 45.882 -25.694 1.00 20.62 190 LEU D N 1
ATOM 11029 C CA . LEU D 1 190 ? 44.615 44.546 -25.881 1.00 16.89 190 LEU D CA 1
ATOM 11030 C C . LEU D 1 190 ? 44.763 44.284 -27.378 1.00 28.62 190 LEU D C 1
ATOM 11031 O O . LEU D 1 190 ? 45.851 43.962 -27.854 1.00 36.02 190 LEU D O 1
ATOM 11036 N N . LEU D 1 191 ? 43.638 44.426 -28.098 1.00 26.57 191 LEU D N 1
ATOM 11037 C CA . LEU D 1 191 ? 43.552 44.223 -29.533 1.00 17.83 191 LEU D CA 1
ATOM 11038 C C . LEU D 1 191 ? 44.576 45.054 -30.275 1.00 21.69 191 LEU D C 1
ATOM 11039 O O . LEU D 1 191 ? 45.376 44.506 -31.032 1.00 16.24 191 LEU D O 1
ATOM 11044 N N . THR D 1 192 ? 44.541 46.374 -30.093 1.00 17.79 192 THR D N 1
ATOM 11045 C CA . THR D 1 192 ? 45.527 47.226 -30.758 1.00 12.12 192 THR D CA 1
ATOM 11046 C C . THR D 1 192 ? 46.947 46.857 -30.264 1.00 16.42 192 THR D C 1
ATOM 11047 O O . THR D 1 192 ? 47.934 47.072 -30.964 1.00 24.57 192 THR D O 1
ATOM 11051 N N . THR D 1 193 ? 47.108 46.319 -29.064 1.00 23.24 193 THR D N 1
ATOM 11052 C CA . THR D 1 193 ? 48.470 45.995 -28.700 1.00 26.75 193 THR D CA 1
ATOM 11053 C C . THR D 1 193 ? 48.909 44.790 -29.478 1.00 35.67 193 THR D C 1
ATOM 11054 O O . THR D 1 193 ? 50.079 44.685 -29.841 1.00 37.09 193 THR D O 1
ATOM 11058 N N . ALA D 1 194 ? 47.976 43.876 -29.752 1.00 32.65 194 ALA D N 1
ATOM 11059 C CA . ALA D 1 194 ? 48.325 42.676 -30.514 1.00 35.57 194 ALA D CA 1
ATOM 11060 C C . ALA D 1 194 ? 48.672 43.045 -31.968 1.00 35.51 194 ALA D C 1
ATOM 11061 O O . ALA D 1 194 ? 49.537 42.410 -32.571 1.00 33.03 194 ALA D O 1
ATOM 11063 N N . ILE D 1 195 ? 48.020 44.071 -32.525 1.00 27.12 195 ILE D N 1
ATOM 11064 C CA . ILE D 1 195 ? 48.309 44.505 -33.897 1.00 26.83 195 ILE D CA 1
ATOM 11065 C C . ILE D 1 195 ? 49.713 45.059 -33.944 1.00 28.77 195 ILE D C 1
ATOM 11066 O O . ILE D 1 195 ? 50.500 44.663 -34.802 1.00 29.51 195 ILE D O 1
ATOM 11071 N N . TYR D 1 196 ? 50.037 45.948 -32.998 1.00 33.60 196 TYR D N 1
ATOM 11072 C CA . TYR D 1 196 ? 51.374 46.585 -32.943 1.00 36.76 196 TYR D CA 1
ATOM 11073 C C . TYR D 1 196 ? 52.528 45.600 -32.691 1.00 36.36 196 TYR D C 1
ATOM 11074 O O . TYR D 1 196 ? 53.647 45.793 -33.163 1.00 27.11 196 TYR D O 1
ATOM 11083 N N . LYS D 1 197 ? 52.251 44.565 -31.909 1.00 33.28 197 LYS D N 1
ATOM 11084 C CA . LYS D 1 197 ? 53.258 43.576 -31.585 1.00 36.73 197 LYS D CA 1
ATOM 11085 C C . LYS D 1 197 ? 53.508 42.615 -32.769 1.00 42.88 197 LYS D C 1
ATOM 11086 O O . LYS D 1 197 ? 54.629 42.512 -33.267 1.00 39.98 197 LYS D O 1
ATOM 11092 N N . PHE D 1 198 ? 52.430 41.961 -33.223 1.00 43.00 198 PHE D N 1
ATOM 11093 C CA . PHE D 1 198 ? 52.443 40.964 -34.307 1.00 41.34 198 PHE D CA 1
ATOM 11094 C C . PHE D 1 198 ? 52.299 41.344 -35.782 1.00 40.11 198 PHE D C 1
ATOM 11095 O O . PHE D 1 198 ? 53.018 40.807 -36.622 1.00 40.30 198 PHE D O 1
ATOM 11103 N N . HIS D 1 199 ? 51.366 42.226 -36.126 1.00 43.68 199 HIS D N 1
ATOM 11104 C CA . HIS D 1 199 ? 51.168 42.580 -37.539 1.00 43.86 199 HIS D CA 1
ATOM 11105 C C . HIS D 1 199 ? 52.436 43.021 -38.272 1.00 46.55 199 HIS D C 1
ATOM 11106 O O . HIS D 1 199 ? 53.211 43.827 -37.760 1.00 44.02 199 HIS D O 1
ATOM 11113 N N . PRO D 1 200 ? 52.622 42.529 -39.512 1.00 45.00 200 PRO D N 1
ATOM 11114 C CA . PRO D 1 200 ? 53.724 42.754 -40.452 1.00 47.02 200 PRO D CA 1
ATOM 11115 C C . PRO D 1 200 ? 54.197 44.197 -40.623 1.00 53.89 200 PRO D C 1
ATOM 11116 O O . PRO D 1 200 ? 55.393 44.488 -40.615 1.00 57.12 200 PRO D O 1
ATOM 11120 N N . GLU D 1 201 ? 53.268 45.116 -40.803 1.00 52.23 201 GLU D N 1
ATOM 11121 C CA . GLU D 1 201 ? 53.709 46.485 -40.964 1.00 50.12 201 GLU D CA 1
ATOM 11122 C C . GLU D 1 201 ? 54.256 47.052 -39.664 1.00 38.93 201 GLU D C 1
ATOM 11123 O O . GLU D 1 201 ? 55.002 48.029 -39.671 1.00 39.16 201 GLU D O 1
ATOM 11129 N N . PHE D 1 202 ? 53.888 46.445 -38.548 1.00 34.91 202 PHE D N 1
ATOM 11130 C CA . PHE D 1 202 ? 54.318 46.905 -37.230 1.00 33.55 202 PHE D CA 1
ATOM 11131 C C . PHE D 1 202 ? 55.406 46.048 -36.593 1.00 30.58 202 PHE D C 1
ATOM 11132 O O . PHE D 1 202 ? 56.301 46.563 -35.926 1.00 24.35 202 PHE D O 1
ATOM 11140 N N . ALA D 1 203 ? 55.302 44.736 -36.756 1.00 33.07 203 ALA D N 1
ATOM 11141 C CA . ALA D 1 203 ? 56.242 43.844 -36.113 1.00 37.16 203 ALA D CA 1
ATOM 11142 C C . ALA D 1 203 ? 57.672 44.249 -36.498 1.00 37.95 203 ALA D C 1
ATOM 11143 O O . ALA D 1 203 ? 58.537 44.396 -35.637 1.00 29.55 203 ALA D O 1
ATOM 11145 N N . ASN D 1 204 ? 57.878 44.504 -37.790 1.00 39.10 204 ASN D N 1
ATOM 11146 C CA . ASN D 1 204 ? 59.208 44.775 -38.331 1.00 45.24 204 ASN D CA 1
ATOM 11147 C C . ASN D 1 204 ? 59.745 46.180 -38.314 1.00 48.21 204 ASN D C 1
ATOM 11148 O O . ASN D 1 204 ? 60.878 46.405 -38.734 1.00 54.14 204 ASN D O 1
ATOM 11153 N N . ALA D 1 205 ? 58.966 47.133 -37.828 1.00 39.66 205 ALA D N 1
ATOM 11154 C CA . ALA D 1 205 ? 59.431 48.499 -37.847 1.00 38.12 205 ALA D CA 1
ATOM 11155 C C . ALA D 1 205 ? 60.085 48.945 -36.563 1.00 37.47 205 ALA D C 1
ATOM 11156 O O . ALA D 1 205 ? 59.750 48.472 -35.478 1.00 41.24 205 ALA D O 1
ATOM 11158 N N . GLU D 1 206 ? 61.024 49.870 -36.673 1.00 34.16 206 GLU D N 1
ATOM 11159 C CA . GLU D 1 206 ? 61.658 50.376 -35.474 1.00 42.20 206 GLU D CA 1
ATOM 11160 C C . GLU D 1 206 ? 60.822 51.511 -34.870 1.00 43.08 206 GLU D C 1
ATOM 11161 O O . GLU D 1 206 ? 60.396 52.432 -35.568 1.00 44.65 206 GLU D O 1
ATOM 11167 N N . PHE D 1 207 ? 60.579 51.405 -33.561 1.00 41.84 207 PHE D N 1
ATOM 11168 C CA . PHE D 1 207 ? 59.830 52.417 -32.800 1.00 40.60 207 PHE D CA 1
ATOM 11169 C C . PHE D 1 207 ? 59.810 52.028 -31.332 1.00 34.21 207 PHE D C 1
ATOM 11170 O O . PHE D 1 207 ? 59.909 50.854 -30.978 1.00 36.39 207 PHE D O 1
ATOM 11178 N N . GLU D 1 208 ? 59.622 53.016 -30.483 1.00 31.74 208 GLU D N 1
ATOM 11179 C CA . GLU D 1 208 ? 59.637 52.786 -29.057 1.00 36.10 208 GLU D CA 1
ATOM 11180 C C . GLU D 1 208 ? 58.254 52.676 -28.362 1.00 41.00 208 GLU D C 1
ATOM 11181 O O . GLU D 1 208 ? 57.256 53.241 -28.809 1.00 40.53 208 GLU D O 1
ATOM 11187 N N . ILE D 1 209 ? 58.200 51.919 -27.277 1.00 34.73 209 ILE D N 1
ATOM 11188 C CA . ILE D 1 209 ? 56.964 51.845 -26.519 1.00 36.46 209 ILE D CA 1
ATOM 11189 C C . ILE D 1 209 ? 57.274 52.710 -25.325 1.00 31.85 209 ILE D C 1
ATOM 11190 O O . ILE D 1 209 ? 58.004 52.299 -24.425 1.00 33.89 209 ILE D O 1
ATOM 11195 N N . TRP D 1 210 ? 56.724 53.911 -25.297 1.00 29.98 210 TRP D N 1
ATOM 11196 C CA . TRP D 1 210 ? 57.049 54.825 -24.235 1.00 26.84 210 TRP D CA 1
ATOM 11197 C C . TRP D 1 210 ? 56.440 54.471 -22.903 1.00 28.18 210 TRP D C 1
ATOM 11198 O O . TRP D 1 210 ? 57.079 54.574 -21.857 1.00 29.05 210 TRP D O 1
ATOM 11209 N N . TYR D 1 211 ? 55.197 54.043 -22.940 1.00 33.10 211 TYR D N 1
ATOM 11210 C CA . TYR D 1 211 ? 54.487 53.755 -21.707 1.00 32.63 211 TYR D CA 1
ATOM 11211 C C . TYR D 1 211 ? 53.404 52.710 -21.954 1.00 24.25 211 TYR D C 1
ATOM 11212 O O . TYR D 1 211 ? 53.080 52.384 -23.094 1.00 31.77 211 TYR D O 1
ATOM 11221 N N . GLY D 1 212 ? 52.821 52.203 -20.897 1.00 22.49 212 GLY D N 1
ATOM 11222 C CA . GLY D 1 212 ? 51.727 51.288 -21.121 1.00 24.57 212 GLY D CA 1
ATOM 11223 C C . GLY D 1 212 ? 52.166 49.828 -21.155 1.00 30.55 212 GLY D C 1
ATOM 11224 O O . GLY D 1 212 ? 53.360 49.536 -21.332 1.00 27.91 212 GLY D O 1
ATOM 11225 N N . ASP D 1 213 ? 51.207 48.860 -20.993 1.00 22.92 213 ASP D N 1
ATOM 11226 C CA . ASP D 1 213 ? 51.424 47.375 -20.998 1.00 22.01 213 ASP D CA 1
ATOM 11227 C C . ASP D 1 213 ? 50.097 46.695 -20.526 1.00 27.57 213 ASP D C 1
ATOM 11228 O O . ASP D 1 213 ? 49.566 47.061 -19.489 1.00 27.33 213 ASP D O 1
ATOM 11233 N N . PRO D 1 214 ? 49.566 45.854 -21.378 1.00 31.65 214 PRO D N 1
ATOM 11234 C CA . PRO D 1 214 ? 48.265 45.200 -21.127 1.00 35.79 214 PRO D CA 1
ATOM 11235 C C . PRO D 1 214 ? 48.258 44.395 -19.942 1.00 34.71 214 PRO D C 1
ATOM 11236 O O . PRO D 1 214 ? 47.290 44.252 -19.188 1.00 41.01 214 PRO D O 1
ATOM 11240 N N . ASP D 1 215 ? 49.456 43.861 -19.846 1.00 27.53 215 ASP D N 1
ATOM 11241 C CA . ASP D 1 215 ? 49.590 42.780 -18.851 1.00 31.83 215 ASP D CA 1
ATOM 11242 C C . ASP D 1 215 ? 49.639 43.162 -17.392 1.00 38.36 215 ASP D C 1
ATOM 11243 O O . ASP D 1 215 ? 49.428 42.319 -16.522 1.00 44.75 215 ASP D O 1
ATOM 11248 N N . LYS D 1 216 ? 49.938 44.432 -17.143 1.00 39.30 216 LYS D N 1
ATOM 11249 C CA . LYS D 1 216 ? 50.072 45.003 -15.816 1.00 40.32 216 LYS D CA 1
ATOM 11250 C C . LYS D 1 216 ? 48.774 45.727 -15.446 1.00 45.93 216 LYS D C 1
ATOM 11251 O O . LYS D 1 216 ? 48.000 46.096 -16.329 1.00 46.18 216 LYS D O 1
ATOM 11257 N N . ASP D 1 217 ? 48.567 45.937 -14.136 1.00 48.04 217 ASP D N 1
ATOM 11258 C CA . ASP D 1 217 ? 47.373 46.596 -13.566 1.00 49.43 217 ASP D CA 1
ATOM 11259 C C . ASP D 1 217 ? 47.314 48.155 -13.627 1.00 50.32 217 ASP D C 1
ATOM 11260 O O . ASP D 1 217 ? 46.269 48.734 -13.920 1.00 56.68 217 ASP D O 1
ATOM 11265 N N . HIS D 1 218 ? 48.399 48.852 -13.322 1.00 47.22 218 HIS D N 1
ATOM 11266 C CA . HIS D 1 218 ? 48.393 50.334 -13.449 1.00 41.42 218 HIS D CA 1
ATOM 11267 C C . HIS D 1 218 ? 47.616 51.158 -12.461 1.00 38.05 218 HIS D C 1
ATOM 11268 O O . HIS D 1 218 ? 47.809 52.370 -12.395 1.00 39.67 218 HIS D O 1
ATOM 11275 N N . GLY D 1 219 ? 46.715 50.519 -11.729 1.00 39.10 219 GLY D N 1
ATOM 11276 C CA . GLY D 1 219 ? 45.925 51.206 -10.727 1.00 34.68 219 GLY D CA 1
ATOM 11277 C C . GLY D 1 219 ? 45.246 52.464 -11.228 1.00 42.10 219 GLY D C 1
ATOM 11278 O O . GLY D 1 219 ? 44.580 52.433 -12.263 1.00 41.54 219 GLY D O 1
ATOM 11279 N N . SER D 1 220 ? 45.432 53.571 -10.496 1.00 39.28 220 SER D N 1
ATOM 11280 C CA . SER D 1 220 ? 44.824 54.854 -10.849 1.00 30.94 220 SER D CA 1
ATOM 11281 C C . SER D 1 220 ? 45.618 55.670 -11.889 1.00 32.96 220 SER D C 1
ATOM 11282 O O . SER D 1 220 ? 45.498 56.892 -11.975 1.00 32.21 220 SER D O 1
ATOM 11285 N N . SER D 1 221 ? 46.427 54.971 -12.687 1.00 34.38 221 SER D N 1
ATOM 11286 C CA . SER D 1 221 ? 47.181 55.599 -13.756 1.00 27.53 221 SER D CA 1
ATOM 11287 C C . SER D 1 221 ? 46.377 55.357 -15.025 1.00 25.88 221 SER D C 1
ATOM 11288 O O . SER D 1 221 ? 46.306 54.224 -15.499 1.00 25.65 221 SER D O 1
ATOM 11291 N N . THR D 1 222 ? 45.757 56.399 -15.568 1.00 21.94 222 THR D N 1
ATOM 11292 C CA . THR D 1 222 ? 45.010 56.273 -16.794 1.00 20.95 222 THR D CA 1
ATOM 11293 C C . THR D 1 222 ? 45.419 57.376 -17.770 1.00 25.04 222 THR D C 1
ATOM 11294 O O . THR D 1 222 ? 45.810 58.475 -17.381 1.00 26.89 222 THR D O 1
ATOM 11298 N N . LEU D 1 223 ? 45.380 57.052 -19.048 1.00 20.65 223 LEU D N 1
ATOM 11299 C CA . LEU D 1 223 ? 45.715 58.014 -20.091 1.00 17.72 223 LEU D CA 1
ATOM 11300 C C . LEU D 1 223 ? 44.776 57.766 -21.242 1.00 18.21 223 LEU D C 1
ATOM 11301 O O . LEU D 1 223 ? 44.475 56.621 -21.575 1.00 21.28 223 LEU D O 1
ATOM 11306 N N . GLU D 1 224 ? 44.275 58.826 -21.852 1.00 17.35 224 GLU D N 1
ATOM 11307 C CA . GLU D 1 224 ? 43.382 58.627 -22.984 1.00 26.20 224 GLU D CA 1
ATOM 11308 C C . GLU D 1 224 ? 43.882 59.519 -24.085 1.00 27.87 224 GLU D C 1
ATOM 11309 O O . GLU D 1 224 ? 44.111 60.707 -23.865 1.00 32.46 224 GLU D O 1
ATOM 11315 N N . GLY D 1 225 ? 44.052 58.948 -25.278 1.00 32.88 225 GLY D N 1
ATOM 11316 C CA . GLY D 1 225 ? 44.594 59.670 -26.417 1.00 27.46 225 GLY D CA 1
ATOM 11317 C C . GLY D 1 225 ? 44.161 61.085 -26.708 1.00 32.00 225 GLY D C 1
ATOM 11318 O O . GLY D 1 225 ? 44.997 61.945 -26.983 1.00 33.63 225 GLY D O 1
ATOM 11319 N N . GLY D 1 226 ? 42.856 61.335 -26.663 1.00 23.75 226 GLY D N 1
ATOM 11320 C CA . GLY D 1 226 ? 42.397 62.680 -26.948 1.00 18.61 226 GLY D CA 1
ATOM 11321 C C . GLY D 1 226 ? 43.198 63.782 -26.258 1.00 21.24 226 GLY D C 1
ATOM 11322 O O . GLY D 1 226 ? 43.274 64.906 -26.751 1.00 20.51 226 GLY D O 1
ATOM 11323 N N . ASP D 1 227 ? 43.795 63.456 -25.117 1.00 20.15 227 ASP D N 1
ATOM 11324 C CA . ASP D 1 227 ? 44.553 64.406 -24.322 1.00 27.95 227 ASP D CA 1
ATOM 11325 C C . ASP D 1 227 ? 46.009 64.595 -24.740 1.00 26.87 227 ASP D C 1
ATOM 11326 O O . ASP D 1 227 ? 46.669 65.515 -24.259 1.00 34.02 227 ASP D O 1
ATOM 11331 N N . VAL D 1 228 ? 46.508 63.736 -25.637 1.00 29.67 228 VAL D N 1
ATOM 11332 C CA . VAL D 1 228 ? 47.911 63.783 -26.065 1.00 24.62 228 VAL D CA 1
ATOM 11333 C C . VAL D 1 228 ? 48.168 64.364 -27.458 1.00 26.28 228 VAL D C 1
ATOM 11334 O O . VAL D 1 228 ? 47.577 63.970 -28.462 1.00 19.47 228 VAL D O 1
ATOM 11338 N N . MET D 1 229 ? 49.079 65.312 -27.513 1.00 24.07 229 MET D N 1
ATOM 11339 C CA . MET D 1 229 ? 49.366 65.909 -28.780 1.00 24.88 229 MET D CA 1
ATOM 11340 C C . MET D 1 229 ? 50.848 66.217 -28.961 1.00 31.57 229 MET D C 1
ATOM 11341 O O . MET D 1 229 ? 51.376 67.105 -28.295 1.00 38.43 229 MET D O 1
ATOM 11346 N N . PRO D 1 230 ? 51.550 65.458 -29.828 1.00 30.50 230 PRO D N 1
ATOM 11347 C CA . PRO D 1 230 ? 52.968 65.783 -30.008 1.00 28.23 230 PRO D CA 1
ATOM 11348 C C . PRO D 1 230 ? 52.940 66.878 -31.041 1.00 30.07 230 PRO D C 1
ATOM 11349 O O . PRO D 1 230 ? 52.895 66.598 -32.237 1.00 25.22 230 PRO D O 1
ATOM 11353 N N . ILE D 1 231 ? 52.938 68.130 -30.608 1.00 35.19 231 ILE D N 1
ATOM 11354 C CA . ILE D 1 231 ? 52.853 69.247 -31.551 1.00 36.28 231 ILE D CA 1
ATOM 11355 C C . ILE D 1 231 ? 54.169 69.665 -32.192 1.00 40.88 231 ILE D C 1
ATOM 11356 O O . ILE D 1 231 ? 54.277 70.758 -32.744 1.00 46.00 231 ILE D O 1
ATOM 11361 N N . GLY D 1 232 ? 55.182 68.827 -32.108 1.00 40.44 232 GLY D N 1
ATOM 11362 C CA . GLY D 1 232 ? 56.439 69.180 -32.726 1.00 39.92 232 GLY D CA 1
ATOM 11363 C C . GLY D 1 232 ? 57.276 70.064 -31.851 1.00 38.82 232 GLY D C 1
ATOM 11364 O O . GLY D 1 232 ? 56.810 70.542 -30.819 1.00 39.82 232 GLY D O 1
ATOM 11365 N N . ASN D 1 233 ? 58.523 70.283 -32.247 1.00 39.75 233 ASN D N 1
ATOM 11366 C CA . ASN D 1 233 ? 59.438 71.137 -31.485 1.00 40.67 233 ASN D CA 1
ATOM 11367 C C . ASN D 1 233 ? 59.781 70.528 -30.106 1.00 39.41 233 ASN D C 1
ATOM 11368 O O . ASN D 1 233 ? 60.137 71.246 -29.172 1.00 34.67 233 ASN D O 1
ATOM 11373 N N . GLY D 1 234 ? 59.668 69.199 -30.003 1.00 36.27 234 GLY D N 1
ATOM 11374 C CA . GLY D 1 234 ? 59.974 68.478 -28.766 1.00 34.27 234 GLY D CA 1
ATOM 11375 C C . GLY D 1 234 ? 58.986 68.722 -27.637 1.00 33.41 234 GLY D C 1
ATOM 11376 O O . GLY D 1 234 ? 59.163 68.284 -26.501 1.00 32.43 234 GLY D O 1
ATOM 11377 N N . VAL D 1 235 ? 57.937 69.456 -27.953 1.00 29.23 235 VAL D N 1
ATOM 11378 C CA . VAL D 1 235 ? 56.931 69.753 -26.979 1.00 26.30 235 VAL D CA 1
ATOM 11379 C C . VAL D 1 235 ? 55.840 68.708 -27.120 1.00 22.83 235 VAL D C 1
ATOM 11380 O O . VAL D 1 235 ? 55.463 68.360 -28.236 1.00 22.89 235 VAL D O 1
ATOM 11384 N N . VAL D 1 236 ? 55.344 68.169 -26.013 1.00 24.64 236 VAL D N 1
ATOM 11385 C CA . VAL D 1 236 ? 54.220 67.233 -26.068 1.00 28.67 236 VAL D CA 1
ATOM 11386 C C . VAL D 1 236 ? 53.164 67.902 -25.189 1.00 35.19 236 VAL D C 1
ATOM 11387 O O . VAL D 1 236 ? 53.503 68.481 -24.158 1.00 28.56 236 VAL D O 1
ATOM 11391 N N . LEU D 1 237 ? 51.893 67.835 -25.585 1.00 37.97 237 LEU D N 1
ATOM 11392 C CA . LEU D 1 237 ? 50.825 68.421 -24.763 1.00 40.60 237 LEU D CA 1
ATOM 11393 C C . LEU D 1 237 ? 49.937 67.331 -24.197 1.00 39.12 237 LEU D C 1
ATOM 11394 O O . LEU D 1 237 ? 49.392 66.506 -24.928 1.00 39.77 237 LEU D O 1
ATOM 11399 N N . ILE D 1 238 ? 49.754 67.335 -22.894 1.00 35.12 238 ILE D N 1
ATOM 11400 C CA . ILE D 1 238 ? 48.913 66.329 -22.341 1.00 35.47 238 ILE D CA 1
ATOM 11401 C C . ILE D 1 238 ? 47.934 66.990 -21.438 1.00 30.98 238 ILE D C 1
ATOM 11402 O O . ILE D 1 238 ? 48.316 67.673 -20.489 1.00 28.40 238 ILE D O 1
ATOM 11407 N N . GLY D 1 239 ? 46.662 66.805 -21.770 1.00 26.71 239 GLY D N 1
ATOM 11408 C CA . GLY D 1 239 ? 45.576 67.355 -20.975 1.00 27.11 239 GLY D CA 1
ATOM 11409 C C . GLY D 1 239 ? 45.358 66.497 -19.729 1.00 28.56 239 GLY D C 1
ATOM 11410 O O . GLY D 1 239 ? 45.375 65.268 -19.783 1.00 28.87 239 GLY D O 1
ATOM 11411 N N . MET D 1 240 ? 45.171 67.167 -18.602 1.00 27.60 240 MET D N 1
ATOM 11412 C CA . MET D 1 240 ? 44.981 66.539 -17.312 1.00 28.08 240 MET D CA 1
ATOM 11413 C C . MET D 1 240 ? 43.591 66.793 -16.767 1.00 30.82 240 MET D C 1
ATOM 11414 O O . MET D 1 240 ? 43.271 67.900 -16.342 1.00 27.50 240 MET D O 1
ATOM 11419 N N . GLY D 1 241 ? 42.771 65.751 -16.779 1.00 36.36 241 GLY D N 1
ATOM 11420 C CA . GLY D 1 241 ? 41.425 65.841 -16.276 1.00 25.60 241 GLY D CA 1
ATOM 11421 C C . GLY D 1 241 ? 41.049 64.537 -15.593 1.00 28.91 241 GLY D C 1
ATOM 11422 O O . GLY D 1 241 ? 41.795 63.973 -14.791 1.00 23.96 241 GLY D O 1
ATOM 11423 N N . GLU D 1 242 ? 39.882 64.051 -15.997 1.00 29.40 242 GLU D N 1
ATOM 11424 C CA . GLU D 1 242 ? 39.280 62.867 -15.455 1.00 25.90 242 GLU D CA 1
ATOM 11425 C C . GLU D 1 242 ? 39.699 61.506 -16.007 1.00 29.40 242 GLU D C 1
ATOM 11426 O O . GLU D 1 242 ? 39.667 60.520 -15.273 1.00 32.91 242 GLU D O 1
ATOM 11432 N N . ARG D 1 243 ? 40.131 61.421 -17.264 1.00 29.74 243 ARG D N 1
ATOM 11433 C CA . ARG D 1 243 ? 40.573 60.111 -17.776 1.00 26.76 243 ARG D CA 1
ATOM 11434 C C . ARG D 1 243 ? 42.117 60.049 -17.880 1.00 23.29 243 ARG D C 1
ATOM 11435 O O . ARG D 1 243 ? 42.692 58.963 -17.900 1.00 21.66 243 ARG D O 1
ATOM 11443 N N . SER D 1 244 ? 42.783 61.211 -17.884 1.00 23.43 244 SER D N 1
ATOM 11444 C CA . SER D 1 244 ? 44.252 61.277 -17.924 1.00 23.07 244 SER D CA 1
ATOM 11445 C C . SER D 1 244 ? 44.736 61.705 -16.534 1.00 19.72 244 SER D C 1
ATOM 11446 O O . SER D 1 244 ? 44.675 62.878 -16.169 1.00 17.18 244 SER D O 1
ATOM 11449 N N . SER D 1 245 ? 45.233 60.751 -15.762 1.00 19.12 245 SER D N 1
ATOM 11450 C CA . SER D 1 245 ? 45.650 61.038 -14.398 1.00 27.82 245 SER D CA 1
ATOM 11451 C C . SER D 1 245 ? 47.057 61.562 -14.307 1.00 30.79 245 SER D C 1
ATOM 11452 O O . SER D 1 245 ? 47.823 61.476 -15.265 1.00 36.26 245 SER D O 1
ATOM 11455 N N . ARG D 1 246 ? 47.396 62.123 -13.150 1.00 24.38 246 ARG D N 1
ATOM 11456 C CA . ARG D 1 246 ? 48.705 62.700 -12.998 1.00 25.11 246 ARG D CA 1
ATOM 11457 C C . ARG D 1 246 ? 49.777 61.630 -12.872 1.00 21.07 246 ARG D C 1
ATOM 11458 O O . ARG D 1 246 ? 50.924 61.864 -13.247 1.00 25.06 246 ARG D O 1
ATOM 11466 N N . GLN D 1 247 ? 49.406 60.447 -12.367 1.00 24.97 247 GLN D N 1
ATOM 11467 C CA . GLN D 1 247 ? 50.358 59.319 -12.233 1.00 28.11 247 GLN D CA 1
ATOM 11468 C C . GLN D 1 247 ? 50.808 58.730 -13.576 1.00 28.45 247 GLN D C 1
ATOM 11469 O O . GLN D 1 247 ? 51.963 58.330 -13.710 1.00 31.68 247 GLN D O 1
ATOM 11475 N N . ALA D 1 248 ? 49.902 58.631 -14.557 1.00 25.38 248 ALA D N 1
ATOM 11476 C CA . ALA D 1 248 ? 50.270 58.181 -15.908 1.00 17.94 248 ALA D CA 1
ATOM 11477 C C . ALA D 1 248 ? 51.047 59.328 -16.615 1.00 22.32 248 ALA D C 1
ATOM 11478 O O . ALA D 1 248 ? 52.111 59.135 -17.203 1.00 28.40 248 ALA D O 1
ATOM 11480 N N . ILE D 1 249 ? 50.540 60.541 -16.547 1.00 24.48 249 ILE D N 1
ATOM 11481 C CA . ILE D 1 249 ? 51.245 61.646 -17.187 1.00 23.50 249 ILE D CA 1
ATOM 11482 C C . ILE D 1 249 ? 52.725 61.786 -16.783 1.00 27.67 249 ILE D C 1
ATOM 11483 O O . ILE D 1 249 ? 53.605 61.923 -17.631 1.00 25.96 249 ILE D O 1
ATOM 11488 N N . GLY D 1 250 ? 53.014 61.762 -15.497 1.00 25.67 250 GLY D N 1
ATOM 11489 C CA . GLY D 1 250 ? 54.409 61.865 -15.090 1.00 23.85 250 GLY D CA 1
ATOM 11490 C C . GLY D 1 250 ? 55.243 60.660 -15.534 1.00 24.29 250 GLY D C 1
ATOM 11491 O O . GLY D 1 250 ? 56.440 60.771 -15.795 1.00 25.73 250 GLY D O 1
ATOM 11492 N N . GLN D 1 251 ? 54.649 59.480 -15.616 1.00 27.70 251 GLN D N 1
ATOM 11493 C CA . GLN D 1 251 ? 55.469 58.349 -16.081 1.00 33.99 251 GLN D CA 1
ATOM 11494 C C . GLN D 1 251 ? 55.767 58.471 -17.585 1.00 33.30 251 GLN D C 1
ATOM 11495 O O . GLN D 1 251 ? 56.885 58.208 -18.026 1.00 34.88 251 GLN D O 1
ATOM 11501 N N . VAL D 1 252 ? 54.773 58.909 -18.350 1.00 25.09 252 VAL D N 1
ATOM 11502 C CA . VAL D 1 252 ? 54.913 59.147 -19.769 1.00 23.45 252 VAL D CA 1
ATOM 11503 C C . VAL D 1 252 ? 56.027 60.196 -20.038 1.00 25.08 252 VAL D C 1
ATOM 11504 O O . VAL D 1 252 ? 56.847 60.019 -20.937 1.00 22.42 252 VAL D O 1
ATOM 11508 N N . ALA D 1 253 ? 56.059 61.295 -19.292 1.00 26.18 253 ALA D N 1
ATOM 11509 C CA . ALA D 1 253 ? 57.096 62.325 -19.482 1.00 25.97 253 ALA D CA 1
ATOM 11510 C C . ALA D 1 253 ? 58.489 61.837 -19.066 1.00 31.11 253 ALA D C 1
ATOM 11511 O O . ALA D 1 253 ? 59.513 62.241 -19.615 1.00 34.96 253 ALA D O 1
ATOM 11513 N N . GLN D 1 254 ? 58.523 60.942 -18.109 1.00 30.16 254 GLN D N 1
ATOM 11514 C CA . GLN D 1 254 ? 59.774 60.445 -17.650 1.00 29.30 254 GLN D CA 1
ATOM 11515 C C . GLN D 1 254 ? 60.470 59.520 -18.637 1.00 30.72 254 GLN D C 1
ATOM 11516 O O . GLN D 1 254 ? 61.696 59.540 -18.753 1.00 24.35 254 GLN D O 1
ATOM 11522 N N . SER D 1 255 ? 59.687 58.709 -19.340 1.00 33.03 255 SER D N 1
ATOM 11523 C CA . SER D 1 255 ? 60.239 57.810 -20.353 1.00 34.08 255 SER D CA 1
ATOM 11524 C C . SER D 1 255 ? 60.570 58.631 -21.624 1.00 32.94 255 SER D C 1
ATOM 11525 O O . SER D 1 255 ? 61.565 58.387 -22.306 1.00 25.54 255 SER D O 1
ATOM 11528 N N . LEU D 1 256 ? 59.730 59.615 -21.929 1.00 26.27 256 LEU D N 1
ATOM 11529 C CA . LEU D 1 256 ? 59.991 60.468 -23.082 1.00 30.59 256 LEU D CA 1
ATOM 11530 C C . LEU D 1 256 ? 61.279 61.251 -22.828 1.00 34.22 256 LEU D C 1
ATOM 11531 O O . LEU D 1 256 ? 62.175 61.274 -23.668 1.00 38.66 256 LEU D O 1
ATOM 11536 N N . PHE D 1 257 ? 61.377 61.900 -21.667 1.00 40.87 257 PHE D N 1
ATOM 11537 C CA . PHE D 1 257 ? 62.568 62.691 -21.324 1.00 39.65 257 PHE D CA 1
ATOM 11538 C C . PHE D 1 257 ? 63.846 61.842 -21.255 1.00 39.59 257 PHE D C 1
ATOM 11539 O O . PHE D 1 257 ? 64.935 62.337 -21.539 1.00 40.70 257 PHE D O 1
ATOM 11547 N N . ALA D 1 258 ? 63.708 60.567 -20.892 1.00 36.11 258 ALA D N 1
ATOM 11548 C CA . ALA D 1 258 ? 64.851 59.662 -20.744 1.00 32.77 258 ALA D CA 1
ATOM 11549 C C . ALA D 1 258 ? 65.526 59.240 -22.013 1.00 31.68 258 ALA D C 1
ATOM 11550 O O . ALA D 1 258 ? 66.747 59.097 -22.040 1.00 33.38 258 ALA D O 1
ATOM 11552 N N . LYS D 1 259 ? 64.711 58.980 -23.036 1.00 32.79 259 LYS D N 1
ATOM 11553 C CA . LYS D 1 259 ? 65.163 58.555 -24.361 1.00 32.60 259 LYS D CA 1
ATOM 11554 C C . LYS D 1 259 ? 65.198 59.813 -25.240 1.00 33.97 259 LYS D C 1
ATOM 11555 O O . LYS D 1 259 ? 65.214 59.738 -26.469 1.00 42.63 259 LYS D O 1
ATOM 11561 N N . GLY D 1 260 ? 65.171 60.967 -24.579 1.00 32.41 260 GLY D N 1
ATOM 11562 C CA . GLY D 1 260 ? 65.244 62.253 -25.263 1.00 25.23 260 GLY D CA 1
ATOM 11563 C C . GLY D 1 260 ? 64.384 62.346 -26.492 1.00 25.67 260 GLY D C 1
ATOM 11564 O O . GLY D 1 260 ? 64.855 62.611 -27.597 1.00 28.57 260 GLY D O 1
ATOM 11565 N N . ALA D 1 261 ? 63.098 62.114 -26.302 1.00 29.01 261 ALA D N 1
ATOM 11566 C CA . ALA D 1 261 ? 62.169 62.145 -27.389 1.00 25.18 261 ALA D CA 1
ATOM 11567 C C . ALA D 1 261 ? 61.381 63.466 -27.362 1.00 32.72 261 ALA D C 1
ATOM 11568 O O . ALA D 1 261 ? 60.926 63.956 -28.395 1.00 41.30 261 ALA D O 1
ATOM 11570 N N . ALA D 1 262 ? 61.253 64.061 -26.179 1.00 37.03 262 ALA D N 1
ATOM 11571 C CA . ALA D 1 262 ? 60.559 65.345 -26.003 1.00 31.55 262 ALA D CA 1
ATOM 11572 C C . ALA D 1 262 ? 61.430 66.136 -25.030 1.00 27.08 262 ALA D C 1
ATOM 11573 O O . ALA D 1 262 ? 62.203 65.560 -24.267 1.00 27.93 262 ALA D O 1
ATOM 11575 N N . GLU D 1 263 ? 61.327 67.449 -25.057 1.00 25.69 263 GLU D N 1
ATOM 11576 C CA . GLU D 1 263 ? 62.133 68.271 -24.178 1.00 28.16 263 GLU D CA 1
ATOM 11577 C C . GLU D 1 263 ? 61.270 68.862 -23.094 1.00 34.10 263 GLU D C 1
ATOM 11578 O O . GLU D 1 263 ? 61.756 69.206 -22.018 1.00 45.70 263 GLU D O 1
ATOM 11584 N N . ARG D 1 264 ? 59.989 69.020 -23.369 1.00 30.77 264 ARG D N 1
ATOM 11585 C CA . ARG D 1 264 ? 59.090 69.560 -22.377 1.00 30.89 264 ARG D CA 1
ATOM 11586 C C . ARG D 1 264 ? 57.689 69.012 -22.572 1.00 28.59 264 ARG D C 1
ATOM 11587 O O . ARG D 1 264 ? 57.213 68.917 -23.700 1.00 34.74 264 ARG D O 1
ATOM 11595 N N . VAL D 1 265 ? 57.034 68.641 -21.484 1.00 25.53 265 VAL D N 1
ATOM 11596 C CA . VAL D 1 265 ? 55.676 68.154 -21.550 1.00 26.67 265 VAL D CA 1
ATOM 11597 C C . VAL D 1 265 ? 54.855 69.206 -20.830 1.00 27.32 265 VAL D C 1
ATOM 11598 O O . VAL D 1 265 ? 55.055 69.452 -19.644 1.00 32.25 265 VAL D O 1
ATOM 11602 N N . ILE D 1 266 ? 53.964 69.876 -21.534 1.00 31.39 266 ILE D N 1
ATOM 11603 C CA . ILE D 1 266 ? 53.095 70.908 -20.957 1.00 27.13 266 ILE D CA 1
ATOM 11604 C C . ILE D 1 266 ? 51.749 70.280 -20.592 1.00 29.30 266 ILE D C 1
ATOM 11605 O O . ILE D 1 266 ? 50.993 69.873 -21.471 1.00 20.66 266 ILE D O 1
ATOM 11610 N N . VAL D 1 267 ? 51.458 70.209 -19.299 1.00 32.55 267 VAL D N 1
ATOM 11611 C CA . VAL D 1 267 ? 50.213 69.658 -18.798 1.00 31.02 267 VAL D CA 1
ATOM 11612 C C . VAL D 1 267 ? 49.120 70.702 -18.893 1.00 27.61 267 VAL D C 1
ATOM 11613 O O . VAL D 1 267 ? 49.251 71.793 -18.346 1.00 35.80 267 VAL D O 1
ATOM 11617 N N . ALA D 1 268 ? 48.036 70.408 -19.585 1.00 26.97 268 ALA D N 1
ATOM 11618 C CA . ALA D 1 268 ? 46.944 71.350 -19.655 1.00 28.43 268 ALA D CA 1
ATOM 11619 C C . ALA D 1 268 ? 45.976 70.793 -18.613 1.00 31.77 268 ALA D C 1
ATOM 11620 O O . ALA D 1 268 ? 45.288 69.805 -18.864 1.00 32.81 268 ALA D O 1
ATOM 11622 N N . GLY D 1 269 ? 45.943 71.386 -17.430 1.00 24.63 269 GLY D N 1
ATOM 11623 C CA . GLY D 1 269 ? 45.121 70.806 -16.392 1.00 24.11 269 GLY D CA 1
ATOM 11624 C C . GLY D 1 269 ? 43.758 71.404 -16.559 1.00 31.08 269 GLY D C 1
ATOM 11625 O O . GLY D 1 269 ? 43.627 72.625 -16.519 1.00 33.90 269 GLY D O 1
ATOM 11626 N N . LEU D 1 270 ? 42.740 70.581 -16.755 1.00 28.87 270 LEU D N 1
ATOM 11627 C CA . LEU D 1 270 ? 41.409 71.122 -16.900 1.00 38.34 270 LEU D CA 1
ATOM 11628 C C . LEU D 1 270 ? 40.777 71.318 -15.494 1.00 39.23 270 LEU D C 1
ATOM 11629 O O . LEU D 1 270 ? 41.197 70.712 -14.504 1.00 42.44 270 LEU D O 1
ATOM 11634 N N . PRO D 1 271 ? 39.756 72.185 -15.495 1.00 46.43 271 PRO D N 1
ATOM 11635 C CA . PRO D 1 271 ? 38.957 72.391 -14.278 1.00 45.69 271 PRO D CA 1
ATOM 11636 C C . PRO D 1 271 ? 38.020 71.202 -14.086 1.00 47.19 271 PRO D C 1
ATOM 11637 O O . PRO D 1 271 ? 37.791 70.445 -15.029 1.00 54.60 271 PRO D O 1
ATOM 11641 N N . LYS D 1 272 ? 37.488 71.029 -12.877 1.00 45.77 272 LYS D N 1
ATOM 11642 C CA . LYS D 1 272 ? 36.608 69.901 -12.576 1.00 46.42 272 LYS D CA 1
ATOM 11643 C C . LYS D 1 272 ? 35.219 69.904 -13.234 1.00 54.58 272 LYS D C 1
ATOM 11644 O O . LYS D 1 272 ? 34.717 70.923 -13.708 1.00 48.97 272 LYS D O 1
ATOM 11650 N N . SER D 1 273 ? 34.650 68.696 -13.223 1.00 60.47 273 SER D N 1
ATOM 11651 C CA . SER D 1 273 ? 33.341 68.297 -13.753 1.00 68.46 273 SER D CA 1
ATOM 11652 C C . SER D 1 273 ? 33.551 66.778 -14.017 1.00 75.77 273 SER D C 1
ATOM 11653 O O . SER D 1 273 ? 34.682 66.328 -14.202 1.00 79.03 273 SER D O 1
ATOM 11656 N N . ARG D 1 274 ? 32.486 65.977 -13.982 1.00 77.20 274 ARG D N 1
ATOM 11657 C CA . ARG D 1 274 ? 32.655 64.532 -14.211 1.00 77.82 274 ARG D CA 1
ATOM 11658 C C . ARG D 1 274 ? 32.256 64.150 -15.627 1.00 79.03 274 ARG D C 1
ATOM 11659 O O . ARG D 1 274 ? 32.363 62.991 -16.029 1.00 79.03 274 ARG D O 1
ATOM 11667 N N . ALA D 1 275 ? 31.795 65.159 -16.372 1.00 79.03 275 ALA D N 1
ATOM 11668 C CA . ALA D 1 275 ? 31.357 65.005 -17.763 1.00 79.03 275 ALA D CA 1
ATOM 11669 C C . ALA D 1 275 ? 32.530 64.657 -18.698 1.00 79.03 275 ALA D C 1
ATOM 11670 O O . ALA D 1 275 ? 32.411 64.850 -19.912 1.00 79.03 275 ALA D O 1
ATOM 11672 N N . ALA D 1 276 ? 33.615 64.136 -18.168 1.00 75.02 276 ALA D N 1
ATOM 11673 C CA . ALA D 1 276 ? 34.748 63.854 -19.029 1.00 71.75 276 ALA D CA 1
ATOM 11674 C C . ALA D 1 276 ? 35.081 65.180 -19.659 1.00 65.54 276 ALA D C 1
ATOM 11675 O O . ALA D 1 276 ? 34.853 66.240 -19.050 1.00 72.82 276 ALA D O 1
ATOM 11677 N N . MET D 1 277 ? 35.603 65.189 -20.849 1.00 54.92 277 MET D N 1
ATOM 11678 C CA . MET D 1 277 ? 35.988 66.443 -21.504 1.00 45.75 277 MET D CA 1
ATOM 11679 C C . MET D 1 277 ? 37.539 66.671 -21.365 1.00 45.68 277 MET D C 1
ATOM 11680 O O . MET D 1 277 ? 38.103 67.431 -20.584 1.00 54.72 277 MET D O 1
ATOM 11685 N N . ALA D 1 278 ? 38.068 65.866 -22.280 1.00 33.55 278 ALA D N 1
ATOM 11686 C CA . ALA D 1 278 ? 39.185 65.416 -23.170 1.00 29.72 278 ALA D CA 1
ATOM 11687 C C . ALA D 1 278 ? 39.684 66.634 -23.941 1.00 29.56 278 ALA D C 1
ATOM 11688 O O . ALA D 1 278 ? 38.890 67.394 -24.477 1.00 31.58 278 ALA D O 1
ATOM 11690 N N . LEU D 1 279 ? 40.998 66.844 -23.992 1.00 20.62 279 LEU D N 1
ATOM 11691 C CA . LEU D 1 279 ? 41.581 68.044 -24.590 1.00 19.96 279 LEU D CA 1
ATOM 11692 C C . LEU D 1 279 ? 41.241 68.296 -26.052 1.00 27.60 279 LEU D C 1
ATOM 11693 O O . LEU D 1 279 ? 40.952 69.421 -26.434 1.00 29.50 279 LEU D O 1
ATOM 11698 N N . ASP D 1 280 ? 41.280 67.267 -26.892 1.00 24.49 280 ASP D N 1
ATOM 11699 C CA . ASP D 1 280 ? 40.962 67.572 -28.255 1.00 20.24 280 ASP D CA 1
ATOM 11700 C C . ASP D 1 280 ? 39.522 67.867 -28.479 1.00 20.25 280 ASP D C 1
ATOM 11701 O O . ASP D 1 280 ? 39.169 68.347 -29.554 1.00 24.78 280 ASP D O 1
ATOM 11706 N N . THR D 1 281 ? 38.646 67.624 -27.503 1.00 13.28 281 THR D N 1
ATOM 11707 C CA . THR D 1 281 ? 37.252 67.985 -27.768 1.00 12.51 281 THR D CA 1
ATOM 11708 C C . THR D 1 281 ? 36.990 69.451 -27.518 1.00 17.83 281 THR D C 1
ATOM 11709 O O . THR D 1 281 ? 35.871 69.899 -27.765 1.00 21.31 281 THR D O 1
ATOM 11713 N N . VAL D 1 282 ? 38.018 70.179 -27.009 1.00 23.66 282 VAL D N 1
ATOM 11714 C CA . VAL D 1 282 ? 37.975 71.639 -26.708 1.00 27.30 282 VAL D CA 1
ATOM 11715 C C . VAL D 1 282 ? 39.115 72.521 -27.282 1.00 27.87 282 VAL D C 1
ATOM 11716 O O . VAL D 1 282 ? 39.091 73.746 -27.172 1.00 26.56 282 VAL D O 1
ATOM 11720 N N . PHE D 1 283 ? 40.127 71.887 -27.862 1.00 26.25 283 PHE D N 1
ATOM 11721 C CA . PHE D 1 283 ? 41.292 72.577 -28.383 1.00 25.22 283 PHE D CA 1
ATOM 11722 C C . PHE D 1 283 ? 41.795 71.781 -29.587 1.00 33.81 283 PHE D C 1
ATOM 11723 O O . PHE D 1 283 ? 42.167 70.615 -29.451 1.00 38.41 283 PHE D O 1
ATOM 11731 N N . SER D 1 284 ? 41.788 72.386 -30.778 1.00 34.96 284 SER D N 1
ATOM 11732 C CA . SER D 1 284 ? 42.286 71.638 -31.957 1.00 39.21 284 SER D CA 1
ATOM 11733 C C . SER D 1 284 ? 43.129 72.452 -32.937 1.00 35.44 284 SER D C 1
ATOM 11734 O O . SER D 1 284 ? 42.837 73.619 -33.192 1.00 27.33 284 SER D O 1
ATOM 11737 N N . PHE D 1 285 ? 44.177 71.824 -33.481 1.00 31.80 285 PHE D N 1
ATOM 11738 C CA . PHE D 1 285 ? 45.042 72.490 -34.446 1.00 29.69 285 PHE D CA 1
ATOM 11739 C C . PHE D 1 285 ? 44.433 72.317 -35.818 1.00 38.35 285 PHE D C 1
ATOM 11740 O O . PHE D 1 285 ? 43.984 71.224 -36.159 1.00 40.27 285 PHE D O 1
ATOM 11748 N N . CYS D 1 286 ? 44.414 73.414 -36.589 1.00 44.04 286 CYS D N 1
ATOM 11749 C CA . CYS D 1 286 ? 43.873 73.487 -37.957 1.00 38.27 286 CYS D CA 1
ATOM 11750 C C . CYS D 1 286 ? 45.009 73.899 -38.883 1.00 38.59 286 CYS D C 1
ATOM 11751 O O . CYS D 1 286 ? 44.949 73.681 -40.091 1.00 42.92 286 CYS D O 1
ATOM 11754 N N . ASP D 1 287 ? 46.040 74.517 -38.308 1.00 38.95 287 ASP D N 1
ATOM 11755 C CA . ASP D 1 287 ? 47.174 75.050 -39.055 1.00 39.92 287 ASP D CA 1
ATOM 11756 C C . ASP D 1 287 ? 48.289 75.429 -38.078 1.00 40.35 287 ASP D C 1
ATOM 11757 O O . ASP D 1 287 ? 48.058 75.680 -36.895 1.00 39.85 287 ASP D O 1
ATOM 11762 N N . ARG D 1 288 ? 49.503 75.481 -38.609 1.00 39.21 288 ARG D N 1
ATOM 11763 C CA . ARG D 1 288 ? 50.684 75.797 -37.820 1.00 44.23 288 ARG D CA 1
ATOM 11764 C C . ARG D 1 288 ? 50.544 76.969 -36.834 1.00 46.88 288 ARG D C 1
ATOM 11765 O O . ARG D 1 288 ? 51.299 77.067 -35.867 1.00 48.91 288 ARG D O 1
ATOM 11773 N N . ASP D 1 289 ? 49.583 77.857 -37.075 1.00 46.71 289 ASP D N 1
ATOM 11774 C CA . ASP D 1 289 ? 49.333 78.947 -36.132 1.00 46.99 289 ASP D CA 1
ATOM 11775 C C . ASP D 1 289 ? 47.824 79.071 -35.886 1.00 48.44 289 ASP D C 1
ATOM 11776 O O . ASP D 1 289 ? 47.357 80.036 -35.283 1.00 49.22 289 ASP D O 1
ATOM 11781 N N . LEU D 1 290 ? 47.062 78.088 -36.345 1.00 39.66 290 LEU D N 1
ATOM 11782 C CA . LEU D 1 290 ? 45.624 78.126 -36.152 1.00 43.29 290 LEU D CA 1
ATOM 11783 C C . LEU D 1 290 ? 45.210 77.087 -35.122 1.00 45.56 290 LEU D C 1
ATOM 11784 O O . LEU D 1 290 ? 45.942 76.129 -34.874 1.00 42.85 290 LEU D O 1
ATOM 11789 N N . VAL D 1 291 ? 44.032 77.305 -34.528 1.00 37.23 291 VAL D N 1
ATOM 11790 C CA . VAL D 1 291 ? 43.456 76.399 -33.542 1.00 32.61 291 VAL D CA 1
ATOM 11791 C C . VAL D 1 291 ? 42.053 76.790 -33.218 1.00 29.60 291 VAL D C 1
ATOM 11792 O O . VAL D 1 291 ? 41.736 77.974 -33.127 1.00 28.01 291 VAL D O 1
ATOM 11796 N N . THR D 1 292 ? 41.213 75.786 -33.033 1.00 30.01 292 THR D N 1
ATOM 11797 C CA . THR D 1 292 ? 39.826 75.996 -32.672 1.00 29.32 292 THR D CA 1
ATOM 11798 C C . THR D 1 292 ? 39.766 75.877 -31.153 1.00 25.41 292 THR D C 1
ATOM 11799 O O . THR D 1 292 ? 40.483 75.084 -30.545 1.00 30.62 292 THR D O 1
ATOM 11803 N N . VAL D 1 293 ? 38.900 76.631 -30.516 1.00 16.02 293 VAL D N 1
ATOM 11804 C CA . VAL D 1 293 ? 38.916 76.641 -29.070 1.00 16.00 293 VAL D CA 1
ATOM 11805 C C . VAL D 1 293 ? 37.516 76.755 -28.506 1.00 21.75 293 VAL D C 1
ATOM 11806 O O . VAL D 1 293 ? 36.662 77.388 -29.122 1.00 29.07 293 VAL D O 1
ATOM 11810 N N . PHE D 1 294 ? 37.232 76.151 -27.354 1.00 27.21 294 PHE D N 1
ATOM 11811 C CA . PHE D 1 294 ? 35.896 76.330 -26.762 1.00 33.91 294 PHE D CA 1
ATOM 11812 C C . PHE D 1 294 ? 36.196 77.283 -25.591 1.00 42.69 294 PHE D C 1
ATOM 11813 O O . PHE D 1 294 ? 36.676 76.866 -24.538 1.00 44.34 294 PHE D O 1
ATOM 11821 N N . PRO D 1 295 ? 35.951 78.585 -25.783 1.00 45.58 295 PRO D N 1
ATOM 11822 C CA . PRO D 1 295 ? 36.205 79.619 -24.781 1.00 43.98 295 PRO D CA 1
ATOM 11823 C C . PRO D 1 295 ? 35.870 79.245 -23.369 1.00 48.70 295 PRO D C 1
ATOM 11824 O O . PRO D 1 295 ? 36.740 79.211 -22.501 1.00 49.81 295 PRO D O 1
ATOM 11828 N N . GLU D 1 296 ? 34.609 78.951 -23.113 1.00 54.97 296 GLU D N 1
ATOM 11829 C CA . GLU D 1 296 ? 34.250 78.601 -21.752 1.00 58.85 296 GLU D CA 1
ATOM 11830 C C . GLU D 1 296 ? 35.312 77.739 -21.027 1.00 53.58 296 GLU D C 1
ATOM 11831 O O . GLU D 1 296 ? 35.717 78.057 -19.909 1.00 55.56 296 GLU D O 1
ATOM 11837 N N . VAL D 1 297 ? 35.777 76.673 -21.677 1.00 49.80 297 VAL D N 1
ATOM 11838 C CA . VAL D 1 297 ? 36.743 75.746 -21.076 1.00 42.09 297 VAL D CA 1
ATOM 11839 C C . VAL D 1 297 ? 38.240 76.072 -21.189 1.00 39.01 297 VAL D C 1
ATOM 11840 O O . VAL D 1 297 ? 38.955 75.995 -20.192 1.00 37.92 297 VAL D O 1
ATOM 11844 N N . VAL D 1 298 ? 38.722 76.435 -22.380 1.00 34.00 298 VAL D N 1
ATOM 11845 C CA . VAL D 1 298 ? 40.140 76.714 -22.553 1.00 31.30 298 VAL D CA 1
ATOM 11846 C C . VAL D 1 298 ? 40.682 77.834 -21.700 1.00 44.64 298 VAL D C 1
ATOM 11847 O O . VAL D 1 298 ? 41.818 77.760 -21.236 1.00 54.27 298 VAL D O 1
ATOM 11851 N N . LYS D 1 299 ? 39.889 78.880 -21.480 1.00 47.14 299 LYS D N 1
ATOM 11852 C CA . LYS D 1 299 ? 40.351 79.985 -20.648 1.00 39.93 299 LYS D CA 1
ATOM 11853 C C . LYS D 1 299 ? 40.531 79.498 -19.212 1.00 40.38 299 LYS D C 1
ATOM 11854 O O . LYS D 1 299 ? 41.284 80.081 -18.433 1.00 39.67 299 LYS D O 1
ATOM 11860 N N . GLU D 1 300 ? 39.858 78.417 -18.857 1.00 42.24 300 GLU D N 1
ATOM 11861 C CA . GLU D 1 300 ? 39.978 77.860 -17.514 1.00 42.34 300 GLU D CA 1
ATOM 11862 C C . GLU D 1 300 ? 41.197 76.920 -17.380 1.00 40.77 300 GLU D C 1
ATOM 11863 O O . GLU D 1 300 ? 41.601 76.554 -16.278 1.00 41.65 300 GLU D O 1
ATOM 11869 N N . ILE D 1 301 ? 41.796 76.504 -18.481 1.00 43.44 301 ILE D N 1
ATOM 11870 C CA . ILE D 1 301 ? 42.899 75.563 -18.328 1.00 43.02 301 ILE D CA 1
ATOM 11871 C C . ILE D 1 301 ? 44.082 76.168 -17.624 1.00 41.99 301 ILE D C 1
ATOM 11872 O O . ILE D 1 301 ? 44.354 77.357 -17.775 1.00 52.36 301 ILE D O 1
ATOM 11877 N N . VAL D 1 302 ? 44.784 75.351 -16.843 1.00 34.64 302 VAL D N 1
ATOM 11878 C CA . VAL D 1 302 ? 45.932 75.802 -16.080 1.00 30.57 302 VAL D CA 1
ATOM 11879 C C . VAL D 1 302 ? 47.183 75.079 -16.538 1.00 29.34 302 VAL D C 1
ATOM 11880 O O . VAL D 1 302 ? 47.376 73.907 -16.217 1.00 27.52 302 VAL D O 1
ATOM 11884 N N . PRO D 1 303 ? 48.060 75.782 -17.291 1.00 27.27 303 PRO D N 1
ATOM 11885 C CA . PRO D 1 303 ? 49.324 75.257 -17.828 1.00 25.45 303 PRO D CA 1
ATOM 11886 C C . PRO D 1 303 ? 50.361 74.938 -16.824 1.00 30.78 303 PRO D C 1
ATOM 11887 O O . PRO D 1 303 ? 50.614 75.716 -15.908 1.00 41.69 303 PRO D O 1
ATOM 11891 N N . PHE D 1 304 ? 50.988 73.801 -17.022 1.00 29.25 304 PHE D N 1
ATOM 11892 C CA . PHE D 1 304 ? 52.029 73.329 -16.147 1.00 30.44 304 PHE D CA 1
ATOM 11893 C C . PHE D 1 304 ? 53.072 72.847 -17.090 1.00 29.98 304 PHE D C 1
ATOM 11894 O O . PHE D 1 304 ? 52.752 72.196 -18.082 1.00 38.34 304 PHE D O 1
ATOM 11902 N N . SER D 1 305 ? 54.322 73.180 -16.820 1.00 34.67 305 SER D N 1
ATOM 11903 C CA . SER D 1 305 ? 55.404 72.753 -17.666 1.00 31.25 305 SER D CA 1
ATOM 11904 C C . SER D 1 305 ? 56.160 71.659 -16.976 1.00 31.51 305 SER D C 1
ATOM 11905 O O . SER D 1 305 ? 56.438 71.745 -15.782 1.00 39.09 305 SER D O 1
ATOM 11908 N N . LEU D 1 306 ? 56.523 70.628 -17.704 1.00 31.56 306 LEU D N 1
ATOM 11909 C CA . LEU D 1 306 ? 57.320 69.573 -17.116 1.00 31.49 306 LEU D CA 1
ATOM 11910 C C . LEU D 1 306 ? 58.606 69.463 -17.934 1.00 35.75 306 LEU D C 1
ATOM 11911 O O . LEU D 1 306 ? 58.535 69.112 -19.110 1.00 42.35 306 LEU D O 1
ATOM 11916 N N . ARG D 1 307 ? 59.775 69.784 -17.367 1.00 34.31 307 ARG D N 1
ATOM 11917 C CA . ARG D 1 307 ? 61.033 69.619 -18.133 1.00 37.74 307 ARG D CA 1
ATOM 11918 C C . ARG D 1 307 ? 61.957 68.685 -17.352 1.00 37.17 307 ARG D C 1
ATOM 11919 O O . ARG D 1 307 ? 61.750 68.465 -16.160 1.00 36.61 307 ARG D O 1
ATOM 11927 N N . PRO D 1 308 ? 62.964 68.086 -18.015 1.00 38.76 308 PRO D N 1
ATOM 11928 C CA . PRO D 1 308 ? 63.933 67.180 -17.373 1.00 34.93 308 PRO D CA 1
ATOM 11929 C C . PRO D 1 308 ? 64.888 67.966 -16.458 1.00 40.31 308 PRO D C 1
ATOM 11930 O O . PRO D 1 308 ? 65.135 69.152 -16.673 1.00 46.37 308 PRO D O 1
ATOM 11934 N N . ASP D 1 309 ? 65.438 67.286 -15.458 1.00 45.79 309 ASP D N 1
ATOM 11935 C CA . ASP D 1 309 ? 66.328 67.908 -14.471 1.00 47.76 309 ASP D CA 1
ATOM 11936 C C . ASP D 1 309 ? 67.166 66.807 -13.807 1.00 48.76 309 ASP D C 1
ATOM 11937 O O . ASP D 1 309 ? 66.733 66.173 -12.847 1.00 42.19 309 ASP D O 1
ATOM 11942 N N . PRO D 1 310 ? 68.395 66.596 -14.294 1.00 54.28 310 PRO D N 1
ATOM 11943 C CA . PRO D 1 310 ? 69.279 65.557 -13.746 1.00 59.53 310 PRO D CA 1
ATOM 11944 C C . PRO D 1 310 ? 69.529 65.628 -12.231 1.00 64.73 310 PRO D C 1
ATOM 11945 O O . PRO D 1 310 ? 69.614 64.598 -11.564 1.00 70.02 310 PRO D O 1
ATOM 11949 N N . SER D 1 311 ? 69.655 66.836 -11.686 1.00 65.15 311 SER D N 1
ATOM 11950 C CA . SER D 1 311 ? 69.895 66.981 -10.243 1.00 71.85 311 SER D CA 1
ATOM 11951 C C . SER D 1 311 ? 68.735 66.371 -9.453 1.00 75.85 311 SER D C 1
ATOM 11952 O O . SER D 1 311 ? 68.915 65.398 -8.720 1.00 78.97 311 SER D O 1
ATOM 11955 N N . SER D 1 312 ? 67.544 66.951 -9.636 1.00 73.40 312 SER D N 1
ATOM 11956 C CA . SER D 1 312 ? 66.324 66.486 -8.985 1.00 72.15 312 SER D CA 1
ATOM 11957 C C . SER D 1 312 ? 66.274 64.955 -8.900 1.00 70.42 312 SER D C 1
ATOM 11958 O O . SER D 1 312 ? 66.853 64.243 -9.719 1.00 69.00 312 SER D O 1
ATOM 11961 N N . PRO D 1 313 ? 65.574 64.437 -7.896 1.00 70.55 313 PRO D N 1
ATOM 11962 C CA . PRO D 1 313 ? 65.425 63.004 -7.662 1.00 74.75 313 PRO D CA 1
ATOM 11963 C C . PRO D 1 313 ? 64.852 62.251 -8.855 1.00 79.03 313 PRO D C 1
ATOM 11964 O O . PRO D 1 313 ? 65.440 61.283 -9.338 1.00 79.03 313 PRO D O 1
ATOM 11968 N N . TYR D 1 314 ? 63.691 62.714 -9.316 1.00 79.03 314 TYR D N 1
ATOM 11969 C CA . TYR D 1 314 ? 63.008 62.065 -10.421 1.00 73.60 314 TYR D CA 1
ATOM 11970 C C . TYR D 1 314 ? 63.223 62.676 -11.795 1.00 72.78 314 TYR D C 1
ATOM 11971 O O . TYR D 1 314 ? 62.336 62.659 -12.646 1.00 76.48 314 TYR D O 1
ATOM 11980 N N . GLY D 1 315 ? 64.428 63.200 -12.002 1.00 67.74 315 GLY D N 1
ATOM 11981 C CA . GLY D 1 315 ? 64.807 63.757 -13.283 1.00 59.65 315 GLY D CA 1
ATOM 11982 C C . GLY D 1 315 ? 63.833 64.600 -14.072 1.00 53.52 315 GLY D C 1
ATOM 11983 O O . GLY D 1 315 ? 63.716 64.419 -15.283 1.00 57.90 315 GLY D O 1
ATOM 11984 N N . MET D 1 316 ? 63.127 65.503 -13.399 1.00 48.14 316 MET D N 1
ATOM 11985 C CA . MET D 1 316 ? 62.209 66.429 -14.057 1.00 48.02 316 MET D CA 1
ATOM 11986 C C . MET D 1 316 ? 61.778 67.467 -13.029 1.00 50.15 316 MET D C 1
ATOM 11987 O O . MET D 1 316 ? 61.861 67.223 -11.831 1.00 49.75 316 MET D O 1
ATOM 11992 N N . ASN D 1 317 ? 61.323 68.648 -13.486 1.00 40.61 317 ASN D N 1
ATOM 11993 C CA . ASN D 1 317 ? 60.784 69.670 -12.560 1.00 44.65 317 ASN D CA 1
ATOM 11994 C C . ASN D 1 317 ? 59.565 70.420 -13.116 1.00 48.17 317 ASN D C 1
ATOM 11995 O O . ASN D 1 317 ? 59.580 70.952 -14.225 1.00 45.70 317 ASN D O 1
ATOM 12000 N N . ILE D 1 318 ? 58.508 70.443 -12.305 1.00 52.70 318 ILE D N 1
ATOM 12001 C CA . ILE D 1 318 ? 57.240 71.064 -12.657 1.00 48.28 318 ILE D CA 1
ATOM 12002 C C . ILE D 1 318 ? 57.069 72.473 -12.112 1.00 45.63 318 ILE D C 1
ATOM 12003 O O . ILE D 1 318 ? 57.047 72.700 -10.903 1.00 49.08 318 ILE D O 1
ATOM 12008 N N . ARG D 1 319 ? 56.936 73.417 -13.033 1.00 44.12 319 ARG D N 1
ATOM 12009 C CA . ARG D 1 319 ? 56.764 74.811 -12.694 1.00 47.58 319 ARG D CA 1
ATOM 12010 C C . ARG D 1 319 ? 55.502 75.319 -13.348 1.00 43.27 319 ARG D C 1
ATOM 12011 O O . ARG D 1 319 ? 55.389 75.327 -14.572 1.00 49.04 319 ARG D O 1
ATOM 12019 N N . ARG D 1 320 ? 54.548 75.727 -12.526 1.00 41.59 320 ARG D N 1
ATOM 12020 C CA . ARG D 1 320 ? 53.278 76.254 -12.993 1.00 42.01 320 ARG D CA 1
ATOM 12021 C C . ARG D 1 320 ? 53.537 77.494 -13.832 1.00 45.64 320 ARG D C 1
ATOM 12022 O O . ARG D 1 320 ? 54.464 78.255 -13.558 1.00 45.25 320 ARG D O 1
ATOM 12030 N N . GLU D 1 321 ? 52.702 77.683 -14.852 1.00 46.63 321 GLU D N 1
ATOM 12031 C CA . GLU D 1 321 ? 52.818 78.804 -15.781 1.00 44.65 321 GLU D CA 1
ATOM 12032 C C . GLU D 1 321 ? 51.920 79.946 -15.373 1.00 48.74 321 GLU D C 1
ATOM 12033 O O . GLU D 1 321 ? 50.852 79.737 -14.798 1.00 52.17 321 GLU D O 1
ATOM 12039 N N . GLU D 1 322 ? 52.349 81.161 -15.707 1.00 50.56 322 GLU D N 1
ATOM 12040 C CA . GLU D 1 322 ? 51.596 82.369 -15.377 1.00 49.02 322 GLU D CA 1
ATOM 12041 C C . GLU D 1 322 ? 50.769 82.969 -16.528 1.00 46.29 322 GLU D C 1
ATOM 12042 O O . GLU D 1 322 ? 49.786 83.672 -16.295 1.00 41.90 322 GLU D O 1
ATOM 12048 N N . LYS D 1 323 ? 51.163 82.726 -17.774 1.00 43.05 323 LYS D N 1
ATOM 12049 C CA . LYS D 1 323 ? 50.371 83.278 -18.872 1.00 49.86 323 LYS D CA 1
ATOM 12050 C C . LYS D 1 323 ? 49.352 82.185 -19.183 1.00 52.85 323 LYS D C 1
ATOM 12051 O O . LYS D 1 323 ? 49.439 81.092 -18.626 1.00 55.26 323 LYS D O 1
ATOM 12057 N N . THR D 1 324 ? 48.396 82.463 -20.072 1.00 47.99 324 THR D N 1
ATOM 12058 C CA . THR D 1 324 ? 47.366 81.475 -20.394 1.00 46.17 324 THR D CA 1
ATOM 12059 C C . THR D 1 324 ? 47.888 80.288 -21.209 1.00 48.10 324 THR D C 1
ATOM 12060 O O . THR D 1 324 ? 49.043 80.284 -21.640 1.00 42.31 324 THR D O 1
ATOM 12064 N N . PHE D 1 325 ? 46.985 79.298 -21.402 1.00 43.47 325 PHE D N 1
ATOM 12065 C CA . PHE D 1 325 ? 47.269 77.999 -22.027 1.00 32.63 325 PHE D CA 1
ATOM 12066 C C . PHE D 1 325 ? 47.644 78.261 -23.470 1.00 30.97 325 PHE D C 1
ATOM 12067 O O . PHE D 1 325 ? 48.550 77.627 -24.008 1.00 35.60 325 PHE D O 1
ATOM 12075 N N . LEU D 1 326 ? 46.933 79.187 -24.104 1.00 28.36 326 LEU D N 1
ATOM 12076 C CA . LEU D 1 326 ? 47.182 79.576 -25.485 1.00 30.28 326 LEU D CA 1
ATOM 12077 C C . LEU D 1 326 ? 48.526 80.296 -25.741 1.00 37.90 326 LEU D C 1
ATOM 12078 O O . LEU D 1 326 ? 49.166 80.076 -26.769 1.00 37.03 326 LEU D O 1
ATOM 12083 N N . GLU D 1 327 ? 48.940 81.161 -24.804 1.00 42.53 327 GLU D N 1
ATOM 12084 C CA . GLU D 1 327 ? 50.224 81.904 -24.898 1.00 44.63 327 GLU D CA 1
ATOM 12085 C C . GLU D 1 327 ? 51.473 81.044 -24.628 1.00 40.90 327 GLU D C 1
ATOM 12086 O O . GLU D 1 327 ? 52.554 81.311 -25.152 1.00 30.46 327 GLU D O 1
ATOM 12092 N N . VAL D 1 328 ? 51.287 80.032 -23.780 1.00 44.01 328 VAL D N 1
ATOM 12093 C CA . VAL D 1 328 ? 52.345 79.099 -23.399 1.00 38.23 328 VAL D CA 1
ATOM 12094 C C . VAL D 1 328 ? 52.551 78.138 -24.559 1.00 35.71 328 VAL D C 1
ATOM 12095 O O . VAL D 1 328 ? 53.676 77.776 -24.897 1.00 35.41 328 VAL D O 1
ATOM 12099 N N . VAL D 1 329 ? 51.452 77.705 -25.155 1.00 34.23 329 VAL D N 1
ATOM 12100 C CA . VAL D 1 329 ? 51.514 76.797 -26.297 1.00 36.57 329 VAL D CA 1
ATOM 12101 C C . VAL D 1 329 ? 52.258 77.512 -27.420 1.00 31.59 329 VAL D C 1
ATOM 12102 O O . VAL D 1 329 ? 53.272 77.028 -27.919 1.00 28.70 329 VAL D O 1
ATOM 12106 N N . ALA D 1 330 ? 51.698 78.644 -27.844 1.00 33.33 330 ALA D N 1
ATOM 12107 C CA . ALA D 1 330 ? 52.305 79.464 -28.885 1.00 35.90 330 ALA D CA 1
ATOM 12108 C C . ALA D 1 330 ? 53.782 79.700 -28.539 1.00 36.15 330 ALA D C 1
ATOM 12109 O O . ALA D 1 330 ? 54.669 79.439 -29.350 1.00 36.70 330 ALA D O 1
ATOM 12111 N N . GLU D 1 331 ? 54.059 80.164 -27.326 1.00 41.87 331 GLU D N 1
ATOM 12112 C CA . GLU D 1 331 ? 55.447 80.390 -26.909 1.00 45.24 331 GLU D CA 1
ATOM 12113 C C . GLU D 1 331 ? 56.341 79.134 -27.022 1.00 43.83 331 GLU D C 1
ATOM 12114 O O . GLU D 1 331 ? 57.542 79.247 -27.262 1.00 40.95 331 GLU D O 1
ATOM 12120 N N . SER D 1 332 ? 55.765 77.945 -26.837 1.00 45.67 332 SER D N 1
ATOM 12121 C CA . SER D 1 332 ? 56.538 76.686 -26.901 1.00 47.70 332 SER D CA 1
ATOM 12122 C C . SER D 1 332 ? 56.834 76.291 -28.329 1.00 47.75 332 SER D C 1
ATOM 12123 O O . SER D 1 332 ? 57.684 75.443 -28.595 1.00 48.53 332 SER D O 1
ATOM 12126 N N . LEU D 1 333 ? 56.114 76.925 -29.241 1.00 46.36 333 LEU D N 1
ATOM 12127 C CA . LEU D 1 333 ? 56.272 76.691 -30.665 1.00 48.77 333 LEU D CA 1
ATOM 12128 C C . LEU D 1 333 ? 57.162 77.787 -31.286 1.00 50.72 333 LEU D C 1
ATOM 12129 O O . LEU D 1 333 ? 57.429 77.790 -32.487 1.00 53.52 333 LEU D O 1
ATOM 12134 N N . GLY D 1 334 ? 57.636 78.712 -30.460 1.00 47.83 334 GLY D N 1
ATOM 12135 C CA . GLY D 1 334 ? 58.410 79.801 -31.007 1.00 45.25 334 GLY D CA 1
ATOM 12136 C C . GLY D 1 334 ? 57.477 80.626 -31.886 1.00 43.16 334 GLY D C 1
ATOM 12137 O O . GLY D 1 334 ? 57.756 80.800 -33.070 1.00 46.43 334 GLY D O 1
ATOM 12138 N N . LEU D 1 335 ? 56.359 81.097 -31.320 1.00 44.73 335 LEU D N 1
ATOM 12139 C CA . LEU D 1 335 ? 55.379 81.918 -32.032 1.00 48.85 335 LEU D CA 1
ATOM 12140 C C . LEU D 1 335 ? 54.941 83.096 -31.189 1.00 54.81 335 LEU D C 1
ATOM 12141 O O . LEU D 1 335 ? 54.898 83.002 -29.964 1.00 57.71 335 LEU D O 1
ATOM 12146 N N . LYS D 1 336 ? 54.601 84.203 -31.861 1.00 56.77 336 LYS D N 1
ATOM 12147 C CA . LYS D 1 336 ? 54.138 85.417 -31.193 1.00 55.79 336 LYS D CA 1
ATOM 12148 C C . LYS D 1 336 ? 52.776 85.120 -30.563 1.00 55.59 336 LYS D C 1
ATOM 12149 O O . LYS D 1 336 ? 52.561 85.368 -29.378 1.00 57.88 336 LYS D O 1
ATOM 12155 N N . LYS D 1 337 ? 51.856 84.587 -31.363 1.00 54.01 337 LYS D N 1
ATOM 12156 C CA . LYS D 1 337 ? 50.530 84.229 -30.890 1.00 53.28 337 LYS D CA 1
ATOM 12157 C C . LYS D 1 337 ? 49.826 83.268 -31.835 1.00 56.44 337 LYS D C 1
ATOM 12158 O O . LYS D 1 337 ? 50.163 83.165 -33.013 1.00 50.43 337 LYS D O 1
ATOM 12164 N N . LEU D 1 338 ? 48.843 82.556 -31.283 1.00 55.10 338 LEU D N 1
ATOM 12165 C CA . LEU D 1 338 ? 48.059 81.611 -32.052 1.00 47.39 338 LEU D CA 1
ATOM 12166 C C . LEU D 1 338 ? 46.777 82.292 -32.487 1.00 41.59 338 LEU D C 1
ATOM 12167 O O . LEU D 1 338 ? 46.157 83.021 -31.715 1.00 37.41 338 LEU D O 1
ATOM 12172 N N . ARG D 1 339 ? 46.391 82.067 -33.739 1.00 39.57 339 ARG D N 1
ATOM 12173 C CA . ARG D 1 339 ? 45.153 82.630 -34.264 1.00 39.30 339 ARG D CA 1
ATOM 12174 C C . ARG D 1 339 ? 44.049 81.671 -33.825 1.00 34.97 339 ARG D C 1
ATOM 12175 O O . ARG D 1 339 ? 44.240 80.456 -33.860 1.00 36.09 339 ARG D O 1
ATOM 12183 N N . VAL D 1 340 ? 42.898 82.190 -33.407 1.00 33.99 340 VAL D N 1
ATOM 12184 C CA . VAL D 1 340 ? 41.831 81.268 -33.018 1.00 39.35 340 VAL D CA 1
ATOM 12185 C C . VAL D 1 340 ? 40.398 81.465 -33.530 1.00 42.07 340 VAL D C 1
ATOM 12186 O O . VAL D 1 340 ? 39.890 82.575 -33.696 1.00 42.52 340 VAL D O 1
ATOM 12190 N N . VAL D 1 341 ? 39.764 80.332 -33.790 1.00 37.18 341 VAL D N 1
ATOM 12191 C CA . VAL D 1 341 ? 38.394 80.303 -34.208 1.00 34.41 341 VAL D CA 1
ATOM 12192 C C . VAL D 1 341 ? 37.713 79.718 -32.966 1.00 40.11 341 VAL D C 1
ATOM 12193 O O . VAL D 1 341 ? 38.116 78.681 -32.441 1.00 43.38 341 VAL D O 1
ATOM 12197 N N . GLU D 1 342 ? 36.702 80.435 -32.493 1.00 37.40 342 GLU D N 1
ATOM 12198 C CA . GLU D 1 342 ? 35.932 80.089 -31.312 1.00 42.06 342 GLU D CA 1
ATOM 12199 C C . GLU D 1 342 ? 34.624 79.346 -31.603 1.00 39.34 342 GLU D C 1
ATOM 12200 O O . GLU D 1 342 ? 33.858 79.743 -32.481 1.00 46.17 342 GLU D O 1
ATOM 12206 N N . THR D 1 343 ? 34.331 78.296 -30.846 1.00 37.61 343 THR D N 1
ATOM 12207 C CA . THR D 1 343 ? 33.101 77.574 -31.124 1.00 47.65 343 THR D CA 1
ATOM 12208 C C . THR D 1 343 ? 32.149 77.341 -29.961 1.00 49.62 343 THR D C 1
ATOM 12209 O O . THR D 1 343 ? 32.512 76.707 -28.972 1.00 55.36 343 THR D O 1
ATOM 12213 N N . GLY D 1 344 ? 30.909 77.830 -30.086 1.00 51.77 344 GLY D N 1
ATOM 12214 C CA . GLY D 1 344 ? 29.949 77.685 -28.997 1.00 58.64 344 GLY D CA 1
ATOM 12215 C C . GLY D 1 344 ? 30.418 78.431 -27.739 1.00 61.28 344 GLY D C 1
ATOM 12216 O O . GLY D 1 344 ? 30.117 78.093 -26.595 1.00 58.40 344 GLY D O 1
ATOM 12217 N N . ARG D 1 352 ? 26.676 82.797 -35.718 1.00 49.90 352 ARG D N 1
ATOM 12218 C CA . ARG D 1 352 ? 25.858 83.350 -34.657 1.00 53.44 352 ARG D CA 1
ATOM 12219 C C . ARG D 1 352 ? 24.411 83.006 -34.912 1.00 55.14 352 ARG D C 1
ATOM 12220 O O . ARG D 1 352 ? 23.521 83.593 -34.298 1.00 54.42 352 ARG D O 1
ATOM 12228 N N . GLU D 1 353 ? 24.193 82.041 -35.812 1.00 53.67 353 GLU D N 1
ATOM 12229 C CA . GLU D 1 353 ? 22.848 81.583 -36.194 1.00 54.91 353 GLU D CA 1
ATOM 12230 C C . GLU D 1 353 ? 22.254 80.467 -35.300 1.00 52.30 353 GLU D C 1
ATOM 12231 O O . GLU D 1 353 ? 21.054 80.464 -35.027 1.00 50.59 353 GLU D O 1
ATOM 12237 N N . GLN D 1 354 ? 23.081 79.507 -34.887 1.00 43.33 354 GLN D N 1
ATOM 12238 C CA . GLN D 1 354 ? 22.628 78.458 -33.996 1.00 45.32 354 GLN D CA 1
ATOM 12239 C C . GLN D 1 354 ? 23.873 78.063 -33.202 1.00 52.19 354 GLN D C 1
ATOM 12240 O O . GLN D 1 354 ? 24.934 78.656 -33.395 1.00 50.69 354 GLN D O 1
ATOM 12246 N N . TRP D 1 355 ? 23.736 77.104 -32.277 1.00 53.98 355 TRP D N 1
ATOM 12247 C CA . TRP D 1 355 ? 24.885 76.643 -31.488 1.00 47.82 355 TRP D CA 1
ATOM 12248 C C . TRP D 1 355 ? 25.666 75.708 -32.358 1.00 47.21 355 TRP D C 1
ATOM 12249 O O . TRP D 1 355 ? 25.090 74.938 -33.127 1.00 45.42 355 TRP D O 1
ATOM 12260 N N . ASP D 1 356 ? 26.981 75.752 -32.190 1.00 45.96 356 ASP D N 1
ATOM 12261 C CA . ASP D 1 356 ? 27.903 74.991 -33.016 1.00 44.50 356 ASP D CA 1
ATOM 12262 C C . ASP D 1 356 ? 29.068 74.475 -32.167 1.00 43.30 356 ASP D C 1
ATOM 12263 O O . ASP D 1 356 ? 29.373 75.018 -31.106 1.00 46.31 356 ASP D O 1
ATOM 12268 N N . ASP D 1 357 ? 29.705 73.406 -32.612 1.00 41.14 357 ASP D N 1
ATOM 12269 C CA . ASP D 1 357 ? 30.882 72.938 -31.900 1.00 40.56 357 ASP D CA 1
ATOM 12270 C C . ASP D 1 357 ? 31.759 72.296 -32.935 1.00 35.09 357 ASP D C 1
ATOM 12271 O O . ASP D 1 357 ? 31.626 71.111 -33.231 1.00 32.65 357 ASP D O 1
ATOM 12276 N N . GLY D 1 358 ? 32.664 73.090 -33.495 1.00 33.47 358 GLY D N 1
ATOM 12277 C CA . GLY D 1 358 ? 33.526 72.576 -34.537 1.00 32.35 358 GLY D CA 1
ATOM 12278 C C . GLY D 1 358 ? 34.929 72.167 -34.158 1.00 26.01 358 GLY D C 1
ATOM 12279 O O . GLY D 1 358 ? 35.777 72.101 -35.047 1.00 29.01 358 GLY D O 1
ATOM 12280 N N . ASN D 1 359 ? 35.177 71.932 -32.868 1.00 19.15 359 ASN D N 1
ATOM 12281 C CA . ASN D 1 359 ? 36.479 71.481 -32.405 1.00 25.98 359 ASN D CA 1
ATOM 12282 C C . ASN D 1 359 ? 36.566 70.055 -32.917 1.00 33.80 359 ASN D C 1
ATOM 12283 O O . ASN D 1 359 ? 35.621 69.518 -33.493 1.00 30.78 359 ASN D O 1
ATOM 12288 N N . ASN D 1 360 ? 37.724 69.459 -32.693 1.00 36.16 360 ASN D N 1
ATOM 12289 C CA . ASN D 1 360 ? 38.008 68.088 -33.094 1.00 32.90 360 ASN D CA 1
ATOM 12290 C C . ASN D 1 360 ? 38.240 67.788 -34.590 1.00 31.76 360 ASN D C 1
ATOM 12291 O O . ASN D 1 360 ? 38.240 66.621 -34.980 1.00 42.20 360 ASN D O 1
ATOM 12296 N N . VAL D 1 361 ? 38.419 68.788 -35.451 1.00 30.06 361 VAL D N 1
ATOM 12297 C CA . VAL D 1 361 ? 38.676 68.475 -36.870 1.00 23.07 361 VAL D CA 1
ATOM 12298 C C . VAL D 1 361 ? 40.014 67.744 -36.891 1.00 27.89 361 VAL D C 1
ATOM 12299 O O . VAL D 1 361 ? 40.701 67.715 -35.872 1.00 25.85 361 VAL D O 1
ATOM 12303 N N . VAL D 1 362 ? 40.394 67.132 -38.011 1.00 28.36 362 VAL D N 1
ATOM 12304 C CA . VAL D 1 362 ? 41.714 66.479 -38.087 1.00 31.04 362 VAL D CA 1
ATOM 12305 C C . VAL D 1 362 ? 42.546 67.001 -39.283 1.00 37.51 362 VAL D C 1
ATOM 12306 O O . VAL D 1 362 ? 42.096 66.989 -40.428 1.00 42.55 362 VAL D O 1
ATOM 12310 N N . CYS D 1 363 ? 43.772 67.442 -39.029 1.00 31.89 363 CYS D N 1
ATOM 12311 C CA . CYS D 1 363 ? 44.555 67.943 -40.132 1.00 27.47 363 CYS D CA 1
ATOM 12312 C C . CYS D 1 363 ? 44.994 66.799 -40.970 1.00 29.47 363 CYS D C 1
ATOM 12313 O O . CYS D 1 363 ? 45.344 65.746 -40.440 1.00 27.19 363 CYS D O 1
ATOM 12316 N N . LEU D 1 364 ? 44.906 66.985 -42.287 1.00 29.86 364 LEU D N 1
ATOM 12317 C CA . LEU D 1 364 ? 45.366 65.984 -43.234 1.00 29.21 364 LEU D CA 1
ATOM 12318 C C . LEU D 1 364 ? 46.772 66.495 -43.562 1.00 29.06 364 LEU D C 1
ATOM 12319 O O . LEU D 1 364 ? 47.725 65.724 -43.665 1.00 21.27 364 LEU D O 1
ATOM 12324 N N . GLU D 1 365 ? 46.859 67.823 -43.632 1.00 29.23 365 GLU D N 1
ATOM 12325 C CA . GLU D 1 365 ? 48.077 68.596 -43.885 1.00 34.37 365 GLU D CA 1
ATOM 12326 C C . GLU D 1 365 ? 47.891 70.095 -43.470 1.00 33.84 365 GLU D C 1
ATOM 12327 O O . GLU D 1 365 ? 46.776 70.577 -43.279 1.00 29.57 365 GLU D O 1
ATOM 12333 N N . PRO D 1 366 ? 48.989 70.852 -43.361 1.00 32.21 366 PRO D N 1
ATOM 12334 C CA . PRO D 1 366 ? 48.901 72.256 -42.959 1.00 28.21 366 PRO D CA 1
ATOM 12335 C C . PRO D 1 366 ? 47.849 73.011 -43.705 1.00 25.18 366 PRO D C 1
ATOM 12336 O O . PRO D 1 366 ? 47.987 73.261 -44.901 1.00 32.52 366 PRO D O 1
ATOM 12340 N N . GLY D 1 367 ? 46.793 73.392 -43.012 1.00 25.98 367 GLY D N 1
ATOM 12341 C CA . GLY D 1 367 ? 45.743 74.148 -43.663 1.00 29.65 367 GLY D CA 1
ATOM 12342 C C . GLY D 1 367 ? 44.643 73.280 -44.252 1.00 37.18 367 GLY D C 1
ATOM 12343 O O . GLY D 1 367 ? 43.752 73.776 -44.940 1.00 45.57 367 GLY D O 1
ATOM 12344 N N . VAL D 1 368 ? 44.697 71.976 -44.007 1.00 30.77 368 VAL D N 1
ATOM 12345 C CA . VAL D 1 368 ? 43.666 71.099 -44.539 1.00 32.18 368 VAL D CA 1
ATOM 12346 C C . VAL D 1 368 ? 43.149 70.135 -43.491 1.00 32.14 368 VAL D C 1
ATOM 12347 O O . VAL D 1 368 ? 43.780 69.142 -43.129 1.00 30.06 368 VAL D O 1
ATOM 12351 N N . VAL D 1 369 ? 41.959 70.454 -43.040 1.00 27.60 369 VAL D N 1
ATOM 12352 C CA . VAL D 1 369 ? 41.321 69.685 -42.026 1.00 25.84 369 VAL D CA 1
ATOM 12353 C C . VAL D 1 369 ? 40.086 68.938 -42.554 1.00 27.16 369 VAL D C 1
ATOM 12354 O O . VAL D 1 369 ? 39.660 69.120 -43.694 1.00 21.12 369 VAL D O 1
ATOM 12358 N N . VAL D 1 370 ? 39.548 68.062 -41.725 1.00 24.49 370 VAL D N 1
ATOM 12359 C CA . VAL D 1 370 ? 38.324 67.350 -42.035 1.00 23.54 370 VAL D CA 1
ATOM 12360 C C . VAL D 1 370 ? 37.487 67.510 -40.760 1.00 25.29 370 VAL D C 1
ATOM 12361 O O . VAL D 1 370 ? 37.962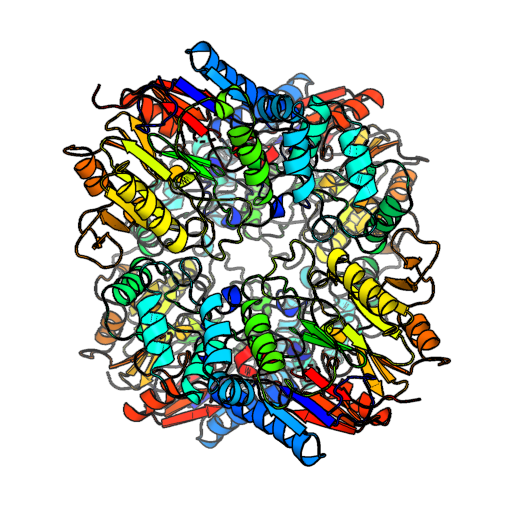 67.231 -39.660 1.00 22.59 370 VAL D O 1
ATOM 12365 N N . GLY D 1 371 ? 36.271 68.030 -40.939 1.00 17.89 371 GLY D N 1
ATOM 12366 C CA . GLY D 1 371 ? 35.318 68.211 -39.860 1.00 26.05 371 GLY D CA 1
ATOM 12367 C C . GLY D 1 371 ? 33.917 67.718 -40.249 1.00 24.47 371 GLY D C 1
ATOM 12368 O O . GLY D 1 371 ? 33.755 66.903 -41.155 1.00 31.07 371 GLY D O 1
ATOM 12369 N N . TYR D 1 372 ? 32.900 68.217 -39.570 1.00 21.96 372 TYR D N 1
ATOM 12370 C CA . TYR D 1 372 ? 31.512 67.827 -39.820 1.00 18.36 372 TYR D CA 1
ATOM 12371 C C . TYR D 1 372 ? 30.703 68.919 -40.569 1.00 27.51 372 TYR D C 1
ATOM 12372 O O . TYR D 1 372 ? 30.852 70.118 -40.333 1.00 20.35 372 TYR D O 1
ATOM 12381 N N . ASP D 1 373 ? 29.826 68.460 -41.453 1.00 28.75 373 ASP D N 1
ATOM 12382 C CA . ASP D 1 373 ? 28.980 69.350 -42.232 1.00 32.06 373 ASP D CA 1
ATOM 12383 C C . ASP D 1 373 ? 28.016 70.198 -41.425 1.00 32.63 373 ASP D C 1
ATOM 12384 O O . ASP D 1 373 ? 27.611 71.275 -41.857 1.00 34.34 373 ASP D O 1
ATOM 12389 N N . ARG D 1 374 ? 27.635 69.722 -40.252 1.00 38.09 374 ARG D N 1
ATOM 12390 C CA . ARG D 1 374 ? 26.662 70.454 -39.436 1.00 38.95 374 ARG D CA 1
ATOM 12391 C C . ARG D 1 374 ? 27.156 71.740 -38.811 1.00 38.07 374 ARG D C 1
ATOM 12392 O O . ARG D 1 374 ? 26.350 72.612 -38.490 1.00 35.97 374 ARG D O 1
ATOM 12400 N N . ASN D 1 375 ? 28.479 71.850 -38.650 1.00 33.87 375 ASN D N 1
ATOM 12401 C CA . ASN D 1 375 ? 29.092 73.010 -38.035 1.00 29.05 375 ASN D CA 1
ATOM 12402 C C . ASN D 1 375 ? 29.496 74.013 -39.120 1.00 36.22 375 ASN D C 1
ATOM 12403 O O . ASN D 1 375 ? 30.676 74.319 -39.285 1.00 39.93 375 ASN D O 1
ATOM 12408 N N . THR D 1 376 ? 28.495 74.513 -39.851 1.00 33.48 376 THR D N 1
ATOM 12409 C CA . THR D 1 376 ? 28.692 75.455 -40.950 1.00 33.11 376 THR D CA 1
ATOM 12410 C C . THR D 1 376 ? 29.279 76.783 -40.464 1.00 33.52 376 THR D C 1
ATOM 12411 O O . THR D 1 376 ? 30.118 77.385 -41.129 1.00 32.00 376 THR D O 1
ATOM 12415 N N . TYR D 1 377 ? 28.844 77.242 -39.297 1.00 34.54 377 TYR D N 1
ATOM 12416 C CA . TYR D 1 377 ? 29.378 78.470 -38.764 1.00 37.87 377 TYR D CA 1
ATOM 12417 C C . TYR D 1 377 ? 30.887 78.368 -38.523 1.00 35.71 377 TYR D C 1
ATOM 12418 O O . TYR D 1 377 ? 31.680 79.111 -39.098 1.00 31.64 377 TYR D O 1
ATOM 12427 N N . THR D 1 378 ? 31.297 77.450 -37.667 1.00 35.78 378 THR D N 1
ATOM 12428 C CA . THR D 1 378 ? 32.724 77.353 -37.410 1.00 39.62 378 THR D CA 1
ATOM 12429 C C . THR D 1 378 ? 33.534 77.032 -38.657 1.00 36.25 378 THR D C 1
ATOM 12430 O O . THR D 1 378 ? 34.698 77.416 -38.746 1.00 34.37 378 THR D O 1
ATOM 12434 N N . ASN D 1 379 ? 32.929 76.339 -39.622 1.00 35.12 379 ASN D N 1
ATOM 12435 C CA . ASN D 1 379 ? 33.630 76.001 -40.865 1.00 40.34 379 ASN D CA 1
ATOM 12436 C C . ASN D 1 379 ? 33.782 77.187 -41.784 1.00 38.08 379 ASN D C 1
ATOM 12437 O O . ASN D 1 379 ? 34.766 77.286 -42.514 1.00 44.26 379 ASN D O 1
ATOM 12442 N N . THR D 1 380 ? 32.816 78.088 -41.793 1.00 35.58 380 THR D N 1
ATOM 12443 C CA . THR D 1 380 ? 32.983 79.236 -42.642 1.00 34.40 380 THR D CA 1
ATOM 12444 C C . THR D 1 380 ? 34.127 80.037 -42.075 1.00 40.55 380 THR D C 1
ATOM 12445 O O . THR D 1 380 ? 34.977 80.536 -42.810 1.00 49.91 380 THR D O 1
ATOM 12449 N N . LEU D 1 381 ? 34.146 80.177 -40.757 1.00 42.11 381 LEU D N 1
ATOM 12450 C CA . LEU D 1 381 ? 35.200 80.928 -40.097 1.00 42.58 381 LEU D CA 1
ATOM 12451 C C . LEU D 1 381 ? 36.585 80.367 -40.442 1.00 41.00 381 LEU D C 1
ATOM 12452 O O . LEU D 1 381 ? 37.527 81.107 -40.720 1.00 49.99 381 LEU D O 1
ATOM 12457 N N . LEU D 1 382 ? 36.684 79.046 -40.379 1.00 39.07 382 LEU D N 1
ATOM 12458 C CA . LEU D 1 382 ? 37.892 78.306 -40.673 1.00 35.76 382 LEU D CA 1
ATOM 12459 C C . LEU D 1 382 ? 38.329 78.507 -42.109 1.00 36.63 382 LEU D C 1
ATOM 12460 O O . LEU D 1 382 ? 39.526 78.563 -42.384 1.00 35.38 382 LEU D O 1
ATOM 12465 N N . ARG D 1 383 ? 37.383 78.594 -43.047 1.00 38.32 383 ARG D N 1
ATOM 12466 C CA . ARG D 1 383 ? 37.801 78.808 -44.432 1.00 42.09 383 ARG D CA 1
ATOM 12467 C C . ARG D 1 383 ? 38.275 80.247 -44.587 1.00 48.07 383 ARG D C 1
ATOM 12468 O O . ARG D 1 383 ? 39.222 80.529 -45.321 1.00 51.57 383 ARG D O 1
ATOM 12476 N N . LYS D 1 384 ? 37.626 81.150 -43.857 1.00 43.09 384 LYS D N 1
ATOM 12477 C CA . LYS D 1 384 ? 38.000 82.543 -43.916 1.00 36.98 384 LYS D CA 1
ATOM 12478 C C . LYS D 1 384 ? 39.399 82.667 -43.349 1.00 33.89 384 LYS D C 1
ATOM 12479 O O . LYS D 1 384 ? 40.178 83.513 -43.783 1.00 37.90 384 LYS D O 1
ATOM 12485 N N . ALA D 1 385 ? 39.763 81.822 -42.401 1.00 36.34 385 ALA D N 1
ATOM 12486 C CA . ALA D 1 385 ? 41.115 81.931 -41.877 1.00 40.13 385 ALA D CA 1
ATOM 12487 C C . ALA D 1 385 ? 42.177 81.221 -42.742 1.00 38.32 385 ALA D C 1
ATOM 12488 O O . ALA D 1 385 ? 43.295 80.975 -42.292 1.00 45.68 385 ALA D O 1
ATOM 12490 N N . GLY D 1 386 ? 41.814 80.899 -43.984 1.00 38.10 386 GLY D N 1
ATOM 12491 C CA . GLY D 1 386 ? 42.747 80.269 -44.911 1.00 32.33 386 GLY D CA 1
ATOM 12492 C C . GLY D 1 386 ? 42.803 78.757 -44.945 1.00 36.82 386 GLY D C 1
ATOM 12493 O O . GLY D 1 386 ? 43.702 78.175 -45.549 1.00 40.70 386 GLY D O 1
ATOM 12494 N N . VAL D 1 387 ? 41.839 78.101 -44.312 1.00 38.75 387 VAL D N 1
ATOM 12495 C CA . VAL D 1 387 ? 41.825 76.655 -44.275 1.00 25.55 387 VAL D CA 1
ATOM 12496 C C . VAL D 1 387 ? 40.723 76.059 -45.126 1.00 24.55 387 VAL D C 1
ATOM 12497 O O . VAL D 1 387 ? 39.609 76.579 -45.177 1.00 17.99 387 VAL D O 1
ATOM 12501 N N . GLU D 1 388 ? 41.069 74.957 -45.788 1.00 22.98 388 GLU D N 1
ATOM 12502 C CA . GLU D 1 388 ? 40.178 74.201 -46.658 1.00 26.89 388 GLU D CA 1
ATOM 12503 C C . GLU D 1 388 ? 39.428 73.218 -45.750 1.00 33.71 388 GLU D C 1
ATOM 12504 O O . GLU D 1 388 ? 40.053 72.381 -45.101 1.00 33.97 388 GLU D O 1
ATOM 12510 N N . VAL D 1 389 ? 38.110 73.331 -45.651 1.00 27.35 389 VAL D N 1
ATOM 12511 C CA . VAL D 1 389 ? 37.394 72.375 -44.838 1.00 29.60 389 VAL D CA 1
ATOM 12512 C C . VAL D 1 389 ? 36.654 71.280 -45.660 1.00 27.94 389 VAL D C 1
ATOM 12513 O O . VAL D 1 389 ? 35.728 71.555 -46.424 1.00 28.27 389 VAL D O 1
ATOM 12517 N N . ILE D 1 390 ? 37.137 70.041 -45.526 1.00 27.64 390 ILE D N 1
ATOM 12518 C CA . ILE D 1 390 ? 36.570 68.835 -46.169 1.00 33.28 390 ILE D CA 1
ATOM 12519 C C . ILE D 1 390 ? 35.527 68.360 -45.151 1.00 30.15 390 ILE D C 1
ATOM 12520 O O . ILE D 1 390 ? 35.801 68.327 -43.953 1.00 30.98 390 ILE D O 1
ATOM 12525 N N . THR D 1 391 ? 34.344 67.958 -45.602 1.00 24.69 391 THR D N 1
ATOM 12526 C CA . THR D 1 391 ? 33.332 67.558 -44.629 1.00 26.99 391 THR D CA 1
ATOM 12527 C C . THR D 1 391 ? 32.788 66.166 -44.720 1.00 30.11 391 THR D C 1
ATOM 12528 O O . THR D 1 391 ? 32.707 65.602 -45.809 1.00 31.61 391 THR D O 1
ATOM 12532 N N . ILE D 1 392 ? 32.454 65.605 -43.550 1.00 30.86 392 ILE D N 1
ATOM 12533 C CA . ILE D 1 392 ? 31.823 64.295 -43.453 1.00 24.57 392 ILE D CA 1
ATOM 12534 C C . ILE D 1 392 ? 30.532 64.528 -42.645 1.00 30.30 392 ILE D C 1
ATOM 12535 O O . ILE D 1 392 ? 30.333 65.600 -42.075 1.00 23.81 392 ILE D O 1
ATOM 12540 N N . SER D 1 393 ? 29.636 63.537 -42.667 1.00 34.81 393 SER D N 1
ATOM 12541 C CA . SER D 1 393 ? 28.331 63.571 -41.985 1.00 35.25 393 SER D CA 1
ATOM 12542 C C . SER D 1 393 ? 28.471 63.215 -40.516 1.00 33.49 393 SER D C 1
ATOM 12543 O O . SER D 1 393 ? 29.268 62.348 -40.165 1.00 27.13 393 SER D O 1
ATOM 12546 N N . ALA D 1 394 ? 27.672 63.852 -39.659 1.00 33.78 394 ALA D N 1
ATOM 12547 C CA . ALA D 1 394 ? 27.688 63.538 -38.226 1.00 29.79 394 ALA D CA 1
ATOM 12548 C C . ALA D 1 394 ? 26.422 62.714 -37.818 1.00 27.65 394 ALA D C 1
ATOM 12549 O O . ALA D 1 394 ? 26.367 62.114 -36.746 1.00 28.75 394 ALA D O 1
ATOM 12551 N N . SER D 1 395 ? 25.425 62.711 -38.692 1.00 21.53 395 SER D N 1
ATOM 12552 C CA . SER D 1 395 ? 24.175 61.998 -38.484 1.00 30.85 395 SER D CA 1
ATOM 12553 C C . SER D 1 395 ? 24.381 60.745 -37.647 1.00 30.21 395 SER D C 1
ATOM 12554 O O . SER D 1 395 ? 23.674 60.536 -36.662 1.00 30.91 395 SER D O 1
ATOM 12557 N N . GLU D 1 396 ? 25.321 59.885 -38.033 1.00 20.06 396 GLU D N 1
ATOM 12558 C CA . GLU D 1 396 ? 25.536 58.731 -37.179 1.00 21.17 396 GLU D CA 1
ATOM 12559 C C . GLU D 1 396 ? 26.860 58.763 -36.443 1.00 30.76 396 GLU D C 1
ATOM 12560 O O . GLU D 1 396 ? 26.900 58.473 -35.248 1.00 37.93 396 GLU D O 1
ATOM 12566 N N . LEU D 1 397 ? 27.947 59.121 -37.137 1.00 31.56 397 LEU D N 1
ATOM 12567 C CA . LEU D 1 397 ? 29.262 59.167 -36.506 1.00 31.78 397 L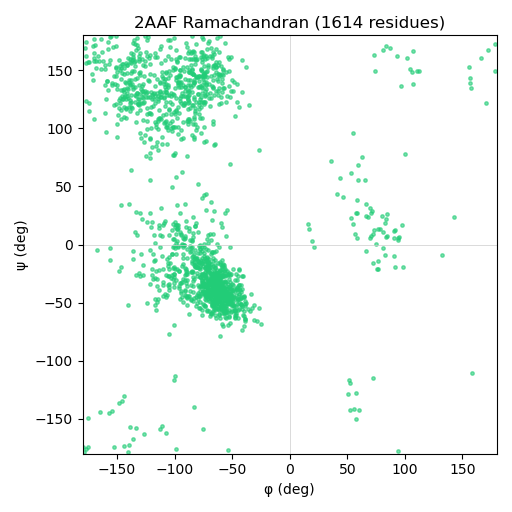EU D CA 1
ATOM 12568 C C . LEU D 1 397 ? 29.353 60.186 -35.346 1.00 35.98 397 LEU D C 1
ATOM 12569 O O . LEU D 1 397 ? 30.065 59.973 -34.367 1.00 36.82 397 LEU D O 1
ATOM 12574 N N . GLY D 1 398 ? 28.632 61.287 -35.429 1.00 39.97 398 GLY D N 1
ATOM 12575 C CA . GLY D 1 398 ? 28.697 62.257 -34.350 1.00 39.25 398 GLY D CA 1
ATOM 12576 C C . GLY D 1 398 ? 27.649 62.059 -33.266 1.00 43.03 398 GLY D C 1
ATOM 12577 O O . GLY D 1 398 ? 27.635 62.854 -32.328 1.00 47.76 398 GLY D O 1
ATOM 12578 N N . ARG D 1 399 ? 26.898 60.986 -33.395 1.00 47.91 399 ARG D N 1
ATOM 12579 C CA . ARG D 1 399 ? 26.041 60.530 -32.355 1.00 47.09 399 ARG D CA 1
ATOM 12580 C C . ARG D 1 399 ? 26.951 59.839 -31.344 1.00 51.50 399 ARG D C 1
ATOM 12581 O O . ARG D 1 399 ? 26.531 59.618 -30.192 1.00 49.60 399 ARG D O 1
ATOM 12589 N N . GLY D 1 400 ? 28.202 59.539 -31.698 1.00 59.21 400 GLY D N 1
ATOM 12590 C CA . GLY D 1 400 ? 29.018 58.854 -30.711 1.00 64.01 400 GLY D CA 1
ATOM 12591 C C . GLY D 1 400 ? 29.967 59.775 -29.887 1.00 70.10 400 GLY D C 1
ATOM 12592 O O . GLY D 1 400 ? 30.852 59.264 -29.204 1.00 74.73 400 GLY D O 1
ATOM 12593 N N . ARG D 1 401 ? 29.799 61.104 -29.928 1.00 65.40 401 ARG D N 1
ATOM 12594 C CA . ARG D 1 401 ? 30.642 62.099 -29.227 1.00 60.03 401 ARG D CA 1
ATOM 12595 C C . ARG D 1 401 ? 32.114 62.022 -29.653 1.00 56.72 401 ARG D C 1
ATOM 12596 O O . ARG D 1 401 ? 32.977 61.614 -28.878 1.00 61.69 401 ARG D O 1
ATOM 12604 N N . GLY D 1 402 ? 32.376 62.407 -30.899 1.00 47.31 402 GLY D N 1
ATOM 12605 C CA . GLY D 1 402 ? 33.702 62.375 -31.474 1.00 42.70 402 GLY D CA 1
ATOM 12606 C C . GLY D 1 402 ? 33.623 62.825 -32.900 1.00 36.18 402 GLY D C 1
ATOM 12607 O O . GLY D 1 402 ? 32.599 62.629 -33.574 1.00 30.80 402 GLY D O 1
ATOM 12608 N N . GLY D 1 403 ? 34.698 63.451 -33.387 1.00 32.36 403 GLY D N 1
ATOM 12609 C CA . GLY D 1 403 ? 34.729 63.939 -34.755 1.00 31.26 403 GLY D CA 1
ATOM 12610 C C . GLY D 1 403 ? 35.953 63.386 -35.439 1.00 26.53 403 GLY D C 1
ATOM 12611 O O . GLY D 1 403 ? 36.530 62.409 -34.965 1.00 26.25 403 GLY D O 1
ATOM 12612 N N . GLY D 1 404 ? 36.341 63.982 -36.555 1.00 26.03 404 GLY D N 1
ATOM 12613 C CA . GLY D 1 404 ? 37.520 63.516 -37.251 1.00 28.69 404 GLY D CA 1
ATOM 12614 C C . GLY D 1 404 ? 38.646 63.124 -36.312 1.00 22.01 404 GLY D C 1
ATOM 12615 O O . GLY D 1 404 ? 39.123 61.992 -36.322 1.00 29.30 404 GLY D O 1
ATOM 12616 N N . HIS D 1 405 ? 39.084 64.037 -35.474 1.00 26.39 405 HIS D N 1
ATOM 12617 C CA . HIS D 1 405 ? 40.171 63.708 -34.539 1.00 32.63 405 HIS D CA 1
ATOM 12618 C C . HIS D 1 405 ? 39.914 62.465 -33.651 1.00 30.08 405 HIS D C 1
ATOM 12619 O O . HIS D 1 405 ? 40.731 61.546 -33.620 1.00 39.44 405 HIS D O 1
ATOM 12643 N N . MET D 1 407 ? 38.349 60.125 -34.242 1.00 23.80 407 MET D N 1
ATOM 12644 C CA . MET D 1 407 ? 38.287 58.970 -35.123 1.00 25.77 407 MET D CA 1
ATOM 12645 C C . MET D 1 407 ? 39.568 58.621 -35.884 1.00 26.69 407 MET D C 1
ATOM 12646 O O . MET D 1 407 ? 39.497 57.855 -36.844 1.00 18.78 407 MET D O 1
ATOM 12651 N N . THR D 1 408 ? 40.719 59.150 -35.419 1.00 19.68 408 THR D N 1
ATOM 12652 C CA . THR D 1 408 ? 42.032 58.912 -36.019 1.00 23.80 408 THR D CA 1
ATOM 12653 C C . THR D 1 408 ? 43.243 58.674 -35.095 1.00 20.86 408 THR D C 1
ATOM 12654 O O . THR D 1 408 ? 43.444 59.338 -34.080 1.00 18.77 408 THR D O 1
ATOM 12658 N N . CYS D 1 409 ? 44.071 57.725 -35.467 1.00 20.28 409 CYS D N 1
ATOM 12659 C CA . CYS D 1 409 ? 45.280 57.414 -34.708 1.00 23.49 409 CYS D CA 1
ATOM 12660 C C . CYS D 1 409 ? 46.411 57.615 -35.711 1.00 17.11 409 CYS D C 1
ATOM 12661 O O . CYS D 1 409 ? 46.684 56.758 -36.551 1.00 19.80 409 CYS D O 1
ATOM 12664 N N . PRO D 1 410 ? 46.963 58.825 -35.748 1.00 15.45 410 PRO D N 1
ATOM 12665 C CA . PRO D 1 410 ? 48.060 59.091 -36.670 1.00 17.96 410 PRO D CA 1
ATOM 12666 C C . PRO D 1 410 ? 49.232 58.151 -36.378 1.00 21.86 410 PRO D C 1
ATOM 12667 O O . PRO D 1 410 ? 49.530 57.851 -35.222 1.00 24.61 410 PRO D O 1
ATOM 12671 N N . ILE D 1 411 ? 49.912 57.684 -37.416 1.00 22.85 411 ILE D N 1
ATOM 12672 C CA . ILE D 1 411 ? 51.042 56.811 -37.169 1.00 24.69 411 ILE D CA 1
ATOM 12673 C C . ILE D 1 411 ? 52.293 57.445 -37.704 1.00 27.86 411 ILE D C 1
ATOM 12674 O O . ILE D 1 411 ? 53.391 57.276 -37.173 1.00 26.81 411 ILE D O 1
ATOM 12679 N N . VAL D 1 412 ? 52.091 58.238 -38.738 1.00 28.44 412 VAL D N 1
ATOM 12680 C CA . VAL D 1 412 ? 53.141 58.865 -39.501 1.00 30.72 412 VAL D CA 1
ATOM 12681 C C . VAL D 1 412 ? 52.621 60.197 -39.946 1.00 30.48 412 VAL D C 1
ATOM 12682 O O . VAL D 1 412 ? 51.743 60.258 -40.804 1.00 39.85 412 VAL D O 1
ATOM 12686 N N . ARG D 1 413 ? 53.132 61.264 -39.355 1.00 25.86 413 ARG D N 1
ATOM 12687 C CA . ARG D 1 413 ? 52.756 62.613 -39.769 1.00 26.73 413 ARG D CA 1
ATOM 12688 C C . ARG D 1 413 ? 54.059 63.411 -39.670 1.00 26.10 413 ARG D C 1
ATOM 12689 O O . ARG D 1 413 ? 54.709 63.407 -38.626 1.00 37.25 413 ARG D O 1
ATOM 12697 N N . ASP D 1 414 ? 54.467 64.065 -40.750 1.00 25.83 414 ASP D N 1
ATOM 12698 C CA . ASP D 1 414 ? 55.730 64.834 -40.790 1.00 32.90 414 ASP D CA 1
ATOM 12699 C C . ASP D 1 414 ? 55.807 65.983 -39.821 1.00 27.67 414 ASP D C 1
ATOM 12700 O O . ASP D 1 414 ? 54.798 66.408 -39.264 1.00 30.03 414 ASP D O 1
ATOM 12705 N N . PRO D 1 415 ? 57.014 66.519 -39.611 1.00 33.12 415 PRO D N 1
ATOM 12706 C CA . PRO D 1 415 ? 57.281 67.640 -38.711 1.00 33.86 415 PRO D CA 1
ATOM 12707 C C . PRO D 1 415 ? 56.847 68.902 -39.407 1.00 36.30 415 PRO D C 1
ATOM 12708 O O . PRO D 1 415 ? 56.905 68.979 -40.632 1.00 37.82 415 PRO D O 1
ATOM 12712 N N . ILE D 1 416 ? 56.423 69.900 -38.643 1.00 47.27 416 ILE D N 1
ATOM 12713 C CA . ILE D 1 416 ? 56.002 71.175 -39.215 1.00 54.15 416 ILE D CA 1
ATOM 12714 C C . ILE D 1 416 ? 57.244 72.053 -39.463 1.00 62.89 416 ILE D C 1
ATOM 12715 O O . ILE D 1 416 ? 58.282 71.550 -39.889 1.00 64.07 416 ILE D O 1
ATOM 12720 N N . ASP D 1 417 ? 57.146 73.357 -39.189 1.00 69.65 417 ASP D N 1
ATOM 12721 C CA . ASP D 1 417 ? 58.248 74.303 -39.441 1.00 75.03 417 ASP D CA 1
ATOM 12722 C C . ASP D 1 417 ? 58.686 74.225 -40.909 1.00 78.69 417 ASP D C 1
ATOM 12723 O O . ASP D 1 417 ? 59.780 74.666 -41.258 1.00 79.03 417 ASP D O 1
ATOM 12728 N N . TYR D 1 418 ? 57.825 73.660 -41.757 1.00 78.34 418 TYR D N 1
ATOM 12729 C CA . TYR D 1 418 ? 58.124 73.494 -43.177 1.00 78.90 418 TYR D CA 1
ATOM 12730 C C . TYR D 1 418 ? 57.884 74.770 -43.996 1.00 79.03 418 TYR D C 1
ATOM 12731 O O . TYR D 1 418 ? 57.148 74.677 -45.005 1.00 79.03 418 TYR D O 1
#